Protein 9AYI (pdb70)

B-factor: mean 33.08, std 11.72, range [16.35, 88.53]

Radius of gyration: 44.89 Å; Cα contacts (8 Å, |Δi|>4): 4445; chains: 4; bounding box: 113×117×124 Å

GO terms:
  GO:0004470 malic enzyme activity (F, IMP)
  GO:1902031 regulation of NADP metabolic process (P, IMP)
  GO:0005759 mitochondrial matrix (C, EXP)
  GO:0008948 oxaloacetate decarboxylase activity (F, EXP)
  GO:0004471 malate dehydrogenase (decarboxylating) (NAD+) activity (F, EXP)
  GO:0004471 malate dehydrogenase (decarboxylating) (NAD+) activity (F, TAS)
  GO:0005739 mitochondrion (C, HTP)
  GO:0005759 mitochondrial matrix (C, TAS)
  GO:0005739 mitochondrion (C, IDA)
  GO:0009055 electron transfer activity (F, TAS)

Solvent-accessible surface area: 81371 Å² total

InterPro domains:
  IPR001891 Malic oxidoreductase [PIRSF000106] (18-565)
  IPR001891 Malic oxidoreductase [PR00072] (95-119)
  IPR001891 Malic oxidoreductase [PR00072] (155-184)
  IPR001891 Malic oxidoreductase [PR00072] (191-213)
  IPR001891 Malic oxidoreductase [PR00072] (251-269)
  IPR001891 Malic oxidoreductase [PR00072] (276-292)
  IPR001891 Malic oxidoreductase [PR00072] (307-323)
  IPR001891 Malic oxidoreductase [PR00072] (411-427)
  IPR012301 Malic enzyme, N-terminal domain [PF00390] (89-270)
  IPR012301 Malic enzyme, N-terminal domain [SM01274] (89-270)
  IPR012302 Malic enzyme, NAD-binding [PF03949] (280-534)
  IPR012302 Malic enzyme, NAD-binding [SM00919] (280-535)
  IPR015884 Malic enzyme, conserved site [PS00331] (276-292)
  IPR036291 NAD(P)-binding domain superfamily [SSF51735] (280-573)
  IPR037062 Malic enzyme, N-terminal domain superfamily [G3DSA:3.40.50.10380] (23-277)
  IPR046346 Aminoacid dehydrogenase-like, N-terminal domain superfamily [SSF53223] (9-279)

Secondary structure (DSSP, 8-state):
---S-HHHH-TTT--GGGS-HHHHHHTT-TTSS-S----HHHHHHHHHHHHTT--SHHHHHHHHHHHHTT-HHHHHHHHHHTHHHHHHHHSTTTGGG---S----SS--SEEEEGGGTT-HHHHHHT-S-S---EEEEE-STTBTTTB--GGGGTHHHHHHHHHHHHHH---GGGEEEEEEES----HHHHT-TT--S-SSPPP-SHHHHHHHHHHHHHHHHHH-TT-EEEE-S--HHHHHHHHHHHTTTSEEEEIIIIIHHHHHHHHHHHHHHHS---GGG--EEEE--SHHHHHHHHHHHHHHHHTT--HHHHHTTEEEEETTEE-BTT-SS---TTTGGG-B---SS--SSHHHHHHHH--SEEEE---SS--S-HHHHHHHHHH-SS-EEEE--SSGGG-S--HHHHHHHTTT--EEEESS----EE-TTS-EE--EE--GGGTHHHHHHHHHHTT-----HHHHHHHHHHHHTT--HHHHHTT--S--GGGHHHHHHHHHHHHHHHHHHTT---BSSPPS-HHHHHHTTS---SPPP------PPP----/--S-HHHHSTTT--GGGS-HHHHHHHT-TTSS-S----HHHHHHHHHHHHHH---HHHHHHHHHHHHTT-HHHHHHHHHHTHHHHHHHHSTTTGGG---S----SS--SEEEEGGGTT-HHHHHTTSS-S---EEEEE-SSSBTTTB--GGGGTHHHHHHHHHHHHHH---GGGEEEEEEES----HHHHT-TT--S-SSPPP-SHHHHHHHHHHHHHHHHHH-TT-EEEE-S--HHHHHHHHHHHTTTSEEEEIIIIIHHHHHHHHHHHHHHHH---GGG--EEEE--SHHHHHHHHHHHHHHHHTT--HHHHHTTEEEEETTEE-BTT-SS---TTTGGG-B---SS--SSHHHHHHHH--SEEEE--SSS--S-HHHHHHHHHH-SS-EEEE--SSGGG-S--HHHHHHHTTT--EEEESS-PPPEE-TTS-EE--EE--GGGTHHHHHHHHHHTT-----HHHHHHHHHHHHTT--HHHHHTT-SS--GGGHHHHHHHHHHHHHHHHHHTT---BSSPPS-HHHHHHTTS---SPPP------PPP-/---S-HHHHSTTT--GGGS-HHHHHHTT-TTSS-S----HHHHHHHHHHHHTT--SHHHHHHHHHHHHTT-HHHHHHHHHHTHHHHHHHHSTTTGGG---S----SS--SEEEEGGGTT-HHHHHTT-S-S---EEEEE-STTBTTTB--GGGGTHHHHHHHHHHHHHH---GGGEEEEEEES----HHHHT-TT--S-SSPPP-SHHHHHHHHHHHHHHHHHH-TT-EEEE-S--HHHHHHHHHHHTTTSEEEEIIIIIHHHHHHHHHHHHHTT--S-GGG--EEEE--SHHHHHHHHHHHHHHHHTT--HHHHHTTEEEEETTEE-BTT-SS---TTTGGG-BPPPSSPPSSHHHHHHHH--SEEEE---SS--S-HHHHHHHHHH-SS-EEEE--SSGGG-S--HHHHHHHTTT--EEEESS----EE-TTS-EE--EE--GGGTHHHHHHHHHHTT-----HHHHHHHHHHHHTT--HHHHHHT-SS--GGGHHHHHHHHHHHHHHHHHHTT---BSSPPS-HHHHHHHHS---SPPP---------------/--S-HHHH-TTT--GGGS-HHHHHHHT-TTSS-S----HHHHHHHHHHHHHT---HHHHHHHHHHHHTT-HHHHHHHHHHTHHHHHHHHSTTTTTT---S----SS--SEEEEGGGTT-HHHHHTTSS-S---EEEEE-SSSBTTTB--GGGGTHHHHHHHHHHHHHH---GGGEEEEEEES----HHHHT-TT--S-SSPPP-SHHHHHHHHHHHHHHHHHH-TT-EEEE-S--HHHHHHHHHHHTTTSEEEEIIIIIHHHHHHHHHHHHHHHH---GGG--EEEE--SHHHHHHHHHHHHHHHHTT--HHHHHTTEEEEETTEE--TT-SS---TTTGGG----SHHHHHHHH--SEEEE---SS--S-HHHHHHHHHH-SS-EEEE--SSGGGSSS-HHHHHHHTTT--EEEESS----------EE--GGGTHHHHHHHHHHTT-----HHHHHHHHHHHHTT--HHHHHTT--S--GGGHHHHHHHHHHHHHHHHHHTT---BSSPPS-HHHHHHTTS---SPPP------PPP---

Sequence (2205 aa):
KEKGKPLMLNPRTNKGMAFTLQERQMLGLQGLLPPKIETQDIQALRFHRNLKKMTSPLEKYIYIIMGIQERNEKLFYRILQDDIESLMPIVYTTPTVGLASSQYGHIFRRRPKGLFISISDRGHVRSIVDNWPENHVKAVVVTDGERILGLGDLGVYGGGGMMMMGIPVGKLCLYTACAGIRPDRCLPVCIDVGTDNIALLKDPFYMGLYQKRDRTQQYDDLIDEFMKAITDRYGRNTLIQFEDFGNHNAFRFLRKYREKYCTFNDDIQGTAAVALAGLLAAQQKVISKPISEHKILFLGAGEAALGIANLIVMSMVENGLSEQEAQKKIWMFDKYGLLVKGRKAKIDSYQEPFTHSAPESIPDTFEDAVNILKPSTIIGVAGAGRLFTPDVIRAMASINERPVIFALSNPTAQAECTAEEEAYTLTEGRCLFASGSPFGPVKLTDGRVFTPGQGNNVYIFPGVALAVILCNTRHISDSVFLEAAKALTSQLTDEEELAQGRLYPPLANIQEVSINIAIKVTEYLYANKMAFRYPEPEDKAKYVKERTWRSEYDSLLPDVYEWPESPPEKGKPLMLNPRTNKGMAFTLQERQMLGLQGLLPPKIETQDIQALRFHRNLKKMTSPLEKYIYIMGIQERNEKLFYRILQDDIESLMPIVYTTPTVGLASQYGHIFRRRPKGLFISISDRGHVRSSIVDNWPENHVKAVVVTDGERILGLGDLGVYGGMMGIPVGKLCLYTACAGIRPDRCLPVCIDVGTDNIALLKDPFYMGLYQKKRDRTQQYDDLIDEFMKAITDRYGRNTLIQFEDFGNHNAFFRFLRKYREKYCTFNDDIQGTAAVALAGLLAAQKVISKPISEHKILFLGAGEAALGIANLIVMSMVENGLSEQEAQKKIWMFDKYGLLVKGRKAKIDSYQEPFTHSAPESIPDTFEDAVNILKPSTIIGVAGAGRLFTPDVIRAMASINERPVIFALSNPTAQAECTAEEAYTLTEGRCLFASGSPFGPVKLTDGRVFTPGQGNNVYIFPGVALAVILCNTRHISDSVFLEEAAKALTSQQLTDEELAQGRLYPPLANIQEVSINIAIKVTEYLYANKMAFRYPEPEDKAKYVKERTWRSEYDSLLPDVYEWPEKEKGKPLMLNPRTNKGMAFTLQERQMLGLQGLLPPKIETQDIQALRFHRNLKKMTSPLEKYIYIIMGIQERNEKLFYRIILQDDIESLMPIVYTPTVGLASSQYGHIFRRPKKGLFISISDRGHVRSIVDNWPENHVKAVVVTDGERILGLGDLGVYGGGGMMMGIPVGKLCLYTACAGIRPDRCLPVCIDVGTDNIALLKDPFYMGLYQKRDRTQQYDDLIDEFMKAITDRYGRNTLIQFEDFGNHNAFRFLRKYREKYCTFNDDIQGTAAVALAGLLAAQQKVISKPISEHKILFLGAGEAALGIANLIVMSMVENGLSEQEAQKKIWMFDKYGLLVKGRKAKIDSYQEPFTHSAPESIPDTFEDAVNILKPSTIIGVAGAGRLFTPDVIRAMASINERPVIFALSNPTAQAECTAEEAYTLTEGRCLFASGSPFGPVKLTDGRVFTPGQGNNVYIFPGVALAVILCNTRHISDSVFLEAAKALTSQLTDEELAQGRLYPPLANIQEVSINIAIKVTEYLYANKMAFRYPEPEDKAKYVKERTTWRSEYDSLLPDVYEWPESSSPPEKGKPLMLNPRTNKGMAFTLQERQMLGLQGLLPPKIETQDIQALRFHRNLKKMTSPLEKYIYIMGIQERNEKLFYRILQDDIESLMPIVYTPTVGLASQYGHIFRRPKGLFISISDRRGHVRSSIVDNWPENHVKAVVVTDGERILGLGDLGVYGGMMGGIPVGKLCLYTACAGIRPDRCLPVCIDVGTDNIALLKDPFYMGLYQKRDRTQQYDDLIDEFMKAITDRYGRNTLIQFEDFGNHNAFRFLRKYREKYCTFNDDIQGTAAVALAGLLAAQKVISKPISEHKILFLGAGEAALGIANLIVMSMVENGLSEQEAQKKIWMFDKYGLLVKGRKAKIDSYQEPFTHPDTFEDAVNILKPSTIIGVAGAGRLFTPDVIRAMASINERPVIFALSNPTAQAECTAEEAYTLTEGRCLFASGSPFGPVRVFTPGQGNNVYIFPGVALAVILCNTRHISDSSVFLEAAKALTSQLTDEELAQGRLYPPLANIQEVSINIAIKVTEYLYANKMAFRYPEPEDKAKYVKERTWRSEYDSLLPDVYEWPEPP

Organism: Homo sapiens (NCBI:txid9606)

Foldseek 3Di:
DPDDQCLQQAQANRPALQQDPQNCVVSVNVPVHPPHHDFLVVVLVVLVVVLVVQDDLLRSLVSLVVSCNGHVLSSLVNCLVVVVVCLCSLAPPNQLVVVVPADDDDPDLAFEAELVCPVPVLVSVVPPPQQAAQEEEEEQQQARDFPGRPGVSCLSHLSSVVSLLCNQQQDDPSNYGYYYYGQATPPPVLLPDPSNPGDNDHGDPDVSVVSSVVVNLCSNCVRHNQLREYEYERYPLVCQVVVCVVPQVPGAYDYLVQQLLLLLVVLLVVLVCVLVVDDPLPAAEEEEAQDRSNLSNLVLQLVVVVVVPDDSLSSLQSYWYAYPQGTQEPPDDDDDDPSSVSNHYHAPPDGDPAVLRVCQRVVGLEYAYAHLAAQRCDLSVLLSNLVSDVEREYEQEHDDPRSTNHAPQSNCASSVNRYLYEYCYDDAWHADPVGQIAGHHHSHSSLADSLLSLLSSLLSFTGDDSVLSSQLSNQQSVPQDPVNSVRSHSGDDPSCSNVSSLSSNLSSNVVCVVVVRGDDPPDDPRSSCSSVVPRHHSGNDDPRDDDDDDPDDDD/DDDQVQQQAQARRPALQQDPLNCVVSVNVPVHPPHHDFLVVVLVVLVVVLVVDDDLLVSLVVLVVSCNGHVLSSLVNCLVVVVVCLCSLAPPNQLVVCVPADDDDPDLAFEAELVCPVPLLVSVVPPPFQAAQEEEEEQQQARAFPGRPGVSCLSHLSSVVSLLCNFQQDDSSNYGRYYYGQATPPVVLLPDPSRDGDNDHGDPDVSVVSSVVVNLCSNCVRNNQLREYEYERYDQVVQVVVCVVPQVPGNYDYLVQLLLLLLVVLLVVLVCVLVVDPPLPAAEEEEDQGRNLLSNLVLQLVVVVVVPDDSLSSLQSYWYAAPQGTQAPPDDDDDDPSSVSNHYHDFPDGDPAVLSVCQRVVGQEYAYAHLAAQRCDLSNLLSNLVSDQEGEYEFEHDDPRSTNDAPQSNCVSSVNRYQYEYCYDHQWYADPVGQIAGHHHSHSSLADSLLSLLSSLQSFTGDDSVLSSQLSVQQSVPQDPVNSVSSYSGPDVSCSNVSSLSSNLSSNVVCVVVVRGDDPPDDPRSSCSSVVPRHHSGNDDPRDDDDDDDD/DPDDQCQQQAQARRPALQQDPQNCVVSVNVPVHPPHHDFLVVVLVVLVVVLVPDDDLLVSLVSLVVSCNRHVLSSLVNCLVCVVVCLCSQAPPNQLVVCVPDDDDDPDLAFEAELVCPVPVLVRVVPPPFQAAQEEEEEQQQARDPPGRPGCSCLSHLSSVVSLLCSQQQDDSSNYGYYYYGQATPPVVLLPDPPRPGDNDHGDPDVSVVSSVVVNLCSNCVRHNQLREYEYERYDQVCQVVVCVVPQVPGRYDYLLQQLLLLLVVLLVVLVCVVVVPDPLPAAEEEEADGRSNLSNLVLQLVVVVVVPDDSLSSLQRYWYAYPQGTQEPPDPDDADPSRVSNHYHADPDGDDAVLSVCQVSVGLEYAYDHQAAQRCDLSVLLSNLVSDQEREYEQEHDDPRSTNDAPQSNCVSSVNRYLYEYQYDDAWDADPVGQIAGHYHSYSSLADSLLSLLSSLQSFTGDDSVLSSQLSNQQQVPQDPVNVVSSYSGPDPSCSNVSSLSSNLSSNVVCVVVVRGDDPPDDPRSSCSSVVPRRHSGNDDPRDDDDDDPPDDDDD/DDDQVLQQAQANHPALCQDPLNCVVSVNVPVHPPHHDFLVVVLVVLVVVLVVDDDLLVSLVVLVVSCNGHVLSSLVNCLVPVVVCLCSLAPPNQLVVVPVADDDDPDLAFEAELVCPVPLLVRVVPLPQQAAQEEEEEQQQADAPPGRLGCSCLSHLSSVVSLLCNQQQDPSSNYGYYYYGQDTPPVVLLPDPPRDGDNDHHDPDVSVVSSVVVNLCSNCVRHNQLREYEYERYPQVCQVVVCVVPQVPGRYDYLQQQLLLLLVVLLVVLVCVVVVDPLLPAAEEEEADGRSNLSNLVLQLVVVVVVPDDSLSSLQRYWYAYPQGTQEPPDDDDDDPSCVSNHHARAVLRVCQVVVGLEYAYDHLAFQSCDLSVLLSNLVSDQEGEYEQEHDDPRSTNDAPLSNCVSSVNRYLYEYQYDDQKRLTAGHEHSHSSLADSLLSLLSSLQSFTGDDSVLSSQLSNQQSVPDDPVCSVSSYSGPDPSCSNVSSLSSNLSSNVVCVVVVRGDDPPDDPRSSCSSVVPRHHSGNDDPNDDDDDDPDPD

Structure (mmCIF, N/CA/C/O backbone):
data_9AYI
#
_entry.id   9AYI
#
_cell.length_a   74.325
_cell.length_b   98.166
_cell.length_c   107.739
_cell.angle_alpha   65.32
_cell.angle_beta   70.75
_cell.angle_gamma   74.89
#
_symmetry.space_group_name_H-M   'P 1'
#
loop_
_entity.id
_entity.type
_entity.pdbx_description
1 polymer 'NAD-dependent malic enzyme, mitochondrial'
2 non-polymer NICOTINAMIDE-ADENINE-DINUCLEOTIDE
3 non-polymer 1,2-ETHANEDIOL
4 non-polymer 'CHLORIDE ION'
5 non-polymer 'MAGNESIUM ION'
6 non-polymer 'L(+)-TARTARIC ACID'
7 water water
#
loop_
_atom_site.group_PDB
_atom_site.id
_atom_site.type_symbol
_atom_site.label_atom_id
_atom_site.label_alt_id
_atom_site.label_comp_id
_atom_site.label_asym_id
_atom_site.label_entity_id
_atom_site.label_seq_id
_atom_site.pdbx_PDB_ins_code
_atom_site.Cartn_x
_atom_site.Cartn_y
_atom_site.Cartn_z
_atom_site.occupancy
_atom_site.B_iso_or_equiv
_atom_site.auth_seq_id
_atom_site.auth_comp_id
_atom_site.auth_asym_id
_atom_site.auth_atom_id
_atom_site.pdbx_PDB_model_num
ATO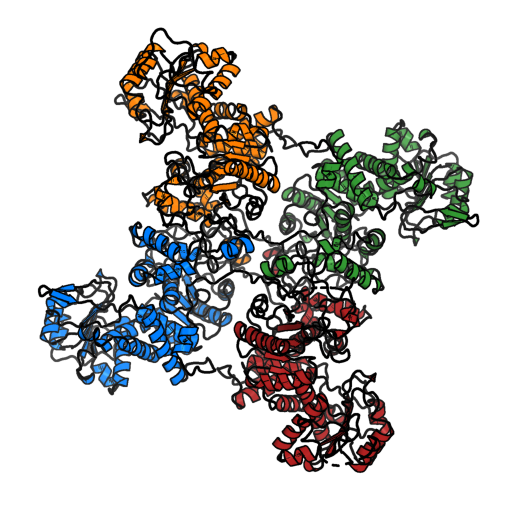M 1 N N . LYS A 1 5 ? 14.167 -4.080 19.580 1.00 59.92 22 LYS A N 1
ATOM 2 C CA . LYS A 1 5 ? 15.307 -3.964 18.628 1.00 59.69 22 LYS A CA 1
ATOM 3 C C . LYS A 1 5 ? 16.338 -2.986 19.192 1.00 58.22 22 LYS A C 1
ATOM 4 O O . LYS A 1 5 ? 16.108 -1.777 19.179 1.00 56.90 22 LYS A O 1
ATOM 6 N N . GLU A 1 6 ? 17.465 -3.524 19.690 1.00 57.85 23 GLU A N 1
ATOM 7 C CA . GLU A 1 6 ? 18.523 -2.709 20.273 1.00 55.85 23 GLU A CA 1
ATOM 8 C C . GLU A 1 6 ? 19.128 -1.838 19.173 1.00 57.03 23 GLU A C 1
ATOM 9 O O . GLU A 1 6 ? 19.767 -2.350 18.256 1.00 56.84 23 GLU A O 1
ATOM 15 N N . LYS A 1 7 ? 18.910 -0.521 19.280 1.00 58.03 24 LYS A N 1
ATOM 16 C CA . LYS A 1 7 ? 19.315 0.416 18.244 1.00 57.65 24 LYS A CA 1
ATOM 17 C C . LYS A 1 7 ? 20.829 0.596 18.304 1.00 54.01 24 LYS A C 1
ATOM 18 O O . LYS A 1 7 ? 21.392 0.756 19.387 1.00 52.58 24 LYS A O 1
ATOM 24 N N . GLY A 1 8 ? 21.467 0.576 17.127 1.00 49.87 25 GLY A N 1
ATOM 25 C CA . GLY A 1 8 ? 22.911 0.695 17.017 1.00 49.18 25 GLY A CA 1
ATOM 26 C C . GLY A 1 8 ? 23.465 -0.253 15.958 1.00 48.44 25 GLY A C 1
ATOM 27 O O . GLY A 1 8 ? 22.705 -0.866 15.210 1.00 49.66 25 GLY A O 1
ATOM 28 N N . LYS A 1 9 ? 24.798 -0.364 15.913 1.00 45.58 26 LYS A N 1
ATOM 29 C CA . LYS A 1 9 ? 25.479 -1.194 14.935 1.00 44.16 26 LYS A CA 1
ATOM 30 C C . LYS A 1 9 ? 25.667 -2.591 15.525 1.00 43.70 26 LYS A C 1
ATOM 31 O O . LYS A 1 9 ? 26.351 -2.744 16.536 1.00 40.89 26 LYS A O 1
ATOM 33 N N . PRO A 1 10 ? 25.047 -3.644 14.935 1.00 44.32 27 PRO A N 1
ATOM 34 C CA . PRO A 1 10 ? 25.132 -5.006 15.477 1.00 44.19 27 PRO A CA 1
ATOM 35 C C . PRO A 1 10 ? 26.530 -5.539 15.790 1.00 41.17 27 PRO A C 1
ATOM 36 O O . PRO A 1 10 ? 26.700 -6.271 16.760 1.00 41.71 27 PRO A O 1
ATOM 40 N N . LEU A 1 11 ? 27.522 -5.171 14.969 1.00 39.39 28 LEU A N 1
ATOM 41 C CA . LEU A 1 11 ? 28.883 -5.663 15.139 1.00 37.78 28 LEU A CA 1
ATOM 42 C C . LEU A 1 11 ? 29.462 -5.184 16.472 1.00 35.41 28 LEU A C 1
ATOM 43 O O . LEU A 1 11 ? 30.278 -5.875 17.078 1.00 34.67 28 LEU A O 1
ATOM 48 N N . MET A 1 12 ? 29.018 -4.007 16.926 1.00 31.55 29 MET A N 1
ATOM 49 C CA . MET A 1 12 ? 29.480 -3.409 18.168 1.00 30.52 29 MET A CA 1
ATOM 50 C C . MET A 1 12 ? 28.708 -3.986 19.357 1.00 28.76 29 MET A C 1
ATOM 51 O O . MET A 1 12 ? 29.265 -4.203 20.433 1.00 27.82 29 MET A O 1
ATOM 56 N N . LEU A 1 13 ? 27.404 -4.217 19.160 1.00 27.95 30 LEU A N 1
ATOM 57 C CA . LEU A 1 13 ? 26.506 -4.612 20.235 1.00 27.36 30 LEU A CA 1
ATOM 58 C C . LEU A 1 13 ? 26.622 -6.108 20.529 1.00 26.49 30 LEU A C 1
ATOM 59 O O . LEU A 1 13 ? 26.345 -6.543 21.641 1.00 26.98 30 LEU A O 1
ATOM 64 N N . ASN A 1 14 ? 26.999 -6.891 19.516 1.00 26.27 31 ASN A N 1
ATOM 65 C CA . ASN A 1 14 ? 27.098 -8.336 19.646 1.00 26.14 31 ASN A CA 1
ATOM 66 C C . ASN A 1 14 ? 28.456 -8.693 20.244 1.00 24.76 31 ASN A C 1
ATOM 67 O O . ASN A 1 14 ? 29.482 -8.482 19.600 1.00 23.37 31 ASN A O 1
ATOM 72 N N . PRO A 1 15 ? 28.519 -9.263 21.468 1.00 24.84 32 PRO A N 1
ATOM 73 C CA . PRO A 1 15 ? 29.807 -9.588 22.087 1.00 24.95 32 PRO A CA 1
ATOM 74 C C . PRO A 1 15 ? 30.664 -10.567 21.286 1.00 24.29 32 PRO A C 1
ATOM 75 O O . PRO A 1 15 ? 31.876 -10.621 21.470 1.00 23.37 32 PRO A O 1
ATOM 79 N N . ARG A 1 16 ? 30.034 -11.320 20.380 1.00 25.14 33 ARG A N 1
ATOM 80 C CA . ARG A 1 16 ? 30.739 -12.295 19.567 1.00 26.27 33 ARG A CA 1
ATOM 81 C C . ARG A 1 16 ? 31.626 -11.600 18.533 1.00 24.64 33 ARG A C 1
ATOM 82 O O . ARG A 1 16 ? 32.692 -12.116 18.203 1.00 24.89 33 ARG A O 1
ATOM 90 N N . THR A 1 17 ? 31.189 -10.440 18.024 1.00 23.87 34 THR A N 1
ATOM 91 C CA . THR A 1 17 ? 31.913 -9.739 16.971 1.00 24.15 34 THR A CA 1
ATOM 92 C C . THR A 1 17 ? 32.600 -8.478 17.506 1.00 23.13 34 THR A C 1
ATOM 93 O O . THR A 1 17 ? 33.564 -8.021 16.899 1.00 22.71 34 THR A O 1
ATOM 97 N N . ASN A 1 18 ? 32.130 -7.942 18.644 1.00 21.66 35 ASN A N 1
ATOM 98 C CA . ASN A 1 18 ? 32.599 -6.668 19.178 1.00 20.80 35 ASN A CA 1
ATOM 99 C C . ASN A 1 18 ? 34.088 -6.711 19.521 1.00 20.64 35 ASN A C 1
ATOM 100 O O . ASN A 1 18 ? 34.558 -7.631 20.186 1.00 21.04 35 ASN A O 1
ATOM 105 N N . LYS A 1 19 ? 34.813 -5.678 19.075 1.00 20.70 36 LYS A N 1
ATOM 106 C CA . LYS A 1 19 ? 36.240 -5.534 19.327 1.00 21.51 36 LYS A CA 1
ATOM 107 C C . LYS A 1 19 ? 36.510 -4.329 20.230 1.00 20.67 36 LYS A C 1
ATOM 108 O O . LYS A 1 19 ? 37.651 -4.108 20.630 1.00 20.70 36 LYS A O 1
ATOM 114 N N . GLY A 1 20 ? 35.471 -3.542 20.534 1.00 20.22 37 GLY A N 1
ATOM 115 C CA . GLY A 1 20 ? 35.628 -2.362 21.372 1.00 20.01 37 GLY A CA 1
ATOM 116 C C . GLY A 1 20 ? 36.665 -1.410 20.775 1.00 19.95 37 GLY A C 1
ATOM 117 O O . GLY A 1 20 ? 36.625 -1.122 19.584 1.00 19.75 37 GLY A O 1
ATOM 118 N N . MET A 1 21 ? 37.627 -0.973 21.591 1.00 20.77 38 MET A N 1
ATOM 119 C CA . MET A 1 21 ? 38.615 -0.004 21.135 1.00 23.24 38 MET A CA 1
ATOM 120 C C . MET A 1 21 ? 39.629 -0.612 20.160 1.00 22.24 38 MET A C 1
ATOM 121 O O . MET A 1 21 ? 40.465 0.119 19.637 1.00 22.04 38 MET A O 1
ATOM 126 N N . ALA A 1 22 ? 39.541 -1.924 19.883 1.00 20.89 39 ALA A N 1
ATOM 127 C CA . ALA A 1 22 ? 40.408 -2.553 18.896 1.00 20.22 39 ALA A CA 1
ATOM 128 C C . ALA A 1 22 ? 39.836 -2.462 17.480 1.00 19.40 39 ALA A C 1
ATOM 129 O O . ALA A 1 22 ? 40.522 -2.815 16.529 1.00 19.53 39 ALA A O 1
ATOM 131 N N . PHE A 1 23 ? 38.597 -1.986 17.316 1.00 18.43 40 PHE A N 1
ATOM 132 C CA . PHE A 1 23 ? 38.132 -1.607 15.993 1.00 18.69 40 PHE A CA 1
ATOM 133 C C . PHE A 1 23 ? 39.110 -0.581 15.423 1.00 18.59 40 PHE A C 1
ATOM 134 O O . PHE A 1 23 ? 39.424 0.400 16.089 1.00 18.51 40 PHE A O 1
ATOM 142 N N . THR A 1 24 ? 39.592 -0.809 14.192 1.00 18.44 41 THR A N 1
ATOM 143 C CA . THR A 1 24 ? 40.561 0.085 13.576 1.00 19.14 41 THR A CA 1
ATOM 144 C C . THR A 1 24 ? 39.827 1.347 13.130 1.00 19.72 41 THR A C 1
ATOM 145 O O . THR A 1 24 ? 38.602 1.356 13.056 1.00 19.37 41 THR A O 1
ATOM 149 N N . LEU A 1 25 ? 40.585 2.406 12.827 1.00 20.42 42 LEU A N 1
ATOM 150 C CA . LEU A 1 25 ? 40.000 3.650 12.354 1.00 21.74 42 LEU A CA 1
ATOM 151 C C . LEU A 1 25 ? 39.141 3.387 11.117 1.00 21.84 42 LEU A C 1
ATOM 152 O O . LEU A 1 25 ? 38.012 3.877 11.035 1.00 19.21 42 LEU A O 1
ATOM 157 N N . GLN A 1 26 ? 39.681 2.620 10.155 1.00 22.53 43 GLN A N 1
ATOM 158 C CA . GLN A 1 26 ? 38.961 2.347 8.919 1.00 24.37 43 GLN A CA 1
ATOM 159 C C . GLN A 1 26 ? 37.716 1.502 9.191 1.00 22.17 43 GLN A C 1
ATOM 160 O O . GLN A 1 26 ? 36.676 1.736 8.576 1.00 22.10 43 GLN A O 1
ATOM 166 N N . GLU A 1 27 ? 37.824 0.518 10.092 1.00 20.71 44 GLU A N 1
ATOM 167 C CA . GLU A 1 27 ? 36.676 -0.305 10.450 1.00 20.08 44 GLU A CA 1
ATOM 168 C C . GLU A 1 27 ? 35.572 0.576 11.028 1.00 19.82 44 GLU A C 1
ATOM 169 O O . GLU A 1 27 ? 34.408 0.440 10.652 1.00 20.99 44 GLU A O 1
ATOM 175 N N . ARG A 1 28 ? 35.947 1.470 11.951 1.00 19.48 45 ARG A N 1
ATOM 176 C CA . ARG A 1 28 ? 34.989 2.350 12.598 1.00 19.15 45 ARG A CA 1
ATOM 177 C C . ARG A 1 28 ? 34.271 3.218 11.570 1.00 19.24 45 ARG A C 1
ATOM 178 O O . ARG A 1 28 ? 33.052 3.372 11.636 1.00 18.55 45 ARG A O 1
ATOM 186 N N . GLN A 1 29 ? 35.022 3.791 10.625 1.00 19.65 46 GLN A N 1
ATOM 187 C CA . GLN A 1 29 ? 34.430 4.710 9.664 1.00 20.92 46 GLN A CA 1
ATOM 188 C C . GLN A 1 29 ? 33.491 3.957 8.719 1.00 22.00 46 GLN A C 1
ATOM 189 O O . GLN A 1 29 ? 32.366 4.393 8.474 1.00 21.19 46 GLN A O 1
ATOM 195 N N . MET A 1 30 ? 33.945 2.812 8.206 1.00 22.53 47 MET A N 1
ATOM 196 C CA . MET A 1 30 ? 33.201 2.107 7.173 1.00 23.38 47 MET A CA 1
ATOM 197 C C . MET A 1 30 ? 31.953 1.443 7.757 1.00 23.40 47 MET A C 1
ATOM 198 O O . MET A 1 30 ? 30.954 1.307 7.049 1.00 23.62 47 MET A O 1
ATOM 203 N N . LEU A 1 31 ? 32.006 1.056 9.040 1.00 22.40 48 LEU A N 1
ATOM 204 C CA . LEU A 1 31 ? 30.917 0.329 9.677 1.00 23.80 48 LEU A CA 1
ATOM 205 C C . LEU A 1 31 ? 30.001 1.259 10.474 1.00 23.72 48 LEU A C 1
ATOM 206 O O . LEU A 1 31 ? 29.068 0.782 11.116 1.00 24.37 48 LEU A O 1
ATOM 211 N N . GLY A 1 32 ? 30.263 2.572 10.443 1.00 22.84 49 GLY A N 1
ATOM 212 C CA . GLY A 1 32 ? 29.403 3.551 11.090 1.00 22.94 49 GLY A CA 1
ATOM 213 C C . GLY A 1 32 ? 29.560 3.581 12.612 1.00 22.73 49 GLY A C 1
ATOM 214 O O . GLY A 1 32 ? 28.595 3.863 13.324 1.00 23.21 49 GLY A O 1
ATOM 215 N N . LEU A 1 33 ? 30.781 3.317 13.105 1.00 20.87 50 LEU A N 1
ATOM 216 C CA . LEU A 1 33 ? 31.069 3.315 14.531 1.00 20.77 50 LEU A CA 1
ATOM 217 C C . LEU A 1 33 ? 31.836 4.571 14.942 1.00 20.35 50 LEU A C 1
ATOM 218 O O . LEU A 1 33 ? 32.079 4.773 16.129 1.00 19.50 50 LEU A O 1
ATOM 223 N N . GLN A 1 34 ? 32.257 5.389 13.970 1.00 20.86 51 GLN A N 1
ATOM 224 C CA . GLN A 1 34 ? 33.104 6.533 14.264 1.00 21.01 51 GLN A CA 1
ATOM 225 C C . GLN A 1 34 ? 32.362 7.467 15.214 1.00 21.04 51 GLN A C 1
ATOM 226 O O . GLN A 1 34 ? 31.230 7.861 14.945 1.00 20.24 51 GLN A O 1
ATOM 232 N N . GLY A 1 35 ? 33.003 7.781 16.342 1.00 22.06 52 GLY A N 1
ATOM 233 C CA . GLY A 1 35 ? 32.421 8.658 17.343 1.00 22.65 52 GLY A CA 1
ATOM 234 C C . GLY A 1 35 ? 31.710 7.898 18.464 1.00 22.15 52 GLY A C 1
ATOM 235 O O . GLY A 1 35 ? 31.378 8.494 19.483 1.00 22.84 52 GLY A O 1
ATOM 236 N N . LEU A 1 36 ? 31.475 6.591 18.277 1.00 21.63 53 LEU A N 1
ATOM 237 C CA . LEU A 1 36 ? 30.804 5.781 19.282 1.00 21.65 53 LEU A CA 1
ATOM 238 C C . LEU A 1 36 ? 31.831 5.151 20.215 1.00 21.94 53 LEU A C 1
ATOM 239 O O . LEU A 1 36 ? 31.455 4.517 21.201 1.00 23.33 53 LEU A O 1
ATOM 244 N N . LEU A 1 37 ? 33.122 5.340 19.892 1.00 21.11 54 LEU A N 1
ATOM 245 C CA . LEU A 1 37 ? 34.231 4.854 20.696 1.00 21.43 54 LEU A CA 1
ATOM 246 C C . LEU A 1 37 ? 35.194 6.010 20.950 1.00 21.41 54 LEU A C 1
ATOM 247 O O . LEU A 1 37 ? 35.261 6.938 20.147 1.00 20.72 54 LEU A O 1
ATOM 252 N N . PRO A 1 38 ? 35.962 5.987 22.060 1.00 22.17 55 PRO A N 1
ATOM 253 C CA . PRO A 1 38 ? 36.967 7.020 22.325 1.00 23.87 55 PRO A CA 1
ATOM 254 C C . PRO A 1 38 ? 37.988 7.086 21.190 1.00 24.28 55 PRO A C 1
ATOM 255 O O . PRO A 1 38 ? 38.233 6.084 20.522 1.00 23.36 55 PRO A O 1
ATOM 259 N N . PRO A 1 39 ? 38.629 8.253 20.955 1.00 26.43 56 PRO A N 1
ATOM 260 C CA . PRO A 1 39 ? 39.518 8.424 19.807 1.00 27.93 56 PRO A CA 1
ATOM 261 C C . PRO A 1 39 ? 40.915 7.841 19.999 1.00 29.56 56 PRO A C 1
ATOM 262 O O . PRO A 1 39 ? 41.915 8.530 19.822 1.00 34.33 56 PRO A O 1
ATOM 266 N N . LYS A 1 40 ? 40.955 6.559 20.361 1.00 28.77 57 LYS A N 1
ATOM 267 C CA . LYS A 1 40 ? 42.192 5.814 20.497 1.00 29.52 57 LYS A CA 1
ATOM 268 C C . LYS A 1 40 ? 41.952 4.393 19.995 1.00 27.93 57 LYS A C 1
ATOM 269 O O . LYS A 1 40 ? 40.941 3.777 20.332 1.00 24.57 57 LYS A O 1
ATOM 275 N N . ILE A 1 41 ? 42.888 3.913 19.166 1.00 27.20 58 ILE A N 1
ATOM 276 C CA . ILE A 1 41 ? 42.837 2.582 18.589 1.00 26.50 58 ILE A CA 1
ATOM 277 C C . ILE A 1 41 ? 43.808 1.718 19.384 1.00 27.03 58 ILE A C 1
ATOM 278 O O . ILE A 1 41 ? 44.987 2.050 19.451 1.00 27.24 58 ILE A O 1
ATOM 283 N N . GLU A 1 42 ? 43.310 0.629 19.982 1.00 25.92 59 GLU A N 1
ATOM 284 C CA . GLU A 1 42 ? 44.147 -0.259 20.770 1.00 27.01 59 GLU A CA 1
ATOM 285 C C . GLU A 1 42 ? 44.232 -1.622 20.091 1.00 26.10 59 GLU A C 1
ATOM 286 O O . GLU A 1 42 ? 43.424 -1.945 19.231 1.00 26.13 59 GLU A O 1
ATOM 292 N N . THR A 1 43 ? 45.249 -2.400 20.467 1.00 25.84 60 THR A N 1
ATOM 293 C CA . THR A 1 43 ? 45.328 -3.803 20.096 1.00 25.47 60 THR A CA 1
ATOM 294 C C . THR A 1 43 ? 44.709 -4.622 21.223 1.00 23.99 60 THR A C 1
ATOM 295 O O . THR A 1 43 ? 44.529 -4.124 22.327 1.00 24.63 60 THR A O 1
ATOM 299 N N . GLN A 1 44 ? 44.433 -5.897 20.949 1.00 24.25 61 GLN A N 1
ATOM 300 C CA . GLN A 1 44 ? 43.968 -6.813 21.978 1.00 24.63 61 GLN A CA 1
ATOM 301 C C . GLN A 1 44 ? 44.988 -6.901 23.116 1.00 25.64 61 GLN A C 1
ATOM 302 O O . GLN A 1 44 ? 44.604 -7.093 24.264 1.00 25.21 61 GLN A O 1
ATOM 308 N N . ASP A 1 45 ? 46.282 -6.792 22.783 1.00 27.84 62 ASP A N 1
ATOM 309 C CA . ASP A 1 45 ? 47.351 -6.771 23.774 1.00 30.57 62 ASP A CA 1
ATOM 310 C C . ASP A 1 45 ? 47.104 -5.692 24.833 1.00 29.35 62 ASP A C 1
ATOM 311 O O . ASP A 1 45 ? 47.208 -5.969 26.022 1.00 29.83 62 ASP A O 1
ATOM 316 N N . ILE A 1 46 ? 46.768 -4.468 24.408 1.00 28.49 63 ILE A N 1
ATOM 317 C CA . ILE A 1 46 ? 46.598 -3.360 25.340 1.00 27.19 63 ILE A CA 1
ATOM 318 C C . ILE A 1 46 ? 45.344 -3.570 26.192 1.00 26.29 63 ILE A C 1
ATOM 319 O O . ILE A 1 46 ? 45.347 -3.292 27.389 1.00 25.88 63 ILE A O 1
ATOM 324 N N . GLN A 1 47 ? 44.254 -4.026 25.563 1.00 24.83 64 GLN A N 1
ATOM 325 C CA . GLN A 1 47 ? 43.008 -4.274 26.278 1.00 23.96 64 GLN A CA 1
ATOM 326 C C . GLN A 1 47 ? 43.207 -5.300 27.390 1.00 23.96 64 GLN A C 1
ATOM 327 O O . GLN A 1 47 ? 42.607 -5.180 28.459 1.00 24.75 64 GLN A O 1
ATOM 333 N N . ALA A 1 48 ? 44.013 -6.332 27.108 1.00 24.08 65 ALA A N 1
ATOM 334 C CA . ALA A 1 48 ? 44.243 -7.407 28.060 1.00 25.38 65 ALA A CA 1
ATOM 335 C C . ALA A 1 48 ? 45.046 -6.896 29.255 1.00 25.36 65 ALA A C 1
ATOM 336 O O . ALA A 1 48 ? 44.745 -7.243 30.392 1.00 25.36 65 ALA A O 1
ATOM 338 N N . LEU A 1 49 ? 46.070 -6.078 28.986 1.00 28.07 66 LEU A N 1
ATOM 339 C CA . LEU A 1 49 ? 46.918 -5.523 30.031 1.00 28.32 66 LEU A CA 1
ATOM 340 C C . LEU A 1 49 ? 46.120 -4.604 30.956 1.00 29.04 66 LEU A C 1
ATOM 341 O O . LEU A 1 49 ? 46.372 -4.581 32.159 1.00 29.33 66 LEU A O 1
ATOM 346 N N . ARG A 1 50 ? 45.172 -3.839 30.400 1.00 27.16 67 ARG A N 1
ATOM 347 C CA . ARG A 1 50 ? 44.309 -2.996 31.215 1.00 27.36 67 ARG A CA 1
ATOM 348 C C . ARG A 1 50 ? 43.484 -3.874 32.155 1.00 28.68 67 ARG A C 1
ATOM 349 O O . ARG A 1 50 ? 43.334 -3.556 33.338 1.00 28.73 67 ARG A O 1
ATOM 357 N N . PHE A 1 51 ? 42.940 -4.975 31.619 1.00 28.51 68 PHE A N 1
ATOM 358 C CA . PHE A 1 51 ? 42.134 -5.886 32.414 1.00 29.60 68 PHE A CA 1
ATOM 359 C C . PHE A 1 51 ? 42.962 -6.457 33.564 1.00 29.79 68 PHE A C 1
ATOM 360 O O . PHE A 1 51 ? 42.498 -6.469 34.703 1.00 30.39 68 PHE A O 1
ATOM 368 N N . HIS A 1 52 ? 44.166 -6.953 33.247 1.00 31.31 69 HIS A N 1
ATOM 369 C CA . HIS A 1 52 ? 45.016 -7.622 34.219 1.00 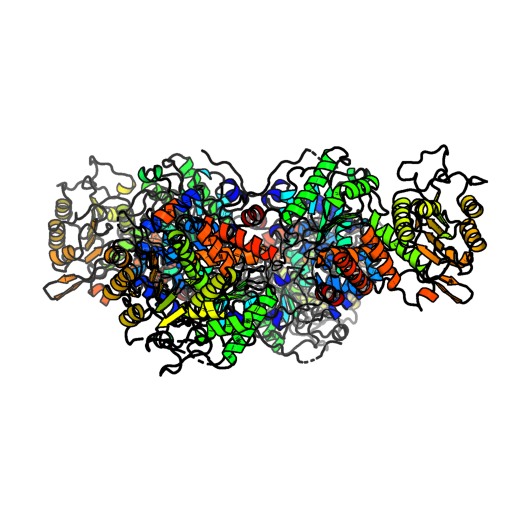33.87 69 HIS A CA 1
ATOM 370 C C . HIS A 1 52 ? 45.350 -6.653 35.352 1.00 36.55 69 HIS A C 1
ATOM 371 O O . HIS A 1 52 ? 45.319 -7.032 36.522 1.00 38.64 69 HIS A O 1
ATOM 378 N N . ARG A 1 53 ? 45.642 -5.398 34.989 1.00 35.49 70 ARG A N 1
ATOM 379 C CA . ARG A 1 53 ? 45.932 -4.362 35.967 1.00 36.95 70 ARG A CA 1
ATOM 380 C C . ARG A 1 53 ? 44.740 -4.155 36.902 1.00 36.41 70 ARG A C 1
ATOM 381 O O . ARG A 1 53 ? 44.918 -4.078 38.116 1.00 39.71 70 ARG A O 1
ATOM 389 N N . ASN A 1 54 ? 43.537 -4.047 36.330 1.00 35.63 71 ASN A N 1
ATOM 390 C CA . ASN A 1 54 ? 42.322 -3.823 37.098 1.00 37.53 71 ASN A CA 1
ATOM 391 C C . ASN A 1 54 ? 42.036 -4.998 38.034 1.00 43.09 71 ASN A C 1
ATOM 392 O O . ASN A 1 54 ? 41.489 -4.802 39.120 1.00 45.20 71 ASN A O 1
ATOM 397 N N . LEU A 1 55 ? 42.385 -6.217 37.601 1.00 46.20 72 LEU A N 1
ATOM 398 C CA . LEU A 1 55 ? 42.033 -7.419 38.341 1.00 50.20 72 LEU A CA 1
ATOM 399 C C . LEU A 1 55 ? 42.772 -7.450 39.679 1.00 53.48 72 LEU A C 1
ATOM 400 O O . LEU A 1 55 ? 42.190 -7.830 40.694 1.00 54.27 72 LEU A O 1
ATOM 405 N N . LYS A 1 56 ? 44.045 -7.035 39.670 1.00 59.34 73 LYS A N 1
ATOM 406 C CA . LYS A 1 56 ? 44.883 -7.035 40.862 1.00 62.92 73 LYS A CA 1
ATOM 407 C C . LYS A 1 56 ? 44.305 -6.143 41.963 1.00 64.96 73 LYS A C 1
ATOM 408 O O . LYS A 1 56 ? 44.639 -6.326 43.132 1.00 66.82 73 LYS A O 1
ATOM 414 N N . LYS A 1 57 ? 43.453 -5.180 41.592 1.00 67.29 74 LYS A N 1
ATOM 415 C CA . LYS A 1 57 ? 42.865 -4.252 42.547 1.00 70.31 74 LYS A CA 1
ATOM 416 C C . LYS A 1 57 ? 41.514 -4.762 43.049 1.00 71.01 74 LYS A C 1
ATOM 417 O O . LYS A 1 57 ? 40.877 -4.111 43.876 1.00 71.63 74 LYS A O 1
ATOM 423 N N . MET A 1 58 ? 41.064 -5.910 42.528 1.00 70.68 75 MET A N 1
ATOM 424 C CA . MET A 1 58 ? 39.916 -6.611 43.081 1.00 69.81 75 MET A CA 1
ATOM 425 C C . MET A 1 58 ? 40.421 -7.445 44.258 1.00 67.16 75 MET A C 1
ATOM 426 O O . MET A 1 58 ? 41.542 -7.949 44.213 1.00 68.70 75 MET A O 1
ATOM 431 N N . THR A 1 59 ? 39.612 -7.580 45.317 1.00 59.75 76 THR A N 1
ATOM 432 C CA . THR A 1 59 ? 40.080 -8.258 46.517 1.00 55.95 76 THR A CA 1
ATOM 433 C C . THR A 1 59 ? 39.622 -9.717 46.501 1.00 48.64 76 THR A C 1
ATOM 434 O O . THR A 1 59 ? 40.445 -10.617 46.352 1.00 45.03 76 THR A O 1
ATOM 438 N N . SER A 1 60 ? 38.311 -9.936 46.649 1.00 45.41 77 SER A N 1
ATOM 439 C CA . SER A 1 60 ? 37.756 -11.268 46.835 1.00 46.39 77 SER A CA 1
ATOM 440 C C . SER A 1 60 ? 37.706 -12.028 45.510 1.00 45.21 77 SER A C 1
ATOM 441 O O . SER A 1 60 ? 37.610 -11.422 44.441 1.00 42.22 77 SER A O 1
ATOM 444 N N . PRO A 1 61 ? 37.749 -13.382 45.536 1.00 44.01 78 PRO A N 1
ATOM 445 C CA . PRO A 1 61 ? 37.510 -14.179 44.330 1.00 41.51 78 PRO A CA 1
ATOM 446 C C . PRO A 1 61 ? 36.142 -13.896 43.710 1.00 40.59 78 PRO A C 1
ATOM 447 O O . PRO A 1 61 ? 36.000 -13.939 42.491 1.00 41.06 78 PRO A O 1
ATOM 451 N N . LEU A 1 62 ? 35.148 -13.596 44.560 1.00 39.18 79 LEU A N 1
ATOM 452 C CA . LEU A 1 62 ? 33.800 -13.279 44.112 1.00 42.01 79 LEU A CA 1
ATOM 453 C C . LEU A 1 62 ? 33.800 -12.000 43.277 1.00 41.46 79 LEU A C 1
ATOM 454 O O . LEU A 1 62 ? 33.090 -11.922 42.276 1.00 39.15 79 LEU A O 1
ATOM 459 N N . GLU A 1 63 ? 34.577 -10.997 43.706 1.00 39.78 80 GLU A N 1
ATOM 460 C CA . GLU A 1 63 ? 34.638 -9.719 43.010 1.00 39.55 80 GLU A CA 1
ATOM 461 C C . GLU A 1 63 ? 35.309 -9.890 41.646 1.00 37.02 80 GLU A C 1
ATOM 462 O O . GLU A 1 63 ? 34.883 -9.279 40.669 1.00 35.19 80 GLU A O 1
ATOM 464 N N . LYS A 1 64 ? 36.357 -10.725 41.590 1.00 35.72 81 LYS A N 1
ATOM 465 C CA . LYS A 1 64 ? 37.065 -11.012 40.353 1.00 36.21 81 LYS A CA 1
ATOM 466 C C . LYS A 1 64 ? 36.141 -11.738 39.372 1.00 36.26 81 LYS A C 1
ATOM 467 O O . LYS A 1 64 ? 36.179 -11.465 38.172 1.00 35.05 81 LYS A O 1
ATOM 473 N N . TYR A 1 65 ? 35.314 -12.657 39.896 1.00 34.59 82 TYR A N 1
ATOM 474 C CA . TYR A 1 65 ? 34.403 -13.457 39.090 1.00 34.42 82 TYR A CA 1
ATOM 475 C C . TYR A 1 65 ? 33.399 -12.549 38.386 1.00 34.84 82 TYR A C 1
ATOM 476 O O . TYR A 1 65 ? 33.204 -12.666 37.180 1.00 33.15 82 TYR A O 1
ATOM 485 N N . ILE A 1 66 ? 32.765 -11.658 39.158 1.00 35.42 83 ILE A N 1
ATOM 486 C CA . ILE A 1 66 ? 31.756 -10.744 38.645 1.00 35.88 83 ILE A CA 1
ATOM 487 C C . ILE A 1 66 ? 32.350 -9.890 37.525 1.00 34.97 83 ILE A C 1
ATOM 488 O O . ILE A 1 66 ? 31.677 -9.626 36.528 1.00 33.61 83 ILE A O 1
ATOM 493 N N . TYR A 1 67 ? 33.612 -9.480 37.697 1.00 33.13 84 TYR A N 1
ATOM 494 C CA . TYR A 1 67 ? 34.275 -8.583 36.766 1.00 34.47 84 TYR A CA 1
ATOM 495 C C . TYR A 1 67 ? 34.633 -9.303 35.461 1.00 31.86 84 TYR A C 1
ATOM 496 O O . TYR A 1 67 ? 34.356 -8.789 34.379 1.00 29.61 84 TYR A O 1
ATOM 505 N N A ILE A 1 68 ? 35.249 -10.487 35.561 0.50 29.82 85 ILE A N 1
ATOM 506 N N B ILE A 1 68 ? 35.273 -10.472 35.588 0.50 30.50 85 ILE A N 1
ATOM 507 C CA A ILE A 1 68 ? 35.709 -11.196 34.376 0.50 28.79 85 ILE A CA 1
ATOM 508 C CA B ILE A 1 68 ? 35.709 -11.268 34.452 0.50 29.94 85 ILE A CA 1
ATOM 509 C C A ILE A 1 68 ? 34.509 -11.716 33.583 0.50 27.99 85 ILE A C 1
ATOM 510 C C B ILE A 1 68 ? 34.504 -11.683 33.608 0.50 28.57 85 ILE A C 1
ATOM 511 O O A ILE A 1 68 ? 34.528 -11.669 32.356 0.50 27.18 85 ILE A O 1
ATOM 512 O O B ILE A 1 68 ? 34.518 -11.534 32.390 0.50 27.62 85 ILE A O 1
ATOM 521 N N . MET A 1 69 ? 33.461 -12.195 34.271 1.00 27.56 86 MET A N 1
ATOM 522 C CA . MET A 1 69 ? 32.293 -12.730 33.584 1.00 28.27 86 MET A CA 1
ATOM 523 C C . MET A 1 69 ? 31.527 -11.617 32.864 1.00 28.03 86 MET A C 1
ATOM 524 O O . MET A 1 69 ? 30.901 -11.872 31.837 1.00 27.60 86 MET A O 1
ATOM 529 N N . GLY A 1 70 ? 31.591 -10.386 33.390 1.00 27.05 87 GLY A N 1
ATOM 530 C CA . GLY A 1 70 ? 31.009 -9.232 32.721 1.00 28.46 87 GLY A CA 1
ATOM 531 C C . GLY A 1 70 ? 31.572 -9.046 31.310 1.00 29.81 87 GLY A C 1
ATOM 532 O O . GLY A 1 70 ? 30.851 -8.642 30.399 1.00 29.65 87 GLY A O 1
ATOM 533 N N . ILE A 1 71 ? 32.861 -9.363 31.135 1.00 29.19 88 ILE A N 1
ATOM 534 C CA . ILE A 1 71 ? 33.529 -9.211 29.853 1.00 29.70 88 ILE A CA 1
ATOM 535 C C . ILE A 1 71 ? 32.958 -10.212 28.849 1.00 29.85 88 ILE A C 1
ATOM 536 O O . ILE A 1 71 ? 32.851 -9.893 27.668 1.00 25.76 88 ILE A O 1
ATOM 541 N N . GLN A 1 72 ? 32.567 -11.407 29.314 1.00 30.26 89 GLN A N 1
ATOM 542 C CA . GLN A 1 72 ? 31.984 -12.401 28.425 1.00 30.79 89 GLN A CA 1
ATOM 543 C C . GLN A 1 72 ? 30.765 -11.815 27.712 1.00 30.21 89 GLN A C 1
ATOM 544 O O . GLN A 1 72 ? 30.533 -12.120 26.544 1.00 31.36 89 GLN A O 1
ATOM 550 N N . GLU A 1 73 ? 29.995 -10.977 28.419 1.00 30.38 90 GLU A N 1
ATOM 551 C CA . GLU A 1 73 ? 28.780 -10.391 27.872 1.00 32.06 90 GLU A CA 1
ATOM 552 C C . GLU A 1 73 ? 29.066 -9.126 27.058 1.00 28.99 90 GLU A C 1
ATOM 553 O O . GLU A 1 73 ? 28.125 -8.512 26.562 1.00 29.17 90 GLU A O 1
ATOM 559 N N . ARG A 1 74 ? 30.340 -8.727 26.920 1.00 25.73 91 ARG A N 1
ATOM 560 C CA . ARG A 1 74 ? 30.687 -7.510 26.198 1.00 25.37 91 ARG A CA 1
ATOM 561 C C . ARG A 1 74 ? 31.577 -7.786 24.986 1.00 23.02 91 ARG A C 1
ATOM 562 O O . ARG A 1 74 ? 31.332 -7.242 23.912 1.00 22.28 91 ARG A O 1
ATOM 570 N N . ASN A 1 75 ? 32.637 -8.578 25.190 1.00 21.73 92 ASN A N 1
ATOM 571 C CA . ASN A 1 75 ? 33.656 -8.828 24.180 1.00 21.72 92 ASN A CA 1
ATOM 572 C C . ASN A 1 75 ? 34.191 -10.246 24.373 1.00 22.30 92 ASN A C 1
ATOM 573 O O . ASN A 1 75 ? 35.062 -10.483 25.204 1.00 22.10 92 ASN A O 1
ATOM 578 N N . GLU A 1 76 ? 33.677 -11.178 23.568 1.00 22.67 93 GLU A N 1
ATOM 579 C CA . GLU A 1 76 ? 33.925 -12.597 23.768 1.00 24.13 93 GLU A CA 1
ATOM 580 C C . GLU A 1 76 ? 35.400 -12.927 23.550 1.00 22.52 93 GLU A C 1
ATOM 581 O O . GLU A 1 76 ? 35.993 -13.673 24.323 1.00 22.51 93 GLU A O 1
ATOM 587 N N . LYS A 1 77 ? 36.000 -12.377 22.493 1.00 21.59 94 LYS A N 1
ATOM 588 C CA . LYS A 1 77 ? 37.383 -12.708 22.176 1.00 22.06 94 LYS A CA 1
ATOM 589 C C . LYS A 1 77 ? 38.331 -12.164 23.246 1.00 21.47 94 LYS A C 1
ATOM 590 O O . LYS A 1 77 ? 39.274 -12.851 23.641 1.00 21.59 94 LYS A O 1
ATOM 596 N N . LEU A 1 78 ? 38.077 -10.944 23.728 1.00 20.37 95 LEU A N 1
ATOM 597 C CA . LEU A 1 78 ? 38.859 -10.384 24.824 1.00 21.23 95 LEU A CA 1
ATOM 598 C C . LEU A 1 78 ? 38.740 -11.268 26.069 1.00 21.60 95 LEU A C 1
ATOM 599 O O . LEU A 1 78 ? 39.733 -11.529 26.741 1.00 22.40 95 LEU A O 1
ATOM 604 N N . PHE A 1 79 ? 37.516 -11.711 26.377 1.00 21.91 96 PHE A N 1
ATOM 605 C CA . PHE A 1 79 ? 37.266 -12.565 27.529 1.00 21.89 96 PHE A CA 1
ATOM 606 C C . PHE A 1 79 ? 38.145 -13.812 27.460 1.00 21.26 96 PHE A C 1
ATOM 607 O O . PHE A 1 79 ? 38.793 -14.158 28.447 1.00 21.01 96 PHE A O 1
ATOM 615 N N . TYR A 1 80 ? 38.165 -14.490 26.304 1.00 21.33 97 TYR A N 1
ATOM 616 C CA . TYR A 1 80 ? 38.906 -15.736 26.170 1.00 22.08 97 TYR A CA 1
ATOM 617 C C . TYR A 1 80 ? 40.412 -15.469 26.153 1.00 22.30 97 TYR A C 1
ATOM 618 O O . TYR A 1 80 ? 41.171 -16.270 26.696 1.00 22.31 97 TYR A O 1
ATOM 627 N N . ARG A 1 81 ? 40.843 -14.343 25.568 1.00 22.67 98 ARG A N 1
ATOM 628 C CA . ARG A 1 81 ? 42.249 -13.956 25.581 1.00 23.76 98 ARG A CA 1
ATOM 629 C C . ARG A 1 81 ? 42.755 -13.829 27.018 1.00 25.20 98 ARG A C 1
ATOM 630 O O . ARG A 1 81 ? 43.846 -14.294 27.346 1.00 24.52 98 ARG A O 1
ATOM 638 N N . ILE A 1 82 ? 41.944 -13.171 27.853 1.00 26.39 99 ILE A N 1
ATOM 639 C CA . ILE A 1 82 ? 42.263 -12.890 29.243 1.00 28.87 99 ILE A CA 1
ATOM 640 C C . ILE A 1 82 ? 42.378 -14.193 30.033 1.00 29.70 99 ILE A C 1
ATOM 641 O O . ILE A 1 82 ? 43.316 -14.383 30.811 1.00 27.97 99 ILE A O 1
ATOM 646 N N . LEU A 1 83 ? 41.397 -15.077 29.834 1.00 29.06 100 LEU A N 1
ATOM 647 C CA . LEU A 1 83 ? 41.371 -16.363 30.507 1.00 29.52 100 LEU A CA 1
ATOM 648 C C . LEU A 1 83 ? 42.605 -17.169 30.107 1.00 28.44 100 LEU A C 1
ATOM 649 O O . LEU A 1 83 ? 43.264 -17.750 30.960 1.00 28.31 100 LEU A O 1
ATOM 654 N N . GLN A 1 84 ? 42.948 -17.155 28.814 1.00 29.14 101 GLN A N 1
ATOM 655 C CA . GLN A 1 84 ? 44.095 -17.898 28.307 1.00 28.59 101 GLN A CA 1
ATOM 656 C C . GLN A 1 84 ? 45.413 -17.315 28.827 1.00 30.45 101 GLN A C 1
ATOM 657 O O . GLN A 1 84 ? 46.351 -18.064 29.095 1.00 31.73 101 GLN A O 1
ATOM 663 N N . ASP A 1 85 ? 45.491 -15.984 28.956 1.00 30.33 102 ASP A N 1
ATOM 664 C CA . ASP A 1 85 ? 46.694 -15.317 29.441 1.00 31.62 102 ASP A CA 1
ATOM 665 C C . ASP A 1 85 ? 47.083 -15.818 30.832 1.00 32.43 102 ASP A C 1
ATOM 666 O O . ASP A 1 85 ? 48.263 -16.028 31.099 1.00 31.89 102 ASP A O 1
ATOM 671 N N . ASP A 1 86 ? 46.087 -15.982 31.712 1.00 32.62 103 ASP A N 1
ATOM 672 C CA . ASP A 1 86 ? 46.328 -16.190 33.133 1.00 33.74 103 ASP A CA 1
ATOM 673 C C . ASP A 1 86 ? 45.542 -17.416 33.593 1.00 31.92 103 ASP A C 1
ATOM 674 O O . ASP A 1 86 ? 44.858 -17.387 34.616 1.00 33.96 103 ASP A O 1
ATOM 679 N N . ILE A 1 87 ? 45.681 -18.506 32.834 1.00 31.02 104 ILE A N 1
ATOM 680 C CA . ILE A 1 87 ? 44.740 -19.613 32.893 1.00 30.72 104 ILE A CA 1
ATOM 681 C C . ILE A 1 87 ? 44.826 -20.315 34.250 1.00 29.46 104 ILE A C 1
ATOM 682 O O . ILE A 1 87 ? 43.799 -20.618 34.848 1.00 27.61 104 ILE A O 1
ATOM 687 N N . GLU A 1 88 ? 46.040 -20.544 34.756 1.00 30.13 105 GLU A N 1
ATOM 688 C CA . GLU A 1 88 ? 46.197 -21.305 35.987 1.00 31.45 105 GLU A CA 1
ATOM 689 C C . GLU A 1 88 ? 45.514 -20.577 37.145 1.00 29.75 105 GLU A C 1
ATOM 690 O O . GLU A 1 88 ? 44.869 -21.211 37.977 1.00 28.09 105 GLU A O 1
ATOM 696 N N . SER A 1 89 ? 45.645 -19.245 37.183 1.00 30.61 106 SER A N 1
ATOM 697 C CA . SER A 1 89 ? 45.111 -18.447 38.275 1.00 31.60 106 SER A CA 1
ATOM 698 C C . SER A 1 89 ? 43.612 -18.213 38.121 1.00 31.37 106 SER A C 1
ATOM 699 O O . SER A 1 89 ? 42.940 -17.956 39.114 1.00 31.17 106 SER A O 1
ATOM 702 N N . LEU A 1 90 ? 43.094 -18.259 36.885 1.00 31.33 107 LEU A N 1
ATOM 703 C CA . LEU A 1 90 ? 41.729 -17.816 36.633 1.00 31.80 107 LEU A CA 1
ATOM 704 C C . LEU A 1 90 ? 40.748 -18.987 36.547 1.00 31.73 107 LEU A C 1
ATOM 705 O O . LEU A 1 90 ? 39.551 -18.775 36.714 1.00 31.19 107 LEU A O 1
ATOM 710 N N . MET A 1 91 ? 41.237 -20.216 36.327 1.00 34.10 108 MET A N 1
ATOM 711 C CA . MET A 1 91 ? 40.360 -21.380 36.271 1.00 35.16 108 MET A CA 1
ATOM 712 C C . MET A 1 91 ? 39.616 -21.545 37.597 1.00 35.58 108 MET A C 1
ATOM 713 O O . MET A 1 91 ? 38.424 -21.832 37.584 1.00 35.92 108 MET A O 1
ATOM 718 N N . PRO A 1 92 ? 40.264 -21.355 38.775 1.00 35.66 109 PRO A N 1
ATOM 719 C CA . PRO A 1 92 ? 39.562 -21.391 40.063 1.00 35.17 109 PRO A CA 1
ATOM 720 C C . PRO A 1 92 ? 38.590 -20.245 40.334 1.00 34.59 109 PRO A C 1
ATOM 721 O O . PRO A 1 92 ? 37.846 -20.298 41.311 1.00 33.52 109 PRO A O 1
ATOM 725 N N . ILE A 1 93 ? 38.629 -19.204 39.491 1.00 35.22 110 ILE A N 1
ATOM 726 C CA . ILE A 1 93 ? 37.741 -18.059 39.613 1.00 34.18 110 ILE A CA 1
ATOM 727 C C . ILE A 1 93 ? 36.487 -18.302 38.775 1.00 32.41 110 ILE A C 1
ATOM 728 O O . ILE A 1 93 ? 35.374 -18.141 39.271 1.00 31.84 110 ILE A O 1
ATOM 733 N N . VAL A 1 94 ? 36.682 -18.675 37.505 1.00 30.72 111 VAL A N 1
ATOM 734 C CA . VAL A 1 94 ? 35.575 -18.855 36.576 1.00 31.32 111 VAL A CA 1
ATOM 735 C C . VAL A 1 94 ? 34.865 -20.176 36.865 1.00 30.28 111 VAL A C 1
ATOM 736 O O . VAL A 1 94 ? 33.693 -20.320 36.525 1.00 28.08 111 VAL A O 1
ATOM 740 N N . TYR A 1 95 ? 35.578 -21.139 37.466 1.00 30.95 112 TYR A N 1
ATOM 741 C CA . TYR A 1 95 ? 34.980 -22.428 37.780 1.00 32.39 112 TYR A CA 1
ATOM 742 C C . TYR A 1 95 ? 35.115 -22.702 39.283 1.00 34.25 112 TYR A C 1
ATOM 743 O O . TYR A 1 95 ? 35.138 -21.770 40.084 1.00 34.93 112 TYR A O 1
ATOM 752 N N A THR A 1 96 ? 35.171 -23.988 39.655 0.50 35.15 113 THR A N 1
ATOM 753 N N B THR A 1 96 ? 35.184 -23.987 39.651 0.50 35.22 113 THR A N 1
ATOM 754 C CA A THR A 1 96 ? 35.233 -24.414 41.046 0.50 34.60 113 THR A CA 1
ATOM 755 C CA B THR A 1 96 ? 35.231 -24.412 41.042 0.50 34.76 113 THR A CA 1
ATOM 756 C C A THR A 1 96 ? 36.556 -23.953 41.653 0.50 34.79 113 THR A C 1
ATOM 757 C C B THR A 1 96 ? 36.556 -23.964 41.657 0.50 34.86 113 THR A C 1
ATOM 758 O O A THR A 1 96 ? 37.589 -24.074 40.998 0.50 34.72 113 THR A O 1
ATOM 759 O O B THR A 1 96 ? 37.592 -24.103 41.009 0.50 34.80 113 THR A O 1
ATOM 766 N N . PRO A 1 97 ? 36.594 -23.443 42.910 1.00 35.09 114 PRO A N 1
ATOM 767 C CA . PRO A 1 97 ? 35.411 -23.318 43.777 1.00 36.31 114 PRO A CA 1
ATOM 768 C C . PRO A 1 97 ? 34.632 -22.005 43.886 1.00 35.86 114 PRO A C 1
ATOM 769 O O . PRO A 1 97 ? 33.682 -21.925 44.663 1.00 36.58 114 PRO A O 1
ATOM 773 N N . THR A 1 98 ? 35.013 -20.978 43.119 1.00 34.25 115 THR A N 1
ATOM 774 C CA . THR A 1 98 ? 34.388 -19.671 43.260 1.00 33.39 115 THR A CA 1
ATOM 775 C C . THR A 1 98 ? 32.963 -19.675 42.704 1.00 33.82 115 THR A C 1
ATOM 776 O O . THR A 1 98 ? 32.073 -19.050 43.280 1.00 33.31 115 THR A O 1
ATOM 780 N N . VAL A 1 99 ? 32.756 -20.357 41.570 1.00 33.18 116 VAL A N 1
ATOM 781 C CA . VAL A 1 99 ? 31.591 -20.113 40.733 1.00 32.73 116 VAL A CA 1
ATOM 782 C C . VAL A 1 99 ? 30.300 -20.370 41.514 1.00 32.66 116 VAL A C 1
ATOM 783 O O . VAL A 1 99 ? 29.329 -19.636 41.355 1.00 33.08 116 VAL A O 1
ATOM 787 N N . GLY A 1 100 ? 30.290 -21.402 42.362 1.00 33.04 117 GLY A N 1
ATOM 788 C CA . GLY A 1 100 ? 29.083 -21.790 43.076 1.00 34.31 117 GLY A CA 1
ATOM 789 C C . GLY A 1 100 ? 28.631 -20.758 44.110 1.00 35.74 117 GLY A C 1
ATOM 790 O O . GLY A 1 100 ? 27.460 -20.731 44.479 1.00 39.05 117 GLY A O 1
ATOM 791 N N . LEU A 1 101 ? 29.557 -19.910 44.575 1.00 36.09 118 LEU A N 1
ATOM 792 C CA . LEU A 1 101 ? 29.257 -18.913 45.594 1.00 37.60 118 LEU A CA 1
ATOM 793 C C . LEU A 1 101 ? 28.511 -17.710 45.009 1.00 38.45 118 LEU A C 1
ATOM 794 O O . LEU A 1 101 ? 27.804 -17.020 45.740 1.00 35.92 118 LEU A O 1
ATOM 799 N N . ALA A 1 102 ? 28.649 -17.478 43.695 1.00 39.80 119 ALA A N 1
ATOM 800 C CA . ALA A 1 102 ? 28.281 -16.214 43.071 1.00 40.42 119 ALA A CA 1
ATOM 801 C C . ALA A 1 102 ? 26.775 -15.943 43.119 1.00 40.48 119 ALA A C 1
ATOM 802 O O . ALA A 1 102 ? 26.369 -14.857 43.525 1.00 37.72 119 ALA A O 1
ATOM 811 N N A SER A 1 104 ? 24.390 -17.343 45.000 0.50 44.58 121 SER A N 1
ATOM 812 N N B SER A 1 104 ? 24.389 -17.336 45.004 0.50 44.79 121 SER A N 1
ATOM 813 C CA A SER A 1 104 ? 23.947 -17.274 46.382 0.50 44.91 121 SER A CA 1
ATOM 814 C CA B SER A 1 104 ? 23.922 -17.265 46.379 0.50 45.28 121 SER A CA 1
ATOM 815 C C A SER A 1 104 ? 24.192 -15.878 46.950 0.50 45.15 121 SER A C 1
ATOM 816 C C B SER A 1 104 ? 24.199 -15.884 46.970 0.50 45.33 121 SER A C 1
ATOM 817 O O A SER A 1 104 ? 23.337 -15.325 47.637 0.50 46.16 121 SER A O 1
ATOM 818 O O B SER A 1 104 ? 23.370 -15.343 47.698 0.50 46.21 121 SER A O 1
ATOM 823 N N . GLN A 1 105 ? 25.368 -15.317 46.647 1.00 45.24 122 GLN A N 1
ATOM 824 C CA . GLN A 1 105 ? 25.760 -14.018 47.169 1.00 46.78 122 GLN A CA 1
ATOM 825 C C . GLN A 1 105 ? 25.049 -12.882 46.425 1.00 45.51 122 GLN A C 1
ATOM 826 O O . GLN A 1 105 ? 24.551 -11.959 47.069 1.00 44.81 122 GLN A O 1
ATOM 832 N N . TYR A 1 106 ? 24.994 -12.947 45.085 1.00 42.00 123 TYR A N 1
ATOM 833 C CA . TYR A 1 106 ? 24.643 -11.778 44.283 1.00 42.47 123 TYR A CA 1
ATOM 834 C C . TYR A 1 106 ? 23.336 -11.956 43.509 1.00 39.19 123 TYR A C 1
ATOM 835 O O . TYR A 1 106 ? 22.639 -10.974 43.261 1.00 37.44 123 TYR A O 1
ATOM 844 N N . GLY A 1 107 ? 23.020 -13.186 43.095 1.00 37.54 124 GLY A N 1
ATOM 845 C CA . GLY A 1 107 ? 22.022 -13.400 42.060 1.00 37.38 124 GLY A CA 1
ATOM 846 C C . GLY A 1 107 ? 22.561 -12.954 40.701 1.00 37.03 124 GLY A C 1
ATOM 847 O O . GLY A 1 107 ? 23.763 -13.022 40.459 1.00 37.09 124 GLY A O 1
ATOM 848 N N . HIS A 1 108 ? 21.668 -12.492 39.820 1.00 35.37 125 HIS A N 1
ATOM 849 C CA . HIS A 1 108 ? 22.060 -12.016 38.502 1.00 33.94 125 HIS A CA 1
ATOM 850 C C . HIS A 1 108 ? 21.017 -11.019 37.997 1.00 32.14 125 HIS A C 1
ATOM 851 O O . HIS A 1 108 ? 19.836 -11.126 38.335 1.00 32.02 125 HIS A O 1
ATOM 858 N N . ILE A 1 109 ? 21.483 -10.029 37.225 1.00 29.38 126 ILE A N 1
ATOM 859 C CA . ILE A 1 109 ? 20.609 -9.164 36.448 1.00 28.10 126 ILE A CA 1
ATOM 860 C C . ILE A 1 109 ? 20.768 -9.551 34.981 1.00 27.00 126 ILE A C 1
ATOM 861 O O . ILE A 1 109 ? 21.859 -9.437 34.421 1.00 27.42 126 ILE A O 1
ATOM 866 N N . PHE A 1 110 ? 19.660 -9.981 34.371 1.00 25.34 127 PHE A N 1
ATOM 867 C CA . PHE A 1 110 ? 19.670 -10.585 33.050 1.00 26.06 127 PHE A CA 1
ATOM 868 C C . PHE A 1 110 ? 19.574 -9.526 31.958 1.00 27.89 127 PHE A C 1
ATOM 869 O O . PHE A 1 110 ? 18.810 -8.565 32.077 1.00 26.91 127 PHE A O 1
ATOM 877 N N . ARG A 1 111 ? 20.392 -9.720 30.913 1.00 28.50 128 ARG A N 1
ATOM 878 C CA . ARG A 1 111 ? 20.139 -9.163 29.595 1.00 28.67 128 ARG A CA 1
ATOM 879 C C . ARG A 1 111 ? 20.244 -10.319 28.601 1.00 28.91 128 ARG A C 1
ATOM 880 O O . ARG A 1 111 ? 19.221 -10.851 28.173 1.00 27.10 128 ARG A O 1
ATOM 888 N N A ARG A 1 112 ? 21.482 -10.704 28.256 0.50 28.85 129 ARG A N 1
ATOM 889 N N B ARG A 1 112 ? 21.477 -10.722 28.268 0.50 29.14 129 ARG A N 1
ATOM 890 C CA A ARG A 1 112 ? 21.723 -11.844 27.387 0.50 30.49 129 ARG A CA 1
ATOM 891 C CA B ARG A 1 112 ? 21.704 -11.824 27.347 0.50 31.00 129 ARG A CA 1
ATOM 892 C C A ARG A 1 112 ? 21.366 -13.124 28.133 0.50 30.68 129 ARG A C 1
ATOM 893 C C B ARG A 1 112 ? 21.460 -13.141 28.084 0.50 30.97 129 ARG A C 1
ATOM 894 O O A ARG A 1 112 ? 21.556 -13.208 29.346 0.50 29.95 129 ARG A O 1
ATOM 895 O O B ARG A 1 112 ? 21.829 -13.269 29.251 0.50 30.47 129 ARG A O 1
ATOM 910 N N . PRO A 1 113 ? 20.828 -14.154 27.441 1.00 31.36 130 PRO A N 1
ATOM 911 C CA . PRO A 1 113 ? 20.668 -15.471 28.058 1.00 32.30 130 PRO A CA 1
ATOM 912 C C . PRO A 1 113 ? 22.039 -16.051 28.411 1.00 34.03 130 PRO A C 1
ATOM 913 O O . PRO A 1 113 ? 22.978 -15.928 27.631 1.00 33.22 130 PRO A O 1
ATOM 917 N N . LYS A 1 114 ? 22.135 -16.663 29.595 1.00 37.23 131 LYS A N 1
ATOM 918 C CA . LYS A 1 114 ? 23.345 -17.336 30.047 1.00 39.34 131 LYS A CA 1
ATOM 919 C C . LYS A 1 114 ? 23.357 -18.775 29.530 1.00 38.43 131 LYS A C 1
ATOM 920 O O . LYS A 1 114 ? 24.413 -19.371 29.315 1.00 40.62 131 LYS A O 1
ATOM 922 N N . GLY A 1 115 ? 22.153 -19.318 29.340 1.00 33.83 132 GLY A N 1
ATOM 923 C CA . GLY A 1 115 ? 21.941 -20.679 28.886 1.00 30.59 132 GLY A CA 1
ATOM 924 C C . GLY A 1 115 ? 20.450 -20.988 28.963 1.00 28.42 132 GLY A C 1
ATOM 925 O O . GLY A 1 115 ? 19.650 -20.064 29.111 1.00 26.79 132 GLY A O 1
ATOM 926 N N . LEU A 1 116 ? 20.094 -22.274 28.867 1.00 24.83 133 LEU A N 1
ATOM 927 C CA . LEU A 1 116 ? 18.703 -22.691 28.923 1.00 23.31 133 LEU A CA 1
ATOM 928 C C . LEU A 1 116 ? 18.355 -23.111 30.343 1.00 22.45 133 LEU A C 1
ATOM 929 O O . LEU A 1 116 ? 19.117 -23.839 30.978 1.00 22.26 133 LEU A O 1
ATOM 934 N N . PHE A 1 117 ? 17.177 -22.673 30.797 1.00 20.89 134 PHE A N 1
ATOM 935 C CA . PHE A 1 117 ? 16.553 -23.172 32.009 1.00 21.77 134 PHE A CA 1
ATOM 936 C C . PHE A 1 117 ? 15.341 -24.010 31.615 1.00 22.05 134 PHE A C 1
ATOM 937 O O . PHE A 1 117 ? 14.438 -23.517 30.943 1.00 21.94 134 PHE A O 1
ATOM 945 N N . ILE A 1 118 ? 15.349 -25.284 32.018 1.00 21.72 135 ILE A N 1
ATOM 946 C CA . ILE A 1 118 ? 14.244 -26.192 31.764 1.00 22.98 135 ILE A CA 1
ATOM 947 C C . ILE A 1 118 ? 13.699 -26.623 33.119 1.00 22.78 135 ILE A C 1
ATOM 948 O O . ILE A 1 118 ? 14.417 -27.269 33.879 1.00 22.86 135 ILE A O 1
ATOM 953 N N . SER A 1 119 ? 12.445 -26.258 33.416 1.00 22.29 136 SER A N 1
ATOM 954 C CA . SER A 1 119 ? 11.862 -26.569 34.711 1.00 22.27 136 SER A CA 1
ATOM 955 C C . SER A 1 119 ? 10.887 -27.738 34.592 1.00 22.50 136 SER A C 1
ATOM 956 O O . SER A 1 119 ? 10.409 -28.056 33.504 1.00 22.83 136 SER A O 1
ATOM 959 N N . ILE A 1 120 ? 10.595 -28.364 35.738 1.00 23.16 137 ILE A N 1
ATOM 960 C CA . ILE A 1 120 ? 9.635 -29.454 35.805 1.00 24.89 137 ILE A CA 1
ATOM 961 C C . ILE A 1 120 ? 8.253 -28.939 35.390 1.00 24.50 137 ILE A C 1
ATOM 962 O O . ILE A 1 120 ? 7.442 -29.703 34.871 1.00 24.57 137 ILE A O 1
ATOM 967 N N . SER A 1 121 ? 8.009 -27.632 35.560 1.00 24.19 138 SER A N 1
ATOM 968 C CA . SER A 1 121 ? 6.749 -27.027 35.143 1.00 24.76 138 SER A CA 1
ATOM 969 C C . SER A 1 121 ? 6.634 -26.948 33.619 1.00 24.73 138 SER A C 1
ATOM 970 O O . SER A 1 121 ? 5.551 -26.664 33.103 1.00 23.84 138 SER A O 1
ATOM 973 N N . ASP A 1 122 ? 7.746 -27.191 32.906 1.00 22.58 139 ASP A N 1
ATOM 974 C CA . ASP A 1 122 ? 7.778 -27.112 31.453 1.00 22.89 139 ASP A CA 1
ATOM 975 C C . ASP A 1 122 ? 7.672 -28.497 30.810 1.00 23.04 139 ASP A C 1
ATOM 976 O O . ASP A 1 122 ? 7.837 -28.630 29.594 1.00 22.79 139 ASP A O 1
ATOM 981 N N . ARG A 1 123 ? 7.391 -29.532 31.611 1.00 24.34 140 ARG A N 1
ATOM 982 C CA . ARG A 1 123 ? 7.246 -30.885 31.091 1.00 25.83 140 ARG A CA 1
ATOM 983 C C . ARG A 1 123 ? 6.230 -30.899 29.947 1.00 26.10 140 ARG A C 1
ATOM 984 O O . ARG A 1 123 ? 5.183 -30.266 30.040 1.00 26.16 140 ARG A O 1
ATOM 992 N N . GLY A 1 124 ? 6.569 -31.605 28.863 1.00 25.60 141 GLY A N 1
ATOM 993 C CA . GLY A 1 124 ? 5.746 -31.660 27.663 1.00 26.49 141 GLY A CA 1
ATOM 994 C C . GLY A 1 124 ? 6.042 -30.532 26.669 1.00 25.33 141 GLY A C 1
ATOM 995 O O . GLY A 1 124 ? 5.587 -30.585 25.528 1.00 26.19 141 GLY A O 1
ATOM 996 N N . HIS A 1 125 ? 6.818 -29.524 27.086 1.00 23.58 142 HIS A N 1
ATOM 997 C CA . HIS A 1 125 ? 7.085 -28.361 26.255 1.00 23.44 142 HIS A CA 1
ATOM 998 C C . HIS A 1 125 ? 8.583 -28.066 26.191 1.00 22.17 142 HIS A C 1
ATOM 999 O O . HIS A 1 125 ? 8.969 -26.928 25.968 1.00 22.88 142 HIS A O 1
ATOM 1006 N N . VAL A 1 126 ? 9.428 -29.088 26.363 1.00 22.34 143 VAL A N 1
ATOM 1007 C CA . VAL A 1 126 ? 10.868 -28.874 26.416 1.00 21.52 143 VAL A CA 1
ATOM 1008 C C . VAL A 1 126 ? 11.402 -28.479 25.039 1.00 21.77 143 VAL A C 1
ATOM 1009 O O . VAL A 1 126 ? 12.280 -27.623 24.947 1.00 22.84 143 VAL A O 1
ATOM 1013 N N . ARG A 1 127 ? 10.880 -29.086 23.969 1.00 22.46 144 ARG A N 1
ATOM 1014 C CA . ARG A 1 127 ? 11.364 -28.792 22.628 1.00 24.51 144 ARG A CA 1
ATOM 1015 C C . ARG A 1 127 ? 11.204 -27.304 22.301 1.00 23.75 144 ARG A C 1
ATOM 1016 O O . ARG A 1 127 ? 12.078 -26.726 21.662 1.00 22.05 144 ARG A O 1
ATOM 1024 N N . SER A 1 128 ? 10.089 -26.686 22.712 1.00 24.03 145 SER A N 1
ATOM 1025 C CA . SER A 1 128 ? 9.870 -25.279 22.403 1.00 25.94 145 SER A CA 1
ATOM 1026 C C . SER A 1 128 ? 10.894 -24.402 23.129 1.00 25.44 145 SER A C 1
ATOM 1027 O O . SER A 1 128 ? 11.283 -23.357 22.609 1.00 24.38 145 SER A O 1
ATOM 1030 N N . ILE A 1 129 ? 11.358 -24.839 24.313 1.00 24.45 146 ILE A N 1
ATOM 1031 C CA . ILE A 1 129 ? 12.423 -24.146 25.027 1.00 23.74 146 ILE A CA 1
ATOM 1032 C C . ILE A 1 129 ? 13.741 -24.302 24.267 1.00 22.90 146 ILE A C 1
ATOM 1033 O O . ILE A 1 129 ? 14.444 -23.319 24.047 1.00 23.06 146 ILE A O 1
ATOM 1038 N N . VAL A 1 130 ? 14.065 -25.529 23.843 1.00 22.81 147 VAL A N 1
ATOM 1039 C CA . VAL A 1 130 ? 15.288 -25.768 23.093 1.00 22.55 147 VAL A CA 1
ATOM 1040 C C . VAL A 1 130 ? 15.261 -24.947 21.803 1.00 22.53 147 VAL A C 1
ATOM 1041 O O . VAL A 1 130 ? 16.300 -24.462 21.361 1.00 21.75 147 VAL A O 1
ATOM 1045 N N . ASP A 1 131 ? 14.067 -24.757 21.223 1.00 23.16 148 ASP A N 1
ATOM 1046 C CA . ASP A 1 131 ? 13.937 -24.018 19.972 1.00 24.51 148 ASP A CA 1
ATOM 1047 C C . ASP A 1 131 ? 14.151 -22.517 20.179 1.00 23.72 148 ASP A C 1
ATOM 1048 O O . ASP A 1 131 ? 14.404 -21.803 19.211 1.00 24.21 148 ASP A O 1
ATOM 1053 N N . ASN A 1 132 ? 14.064 -22.037 21.425 1.00 22.90 149 ASN A N 1
ATOM 1054 C CA . ASN A 1 132 ? 14.281 -20.630 21.724 1.00 23.12 149 ASN A CA 1
ATOM 1055 C C . ASN A 1 132 ? 15.768 -20.298 21.851 1.00 22.87 149 ASN A C 1
ATOM 1056 O O . ASN A 1 132 ? 16.115 -19.123 21.910 1.00 23.50 149 ASN A O 1
ATOM 1061 N N . TRP A 1 133 ? 16.651 -21.297 21.940 1.00 22.38 150 TRP A N 1
ATOM 1062 C CA . TRP A 1 133 ? 18.075 -20.994 21.952 1.00 22.55 150 TRP A CA 1
ATOM 1063 C C . TRP A 1 133 ? 18.472 -20.427 20.593 1.00 23.03 150 TRP A C 1
ATOM 1064 O O . TRP A 1 133 ? 18.184 -21.044 19.576 1.00 22.74 150 TRP A O 1
ATOM 1075 N N . PRO A 1 134 ? 19.127 -19.244 20.522 1.00 25.10 151 PRO A N 1
ATOM 1076 C CA . PRO A 1 134 ? 19.382 -18.597 19.233 1.00 27.94 151 PRO A CA 1
ATOM 1077 C C . PRO A 1 134 ? 20.469 -19.183 18.327 1.00 29.96 151 PRO A C 1
ATOM 1078 O O . PRO A 1 134 ? 20.534 -18.815 17.161 1.00 32.99 151 PRO A O 1
ATOM 1082 N N . GLU A 1 135 ? 21.307 -20.092 18.843 1.00 29.96 152 GLU A N 1
ATOM 1083 C CA . GLU A 1 135 ? 22.382 -20.688 18.055 1.00 29.91 152 GLU A CA 1
ATOM 1084 C C . GLU A 1 135 ? 21.902 -22.002 17.437 1.00 29.25 152 GLU A C 1
ATOM 1085 O O . GLU A 1 135 ? 21.242 -22.795 18.109 1.00 26.62 152 GLU A O 1
ATOM 1091 N N . ASN A 1 136 ? 22.276 -22.245 16.168 1.00 28.47 153 ASN A N 1
ATOM 1092 C CA . ASN A 1 136 ? 21.720 -23.352 15.400 1.00 29.46 153 ASN A CA 1
ATOM 1093 C C . ASN A 1 136 ? 22.659 -24.554 15.290 1.00 27.47 153 ASN A C 1
ATOM 1094 O O . ASN A 1 136 ? 22.224 -25.596 14.793 1.00 26.50 153 ASN A O 1
ATOM 1099 N N . HIS A 1 137 ? 23.923 -24.428 15.724 1.00 26.46 154 HIS A N 1
ATOM 1100 C CA . HIS A 1 137 ? 24.915 -25.472 15.483 1.00 27.33 154 HIS A CA 1
ATOM 1101 C C . HIS A 1 137 ? 25.634 -25.902 16.760 1.00 25.54 154 HIS A C 1
ATOM 1102 O O . HIS A 1 137 ? 26.853 -26.071 16.757 1.00 26.17 154 HIS A O 1
ATOM 1109 N N . VAL A 1 138 ? 24.866 -26.152 17.820 1.00 23.39 155 VAL A N 1
ATOM 1110 C CA . VAL A 1 138 ? 25.410 -26.573 19.101 1.00 21.18 155 VAL A CA 1
ATOM 1111 C C . VAL A 1 138 ? 26.104 -27.926 18.956 1.00 20.88 155 VAL A C 1
ATOM 1112 O O . VAL A 1 138 ? 25.530 -28.860 18.395 1.00 20.87 155 VAL A O 1
ATOM 1116 N N . LYS A 1 139 ? 27.336 -28.013 19.486 1.00 20.66 156 LYS A N 1
ATOM 1117 C CA . LYS A 1 139 ? 28.123 -29.238 19.482 1.00 20.76 156 LYS A CA 1
ATOM 1118 C C . LYS A 1 139 ? 28.374 -29.767 20.896 1.00 20.78 156 LYS A C 1
ATOM 1119 O O . LYS A 1 139 ? 28.675 -30.951 21.043 1.00 21.19 156 LYS A O 1
ATOM 1125 N N . ALA A 1 140 ? 28.279 -28.898 21.920 1.00 20.55 157 ALA A N 1
ATOM 1126 C CA . ALA A 1 140 ? 28.652 -29.244 23.286 1.00 20.25 157 ALA A CA 1
ATOM 1127 C C . ALA A 1 140 ? 27.648 -28.669 24.283 1.00 19.78 157 ALA A C 1
ATOM 1128 O O . ALA A 1 140 ? 27.498 -27.453 24.399 1.00 19.54 157 ALA A O 1
ATOM 1130 N N . VAL A 1 141 ? 26.980 -29.573 25.006 1.00 19.10 158 VAL A N 1
ATOM 1131 C CA . VAL A 1 141 ? 26.029 -29.228 26.049 1.00 19.11 158 VAL A CA 1
ATOM 1132 C C . VAL A 1 141 ? 26.584 -29.694 27.390 1.00 18.79 158 VAL A C 1
ATOM 1133 O O . VAL A 1 141 ? 27.012 -30.842 27.507 1.00 18.98 158 VAL A O 1
ATOM 1137 N N . VAL A 1 142 ? 26.571 -28.807 28.391 1.00 18.48 159 VAL A N 1
ATOM 1138 C CA . VAL A 1 142 ? 26.817 -29.201 29.776 1.00 18.14 159 VAL A CA 1
ATOM 1139 C C . VAL A 1 142 ? 25.551 -28.907 30.579 1.00 18.25 159 VAL A C 1
ATOM 1140 O O . VAL A 1 142 ? 25.038 -27.788 30.528 1.00 18.06 159 VAL A O 1
ATOM 1144 N N . VAL A 1 143 ? 25.053 -29.924 31.301 1.00 17.57 160 VAL A N 1
ATOM 1145 C CA . VAL A 1 143 ? 23.785 -29.840 32.012 1.00 18.64 160 VAL A CA 1
ATOM 1146 C C . VAL A 1 143 ? 23.975 -30.222 33.481 1.00 19.77 160 VAL A C 1
ATOM 1147 O O . VAL A 1 143 ? 24.728 -31.146 33.795 1.00 20.13 160 VAL A O 1
ATOM 1151 N N . THR A 1 144 ? 23.278 -29.487 34.368 1.00 20.09 161 THR A N 1
ATOM 1152 C CA . THR A 1 144 ? 23.197 -29.796 35.789 1.00 20.95 161 THR A CA 1
ATOM 1153 C C . THR A 1 144 ? 21.747 -29.640 36.254 1.00 21.07 161 THR A C 1
ATOM 1154 O O . THR A 1 144 ? 20.956 -28.933 35.624 1.00 20.53 161 THR A O 1
ATOM 1158 N N . ASP A 1 145 ? 21.422 -30.287 37.379 1.00 20.86 162 ASP A N 1
ATOM 1159 C CA . ASP A 1 145 ? 20.186 -30.023 38.106 1.00 20.81 162 ASP A CA 1
ATOM 1160 C C . ASP A 1 145 ? 20.482 -29.325 39.435 1.00 20.67 162 ASP A C 1
ATOM 1161 O O . ASP A 1 145 ? 19.569 -29.072 40.215 1.00 20.87 162 ASP A O 1
ATOM 1166 N N . GLY A 1 146 ? 21.760 -29.036 39.702 1.00 20.90 163 GLY A N 1
ATOM 1167 C CA . GLY A 1 146 ? 22.151 -28.214 40.837 1.00 21.25 163 GLY A CA 1
ATOM 1168 C C . GLY A 1 146 ? 22.095 -28.953 42.176 1.00 22.12 163 GLY A C 1
ATOM 1169 O O . GLY A 1 146 ? 22.267 -28.327 43.219 1.00 21.32 163 GLY A O 1
ATOM 1170 N N . GLU A 1 147 ? 21.902 -30.281 42.157 1.00 22.70 164 GLU A N 1
ATOM 1171 C CA . GLU A 1 147 ? 21.673 -31.017 43.393 1.00 23.77 164 GLU A CA 1
ATOM 1172 C C . GLU A 1 147 ? 22.974 -31.215 44.175 1.00 23.20 164 GLU A C 1
ATOM 1173 O O . GLU A 1 147 ? 22.947 -31.233 45.402 1.00 22.20 164 GLU A O 1
ATOM 1179 N N . ARG A 1 148 ? 24.102 -31.393 43.481 1.00 23.47 165 ARG A N 1
ATOM 1180 C CA . ARG A 1 148 ? 25.357 -31.705 44.146 1.00 24.41 165 ARG A CA 1
ATOM 1181 C C . ARG A 1 148 ? 26.489 -30.880 43.538 1.00 24.48 165 ARG A C 1
ATOM 1182 O O . ARG A 1 148 ? 27.377 -31.409 42.872 1.00 22.33 165 ARG A O 1
ATOM 1190 N N . ILE A 1 149 ? 26.450 -29.568 43.790 1.00 26.32 166 ILE A N 1
ATOM 1191 C CA . ILE A 1 149 ? 27.516 -28.677 43.367 1.00 27.15 166 ILE A CA 1
ATOM 1192 C C . ILE A 1 149 ? 28.762 -29.033 44.172 1.00 29.25 166 ILE A C 1
ATOM 1193 O O . ILE A 1 149 ? 28.737 -29.012 45.401 1.00 28.56 166 ILE A O 1
ATOM 1198 N N . LEU A 1 150 ? 29.849 -29.363 43.466 1.00 30.58 167 LEU A N 1
ATOM 1199 C CA . LEU A 1 150 ? 31.030 -29.895 44.120 1.00 33.88 167 LEU A CA 1
ATOM 1200 C C . LEU A 1 150 ? 31.416 -28.949 45.256 1.00 34.61 167 LEU A C 1
ATOM 1201 O O . LEU A 1 150 ? 31.674 -27.770 45.027 1.00 33.94 167 LEU A O 1
ATOM 1206 N N . GLY A 1 151 ? 31.358 -29.467 46.489 1.00 35.85 168 GLY A N 1
ATOM 1207 C CA . GLY A 1 151 ? 31.843 -28.758 47.660 1.00 35.70 168 GLY A CA 1
ATOM 1208 C C . GLY A 1 151 ? 30.781 -27.885 48.327 1.00 35.13 168 GLY A C 1
ATOM 1209 O O . GLY A 1 151 ? 31.054 -27.304 49.375 1.00 35.85 168 GLY A O 1
ATOM 1210 N N . LEU A 1 152 ? 29.577 -27.786 47.743 1.00 34.07 169 LEU A N 1
ATOM 1211 C CA . LEU A 1 152 ? 28.591 -26.828 48.227 1.00 34.16 169 LEU A CA 1
ATOM 1212 C C . LEU A 1 152 ? 27.217 -27.459 48.470 1.00 33.31 169 LEU A C 1
ATOM 1213 O O . LEU A 1 152 ? 26.435 -26.914 49.243 1.00 34.89 169 LEU A O 1
ATOM 1218 N N . GLY A 1 153 ? 26.895 -28.573 47.801 1.00 31.78 170 GLY A N 1
ATOM 1219 C CA . GLY A 1 153 ? 25.612 -29.233 48.000 1.00 30.19 170 GLY A CA 1
ATOM 1220 C C . GLY A 1 153 ? 24.534 -28.693 47.059 1.00 28.33 170 GLY A C 1
ATOM 1221 O O . GLY A 1 153 ? 24.825 -28.278 45.940 1.00 26.87 170 GLY A O 1
ATOM 1222 N N . ASP A 1 154 ? 23.282 -28.708 47.533 1.00 27.50 171 ASP A N 1
ATOM 1223 C CA . ASP A 1 154 ? 22.117 -28.429 46.706 1.00 26.91 171 ASP A CA 1
ATOM 1224 C C . ASP A 1 154 ? 21.897 -26.920 46.641 1.00 27.10 171 ASP A C 1
ATOM 1225 O O . ASP A 1 154 ? 21.502 -26.316 47.634 1.00 28.08 171 ASP A O 1
ATOM 1230 N N . LEU A 1 155 ? 22.150 -26.324 45.468 1.00 26.03 172 LEU A N 1
ATOM 1231 C CA . LEU A 1 155 ? 21.998 -24.888 45.282 1.00 26.02 172 LEU A CA 1
ATOM 1232 C C . LEU A 1 155 ? 20.850 -24.579 44.324 1.00 25.80 172 LEU A C 1
ATOM 1233 O O . LEU A 1 155 ? 20.643 -23.419 43.988 1.00 26.63 172 LEU A O 1
ATOM 1238 N N . GLY A 1 156 ? 20.124 -25.604 43.869 1.00 25.63 173 GLY A N 1
ATOM 1239 C CA . GLY A 1 156 ? 19.025 -25.402 42.939 1.00 26.01 173 GLY A CA 1
ATOM 1240 C C . GLY A 1 156 ? 19.487 -24.657 41.686 1.00 25.07 173 GLY A C 1
ATOM 1241 O O . GLY A 1 156 ? 20.531 -24.973 41.122 1.00 22.57 173 GLY A O 1
ATOM 1242 N N . VAL A 1 157 ? 18.719 -23.638 41.284 1.00 25.43 174 VAL A N 1
ATOM 1243 C CA . VAL A 1 157 ? 19.016 -22.883 40.074 1.00 27.38 174 VAL A CA 1
ATOM 1244 C C . VAL A 1 157 ? 20.213 -21.962 40.303 1.00 27.53 174 VAL A C 1
ATOM 1245 O O . VAL A 1 157 ? 20.783 -21.462 39.341 1.00 28.66 174 VAL A O 1
ATOM 1249 N N . TYR A 1 158 ? 20.640 -21.782 41.559 1.00 29.69 175 TYR A N 1
ATOM 1250 C CA . TYR A 1 158 ? 21.860 -21.040 41.845 1.00 31.95 175 TYR A CA 1
ATOM 1251 C C . TYR A 1 158 ? 23.128 -21.790 41.406 1.00 33.29 175 TYR A C 1
ATOM 1252 O O . TYR A 1 158 ? 24.230 -21.313 41.684 1.00 36.52 175 TYR A O 1
ATOM 1261 N N A GLY A 1 159 ? 22.961 -22.954 40.757 0.25 32.77 176 GLY A N 1
ATOM 1262 N N B GLY A 1 159 ? 22.962 -22.942 40.739 0.11 33.07 176 GLY A N 1
ATOM 1263 N N C GLY A 1 159 ? 22.959 -22.952 40.757 0.23 32.39 176 GLY A N 1
ATOM 1264 N N D GLY A 1 159 ? 22.965 -22.928 40.713 0.41 31.96 176 GLY A N 1
ATOM 1265 C CA A GLY A 1 159 ? 24.063 -23.686 40.153 0.25 32.50 176 GLY A CA 1
ATOM 1266 C CA B GLY A 1 159 ? 24.072 -23.691 40.172 0.11 32.86 176 GLY A CA 1
ATOM 1267 C CA C GLY A 1 159 ? 24.056 -23.669 40.127 0.23 31.84 176 GLY A CA 1
ATOM 1268 C CA D GLY A 1 159 ? 24.085 -23.709 40.213 0.41 31.27 176 GLY A CA 1
ATOM 1269 C C A GLY A 1 159 ? 24.125 -23.464 38.643 0.25 31.98 176 GLY A C 1
ATOM 1270 C C B GLY A 1 159 ? 24.096 -23.604 38.647 0.11 32.52 176 GLY A C 1
ATOM 1271 C C C GLY A 1 159 ? 24.077 -23.448 38.616 0.23 31.05 176 GLY A C 1
ATOM 1272 C C D GLY A 1 159 ? 24.246 -23.598 38.697 0.41 30.04 176 GLY A C 1
ATOM 1273 O O A GLY A 1 159 ? 24.914 -24.104 37.951 0.25 30.92 176 GLY A O 1
ATOM 1274 O O B GLY A 1 159 ? 24.777 -24.391 37.994 0.11 32.03 176 GLY A O 1
ATOM 1275 O O C GLY A 1 159 ? 24.795 -24.141 37.899 0.23 30.16 176 GLY A O 1
ATOM 1276 O O D GLY A 1 159 ? 25.122 -24.241 38.124 0.41 28.66 176 GLY A O 1
ATOM 1277 N N A MET A 1 160 ? 23.287 -22.544 38.145 0.25 31.44 177 MET A N 1
ATOM 1278 N N B MET A 1 160 ? 23.353 -22.641 38.085 0.25 32.40 177 MET A N 1
ATOM 1279 N N C MET A 1 160 ? 23.289 -22.471 38.145 0.25 30.04 177 MET A N 1
ATOM 1280 N N D MET A 1 160 ? 23.416 -22.773 38.045 0.25 29.13 177 MET A N 1
ATOM 1281 C CA A MET A 1 160 ? 23.294 -22.149 36.744 0.25 30.49 177 MET A CA 1
ATOM 1282 C CA B MET A 1 160 ? 23.397 -22.385 36.653 0.25 31.42 177 MET A CA 1
ATOM 1283 C CA C MET A 1 160 ? 23.275 -22.096 36.738 0.25 28.81 177 MET A CA 1
ATOM 1284 C CA D MET A 1 160 ? 23.517 -22.604 36.602 0.25 27.48 177 MET A CA 1
ATOM 1285 C C A MET A 1 160 ? 24.723 -21.866 36.280 0.25 29.11 177 MET A C 1
ATOM 1286 C C B MET A 1 160 ? 24.794 -21.917 36.250 0.25 29.60 177 MET A C 1
ATOM 1287 C C C MET A 1 160 ? 24.703 -21.818 36.267 0.25 28.26 177 MET A C 1
ATOM 1288 C C D MET A 1 160 ? 24.841 -21.941 36.229 0.25 27.55 177 MET A C 1
ATOM 1289 O O A MET A 1 160 ? 25.086 -22.172 35.146 0.25 29.23 177 MET A O 1
ATOM 1290 O O B MET A 1 160 ? 25.205 -22.133 35.112 0.25 29.59 177 MET A O 1
ATOM 1291 O O C MET A 1 160 ? 25.049 -22.089 35.119 0.25 28.58 177 MET A O 1
ATOM 1292 O O D MET A 1 160 ? 25.252 -22.041 35.075 0.25 27.73 177 MET A O 1
ATOM 1309 N N . GLY A 1 161 ? 25.519 -21.276 37.178 1.00 27.59 178 GLY A N 1
ATOM 1310 C CA . GLY A 1 161 ? 26.879 -20.833 36.902 1.00 26.61 178 GLY A CA 1
ATOM 1311 C C . GLY A 1 161 ? 27.850 -21.968 36.566 1.00 24.55 178 GLY A C 1
ATOM 1312 O O . GLY A 1 161 ? 28.836 -21.729 35.872 1.00 24.19 178 GLY A O 1
ATOM 1313 N N . ILE A 1 162 ? 27.577 -23.194 37.042 1.00 23.50 179 ILE A N 1
ATOM 1314 C CA . ILE A 1 162 ? 28.514 -24.299 36.883 1.00 23.64 179 ILE A CA 1
ATOM 1315 C C . ILE A 1 162 ? 28.639 -24.703 35.408 1.00 23.04 179 ILE A C 1
ATOM 1316 O O . ILE A 1 162 ? 29.758 -24.794 34.909 1.00 21.67 179 ILE A O 1
ATOM 1321 N N . PRO A 1 163 ? 27.549 -25.024 34.669 1.00 23.88 180 PRO A N 1
ATOM 1322 C CA . PRO A 1 163 ? 27.663 -25.295 33.229 1.00 23.86 180 PRO A CA 1
ATOM 1323 C C . PRO A 1 163 ? 28.304 -24.173 32.407 1.00 22.37 180 PRO A C 1
ATOM 1324 O O . PRO A 1 163 ? 29.051 -24.449 31.473 1.00 21.11 180 PRO A O 1
ATOM 1328 N N . VAL A 1 164 ? 27.990 -22.919 32.757 1.00 22.27 181 VAL A N 1
ATOM 1329 C CA . VAL A 1 164 ? 28.575 -21.747 32.122 1.00 21.74 181 VAL A CA 1
ATOM 1330 C C . VAL A 1 164 ? 30.095 -21.796 32.278 1.00 20.60 181 VAL A C 1
ATOM 1331 O O . VAL A 1 164 ? 30.822 -21.688 31.295 1.00 20.60 181 VAL A O 1
ATOM 1335 N N . GLY A 1 165 ? 30.565 -21.961 33.520 1.00 20.42 182 GLY A N 1
ATOM 1336 C CA . GLY A 1 165 ? 31.987 -21.980 33.826 1.00 20.33 182 GLY A CA 1
ATOM 1337 C C . GLY A 1 165 ? 32.712 -23.156 33.172 1.00 20.82 182 GLY A C 1
ATOM 1338 O O . GLY A 1 165 ? 33.828 -22.997 32.681 1.00 22.08 182 GLY A O 1
ATOM 1339 N N . LYS A 1 166 ? 32.078 -24.333 33.168 1.00 20.32 183 LYS A N 1
ATOM 1340 C CA . LYS A 1 166 ? 32.670 -25.514 32.561 1.00 21.12 183 LYS A CA 1
ATOM 1341 C C . LYS A 1 166 ? 32.900 -25.275 31.067 1.00 20.44 183 LYS A C 1
ATOM 1342 O O . LYS A 1 166 ? 33.970 -25.569 30.534 1.00 19.31 183 LYS A O 1
ATOM 1348 N N . LEU A 1 167 ? 31.895 -24.719 30.386 1.00 20.07 184 LEU A N 1
ATOM 1349 C CA . LEU A 1 167 ? 31.996 -24.516 28.950 1.00 20.44 184 LEU A CA 1
ATOM 1350 C C . LEU A 1 167 ? 33.024 -23.430 28.628 1.00 20.60 184 LEU A C 1
ATOM 1351 O O . LEU A 1 167 ? 33.678 -23.516 27.591 1.00 21.45 184 LEU A O 1
ATOM 1356 N N . CYS A 1 168 ? 33.207 -22.447 29.522 1.00 21.04 185 CYS A N 1
ATOM 1357 C CA . CYS A 1 168 ? 34.291 -21.482 29.380 1.00 21.93 185 CYS A CA 1
ATOM 1358 C C . CYS A 1 168 ? 35.634 -22.207 29.267 1.00 21.77 185 CYS A C 1
ATOM 1359 O O . CYS A 1 168 ? 36.506 -21.790 28.513 1.00 21.27 185 CYS A O 1
ATOM 1362 N N . LEU A 1 169 ? 35.795 -23.308 30.008 1.00 22.35 186 LEU A N 1
ATOM 1363 C CA . LEU A 1 169 ? 37.033 -24.073 29.993 1.00 22.54 186 LEU A CA 1
ATOM 1364 C C . LEU A 1 169 ? 37.124 -24.970 28.758 1.00 21.86 186 LEU A C 1
ATOM 1365 O O . LEU A 1 169 ? 38.226 -25.235 28.283 1.00 21.40 186 LEU A O 1
ATOM 1370 N N . TYR A 1 170 ? 35.983 -25.452 28.246 1.00 20.85 187 TYR A N 1
ATOM 1371 C CA . TYR A 1 170 ? 35.962 -26.131 26.955 1.00 20.75 187 TYR A CA 1
ATOM 1372 C C . TYR A 1 170 ? 36.610 -25.231 25.899 1.00 20.29 187 TYR A C 1
ATOM 1373 O O . TYR A 1 170 ? 37.467 -25.679 25.135 1.00 20.20 187 TYR A O 1
ATOM 1382 N N . THR A 1 171 ? 36.195 -23.958 25.861 1.00 19.84 188 THR A N 1
ATOM 1383 C CA . THR A 1 171 ? 36.679 -23.027 24.853 1.00 20.84 188 THR A CA 1
ATOM 1384 C C . THR A 1 171 ? 38.132 -22.647 25.128 1.00 20.72 188 THR A C 1
ATOM 1385 O O . THR A 1 171 ? 38.969 -22.732 24.235 1.00 20.65 188 THR A O 1
ATOM 1389 N N . ALA A 1 172 ? 38.420 -22.193 26.353 1.00 21.00 189 ALA A N 1
ATOM 1390 C CA . ALA A 1 172 ? 39.721 -21.615 26.660 1.00 21.65 189 ALA A CA 1
ATOM 1391 C C . ALA A 1 172 ? 40.828 -22.659 26.525 1.00 22.17 189 ALA A C 1
ATOM 1392 O O . ALA A 1 172 ? 41.912 -22.336 26.042 1.00 22.87 189 ALA A O 1
ATOM 1394 N N . CYS A 1 173 ? 40.547 -23.908 26.923 1.00 21.58 190 CYS A N 1
ATOM 1395 C CA . CYS A 1 173 ? 41.569 -24.944 26.998 1.00 22.48 190 CYS A CA 1
ATOM 1396 C C . CYS A 1 173 ? 41.702 -25.722 25.687 1.00 22.81 190 CYS A C 1
ATOM 1397 O O . CYS A 1 173 ? 42.809 -26.118 25.340 1.00 23.52 190 CYS A O 1
ATOM 1400 N N . ALA A 1 174 ? 40.594 -25.981 24.973 1.00 22.24 191 ALA A N 1
ATOM 1401 C CA . ALA A 1 174 ? 40.635 -26.884 23.826 1.00 21.72 191 ALA A CA 1
ATOM 1402 C C . ALA A 1 174 ? 40.195 -26.220 22.521 1.00 22.25 191 ALA A C 1
ATOM 1403 O O . ALA A 1 174 ? 40.226 -26.858 21.474 1.00 22.50 191 ALA A O 1
ATOM 1405 N N . GLY A 1 175 ? 39.766 -24.956 22.570 1.00 22.67 192 GLY A N 1
ATOM 1406 C CA . GLY A 1 175 ? 39.396 -24.237 21.360 1.00 22.46 192 GLY A CA 1
ATOM 1407 C C . GLY A 1 175 ? 38.087 -24.745 20.757 1.00 22.66 192 GLY A C 1
ATOM 1408 O O . GLY A 1 175 ? 37.892 -24.673 19.545 1.00 22.18 192 GLY A O 1
ATOM 1409 N N . ILE A 1 176 ? 37.175 -25.235 21.607 1.00 21.84 193 ILE A N 1
ATOM 1410 C CA . ILE A 1 176 ? 35.823 -25.525 21.169 1.00 21.65 193 ILE A CA 1
ATOM 1411 C C . ILE A 1 176 ? 35.107 -24.191 20.989 1.00 21.27 193 ILE A C 1
ATOM 1412 O O . ILE A 1 176 ? 35.150 -23.339 21.875 1.00 20.89 193 ILE A O 1
ATOM 1417 N N . ARG A 1 177 ? 34.491 -24.009 19.816 1.00 21.37 194 ARG A N 1
ATOM 1418 C CA . ARG A 1 177 ? 33.886 -22.739 19.451 1.00 22.16 194 ARG A CA 1
ATOM 1419 C C . ARG A 1 177 ? 32.797 -22.374 20.453 1.00 22.04 194 ARG A C 1
ATOM 1420 O O . ARG A 1 177 ? 31.885 -23.167 20.682 1.00 20.15 194 ARG A O 1
ATOM 1428 N N . PRO A 1 178 ? 32.849 -21.156 21.052 1.00 22.96 195 PRO A N 1
ATOM 1429 C CA . PRO A 1 178 ? 31.857 -20.739 22.044 1.00 22.70 195 PRO A CA 1
ATOM 1430 C C . PRO A 1 178 ? 30.417 -20.679 21.540 1.00 22.63 195 PRO A C 1
ATOM 1431 O O . PRO A 1 178 ? 29.502 -20.954 22.308 1.00 22.17 195 PRO A O 1
ATOM 1435 N N . ASP A 1 179 ? 30.208 -20.355 20.255 1.00 22.94 196 ASP A N 1
ATOM 1436 C CA . ASP A 1 179 ? 28.851 -20.287 19.725 1.00 24.53 196 ASP A CA 1
ATOM 1437 C C . ASP A 1 179 ? 28.237 -21.681 19.580 1.00 23.59 196 ASP A C 1
ATOM 1438 O O . ASP A 1 179 ? 27.042 -21.789 19.310 1.00 23.56 196 ASP A O 1
ATOM 1443 N N . ARG A 1 180 ? 29.044 -22.738 19.755 1.00 22.68 197 ARG A N 1
ATOM 1444 C CA . ARG A 1 180 ? 28.548 -24.106 19.669 1.00 23.56 197 ARG A CA 1
ATOM 1445 C C . ARG A 1 180 ? 28.437 -24.751 21.054 1.00 21.80 197 ARG A C 1
ATOM 1446 O O . ARG A 1 180 ? 28.230 -25.960 21.152 1.00 20.08 197 ARG A O 1
ATOM 1454 N N . CYS A 1 181 ? 28.528 -23.933 22.112 1.00 21.43 198 CYS A N 1
ATOM 1455 C CA . CYS A 1 181 ? 28.424 -24.401 23.486 1.00 20.99 198 CYS A CA 1
ATOM 1456 C C . CYS A 1 181 ? 27.078 -23.982 24.074 1.00 20.33 198 CYS A C 1
ATOM 1457 O O . CYS A 1 181 ? 26.669 -22.841 23.890 1.00 20.17 198 CYS A O 1
ATOM 1460 N N . LEU A 1 182 ? 26.422 -24.898 24.806 1.00 18.66 199 LEU A N 1
ATOM 1461 C CA . LEU A 1 182 ? 25.095 -24.648 25.357 1.00 18.96 199 LEU A CA 1
ATOM 1462 C C . LEU A 1 182 ? 25.025 -25.096 26.819 1.00 18.66 199 LEU A C 1
ATOM 1463 O O . LEU A 1 182 ? 24.907 -26.285 27.110 1.00 18.28 199 LEU A O 1
ATOM 1468 N N . PRO A 1 183 ? 25.074 -24.158 27.793 1.00 18.13 200 PRO A N 1
ATOM 1469 C CA . PRO A 1 183 ? 24.869 -24.493 29.203 1.00 18.45 200 PRO A CA 1
ATOM 1470 C C . PRO A 1 183 ? 23.383 -24.667 29.508 1.00 18.74 200 PRO A C 1
ATOM 1471 O O . PRO A 1 183 ? 22.552 -23.912 29.006 1.00 19.01 200 PRO A O 1
ATOM 1475 N N . VAL A 1 184 ? 23.058 -25.673 30.328 1.00 18.64 201 VAL A N 1
ATOM 1476 C CA . VAL A 1 184 ? 21.673 -26.002 30.628 1.00 18.88 201 VAL A CA 1
ATOM 1477 C C . VAL A 1 184 ? 21.530 -26.266 32.122 1.00 19.46 201 VAL A C 1
ATOM 1478 O O . VAL A 1 184 ? 22.319 -27.011 32.707 1.00 18.54 201 VAL A O 1
ATOM 1482 N N . CYS A 1 185 ? 20.495 -25.662 32.717 1.00 20.68 202 CYS A N 1
ATOM 1483 C CA . CYS A 1 185 ? 20.130 -25.907 34.101 1.00 22.86 202 CYS A CA 1
ATOM 1484 C C . CYS A 1 185 ? 18.720 -26.497 34.157 1.00 23.72 202 CYS A C 1
ATOM 1485 O O . CYS A 1 185 ? 17.774 -25.895 33.648 1.00 23.97 202 CYS A O 1
ATOM 1488 N N . ILE A 1 186 ? 18.605 -27.684 34.766 1.00 23.49 203 ILE A N 1
ATOM 1489 C CA . ILE A 1 186 ? 17.335 -28.363 34.988 1.00 25.30 203 ILE A CA 1
ATOM 1490 C C . ILE A 1 186 ? 16.825 -27.981 36.375 1.00 25.10 203 ILE A C 1
ATOM 1491 O O . ILE A 1 186 ? 17.498 -28.272 37.356 1.00 25.08 203 ILE A O 1
ATOM 1496 N N . ASP A 1 187 ? 15.643 -27.354 36.459 1.00 24.88 204 ASP A N 1
ATOM 1497 C CA . ASP A 1 187 ? 15.076 -26.950 37.737 1.00 25.67 204 ASP A CA 1
ATOM 1498 C C . ASP A 1 187 ? 13.860 -27.808 38.077 1.00 25.02 204 ASP A C 1
ATOM 1499 O O . ASP A 1 187 ? 12.774 -27.596 37.543 1.00 24.53 204 ASP A O 1
ATOM 1504 N N . VAL A 1 188 ? 14.034 -28.732 39.026 1.00 25.54 205 VAL A N 1
ATOM 1505 C CA . VAL A 1 188 ? 12.936 -29.573 39.473 1.00 25.93 205 VAL A CA 1
ATOM 1506 C C . VAL A 1 188 ? 12.622 -29.292 40.942 1.00 25.76 205 VAL A C 1
ATOM 1507 O O . VAL A 1 188 ? 11.913 -30.068 41.581 1.00 27.38 205 VAL A O 1
ATOM 1511 N N . GLY A 1 189 ? 13.129 -28.164 41.455 1.00 25.62 206 GLY A N 1
ATOM 1512 C CA . GLY A 1 189 ? 13.008 -27.808 42.859 1.00 25.44 206 GLY A CA 1
ATOM 1513 C C . GLY A 1 189 ? 14.357 -27.881 43.569 1.00 26.02 206 GLY A C 1
ATOM 1514 O O . GLY A 1 189 ? 15.378 -28.162 42.943 1.00 26.22 206 GLY A O 1
ATOM 1515 N N . THR A 1 190 ? 14.339 -27.634 44.884 1.00 26.31 207 THR A N 1
ATOM 1516 C CA . THR A 1 190 ? 15.528 -27.715 45.715 1.00 26.95 207 THR A CA 1
ATOM 1517 C C . THR A 1 190 ? 15.134 -28.171 47.120 1.00 27.89 207 THR A C 1
ATOM 1518 O O . THR A 1 190 ? 14.079 -27.791 47.625 1.00 27.23 207 THR A O 1
ATOM 1522 N N . ASP A 1 191 ? 16.002 -28.974 47.745 1.00 27.97 208 ASP A N 1
ATOM 1523 C CA . ASP A 1 191 ? 15.785 -29.421 49.114 1.00 30.33 208 ASP A CA 1
ATOM 1524 C C . ASP A 1 191 ? 16.469 -28.471 50.098 1.00 29.84 208 ASP A C 1
ATOM 1525 O O . ASP A 1 191 ? 16.371 -28.662 51.306 1.00 29.55 208 ASP A O 1
ATOM 1530 N N . ASN A 1 192 ? 17.157 -27.450 49.576 1.00 29.67 209 ASN A N 1
ATOM 1531 C CA . ASN A 1 192 ? 17.821 -26.452 50.396 1.00 30.50 209 ASN A CA 1
ATOM 1532 C C . ASN A 1 192 ? 16.757 -25.567 51.047 1.00 32.01 209 ASN A C 1
ATOM 1533 O O . ASN A 1 192 ? 16.100 -24.782 50.366 1.00 31.61 209 ASN A O 1
ATOM 1538 N N . ILE A 1 193 ? 16.605 -25.704 52.370 1.00 33.50 210 ILE A N 1
ATOM 1539 C CA . ILE A 1 193 ? 15.564 -25.026 53.133 1.00 35.36 210 ILE A CA 1
ATOM 1540 C C . ILE A 1 193 ? 15.802 -23.516 53.115 1.00 33.01 210 ILE A C 1
ATOM 1541 O O . ILE A 1 193 ? 14.847 -22.742 53.078 1.00 33.35 210 ILE A O 1
ATOM 1546 N N . ALA A 1 194 ? 17.074 -23.110 53.161 1.00 31.06 211 ALA A N 1
ATOM 1547 C CA . ALA A 1 194 ? 17.435 -21.702 53.114 1.00 31.52 211 ALA A CA 1
ATOM 1548 C C . ALA A 1 194 ? 16.919 -21.053 51.827 1.00 30.56 211 ALA A C 1
ATOM 1549 O O . ALA A 1 194 ? 16.406 -19.938 51.868 1.00 30.21 211 ALA A O 1
ATOM 1551 N N . LEU A 1 195 ? 17.021 -21.763 50.693 1.00 29.20 212 LEU A N 1
ATOM 1552 C CA . LEU A 1 195 ? 16.621 -21.214 49.406 1.00 28.81 212 LEU A CA 1
ATOM 1553 C C . LEU A 1 195 ? 15.099 -21.132 49.323 1.00 29.46 212 LEU A C 1
ATOM 1554 O O . LEU A 1 195 ? 14.554 -20.189 48.752 1.00 28.42 212 LEU A O 1
ATOM 1559 N N . LEU A 1 196 ? 14.414 -22.114 49.916 1.00 29.21 213 LEU A N 1
ATOM 1560 C CA . LEU A 1 196 ? 12.963 -22.164 49.858 1.00 30.54 213 LEU A CA 1
ATOM 1561 C C . LEU A 1 196 ? 12.338 -20.982 50.602 1.00 31.50 213 LEU A C 1
ATOM 1562 O O . LEU A 1 196 ? 11.206 -20.612 50.299 1.00 32.25 213 LEU A O 1
ATOM 1567 N N . LYS A 1 197 ? 13.080 -20.395 51.552 1.00 32.55 214 LYS A N 1
ATOM 1568 C CA . LYS A 1 197 ? 12.601 -19.277 52.350 1.00 35.42 214 LYS A CA 1
ATOM 1569 C C . LYS A 1 197 ? 13.175 -17.949 51.853 1.00 34.08 214 LYS A C 1
ATOM 1570 O O . LYS A 1 197 ? 12.948 -16.914 52.481 1.00 33.95 214 LYS A O 1
ATOM 1576 N N . ASP A 1 198 ? 13.926 -17.982 50.741 1.00 31.01 215 ASP A N 1
ATOM 1577 C CA . ASP A 1 198 ? 14.641 -16.815 50.248 1.00 30.23 215 ASP A CA 1
ATOM 1578 C C . ASP A 1 198 ? 13.772 -16.092 49.220 1.00 29.25 215 ASP A C 1
ATOM 1579 O O . ASP A 1 198 ? 13.514 -16.624 48.144 1.00 27.83 215 ASP A O 1
ATOM 1584 N N . PRO A 1 199 ? 13.338 -14.838 49.480 1.00 29.59 216 PRO A N 1
ATOM 1585 C CA . PRO A 1 199 ? 12.524 -14.104 48.511 1.00 29.61 216 PRO A CA 1
ATOM 1586 C C . PRO A 1 199 ? 13.276 -13.767 47.221 1.00 28.98 216 PRO A C 1
ATOM 1587 O O . PRO A 1 199 ? 12.656 -13.413 46.217 1.00 28.92 216 PRO A O 1
ATOM 1591 N N . PHE A 1 200 ? 14.607 -13.915 47.246 1.00 28.72 217 PHE A N 1
ATOM 1592 C CA . PHE A 1 200 ? 15.444 -13.595 46.100 1.00 28.85 217 PHE A CA 1
ATOM 1593 C C . PHE A 1 200 ? 15.885 -14.853 45.353 1.00 28.46 217 PHE A C 1
ATOM 1594 O O . PHE A 1 200 ? 16.616 -14.739 44.371 1.00 28.74 217 PHE A O 1
ATOM 1602 N N . TYR A 1 201 ? 15.447 -16.040 45.803 1.00 28.22 218 TYR A N 1
ATOM 1603 C CA . TYR A 1 201 ? 15.762 -17.274 45.097 1.00 27.83 218 TYR A CA 1
ATOM 1604 C C . TYR A 1 201 ? 15.115 -17.208 43.713 1.00 27.42 218 TYR A C 1
ATOM 1605 O O . TYR A 1 201 ? 13.984 -16.748 43.576 1.00 29.32 218 TYR A O 1
ATOM 1614 N N . MET A 1 202 ? 15.841 -17.677 42.693 1.00 28.24 219 MET A N 1
ATOM 1615 C CA . MET A 1 202 ? 15.472 -17.459 41.302 1.00 27.91 219 MET A CA 1
ATOM 1616 C C . MET A 1 202 ? 14.903 -18.726 40.657 1.00 27.65 219 MET A C 1
ATOM 1617 O O . MET A 1 202 ? 14.760 -18.779 39.434 1.00 26.27 219 MET A O 1
ATOM 1622 N N . GLY A 1 203 ? 14.563 -19.739 41.469 1.00 25.20 220 GLY A N 1
ATOM 1623 C CA . GLY A 1 203 ? 14.050 -21.002 40.961 1.00 24.76 220 GLY A CA 1
ATOM 1624 C C . GLY A 1 203 ? 12.643 -21.295 41.479 1.00 25.68 220 GLY A C 1
ATOM 1625 O O . GLY A 1 203 ? 12.023 -20.439 42.102 1.00 26.11 220 GLY A O 1
ATOM 1626 N N . LEU A 1 204 ? 12.147 -22.511 41.202 1.00 26.57 221 LEU A N 1
ATOM 1627 C CA . LEU A 1 204 ? 10.835 -22.942 41.656 1.00 27.50 221 LEU A CA 1
ATOM 1628 C C . LEU A 1 204 ? 10.880 -23.149 43.168 1.00 27.68 221 LEU A C 1
ATOM 1629 O O . LEU A 1 204 ? 11.833 -23.729 43.691 1.00 25.88 221 LEU A O 1
ATOM 1634 N N . TYR A 1 205 ? 9.836 -22.669 43.859 1.00 27.23 222 TYR A N 1
ATOM 1635 C CA . TYR A 1 205 ? 9.714 -22.841 45.297 1.00 27.84 222 TYR A CA 1
ATOM 1636 C C . TYR A 1 205 ? 8.998 -24.159 45.574 1.00 28.79 222 TYR A C 1
ATOM 1637 O O . TYR A 1 205 ? 7.802 -24.182 45.854 1.00 28.69 222 TYR A O 1
ATOM 1646 N N . GLN A 1 206 ? 9.744 -25.259 45.455 1.00 28.87 223 GLN A N 1
ATOM 1647 C CA . GLN A 1 206 ? 9.253 -26.576 45.815 1.00 28.80 223 GLN A CA 1
ATOM 1648 C C . GLN A 1 206 ? 10.454 -27.455 46.141 1.00 28.51 223 GLN A C 1
ATOM 1649 O O . GLN A 1 206 ? 11.560 -27.190 45.673 1.00 25.53 223 GLN A O 1
ATOM 1655 N N . LYS A 1 207 ? 10.211 -28.504 46.934 1.00 28.90 224 LYS A N 1
ATOM 1656 C CA . LYS A 1 207 ? 11.175 -29.573 47.126 1.00 30.74 224 LYS A CA 1
ATOM 1657 C C . LYS A 1 207 ? 11.433 -30.250 45.783 1.00 27.98 224 LYS A C 1
ATOM 1658 O O . LYS A 1 207 ? 10.603 -30.175 44.882 1.00 28.06 224 LYS A O 1
ATOM 1664 N N . ARG A 1 208 ? 12.568 -30.945 45.677 1.00 27.40 225 ARG A N 1
ATOM 1665 C CA . ARG A 1 208 ? 12.931 -31.640 44.454 1.00 27.43 225 ARG A CA 1
ATOM 1666 C C . ARG A 1 208 ? 11.887 -32.698 44.116 1.00 28.56 225 ARG A C 1
ATOM 1667 O O . ARG A 1 208 ? 11.453 -33.452 44.985 1.00 29.91 225 ARG A O 1
ATOM 1675 N N . ASP A 1 209 ? 11.501 -32.738 42.840 1.00 28.46 226 ASP A N 1
ATOM 1676 C CA . ASP A 1 209 ? 10.647 -33.792 42.325 1.00 30.38 226 ASP A CA 1
ATOM 1677 C C . ASP A 1 209 ? 11.481 -35.063 42.175 1.00 30.61 226 ASP A C 1
ATOM 1678 O O . ASP A 1 209 ? 12.474 -35.075 41.448 1.00 28.38 226 ASP A O 1
ATOM 1683 N N . ARG A 1 210 ? 11.068 -36.123 42.883 1.00 31.13 227 ARG A N 1
ATOM 1684 C CA . ARG A 1 210 ? 11.750 -37.406 42.833 1.00 32.22 227 ARG A CA 1
ATOM 1685 C C . ARG A 1 210 ? 10.778 -38.489 42.371 1.00 32.44 227 ARG A C 1
ATOM 1686 O O . ARG A 1 210 ? 10.887 -39.641 42.780 1.00 35.26 227 ARG A O 1
ATOM 1694 N N . THR A 1 211 ? 9.830 -38.101 41.509 1.00 30.96 228 THR A N 1
ATOM 1695 C CA . THR A 1 211 ? 8.873 -39.027 40.928 1.00 29.74 228 THR A CA 1
ATOM 1696 C C . THR A 1 211 ? 9.333 -39.374 39.517 1.00 28.30 228 THR A C 1
ATOM 1697 O O . THR A 1 211 ? 10.406 -38.948 39.082 1.00 26.89 228 THR A O 1
ATOM 1701 N N . GLN A 1 212 ? 8.481 -40.126 38.810 1.00 27.81 229 GLN A N 1
ATOM 1702 C CA . GLN A 1 212 ? 8.682 -40.470 37.412 1.00 28.75 229 GLN A CA 1
ATOM 1703 C C . GLN A 1 212 ? 8.762 -39.208 36.548 1.00 29.34 229 GLN A C 1
ATOM 1704 O O . GLN A 1 212 ? 9.372 -39.237 35.479 1.00 27.57 229 GLN A O 1
ATOM 1710 N N . GLN A 1 213 ? 8.144 -38.108 37.003 1.00 27.81 230 GLN A N 1
ATOM 1711 C CA . GLN A 1 213 ? 8.181 -36.855 36.260 1.00 28.67 230 GLN A CA 1
ATOM 1712 C C . GLN A 1 213 ? 9.625 -36.384 36.074 1.00 26.19 230 GLN A C 1
ATOM 1713 O O . GLN A 1 213 ? 9.961 -35.859 35.017 1.00 26.16 230 GLN A O 1
ATOM 1719 N N . TYR A 1 214 ? 10.464 -36.579 37.098 1.00 25.31 231 TYR A N 1
ATOM 1720 C CA . TYR A 1 214 ? 11.866 -36.194 37.043 1.00 25.20 231 TYR A CA 1
ATOM 1721 C C . TYR A 1 214 ? 12.570 -36.955 35.919 1.00 25.39 231 TYR A C 1
ATOM 1722 O O . TYR A 1 214 ? 13.198 -36.343 35.065 1.00 25.30 231 TYR A O 1
ATOM 1731 N N . ASP A 1 215 ? 12.459 -38.287 35.930 1.00 24.93 232 ASP A N 1
ATOM 1732 C CA . ASP A 1 215 ? 13.068 -39.133 34.913 1.00 25.93 232 ASP A CA 1
ATOM 1733 C C . ASP A 1 215 ? 12.549 -38.787 33.521 1.00 25.17 232 ASP A C 1
ATOM 1734 O O . ASP A 1 215 ? 13.315 -38.771 32.559 1.00 24.31 232 ASP A O 1
ATOM 1739 N N . ASP A 1 216 ? 11.239 -38.529 33.419 1.00 24.05 233 ASP A N 1
ATOM 1740 C CA . ASP A 1 216 ? 10.608 -38.224 32.143 1.00 24.92 233 ASP A CA 1
ATOM 1741 C C . ASP A 1 216 ? 11.127 -36.893 31.593 1.00 22.76 233 ASP A C 1
ATOM 1742 O O . ASP A 1 216 ? 11.277 -36.736 30.386 1.00 22.97 233 ASP A O 1
ATOM 1747 N N . LEU A 1 217 ? 11.390 -35.932 32.481 1.00 23.19 234 LEU A N 1
ATOM 1748 C CA . LEU A 1 217 ? 11.896 -34.630 32.068 1.00 23.25 234 LEU A CA 1
ATOM 1749 C C . LEU A 1 217 ? 13.301 -34.773 31.487 1.00 22.17 234 LEU A C 1
ATOM 1750 O O . LEU A 1 217 ? 13.604 -34.175 30.460 1.00 21.91 234 LEU A O 1
ATOM 1755 N N . ILE A 1 218 ? 14.155 -35.568 32.142 1.00 22.20 235 ILE A N 1
ATOM 1756 C CA . ILE A 1 218 ? 15.519 -35.755 31.662 1.00 22.20 235 ILE A CA 1
ATOM 1757 C C . ILE A 1 218 ? 15.474 -36.413 30.281 1.00 21.95 235 ILE A C 1
ATOM 1758 O O . ILE A 1 218 ? 16.218 -36.015 29.388 1.00 22.07 235 ILE A O 1
ATOM 1763 N N . ASP A 1 219 ? 14.604 -37.418 30.102 1.00 22.15 236 ASP A N 1
ATOM 1764 C CA . ASP A 1 219 ? 14.439 -38.078 28.812 1.00 23.38 236 ASP A CA 1
ATOM 1765 C C . ASP A 1 219 ? 13.998 -37.078 27.745 1.00 22.65 236 ASP A C 1
ATOM 1766 O O . ASP A 1 219 ? 14.472 -37.128 26.617 1.00 22.23 236 ASP A O 1
ATOM 1771 N N . GLU A 1 220 ? 13.050 -36.205 28.098 1.00 22.55 237 GLU A N 1
ATOM 1772 C CA . GLU A 1 220 ? 12.500 -35.241 27.159 1.00 22.26 237 GLU A CA 1
ATOM 1773 C C . GLU A 1 220 ? 13.594 -34.273 26.708 1.00 21.35 237 GLU A C 1
ATOM 1774 O O . GLU A 1 220 ? 13.654 -33.902 25.541 1.00 20.12 237 GLU A O 1
ATOM 1780 N N . PHE A 1 221 ? 14.451 -33.874 27.653 1.00 21.86 238 PHE A N 1
ATOM 1781 C CA . PHE A 1 221 ? 15.587 -33.009 27.376 1.00 21.86 238 PHE A CA 1
ATOM 1782 C C . PHE A 1 221 ? 16.550 -33.665 26.382 1.00 21.92 238 PHE A C 1
ATOM 1783 O O . PHE A 1 221 ? 16.946 -33.040 25.398 1.00 21.88 238 PHE A O 1
ATOM 1791 N N . MET A 1 222 ? 16.952 -34.914 26.645 1.00 21.62 239 MET A N 1
ATOM 1792 C CA . MET A 1 222 ? 17.912 -35.591 25.788 1.00 21.85 239 MET A CA 1
ATOM 1793 C C . MET A 1 222 ? 17.366 -35.660 24.360 1.00 22.39 239 MET A C 1
ATOM 1794 O O . MET A 1 222 ? 18.075 -35.362 23.398 1.00 22.99 239 MET A O 1
ATOM 1799 N N . LYS A 1 223 ? 16.083 -36.010 24.232 1.00 22.76 240 LYS A N 1
ATOM 1800 C CA . LYS A 1 223 ? 15.451 -36.150 22.930 1.00 24.22 240 LYS A CA 1
ATOM 1801 C C . LYS A 1 223 ? 15.364 -34.795 22.226 1.00 22.26 240 LYS A C 1
ATOM 1802 O O . LYS A 1 223 ? 15.637 -34.717 21.035 1.00 21.41 240 LYS A O 1
ATOM 1808 N N . ALA A 1 224 ? 15.020 -33.734 22.971 1.00 22.46 241 ALA A N 1
ATOM 1809 C CA . ALA A 1 224 ? 14.815 -32.414 22.392 1.00 22.04 241 ALA A CA 1
ATOM 1810 C C . ALA A 1 224 ? 16.129 -31.856 21.844 1.00 22.47 241 ALA A C 1
ATOM 1811 O O . ALA A 1 224 ? 16.159 -31.347 20.728 1.00 22.07 241 ALA A O 1
ATOM 1813 N N . ILE A 1 225 ? 17.210 -31.983 22.628 1.00 21.96 242 ILE A N 1
ATOM 1814 C CA . ILE A 1 225 ? 18.530 -31.525 22.218 1.00 22.04 242 ILE A CA 1
ATOM 1815 C C . ILE A 1 225 ? 18.956 -32.220 20.927 1.00 21.94 242 ILE A C 1
ATOM 1816 O O . ILE A 1 225 ? 19.417 -31.562 19.992 1.00 21.01 242 ILE A O 1
ATOM 1821 N N . THR A 1 226 ? 18.849 -33.554 20.893 1.00 21.96 243 THR A N 1
ATOM 1822 C CA . THR A 1 226 ? 19.365 -34.321 19.768 1.00 22.26 243 THR A CA 1
ATOM 1823 C C . THR A 1 226 ? 18.430 -34.179 18.564 1.00 22.73 243 THR A C 1
ATOM 1824 O O . THR A 1 226 ? 18.883 -34.265 17.430 1.00 22.91 243 THR A O 1
ATOM 1828 N N . ASP A 1 227 ? 17.133 -33.964 18.806 1.00 23.57 244 ASP A N 1
ATOM 1829 C CA . ASP A 1 227 ? 16.189 -33.694 17.731 1.00 24.63 244 ASP A CA 1
ATOM 1830 C C . ASP A 1 227 ? 16.566 -32.407 16.994 1.00 23.92 244 ASP A C 1
ATOM 1831 O O . ASP A 1 227 ? 16.497 -32.358 15.769 1.00 23.17 244 ASP A O 1
ATOM 1836 N N . ARG A 1 228 ? 16.964 -31.368 17.738 1.00 22.35 245 ARG A N 1
ATOM 1837 C CA . ARG A 1 228 ? 17.320 -30.100 17.128 1.00 22.29 245 ARG A CA 1
ATOM 1838 C C . ARG A 1 228 ? 18.715 -30.157 16.500 1.00 21.87 245 ARG A C 1
ATOM 1839 O O . ARG A 1 228 ? 18.894 -29.697 15.376 1.00 22.32 245 ARG A O 1
ATOM 1847 N N . TYR A 1 229 ? 19.700 -30.705 17.220 1.00 20.81 246 TYR A N 1
ATOM 1848 C CA . TYR A 1 229 ? 21.102 -30.474 16.897 1.00 21.22 246 TYR A CA 1
ATOM 1849 C C . TYR A 1 229 ? 21.788 -31.718 16.333 1.00 22.13 246 TYR A C 1
ATOM 1850 O O . TYR A 1 229 ? 22.881 -31.615 15.773 1.00 22.63 246 TYR A O 1
ATOM 1859 N N . GLY A 1 230 ? 21.162 -32.889 16.488 1.00 21.78 247 GLY A N 1
ATOM 1860 C CA . GLY A 1 230 ? 21.710 -34.124 15.950 1.00 23.14 247 GLY A CA 1
ATOM 1861 C C . GLY A 1 230 ? 22.075 -35.109 17.059 1.00 23.60 247 GLY A C 1
ATOM 1862 O O . GLY A 1 230 ? 22.393 -34.713 18.177 1.00 22.04 247 GLY A O 1
ATOM 1863 N N . ARG A 1 231 ? 22.049 -36.399 16.713 1.00 25.27 248 ARG A N 1
ATOM 1864 C CA . ARG A 1 231 ? 22.296 -37.469 17.668 1.00 28.52 248 ARG A CA 1
ATOM 1865 C C . ARG A 1 231 ? 23.747 -37.488 18.145 1.00 25.76 248 ARG A C 1
ATOM 1866 O O . ARG A 1 231 ? 24.032 -38.095 19.171 1.00 27.44 248 ARG A O 1
ATOM 1874 N N . ASN A 1 232 ? 24.670 -36.849 17.418 1.00 24.10 249 ASN A N 1
ATOM 1875 C CA . ASN A 1 232 ? 26.068 -36.883 17.820 1.00 25.05 249 ASN A CA 1
ATOM 1876 C C . ASN A 1 232 ? 26.413 -35.719 18.756 1.00 23.43 249 ASN A C 1
ATOM 1877 O O . ASN A 1 232 ? 27.571 -35.595 19.150 1.00 21.75 249 ASN A O 1
ATOM 1882 N N . THR A 1 233 ? 25.416 -34.894 19.126 1.00 22.15 250 THR A N 1
ATOM 1883 C CA . THR A 1 233 ? 25.637 -33.744 19.994 1.00 21.23 250 THR A CA 1
ATOM 1884 C C . THR A 1 233 ? 26.156 -34.230 21.349 1.00 20.27 250 THR A C 1
ATOM 1885 O O . THR A 1 233 ? 25.519 -35.048 22.009 1.00 19.78 250 THR A O 1
ATOM 1889 N N . LEU A 1 234 ? 27.308 -33.699 21.766 1.00 19.77 251 LEU A N 1
ATOM 1890 C CA . LEU A 1 234 ? 27.941 -34.092 23.015 1.00 20.55 251 LEU A CA 1
ATOM 1891 C C . LEU A 1 234 ? 27.163 -33.485 24.180 1.00 19.97 251 LEU A C 1
ATOM 1892 O O . LEU A 1 234 ? 26.982 -32.269 24.225 1.00 19.43 251 LEU A O 1
ATOM 1897 N N . ILE A 1 235 ? 26.696 -34.348 25.096 1.00 19.05 252 ILE A N 1
ATOM 1898 C CA . ILE A 1 235 ? 25.948 -33.924 26.272 1.00 19.09 252 ILE A CA 1
ATOM 1899 C C . ILE A 1 235 ? 26.664 -34.430 27.522 1.00 18.84 252 ILE A C 1
ATOM 1900 O O . ILE A 1 235 ? 26.705 -35.634 27.775 1.00 18.06 252 ILE A O 1
ATOM 1905 N N . GLN A 1 236 ? 27.205 -33.492 28.307 1.00 19.22 253 GLN A N 1
ATOM 1906 C CA . GLN A 1 236 ? 27.972 -33.828 29.495 1.00 20.11 253 GLN A CA 1
ATOM 1907 C C . GLN A 1 236 ? 27.191 -33.443 30.746 1.00 20.42 253 GLN A C 1
ATOM 1908 O O . GLN A 1 236 ? 26.793 -32.288 30.899 1.00 19.37 253 GLN A O 1
ATOM 1914 N N . PHE A 1 237 ? 27.002 -34.425 31.640 1.00 20.13 254 PHE A N 1
ATOM 1915 C CA . PHE A 1 237 ? 26.294 -34.232 32.894 1.00 20.61 254 PHE A CA 1
ATOM 1916 C C . PHE A 1 237 ? 27.292 -33.797 33.965 1.00 20.67 254 PHE A C 1
ATOM 1917 O O . PHE A 1 237 ? 28.391 -34.339 34.047 1.00 20.95 254 PHE A O 1
ATOM 1925 N N . GLU A 1 238 ? 26.842 -32.826 34.761 1.00 21.91 255 GLU A N 1
ATOM 1926 C CA . GLU A 1 238 ? 27.726 -32.240 35.789 1.00 23.27 255 GLU A CA 1
ATOM 1927 C C . GLU A 1 238 ? 26.976 -31.914 37.081 1.00 22.72 255 GLU A C 1
ATOM 1928 O O . GLU A 1 238 ? 25.898 -31.315 37.004 1.00 21.18 255 GLU A O 1
ATOM 1934 N N . ASP A 1 239 ? 27.500 -32.366 38.207 1.00 22.18 256 ASP A N 1
ATOM 1935 C CA . ASP A 1 239 ? 27.022 -31.994 39.537 1.00 22.67 256 ASP A CA 1
ATOM 1936 C C . ASP A 1 239 ? 25.590 -32.471 39.798 1.00 21.54 256 ASP A C 1
ATOM 1937 O O . ASP A 1 239 ? 24.859 -31.858 40.574 1.00 22.38 256 ASP A O 1
ATOM 1942 N N . PHE A 1 240 ? 25.211 -33.599 39.193 1.00 21.30 257 PHE A N 1
ATOM 1943 C CA . PHE A 1 240 ? 24.038 -34.347 39.622 1.00 20.97 257 PHE A CA 1
ATOM 1944 C C . PHE A 1 240 ? 24.363 -35.030 40.949 1.00 21.43 257 PHE A C 1
ATOM 1945 O O . PHE A 1 240 ? 25.529 -35.172 41.315 1.00 20.42 257 PHE A O 1
ATOM 1953 N N . GLY A 1 241 ? 23.324 -35.443 41.681 1.00 20.56 258 GLY A N 1
ATOM 1954 C CA . GLY A 1 241 ? 23.515 -36.357 42.792 1.00 21.01 258 GLY A CA 1
ATOM 1955 C C . GLY A 1 241 ? 24.185 -37.642 42.315 1.00 20.71 258 GLY A C 1
ATOM 1956 O O . GLY A 1 241 ? 23.992 -38.051 41.173 1.00 20.29 258 GLY A O 1
ATOM 1957 N N . ASN A 1 242 ? 24.959 -38.270 43.208 1.00 22.29 259 ASN A N 1
ATOM 1958 C CA . ASN A 1 242 ? 25.829 -39.384 42.849 1.00 23.75 259 ASN A CA 1
ATOM 1959 C C . ASN A 1 242 ? 25.066 -40.495 42.133 1.00 23.59 259 ASN A C 1
ATOM 1960 O O . ASN A 1 242 ? 25.513 -40.992 41.102 1.00 22.30 259 ASN A O 1
ATOM 1965 N N . HIS A 1 243 ? 23.932 -40.907 42.702 1.00 23.96 260 HIS A N 1
ATOM 1966 C CA . HIS A 1 243 ? 23.213 -42.055 42.177 1.00 24.51 260 HIS A CA 1
ATOM 1967 C C . HIS A 1 243 ? 22.530 -41.700 40.860 1.00 22.58 260 HIS A C 1
ATOM 1968 O O . HIS A 1 243 ? 22.521 -42.510 39.940 1.00 21.97 260 HIS A O 1
ATOM 1975 N N . ASN A 1 244 ? 21.970 -40.490 40.768 1.00 22.70 261 ASN A N 1
ATOM 1976 C CA . ASN A 1 244 ? 21.385 -40.012 39.526 1.00 22.07 261 ASN A CA 1
ATOM 1977 C C . ASN A 1 244 ? 22.457 -39.978 38.434 1.00 20.87 261 ASN A C 1
ATOM 1978 O O . ASN A 1 244 ? 22.220 -40.423 37.312 1.00 21.27 261 ASN A O 1
ATOM 1983 N N . ALA A 1 245 ? 23.633 -39.432 38.760 1.00 20.14 262 ALA A N 1
ATOM 1984 C CA . ALA A 1 245 ? 24.731 -39.348 37.803 1.00 20.12 262 ALA A CA 1
ATOM 1985 C C . ALA A 1 245 ? 25.060 -40.733 37.242 1.00 19.95 262 ALA A C 1
ATOM 1986 O O . ALA A 1 245 ? 25.162 -40.909 36.026 1.00 18.91 262 ALA A O 1
ATOM 1988 N N . PHE A 1 246 ? 25.206 -41.716 38.138 1.00 19.88 263 PHE A N 1
ATOM 1989 C CA . PHE A 1 246 ? 25.600 -43.059 37.738 1.00 20.26 263 PHE A CA 1
ATOM 1990 C C . PHE A 1 246 ? 24.531 -43.688 36.847 1.00 19.55 263 PHE A C 1
ATOM 1991 O O . PHE A 1 246 ? 24.852 -44.241 35.798 1.00 19.22 263 PHE A O 1
ATOM 1999 N N . ARG A 1 247 ? 23.260 -43.605 37.260 1.00 19.99 264 ARG A N 1
ATOM 2000 C CA . ARG A 1 247 ? 22.205 -44.319 36.556 1.00 20.81 264 ARG A CA 1
ATOM 2001 C C . ARG A 1 247 ? 21.927 -43.673 35.197 1.00 20.47 264 ARG A C 1
ATOM 2002 O O . ARG A 1 247 ? 21.597 -44.376 34.248 1.00 19.67 264 ARG A O 1
ATOM 2010 N N . PHE A 1 248 ? 22.060 -42.343 35.098 1.00 19.94 265 PHE A N 1
ATOM 2011 C CA . PHE A 1 248 ? 21.837 -41.667 33.826 1.00 19.93 265 PHE A CA 1
ATOM 2012 C C . PHE A 1 248 ? 22.963 -41.986 32.841 1.00 19.48 265 PHE A C 1
ATOM 2013 O O . PHE A 1 248 ? 22.710 -42.157 31.647 1.00 19.48 265 PHE A O 1
ATOM 2021 N N . LEU A 1 249 ? 24.202 -42.075 33.334 1.00 19.46 266 LEU A N 1
ATOM 2022 C CA . LEU A 1 249 ? 25.316 -42.454 32.475 1.00 19.64 266 LEU A CA 1
ATOM 2023 C C . LEU A 1 249 ? 25.042 -43.838 31.886 1.00 19.38 266 LEU A C 1
ATOM 2024 O O . LEU A 1 249 ? 25.189 -44.050 30.685 1.00 19.03 266 LEU A O 1
ATOM 2029 N N . ARG A 1 250 ? 24.596 -44.769 32.736 1.00 20.06 267 ARG A N 1
ATOM 2030 C CA . ARG A 1 250 ? 24.280 -46.121 32.301 1.00 20.90 267 ARG A CA 1
ATOM 2031 C C . ARG A 1 250 ? 23.145 -46.094 31.278 1.00 20.76 267 ARG A C 1
ATOM 2032 O O . ARG A 1 250 ? 23.195 -46.786 30.266 1.00 20.85 267 ARG A O 1
ATOM 2040 N N . LYS A 1 251 ? 22.112 -45.294 31.551 1.00 21.60 268 LYS A N 1
ATOM 2041 C CA . LYS A 1 251 ? 20.919 -45.282 30.721 1.00 22.73 268 LYS A CA 1
ATOM 2042 C C . LYS A 1 251 ? 21.216 -44.718 29.327 1.00 21.92 268 LYS A C 1
ATOM 2043 O O . LYS A 1 251 ? 20.716 -45.260 28.343 1.00 21.51 268 LYS A O 1
ATOM 2049 N N . TYR A 1 252 ? 22.040 -43.661 29.233 1.00 21.19 269 TYR A N 1
ATOM 2050 C CA . TYR A 1 252 ? 22.137 -42.883 28.005 1.00 21.24 269 TYR A CA 1
ATOM 2051 C C . TYR A 1 252 ? 23.420 -43.121 27.200 1.00 22.36 269 TYR A C 1
ATOM 2052 O O . TYR A 1 252 ? 23.479 -42.720 26.038 1.00 22.14 269 TYR A O 1
ATOM 2061 N N . ARG A 1 253 ? 24.452 -43.759 27.767 1.00 22.28 270 ARG A N 1
ATOM 2062 C CA . ARG A 1 253 ? 25.758 -43.756 27.113 1.00 22.85 270 ARG A CA 1
ATOM 2063 C C . ARG A 1 253 ? 25.773 -44.513 25.780 1.00 23.41 270 ARG A C 1
ATOM 2064 O O . ARG A 1 253 ? 26.614 -44.216 24.936 1.00 22.81 270 ARG A O 1
ATOM 2072 N N . GLU A 1 254 ? 24.876 -45.494 25.585 1.00 24.23 271 GLU A N 1
ATOM 2073 C CA . GLU A 1 254 ? 24.842 -46.248 24.339 1.00 26.12 271 GLU A CA 1
ATOM 2074 C C . GLU A 1 254 ? 23.755 -45.715 23.406 1.00 25.04 271 GLU A C 1
ATOM 2075 O O . GLU A 1 254 ? 23.647 -46.171 22.271 1.00 24.28 271 GLU A O 1
ATOM 2081 N N . LYS A 1 255 ? 22.956 -44.753 23.884 1.00 24.69 272 LYS A N 1
ATOM 2082 C CA . LYS A 1 255 ? 21.879 -44.183 23.091 1.00 26.19 272 LYS A CA 1
ATOM 2083 C C . LYS A 1 255 ? 22.264 -42.791 22.589 1.00 24.00 272 LYS A C 1
ATOM 2084 O O . LYS A 1 255 ? 21.838 -42.385 21.516 1.00 23.46 272 LYS A O 1
ATOM 2090 N N . TYR A 1 256 ? 23.032 -42.044 23.389 1.00 21.43 273 TYR A N 1
ATOM 2091 C CA . TYR A 1 256 ? 23.428 -40.695 23.030 1.00 20.90 273 TYR A CA 1
ATOM 2092 C C . TYR A 1 256 ? 24.940 -40.558 23.164 1.00 19.54 273 TYR A C 1
ATOM 2093 O O . TYR A 1 256 ? 25.610 -41.482 23.615 1.00 20.75 273 TYR A O 1
ATOM 2102 N N . CYS A 1 257 ? 25.458 -39.390 22.771 1.00 18.89 274 CYS A N 1
ATOM 2103 C CA . CYS A 1 257 ? 26.868 -39.072 22.925 1.00 19.31 274 CYS A CA 1
ATOM 2104 C C . CYS A 1 257 ? 27.053 -38.342 24.252 1.00 18.76 274 CYS A C 1
ATOM 2105 O O . CYS A 1 257 ? 26.910 -37.125 24.311 1.00 19.10 274 CYS A O 1
ATOM 2108 N N . THR A 1 258 ? 27.339 -39.094 25.322 1.00 18.37 275 THR A N 1
ATOM 2109 C CA . THR A 1 258 ? 27.279 -38.537 26.660 1.00 18.47 275 THR A CA 1
ATOM 2110 C C . THR A 1 258 ? 28.380 -39.117 27.540 1.00 19.13 275 THR A C 1
ATOM 2111 O O . THR A 1 258 ? 28.809 -40.260 27.381 1.00 18.07 275 THR A O 1
ATOM 2115 N N . PHE A 1 259 ? 28.834 -38.283 28.475 1.00 19.24 276 PHE A N 1
ATOM 2116 C CA . PHE A 1 259 ? 29.758 -38.709 29.506 1.00 19.92 276 PHE A CA 1
ATOM 2117 C C . PHE A 1 259 ? 29.444 -37.889 30.746 1.00 19.85 276 PHE A C 1
ATOM 2118 O O . PHE A 1 259 ? 28.703 -36.906 30.676 1.00 19.27 276 PHE A O 1
ATOM 2126 N N . ASN A 1 260 ? 29.989 -38.339 31.873 1.00 19.69 277 ASN A N 1
ATOM 2127 C CA . ASN A 1 260 ? 29.871 -37.626 33.129 1.00 20.92 277 ASN A CA 1
ATOM 2128 C C . ASN A 1 260 ? 31.282 -37.352 33.638 1.00 21.53 277 ASN A C 1
ATOM 2129 O O . ASN A 1 260 ? 32.024 -38.285 33.935 1.00 21.13 277 ASN A O 1
ATOM 2134 N N . ASP A 1 261 ? 31.639 -36.067 33.737 1.00 21.88 278 ASP A N 1
ATOM 2135 C CA . ASP A 1 261 ? 32.999 -35.693 34.089 1.00 23.08 278 ASP A CA 1
ATOM 2136 C C . ASP A 1 261 ? 33.319 -36.075 35.536 1.00 21.68 278 ASP A C 1
ATOM 2137 O O . ASP A 1 261 ? 34.440 -36.481 35.832 1.00 21.52 278 ASP A O 1
ATOM 2142 N N . ASP A 1 262 ? 32.327 -35.963 36.423 1.00 21.44 279 ASP A N 1
ATOM 2143 C CA . ASP A 1 262 ? 32.500 -36.274 37.837 1.00 22.22 279 ASP A CA 1
ATOM 2144 C C . ASP A 1 262 ? 32.879 -37.744 38.032 1.00 22.00 279 ASP A C 1
ATOM 2145 O O . ASP A 1 262 ? 33.640 -38.068 38.947 1.00 23.79 279 ASP A O 1
ATOM 2150 N N . ILE A 1 263 ? 32.344 -38.631 37.184 1.00 21.86 280 ILE A N 1
ATOM 2151 C CA . ILE A 1 263 ? 32.655 -40.050 37.261 1.00 22.21 280 ILE A CA 1
ATOM 2152 C C . ILE A 1 263 ? 33.908 -40.333 36.428 1.00 21.52 280 ILE A C 1
ATOM 2153 O O . ILE A 1 263 ? 34.909 -40.822 36.951 1.00 20.77 280 ILE A O 1
ATOM 2158 N N . GLN A 1 264 ? 33.855 -40.002 35.134 1.00 20.75 281 GLN A N 1
ATOM 2159 C CA . GLN A 1 264 ? 34.812 -40.532 34.171 1.00 20.95 281 GLN A CA 1
ATOM 2160 C C . GLN A 1 264 ? 36.069 -39.672 34.080 1.00 20.24 281 GLN A C 1
ATOM 2161 O O . GLN A 1 264 ? 37.174 -40.202 33.948 1.00 20.36 281 GLN A O 1
ATOM 2167 N N . GLY A 1 265 ? 35.893 -38.348 34.101 1.00 20.32 282 GLY A N 1
ATOM 2168 C CA . GLY A 1 265 ? 37.022 -37.433 34.122 1.00 20.37 282 GLY A CA 1
ATOM 2169 C C . GLY A 1 265 ? 37.899 -37.679 35.348 1.00 20.13 282 GLY A C 1
ATOM 2170 O O . GLY A 1 265 ? 39.122 -37.746 35.237 1.00 18.79 282 GLY A O 1
ATOM 2171 N N . THR A 1 266 ? 37.239 -37.813 36.506 1.00 20.15 283 THR A N 1
ATOM 2172 C CA . THR A 1 266 ? 37.894 -38.066 37.783 1.00 20.81 283 THR A CA 1
ATOM 2173 C C . THR A 1 266 ? 38.748 -39.328 37.682 1.00 20.86 283 THR A C 1
ATOM 2174 O O . THR A 1 266 ? 39.916 -39.319 38.070 1.00 21.24 283 THR A O 1
ATOM 2178 N N . ALA A 1 267 ? 38.155 -40.410 37.165 1.00 20.00 284 ALA A N 1
ATOM 2179 C CA . ALA A 1 267 ? 38.860 -41.680 37.075 1.00 21.12 284 ALA A CA 1
ATOM 2180 C C . ALA A 1 267 ? 40.092 -41.546 36.180 1.00 20.86 284 ALA A C 1
ATOM 2181 O O . ALA A 1 267 ? 41.155 -42.080 36.491 1.00 19.93 284 ALA A O 1
ATOM 2183 N N . ALA A 1 268 ? 39.945 -40.823 35.068 1.00 20.80 285 ALA A N 1
ATOM 2184 C CA . ALA A 1 268 ? 41.024 -40.692 34.104 1.00 20.97 285 ALA A CA 1
ATOM 2185 C C . ALA A 1 268 ? 42.191 -39.890 34.687 1.00 20.43 285 ALA A C 1
ATOM 2186 O O . ALA A 1 268 ? 43.345 -40.263 34.487 1.00 20.47 285 ALA A O 1
ATOM 2188 N N . VAL A 1 269 ? 41.902 -38.793 35.399 1.00 19.74 286 VAL A N 1
ATOM 2189 C CA . VAL A 1 269 ? 42.960 -37.930 35.908 1.00 20.58 286 VAL A CA 1
ATOM 2190 C C . VAL A 1 269 ? 43.691 -38.643 37.051 1.00 20.75 286 VAL A C 1
ATOM 2191 O O . VAL A 1 269 ? 44.913 -38.548 37.152 1.00 19.39 286 VAL A O 1
ATOM 2195 N N . ALA A 1 270 ? 42.950 -39.379 37.890 1.00 21.35 287 ALA A N 1
ATOM 2196 C CA . ALA A 1 270 ? 43.556 -40.154 38.961 1.00 21.17 287 ALA A CA 1
ATOM 2197 C C . ALA A 1 270 ? 44.492 -41.209 38.374 1.00 20.99 287 ALA A C 1
ATOM 2198 O O . ALA A 1 270 ? 45.629 -41.348 38.823 1.00 21.52 287 ALA A O 1
ATOM 2200 N N . LEU A 1 271 ? 44.017 -41.929 37.350 1.00 20.60 288 LEU A N 1
ATOM 2201 C CA . LEU A 1 271 ? 44.787 -42.993 36.729 1.00 20.53 288 LEU A CA 1
ATOM 2202 C C . LEU A 1 271 ? 46.062 -42.416 36.120 1.00 20.77 288 LEU A C 1
ATOM 2203 O O . LEU A 1 271 ? 47.127 -43.014 36.253 1.00 21.25 288 LEU A O 1
ATOM 2208 N N . ALA A 1 272 ? 45.949 -41.256 35.456 1.00 20.85 289 ALA A N 1
ATOM 2209 C CA . ALA A 1 272 ? 47.099 -40.628 34.828 1.00 20.58 289 ALA A CA 1
ATOM 2210 C C . ALA A 1 272 ? 48.204 -40.418 35.861 1.00 20.85 289 ALA A C 1
ATOM 2211 O O . ALA A 1 272 ? 49.366 -40.705 35.593 1.00 21.16 289 ALA A O 1
ATOM 2213 N N . GLY A 1 273 ? 47.824 -39.919 37.042 1.00 21.68 290 GLY A N 1
ATOM 2214 C CA . GLY A 1 273 ? 48.770 -39.671 38.121 1.00 21.54 290 GLY A CA 1
ATOM 2215 C C . GLY A 1 273 ? 49.470 -40.948 38.578 1.00 21.09 290 GLY A C 1
ATOM 2216 O O . GLY A 1 273 ? 50.672 -40.939 38.841 1.00 20.74 290 GLY A O 1
ATOM 2217 N N . LEU A 1 274 ? 48.699 -42.035 38.678 1.00 21.62 291 LEU A N 1
ATOM 2218 C CA . LEU A 1 274 ? 49.218 -43.335 39.073 1.00 22.28 291 LEU A CA 1
ATOM 2219 C C . LEU A 1 274 ? 50.150 -43.896 37.999 1.00 22.97 291 LEU A C 1
ATOM 2220 O O . LEU A 1 274 ? 51.149 -44.532 38.325 1.00 22.07 291 LEU A O 1
ATOM 2225 N N . LEU A 1 275 ? 49.813 -43.679 36.721 1.00 23.34 292 LEU A N 1
ATOM 2226 C CA . LEU A 1 275 ? 50.667 -44.128 35.631 1.00 24.55 292 LEU A CA 1
ATOM 2227 C C . LEU A 1 275 ? 51.992 -43.368 35.680 1.00 24.13 292 LEU A C 1
ATOM 2228 O O . LEU A 1 275 ? 53.041 -43.940 35.406 1.00 25.48 292 LEU A O 1
ATOM 2233 N N . ALA A 1 276 ? 51.944 -42.080 36.034 1.00 23.56 293 ALA A N 1
ATOM 2234 C CA . ALA A 1 276 ? 53.158 -41.293 36.171 1.00 23.67 293 ALA A CA 1
ATOM 2235 C C . ALA A 1 276 ? 54.009 -41.838 37.316 1.00 25.44 293 ALA A C 1
ATOM 2236 O O . ALA A 1 276 ? 55.229 -41.941 37.190 1.00 25.90 293 ALA A O 1
ATOM 2238 N N . ALA A 1 277 ? 53.356 -42.201 38.426 1.00 26.62 294 ALA A N 1
ATOM 2239 C CA . ALA A 1 277 ? 54.050 -42.729 39.593 1.00 28.65 294 ALA A CA 1
ATOM 2240 C C . ALA A 1 277 ? 54.759 -44.037 39.249 1.00 31.31 294 ALA A C 1
ATOM 2241 O O . ALA A 1 277 ? 55.864 -44.284 39.735 1.00 31.35 294 ALA A O 1
ATOM 2243 N N A GLN A 1 278 ? 54.113 -44.853 38.409 0.50 32.69 295 GLN A N 1
ATOM 2244 N N B GLN A 1 278 ? 54.114 -44.858 38.409 0.50 32.88 295 GLN A N 1
ATOM 2245 C CA A GLN A 1 278 ? 54.640 -46.143 37.997 0.50 35.39 295 GLN A CA 1
ATOM 2246 C CA B GLN A 1 278 ? 54.643 -46.150 37.995 0.50 35.74 295 GLN A CA 1
ATOM 2247 C C A GLN A 1 278 ? 55.893 -45.986 37.136 0.50 36.89 295 GLN A C 1
ATOM 2248 C C B GLN A 1 278 ? 55.896 -45.987 37.134 0.50 37.08 295 GLN A C 1
ATOM 2249 O O A GLN A 1 278 ? 56.738 -46.879 37.114 0.50 36.63 295 GLN A O 1
ATOM 2250 O O B GLN A 1 278 ? 56.742 -46.879 37.109 0.50 36.80 295 GLN A O 1
ATOM 2261 N N . LYS A 1 279 ? 56.006 -44.864 36.413 1.00 38.12 296 LYS A N 1
ATOM 2262 C CA . LYS A 1 279 ? 57.196 -44.586 35.619 1.00 43.67 296 LYS A CA 1
ATOM 2263 C C . LYS A 1 279 ? 58.385 -44.336 36.546 1.00 47.12 296 LYS A C 1
ATOM 2264 O O . LYS A 1 279 ? 59.515 -44.681 36.209 1.00 47.95 296 LYS A O 1
ATOM 2270 N N . VAL A 1 280 ? 58.118 -43.765 37.725 1.00 48.93 297 VAL A N 1
ATOM 2271 C CA . VAL A 1 280 ? 59.156 -43.526 38.715 1.00 50.18 297 VAL A CA 1
ATOM 2272 C C . VAL A 1 280 ? 59.435 -44.827 39.468 1.00 49.72 297 VAL A C 1
ATOM 2273 O O . VAL A 1 280 ? 60.594 -45.173 39.676 1.00 53.38 297 VAL A O 1
ATOM 2277 N N . ILE A 1 281 ? 58.374 -45.546 39.862 1.00 53.01 298 ILE A N 1
ATOM 2278 C CA . ILE A 1 281 ? 58.496 -46.808 40.582 1.00 54.25 298 ILE A CA 1
ATOM 2279 C C . ILE A 1 281 ? 58.299 -47.975 39.612 1.00 55.67 298 ILE A C 1
ATOM 2280 O O . ILE A 1 281 ? 57.199 -48.514 39.491 1.00 55.72 298 ILE A O 1
ATOM 2285 N N . SER A 1 282 ? 59.404 -48.414 39.005 1.00 54.89 299 SER A N 1
ATOM 2286 C CA . SER A 1 282 ? 59.412 -49.369 37.908 1.00 52.97 299 SER A CA 1
ATOM 2287 C C . SER A 1 282 ? 58.740 -50.701 38.257 1.00 53.50 299 SER A C 1
ATOM 2288 O O . SER A 1 282 ? 58.522 -51.526 37.371 1.00 53.09 299 SER A O 1
ATOM 2291 N N . LYS A 1 283 ? 58.434 -50.919 39.543 1.00 53.33 300 LYS A N 1
ATOM 2292 C CA . LYS A 1 283 ? 57.793 -52.136 40.024 1.00 51.97 300 LYS A CA 1
ATOM 2293 C C . LYS A 1 283 ? 56.742 -52.645 39.033 1.00 48.66 300 LYS A C 1
ATOM 2294 O O . LYS A 1 283 ? 55.882 -51.879 38.602 1.00 46.96 300 LYS A O 1
ATOM 2300 N N . PRO A 1 284 ? 56.771 -53.945 38.648 1.00 45.69 301 PRO A N 1
ATOM 2301 C CA . PRO A 1 284 ? 55.702 -54.545 37.843 1.00 47.19 301 PRO A CA 1
ATOM 2302 C C . PRO A 1 284 ? 54.319 -54.469 38.490 1.00 45.64 301 PRO A C 1
ATOM 2303 O O . PRO A 1 284 ? 54.176 -54.654 39.697 1.00 42.92 301 PRO A O 1
ATOM 2307 N N . ILE A 1 285 ? 53.302 -54.254 37.651 1.00 43.32 302 ILE A N 1
ATOM 2308 C CA . ILE A 1 285 ? 51.941 -53.985 38.088 1.00 43.17 302 ILE A CA 1
ATOM 2309 C C . ILE A 1 285 ? 51.458 -55.063 39.056 1.00 41.79 302 ILE A C 1
ATOM 2310 O O . ILE A 1 285 ? 50.734 -54.759 40.000 1.00 40.78 302 ILE A O 1
ATOM 2315 N N . SER A 1 286 ? 51.872 -56.316 38.827 1.00 41.08 303 SER A N 1
ATOM 2316 C CA . SER A 1 286 ? 51.415 -57.445 39.623 1.00 41.51 303 SER A CA 1
ATOM 2317 C C . SER A 1 286 ? 51.855 -57.335 41.087 1.00 39.72 303 SER A C 1
ATOM 2318 O O . SER A 1 286 ? 51.319 -58.044 41.937 1.00 40.55 303 SER A O 1
ATOM 2321 N N . GLU A 1 287 ? 52.811 -56.447 41.383 1.00 36.86 304 GLU A N 1
ATOM 2322 C CA . GLU A 1 287 ? 53.321 -56.283 42.737 1.00 37.87 304 GLU A CA 1
ATOM 2323 C C . GLU A 1 287 ? 52.761 -55.032 43.423 1.00 36.45 304 GLU A C 1
ATOM 2324 O O . GLU A 1 287 ? 53.056 -54.787 44.592 1.00 34.83 304 GLU A O 1
ATOM 2330 N N . HIS A 1 288 ? 51.967 -54.230 42.705 1.00 34.63 305 HIS A N 1
ATOM 2331 C CA . HIS A 1 288 ? 51.322 -53.074 43.307 1.00 33.99 305 HIS A CA 1
ATOM 2332 C C . HIS A 1 288 ? 50.142 -53.533 44.161 1.00 29.34 305 HIS A C 1
ATOM 2333 O O . HIS A 1 288 ? 49.500 -54.535 43.857 1.00 27.99 305 HIS A O 1
ATOM 2340 N N . LYS A 1 289 ? 49.890 -52.797 45.248 1.00 27.59 306 LYS A N 1
ATOM 2341 C CA . LYS A 1 289 ? 48.709 -52.995 46.072 1.00 26.23 306 LYS A CA 1
ATOM 2342 C C . LYS A 1 289 ? 48.170 -51.622 46.461 1.00 24.39 306 LYS A C 1
ATOM 2343 O O . LYS A 1 289 ? 48.899 -50.801 47.019 1.00 24.47 306 LYS A O 1
ATOM 2349 N N . ILE A 1 290 ? 46.888 -51.394 46.151 1.00 22.67 307 ILE A N 1
ATOM 2350 C CA . ILE A 1 290 ? 46.258 -50.089 46.269 1.00 22.13 307 ILE A CA 1
ATOM 2351 C C . ILE A 1 290 ? 45.178 -50.164 47.349 1.00 21.43 307 ILE A C 1
ATOM 2352 O O . ILE A 1 290 ? 44.331 -51.051 47.310 1.00 22.94 307 ILE A O 1
ATOM 2357 N N . LEU A 1 291 ? 45.209 -49.224 48.303 1.00 20.24 308 LEU A N 1
ATOM 2358 C CA . LEU A 1 291 ? 44.225 -49.179 49.376 1.00 19.80 308 LEU A CA 1
ATOM 2359 C C . LEU A 1 291 ? 43.494 -47.840 49.326 1.00 19.05 308 LEU A C 1
ATOM 2360 O O . LEU A 1 291 ? 44.109 -46.778 49.429 1.00 18.76 308 LEU A O 1
ATOM 2365 N N . PHE A 1 292 ? 42.172 -47.907 49.160 1.00 18.95 309 PHE A N 1
ATOM 2366 C CA . PHE A 1 292 ? 41.334 -46.719 49.145 1.00 19.20 309 PHE A CA 1
ATOM 2367 C C . PHE A 1 292 ? 40.842 -46.426 50.560 1.00 20.05 309 PHE A C 1
ATOM 2368 O O . PHE A 1 292 ? 40.468 -47.344 51.295 1.00 19.63 309 PHE A O 1
ATOM 2376 N N . LEU A 1 293 ? 40.860 -45.137 50.921 1.00 19.76 310 LEU A N 1
ATOM 2377 C CA . LEU A 1 293 ? 40.068 -44.625 52.024 1.00 20.53 310 LEU A CA 1
ATOM 2378 C C . LEU A 1 293 ? 38.767 -44.094 51.431 1.00 20.83 310 LEU A C 1
ATOM 2379 O O . LEU A 1 293 ? 38.770 -43.080 50.736 1.00 20.81 310 LEU A O 1
ATOM 2384 N N . GLY A 1 294 ? 37.670 -44.812 51.699 1.00 21.17 311 GLY A N 1
ATOM 2385 C CA . GLY A 1 294 ? 36.407 -44.589 51.019 1.00 22.19 311 GLY A CA 1
ATOM 2386 C C . GLY A 1 294 ? 36.104 -45.728 50.048 1.00 21.71 311 GLY A C 1
ATOM 2387 O O . GLY A 1 294 ? 37.012 -46.367 49.524 1.00 21.51 311 GLY A O 1
ATOM 2388 N N . ALA A 1 295 ? 34.809 -45.974 49.828 1.00 22.06 312 ALA A N 1
ATOM 2389 C CA . ALA A 1 295 ? 34.361 -47.005 48.910 1.00 21.99 312 ALA A CA 1
ATOM 2390 C C . ALA A 1 295 ? 33.099 -46.539 48.189 1.00 22.34 312 ALA A C 1
ATOM 2391 O O . ALA A 1 295 ? 32.215 -47.338 47.889 1.00 22.67 312 ALA A O 1
ATOM 2393 N N . GLY A 1 296 ? 33.039 -45.235 47.905 1.00 22.08 313 GLY A N 1
ATOM 2394 C CA . GLY A 1 296 ? 31.891 -44.622 47.259 1.00 21.54 313 GLY A CA 1
ATOM 2395 C C . GLY A 1 296 ? 32.122 -44.441 45.760 1.00 21.08 313 GLY A C 1
ATOM 2396 O O . GLY A 1 296 ? 32.851 -45.206 45.135 1.00 19.36 313 GLY A O 1
ATOM 2397 N N . GLU A 1 297 ? 31.479 -43.421 45.184 1.00 21.98 314 GLU A N 1
ATOM 2398 C CA . GLU A 1 297 ? 31.454 -43.261 43.737 1.00 23.44 314 GLU A CA 1
ATOM 2399 C C . GLU A 1 297 ? 32.855 -42.998 43.188 1.00 21.91 314 GLU A C 1
ATOM 2400 O O . GLU A 1 297 ? 33.214 -43.564 42.160 1.00 21.54 314 GLU A O 1
ATOM 2406 N N . ALA A 1 298 ? 33.624 -42.124 43.849 1.00 21.19 315 ALA A N 1
ATOM 2407 C CA . ALA A 1 298 ? 34.965 -41.798 43.384 1.00 20.93 315 ALA A CA 1
ATOM 2408 C C . ALA A 1 298 ? 35.874 -43.022 43.491 1.00 20.84 315 ALA A C 1
ATOM 2409 O O . ALA A 1 298 ? 36.606 -43.323 42.552 1.00 22.52 315 ALA A O 1
ATOM 2411 N N . ALA A 1 299 ? 35.832 -43.727 44.630 1.00 19.99 316 ALA A N 1
ATOM 2412 C CA . ALA A 1 299 ? 36.657 -44.918 44.806 1.00 19.76 316 ALA A CA 1
ATOM 2413 C C . ALA A 1 299 ? 36.375 -45.933 43.700 1.00 19.46 316 ALA A C 1
ATOM 2414 O O . ALA A 1 299 ? 37.299 -46.485 43.105 1.00 19.02 316 ALA A O 1
ATOM 2416 N N . LEU A 1 300 ? 35.086 -46.179 43.429 1.00 19.43 317 LEU A N 1
ATOM 2417 C CA . LEU A 1 300 ? 34.686 -47.230 42.510 1.00 19.60 317 LEU A CA 1
ATOM 2418 C C . LEU A 1 300 ? 35.022 -46.844 41.069 1.00 19.57 317 LEU A C 1
ATOM 2419 O O . LEU A 1 300 ? 35.452 -47.688 40.291 1.00 21.03 317 LEU A O 1
ATOM 2424 N N . GLY A 1 301 ? 34.825 -45.571 40.711 1.00 20.40 318 GLY A N 1
ATOM 2425 C CA . GLY A 1 301 ? 35.166 -45.091 39.381 1.00 20.09 318 GLY A CA 1
ATOM 2426 C C . GLY A 1 301 ? 36.658 -45.254 39.082 1.00 19.24 318 GLY A C 1
ATOM 2427 O O . GLY A 1 301 ? 37.030 -45.794 38.044 1.00 19.59 318 GLY A O 1
ATOM 2428 N N . ILE A 1 302 ? 37.499 -44.779 40.006 1.00 18.96 319 ILE A N 1
ATOM 2429 C CA . ILE A 1 302 ? 38.945 -44.849 39.858 1.00 19.10 319 ILE A CA 1
ATOM 2430 C C . ILE A 1 302 ? 39.384 -46.313 39.808 1.00 19.33 319 ILE A C 1
ATOM 2431 O O . ILE A 1 302 ? 40.166 -46.691 38.939 1.00 19.73 319 ILE A O 1
ATOM 2436 N N . ALA A 1 303 ? 38.889 -47.128 40.747 1.00 19.62 320 ALA A N 1
ATOM 2437 C CA . ALA A 1 303 ? 39.285 -48.526 40.832 1.00 19.61 320 ALA A CA 1
ATOM 2438 C C . ALA A 1 303 ? 38.956 -49.255 39.529 1.00 20.71 320 ALA A C 1
ATOM 2439 O O . ALA A 1 303 ? 39.771 -50.029 39.030 1.00 20.01 320 ALA A O 1
ATOM 2441 N N . ASN A 1 304 ? 37.762 -49.005 38.971 1.00 21.38 321 ASN A N 1
ATOM 2442 C CA . ASN A 1 304 ? 37.339 -49.702 37.764 1.00 22.51 321 ASN A CA 1
ATOM 2443 C C . ASN A 1 304 ? 38.247 -49.325 36.594 1.00 21.97 321 ASN A C 1
ATOM 2444 O O . ASN A 1 304 ? 38.524 -50.173 35.743 1.00 21.81 321 ASN A O 1
ATOM 2449 N N . LEU A 1 305 ? 38.753 -48.085 36.564 1.00 21.18 322 LEU A N 1
ATOM 2450 C CA . LEU A 1 305 ? 39.625 -47.675 35.469 1.00 22.30 322 LEU A CA 1
ATOM 2451 C C . LEU A 1 305 ? 41.038 -48.225 35.681 1.00 21.68 322 LEU A C 1
ATOM 2452 O O . LEU A 1 305 ? 41.713 -48.579 34.718 1.00 22.20 322 LEU A O 1
ATOM 2457 N N . ILE A 1 306 ? 41.485 -48.316 36.936 1.00 21.37 323 ILE A N 1
ATOM 2458 C CA . ILE A 1 306 ? 42.764 -48.952 37.237 1.00 21.48 323 ILE A CA 1
ATOM 2459 C C . ILE A 1 306 ? 42.750 -50.383 36.697 1.00 20.95 323 ILE A C 1
ATOM 2460 O O . ILE A 1 306 ? 43.723 -50.830 36.095 1.00 21.83 323 ILE A O 1
ATOM 2465 N N . VAL A 1 307 ? 41.649 -51.099 36.937 1.00 20.92 324 VAL A N 1
ATOM 2466 C CA . VAL A 1 307 ? 41.520 -52.490 36.534 1.00 21.80 324 VAL A CA 1
ATOM 2467 C C . VAL A 1 307 ? 41.610 -52.606 35.013 1.00 22.49 324 VAL A C 1
ATOM 2468 O O . VAL A 1 307 ? 42.269 -53.510 34.506 1.00 22.19 324 VAL A O 1
ATOM 2472 N N . MET A 1 308 ? 40.965 -51.689 34.284 1.00 22.41 325 MET A N 1
ATOM 2473 C CA . MET A 1 308 ? 41.036 -51.718 32.832 1.00 24.14 325 MET A CA 1
ATOM 2474 C C . MET A 1 308 ? 42.482 -51.553 32.373 1.00 24.06 325 MET A C 1
ATOM 2475 O O . MET A 1 308 ? 42.910 -52.229 31.444 1.00 24.92 325 MET A O 1
ATOM 2480 N N . SER A 1 309 ? 43.228 -50.668 33.043 1.00 24.22 326 SER A N 1
ATOM 2481 C CA . SER A 1 309 ? 44.631 -50.446 32.731 1.00 24.36 326 SER A CA 1
ATOM 2482 C C . SER A 1 309 ? 45.451 -51.713 32.991 1.00 25.48 326 SER A C 1
ATOM 2483 O O . SER A 1 309 ? 46.336 -52.045 32.205 1.00 25.82 326 SER A O 1
ATOM 2486 N N . MET A 1 310 ? 45.167 -52.395 34.109 1.00 25.16 327 MET A N 1
ATOM 2487 C CA . MET A 1 310 ? 45.932 -53.560 34.534 1.00 26.39 327 MET A CA 1
ATOM 2488 C C . MET A 1 310 ? 45.682 -54.735 33.589 1.00 27.79 327 MET A C 1
ATOM 2489 O O . MET A 1 310 ? 46.590 -55.525 33.323 1.00 28.87 327 MET A O 1
ATOM 2494 N N . VAL A 1 311 ? 44.436 -54.857 33.117 1.00 26.86 328 VAL A N 1
ATOM 2495 C CA . VAL A 1 311 ? 44.040 -55.917 32.202 1.00 29.04 328 VAL A CA 1
ATOM 2496 C C . VAL A 1 311 ? 44.760 -55.735 30.867 1.00 30.61 328 VAL A C 1
ATOM 2497 O O . VAL A 1 311 ? 45.168 -56.710 30.241 1.00 32.54 328 VAL A O 1
ATOM 2501 N N . GLU A 1 312 ? 44.936 -54.478 30.457 1.00 31.47 329 GLU A N 1
ATOM 2502 C CA . GLU A 1 312 ? 45.639 -54.148 29.228 1.00 34.84 329 GLU A CA 1
ATOM 2503 C C . GLU A 1 312 ? 47.128 -54.495 29.329 1.00 35.29 329 GLU A C 1
ATOM 2504 O O . GLU A 1 312 ? 47.804 -54.598 28.307 1.00 32.99 329 GLU A O 1
ATOM 2510 N N . ASN A 1 313 ? 47.638 -54.652 30.560 1.00 35.67 330 ASN A N 1
ATOM 2511 C CA . ASN A 1 313 ? 49.052 -54.900 30.804 1.00 36.42 330 ASN A CA 1
ATOM 2512 C C . ASN A 1 313 ? 49.289 -56.316 31.329 1.00 37.06 330 ASN A C 1
ATOM 2513 O O . ASN A 1 313 ? 50.327 -56.581 31.934 1.00 39.28 330 ASN A O 1
ATOM 2518 N N . GLY A 1 314 ? 48.330 -57.225 31.107 1.00 37.73 331 GLY A N 1
ATOM 2519 C CA . GLY A 1 314 ? 48.601 -58.652 31.202 1.00 37.89 331 GLY A CA 1
ATOM 2520 C C . GLY A 1 314 ? 47.851 -59.356 32.330 1.00 37.93 331 GLY A C 1
ATOM 2521 O O . GLY A 1 314 ? 47.826 -60.584 32.365 1.00 38.73 331 GLY A O 1
ATOM 2522 N N . LEU A 1 315 ? 47.254 -58.603 33.260 1.00 35.98 332 LEU A N 1
ATOM 2523 C CA . LEU A 1 315 ? 46.536 -59.226 34.360 1.00 34.87 332 LEU A CA 1
ATOM 2524 C C . LEU A 1 315 ? 45.143 -59.627 33.886 1.00 34.77 332 LEU A C 1
ATOM 2525 O O . LEU A 1 315 ? 44.593 -59.002 32.985 1.00 37.25 332 LEU A O 1
ATOM 2530 N N . SER A 1 316 ? 44.598 -60.693 34.482 1.00 33.85 333 SER A N 1
ATOM 2531 C CA . SER A 1 316 ? 43.179 -60.988 34.371 1.00 34.09 333 SER A CA 1
ATOM 2532 C C . SER A 1 316 ? 42.398 -59.963 35.191 1.00 32.59 333 SER A C 1
ATOM 2533 O O . SER A 1 316 ? 42.950 -59.334 36.091 1.00 32.37 333 SER A O 1
ATOM 2536 N N . GLU A 1 317 ? 41.110 -59.805 34.877 1.00 32.35 334 GLU A N 1
ATOM 2537 C CA . GLU A 1 317 ? 40.258 -58.877 35.600 1.00 33.90 334 GLU A CA 1
ATOM 2538 C C . GLU A 1 317 ? 40.227 -59.252 37.084 1.00 32.19 334 GLU A C 1
ATOM 2539 O O . GLU A 1 317 ? 40.400 -58.390 37.944 1.00 28.02 334 GLU A O 1
ATOM 2545 N N . GLN A 1 318 ? 40.036 -60.547 37.371 1.00 31.32 335 GLN A N 1
ATOM 2546 C CA . GLN A 1 318 ? 39.928 -61.034 38.737 1.00 31.73 335 GLN A CA 1
ATOM 2547 C C . GLN A 1 318 ? 41.214 -60.750 39.513 1.00 32.08 335 GLN A C 1
ATOM 2548 O O . GLN A 1 318 ? 41.153 -60.382 40.687 1.00 29.84 335 GLN A O 1
ATOM 2550 N N . GLU A 1 319 ? 42.371 -60.919 38.859 1.00 32.16 336 GLU A N 1
ATOM 2551 C CA . GLU A 1 319 ? 43.647 -60.713 39.525 1.00 34.82 336 GLU A CA 1
ATOM 2552 C C . GLU A 1 319 ? 43.898 -59.221 39.737 1.00 31.75 336 GLU A C 1
ATOM 2553 O O . GLU A 1 319 ? 44.476 -58.842 40.753 1.00 30.34 336 GLU A O 1
ATOM 2559 N N . ALA A 1 320 ? 43.477 -58.386 38.776 1.00 28.19 337 ALA A N 1
ATOM 2560 C CA . ALA A 1 320 ? 43.583 -56.940 38.912 1.00 25.93 337 ALA A CA 1
ATOM 2561 C C . ALA A 1 320 ? 42.760 -56.458 40.108 1.00 23.60 337 ALA A C 1
ATOM 2562 O O . ALA A 1 320 ? 43.245 -55.678 40.923 1.00 22.62 337 ALA A O 1
ATOM 2564 N N . GLN A 1 321 ? 41.516 -56.939 40.207 1.00 24.71 338 GLN A N 1
ATOM 2565 C CA . GLN A 1 321 ? 40.619 -56.571 41.293 1.00 25.65 338 GLN A CA 1
ATOM 2566 C C . GLN A 1 321 ? 41.208 -56.960 42.650 1.00 26.01 338 GLN A C 1
ATOM 2567 O O . GLN A 1 321 ? 41.057 -56.214 43.615 1.00 24.26 338 GLN A O 1
ATOM 2573 N N . LYS A 1 322 ? 41.923 -58.093 42.708 1.00 27.99 339 LYS A N 1
ATOM 2574 C CA . LYS A 1 322 ? 42.536 -58.563 43.945 1.00 30.30 339 LYS A CA 1
ATOM 2575 C C . LYS A 1 322 ? 43.645 -57.633 44.442 1.00 28.28 339 LYS A C 1
ATOM 2576 O O . LYS A 1 322 ? 44.046 -57.743 45.596 1.00 27.53 339 LYS A O 1
ATOM 2582 N N . LYS A 1 323 ? 44.152 -56.734 43.589 1.00 26.96 340 LYS A N 1
ATOM 2583 C CA . LYS A 1 323 ? 45.212 -55.817 43.988 1.00 26.22 340 LYS A CA 1
ATOM 2584 C C . LYS A 1 323 ? 44.652 -54.583 44.699 1.00 24.18 340 LYS A C 1
ATOM 2585 O O . LYS A 1 323 ? 45.425 -53.751 45.167 1.00 23.65 340 LYS A O 1
ATOM 2591 N N . ILE A 1 324 ? 43.317 -54.458 44.771 1.00 22.93 341 ILE A N 1
ATOM 2592 C CA . ILE A 1 324 ? 42.666 -53.252 45.264 1.00 21.71 341 ILE A CA 1
ATOM 2593 C C . ILE A 1 324 ? 41.824 -53.577 46.498 1.00 20.43 341 ILE A C 1
ATOM 2594 O O . ILE A 1 324 ? 40.964 -54.451 46.452 1.00 20.35 341 ILE A O 1
ATOM 2599 N N . TRP A 1 325 ? 42.065 -52.825 47.580 1.00 20.68 342 TRP A N 1
ATOM 2600 C CA . TRP A 1 325 ? 41.314 -52.922 48.822 1.00 20.97 342 TRP A CA 1
ATOM 2601 C C . TRP A 1 325 ? 40.645 -51.585 49.129 1.00 21.47 342 TRP A C 1
ATOM 2602 O O . TRP A 1 325 ? 41.112 -50.538 48.681 1.00 21.38 342 TRP A O 1
ATOM 2613 N N . MET A 1 326 ? 39.574 -51.628 49.933 1.00 20.33 343 MET A N 1
ATOM 2614 C CA . MET A 1 326 ? 38.842 -50.422 50.280 1.00 20.64 343 MET A CA 1
ATOM 2615 C C . MET A 1 326 ? 38.460 -50.442 51.758 1.00 21.39 343 MET A C 1
ATOM 2616 O O . MET A 1 326 ? 38.119 -51.489 52.303 1.00 21.90 343 MET A O 1
ATOM 2621 N N . PHE A 1 327 ? 38.516 -49.257 52.377 1.00 21.99 344 PHE A N 1
ATOM 2622 C CA . PHE A 1 327 ? 38.222 -49.063 53.788 1.00 22.44 344 PHE A CA 1
ATOM 2623 C C . PHE A 1 327 ? 37.250 -47.892 53.918 1.00 22.70 344 PHE A C 1
ATOM 2624 O O . PHE A 1 327 ? 37.637 -46.755 53.668 1.00 22.33 344 PHE A O 1
ATOM 2632 N N . ASP A 1 328 ? 35.997 -48.179 54.305 1.00 22.03 345 ASP A N 1
ATOM 2633 C CA . ASP A 1 328 ? 34.950 -47.168 54.352 1.00 22.91 345 ASP A CA 1
ATOM 2634 C C . ASP A 1 328 ? 34.703 -46.765 55.807 1.00 24.32 345 ASP A C 1
ATOM 2635 O O . ASP A 1 328 ? 35.502 -47.087 56.681 1.00 22.53 345 ASP A O 1
ATOM 2640 N N . LYS A 1 329 ? 33.594 -46.058 56.074 1.00 25.87 346 LYS A N 1
ATOM 2641 C CA . LYS A 1 329 ? 33.365 -45.502 57.400 1.00 28.37 346 LYS A CA 1
ATOM 2642 C C . LYS A 1 329 ? 33.157 -46.607 58.440 1.00 27.18 346 LYS A C 1
ATOM 2643 O O . LYS A 1 329 ? 33.280 -46.338 59.628 1.00 27.49 346 LYS A O 1
ATOM 2649 N N . TYR A 1 330 ? 32.867 -47.840 57.999 1.00 28.53 347 TYR A N 1
ATOM 2650 C CA . TYR A 1 330 ? 32.673 -48.965 58.907 1.00 30.50 347 TYR A CA 1
ATOM 2651 C C . TYR A 1 330 ? 33.932 -49.822 59.036 1.00 29.32 347 TYR A C 1
ATOM 2652 O O . TYR A 1 330 ? 33.995 -50.676 59.915 1.00 30.63 347 TYR A O 1
ATOM 2661 N N . GLY A 1 331 ? 34.933 -49.594 58.178 1.00 27.22 348 GLY A N 1
ATOM 2662 C CA . GLY A 1 331 ? 36.174 -50.349 58.227 1.00 25.94 348 GLY A CA 1
ATOM 2663 C C . GLY A 1 331 ? 36.473 -51.030 56.894 1.00 25.60 348 GLY A C 1
ATOM 2664 O O . GLY A 1 331 ? 35.901 -50.678 55.865 1.00 25.54 348 GLY A O 1
ATOM 2665 N N . LEU A 1 332 ? 37.377 -52.016 56.934 1.00 25.71 349 LEU A N 1
ATOM 2666 C CA . LEU A 1 332 ? 37.865 -52.682 55.739 1.00 25.27 349 LEU A CA 1
ATOM 2667 C C . LEU A 1 332 ? 36.738 -53.493 55.103 1.00 25.76 349 LEU A C 1
ATOM 2668 O O . LEU A 1 332 ? 35.940 -54.108 55.809 1.00 26.85 349 LEU A O 1
ATOM 2673 N N . LEU A 1 333 ? 36.663 -53.459 53.765 1.00 24.78 350 LEU A N 1
ATOM 2674 C CA . LEU A 1 333 ? 35.670 -54.225 53.031 1.00 24.91 350 LEU A CA 1
ATOM 2675 C C . LEU A 1 333 ? 36.162 -55.666 52.901 1.00 26.35 350 LEU A C 1
ATOM 2676 O O . LEU A 1 333 ? 36.991 -55.968 52.044 1.00 26.19 350 LEU A O 1
ATOM 2681 N N . VAL A 1 334 ? 35.645 -56.535 53.781 1.00 26.89 351 VAL A N 1
ATOM 2682 C CA . VAL A 1 334 ? 35.999 -57.944 53.792 1.00 28.10 351 VAL A CA 1
ATOM 2683 C C . VAL A 1 334 ? 34.721 -58.777 53.729 1.00 28.61 351 VAL A C 1
ATOM 2684 O O . VAL A 1 334 ? 33.670 -58.368 54.219 1.00 27.47 351 VAL A O 1
ATOM 2688 N N . LYS A 1 335 ? 34.834 -59.960 53.124 1.00 30.97 352 LYS A N 1
ATOM 2689 C CA . LYS A 1 335 ? 33.714 -60.877 53.000 1.00 32.88 352 LYS A CA 1
ATOM 2690 C C . LYS A 1 335 ? 33.206 -61.260 54.387 1.00 32.22 352 LYS A C 1
ATOM 2691 O O . LYS A 1 335 ? 33.979 -61.709 55.226 1.00 30.62 352 LYS A O 1
ATOM 2697 N N . GLY A 1 336 ? 31.904 -61.059 54.616 1.00 33.58 353 GLY A N 1
ATOM 2698 C CA . GLY A 1 336 ? 31.248 -61.539 55.821 1.00 34.96 353 GLY A CA 1
ATOM 2699 C C . GLY A 1 336 ? 31.249 -60.509 56.949 1.00 36.32 353 GLY A C 1
ATOM 2700 O O . GLY A 1 336 ? 30.889 -60.841 58.076 1.00 38.32 353 GLY A O 1
ATOM 2701 N N . ARG A 1 337 ? 31.642 -59.263 56.653 1.00 35.22 354 ARG A N 1
ATOM 2702 C CA . ARG A 1 337 ? 31.602 -58.209 57.655 1.00 34.44 354 ARG A CA 1
ATOM 2703 C C . ARG A 1 337 ? 30.145 -57.827 57.917 1.00 35.42 354 ARG A C 1
ATOM 2704 O O . ARG A 1 337 ? 29.273 -58.089 57.092 1.00 36.47 354 ARG A O 1
ATOM 2712 N N . LYS A 1 338 ? 29.905 -57.185 59.063 1.00 37.06 355 LYS A N 1
ATOM 2713 C CA . LYS A 1 338 ? 28.566 -56.840 59.515 1.00 40.47 355 LYS A CA 1
ATOM 2714 C C . LYS A 1 338 ? 27.937 -55.780 58.610 1.00 39.06 355 LYS A C 1
ATOM 2715 O O . LYS A 1 338 ? 26.786 -55.918 58.202 1.00 39.20 355 LYS A O 1
ATOM 2721 N N . ALA A 1 339 ? 28.684 -54.704 58.333 1.00 37.91 356 ALA A N 1
ATOM 2722 C CA . ALA A 1 339 ? 28.157 -53.574 57.583 1.00 35.85 356 ALA A CA 1
ATOM 2723 C C . ALA A 1 339 ? 27.942 -53.967 56.125 1.00 34.22 356 ALA A C 1
ATOM 2724 O O . ALA A 1 339 ? 28.758 -54.671 55.539 1.00 34.15 356 ALA A O 1
ATOM 2726 N N . LYS A 1 340 ? 26.842 -53.481 55.544 1.00 34.51 357 LYS A N 1
ATOM 2727 C CA . LYS A 1 340 ? 26.457 -53.829 54.188 1.00 34.90 357 LYS A CA 1
ATOM 2728 C C . LYS A 1 340 ? 27.602 -53.554 53.211 1.00 32.50 357 LYS A C 1
ATOM 2729 O O . LYS A 1 340 ? 28.303 -52.552 53.326 1.00 30.80 357 LYS A O 1
ATOM 2735 N N . ILE A 1 341 ? 27.767 -54.474 52.257 1.00 30.30 358 ILE A N 1
ATOM 2736 C CA . ILE A 1 341 ? 28.575 -54.265 51.068 1.00 31.07 358 ILE A CA 1
ATOM 2737 C C . ILE A 1 341 ? 27.652 -54.443 49.865 1.00 30.35 358 ILE A C 1
ATOM 2738 O O . ILE A 1 341 ? 27.021 -55.486 49.720 1.00 28.68 358 ILE A O 1
ATOM 2743 N N . ASP A 1 342 ? 27.561 -53.415 49.015 1.00 30.30 359 ASP A N 1
ATOM 2744 C CA . ASP A 1 342 ? 26.641 -53.447 47.890 1.00 31.21 359 ASP A CA 1
ATOM 2745 C C . ASP A 1 342 ? 27.312 -54.151 46.716 1.00 31.39 359 ASP A C 1
ATOM 2746 O O . ASP A 1 342 ? 28.514 -54.425 46.750 1.00 32.17 359 ASP A O 1
ATOM 2751 N N . SER A 1 343 ? 26.517 -54.414 45.673 1.00 31.03 360 SER A N 1
ATOM 2752 C CA . SER A 1 343 ? 26.932 -55.258 44.564 1.00 30.77 360 SER A CA 1
ATOM 2753 C C . SER A 1 343 ? 28.094 -54.634 43.789 1.00 29.54 360 SER A C 1
ATOM 2754 O O . SER A 1 343 ? 28.879 -55.360 43.183 1.00 29.35 360 SER A O 1
ATOM 2757 N N . TYR A 1 344 ? 28.192 -53.295 43.800 1.00 26.65 361 TYR A N 1
ATOM 2758 C CA . TYR A 1 344 ? 29.250 -52.600 43.079 1.00 26.05 361 TYR A CA 1
ATOM 2759 C C . TYR A 1 344 ? 30.567 -52.660 43.847 1.00 23.95 361 TYR A C 1
ATOM 2760 O O . TYR A 1 344 ? 31.628 -52.550 43.240 1.00 23.95 361 TYR A O 1
ATOM 2769 N N . GLN A 1 345 ? 30.495 -52.834 45.173 1.00 23.35 362 GLN A N 1
ATOM 2770 C CA . GLN A 1 345 ? 31.680 -52.874 46.016 1.00 24.67 362 GLN A CA 1
ATOM 2771 C C . GLN A 1 345 ? 32.242 -54.295 46.093 1.00 25.89 362 GLN A C 1
ATOM 2772 O O . GLN A 1 345 ? 33.397 -54.474 46.476 1.00 25.46 362 GLN A O 1
ATOM 2778 N N . GLU A 1 346 ? 31.425 -55.290 45.721 1.00 26.36 363 GLU A N 1
ATOM 2779 C CA . GLU A 1 346 ? 31.748 -56.701 45.897 1.00 28.98 363 GLU A CA 1
ATOM 2780 C C . GLU A 1 346 ? 33.038 -57.098 45.175 1.00 26.89 363 GLU A C 1
ATOM 2781 O O . GLU A 1 346 ? 33.800 -57.906 45.703 1.00 27.35 363 GLU A O 1
ATOM 2787 N N . PRO A 1 347 ? 33.341 -56.582 43.961 1.00 25.19 364 PRO A N 1
ATOM 2788 C CA . PRO A 1 347 ? 34.591 -56.930 43.279 1.00 25.36 364 PRO A CA 1
ATOM 2789 C C . PRO A 1 347 ? 35.869 -56.561 44.030 1.00 25.78 364 PRO A C 1
ATOM 2790 O O . PRO A 1 347 ? 36.921 -57.128 43.749 1.00 25.73 364 PRO A O 1
ATOM 2794 N N . PHE A 1 348 ? 35.776 -55.597 44.960 1.00 25.01 365 PHE A N 1
ATOM 2795 C CA . PHE A 1 348 ? 36.936 -55.128 45.700 1.00 25.71 365 PHE A CA 1
ATOM 2796 C C . PHE A 1 348 ? 36.841 -55.547 47.164 1.00 27.03 365 PHE A C 1
ATOM 2797 O O . PHE A 1 348 ? 37.571 -55.007 47.993 1.00 27.95 365 PHE A O 1
ATOM 2805 N N . THR A 1 349 ? 35.946 -56.506 47.457 1.00 26.52 366 THR A N 1
ATOM 2806 C CA . THR A 1 349 ? 35.767 -57.062 48.789 1.00 27.26 366 THR A CA 1
ATOM 2807 C C . THR A 1 349 ? 36.451 -58.427 48.838 1.00 29.56 366 THR A C 1
ATOM 2808 O O . THR A 1 349 ? 36.147 -59.297 48.025 1.00 31.12 366 THR A O 1
ATOM 2812 N N . HIS A 1 350 ? 37.348 -58.625 49.810 1.00 29.61 367 HIS A N 1
ATOM 2813 C CA . HIS A 1 350 ? 38.220 -59.790 49.797 1.00 30.44 367 HIS A CA 1
ATOM 2814 C C . HIS A 1 350 ? 38.052 -60.591 51.084 1.00 30.94 367 HIS A C 1
ATOM 2815 O O . HIS A 1 350 ? 37.480 -60.115 52.063 1.00 29.75 367 HIS A O 1
ATOM 2822 N N . SER A 1 351 ? 38.552 -61.830 51.053 1.00 33.69 368 SER A N 1
ATOM 2823 C CA . SER A 1 351 ? 38.668 -62.629 52.258 1.00 35.29 368 SER A CA 1
ATOM 2824 C C . SER A 1 351 ? 39.514 -61.858 53.263 1.00 35.67 368 SER A C 1
ATOM 2825 O O . SER A 1 351 ? 40.541 -61.285 52.897 1.00 36.40 368 SER A O 1
ATOM 2828 N N . ALA A 1 352 ? 39.057 -61.840 54.521 1.00 35.82 369 ALA A N 1
ATOM 2829 C CA . ALA A 1 352 ? 39.725 -61.103 55.580 1.00 36.81 369 ALA A CA 1
ATOM 2830 C C . ALA A 1 352 ? 41.175 -61.564 55.694 1.00 36.73 369 ALA A C 1
ATOM 2831 O O . ALA A 1 352 ? 41.453 -62.750 55.547 1.00 36.45 369 ALA A O 1
ATOM 2833 N N . PRO A 1 353 ? 42.140 -60.646 55.936 1.00 38.08 370 PRO A N 1
ATOM 2834 C CA . PRO A 1 353 ? 43.519 -61.039 56.224 1.00 40.00 370 PRO A CA 1
ATOM 2835 C C . PRO A 1 353 ? 43.658 -61.581 57.647 1.00 42.62 370 PRO A C 1
ATOM 2836 O O . PRO A 1 353 ? 42.677 -61.647 58.384 1.00 40.25 370 PRO A O 1
ATOM 2840 N N . GLU A 1 354 ? 44.891 -61.961 58.009 1.00 47.51 371 GLU A N 1
ATOM 2841 C CA . GLU A 1 354 ? 45.209 -62.557 59.300 1.00 50.86 371 GLU A CA 1
ATOM 2842 C C . GLU A 1 354 ? 44.581 -61.749 60.433 1.00 50.74 371 GLU A C 1
ATOM 2843 O O . GLU A 1 354 ? 43.975 -62.318 61.339 1.00 50.02 371 GLU A O 1
ATOM 2849 N N . SER A 1 355 ? 44.758 -60.423 60.376 1.00 50.16 372 SER A N 1
ATOM 2850 C CA . SER A 1 355 ? 44.172 -59.504 61.337 1.00 50.46 372 SER A CA 1
ATOM 2851 C C . SER A 1 355 ? 43.282 -58.498 60.612 1.00 50.03 372 SER A C 1
ATOM 2852 O O . SER A 1 355 ? 43.661 -57.995 59.558 1.00 50.35 372 SER A O 1
ATOM 2855 N N . ILE A 1 356 ? 42.104 -58.213 61.187 1.00 47.78 373 ILE A N 1
ATOM 2856 C CA . ILE A 1 356 ? 41.197 -57.215 60.641 1.00 47.37 373 ILE A CA 1
ATOM 2857 C C . ILE A 1 356 ? 41.472 -55.884 61.338 1.00 45.57 373 ILE A C 1
ATOM 2858 O O . ILE A 1 356 ? 41.352 -55.791 62.558 1.00 45.36 373 ILE A O 1
ATOM 2863 N N . PRO A 1 357 ? 41.838 -54.814 60.590 1.00 43.29 374 PRO A N 1
ATOM 2864 C CA . PRO A 1 357 ? 42.149 -53.513 61.192 1.00 42.46 374 PRO A CA 1
ATOM 2865 C C . PRO A 1 357 ? 40.934 -52.724 61.678 1.00 42.69 374 PRO A C 1
ATOM 2866 O O . PRO A 1 357 ? 39.855 -52.821 61.097 1.00 46.18 374 PRO A O 1
ATOM 2870 N N . ASP A 1 358 ? 41.136 -51.932 62.740 1.00 41.99 375 ASP A N 1
ATOM 2871 C CA . ASP A 1 358 ? 40.111 -51.046 63.271 1.00 43.09 375 ASP A CA 1
ATOM 2872 C C . ASP A 1 358 ? 40.240 -49.644 62.677 1.00 39.25 375 ASP A C 1
ATOM 2873 O O . ASP A 1 358 ? 39.240 -48.940 62.549 1.00 40.28 375 ASP A O 1
ATOM 2878 N N . THR A 1 359 ? 41.478 -49.239 62.360 1.00 33.98 376 THR A N 1
ATOM 2879 C CA . THR A 1 359 ? 41.771 -47.905 61.856 1.00 31.06 376 THR A CA 1
ATOM 2880 C C . THR A 1 359 ? 42.481 -48.034 60.510 1.00 27.69 376 THR A C 1
ATOM 2881 O O . THR A 1 359 ? 42.976 -49.103 60.159 1.00 26.17 376 THR A O 1
ATOM 2885 N N . PHE A 1 360 ? 42.550 -46.925 59.770 1.00 26.42 377 PHE A N 1
ATOM 2886 C CA . PHE A 1 360 ? 43.192 -46.931 58.465 1.00 25.14 377 PHE A CA 1
ATOM 2887 C C . PHE A 1 360 ? 44.689 -47.208 58.634 1.00 25.53 377 PHE A C 1
ATOM 2888 O O . PHE A 1 360 ? 45.277 -47.930 57.833 1.00 24.26 377 PHE A O 1
ATOM 2896 N N . GLU A 1 361 ? 45.293 -46.651 59.695 1.00 27.25 378 GLU A N 1
ATOM 2897 C CA . GLU A 1 361 ? 46.695 -46.892 60.009 1.00 28.04 378 GLU A CA 1
ATOM 2898 C C . GLU A 1 361 ? 46.963 -48.390 60.145 1.00 27.82 378 GLU A C 1
ATOM 2899 O O . GLU A 1 361 ? 47.970 -48.882 59.642 1.00 27.09 378 GLU A O 1
ATOM 2905 N N . ASP A 1 362 ? 46.077 -49.097 60.858 1.00 28.33 379 ASP A N 1
ATOM 2906 C CA . ASP A 1 362 ? 46.204 -50.535 61.042 1.00 29.66 379 ASP A CA 1
ATOM 2907 C C . ASP A 1 362 ? 46.086 -51.247 59.695 1.00 27.75 379 ASP A C 1
ATOM 2908 O O . ASP A 1 362 ? 46.808 -52.205 59.432 1.00 27.81 379 ASP A O 1
ATOM 2913 N N . ALA A 1 363 ? 45.174 -50.768 58.838 1.00 25.50 380 ALA A N 1
ATOM 2914 C CA . ALA A 1 363 ? 44.986 -51.360 57.524 1.00 24.29 380 ALA A CA 1
ATOM 2915 C C . ALA A 1 363 ? 46.258 -51.212 56.689 1.00 23.88 380 ALA A C 1
ATOM 2916 O O . ALA A 1 363 ? 46.634 -52.150 55.995 1.00 23.99 380 ALA A O 1
ATOM 2918 N N . VAL A 1 364 ? 46.924 -50.052 56.782 1.00 24.37 381 VAL A N 1
ATOM 2919 C CA . VAL A 1 364 ? 48.180 -49.813 56.079 1.00 24.55 381 VAL A CA 1
ATOM 2920 C C . VAL A 1 364 ? 49.238 -50.805 56.564 1.00 26.05 381 VAL A C 1
ATOM 2921 O O . VAL A 1 364 ? 49.933 -51.413 55.756 1.00 26.50 381 VAL A O 1
ATOM 2925 N N . ASN A 1 365 ? 49.366 -50.967 57.888 1.00 28.25 382 ASN A N 1
ATOM 2926 C CA . ASN A 1 365 ? 50.409 -51.815 58.450 1.00 28.84 382 ASN A CA 1
ATOM 2927 C C . ASN A 1 365 ? 50.145 -53.286 58.134 1.00 28.83 382 ASN A C 1
ATOM 2928 O O . ASN A 1 365 ? 51.092 -54.043 57.935 1.00 30.99 382 ASN A O 1
ATOM 2933 N N . ILE A 1 366 ? 48.869 -53.687 58.081 1.00 28.02 383 ILE A N 1
ATOM 2934 C CA . ILE A 1 366 ? 48.510 -55.079 57.850 1.00 28.04 383 ILE A CA 1
ATOM 2935 C C . ILE A 1 366 ? 48.598 -55.425 56.360 1.00 26.77 383 ILE A C 1
ATOM 2936 O O . ILE A 1 366 ? 49.098 -56.489 56.009 1.00 26.07 383 ILE A O 1
ATOM 2941 N N . LEU A 1 367 ? 48.107 -54.542 55.481 1.00 25.27 384 LEU A N 1
ATOM 2942 C CA . LEU A 1 367 ? 48.032 -54.844 54.055 1.00 24.61 384 LEU A CA 1
ATOM 2943 C C . LEU A 1 367 ? 49.324 -54.451 53.338 1.00 24.60 384 LEU A C 1
ATOM 2944 O O . LEU A 1 367 ? 49.630 -55.003 52.283 1.00 25.14 384 LEU A O 1
ATOM 2949 N N . LYS A 1 368 ? 50.034 -53.456 53.881 1.00 26.38 385 LYS A N 1
ATOM 2950 C CA . LYS A 1 368 ? 51.268 -52.943 53.301 1.00 27.42 385 LYS A CA 1
ATOM 2951 C C . LYS A 1 368 ? 51.042 -52.546 51.844 1.00 25.57 385 LYS A C 1
ATOM 2952 O O . LYS A 1 368 ? 51.682 -53.086 50.944 1.00 24.99 385 LYS A O 1
ATOM 2958 N N . PRO A 1 369 ? 50.155 -51.564 51.564 1.00 22.14 386 PRO A N 1
ATOM 2959 C CA . PRO A 1 369 ? 49.940 -51.101 50.193 1.00 21.92 386 PRO A CA 1
ATOM 2960 C C . PRO A 1 369 ? 51.125 -50.271 49.713 1.00 21.12 386 PRO A C 1
ATOM 2961 O O . PRO A 1 369 ? 51.835 -49.674 50.518 1.00 21.53 386 PRO A O 1
ATOM 2965 N N . SER A 1 370 ? 51.312 -50.233 48.394 1.00 22.04 387 SER A N 1
ATOM 2966 C CA . SER A 1 370 ? 52.239 -49.310 47.763 1.00 21.93 387 SER A CA 1
ATOM 2967 C C . SER A 1 370 ? 51.594 -47.936 47.571 1.00 20.93 387 SER A C 1
ATOM 2968 O O . SER A 1 370 ? 52.297 -46.939 47.432 1.00 21.15 387 SER A O 1
ATOM 2971 N N . THR A 1 371 ? 50.254 -47.889 47.575 1.00 20.70 388 THR A N 1
ATOM 2972 C CA . THR A 1 371 ? 49.496 -46.706 47.184 1.00 20.59 388 THR A CA 1
ATOM 2973 C C . THR A 1 371 ? 48.277 -46.573 48.093 1.00 19.39 388 THR A C 1
ATOM 2974 O O . THR A 1 371 ? 47.569 -47.555 48.281 1.00 19.30 388 THR A O 1
ATOM 2978 N N . ILE A 1 372 ? 48.020 -45.360 48.608 1.00 18.59 389 ILE A N 1
ATOM 2979 C CA . ILE A 1 372 ? 46.760 -45.055 49.273 1.00 19.06 389 ILE A CA 1
ATOM 2980 C C . ILE A 1 372 ? 46.082 -43.890 48.556 1.00 18.78 389 ILE A C 1
ATOM 2981 O O . ILE A 1 372 ? 46.737 -42.932 48.157 1.00 19.78 389 ILE A O 1
ATOM 2986 N N . ILE A 1 373 ? 44.758 -43.995 48.406 1.00 18.41 390 ILE A N 1
ATOM 2987 C CA . ILE A 1 373 ? 43.964 -43.000 47.710 1.00 18.64 390 ILE A CA 1
ATOM 2988 C C . ILE A 1 373 ? 42.808 -42.590 48.619 1.00 19.73 390 ILE A C 1
ATOM 2989 O O . ILE A 1 373 ? 41.973 -43.424 48.980 1.00 19.19 390 ILE A O 1
ATOM 2994 N N . GLY A 1 374 ? 42.776 -41.295 48.965 1.00 19.53 391 GLY A N 1
ATOM 2995 C CA . GLY A 1 374 ? 41.781 -40.743 49.864 1.00 19.37 391 GLY A CA 1
ATOM 2996 C C . GLY A 1 374 ? 40.612 -40.117 49.104 1.00 19.55 391 GLY A C 1
ATOM 2997 O O . GLY A 1 374 ? 40.786 -39.101 48.430 1.00 19.31 391 GLY A O 1
ATOM 2998 N N . VAL A 1 375 ? 39.427 -40.724 49.263 1.00 19.80 392 VAL A N 1
ATOM 2999 C CA . VAL A 1 375 ? 38.196 -40.266 48.643 1.00 20.70 392 VAL A CA 1
ATOM 3000 C C . VAL A 1 375 ? 37.030 -40.493 49.608 1.00 21.59 392 VAL A C 1
ATOM 3001 O O . VAL A 1 375 ? 36.007 -41.060 49.235 1.00 21.61 392 VAL A O 1
ATOM 3005 N N . ALA A 1 376 ? 37.201 -40.051 50.860 1.00 22.79 393 ALA A N 1
ATOM 3006 C CA . ALA A 1 376 ? 36.214 -40.273 51.909 1.00 23.56 393 ALA A CA 1
ATOM 3007 C C . ALA A 1 376 ? 35.401 -39.009 52.185 1.00 25.52 393 ALA A C 1
ATOM 3008 O O . ALA A 1 376 ? 34.309 -39.101 52.741 1.00 25.85 393 ALA A O 1
ATOM 3010 N N . GLY A 1 377 ? 35.957 -37.840 51.837 1.00 26.84 394 GLY A N 1
ATOM 3011 C CA . GLY A 1 377 ? 35.308 -36.560 52.088 1.00 28.48 394 GLY A CA 1
ATOM 3012 C C . GLY A 1 377 ? 35.056 -36.313 53.576 1.00 30.47 394 GLY A C 1
ATOM 3013 O O . GLY A 1 377 ? 34.030 -35.740 53.939 1.00 32.87 394 GLY A O 1
ATOM 3014 N N . ALA A 1 378 ? 35.996 -36.736 54.429 1.00 30.91 395 ALA A N 1
ATOM 3015 C CA . ALA A 1 378 ? 35.764 -36.777 55.866 1.00 31.48 395 ALA A CA 1
ATOM 3016 C C . ALA A 1 378 ? 36.902 -36.132 56.655 1.00 30.27 395 ALA A C 1
ATOM 3017 O O . ALA A 1 378 ? 36.986 -36.341 57.862 1.00 30.81 395 ALA A O 1
ATOM 3019 N N . GLY A 1 379 ? 37.777 -35.363 55.990 1.00 28.51 396 GLY A N 1
ATOM 3020 C CA . GLY A 1 379 ? 38.824 -34.634 56.688 1.00 27.73 396 GLY A CA 1
ATOM 3021 C C . GLY A 1 379 ? 40.144 -35.400 56.732 1.00 27.65 396 GLY A C 1
ATOM 3022 O O . GLY A 1 379 ? 40.356 -36.323 55.948 1.00 26.63 396 GLY A O 1
ATOM 3023 N N . ARG A 1 380 ? 41.006 -35.008 57.680 1.00 27.39 397 ARG A N 1
ATOM 3024 C CA . ARG A 1 380 ? 42.435 -35.287 57.640 1.00 28.18 397 ARG A CA 1
ATOM 3025 C C . ARG A 1 380 ? 42.740 -36.679 58.193 1.00 27.34 397 ARG A C 1
ATOM 3026 O O . ARG A 1 380 ? 43.443 -36.812 59.190 1.00 27.77 397 ARG A O 1
ATOM 3034 N N . LEU A 1 381 ? 42.281 -37.714 57.486 1.00 26.30 398 LEU A N 1
ATOM 3035 C CA . LEU A 1 381 ? 42.368 -39.082 57.966 1.00 26.06 398 LEU A CA 1
ATOM 3036 C C . LEU A 1 381 ? 43.675 -39.752 57.537 1.00 24.73 398 LEU A C 1
ATOM 3037 O O . LEU A 1 381 ? 43.969 -40.851 57.995 1.00 25.62 398 LEU A O 1
ATOM 3042 N N . PHE A 1 382 ? 44.459 -39.114 56.661 1.00 24.27 399 PHE A N 1
ATOM 3043 C CA . PHE A 1 382 ? 45.837 -39.542 56.449 1.00 23.65 399 PHE A CA 1
ATOM 3044 C C . PHE A 1 382 ? 46.690 -38.844 57.508 1.00 23.98 399 PHE A C 1
ATOM 3045 O O . PHE A 1 382 ? 47.340 -37.836 57.237 1.00 23.42 399 PHE A O 1
ATOM 3053 N N . THR A 1 383 ? 46.647 -39.402 58.723 1.00 24.72 400 THR A N 1
ATOM 3054 C CA . THR A 1 383 ? 47.320 -38.845 59.886 1.00 26.32 400 THR A CA 1
ATOM 3055 C C . THR A 1 383 ? 48.829 -38.945 59.683 1.00 27.32 400 THR A C 1
ATOM 3056 O O . THR A 1 383 ? 49.289 -39.705 58.830 1.00 27.34 400 THR A O 1
ATOM 3060 N N . PRO A 1 384 ? 49.644 -38.191 60.459 1.00 29.50 401 PRO A N 1
ATOM 3061 C CA . PRO A 1 384 ? 51.097 -38.353 60.421 1.00 29.58 401 PRO A CA 1
ATOM 3062 C C . PRO A 1 384 ? 51.559 -39.793 60.636 1.00 29.26 401 PRO A C 1
ATOM 3063 O O . PRO A 1 384 ? 52.577 -40.194 60.071 1.00 29.63 401 PRO A O 1
ATOM 3067 N N . ASP A 1 385 ? 50.813 -40.561 61.450 1.00 28.00 402 ASP A N 1
ATOM 3068 C CA . ASP A 1 385 ? 51.120 -41.969 61.669 1.00 28.13 402 ASP A CA 1
ATOM 3069 C C . ASP A 1 385 ? 50.829 -42.788 60.405 1.00 26.61 402 ASP A C 1
ATOM 3070 O O . ASP A 1 385 ? 51.555 -43.732 60.099 1.00 25.57 402 ASP A O 1
ATOM 3075 N N . VAL A 1 386 ? 49.768 -42.439 59.669 1.00 25.27 403 VAL A N 1
ATOM 3076 C CA . VAL A 1 386 ? 49.476 -43.102 58.404 1.00 24.57 403 VAL A CA 1
ATOM 3077 C C . VAL A 1 386 ? 50.618 -42.832 57.422 1.00 23.90 403 VAL A C 1
ATOM 3078 O O . VAL A 1 386 ? 51.125 -43.757 56.798 1.00 24.85 403 VAL A O 1
ATOM 3082 N N . ILE A 1 387 ? 51.031 -41.565 57.319 1.00 24.76 404 ILE A N 1
ATOM 3083 C CA . ILE A 1 387 ? 52.043 -41.137 56.362 1.00 25.53 404 ILE A CA 1
ATOM 3084 C C . ILE A 1 387 ? 53.379 -41.818 56.672 1.00 26.20 404 ILE A C 1
ATOM 3085 O O . ILE A 1 387 ? 54.036 -42.333 55.770 1.00 24.35 404 ILE A O 1
ATOM 3090 N N . ARG A 1 388 ? 53.769 -41.834 57.953 1.00 27.01 405 ARG A N 1
ATOM 3091 C CA . ARG A 1 388 ? 55.040 -42.416 58.359 1.00 28.29 405 ARG A CA 1
ATOM 3092 C C . ARG A 1 388 ? 55.044 -43.920 58.100 1.00 26.77 405 ARG A C 1
ATOM 3093 O O . ARG A 1 388 ? 56.059 -44.472 57.689 1.00 28.87 405 ARG A O 1
ATOM 3101 N N . ALA A 1 389 ? 53.906 -44.581 58.333 1.00 26.43 406 ALA A N 1
ATOM 3102 C CA . ALA A 1 389 ? 53.787 -46.006 58.071 1.00 26.64 406 ALA A CA 1
ATOM 3103 C C . ALA A 1 389 ? 54.000 -46.285 56.584 1.00 26.03 406 ALA A C 1
ATOM 3104 O O . ALA A 1 389 ? 54.718 -47.217 56.226 1.00 25.94 406 ALA A O 1
ATOM 3106 N N . MET A 1 390 ? 53.387 -45.466 55.719 1.00 25.20 407 MET A N 1
ATOM 3107 C CA . MET A 1 390 ? 53.552 -45.628 54.281 1.00 24.53 407 MET A CA 1
ATOM 3108 C C . MET A 1 390 ? 55.028 -45.513 53.890 1.00 24.85 407 MET A C 1
ATOM 3109 O O . MET A 1 390 ? 55.494 -46.290 53.062 1.00 26.05 407 MET A O 1
ATOM 3114 N N . ALA A 1 391 ? 55.758 -44.570 54.499 1.00 26.14 408 ALA A N 1
ATOM 3115 C CA . ALA A 1 391 ? 57.151 -44.318 54.145 1.00 27.90 408 ALA A CA 1
ATOM 3116 C C . ALA A 1 391 ? 58.117 -45.328 54.773 1.00 30.96 408 ALA A C 1
ATOM 3117 O O . ALA A 1 391 ? 59.266 -45.416 54.340 1.00 31.96 408 ALA A O 1
ATOM 3119 N N . SER A 1 392 ? 57.679 -46.077 55.793 1.00 31.84 409 SER A N 1
ATOM 3120 C CA . SER A 1 392 ? 58.498 -47.147 56.348 1.00 33.86 409 SER A CA 1
ATOM 3121 C C . SER A 1 392 ? 58.275 -48.449 55.575 1.00 33.91 409 SER A C 1
ATOM 3122 O O . SER A 1 392 ? 59.183 -49.271 55.476 1.00 34.89 409 SER A O 1
ATOM 3125 N N . ILE A 1 393 ? 57.069 -48.626 55.015 1.00 31.03 410 ILE A N 1
ATOM 3126 C CA . ILE A 1 393 ? 56.743 -49.791 54.205 1.00 29.18 410 ILE A CA 1
ATOM 3127 C C . ILE A 1 393 ? 57.328 -49.639 52.798 1.00 28.53 410 ILE A C 1
ATOM 3128 O O . ILE A 1 393 ? 57.817 -50.609 52.227 1.00 28.96 410 ILE A O 1
ATOM 3133 N N . ASN A 1 394 ? 57.250 -48.430 52.230 1.00 28.06 411 ASN A N 1
ATOM 3134 C CA . ASN A 1 394 ? 57.650 -48.197 50.849 1.00 27.77 411 ASN A CA 1
ATOM 3135 C C . ASN A 1 394 ? 58.768 -47.161 50.794 1.00 28.26 411 ASN A C 1
ATOM 3136 O O . ASN A 1 394 ? 58.735 -46.162 51.509 1.00 29.07 411 ASN A O 1
ATOM 3141 N N . GLU A 1 395 ? 59.730 -47.391 49.899 1.00 30.36 412 GLU A N 1
ATOM 3142 C CA . GLU A 1 395 ? 60.780 -46.423 49.635 1.00 31.95 412 GLU A CA 1
ATOM 3143 C C . GLU A 1 395 ? 60.176 -45.160 49.023 1.00 29.83 412 GLU A C 1
ATOM 3144 O O . GLU A 1 395 ? 60.571 -44.058 49.390 1.00 29.33 412 GLU A O 1
ATOM 3150 N N . ARG A 1 396 ? 59.225 -45.326 48.093 1.00 28.93 413 ARG A N 1
ATOM 3151 C CA . ARG A 1 396 ? 58.575 -44.198 47.438 1.00 27.83 413 ARG A CA 1
ATOM 3152 C C . ARG A 1 396 ? 57.059 -44.371 47.531 1.00 27.26 413 ARG A C 1
ATOM 3153 O O . ARG A 1 396 ? 56.419 -44.811 46.579 1.00 26.10 413 ARG A O 1
ATOM 3161 N N . PRO A 1 397 ? 56.428 -44.031 48.677 1.00 26.74 414 PRO A N 1
ATOM 3162 C CA . PRO A 1 397 ? 54.997 -44.285 48.853 1.00 26.78 414 PRO A CA 1
ATOM 3163 C C . PRO A 1 397 ? 54.185 -43.333 47.980 1.00 24.36 414 PRO A C 1
ATOM 3164 O O . PRO A 1 397 ? 54.532 -42.160 47.837 1.00 24.46 414 PRO A O 1
ATOM 3168 N N . VAL A 1 398 ? 53.104 -43.855 47.397 1.00 23.22 415 VAL A N 1
ATOM 3169 C CA . VAL A 1 398 ? 52.203 -43.056 46.585 1.00 21.34 415 VAL A CA 1
ATOM 3170 C C . VAL A 1 398 ? 51.018 -42.664 47.463 1.00 20.37 415 VAL A C 1
ATOM 3171 O O . VAL A 1 398 ? 50.330 -43.525 47.999 1.00 20.14 415 VAL A O 1
ATOM 3175 N N . ILE A 1 399 ? 50.811 -41.358 47.627 1.00 20.09 416 ILE A N 1
ATOM 3176 C CA . ILE A 1 399 ? 49.786 -40.843 48.520 1.00 20.93 416 ILE A CA 1
ATOM 3177 C C . ILE A 1 399 ? 48.947 -39.829 47.748 1.00 20.65 416 ILE A C 1
ATOM 3178 O O . ILE A 1 399 ? 49.437 -38.754 47.415 1.00 20.81 416 ILE A O 1
ATOM 3183 N N . PHE A 1 400 ? 47.685 -40.187 47.476 1.00 20.59 417 PHE A N 1
ATOM 3184 C CA . PHE A 1 400 ? 46.748 -39.308 46.797 1.00 21.19 417 PHE A CA 1
ATOM 3185 C C . PHE A 1 400 ? 45.646 -38.889 47.771 1.00 21.50 417 PHE A C 1
ATOM 3186 O O . PHE A 1 400 ? 44.881 -39.729 48.241 1.00 21.24 417 PHE A O 1
ATOM 3194 N N . ALA A 1 401 ? 45.551 -37.579 48.034 1.00 21.97 418 ALA A N 1
ATOM 3195 C CA . ALA A 1 401 ? 44.542 -37.029 48.927 1.00 22.67 418 ALA A CA 1
ATOM 3196 C C . ALA A 1 401 ? 43.529 -36.226 48.112 1.00 23.07 418 ALA A C 1
ATOM 3197 O O . ALA A 1 401 ? 43.732 -35.039 47.876 1.00 23.75 418 ALA A O 1
ATOM 3199 N N . LEU A 1 402 ? 42.431 -36.877 47.695 1.00 23.68 419 LEU A N 1
ATOM 3200 C CA . LEU A 1 402 ? 41.610 -36.356 46.609 1.00 23.39 419 LEU A CA 1
ATOM 3201 C C . LEU A 1 402 ? 40.305 -35.739 47.115 1.00 24.87 419 LEU A C 1
ATOM 3202 O O . LEU A 1 402 ? 39.517 -35.242 46.313 1.00 26.43 419 LEU A O 1
ATOM 3207 N N . SER A 1 403 ? 40.062 -35.744 48.430 1.00 25.15 420 SER A N 1
ATOM 3208 C CA . SER A 1 403 ? 38.780 -35.280 48.931 1.00 24.96 420 SER A CA 1
ATOM 3209 C C . SER A 1 403 ? 38.671 -33.762 48.781 1.00 27.01 420 SER A C 1
ATOM 3210 O O . SER A 1 403 ? 39.681 -33.063 48.788 1.00 25.79 420 SER A O 1
ATOM 3213 N N . ASN A 1 404 ? 37.431 -33.285 48.606 1.00 29.80 421 ASN A N 1
ATOM 3214 C CA . ASN A 1 404 ? 37.112 -31.873 48.434 1.00 33.98 421 ASN A CA 1
ATOM 3215 C C . ASN A 1 404 ? 35.995 -31.483 49.397 1.00 35.06 421 ASN A C 1
ATOM 3216 O O . ASN A 1 404 ? 35.199 -32.336 49.785 1.00 32.24 421 ASN A O 1
ATOM 3221 N N . PRO A 1 405 ? 35.885 -30.200 49.824 1.00 38.82 422 PRO A N 1
ATOM 3222 C CA . PRO A 1 405 ? 36.914 -29.179 49.587 1.00 37.58 422 PRO A CA 1
ATOM 3223 C C . PRO A 1 405 ? 38.172 -29.380 50.436 1.00 37.99 422 PRO A C 1
ATOM 3224 O O . PRO A 1 405 ? 38.308 -30.401 51.105 1.00 36.88 422 PRO A O 1
ATOM 3228 N N . THR A 1 406 ? 39.081 -28.393 50.407 1.00 38.13 423 THR A N 1
ATOM 3229 C CA . THR A 1 406 ? 40.407 -28.506 51.004 1.00 40.14 423 THR A CA 1
ATOM 3230 C C . THR A 1 406 ? 40.336 -28.950 52.467 1.00 39.05 423 THR A C 1
ATOM 3231 O O . THR A 1 406 ? 41.186 -29.711 52.920 1.00 38.25 423 THR A O 1
ATOM 3235 N N . ALA A 1 407 ? 39.335 -28.464 53.207 1.00 39.20 424 ALA A N 1
ATOM 3236 C CA . ALA A 1 407 ? 39.181 -28.830 54.608 1.00 40.75 424 ALA A CA 1
ATOM 3237 C C . ALA A 1 407 ? 38.969 -30.337 54.761 1.00 38.74 424 ALA A C 1
ATOM 3238 O O . ALA A 1 407 ? 39.332 -30.903 55.792 1.00 38.80 424 ALA A O 1
ATOM 3240 N N . GLN A 1 408 ? 38.381 -30.979 53.739 1.00 36.05 425 GLN A N 1
ATOM 3241 C CA . GLN A 1 408 ? 38.038 -32.392 53.808 1.00 34.79 425 GLN A CA 1
ATOM 3242 C C . GLN A 1 408 ? 39.171 -33.281 53.287 1.00 30.71 425 GLN A C 1
ATOM 3243 O O . GLN A 1 408 ? 39.046 -34.500 53.340 1.00 29.70 425 GLN A O 1
ATOM 3249 N N . ALA A 1 409 ? 40.261 -32.684 52.786 1.00 28.23 426 ALA A N 1
ATOM 3250 C CA . ALA A 1 409 ? 41.376 -33.438 52.232 1.00 27.18 426 ALA A CA 1
ATOM 3251 C C . ALA A 1 409 ? 42.049 -34.282 53.315 1.00 26.41 426 ALA A C 1
ATOM 3252 O O . ALA A 1 409 ? 42.125 -33.871 54.471 1.00 28.22 426 ALA A O 1
ATOM 3254 N N . GLU A 1 410 ? 42.568 -35.449 52.909 1.00 24.85 427 GLU A N 1
ATOM 3255 C CA . GLU A 1 410 ? 43.072 -36.455 53.833 1.00 24.45 427 GLU A CA 1
ATOM 3256 C C . GLU A 1 410 ? 44.388 -36.015 54.476 1.00 25.19 427 GLU A C 1
ATOM 3257 O O . GLU A 1 410 ? 44.680 -36.439 55.590 1.00 24.25 427 GLU A O 1
ATOM 3263 N N . CYS A 1 411 ? 45.183 -35.202 53.763 1.00 26.41 428 CYS A N 1
ATOM 3264 C CA . CYS A 1 411 ? 46.367 -34.560 54.315 1.00 27.81 428 CYS A CA 1
ATOM 3265 C C . CYS A 1 411 ? 46.792 -33.419 53.394 1.00 29.12 428 CYS A C 1
ATOM 3266 O O . CYS A 1 411 ? 46.235 -33.273 52.306 1.00 29.14 428 CYS A O 1
ATOM 3269 N N . THR A 1 412 ? 47.771 -32.619 53.845 1.00 27.91 429 THR A N 1
ATOM 3270 C CA . THR A 1 412 ? 48.336 -31.545 53.040 1.00 28.82 429 THR A CA 1
ATOM 3271 C C . THR A 1 412 ? 49.607 -32.034 52.355 1.00 27.88 429 THR A C 1
ATOM 3272 O O . THR A 1 412 ? 50.180 -33.048 52.749 1.00 29.00 429 THR A O 1
ATOM 3276 N N . ALA A 1 413 ? 50.057 -31.272 51.351 1.00 28.13 430 ALA A N 1
ATOM 3277 C CA . ALA A 1 413 ? 51.329 -31.526 50.692 1.00 29.45 430 ALA A CA 1
ATOM 3278 C C . ALA A 1 413 ? 52.478 -31.374 51.686 1.00 30.00 430 ALA A C 1
ATOM 3279 O O . ALA A 1 413 ? 53.401 -32.184 51.694 1.00 28.62 430 ALA A O 1
ATOM 3281 N N . GLU A 1 414 ? 52.415 -30.333 52.523 1.00 33.63 431 GLU A N 1
ATOM 3282 C CA A GLU A 1 414 ? 53.433 -30.090 53.536 0.55 34.60 431 GLU A CA 1
ATOM 3283 C CA B GLU A 1 414 ? 53.454 -30.101 53.514 0.45 33.97 431 GLU A CA 1
ATOM 3284 C C . GLU A 1 414 ? 53.606 -31.349 54.384 1.00 33.26 431 GLU A C 1
ATOM 3285 O O . GLU A 1 414 ? 54.720 -31.826 54.583 1.00 31.73 431 GLU A O 1
ATOM 3296 N N . GLU A 1 415 ? 52.480 -31.885 54.879 1.00 32.60 432 GLU A N 1
ATOM 3297 C CA . GLU A 1 415 ? 52.496 -33.072 55.723 1.00 32.37 432 GLU A CA 1
ATOM 3298 C C . GLU A 1 415 ? 53.133 -34.248 54.985 1.00 30.02 432 GLU A C 1
ATOM 3299 O O . GLU A 1 415 ? 53.936 -34.971 55.564 1.00 30.68 432 GLU A O 1
ATOM 3305 N N . ALA A 1 416 ? 52.780 -34.429 53.706 1.00 29.86 433 ALA A N 1
ATOM 3306 C CA . ALA A 1 416 ? 53.190 -35.604 52.951 1.00 28.75 433 ALA A CA 1
ATOM 3307 C C . ALA A 1 416 ? 54.693 -35.599 52.684 1.00 28.58 433 ALA A C 1
ATOM 3308 O O . ALA A 1 416 ? 55.349 -36.621 52.859 1.00 28.75 433 ALA A O 1
ATOM 3310 N N . TYR A 1 417 ? 55.237 -34.458 52.244 1.00 29.46 434 TYR A N 1
ATOM 3311 C CA . TYR A 1 417 ? 56.644 -34.406 51.873 1.00 31.48 434 TYR A CA 1
ATOM 3312 C C . TYR A 1 417 ? 57.539 -34.406 53.116 1.00 32.00 434 TYR A C 1
ATOM 3313 O O . TYR A 1 417 ? 58.564 -35.088 53.122 1.00 31.34 434 TYR A O 1
ATOM 3322 N N . THR A 1 418 ? 57.159 -33.661 54.163 1.00 32.30 435 THR A N 1
ATOM 3323 C CA . THR A 1 418 ? 58.014 -33.533 55.339 1.00 34.89 435 THR A CA 1
ATOM 3324 C C . THR A 1 418 ? 58.107 -34.869 56.078 1.00 33.46 435 THR A C 1
ATOM 3325 O O . THR A 1 418 ? 59.202 -35.286 56.443 1.00 32.12 435 THR A O 1
ATOM 3329 N N . LEU A 1 419 ? 56.972 -35.558 56.261 1.00 32.43 436 LEU A N 1
ATOM 3330 C CA . LEU A 1 419 ? 56.931 -36.760 57.084 1.00 32.38 436 LEU A CA 1
ATOM 3331 C C . LEU A 1 419 ? 57.442 -37.986 56.333 1.00 33.14 436 LEU A C 1
ATOM 3332 O O . LEU A 1 419 ? 57.664 -39.019 56.961 1.00 33.84 436 LEU A O 1
ATOM 3337 N N . THR A 1 420 ? 57.609 -37.894 55.003 1.00 31.88 437 THR A N 1
ATOM 3338 C CA . THR A 1 420 ? 58.234 -38.972 54.247 1.00 32.69 437 THR A CA 1
ATOM 3339 C C . THR A 1 420 ? 59.663 -38.594 53.848 1.00 34.55 437 THR A C 1
ATOM 3340 O O . THR A 1 420 ? 60.293 -39.321 53.086 1.00 34.72 437 THR A O 1
ATOM 3344 N N . GLU A 1 421 ? 60.174 -37.469 54.367 1.00 38.55 438 GLU A N 1
ATOM 3345 C CA . GLU A 1 421 ? 61.524 -37.004 54.070 1.00 40.90 438 GLU A CA 1
ATOM 3346 C C . GLU A 1 421 ? 61.715 -36.866 52.558 1.00 39.84 438 GLU A C 1
ATOM 3347 O O . GLU A 1 421 ? 62.780 -37.184 52.029 1.00 38.27 438 GLU A O 1
ATOM 3353 N N . GLY A 1 422 ? 60.662 -36.394 51.877 1.00 39.14 439 GLY A N 1
ATOM 3354 C CA . GLY A 1 422 ? 60.712 -36.070 50.461 1.00 37.78 439 GLY A CA 1
ATOM 3355 C C . GLY A 1 422 ? 60.598 -37.292 49.551 1.00 35.94 439 GLY A C 1
ATOM 3356 O O . GLY A 1 422 ? 60.851 -37.178 48.357 1.00 36.96 439 GLY A O 1
ATOM 3357 N N . ARG A 1 423 ? 60.192 -38.445 50.095 1.00 33.77 440 ARG A N 1
ATOM 3358 C CA . ARG A 1 423 ? 60.202 -39.685 49.334 1.00 32.53 440 ARG A CA 1
ATOM 3359 C C . ARG A 1 423 ? 58.835 -39.985 48.709 1.00 31.19 440 ARG A C 1
ATOM 3360 O O . ARG A 1 423 ? 58.749 -40.816 47.809 1.00 29.67 440 ARG A O 1
ATOM 3368 N N . CYS A 1 424 ? 57.767 -39.322 49.165 1.00 30.46 441 CYS A N 1
ATOM 3369 C CA . CYS A 1 424 ? 56.432 -39.657 48.692 1.00 30.52 441 CYS A CA 1
ATOM 3370 C C . CYS A 1 424 ? 56.204 -39.100 47.285 1.00 29.82 441 CYS A C 1
ATOM 3371 O O . CYS A 1 424 ? 56.751 -38.064 46.919 1.00 29.90 441 CYS A O 1
ATOM 3374 N N . LEU A 1 425 ? 55.407 -39.828 46.497 1.00 28.35 442 LEU A N 1
ATOM 3375 C CA . LEU A 1 425 ? 54.833 -39.308 45.269 1.00 28.30 442 LEU A CA 1
ATOM 3376 C C . LEU A 1 425 ? 53.395 -38.913 45.584 1.00 26.20 442 LEU A C 1
ATOM 3377 O O . LEU A 1 425 ? 52.574 -39.781 45.868 1.00 26.60 442 LEU A O 1
ATOM 3382 N N . PHE A 1 426 ? 53.123 -37.604 45.574 1.00 24.89 443 PHE A N 1
ATOM 3383 C CA . PHE A 1 426 ? 51.913 -37.062 46.171 1.00 24.87 443 PHE A CA 1
ATOM 3384 C C . PHE A 1 426 ? 51.083 -36.332 45.121 1.00 25.90 443 PHE A C 1
ATOM 3385 O O . PHE A 1 426 ? 51.625 -35.681 44.227 1.00 25.92 443 PHE A O 1
ATOM 3393 N N . ALA A 1 427 ? 49.755 -36.433 45.272 1.00 24.69 444 ALA A N 1
ATOM 3394 C CA . ALA A 1 427 ? 48.821 -35.625 44.507 1.00 23.94 444 ALA A CA 1
ATOM 3395 C C . ALA A 1 427 ? 47.582 -35.349 45.357 1.00 24.72 444 ALA A C 1
ATOM 3396 O O . ALA A 1 427 ? 47.232 -36.133 46.241 1.00 24.37 444 ALA A O 1
ATOM 3398 N N . SER A 1 428 ? 46.920 -34.225 45.078 1.00 24.48 445 SER A N 1
ATOM 3399 C CA . SER A 1 428 ? 45.672 -33.895 45.741 1.00 26.07 445 SER A CA 1
ATOM 3400 C C . SER A 1 428 ? 44.703 -33.290 44.733 1.00 27.34 445 SER A C 1
ATOM 3401 O O . SER A 1 428 ? 45.077 -33.005 43.597 1.00 27.76 445 SER A O 1
ATOM 3404 N N . GLY A 1 429 ? 43.450 -33.112 45.165 1.00 27.82 446 GLY A N 1
ATOM 3405 C CA . GLY A 1 429 ? 42.459 -32.384 44.392 1.00 29.23 446 GLY A CA 1
ATOM 3406 C C . GLY A 1 429 ? 42.366 -30.923 44.828 1.00 31.51 446 GLY A C 1
ATOM 3407 O O . GLY A 1 429 ? 41.509 -30.195 44.339 1.00 34.50 446 GLY A O 1
ATOM 3408 N N . SER A 1 430 ? 43.248 -30.521 45.756 1.00 33.30 447 SER A N 1
ATOM 3409 C CA . SER A 1 430 ? 43.261 -29.191 46.343 1.00 36.34 447 SER A CA 1
ATOM 3410 C C . SER A 1 430 ? 44.473 -28.411 45.837 1.00 39.46 447 SER A C 1
ATOM 3411 O O . SER A 1 430 ? 45.499 -29.002 45.511 1.00 41.13 447 SER A O 1
ATOM 3414 N N . PRO A 1 431 ? 44.413 -27.060 45.799 1.00 43.69 448 PRO A N 1
ATOM 3415 C CA . PRO A 1 431 ? 45.551 -26.253 45.351 1.00 45.65 448 PRO A CA 1
ATOM 3416 C C . PRO A 1 431 ? 46.562 -25.956 46.460 1.00 46.60 448 PRO A C 1
ATOM 3417 O O . PRO A 1 431 ? 46.490 -24.914 47.109 1.00 50.25 448 PRO A O 1
ATOM 3421 N N . PHE A 1 432 ? 47.499 -26.889 46.673 1.00 44.96 449 PHE A N 1
ATOM 3422 C CA . PHE A 1 432 ? 48.613 -26.680 47.585 1.00 42.06 449 PHE A CA 1
ATOM 3423 C C . PHE A 1 432 ? 49.807 -26.173 46.783 1.00 41.51 449 PHE A C 1
ATOM 3424 O O . PHE A 1 432 ? 50.073 -26.667 45.689 1.00 43.14 449 PHE A O 1
ATOM 3432 N N . GLY A 1 433 ? 50.518 -25.190 47.348 1.00 41.62 450 GLY A N 1
ATOM 3433 C CA . GLY A 1 433 ? 51.677 -24.597 46.702 1.00 41.23 450 GLY A CA 1
ATOM 3434 C C . GLY A 1 433 ? 52.937 -25.424 46.940 1.00 40.71 450 GLY A C 1
ATOM 3435 O O . GLY A 1 433 ? 52.899 -26.428 47.649 1.00 41.32 450 GLY A O 1
ATOM 3436 N N . PRO A 1 434 ? 54.091 -25.019 46.359 1.00 40.78 451 PRO A N 1
ATOM 3437 C CA . PRO A 1 434 ? 55.348 -25.750 46.532 1.00 40.95 451 PRO A CA 1
ATOM 3438 C C . PRO A 1 434 ? 55.729 -25.926 48.001 1.00 39.06 451 PRO A C 1
ATOM 3439 O O . PRO A 1 434 ? 55.403 -25.090 48.838 1.00 37.94 451 PRO A O 1
ATOM 3443 N N . VAL A 1 435 ? 56.427 -27.027 48.294 1.00 39.28 452 VAL A N 1
ATOM 3444 C CA . VAL A 1 435 ? 56.872 -27.336 49.642 1.00 39.99 452 VAL A CA 1
ATOM 3445 C C . VAL A 1 435 ? 58.398 -27.386 49.643 1.00 41.20 452 VAL A C 1
ATOM 3446 O O . VAL A 1 435 ? 58.991 -28.203 48.940 1.00 40.27 452 VAL A O 1
ATOM 3450 N N . LYS A 1 436 ? 59.017 -26.509 50.444 1.00 44.95 453 LYS A N 1
ATOM 3451 C CA . LYS A 1 436 ? 60.463 -26.485 50.608 1.00 47.66 453 LYS A CA 1
ATOM 3452 C C . LYS A 1 436 ? 60.841 -27.218 51.895 1.00 44.85 453 LYS A C 1
ATOM 3453 O O . LYS A 1 436 ? 60.270 -26.946 52.946 1.00 45.24 453 LYS A O 1
ATOM 3459 N N . LEU A 1 437 ? 61.804 -28.145 51.804 1.00 44.45 454 LEU A N 1
ATOM 3460 C CA . LEU A 1 437 ? 62.310 -28.854 52.971 1.00 46.87 454 LEU A CA 1
ATOM 3461 C C . LEU A 1 437 ? 63.575 -28.159 53.474 1.00 50.82 454 LEU A C 1
ATOM 3462 O O . LEU A 1 437 ? 64.136 -27.307 52.786 1.00 50.20 454 LEU A O 1
ATOM 3467 N N . THR A 1 438 ? 64.018 -28.540 54.681 1.00 54.00 455 THR A N 1
ATOM 3468 C CA . THR A 1 438 ? 65.094 -27.845 55.375 1.00 56.08 455 THR A CA 1
ATOM 3469 C C . THR A 1 438 ? 66.409 -28.001 54.609 1.00 54.75 455 THR A C 1
ATOM 3470 O O . THR A 1 438 ? 67.252 -27.110 54.654 1.00 55.18 455 THR A O 1
ATOM 3474 N N . ASP A 1 439 ? 66.573 -29.125 53.900 1.00 52.59 456 ASP A N 1
ATOM 3475 C CA . ASP A 1 439 ? 67.774 -29.385 53.117 1.00 53.48 456 ASP A CA 1
ATOM 3476 C C . ASP A 1 439 ? 67.761 -28.621 51.788 1.00 52.48 456 ASP A C 1
ATOM 3477 O O . ASP A 1 439 ? 68.701 -28.739 51.004 1.00 49.77 456 ASP A O 1
ATOM 3482 N N . GLY A 1 440 ? 66.681 -27.877 51.512 1.00 52.79 457 GLY A N 1
ATOM 3483 C CA . GLY A 1 440 ? 66.645 -26.968 50.378 1.00 53.96 457 GLY A CA 1
ATOM 3484 C C . GLY A 1 440 ? 65.754 -27.468 49.241 1.00 52.72 457 GLY A C 1
ATOM 3485 O O . GLY A 1 440 ? 65.291 -26.662 48.437 1.00 54.11 457 GLY A O 1
ATOM 3486 N N . ARG A 1 441 ? 65.529 -28.789 49.177 1.00 51.24 458 ARG A N 1
ATOM 3487 C CA . ARG A 1 441 ? 64.766 -29.402 48.098 1.00 49.38 458 ARG A CA 1
ATOM 3488 C C . ARG A 1 441 ? 63.336 -28.864 48.094 1.00 47.49 458 ARG A C 1
ATOM 3489 O O . ARG A 1 441 ? 62.674 -28.851 49.129 1.00 47.22 458 ARG A O 1
ATOM 3497 N N . VAL A 1 442 ? 62.878 -28.421 46.915 1.00 46.27 459 VAL A N 1
ATOM 3498 C CA . VAL A 1 442 ? 61.522 -27.927 46.727 1.00 46.03 459 VAL A CA 1
ATOM 3499 C C . VAL A 1 442 ? 60.726 -28.980 45.955 1.00 44.83 459 VAL A C 1
ATOM 3500 O O . VAL A 1 442 ? 61.229 -29.548 44.988 1.00 45.71 459 VAL A O 1
ATOM 3504 N N . PHE A 1 443 ? 59.482 -29.221 46.392 1.00 42.96 460 PHE A N 1
ATOM 3505 C CA . PHE A 1 443 ? 58.608 -30.212 45.780 1.00 40.39 460 PHE A CA 1
ATOM 3506 C C . PHE A 1 443 ? 57.324 -29.533 45.314 1.00 38.69 460 PHE A C 1
ATOM 3507 O O . PHE A 1 443 ? 56.667 -28.847 46.094 1.00 39.29 460 PHE A O 1
ATOM 3515 N N . THR A 1 444 ? 56.968 -29.748 44.042 1.00 36.83 461 THR A N 1
ATOM 3516 C CA . THR A 1 444 ? 55.739 -29.207 43.484 1.00 37.17 461 THR A CA 1
ATOM 3517 C C . THR A 1 444 ? 54.692 -30.319 43.441 1.00 33.74 461 THR A C 1
ATOM 3518 O O . THR A 1 444 ? 54.814 -31.251 42.652 1.00 32.50 461 THR A O 1
ATOM 3522 N N . PRO A 1 445 ? 53.638 -30.270 44.286 1.00 33.18 462 PRO A N 1
ATOM 3523 C CA . PRO A 1 445 ? 52.651 -31.352 44.346 1.00 32.58 462 PRO A CA 1
ATOM 3524 C C . PRO A 1 445 ? 51.726 -31.350 43.133 1.00 32.26 462 PRO A C 1
ATOM 3525 O O . PRO A 1 445 ? 51.338 -30.289 42.654 1.00 31.95 462 PRO A O 1
ATOM 3529 N N . GLY A 1 446 ? 51.379 -32.547 42.649 1.00 31.37 463 GLY A N 1
ATOM 3530 C CA . GLY A 1 446 ? 50.451 -32.683 41.542 1.00 30.74 463 GLY A CA 1
ATOM 3531 C C . GLY A 1 446 ? 49.029 -32.348 41.982 1.00 28.00 463 GLY A C 1
ATOM 3532 O O . GLY A 1 446 ? 48.640 -32.642 43.107 1.00 27.23 463 GLY A O 1
ATOM 3533 N N . GLN A 1 447 ? 48.270 -31.707 41.090 1.00 28.36 464 GLN A N 1
ATOM 3534 C CA . GLN A 1 447 ? 46.844 -31.531 41.301 1.00 29.15 464 GLN A CA 1
ATOM 3535 C C . GLN A 1 447 ? 46.094 -32.379 40.279 1.00 27.52 464 GLN A C 1
ATOM 3536 O O . GLN A 1 447 ? 46.236 -32.169 39.077 1.00 26.19 464 GLN A O 1
ATOM 3542 N N . GLY A 1 448 ? 45.313 -33.352 40.766 1.00 25.64 465 GLY A N 1
ATOM 3543 C CA . GLY A 1 448 ? 44.462 -34.156 39.904 1.00 25.16 465 GLY A CA 1
ATOM 3544 C C . GLY A 1 448 ? 43.209 -33.380 39.506 1.00 25.20 465 GLY A C 1
ATOM 3545 O O . GLY A 1 448 ? 42.120 -33.670 39.991 1.00 27.26 465 GLY A O 1
ATOM 3546 N N . ASN A 1 449 ? 43.381 -32.396 38.617 1.00 23.57 466 ASN A N 1
ATOM 3547 C CA . ASN A 1 449 ? 42.311 -31.509 38.191 1.00 23.66 466 ASN A CA 1
ATOM 3548 C C . ASN A 1 449 ? 41.671 -32.078 36.923 1.00 23.25 466 ASN A C 1
ATOM 3549 O O . ASN A 1 449 ? 42.369 -32.384 35.959 1.00 21.50 466 ASN A O 1
ATOM 3554 N N . ASN A 1 450 ? 40.336 -32.192 36.911 1.00 22.88 467 ASN A N 1
ATOM 3555 C CA . ASN A 1 450 ? 39.628 -32.800 35.793 1.00 23.45 467 ASN A CA 1
ATOM 3556 C C . ASN A 1 450 ? 39.838 -32.018 34.494 1.00 21.64 467 ASN A C 1
ATOM 3557 O O . ASN A 1 450 ? 39.631 -32.570 33.420 1.00 20.75 467 ASN A O 1
ATOM 3562 N N . VAL A 1 451 ? 40.270 -30.753 34.580 1.00 22.07 468 VAL A N 1
ATOM 3563 C CA . VAL A 1 451 ? 40.483 -29.935 33.392 1.00 23.19 468 VAL A CA 1
ATOM 3564 C C . VAL A 1 451 ? 41.591 -30.524 32.511 1.00 22.59 468 VAL A C 1
ATOM 3565 O O . VAL A 1 451 ? 41.692 -30.174 31.338 1.00 22.65 468 VAL A O 1
ATOM 3569 N N . TYR A 1 452 ? 42.422 -31.422 33.059 1.00 21.98 469 TYR A N 1
ATOM 3570 C CA . TYR A 1 452 ? 43.441 -32.098 32.266 1.00 22.08 469 TYR A CA 1
ATOM 3571 C C . TYR A 1 452 ? 42.809 -33.002 31.205 1.00 20.87 469 TYR A C 1
ATOM 3572 O O . TYR A 1 452 ? 43.434 -33.257 30.186 1.00 22.75 469 TYR A O 1
ATOM 3581 N N . ILE A 1 453 ? 41.581 -33.488 31.439 1.00 20.21 470 ILE A N 1
ATOM 3582 C CA . ILE A 1 453 ? 40.999 -34.548 30.630 1.00 20.14 470 ILE A CA 1
ATOM 3583 C C . ILE A 1 453 ? 39.838 -34.034 29.772 1.00 20.82 470 ILE A C 1
ATOM 3584 O O . ILE A 1 453 ? 39.820 -34.299 28.573 1.00 21.60 470 ILE A O 1
ATOM 3589 N N . PHE A 1 454 ? 38.847 -33.357 30.371 1.00 20.29 471 PHE A N 1
ATOM 3590 C CA . PHE A 1 454 ? 37.566 -33.170 29.698 1.00 20.15 471 PHE A CA 1
ATOM 3591 C C . PHE A 1 454 ? 37.707 -32.319 28.430 1.00 19.87 471 PHE A C 1
ATOM 3592 O O . PHE A 1 454 ? 37.095 -32.657 27.422 1.00 19.57 471 PHE A O 1
ATOM 3600 N N . PRO A 1 455 ? 38.485 -31.210 28.387 1.00 19.93 472 PRO A N 1
ATOM 3601 C CA . PRO A 1 455 ? 38.570 -30.399 27.167 1.00 20.31 472 PRO A CA 1
ATOM 3602 C C . PRO A 1 455 ? 39.052 -31.181 25.943 1.00 20.53 472 PRO A C 1
ATOM 3603 O O . PRO A 1 455 ? 38.434 -31.132 24.878 1.00 20.36 472 PRO A O 1
ATOM 3607 N N . GLY A 1 456 ? 40.147 -31.928 26.118 1.00 20.45 473 GLY A N 1
ATOM 3608 C CA . GLY A 1 456 ? 40.754 -32.683 25.034 1.00 20.06 473 GLY A CA 1
ATOM 3609 C C . GLY A 1 456 ? 39.873 -33.837 24.568 1.00 19.60 473 GLY A C 1
ATOM 3610 O O . GLY A 1 456 ? 39.809 -34.109 23.372 1.00 20.81 473 GLY A O 1
ATOM 3611 N N . VAL A 1 457 ? 39.212 -34.528 25.506 1.00 18.49 474 VAL A N 1
ATOM 3612 C CA . VAL A 1 457 ? 38.298 -35.600 25.140 1.00 18.58 474 VAL A CA 1
ATOM 3613 C C . VAL A 1 457 ? 37.116 -35.010 24.370 1.00 18.00 474 VAL A C 1
ATOM 3614 O O . VAL A 1 457 ? 36.734 -35.537 23.331 1.00 17.90 474 VAL A O 1
ATOM 3618 N N . ALA A 1 458 ? 36.555 -33.905 24.869 1.00 18.00 475 ALA A N 1
ATOM 3619 C CA . ALA A 1 458 ? 35.421 -33.269 24.218 1.00 17.81 475 ALA A CA 1
ATOM 3620 C C . ALA A 1 458 ? 35.758 -32.887 22.775 1.00 18.53 475 ALA A C 1
ATOM 3621 O O . ALA A 1 458 ? 34.967 -33.153 21.866 1.00 19.38 475 ALA A O 1
ATOM 3623 N N . LEU A 1 459 ? 36.934 -32.280 22.560 1.00 19.34 476 LEU A N 1
ATOM 3624 C CA . LEU A 1 459 ? 37.294 -31.779 21.240 1.00 19.87 476 LEU A CA 1
ATOM 3625 C C . LEU A 1 459 ? 37.381 -32.944 20.256 1.00 19.58 476 LEU A C 1
ATOM 3626 O O . LEU A 1 459 ? 36.832 -32.873 19.161 1.00 20.05 476 LEU A O 1
ATOM 3631 N N . ALA A 1 460 ? 38.075 -34.018 20.652 1.00 19.30 477 ALA A N 1
ATOM 3632 C CA . ALA A 1 460 ? 38.286 -35.164 19.783 1.00 19.37 477 ALA A CA 1
ATOM 3633 C C . ALA A 1 460 ? 36.951 -35.789 19.379 1.00 19.28 477 ALA A C 1
ATOM 3634 O O . ALA A 1 460 ? 36.733 -36.113 18.213 1.00 19.38 477 ALA A O 1
ATOM 3636 N N . VAL A 1 461 ? 36.065 -35.976 20.359 1.00 19.01 478 VAL A N 1
ATOM 3637 C CA . VAL A 1 461 ? 34.763 -36.571 20.113 1.00 19.23 478 VAL A CA 1
ATOM 3638 C C . VAL A 1 461 ? 33.991 -35.743 19.080 1.00 19.18 478 VAL A C 1
ATOM 3639 O O . VAL A 1 461 ? 33.447 -36.302 18.125 1.00 17.97 478 VAL A O 1
ATOM 3643 N N . ILE A 1 462 ? 33.964 -34.420 19.271 1.00 18.63 479 ILE A N 1
ATOM 3644 C CA . ILE A 1 462 ? 33.241 -33.514 18.389 1.00 19.54 479 ILE A CA 1
ATOM 3645 C C . ILE A 1 462 ? 33.837 -33.548 16.980 1.00 19.58 479 ILE A C 1
ATOM 3646 O O . ILE A 1 462 ? 33.100 -33.714 16.008 1.00 19.77 479 ILE A O 1
ATOM 3651 N N . LEU A 1 463 ? 35.169 -33.409 16.874 1.00 20.84 480 LEU A N 1
ATOM 3652 C CA . LEU A 1 463 ? 35.847 -33.320 15.589 1.00 20.10 480 LEU A CA 1
ATOM 3653 C C . LEU A 1 463 ? 35.716 -34.623 14.802 1.00 20.29 480 LEU A C 1
ATOM 3654 O O . LEU A 1 463 ? 35.760 -34.598 13.573 1.00 21.13 480 LEU A O 1
ATOM 3659 N N . CYS A 1 464 ? 35.560 -35.756 15.500 1.00 19.45 481 CYS A N 1
ATOM 3660 C CA . CYS A 1 464 ? 35.468 -37.059 14.863 1.00 19.71 481 CYS A CA 1
ATOM 3661 C C . CYS A 1 464 ? 34.023 -37.447 14.553 1.00 20.44 481 CYS A C 1
ATOM 3662 O O . CYS A 1 464 ? 33.783 -38.513 13.976 1.00 20.53 481 CYS A O 1
ATOM 3665 N N . ASN A 1 465 ? 33.067 -36.589 14.927 1.00 20.52 482 ASN A N 1
ATOM 3666 C CA . ASN A 1 465 ? 31.653 -36.921 14.832 1.00 21.46 482 ASN A CA 1
ATOM 3667 C C . ASN A 1 465 ? 31.388 -38.264 15.515 1.00 20.89 482 ASN A C 1
ATOM 3668 O O . ASN A 1 465 ? 30.635 -39.086 14.995 1.00 20.68 482 ASN A O 1
ATOM 3673 N N . THR A 1 466 ? 32.016 -38.473 16.679 1.00 20.93 483 THR A N 1
ATOM 3674 C CA . THR A 1 466 ? 31.822 -39.671 17.483 1.00 20.73 483 THR A CA 1
ATOM 3675 C C . THR A 1 466 ? 30.417 -39.624 18.084 1.00 21.18 483 THR A C 1
ATOM 3676 O O . THR A 1 466 ? 29.899 -38.545 18.376 1.00 21.25 483 THR A O 1
ATOM 3680 N N . ARG A 1 467 ? 29.813 -40.806 18.251 1.00 21.15 484 ARG A N 1
ATOM 3681 C CA . ARG A 1 467 ? 28.413 -40.931 18.620 1.00 21.41 484 ARG A CA 1
ATOM 3682 C C . ARG A 1 467 ? 28.245 -41.500 20.030 1.00 21.13 484 ARG A C 1
ATOM 3683 O O . ARG A 1 467 ? 27.216 -41.256 20.653 1.00 19.93 484 ARG A O 1
ATOM 3691 N N . HIS A 1 468 ? 29.227 -42.280 20.508 1.00 21.09 485 HIS A N 1
ATOM 3692 C CA . HIS A 1 468 ? 29.207 -42.838 21.854 1.00 21.32 485 HIS A CA 1
ATOM 3693 C C . HIS A 1 468 ? 30.633 -42.908 22.396 1.00 20.74 485 HIS A C 1
ATOM 3694 O O . HIS A 1 468 ? 31.578 -43.096 21.633 1.00 20.50 485 HIS A O 1
ATOM 3701 N N . ILE A 1 469 ? 30.773 -42.769 23.721 1.00 21.11 486 ILE A N 1
ATOM 3702 C CA . ILE A 1 469 ? 32.077 -42.649 24.360 1.00 20.80 486 ILE A CA 1
ATOM 3703 C C . ILE A 1 469 ? 32.277 -43.825 25.312 1.00 20.88 486 ILE A C 1
ATOM 3704 O O . ILE A 1 469 ? 31.636 -43.902 26.356 1.00 21.59 486 ILE A O 1
ATOM 3709 N N . SER A 1 470 ? 33.180 -44.734 24.940 1.00 22.03 487 SER A N 1
ATOM 3710 C CA . SER A 1 470 ? 33.489 -45.899 25.750 1.00 22.26 487 SER A CA 1
ATOM 3711 C C . SER A 1 470 ? 34.413 -45.497 26.898 1.00 22.14 487 SER A C 1
ATOM 3712 O O . SER A 1 470 ? 35.102 -44.479 26.824 1.00 20.95 487 SER A O 1
ATOM 3715 N N . ASP A 1 471 ? 34.463 -46.326 27.945 1.00 22.63 488 ASP A N 1
ATOM 3716 C CA . ASP A 1 471 ? 35.402 -46.097 29.034 1.00 23.18 488 ASP A CA 1
ATOM 3717 C C . ASP A 1 471 ? 36.840 -46.170 28.516 1.00 22.38 488 ASP A C 1
ATOM 3718 O O . ASP A 1 471 ? 37.726 -45.527 29.081 1.00 22.41 488 ASP A O 1
ATOM 3723 N N . SER A 1 472 ? 37.064 -46.924 27.431 1.00 21.55 489 SER A N 1
ATOM 3724 C CA . SER A 1 472 ? 38.387 -47.060 26.835 1.00 22.10 489 SER A CA 1
ATOM 3725 C C . SER A 1 472 ? 38.913 -45.724 26.302 1.00 21.41 489 SER A C 1
ATOM 3726 O O . SER A 1 472 ? 40.126 -45.541 26.184 1.00 20.79 489 SER A O 1
ATOM 3729 N N . VAL A 1 473 ? 38.014 -44.780 25.992 1.00 19.97 490 VAL A N 1
ATOM 3730 C CA . VAL A 1 473 ? 38.425 -43.451 25.570 1.00 19.19 490 VAL A CA 1
ATOM 3731 C C . VAL A 1 473 ? 39.115 -42.739 26.738 1.00 19.46 490 VAL A C 1
ATOM 3732 O O . VAL A 1 473 ? 40.102 -42.039 26.533 1.00 19.60 490 VAL A O 1
ATOM 3736 N N . PHE A 1 474 ? 38.588 -42.912 27.958 1.00 18.75 491 PHE A N 1
ATOM 3737 C CA . PHE A 1 474 ? 39.152 -42.278 29.142 1.00 19.44 491 PHE A CA 1
ATOM 3738 C C . PHE A 1 474 ? 40.479 -42.939 29.515 1.00 19.34 491 PHE A C 1
ATOM 3739 O O . PHE A 1 474 ? 41.367 -42.276 30.029 1.00 19.31 491 PHE A O 1
ATOM 3747 N N . LEU A 1 475 ? 40.627 -44.235 29.237 1.00 20.87 492 LEU A N 1
ATOM 3748 C CA . LEU A 1 475 ? 41.901 -44.902 29.465 1.00 22.12 492 LEU A CA 1
ATOM 3749 C C . LEU A 1 475 ? 42.959 -44.308 28.533 1.00 21.72 492 LEU A C 1
ATOM 3750 O O . LEU A 1 475 ? 44.063 -43.996 28.969 1.00 22.48 492 LEU A O 1
ATOM 3755 N N . GLU A 1 476 ? 42.611 -44.148 27.252 1.00 22.19 493 GLU A N 1
ATOM 3756 C CA . GLU A 1 476 ? 43.503 -43.548 26.271 1.00 22.86 493 GLU A CA 1
ATOM 3757 C C . GLU A 1 476 ? 43.870 -42.124 26.684 1.00 21.11 493 GLU A C 1
ATOM 3758 O O . GLU A 1 476 ? 45.034 -41.750 26.599 1.00 21.11 493 GLU A O 1
ATOM 3764 N N . ALA A 1 477 ? 42.882 -41.333 27.125 1.00 19.61 494 ALA A N 1
ATOM 3765 C CA . ALA A 1 477 ? 43.130 -39.972 27.584 1.00 19.64 494 ALA A CA 1
ATOM 3766 C C . ALA A 1 477 ? 44.142 -39.952 28.734 1.00 19.60 494 ALA A C 1
ATOM 3767 O O . ALA A 1 477 ? 45.030 -39.098 28.768 1.00 19.63 494 ALA A O 1
ATOM 3769 N N . ALA A 1 478 ? 43.990 -40.875 29.688 1.00 19.97 495 ALA A N 1
ATOM 3770 C CA . ALA A 1 478 ? 44.884 -40.940 30.836 1.00 20.67 495 ALA A CA 1
ATOM 3771 C C . ALA A 1 478 ? 46.324 -41.205 30.382 1.00 21.06 495 ALA A C 1
ATOM 3772 O O . ALA A 1 478 ? 47.249 -40.541 30.844 1.00 21.38 495 ALA A O 1
ATOM 3774 N N . LYS A 1 479 ? 46.507 -42.157 29.462 1.00 22.45 496 LYS A N 1
ATOM 3775 C CA . LYS A 1 479 ? 47.833 -42.482 28.947 1.00 23.85 496 LYS A CA 1
ATOM 3776 C C . LYS A 1 479 ? 48.413 -41.302 28.164 1.00 23.67 496 LYS A C 1
ATOM 3777 O O . LYS A 1 479 ? 49.615 -41.046 28.230 1.00 23.63 496 LYS A O 1
ATOM 3783 N N . ALA A 1 480 ? 47.549 -40.588 27.427 1.00 22.74 497 ALA A N 1
ATOM 3784 C CA . ALA A 1 480 ? 47.972 -39.463 26.602 1.00 22.94 497 ALA A CA 1
ATOM 3785 C C . ALA A 1 480 ? 48.441 -38.306 27.480 1.00 23.02 497 ALA A C 1
ATOM 3786 O O . ALA A 1 480 ? 49.365 -37.588 27.104 1.00 23.04 497 ALA A O 1
ATOM 3788 N N . LEU A 1 481 ? 47.800 -38.132 28.645 1.00 21.75 498 LEU A N 1
ATOM 3789 C CA . LEU A 1 481 ? 48.198 -37.104 29.596 1.00 22.44 498 LEU A CA 1
ATOM 3790 C C . LEU A 1 481 ? 49.594 -37.415 30.143 1.00 23.15 498 LEU A C 1
ATOM 3791 O O . LEU A 1 481 ? 50.486 -36.569 30.083 1.00 23.94 498 LEU A O 1
ATOM 3796 N N . THR A 1 482 ? 49.769 -38.633 30.673 1.00 24.18 499 THR A N 1
ATOM 3797 C CA . THR A 1 482 ? 51.010 -39.045 31.311 1.00 24.98 499 THR A CA 1
ATOM 3798 C C . THR A 1 482 ? 52.162 -39.028 30.303 1.00 25.97 499 THR A C 1
ATOM 3799 O O . THR A 1 482 ? 53.297 -38.749 30.685 1.00 24.42 499 THR A O 1
ATOM 3803 N N . SER A 1 483 ? 51.860 -39.296 29.022 1.00 27.21 500 SER A N 1
ATOM 3804 C CA . SER A 1 483 ? 52.874 -39.363 27.980 1.00 27.89 500 SER A CA 1
ATOM 3805 C C . SER A 1 483 ? 53.528 -38.002 27.742 1.00 28.04 500 SER A C 1
ATOM 3806 O O . SER A 1 483 ? 54.564 -37.934 27.085 1.00 29.15 500 SER A O 1
ATOM 3809 N N . GLN A 1 484 ? 52.930 -36.923 28.256 1.00 27.44 501 GLN A N 1
ATOM 3810 C CA . GLN A 1 484 ? 53.452 -35.584 28.027 1.00 29.42 501 GLN A CA 1
ATOM 3811 C C . GLN A 1 484 ? 54.442 -35.145 29.106 1.00 31.23 501 GLN A C 1
ATOM 3812 O O . GLN A 1 484 ? 55.032 -34.072 28.986 1.00 32.73 501 GLN A O 1
ATOM 3818 N N . LEU A 1 485 ? 54.617 -35.958 30.155 1.00 31.82 502 LEU A N 1
ATOM 3819 C CA . LEU A 1 485 ? 55.590 -35.666 31.200 1.00 34.33 502 LEU A CA 1
ATOM 3820 C C . LEU A 1 485 ? 56.992 -35.899 30.648 1.00 36.44 502 LEU A C 1
ATOM 3821 O O . LEU A 1 485 ? 57.276 -36.987 30.153 1.00 36.60 502 LEU A O 1
ATOM 3826 N N . THR A 1 486 ? 57.851 -34.875 30.746 1.00 40.03 503 THR A N 1
ATOM 3827 C CA . THR A 1 486 ? 59.227 -34.964 30.279 1.00 43.76 503 THR A CA 1
ATOM 3828 C C . THR A 1 486 ? 60.066 -35.740 31.294 1.00 46.86 503 THR A C 1
ATOM 3829 O O . THR A 1 486 ? 59.704 -35.830 32.468 1.00 46.16 503 THR A O 1
ATOM 3833 N N . ASP A 1 487 ? 61.204 -36.276 30.830 1.00 51.99 504 ASP A N 1
ATOM 3834 C CA . ASP A 1 487 ? 62.134 -37.007 31.682 1.00 54.72 504 ASP A CA 1
ATOM 3835 C C . ASP A 1 487 ? 62.558 -36.146 32.872 1.00 54.19 504 ASP A C 1
ATOM 3836 O O . ASP A 1 487 ? 62.673 -36.652 33.984 1.00 55.88 504 ASP A O 1
ATOM 3841 N N A GLU A 1 488 ? 62.775 -34.849 32.620 0.50 55.19 505 GLU A N 1
ATOM 3842 N N B GLU A 1 488 ? 62.801 -34.852 32.617 0.50 55.83 505 GLU A N 1
ATOM 3843 C CA A GLU A 1 488 ? 63.169 -33.907 33.655 0.50 56.27 505 GLU A CA 1
ATOM 3844 C CA B GLU A 1 488 ? 63.164 -33.899 33.656 0.50 57.44 505 GLU A CA 1
ATOM 3845 C C A GLU A 1 488 ? 62.071 -33.799 34.713 0.50 56.12 505 GLU A C 1
ATOM 3846 C C B GLU A 1 488 ? 62.066 -33.837 34.715 0.50 56.77 505 GLU A C 1
ATOM 3847 O O A GLU A 1 488 ? 62.362 -33.821 35.908 0.50 56.74 505 GLU A O 1
ATOM 3848 O O B GLU A 1 488 ? 62.350 -33.925 35.908 0.50 57.43 505 GLU A O 1
ATOM 3859 N N . GLU A 1 489 ? 60.815 -33.681 34.262 1.00 56.12 506 GLU A N 1
ATOM 3860 C CA . GLU A 1 489 ? 59.663 -33.596 35.152 1.00 54.13 506 GLU A CA 1
ATOM 3861 C C . GLU A 1 489 ? 59.479 -34.901 35.929 1.00 52.40 506 GLU A C 1
ATOM 3862 O O . GLU A 1 489 ? 59.127 -34.873 37.105 1.00 51.82 506 GLU A O 1
ATOM 3868 N N . LEU A 1 490 ? 59.718 -36.043 35.269 1.00 55.84 507 LEU A N 1
ATOM 3869 C CA . LEU A 1 490 ? 59.556 -37.352 35.888 1.00 57.17 507 LEU A CA 1
ATOM 3870 C C . LEU A 1 490 ? 60.591 -37.557 36.995 1.00 61.51 507 LEU A C 1
ATOM 3871 O O . LEU A 1 490 ? 60.297 -38.205 37.997 1.00 62.46 507 LEU A O 1
ATOM 3876 N N . ALA A 1 491 ? 61.802 -37.019 36.792 1.00 65.53 508 ALA A N 1
ATOM 3877 C CA . ALA A 1 491 ? 62.876 -37.105 37.772 1.00 68.11 508 ALA A CA 1
ATOM 3878 C C . ALA A 1 491 ? 62.543 -36.276 39.014 1.00 68.06 508 ALA A C 1
ATOM 3879 O O . ALA A 1 491 ? 62.883 -36.675 40.127 1.00 70.94 508 ALA A O 1
ATOM 3881 N N . GLN A 1 492 ? 61.867 -35.135 38.811 1.00 66.27 509 GLN A N 1
ATOM 3882 C CA . GLN A 1 492 ? 61.505 -34.224 39.889 1.00 63.94 509 GLN A CA 1
ATOM 3883 C C . GLN A 1 492 ? 60.221 -34.662 40.594 1.00 62.47 509 GLN A C 1
ATOM 3884 O O . GLN A 1 492 ? 59.763 -33.982 41.511 1.00 61.63 509 GLN A O 1
ATOM 3890 N N . GLY A 1 493 ? 59.623 -35.775 40.149 1.00 58.11 510 GLY A N 1
ATOM 3891 C CA . GLY A 1 493 ? 58.470 -36.348 40.828 1.00 58.86 510 GLY A CA 1
ATOM 3892 C C . GLY A 1 493 ? 57.190 -35.545 40.592 1.00 54.20 510 GLY A C 1
ATOM 3893 O O . GLY A 1 493 ? 56.288 -35.550 41.430 1.00 54.73 510 GLY A O 1
ATOM 3894 N N . ARG A 1 494 ? 57.129 -34.842 39.456 1.00 48.96 511 ARG A N 1
ATOM 3895 C CA . ARG A 1 494 ? 55.886 -34.280 38.958 1.00 44.23 511 ARG A CA 1
ATOM 3896 C C . ARG A 1 494 ? 55.050 -35.424 38.395 1.00 36.23 511 ARG A C 1
ATOM 3897 O O . ARG A 1 494 ? 55.568 -36.242 37.635 1.00 35.14 511 ARG A O 1
ATOM 3905 N N . LEU A 1 495 ? 53.768 -35.489 38.783 1.00 31.96 512 LEU A N 1
ATOM 3906 C CA . LEU A 1 495 ? 52.890 -36.562 38.334 1.00 28.02 512 LEU A CA 1
ATOM 3907 C C . LEU A 1 495 ? 51.920 -36.069 37.261 1.00 25.58 512 LEU A C 1
ATOM 3908 O O . LEU A 1 495 ? 51.203 -36.880 36.679 1.00 23.72 512 LEU A O 1
ATOM 3913 N N . TYR A 1 496 ? 51.897 -34.752 37.023 1.00 23.93 513 TYR A N 1
ATOM 3914 C CA . TYR A 1 496 ? 51.073 -34.157 35.984 1.00 24.72 513 TYR A CA 1
ATOM 3915 C C . TYR A 1 496 ? 51.848 -33.044 35.284 1.00 25.10 513 TYR A C 1
ATOM 3916 O O . TYR A 1 496 ? 52.623 -32.340 35.919 1.00 23.93 513 TYR A O 1
ATOM 3925 N N . PRO A 1 497 ? 51.609 -32.802 33.976 1.00 26.50 514 PRO A N 1
ATOM 3926 C CA . PRO A 1 497 ? 52.180 -31.633 33.304 1.00 26.74 514 PRO A CA 1
ATOM 3927 C C . PRO A 1 497 ? 51.717 -30.345 33.983 1.00 28.24 514 PRO A C 1
ATOM 3928 O O . PRO A 1 497 ? 50.683 -30.330 34.650 1.00 29.96 514 PRO A O 1
ATOM 3932 N N . PRO A 1 498 ? 52.469 -29.229 33.856 1.00 28.81 515 PRO A N 1
ATOM 3933 C CA . PRO A 1 498 ? 52.057 -27.952 34.445 1.00 29.51 515 PRO A CA 1
ATOM 3934 C C . PRO A 1 498 ? 50.693 -27.472 33.953 1.00 28.87 515 PRO A C 1
ATOM 3935 O O . PRO A 1 498 ? 50.403 -27.563 32.764 1.00 25.93 515 PRO A O 1
ATOM 3939 N N . LEU A 1 499 ? 49.875 -26.955 34.882 1.00 29.58 516 LEU A N 1
ATOM 3940 C CA . LEU A 1 499 ? 48.561 -26.410 34.563 1.00 29.97 516 LEU A CA 1
ATOM 3941 C C . LEU A 1 499 ? 48.696 -25.195 33.651 1.00 28.71 516 LEU A C 1
ATOM 3942 O O . LEU A 1 499 ? 47.799 -24.916 32.865 1.00 30.06 516 LEU A O 1
ATOM 3947 N N . ALA A 1 500 ? 49.804 -24.456 33.782 1.00 29.24 517 ALA A N 1
ATOM 3948 C CA . ALA A 1 500 ? 50.069 -23.318 32.915 1.00 28.91 517 ALA A CA 1
ATOM 3949 C C . ALA A 1 500 ? 50.043 -23.732 31.442 1.00 28.39 517 ALA A C 1
ATOM 3950 O O . ALA A 1 500 ? 49.756 -22.902 30.587 1.00 29.46 517 ALA A O 1
ATOM 3952 N N . ASN A 1 501 ? 50.336 -25.009 31.154 1.00 27.89 518 ASN A N 1
ATOM 3953 C CA . ASN A 1 501 ? 50.445 -25.505 29.791 1.00 28.60 518 ASN A CA 1
ATOM 3954 C C . ASN A 1 501 ? 49.168 -26.216 29.331 1.00 26.50 518 ASN A C 1
ATOM 3955 O O . ASN A 1 501 ? 49.220 -27.022 28.402 1.00 25.79 518 ASN A O 1
ATOM 3960 N N . ILE A 1 502 ? 48.014 -25.884 29.929 1.00 25.77 519 ILE A N 1
ATOM 3961 C CA . ILE A 1 502 ? 46.806 -26.682 29.761 1.00 24.24 519 ILE A CA 1
ATOM 3962 C C . ILE A 1 502 ? 46.323 -26.651 28.307 1.00 23.65 519 ILE A C 1
ATOM 3963 O O . ILE A 1 502 ? 45.754 -27.635 27.837 1.00 22.90 519 ILE A O 1
ATOM 3968 N N . GLN A 1 503 ? 46.533 -25.536 27.596 1.00 25.15 520 GLN A N 1
ATOM 3969 C CA . GLN A 1 503 ? 46.110 -25.448 26.207 1.00 26.82 520 GLN A CA 1
ATOM 3970 C C . GLN A 1 503 ? 46.829 -26.507 25.372 1.00 26.58 520 GLN A C 1
ATOM 3971 O O . GLN A 1 503 ? 46.186 -27.304 24.691 1.00 26.18 520 GLN A O 1
ATOM 3977 N N . GLU A 1 504 ? 48.167 -26.497 25.425 1.00 26.90 521 GLU A N 1
ATOM 3978 C CA . GLU A 1 504 ? 48.990 -27.431 24.672 1.00 27.80 521 GLU A CA 1
ATOM 3979 C C . GLU A 1 504 ? 48.670 -28.867 25.086 1.00 25.73 521 GLU A C 1
ATOM 3980 O O . GLU A 1 504 ? 48.588 -29.750 24.237 1.00 23.97 521 GLU A O 1
ATOM 3986 N N . VAL A 1 505 ? 48.516 -29.089 26.398 1.00 25.01 522 VAL A N 1
ATOM 3987 C CA . VAL A 1 505 ? 48.225 -30.410 26.936 1.00 23.79 522 VAL A CA 1
ATOM 3988 C C . VAL A 1 505 ? 46.893 -30.910 26.373 1.00 22.74 522 VAL A C 1
ATOM 3989 O O . VAL A 1 505 ? 46.812 -32.052 25.929 1.00 21.66 522 VAL A O 1
ATOM 3993 N N . SER A 1 506 ? 45.870 -30.042 26.355 1.00 21.95 523 SER A N 1
ATOM 3994 C CA . SER A 1 506 ? 44.544 -30.440 25.900 1.00 21.83 523 SER A CA 1
ATOM 3995 C C . SER A 1 506 ? 44.560 -30.822 24.420 1.00 22.58 523 SER A C 1
ATOM 3996 O O . SER A 1 506 ? 43.919 -31.795 24.031 1.00 21.63 523 SER A O 1
ATOM 3999 N N . ILE A 1 507 ? 45.268 -30.042 23.593 1.00 23.02 524 ILE A N 1
ATOM 4000 C CA . ILE A 1 507 ? 45.301 -30.298 22.162 1.00 24.00 524 ILE A CA 1
ATOM 4001 C C . ILE A 1 507 ? 46.005 -31.627 21.909 1.00 23.11 524 ILE A C 1
ATOM 4002 O O . ILE A 1 507 ? 45.553 -32.413 21.082 1.00 22.31 524 ILE A O 1
ATOM 4007 N N . ASN A 1 508 ? 47.096 -31.884 22.640 1.00 24.15 525 ASN A N 1
ATOM 4008 C CA . ASN A 1 508 ? 47.853 -33.116 22.480 1.00 24.09 525 ASN A CA 1
ATOM 4009 C C . ASN A 1 508 ? 47.007 -34.328 22.867 1.00 22.57 525 ASN A C 1
ATOM 4010 O O . ASN A 1 508 ? 47.122 -35.383 22.245 1.00 21.66 525 ASN A O 1
ATOM 4015 N N . ILE A 1 509 ? 46.170 -34.181 23.901 1.00 21.98 526 ILE A N 1
ATOM 4016 C CA . ILE A 1 509 ? 45.241 -35.239 24.272 1.00 22.64 526 ILE A CA 1
ATOM 4017 C C . ILE A 1 509 ? 44.233 -35.446 23.143 1.00 21.40 526 ILE A C 1
ATOM 4018 O O . ILE A 1 509 ? 43.970 -36.583 22.771 1.00 21.06 526 ILE A O 1
ATOM 4023 N N . ALA A 1 510 ? 43.693 -34.350 22.591 1.00 21.42 527 ALA A N 1
ATOM 4024 C CA . ALA A 1 510 ? 42.695 -34.434 21.533 1.00 21.71 527 ALA A CA 1
ATOM 4025 C C . ALA A 1 510 ? 43.255 -35.154 20.306 1.00 21.42 527 ALA A C 1
ATOM 4026 O O . ALA A 1 510 ? 42.552 -35.940 19.675 1.00 21.51 527 ALA A O 1
ATOM 4028 N N . ILE A 1 511 ? 44.532 -34.909 19.986 1.00 21.75 528 ILE A N 1
ATOM 4029 C CA . ILE A 1 511 ? 45.162 -35.552 18.841 1.00 21.83 528 ILE A CA 1
ATOM 4030 C C . ILE A 1 511 ? 45.275 -37.055 19.082 1.00 22.99 528 ILE A C 1
ATOM 4031 O O . ILE A 1 511 ? 44.994 -37.849 18.185 1.00 23.66 528 ILE A O 1
ATOM 4036 N N . LYS A 1 512 ? 45.690 -37.449 20.292 1.00 23.82 529 LYS A N 1
ATOM 4037 C CA . LYS A 1 512 ? 45.842 -38.856 20.625 1.00 24.19 529 LYS A CA 1
ATOM 4038 C C . LYS A 1 512 ? 44.489 -39.560 20.637 1.00 22.64 529 LYS A C 1
ATOM 4039 O O . LYS A 1 512 ? 44.377 -40.694 20.172 1.00 23.11 529 LYS A O 1
ATOM 4045 N N . VAL A 1 513 ? 43.469 -38.896 21.191 1.00 21.28 530 VAL A N 1
ATOM 4046 C CA . VAL A 1 513 ? 42.144 -39.488 21.284 1.00 20.69 530 VAL A CA 1
ATOM 4047 C C . VAL A 1 513 ? 41.540 -39.603 19.883 1.00 20.81 530 VAL A C 1
ATOM 4048 O O . VAL A 1 513 ? 40.890 -40.599 19.583 1.00 21.09 530 VAL A O 1
ATOM 4052 N N . THR A 1 514 ? 41.776 -38.599 19.026 1.00 20.88 531 THR A N 1
ATOM 4053 C CA . THR A 1 514 ? 41.313 -38.629 17.643 1.00 20.95 531 THR A CA 1
ATOM 4054 C C . THR A 1 514 ? 41.907 -39.841 16.921 1.00 21.12 531 THR A C 1
ATOM 4055 O O . THR A 1 514 ? 41.187 -40.579 16.251 1.00 20.27 531 THR A O 1
ATOM 4059 N N . GLU A 1 515 ? 43.222 -40.049 17.073 1.00 21.99 532 GLU A N 1
ATOM 4060 C CA . GLU A 1 515 ? 43.889 -41.220 16.522 1.00 23.76 532 GLU A CA 1
ATOM 4061 C C . GLU A 1 515 ? 43.206 -42.497 17.010 1.00 23.13 532 GLU A C 1
ATOM 4062 O O . GLU A 1 515 ? 42.944 -43.406 16.219 1.00 22.27 532 GLU A O 1
ATOM 4068 N N . TYR A 1 516 ? 42.915 -42.557 18.313 1.00 22.12 533 TYR A N 1
ATOM 4069 C CA . TYR A 1 516 ? 42.288 -43.732 18.898 1.00 21.59 533 TYR A CA 1
ATOM 4070 C C . TYR A 1 516 ? 40.904 -43.962 18.289 1.00 20.49 533 TYR A C 1
ATOM 4071 O O . TYR A 1 516 ? 40.566 -45.089 17.936 1.00 20.60 533 TYR A O 1
ATOM 4080 N N . LEU A 1 517 ? 40.100 -42.897 18.183 1.00 21.06 534 LEU A N 1
ATOM 4081 C CA . LEU A 1 517 ? 38.726 -43.015 17.713 1.00 21.30 534 LEU A CA 1
ATOM 4082 C C . LEU A 1 517 ? 38.706 -43.528 16.270 1.00 21.24 534 LEU A C 1
ATOM 4083 O O . LEU A 1 517 ? 37.888 -44.374 15.923 1.00 20.73 534 LEU A O 1
ATOM 4088 N N . TYR A 1 518 ? 39.632 -43.046 15.432 1.00 22.43 535 TYR A N 1
ATOM 4089 C CA . TYR A 1 518 ? 39.698 -43.486 14.044 1.00 22.73 535 TYR A CA 1
ATOM 4090 C C . TYR A 1 518 ? 40.143 -44.948 13.971 1.00 24.24 535 TYR A C 1
ATOM 4091 O O . TYR A 1 518 ? 39.613 -45.713 13.167 1.00 25.17 535 TYR A O 1
ATOM 4100 N N . ALA A 1 519 ? 41.105 -45.336 14.818 1.00 25.58 536 ALA A N 1
ATOM 4101 C CA . ALA A 1 519 ? 41.683 -46.671 14.762 1.00 25.57 536 ALA A CA 1
ATOM 4102 C C . ALA A 1 519 ? 40.703 -47.728 15.279 1.00 26.83 536 ALA A C 1
ATOM 4103 O O . ALA A 1 519 ? 40.848 -48.899 14.946 1.00 26.67 536 ALA A O 1
ATOM 4105 N N . ASN A 1 520 ? 39.704 -47.324 16.074 1.00 26.36 537 ASN A N 1
ATOM 4106 C CA . ASN A 1 520 ? 38.795 -48.274 16.699 1.00 27.65 537 ASN A CA 1
ATOM 4107 C C . ASN A 1 520 ? 37.373 -48.134 16.148 1.00 28.90 537 ASN A C 1
ATOM 4108 O O . ASN A 1 520 ? 36.424 -48.633 16.750 1.00 29.45 537 ASN A O 1
ATOM 4113 N N . LYS A 1 521 ? 37.243 -47.485 14.986 1.00 29.94 538 LYS A N 1
ATOM 4114 C CA . LYS A 1 521 ? 36.000 -47.407 14.233 1.00 32.27 538 LYS A CA 1
ATOM 4115 C C . LYS A 1 521 ? 34.937 -46.666 15.042 1.00 28.64 538 LYS A C 1
ATOM 4116 O O . LYS A 1 521 ? 33.767 -47.021 14.981 1.00 28.93 538 LYS A O 1
ATOM 4122 N N . MET A 1 522 ? 35.345 -45.632 15.786 1.00 26.29 539 MET A N 1
ATOM 4123 C CA . MET A 1 522 ? 34.422 -44.869 16.612 1.00 25.00 539 MET A CA 1
ATOM 4124 C C . MET A 1 522 ? 34.182 -43.480 16.020 1.00 23.84 539 MET A C 1
ATOM 4125 O O . MET A 1 522 ? 33.353 -42.733 16.539 1.00 23.43 539 MET A O 1
ATOM 4130 N N . ALA A 1 523 ? 34.910 -43.138 14.949 1.00 22.32 540 ALA A N 1
ATOM 4131 C CA . ALA A 1 523 ? 34.756 -41.862 14.266 1.00 21.62 540 ALA A CA 1
ATOM 4132 C C . ALA A 1 523 ? 33.851 -42.030 13.047 1.00 22.30 540 ALA A C 1
ATOM 4133 O O . ALA A 1 523 ? 33.830 -43.103 12.444 1.00 21.31 540 ALA A O 1
ATOM 4135 N N . PHE A 1 524 ? 33.115 -40.961 12.695 1.00 22.89 541 PHE A N 1
ATOM 4136 C CA . PHE A 1 524 ? 32.221 -40.968 11.545 1.00 23.25 541 PHE A CA 1
ATOM 4137 C C . PHE A 1 524 ? 32.515 -39.814 10.586 1.00 24.20 541 PHE A C 1
ATOM 4138 O O . PHE A 1 524 ? 31.839 -39.693 9.568 1.00 25.93 541 PHE A O 1
ATOM 4146 N N . ARG A 1 525 ? 33.535 -38.997 10.883 1.00 24.14 542 ARG A N 1
ATOM 4147 C CA . ARG A 1 525 ? 33.944 -37.921 9.993 1.00 23.97 542 ARG A CA 1
ATOM 4148 C C . ARG A 1 525 ? 34.897 -38.480 8.943 1.00 23.31 542 ARG A C 1
ATOM 4149 O O . ARG A 1 525 ? 36.020 -38.873 9.259 1.00 22.83 542 ARG A O 1
ATOM 4157 N N . TYR A 1 526 ? 34.426 -38.513 7.689 1.00 24.04 543 TYR A N 1
ATOM 4158 C CA . TYR A 1 526 ? 35.212 -38.969 6.552 1.00 25.24 543 TYR A CA 1
ATOM 4159 C C . TYR A 1 526 ? 35.109 -37.922 5.443 1.00 25.27 543 TYR A C 1
ATOM 4160 O O . TYR A 1 526 ? 34.080 -37.269 5.319 1.00 23.63 543 TYR A O 1
ATOM 4169 N N . PRO A 1 527 ? 36.146 -37.706 4.601 1.00 26.40 544 PRO A N 1
ATOM 4170 C CA . PRO A 1 527 ? 37.394 -38.477 4.630 1.00 26.58 544 PRO A CA 1
ATOM 4171 C C . PRO A 1 527 ? 38.198 -38.380 5.926 1.00 26.72 544 PRO A C 1
ATOM 4172 O O . PRO A 1 527 ? 38.213 -37.339 6.579 1.00 26.36 544 PRO A O 1
ATOM 4176 N N . GLU A 1 528 ? 38.875 -39.484 6.267 1.00 26.31 545 GLU A N 1
ATOM 4177 C CA . GLU A 1 528 ? 39.753 -39.553 7.424 1.00 26.88 545 GLU A CA 1
ATOM 4178 C C . GLU A 1 528 ? 41.046 -38.802 7.125 1.00 27.19 545 GLU A C 1
ATOM 4179 O O . GLU A 1 528 ? 41.699 -39.086 6.127 1.00 28.01 545 GLU A O 1
ATOM 4185 N N . PRO A 1 529 ? 41.479 -37.860 7.994 1.00 27.01 546 PRO A N 1
ATOM 4186 C CA . PRO A 1 529 ? 42.722 -37.126 7.766 1.00 27.80 546 PRO A CA 1
ATOM 4187 C C . PRO A 1 529 ? 43.924 -38.051 7.916 1.00 29.09 546 PRO A C 1
ATOM 4188 O O . PRO A 1 529 ? 43.954 -38.892 8.813 1.00 29.04 546 PRO A O 1
ATOM 4192 N N . GLU A 1 530 ? 44.905 -37.889 7.024 1.00 30.21 547 GLU A N 1
ATOM 4193 C CA . GLU A 1 530 ? 46.156 -38.618 7.124 1.00 31.17 547 GLU A CA 1
ATOM 4194 C C . GLU A 1 530 ? 46.936 -38.129 8.342 1.00 31.70 547 GLU A C 1
ATOM 4195 O O . GLU A 1 530 ? 47.579 -38.931 9.011 1.00 32.79 547 GLU A O 1
ATOM 4197 N N . ASP A 1 531 ? 46.881 -36.815 8.612 1.00 31.34 548 ASP A N 1
ATOM 4198 C CA . ASP A 1 531 ? 47.657 -36.196 9.676 1.00 31.88 548 ASP A CA 1
ATOM 4199 C C . ASP A 1 531 ? 46.706 -35.631 10.733 1.00 30.28 548 ASP A C 1
ATOM 4200 O O . ASP A 1 531 ? 46.115 -34.569 10.542 1.00 28.26 548 ASP A O 1
ATOM 4205 N N . LYS A 1 532 ? 46.589 -36.344 11.862 1.00 28.88 549 LYS A N 1
ATOM 4206 C CA . LYS A 1 532 ? 45.598 -36.026 12.881 1.00 28.51 549 LYS A CA 1
ATOM 4207 C C . LYS A 1 532 ? 45.992 -34.764 13.646 1.00 26.80 549 LYS A C 1
ATOM 4208 O O . LYS A 1 532 ? 45.124 -34.020 14.098 1.00 26.83 549 LYS A O 1
ATOM 4214 N N . ALA A 1 533 ? 47.297 -34.530 13.808 1.00 26.69 550 ALA A N 1
ATOM 4215 C CA . ALA A 1 533 ? 47.772 -33.347 14.506 1.00 27.12 550 ALA A CA 1
ATOM 4216 C C . ALA A 1 533 ? 47.351 -32.093 13.743 1.00 26.98 550 ALA A C 1
ATOM 4217 O O . ALA A 1 533 ? 46.839 -31.145 14.332 1.00 25.68 550 ALA A O 1
ATOM 4219 N N . LYS A 1 534 ? 47.563 -32.109 12.424 1.00 28.51 551 LYS A N 1
ATOM 4220 C CA . LYS A 1 534 ? 47.191 -31.004 11.555 1.00 29.11 551 LYS A CA 1
ATOM 4221 C C . LYS A 1 534 ? 45.676 -30.828 11.555 1.00 27.09 551 LYS A C 1
ATOM 4222 O O . LYS A 1 534 ? 45.183 -29.706 11.623 1.00 28.42 551 LYS A O 1
ATOM 4228 N N . TYR A 1 535 ? 44.955 -31.950 11.462 1.00 25.34 552 TYR A N 1
ATOM 4229 C CA . TYR A 1 535 ? 43.501 -31.960 11.461 1.00 24.77 552 TYR A CA 1
ATOM 4230 C C . TYR A 1 535 ? 42.956 -31.204 12.672 1.00 24.09 552 TYR A C 1
ATOM 4231 O O . TYR A 1 535 ? 42.093 -30.347 12.522 1.00 23.64 552 TYR A O 1
ATOM 4240 N N . VAL A 1 536 ? 43.451 -31.542 13.869 1.00 23.90 553 VAL A N 1
ATOM 4241 C CA . VAL A 1 536 ? 42.941 -30.968 15.105 1.00 23.54 553 VAL A CA 1
ATOM 4242 C C . VAL A 1 536 ? 43.369 -29.503 15.214 1.00 24.26 553 VAL A C 1
ATOM 4243 O O . VAL A 1 536 ? 42.542 -28.639 15.494 1.00 22.99 553 VAL A O 1
ATOM 4247 N N . LYS A 1 537 ? 44.651 -29.213 14.961 1.00 25.37 554 LYS A N 1
ATOM 4248 C CA . LYS A 1 537 ? 45.187 -27.874 15.175 1.00 27.67 554 LYS A CA 1
ATOM 4249 C C . LYS A 1 537 ? 44.560 -26.845 14.232 1.00 28.19 554 LYS A C 1
ATOM 4250 O O . LYS A 1 537 ? 44.473 -25.672 14.588 1.00 29.23 554 LYS A O 1
ATOM 4256 N N . GLU A 1 538 ? 44.120 -27.272 13.041 1.00 28.99 555 GLU A N 1
ATOM 4257 C CA . GLU A 1 538 ? 43.511 -26.365 12.076 1.00 29.68 555 GLU A CA 1
ATOM 4258 C C . GLU A 1 538 ? 42.060 -26.053 12.441 1.00 28.03 555 GLU A C 1
ATOM 4259 O O . GLU A 1 538 ? 41.470 -25.138 11.872 1.00 27.03 555 GLU A O 1
ATOM 4265 N N . ARG A 1 539 ? 41.483 -26.788 13.398 1.00 25.92 556 ARG A N 1
ATOM 4266 C CA . ARG A 1 539 ? 40.068 -26.641 13.705 1.00 25.34 556 ARG A CA 1
ATOM 4267 C C . ARG A 1 539 ? 39.828 -25.983 15.066 1.00 25.84 556 ARG A C 1
ATOM 4268 O O . ARG A 1 539 ? 38.680 -25.680 15.389 1.00 26.76 556 ARG A O 1
ATOM 4276 N N . THR A 1 540 ? 40.882 -25.737 15.857 1.00 25.55 557 THR A N 1
ATOM 4277 C CA . THR A 1 540 ? 40.703 -25.114 17.162 1.00 25.52 557 THR A CA 1
ATOM 4278 C C . THR A 1 540 ? 40.348 -23.643 16.968 1.00 25.15 557 THR A C 1
ATOM 4279 O O . THR A 1 540 ? 40.939 -22.963 16.135 1.00 24.32 557 THR A O 1
ATOM 4283 N N . TRP A 1 541 ? 39.382 -23.168 17.759 1.00 24.51 558 TRP A N 1
ATOM 4284 C CA . TRP A 1 541 ? 38.943 -21.782 17.722 1.00 25.66 558 TRP A CA 1
ATOM 4285 C C . TRP A 1 541 ? 40.014 -20.876 18.324 1.00 26.72 558 TRP A C 1
ATOM 4286 O O . TRP A 1 541 ? 40.621 -21.222 19.330 1.00 27.45 558 TRP A O 1
ATOM 4297 N N . ARG A 1 542 ? 40.208 -19.709 17.703 1.00 27.73 559 ARG A N 1
ATOM 4298 C CA . ARG A 1 542 ? 41.272 -18.783 18.055 1.00 30.51 559 ARG A CA 1
ATOM 4299 C C . ARG A 1 542 ? 40.667 -17.488 18.593 1.00 28.61 559 ARG A C 1
ATOM 4300 O O . ARG A 1 542 ? 39.657 -17.010 18.085 1.00 27.44 559 ARG A O 1
ATOM 4308 N N . SER A 1 543 ? 41.319 -16.905 19.602 1.00 28.54 560 SER A N 1
ATOM 4309 C CA . SER A 1 543 ? 40.807 -15.721 20.277 1.00 28.42 560 SER A CA 1
ATOM 4310 C C . SER A 1 543 ? 41.326 -14.437 19.626 1.00 27.06 560 SER A C 1
ATOM 4311 O O . SER A 1 543 ? 40.903 -13.349 20.013 1.00 26.17 560 SER A O 1
ATOM 4314 N N . GLU A 1 544 ? 42.242 -14.553 18.653 1.00 26.00 561 GLU A N 1
ATOM 4315 C CA . GLU A 1 544 ? 42.695 -13.392 17.901 1.00 26.93 561 GLU A CA 1
ATOM 4316 C C . GLU A 1 544 ? 41.510 -12.756 17.173 1.00 25.52 561 GLU A C 1
ATOM 4317 O O . GLU A 1 544 ? 40.702 -13.458 16.568 1.00 23.98 561 GLU A O 1
ATOM 4323 N N . TYR A 1 545 ? 41.435 -11.420 17.222 1.00 23.90 562 TYR A N 1
ATOM 4324 C CA . TYR A 1 545 ? 40.460 -10.672 16.447 1.00 24.23 562 TYR A CA 1
ATOM 4325 C C . TYR A 1 545 ? 40.682 -10.912 14.953 1.00 26.31 562 TYR A C 1
ATOM 4326 O O . TYR A 1 545 ? 41.819 -11.041 14.501 1.00 27.36 562 TYR A O 1
ATOM 4335 N N . ASP A 1 546 ? 39.580 -10.948 14.196 1.00 27.27 563 ASP A N 1
ATOM 4336 C CA . ASP A 1 546 ? 39.628 -10.951 12.742 1.00 30.09 563 ASP A CA 1
ATOM 4337 C C . ASP A 1 546 ? 39.442 -9.533 12.216 1.00 28.58 563 ASP A C 1
ATOM 4338 O O . ASP A 1 546 ? 38.979 -8.647 12.934 1.00 26.72 563 ASP A O 1
ATOM 4343 N N . SER A 1 547 ? 39.812 -9.335 10.949 1.00 27.07 564 SER A N 1
ATOM 4344 C CA . SER A 1 547 ? 39.521 -8.090 10.262 1.00 28.10 564 SER A CA 1
ATOM 4345 C C . SER A 1 547 ? 38.035 -8.052 9.916 1.00 28.31 564 SER A C 1
ATOM 4346 O O . SER A 1 547 ? 37.488 -9.046 9.445 1.00 28.36 564 SER A O 1
ATOM 4349 N N . LEU A 1 548 ? 37.395 -6.903 10.157 1.00 27.48 565 LEU A N 1
ATOM 4350 C CA . LEU A 1 548 ? 36.009 -6.698 9.766 1.00 28.85 565 LEU A CA 1
ATOM 4351 C C . LEU A 1 548 ? 35.938 -5.593 8.715 1.00 28.87 565 LEU A C 1
ATOM 4352 O O . LEU A 1 548 ? 34.881 -5.003 8.501 1.00 29.98 565 LEU A O 1
ATOM 4357 N N . LEU A 1 549 ? 37.069 -5.350 8.039 1.00 28.26 566 LEU A N 1
ATOM 4358 C CA . LEU A 1 549 ? 37.179 -4.283 7.063 1.00 27.46 566 LEU A CA 1
ATOM 4359 C C . LEU A 1 549 ? 36.575 -4.740 5.740 1.00 27.27 566 LEU A C 1
ATOM 4360 O O . LEU A 1 549 ? 37.011 -5.741 5.181 1.00 26.50 566 LEU A O 1
ATOM 4365 N N . PRO A 1 550 ? 35.582 -4.011 5.180 1.00 27.25 567 PRO A N 1
ATOM 4366 C CA . PRO A 1 550 ? 35.117 -4.275 3.817 1.00 28.24 567 PRO A CA 1
ATOM 4367 C C . PRO A 1 550 ? 36.267 -4.225 2.813 1.00 28.60 567 PRO A C 1
ATOM 4368 O O . PRO A 1 550 ? 37.231 -3.490 3.014 1.00 27.62 567 PRO A O 1
ATOM 4372 N N . ASP A 1 551 ? 36.130 -4.985 1.719 1.00 28.18 568 ASP A N 1
ATOM 4373 C CA . ASP A 1 551 ? 37.153 -5.068 0.690 1.00 27.84 568 ASP A CA 1
ATOM 4374 C C . ASP A 1 551 ? 36.900 -4.012 -0.387 1.00 27.78 568 ASP A C 1
ATOM 4375 O O . ASP A 1 551 ? 36.029 -4.186 -1.242 1.00 27.11 568 ASP A O 1
ATOM 4380 N N . VAL A 1 552 ? 37.708 -2.942 -0.360 1.00 27.49 569 VAL A N 1
ATOM 4381 C CA . VAL A 1 552 ? 37.553 -1.814 -1.265 1.00 27.17 569 VAL A CA 1
ATOM 4382 C C . VAL A 1 552 ? 38.736 -1.785 -2.233 1.00 27.75 569 VAL A C 1
ATOM 4383 O O . VAL A 1 552 ? 39.886 -1.858 -1.811 1.00 28.29 569 VAL A O 1
ATOM 4387 N N . TYR A 1 553 ? 38.442 -1.657 -3.535 1.00 27.86 570 TYR A N 1
ATOM 4388 C CA . TYR A 1 553 ? 39.458 -1.734 -4.575 1.00 27.98 570 TYR A CA 1
ATOM 4389 C C . TYR A 1 553 ? 38.925 -1.115 -5.865 1.00 29.38 570 TYR A C 1
ATOM 4390 O O . TYR A 1 553 ? 37.718 -1.039 -6.079 1.00 28.68 570 TYR A O 1
ATOM 4399 N N . GLU A 1 554 ? 39.845 -0.680 -6.733 1.00 32.73 571 GLU A N 1
ATOM 4400 C CA . GLU A 1 554 ? 39.478 -0.007 -7.968 1.00 35.38 571 GLU A CA 1
ATOM 4401 C C . GLU A 1 554 ? 39.220 -1.035 -9.068 1.00 34.08 571 GLU A C 1
ATOM 4402 O O . GLU A 1 554 ? 39.853 -2.086 -9.099 1.00 33.83 571 GLU A O 1
ATOM 4408 N N . TRP A 1 555 ? 38.273 -0.717 -9.957 1.00 33.62 572 TRP A N 1
ATOM 4409 C CA . TRP A 1 555 ? 38.037 -1.490 -11.166 1.00 35.19 572 TRP A CA 1
ATOM 4410 C C . TRP A 1 555 ? 38.896 -0.937 -12.301 1.00 38.80 572 TRP A C 1
ATOM 4411 O O . TRP A 1 555 ? 39.178 0.258 -12.335 1.00 38.38 572 TRP A O 1
ATOM 4422 N N . PRO A 1 556 ? 39.331 -1.771 -13.274 1.00 43.01 573 PRO A N 1
ATOM 4423 C CA . PRO A 1 556 ? 39.987 -1.260 -14.479 1.00 45.83 573 PRO A CA 1
ATOM 4424 C C . PRO A 1 556 ? 39.042 -0.367 -15.283 1.00 49.75 573 PRO A C 1
ATOM 4425 O O . PRO A 1 556 ? 37.857 -0.669 -15.409 1.00 49.27 573 PRO A O 1
ATOM 4429 N N . GLU A 1 557 ? 39.581 0.738 -15.815 1.00 54.86 574 GLU A N 1
ATOM 4430 C CA . GLU A 1 557 ? 38.829 1.649 -16.665 1.00 57.84 574 GLU A CA 1
ATOM 4431 C C . GLU A 1 557 ? 39.267 1.450 -18.126 1.00 60.49 574 GLU A C 1
ATOM 4432 O O . GLU A 1 557 ? 40.480 1.210 -18.327 1.00 62.89 574 GLU A O 1
ATOM 4434 N N . SER A 1 561 ? 31.184 3.401 -22.624 1.00 68.41 578 SER A N 1
ATOM 4435 C CA . SER A 1 561 ? 29.790 3.228 -22.133 1.00 66.91 578 SER A CA 1
ATOM 4436 C C . SER A 1 561 ? 28.805 3.856 -23.120 1.00 65.31 578 SER A C 1
ATOM 4437 O O . SER A 1 561 ? 28.788 5.073 -23.284 1.00 65.02 578 SER A O 1
ATOM 4440 N N . PRO A 1 562 ? 27.962 3.051 -23.812 1.00 63.08 579 PRO A N 1
ATOM 4441 C CA . PRO A 1 562 ? 27.018 3.583 -24.800 1.00 63.53 579 PRO A CA 1
ATOM 4442 C C . PRO A 1 562 ? 25.986 4.533 -24.195 1.00 65.28 579 PRO A C 1
ATOM 4443 O O . PRO A 1 562 ? 25.453 4.260 -23.122 1.00 65.15 579 PRO A O 1
ATOM 4447 N N . PRO A 1 563 ? 25.683 5.680 -24.851 1.00 67.94 580 PRO A N 1
ATOM 4448 C CA . PRO A 1 563 ? 24.638 6.592 -24.385 1.00 68.19 580 PRO A CA 1
ATOM 4449 C C . PRO A 1 563 ? 23.305 6.394 -25.101 1.00 64.56 580 PRO A C 1
ATOM 4450 O O . PRO A 1 563 ? 22.295 6.942 -24.613 1.00 63.65 580 PRO A O 1
ATOM 4454 N N . GLU B 1 6 ? 23.307 -9.184 16.929 1.00 51.23 23 GLU B N 1
ATOM 4455 C CA . GLU B 1 6 ? 23.337 -10.029 18.154 1.00 50.22 23 GLU B CA 1
ATOM 4456 C C . GLU B 1 6 ? 22.178 -11.024 18.109 1.00 53.60 23 GLU B C 1
ATOM 4457 O O . GLU B 1 6 ? 21.016 -10.624 18.122 1.00 54.35 23 GLU B O 1
ATOM 4463 N N . LYS B 1 7 ? 22.505 -12.321 18.065 1.00 55.80 24 LYS B N 1
ATOM 4464 C CA . LYS B 1 7 ? 21.495 -13.360 17.939 1.00 55.69 24 LYS B CA 1
ATOM 4465 C C . LYS B 1 7 ? 20.736 -13.489 19.258 1.00 54.25 24 LYS B C 1
ATOM 4466 O O . LYS B 1 7 ? 21.346 -13.545 20.326 1.00 51.05 24 LYS B O 1
ATOM 4472 N N . GLY B 1 8 ? 19.400 -13.540 19.156 1.00 50.91 25 GLY B N 1
ATOM 4473 C CA . GLY B 1 8 ? 18.517 -13.609 20.309 1.00 49.88 25 GLY B CA 1
ATOM 4474 C C . GLY B 1 8 ? 17.213 -12.858 20.045 1.00 50.58 25 GLY B C 1
ATOM 4475 O O . GLY B 1 8 ? 16.934 -12.487 18.906 1.00 52.06 25 GLY B O 1
ATOM 4476 N N . LYS B 1 9 ? 16.422 -12.641 21.106 1.00 48.13 26 LYS B N 1
ATOM 4477 C CA . LYS B 1 9 ? 15.177 -11.894 20.996 1.00 47.26 26 LYS B CA 1
ATOM 4478 C C . LYS B 1 9 ? 15.442 -10.429 21.326 1.00 44.31 26 LYS B C 1
ATOM 4479 O O . LYS B 1 9 ? 15.845 -10.108 22.441 1.00 41.00 26 LYS B O 1
ATOM 4485 N N . PRO B 1 10 ? 15.232 -9.502 20.361 1.00 43.53 27 PRO B N 1
ATOM 4486 C CA . PRO B 1 10 ? 15.501 -8.077 20.581 1.00 43.04 27 PRO B CA 1
ATOM 4487 C C . PRO B 1 10 ? 14.977 -7.475 21.886 1.00 40.02 27 PRO B C 1
ATOM 4488 O O . PRO B 1 10 ? 15.630 -6.621 22.474 1.00 38.48 27 PRO B O 1
ATOM 4492 N N . LEU B 1 11 ? 13.799 -7.925 22.338 1.00 40.14 28 LEU B N 1
ATOM 4493 C CA . LEU B 1 11 ? 13.139 -7.306 23.478 1.00 37.63 28 LEU B CA 1
ATOM 4494 C C . LEU B 1 11 ? 13.917 -7.552 24.772 1.00 34.52 28 LEU B C 1
ATOM 4495 O O . LEU B 1 11 ? 13.883 -6.689 25.644 1.00 34.40 28 LEU B O 1
ATOM 4500 N N . MET B 1 12 ? 14.627 -8.686 24.909 1.00 32.09 29 MET B N 1
ATOM 4501 C CA . MET B 1 12 ? 15.414 -8.910 26.119 1.00 30.88 29 MET B CA 1
ATOM 4502 C C . MET B 1 12 ? 16.844 -8.388 25.946 1.00 28.37 29 MET B C 1
ATOM 4503 O O . MET B 1 12 ? 17.495 -8.062 26.935 1.00 27.74 29 MET B O 1
ATOM 4508 N N . LEU B 1 13 ? 17.319 -8.259 24.699 1.00 29.11 30 LEU B N 1
ATOM 4509 C CA . LEU B 1 13 ? 18.681 -7.808 24.436 1.00 29.44 30 LEU B CA 1
ATOM 4510 C C . LEU B 1 13 ? 18.785 -6.287 24.562 1.00 28.83 30 LEU B C 1
ATOM 4511 O O . LEU B 1 13 ? 19.854 -5.756 24.860 1.00 28.83 30 LEU B O 1
ATOM 4516 N N . ASN B 1 14 ? 17.674 -5.594 24.301 1.00 27.56 31 ASN B N 1
ATOM 4517 C CA . ASN B 1 14 ? 17.644 -4.141 24.314 1.00 27.56 31 ASN B CA 1
ATOM 4518 C C . ASN B 1 14 ? 17.383 -3.670 25.742 1.00 25.99 31 ASN B C 1
ATOM 4519 O O . ASN B 1 14 ? 16.295 -3.881 26.273 1.00 24.26 31 ASN B O 1
ATOM 4524 N N . PRO B 1 15 ? 18.344 -2.983 26.400 1.00 25.92 32 PRO B N 1
ATOM 4525 C CA . PRO B 1 15 ? 18.139 -2.515 27.773 1.00 25.14 32 PRO B CA 1
ATOM 4526 C C . PRO B 1 15 ? 16.941 -1.580 27.938 1.00 26.11 32 PRO B C 1
ATOM 4527 O O . PRO B 1 15 ? 16.419 -1.426 29.044 1.00 24.88 32 PRO B O 1
ATOM 4531 N N . ARG B 1 16 ? 16.507 -0.969 26.829 1.00 26.80 33 ARG B N 1
ATOM 4532 C CA . ARG B 1 16 ? 15.388 -0.043 26.843 1.00 28.40 33 ARG B CA 1
ATOM 4533 C C . ARG B 1 16 ? 14.074 -0.781 27.091 1.00 26.95 33 ARG B C 1
ATOM 4534 O O . ARG B 1 16 ? 13.187 -0.233 27.739 1.00 27.89 33 ARG B O 1
ATOM 4542 N N . THR B 1 17 ? 13.948 -2.008 26.563 1.00 25.55 34 THR B N 1
ATOM 4543 C CA . THR B 1 17 ? 12.722 -2.784 26.691 1.00 25.26 34 THR B CA 1
ATOM 4544 C C . THR B 1 17 ? 12.885 -3.917 27.708 1.00 24.38 34 THR B C 1
ATOM 4545 O O . THR B 1 17 ? 11.890 -4.384 28.257 1.00 23.83 34 THR B O 1
ATOM 4549 N N . ASN B 1 18 ? 14.123 -4.357 27.963 1.00 22.41 35 ASN B N 1
ATOM 4550 C CA . ASN B 1 18 ? 14.379 -5.540 28.772 1.00 22.65 35 ASN B CA 1
ATOM 4551 C C . ASN B 1 18 ? 13.801 -5.395 30.184 1.00 23.62 35 ASN B C 1
ATOM 4552 O O . ASN B 1 18 ? 14.075 -4.419 30.887 1.00 23.78 35 ASN B O 1
ATOM 4557 N N . LYS B 1 19 ? 13.024 -6.407 30.600 1.00 22.76 36 LYS B N 1
ATOM 4558 C CA . LYS B 1 19 ? 12.450 -6.483 31.937 1.00 22.14 36 LYS B CA 1
ATOM 4559 C C . LYS B 1 19 ? 13.118 -7.571 32.783 1.00 21.36 36 LYS B C 1
ATOM 4560 O O . LYS B 1 19 ? 12.843 -7.679 33.981 1.00 21.62 36 LYS B O 1
ATOM 4566 N N . GLY B 1 20 ? 13.991 -8.379 32.170 1.00 21.25 37 GLY B N 1
ATOM 4567 C CA . GLY B 1 20 ? 14.656 -9.468 32.873 1.00 20.88 37 GLY B CA 1
ATOM 4568 C C . GLY B 1 20 ? 13.646 -10.442 33.481 1.00 20.50 37 GLY B C 1
ATOM 4569 O O . GLY B 1 20 ? 12.697 -10.850 32.819 1.00 18.96 37 GLY B O 1
ATOM 4570 N N . MET B 1 21 ? 13.830 -10.774 34.764 1.00 21.98 38 MET B N 1
ATOM 4571 C CA . MET B 1 21 ? 12.975 -11.741 35.434 1.00 24.00 38 MET B CA 1
ATOM 4572 C C . MET B 1 21 ? 11.581 -11.176 35.721 1.00 24.04 38 MET B C 1
ATOM 4573 O O . MET B 1 21 ? 10.729 -11.905 36.217 1.00 23.86 38 MET B O 1
ATOM 4578 N N . ALA B 1 22 ? 11.335 -9.903 35.380 1.00 23.26 39 ALA B N 1
ATOM 4579 C CA . ALA B 1 22 ? 10.004 -9.324 35.493 1.00 22.46 39 ALA B CA 1
ATOM 4580 C C . ALA B 1 22 ? 9.149 -9.567 34.245 1.00 21.75 39 ALA B C 1
ATOM 4581 O O . ALA B 1 22 ? 7.963 -9.231 34.246 1.00 20.77 39 ALA B O 1
ATOM 4583 N N . PHE B 1 23 ? 9.721 -10.138 33.178 1.00 20.52 40 PHE B N 1
ATOM 4584 C CA . PHE B 1 23 ? 8.902 -10.652 32.086 1.00 21.15 40 PHE B CA 1
ATOM 4585 C C . PHE B 1 23 ? 7.943 -11.698 32.654 1.00 20.92 40 PHE B C 1
ATOM 4586 O O . PHE B 1 23 ? 8.375 -12.616 33.351 1.00 19.61 40 PHE B O 1
ATOM 4594 N N . THR B 1 24 ? 6.642 -11.543 32.373 1.00 20.67 41 THR B N 1
ATOM 4595 C CA . THR B 1 24 ? 5.638 -12.449 32.911 1.00 21.84 41 THR B CA 1
ATOM 4596 C C . THR B 1 24 ? 5.719 -13.774 32.162 1.00 21.50 41 THR B C 1
ATOM 4597 O O . THR B 1 24 ? 6.292 -13.849 31.073 1.00 20.29 41 THR B O 1
ATOM 4601 N N . LEU B 1 25 ? 5.104 -14.812 32.739 1.00 22.12 42 LEU B N 1
ATOM 4602 C CA . LEU B 1 25 ? 5.093 -16.123 32.108 1.00 22.90 42 LEU B CA 1
ATOM 4603 C C . LEU B 1 25 ? 4.556 -16.010 30.683 1.00 22.75 42 LEU B C 1
ATOM 4604 O O . LEU B 1 25 ? 5.164 -16.536 29.754 1.00 21.86 42 LEU B O 1
ATOM 4609 N N . GLN B 1 26 ? 3.409 -15.337 30.517 1.00 23.88 43 GLN B N 1
ATOM 4610 C CA . GLN B 1 26 ? 2.766 -15.250 29.214 1.00 24.58 43 GLN B CA 1
ATOM 4611 C C . GLN B 1 26 ? 3.628 -14.448 28.241 1.00 22.40 43 GLN B C 1
ATOM 4612 O O . GLN B 1 26 ? 3.705 -14.791 27.061 1.00 22.68 43 GLN B O 1
ATOM 4618 N N . GLU B 1 27 ? 4.255 -13.372 28.729 1.00 21.60 44 GLU B N 1
ATOM 4619 C CA . GLU B 1 27 ? 5.163 -12.586 27.908 1.00 22.27 44 GLU B CA 1
ATOM 4620 C C . GLU B 1 27 ? 6.288 -13.477 27.379 1.00 21.11 44 GLU B C 1
ATOM 4621 O O . GLU B 1 27 ? 6.586 -13.466 26.188 1.00 21.74 44 GLU B O 1
ATOM 4627 N N . ARG B 1 28 ? 6.902 -14.260 28.270 1.00 20.96 45 ARG B N 1
ATOM 4628 C CA . ARG B 1 28 ? 8.064 -15.053 27.902 1.00 20.90 45 ARG B CA 1
ATOM 4629 C C . ARG B 1 28 ? 7.697 -16.044 26.800 1.00 21.81 45 ARG B C 1
ATOM 4630 O O . ARG B 1 28 ? 8.452 -16.225 25.848 1.00 22.78 45 ARG B O 1
ATOM 4638 N N . GLN B 1 29 ? 6.524 -16.673 26.941 1.00 22.44 46 GLN B N 1
ATOM 4639 C CA . GLN B 1 29 ? 6.091 -17.727 26.039 1.00 23.07 46 GLN B CA 1
ATOM 4640 C C . GLN B 1 29 ? 5.784 -17.139 24.665 1.00 22.93 46 GLN B C 1
ATOM 4641 O O . GLN B 1 29 ? 6.262 -17.648 23.654 1.00 22.17 46 GLN B O 1
ATOM 4647 N N . MET B 1 30 ? 5.010 -16.046 24.633 1.00 24.07 47 MET B N 1
ATOM 4648 C CA . MET B 1 30 ? 4.570 -15.473 23.371 1.00 24.25 47 MET B CA 1
ATOM 4649 C C . MET B 1 30 ? 5.727 -14.803 22.633 1.00 24.16 47 MET B C 1
ATOM 4650 O O . MET B 1 30 ? 5.710 -14.752 21.408 1.00 26.54 47 MET B O 1
ATOM 4655 N N . LEU B 1 31 ? 6.719 -14.292 23.371 1.00 24.51 48 LEU B N 1
ATOM 4656 C CA . LEU B 1 31 ? 7.820 -13.543 22.782 1.00 25.04 48 LEU B CA 1
ATOM 4657 C C . LEU B 1 31 ? 9.022 -14.445 22.488 1.00 26.22 48 LEU B C 1
ATOM 4658 O O . LEU B 1 31 ? 10.017 -13.977 21.934 1.00 25.03 48 LEU B O 1
ATOM 4663 N N . GLY B 1 32 ? 8.948 -15.721 22.883 1.00 25.23 49 GLY B N 1
ATOM 4664 C CA . GLY B 1 32 ? 10.021 -16.668 22.618 1.00 25.33 49 GLY B CA 1
ATOM 4665 C C . GLY B 1 32 ? 11.196 -16.505 23.581 1.00 24.28 49 GLY B C 1
ATOM 4666 O O . GLY B 1 32 ? 12.346 -16.716 23.192 1.00 25.75 49 GLY B O 1
ATOM 4667 N N . LEU B 1 33 ? 10.898 -16.139 24.836 1.00 22.75 50 LEU B N 1
ATOM 4668 C CA . LEU B 1 33 ? 11.912 -15.995 25.872 1.00 23.37 50 LEU B CA 1
ATOM 4669 C C . LEU B 1 33 ? 11.872 -17.172 26.845 1.00 22.39 50 LEU B C 1
ATOM 4670 O O . LEU B 1 33 ? 12.728 -17.245 27.726 1.00 21.33 50 LEU B O 1
ATOM 4675 N N . GLN B 1 34 ? 10.856 -18.046 26.737 1.00 22.69 51 GLN B N 1
ATOM 4676 C CA . GLN B 1 34 ? 10.699 -19.144 27.682 1.00 22.97 51 GLN B CA 1
ATOM 4677 C C . GLN B 1 34 ? 11.948 -20.024 27.623 1.00 22.61 51 GLN B C 1
ATOM 4678 O O . GLN B 1 34 ? 12.340 -20.486 26.555 1.00 21.92 51 GLN B O 1
ATOM 4684 N N . GLY B 1 35 ? 12.595 -20.203 28.778 1.00 24.09 52 GLY B N 1
ATOM 4685 C CA . GLY B 1 35 ? 13.808 -21.000 28.876 1.00 24.46 52 GLY B CA 1
ATOM 4686 C C . GLY B 1 35 ? 15.087 -20.161 28.850 1.00 24.31 52 GLY B C 1
ATOM 4687 O O . GLY B 1 35 ? 16.155 -20.678 29.174 1.00 24.70 52 GLY B O 1
ATOM 4688 N N . LEU B 1 36 ? 14.984 -18.880 28.462 1.00 23.03 53 LEU B N 1
ATOM 4689 C CA . LEU B 1 36 ? 16.142 -17.997 28.386 1.00 22.89 53 LEU B CA 1
ATOM 4690 C C . LEU B 1 36 ? 16.303 -17.218 29.691 1.00 22.20 53 LEU B C 1
ATOM 4691 O O . LEU B 1 36 ? 17.249 -16.443 29.838 1.00 21.72 53 LEU B O 1
ATOM 4696 N N . LEU B 1 37 ? 15.343 -17.407 30.607 1.00 21.52 54 LEU B N 1
ATOM 4697 C CA . LEU B 1 37 ? 15.349 -16.801 31.927 1.00 22.59 54 LEU B CA 1
ATOM 4698 C C . LEU B 1 37 ? 15.077 -17.904 32.945 1.00 22.30 54 LEU B C 1
ATOM 4699 O O . LEU B 1 37 ? 14.473 -18.920 32.605 1.00 22.69 54 LEU B O 1
ATOM 4704 N N . PRO B 1 38 ? 15.510 -17.748 34.213 1.00 22.92 55 PRO B N 1
ATOM 4705 C CA . PRO B 1 38 ? 15.225 -18.747 35.241 1.00 23.68 55 PRO B CA 1
ATOM 4706 C C . PRO B 1 38 ? 13.734 -18.815 35.556 1.00 24.74 55 PRO B C 1
ATOM 4707 O O . PRO B 1 38 ? 13.008 -17.847 35.326 1.00 22.25 55 PRO B O 1
ATOM 4711 N N . PRO B 1 39 ? 13.244 -19.959 36.090 1.00 26.30 56 PRO B N 1
ATOM 4712 C CA . PRO B 1 39 ? 11.812 -20.237 36.181 1.00 29.09 56 PRO B CA 1
ATOM 4713 C C . PRO B 1 39 ? 11.141 -19.542 37.361 1.00 31.47 56 PRO B C 1
ATOM 4714 O O . PRO B 1 39 ? 10.471 -20.186 38.168 1.00 36.36 56 PRO B O 1
ATOM 4718 N N . LYS B 1 40 ? 11.350 -18.229 37.456 1.00 30.57 57 LYS B N 1
ATOM 4719 C CA . LYS B 1 40 ? 10.756 -17.421 38.502 1.00 30.16 57 LYS B CA 1
ATOM 4720 C C . LYS B 1 40 ? 10.353 -16.078 37.907 1.00 28.62 57 LYS B C 1
ATOM 4721 O O . LYS B 1 40 ? 11.154 -15.445 37.221 1.00 27.63 57 LYS B O 1
ATOM 4727 N N . ILE B 1 41 ? 9.112 -15.671 38.194 1.00 28.60 58 ILE B N 1
ATOM 4728 C CA . ILE B 1 41 ? 8.564 -14.405 37.741 1.00 27.64 58 ILE B CA 1
ATOM 4729 C C . ILE B 1 41 ? 8.655 -13.416 38.899 1.00 27.24 58 ILE B C 1
ATOM 4730 O O . ILE B 1 41 ? 8.053 -13.632 39.948 1.00 26.10 58 ILE B O 1
ATOM 4735 N N . GLU B 1 42 ? 9.411 -12.329 38.709 1.00 26.77 59 GLU B N 1
ATOM 4736 C CA . GLU B 1 42 ? 9.545 -11.315 39.743 1.00 26.75 59 GLU B CA 1
ATOM 4737 C C . GLU B 1 42 ? 8.819 -10.040 39.324 1.00 26.96 59 GLU B C 1
ATOM 4738 O O . GLU B 1 42 ? 8.282 -9.962 38.226 1.00 27.57 59 GLU B O 1
ATOM 4744 N N . THR B 1 43 ? 8.765 -9.076 40.246 1.00 25.93 60 THR B N 1
ATOM 4745 C CA . THR B 1 43 ? 8.309 -7.726 39.957 1.00 26.90 60 THR B CA 1
ATOM 4746 C C . THR B 1 43 ? 9.514 -6.796 40.027 1.00 25.23 60 THR B C 1
ATOM 4747 O O . THR B 1 43 ? 10.573 -7.187 40.505 1.00 23.95 60 THR B O 1
ATOM 4751 N N . GLN B 1 44 ? 9.337 -5.553 39.576 1.00 25.47 61 GLN B N 1
ATOM 4752 C CA . GLN B 1 44 ? 10.390 -4.550 39.673 1.00 25.09 61 GLN B CA 1
ATOM 4753 C C . GLN B 1 44 ? 10.762 -4.320 41.139 1.00 25.99 61 GLN B C 1
ATOM 4754 O O . GLN B 1 44 ? 11.930 -4.097 41.449 1.00 25.31 61 GLN B O 1
ATOM 4760 N N . ASP B 1 45 ? 9.763 -4.383 42.032 1.00 27.57 62 ASP B N 1
ATOM 4761 C CA . ASP B 1 45 ? 9.968 -4.237 43.465 1.00 28.68 62 ASP B CA 1
ATOM 4762 C C . ASP B 1 45 ? 11.035 -5.216 43.966 1.00 28.58 62 ASP B C 1
ATOM 4763 O O . ASP B 1 45 ? 11.925 -4.827 44.725 1.00 27.78 62 ASP B O 1
ATOM 4768 N N . ILE B 1 46 ? 10.962 -6.480 43.529 1.00 27.74 63 ILE B N 1
ATOM 4769 C CA . ILE B 1 46 ? 11.871 -7.512 44.011 1.00 28.52 63 ILE B CA 1
ATOM 4770 C C . ILE B 1 46 ? 13.268 -7.319 43.422 1.00 26.78 63 ILE B C 1
ATOM 4771 O O . ILE B 1 46 ? 14.262 -7.486 44.126 1.00 27.23 63 ILE B O 1
ATOM 4776 N N . GLN B 1 47 ? 13.349 -7.025 42.120 1.00 25.15 64 GLN B N 1
ATOM 4777 C CA . GLN B 1 47 ? 14.629 -6.784 41.471 1.00 24.17 64 GLN B CA 1
ATOM 4778 C C . GLN B 1 47 ? 15.363 -5.631 42.153 1.00 24.14 64 GLN B C 1
ATOM 4779 O O . GLN B 1 47 ? 16.585 -5.673 42.298 1.00 24.69 64 GLN B O 1
ATOM 4785 N N . ALA B 1 48 ? 14.610 -4.591 42.530 1.00 24.57 65 ALA B N 1
ATOM 4786 C CA . ALA B 1 48 ? 15.185 -3.419 43.174 1.00 26.82 65 ALA B CA 1
ATOM 4787 C C . ALA B 1 48 ? 15.756 -3.803 44.536 1.00 27.93 65 ALA B C 1
ATOM 4788 O O . ALA B 1 48 ? 16.870 -3.408 44.873 1.00 29.43 65 ALA B O 1
ATOM 4790 N N . LEU B 1 49 ? 14.983 -4.579 45.305 1.00 27.86 66 LEU B N 1
ATOM 4791 C CA . LEU B 1 49 ? 15.393 -4.995 46.637 1.00 28.81 66 LEU B CA 1
ATOM 4792 C C . LEU B 1 49 ? 16.660 -5.846 46.563 1.00 28.69 66 LEU B C 1
ATOM 4793 O O . LEU B 1 49 ? 17.547 -5.686 47.400 1.00 29.51 66 LEU B O 1
ATOM 4798 N N . ARG B 1 50 ? 16.752 -6.734 45.562 1.00 27.99 67 ARG B N 1
ATOM 4799 C CA . ARG B 1 50 ? 17.952 -7.540 45.372 1.00 27.83 67 ARG B CA 1
ATOM 4800 C C . ARG B 1 50 ? 19.163 -6.624 45.183 1.00 28.19 67 ARG B C 1
ATOM 4801 O O . ARG B 1 50 ? 20.222 -6.842 45.777 1.00 26.99 67 ARG B O 1
ATOM 4809 N N . PHE B 1 51 ? 18.995 -5.593 44.349 1.00 29.28 68 PHE B N 1
ATOM 4810 C CA . PHE B 1 51 ? 20.060 -4.642 44.081 1.00 30.92 68 PHE B CA 1
ATOM 4811 C C . PHE B 1 51 ? 20.486 -3.949 45.374 1.00 31.02 68 PHE B C 1
ATOM 4812 O O . PHE B 1 51 ? 21.677 -3.878 45.669 1.00 33.10 68 PHE B O 1
ATOM 4820 N N . HIS B 1 52 ? 19.514 -3.418 46.123 1.00 31.28 69 HIS B N 1
ATOM 4821 C CA . HIS B 1 52 ? 19.800 -2.647 47.323 1.00 33.70 69 HIS B CA 1
ATOM 4822 C C . HIS B 1 52 ? 20.563 -3.504 48.334 1.00 35.93 69 HIS B C 1
ATOM 4823 O O . HIS B 1 52 ? 21.436 -2.998 49.040 1.00 34.98 69 HIS B O 1
ATOM 4830 N N . ARG B 1 53 ? 20.220 -4.798 48.397 1.00 37.24 70 ARG B N 1
ATOM 4831 C CA . ARG B 1 53 ? 20.884 -5.747 49.278 1.00 39.08 70 ARG B CA 1
ATOM 4832 C C . ARG B 1 53 ? 22.333 -5.950 48.840 1.00 38.14 70 ARG B C 1
ATOM 4833 O O . ARG B 1 53 ? 23.235 -5.996 49.672 1.00 38.82 70 ARG B O 1
ATOM 4841 N N . ASN B 1 54 ? 22.541 -6.100 47.530 1.00 37.87 71 ASN B N 1
ATOM 4842 C CA . ASN B 1 54 ? 23.869 -6.316 46.979 1.00 39.73 71 ASN B CA 1
ATOM 4843 C C . ASN B 1 54 ? 24.752 -5.087 47.182 1.00 44.65 71 ASN B C 1
ATOM 4844 O O . ASN B 1 54 ? 25.960 -5.226 47.381 1.00 45.77 71 ASN B O 1
ATOM 4849 N N . LEU B 1 55 ? 24.148 -3.893 47.112 1.00 45.35 72 LEU B N 1
ATOM 4850 C CA . LEU B 1 55 ? 24.895 -2.650 47.229 1.00 49.02 72 LEU B CA 1
ATOM 4851 C C . LEU B 1 55 ? 25.274 -2.403 48.690 1.00 53.00 72 LEU B C 1
ATOM 4852 O O . LEU B 1 55 ? 26.388 -1.964 48.971 1.00 55.19 72 LEU B O 1
ATOM 4857 N N . LYS B 1 56 ? 24.344 -2.691 49.610 1.00 56.31 73 LYS B N 1
ATOM 4858 C CA . LYS B 1 56 ? 24.553 -2.450 51.030 1.00 60.88 73 LYS B CA 1
ATOM 4859 C C . LYS B 1 56 ? 25.727 -3.278 51.557 1.00 63.69 73 LYS B C 1
ATOM 4860 O O . LYS B 1 56 ? 26.336 -2.905 52.557 1.00 65.57 73 LYS B O 1
ATOM 4866 N N . LYS B 1 57 ? 26.032 -4.399 50.888 1.00 65.50 74 LYS B N 1
ATOM 4867 C CA . LYS B 1 57 ? 27.172 -5.232 51.241 1.00 68.60 74 LYS B CA 1
ATOM 4868 C C . LYS B 1 57 ? 28.480 -4.492 50.961 1.00 72.20 74 LYS B C 1
ATOM 4869 O O . LYS B 1 57 ? 29.433 -4.615 51.728 1.00 75.64 74 LYS B O 1
ATOM 4871 N N . MET B 1 58 ? 28.514 -3.729 49.860 1.00 73.37 75 MET B N 1
ATOM 4872 C CA . MET B 1 58 ? 29.719 -3.050 49.401 1.00 75.30 75 MET B CA 1
ATOM 4873 C C . MET B 1 58 ? 30.018 -1.823 50.266 1.00 70.96 75 MET B C 1
ATOM 4874 O O . MET B 1 58 ? 29.162 -1.363 51.023 1.00 67.80 75 MET B O 1
ATOM 4879 N N . THR B 1 59 ? 31.249 -1.304 50.136 1.00 66.57 76 THR B N 1
ATOM 4880 C CA . THR B 1 59 ? 31.708 -0.154 50.906 1.00 63.22 76 THR B CA 1
ATOM 4881 C C . THR B 1 59 ? 32.373 0.892 50.005 1.00 57.63 76 THR B C 1
ATOM 4882 O O . THR B 1 59 ? 32.229 2.087 50.261 1.00 55.97 76 THR B O 1
ATOM 4886 N N . SER B 1 60 ? 33.111 0.447 48.976 1.00 52.81 77 SER B N 1
ATOM 4887 C CA . SER B 1 60 ? 33.843 1.343 48.091 1.00 49.88 77 SER B CA 1
ATOM 4888 C C . SER B 1 60 ? 32.893 2.063 47.131 1.00 47.37 77 SER B C 1
ATOM 4889 O O . SER B 1 60 ? 32.186 1.412 46.367 1.00 41.13 77 SER B O 1
ATOM 4892 N N . PRO B 1 61 ? 32.857 3.419 47.120 1.00 46.11 78 PRO B N 1
ATOM 4893 C CA . PRO B 1 61 ? 32.081 4.165 46.123 1.00 45.58 78 PRO B CA 1
ATOM 4894 C C . PRO B 1 61 ? 32.347 3.761 44.674 1.00 44.38 78 PRO B C 1
ATOM 4895 O O . PRO B 1 61 ? 31.420 3.744 43.869 1.00 41.62 78 PRO B O 1
ATOM 4899 N N . LEU B 1 62 ? 33.610 3.447 44.352 1.00 43.45 79 LEU B N 1
ATOM 4900 C CA . LEU B 1 62 ? 33.997 3.091 42.994 1.00 44.84 79 LEU B CA 1
ATOM 4901 C C . LEU B 1 62 ? 33.393 1.746 42.597 1.00 44.24 79 LEU B C 1
ATOM 4902 O O . LEU B 1 62 ? 32.929 1.597 41.471 1.00 41.35 79 LEU B O 1
ATOM 4907 N N . GLU B 1 63 ? 33.415 0.766 43.508 1.00 43.85 80 GLU B N 1
ATOM 4908 C CA . GLU B 1 63 ? 32.831 -0.538 43.229 1.00 45.08 80 GLU B CA 1
ATOM 4909 C C . GLU B 1 63 ? 31.314 -0.418 43.058 1.00 39.82 80 GLU B C 1
ATOM 4910 O O . GLU B 1 63 ? 30.736 -1.095 42.213 1.00 39.43 80 GLU B O 1
ATOM 4916 N N . LYS B 1 64 ? 30.684 0.447 43.860 1.00 36.94 81 LYS B N 1
ATOM 4917 C CA . LYS B 1 64 ? 29.259 0.722 43.749 1.00 36.77 81 LYS B CA 1
ATOM 4918 C C . LYS B 1 64 ? 28.955 1.388 42.408 1.00 35.07 81 LYS B C 1
ATOM 4919 O O . LYS B 1 64 ? 27.924 1.109 41.799 1.00 33.42 81 LYS B O 1
ATOM 4925 N N . TYR B 1 65 ? 29.853 2.278 41.966 1.00 32.15 82 TYR B N 1
ATOM 4926 C CA . TYR B 1 65 ? 29.693 2.975 40.700 1.00 31.47 82 TYR B CA 1
ATOM 4927 C C . TYR B 1 65 ? 29.654 1.959 39.561 1.00 32.30 82 TYR B C 1
ATOM 4928 O O . TYR B 1 65 ? 28.744 1.993 38.736 1.00 31.30 82 TYR B O 1
ATOM 4937 N N . ILE B 1 66 ? 30.647 1.060 39.530 1.00 31.62 83 ILE B N 1
ATOM 4938 C CA . ILE B 1 66 ? 30.796 0.088 38.456 1.00 33.85 83 ILE B CA 1
ATOM 4939 C C . ILE B 1 66 ? 29.565 -0.817 38.411 1.00 32.66 83 ILE B C 1
ATOM 4940 O O . ILE B 1 66 ? 29.095 -1.174 37.331 1.00 32.05 83 ILE B O 1
ATOM 4945 N N . TYR B 1 67 ? 29.060 -1.181 39.594 1.00 32.08 84 TYR B N 1
ATOM 4946 C CA . TYR B 1 67 ? 27.926 -2.082 39.716 1.00 33.25 84 TYR B CA 1
ATOM 4947 C C . TYR B 1 67 ? 26.660 -1.411 39.180 1.00 31.94 84 TYR B C 1
ATOM 4948 O O . TYR B 1 67 ? 25.980 -1.980 38.329 1.00 32.43 84 TYR B O 1
ATOM 4957 N N . ILE B 1 68 ? 26.347 -0.207 39.677 1.00 30.51 85 ILE B N 1
ATOM 4958 C CA . ILE B 1 68 ? 25.095 0.450 39.326 1.00 30.34 85 ILE B CA 1
ATOM 4959 C C . ILE B 1 68 ? 25.094 0.811 37.841 1.00 28.11 85 ILE B C 1
ATOM 4960 O O . ILE B 1 68 ? 24.068 0.663 37.185 1.00 27.23 85 ILE B O 1
ATOM 4965 N N . MET B 1 69 ? 26.231 1.271 37.299 1.00 26.93 86 MET B N 1
ATOM 4966 C CA . MET B 1 69 ? 26.260 1.719 35.912 1.00 26.86 86 MET B CA 1
ATOM 4967 C C . MET B 1 69 ? 26.134 0.527 34.961 1.00 27.14 86 MET B C 1
ATOM 4968 O O . MET B 1 69 ? 25.645 0.678 33.845 1.00 27.34 86 MET B O 1
ATOM 4973 N N . GLY B 1 70 ? 26.563 -0.660 35.411 1.00 27.80 87 GLY B N 1
ATOM 4974 C CA . GLY B 1 70 ? 26.373 -1.889 34.658 1.00 28.77 87 GLY B CA 1
ATOM 4975 C C . GLY B 1 70 ? 24.896 -2.187 34.397 1.00 29.55 87 GLY B C 1
ATOM 4976 O O . GLY B 1 70 ? 24.549 -2.745 33.358 1.00 32.08 87 GLY B O 1
ATOM 4977 N N . ILE B 1 71 ? 24.030 -1.801 35.340 1.00 29.62 88 ILE B N 1
ATOM 4978 C CA . ILE B 1 71 ? 22.600 -2.045 35.223 1.00 28.70 88 ILE B CA 1
ATOM 4979 C C . ILE B 1 71 ? 22.022 -1.182 34.102 1.00 28.40 88 ILE B C 1
ATOM 4980 O O . ILE B 1 71 ? 21.118 -1.626 33.396 1.00 28.64 88 ILE B O 1
ATOM 4985 N N . GLN B 1 72 ? 22.563 0.029 33.905 1.00 28.63 89 GLN B N 1
ATOM 4986 C CA . GLN B 1 72 ? 22.089 0.906 32.840 1.00 28.90 89 GLN B CA 1
ATOM 4987 C C . GLN B 1 72 ? 22.219 0.209 31.484 1.00 29.14 89 GLN B C 1
ATOM 4988 O O . GLN B 1 72 ? 21.368 0.397 30.612 1.00 29.04 89 GLN B O 1
ATOM 4994 N N . GLU B 1 73 ? 23.275 -0.599 31.313 1.00 28.83 90 GLU B N 1
ATOM 4995 C CA . GLU B 1 73 ? 23.529 -1.286 30.051 1.00 31.19 90 GLU B CA 1
ATOM 4996 C C . GLU B 1 73 ? 22.706 -2.572 29.919 1.00 29.47 90 GLU B C 1
ATOM 4997 O O . GLU B 1 73 ? 22.775 -3.229 28.880 1.00 30.17 90 GLU B O 1
ATOM 5003 N N . ARG B 1 74 ? 21.938 -2.940 30.956 1.00 27.17 91 ARG B N 1
ATOM 5004 C CA . ARG B 1 74 ? 21.203 -4.199 30.956 1.00 26.52 91 ARG B CA 1
ATOM 5005 C C . ARG B 1 74 ? 19.691 -3.982 31.009 1.00 23.76 91 ARG B C 1
ATOM 5006 O O . ARG B 1 74 ? 18.957 -4.635 30.271 1.00 24.07 91 ARG B O 1
ATOM 5014 N N . ASN B 1 75 ? 19.240 -3.101 31.908 1.00 22.69 92 ASN B N 1
ATOM 5015 C CA . ASN B 1 75 ? 17.823 -2.904 32.179 1.00 21.78 92 ASN B CA 1
ATOM 5016 C C . ASN B 1 75 ? 17.608 -1.456 32.615 1.00 21.26 92 ASN B C 1
ATOM 5017 O O . ASN B 1 75 ? 17.793 -1.116 33.780 1.00 20.69 92 ASN B O 1
ATOM 5022 N N . GLU B 1 76 ? 17.195 -0.619 31.657 1.00 23.35 93 GLU B N 1
ATOM 5023 C CA . GLU B 1 76 ? 17.138 0.823 31.839 1.00 24.71 93 GLU B CA 1
ATOM 5024 C C . GLU B 1 76 ? 16.137 1.204 32.925 1.00 22.94 93 GLU B C 1
ATOM 5025 O O . GLU B 1 76 ? 16.423 2.058 33.760 1.00 21.36 93 GLU B O 1
ATOM 5031 N N . LYS B 1 77 ? 14.955 0.577 32.909 1.00 22.25 94 LYS B N 1
ATOM 5032 C CA . LYS B 1 77 ? 13.907 0.940 33.850 1.00 21.96 94 LYS B CA 1
ATOM 5033 C C . LYS B 1 77 ? 14.303 0.549 35.271 1.00 22.02 94 LYS B C 1
ATOM 5034 O O . LYS B 1 77 ? 14.065 1.315 36.202 1.00 21.73 94 LYS B O 1
ATOM 5040 N N . LEU B 1 78 ? 14.932 -0.622 35.434 1.00 21.93 95 LEU B N 1
ATOM 5041 C CA . LEU B 1 78 ? 15.436 -1.029 36.737 1.00 22.08 95 LEU B CA 1
ATOM 5042 C C . LEU B 1 78 ? 16.473 -0.024 37.243 1.00 21.98 95 LEU B C 1
ATOM 5043 O O . LEU B 1 78 ? 16.446 0.351 38.412 1.00 22.22 95 LEU B O 1
ATOM 5048 N N . PHE B 1 79 ? 17.388 0.391 36.356 1.00 22.40 96 PHE B N 1
ATOM 5049 C CA . PHE B 1 79 ? 18.447 1.330 36.696 1.00 22.44 96 PHE B CA 1
ATOM 5050 C C . PHE B 1 79 ? 17.847 2.603 37.296 1.00 22.36 96 PHE B C 1
ATOM 5051 O O . PHE B 1 79 ? 18.262 3.029 38.370 1.00 22.56 96 PHE B O 1
ATOM 5059 N N . TYR B 1 80 ? 16.845 3.187 36.626 1.00 22.72 97 TYR B N 1
ATOM 5060 C CA . TYR B 1 80 ? 16.257 4.443 37.078 1.00 22.32 97 TYR B CA 1
ATOM 5061 C C . TYR B 1 80 ? 15.414 4.220 38.334 1.00 23.10 97 TYR B C 1
ATOM 5062 O O . TYR B 1 80 ? 15.389 5.085 39.212 1.00 21.93 97 TYR B O 1
ATOM 5071 N N . ARG B 1 81 ? 14.758 3.056 38.440 1.00 23.18 98 ARG B N 1
ATOM 5072 C CA . ARG B 1 81 ? 14.021 2.704 39.648 1.00 24.15 98 ARG B CA 1
ATOM 5073 C C . ARG B 1 81 ? 14.947 2.734 40.865 1.00 24.61 98 ARG B C 1
ATOM 5074 O O . ARG B 1 81 ? 14.593 3.291 41.901 1.00 25.21 98 ARG B O 1
ATOM 5082 N N . ILE B 1 82 ? 16.123 2.110 40.722 1.00 25.67 99 ILE B N 1
ATOM 5083 C CA . ILE B 1 82 ? 17.098 1.957 41.792 1.00 27.71 99 ILE B CA 1
ATOM 5084 C C . ILE B 1 82 ? 17.613 3.324 42.242 1.00 27.14 99 ILE B C 1
ATOM 5085 O O . ILE B 1 82 ? 17.770 3.582 43.436 1.00 26.35 99 ILE B O 1
ATOM 5090 N N . LEU B 1 83 ? 17.878 4.192 41.266 1.00 27.73 100 LEU B N 1
ATOM 5091 C CA . LEU B 1 83 ? 18.397 5.522 41.527 1.00 28.14 100 LEU B CA 1
ATOM 5092 C C . LEU B 1 83 ? 17.337 6.354 42.248 1.00 28.29 100 LEU B C 1
ATOM 5093 O O . LEU B 1 83 ? 17.629 6.998 43.252 1.00 26.11 100 LEU B O 1
ATOM 5098 N N . GLN B 1 84 ? 16.093 6.293 41.763 1.00 28.28 101 GLN B N 1
ATOM 5099 C CA . GLN B 1 84 ? 14.991 7.038 42.354 1.00 29.53 101 GLN B CA 1
ATOM 5100 C C . GLN B 1 84 ? 14.722 6.569 43.784 1.00 29.62 101 GLN B C 1
ATOM 5101 O O . GLN B 1 84 ? 14.447 7.392 44.654 1.00 29.08 101 GLN B O 1
ATOM 5107 N N . ASP B 1 85 ? 14.810 5.252 44.021 1.00 30.31 102 ASP B N 1
ATOM 5108 C CA . ASP B 1 85 ? 14.553 4.677 45.333 1.00 31.36 102 ASP B CA 1
ATOM 5109 C C . ASP B 1 85 ? 15.465 5.302 46.387 1.00 32.42 102 ASP B C 1
ATOM 5110 O O . ASP B 1 85 ? 15.011 5.598 47.486 1.00 33.60 102 ASP B O 1
ATOM 5115 N N . ASP B 1 86 ? 16.752 5.461 46.045 1.00 32.11 103 ASP B N 1
ATOM 5116 C CA . ASP B 1 86 ? 17.788 5.797 47.007 1.00 33.04 103 ASP B CA 1
ATOM 5117 C C . ASP B 1 86 ? 18.572 7.001 46.490 1.00 32.32 103 ASP B C 1
ATOM 5118 O O . ASP B 1 86 ? 19.800 6.997 46.483 1.00 32.29 103 ASP B O 1
ATOM 5123 N N . ILE B 1 87 ? 17.839 8.042 46.085 1.00 32.30 104 ILE B N 1
ATOM 5124 C CA . ILE B 1 87 ? 18.389 9.103 45.256 1.00 32.13 104 ILE B CA 1
ATOM 5125 C C . ILE B 1 87 ? 19.424 9.923 46.032 1.00 30.48 104 ILE B C 1
ATOM 5126 O O . ILE B 1 87 ? 20.467 10.266 45.482 1.00 29.30 104 ILE B O 1
ATOM 5131 N N . GLU B 1 88 ? 19.157 10.221 47.308 1.00 30.98 105 GLU B N 1
ATOM 5132 C CA . GLU B 1 88 ? 20.058 11.066 48.077 1.00 32.29 105 GLU B CA 1
ATOM 5133 C C . GLU B 1 88 ? 21.420 10.388 48.219 1.00 30.30 105 GLU B C 1
ATOM 5134 O O . GLU B 1 88 ? 22.446 11.047 48.075 1.00 29.07 105 GLU B O 1
ATOM 5140 N N . SER B 1 89 ? 21.424 9.071 48.456 1.00 30.50 106 SER B N 1
ATOM 5141 C CA . SER B 1 89 ? 22.654 8.319 48.664 1.00 30.80 106 SER B CA 1
ATOM 5142 C C . SER B 1 89 ? 23.370 7.982 47.359 1.00 29.85 106 SER B C 1
ATOM 5143 O O . SER B 1 89 ? 24.576 7.758 47.385 1.00 28.64 106 SER B O 1
ATOM 5146 N N . LEU B 1 90 ? 22.648 7.921 46.229 1.00 30.35 107 LEU B N 1
ATOM 5147 C CA . LEU B 1 90 ? 23.226 7.400 44.996 1.00 31.13 107 LEU B CA 1
ATOM 5148 C C . LEU B 1 90 ? 23.652 8.514 44.036 1.00 31.33 107 LEU B C 1
ATOM 5149 O O . LEU B 1 90 ? 24.477 8.265 43.156 1.00 29.87 107 LEU B O 1
ATOM 5154 N N . MET B 1 91 ? 23.115 9.732 44.204 1.00 33.45 108 MET B N 1
ATOM 5155 C CA . MET B 1 91 ? 23.511 10.865 43.374 1.00 34.17 108 MET B CA 1
ATOM 5156 C C . MET B 1 91 ? 25.027 11.067 43.460 1.00 34.16 108 MET B C 1
ATOM 5157 O O . MET B 1 91 ? 25.665 11.237 42.424 1.00 34.13 108 MET B O 1
ATOM 5162 N N . PRO B 1 92 ? 25.665 11.010 44.660 1.00 34.24 109 PRO B N 1
ATOM 5163 C CA . PRO B 1 92 ? 27.122 11.143 44.772 1.00 34.47 109 PRO B CA 1
ATOM 5164 C C . PRO B 1 92 ? 27.949 9.972 44.239 1.00 34.46 109 PRO B C 1
ATOM 5165 O O . PRO B 1 92 ? 29.172 10.075 44.158 1.00 33.23 109 PRO B O 1
ATOM 5169 N N . ILE B 1 93 ? 27.283 8.856 43.911 1.00 33.93 110 ILE B N 1
ATOM 5170 C CA . ILE B 1 93 ? 27.938 7.700 43.317 1.00 33.15 110 ILE B CA 1
ATOM 5171 C C . ILE B 1 93 ? 27.918 7.828 41.794 1.00 30.71 110 ILE B C 1
ATOM 5172 O O . ILE B 1 93 ? 28.944 7.641 41.145 1.00 29.81 110 ILE B O 1
ATOM 5177 N N . VAL B 1 94 ? 26.743 8.115 41.222 1.00 29.10 111 VAL B N 1
ATOM 5178 C CA . VAL B 1 94 ? 26.606 8.145 39.772 1.00 29.53 111 VAL B CA 1
ATOM 5179 C C . VAL B 1 94 ? 27.163 9.463 39.234 1.00 28.63 111 VAL B C 1
ATOM 5180 O O . VAL B 1 94 ? 27.540 9.531 38.067 1.00 27.17 111 VAL B O 1
ATOM 5184 N N . TYR B 1 95 ? 27.207 10.506 40.073 1.00 30.49 112 TYR B N 1
ATOM 5185 C CA . TYR B 1 95 ? 27.746 11.789 39.646 1.00 32.41 112 TYR B CA 1
ATOM 5186 C C . TYR B 1 95 ? 28.882 12.196 40.585 1.00 34.53 112 TYR B C 1
ATOM 5187 O O . TYR B 1 95 ? 29.564 11.335 41.144 1.00 34.10 112 TYR B O 1
ATOM 5196 N N A THR B 1 96 ? 29.086 13.514 40.726 0.50 34.18 113 THR B N 1
ATOM 5197 N N B THR B 1 96 ? 29.087 13.511 40.733 0.50 34.13 113 THR B N 1
ATOM 5198 C CA A THR B 1 96 ? 30.155 14.082 41.532 0.50 34.65 113 THR B CA 1
ATOM 5199 C CA B THR B 1 96 ? 30.191 14.044 41.514 0.50 34.60 113 THR B CA 1
ATOM 5200 C C A THR B 1 96 ? 29.899 13.756 43.002 0.50 34.92 113 THR B C 1
ATOM 5201 C C B THR B 1 96 ? 29.915 13.783 42.994 0.50 34.88 113 THR B C 1
ATOM 5202 O O A THR B 1 96 ? 28.756 13.829 43.445 0.50 35.72 113 THR B O 1
ATOM 5203 O O B THR B 1 96 ? 28.776 13.925 43.433 0.50 35.79 113 THR B O 1
ATOM 5210 N N . PRO B 1 97 ? 30.922 13.405 43.821 1.00 35.44 114 PRO B N 1
ATOM 5211 C CA . PRO B 1 97 ? 32.317 13.251 43.369 1.00 35.15 114 PRO B CA 1
ATOM 5212 C C . PRO B 1 97 ? 32.897 11.943 42.817 1.00 35.00 114 PRO B C 1
ATOM 5213 O O . PRO B 1 97 ? 34.070 11.922 42.448 1.00 36.51 114 PRO B O 1
ATOM 5217 N N . THR B 1 98 ? 32.110 10.860 42.753 1.00 33.99 115 THR B N 1
ATOM 5218 C CA . THR B 1 98 ? 32.664 9.543 42.451 1.00 33.81 115 THR B CA 1
ATOM 5219 C C . THR B 1 98 ? 33.003 9.413 40.963 1.00 34.03 115 THR B C 1
ATOM 5220 O O . THR B 1 98 ? 34.054 8.875 40.609 1.00 33.97 115 THR B O 1
ATOM 5224 N N . VAL B 1 99 ? 32.098 9.889 40.097 1.00 32.81 116 VAL B N 1
ATOM 5225 C CA . VAL B 1 99 ? 32.131 9.585 38.674 1.00 32.65 116 VAL B CA 1
ATOM 5226 C C . VAL B 1 99 ? 33.521 9.832 38.086 1.00 33.01 116 VAL B C 1
ATOM 5227 O O . VAL B 1 99 ? 33.997 9.023 37.293 1.00 33.30 116 VAL B O 1
ATOM 5231 N N . GLY B 1 100 ? 34.161 10.947 38.463 1.00 33.62 117 GLY B N 1
ATOM 5232 C CA . GLY B 1 100 ? 35.423 11.358 37.861 1.00 35.64 117 GLY B CA 1
ATOM 5233 C C . GLY B 1 100 ? 36.579 10.407 38.179 1.00 36.60 117 GLY B C 1
ATOM 5234 O O . GLY B 1 100 ? 37.550 10.344 37.430 1.00 38.70 117 GLY B O 1
ATOM 5235 N N . LEU B 1 101 ? 36.470 9.666 39.288 1.00 37.76 118 LEU B N 1
ATOM 5236 C CA . LEU B 1 101 ? 37.513 8.746 39.718 1.00 37.70 118 LEU B CA 1
ATOM 5237 C C . LEU B 1 101 ? 37.505 7.458 38.886 1.00 38.80 118 LEU B C 1
ATOM 5238 O O . LEU B 1 101 ? 38.526 6.775 38.814 1.00 34.42 118 LEU B O 1
ATOM 5243 N N . ALA B 1 102 ? 36.368 7.140 38.245 1.00 40.56 119 ALA B N 1
ATOM 5244 C CA . ALA B 1 102 ? 36.140 5.833 37.636 1.00 43.25 119 ALA B CA 1
ATOM 5245 C C . ALA B 1 102 ? 37.087 5.551 36.468 1.00 43.71 119 ALA B C 1
ATOM 5246 O O . ALA B 1 102 ? 37.780 4.537 36.478 1.00 44.13 119 ALA B O 1
ATOM 5255 N N . SER B 1 104 ? 39.854 6.966 35.466 1.00 42.60 121 SER B N 1
ATOM 5256 C CA . SER B 1 104 ? 41.251 6.979 35.867 1.00 42.73 121 SER B CA 1
ATOM 5257 C C . SER B 1 104 ? 41.632 5.659 36.532 1.00 42.89 121 SER B C 1
ATOM 5258 O O . SER B 1 104 ? 42.739 5.160 36.331 1.00 43.76 121 SER B O 1
ATOM 5261 N N . GLN B 1 105 ? 40.714 5.108 37.334 1.00 40.44 122 GLN B N 1
ATOM 5262 C CA . GLN B 1 105 ? 40.998 3.913 38.113 1.00 41.19 122 GLN B CA 1
ATOM 5263 C C . GLN B 1 105 ? 40.877 2.668 37.232 1.00 40.98 122 GLN B C 1
ATOM 5264 O O . GLN B 1 105 ? 41.719 1.777 37.315 1.00 39.42 122 GLN B O 1
ATOM 5266 N N . TYR B 1 106 ? 39.834 2.610 36.390 1.00 39.83 123 TYR B N 1
ATOM 5267 C CA . TYR B 1 106 ? 39.454 1.366 35.732 1.00 39.93 123 TYR B CA 1
ATOM 5268 C C . TYR B 1 106 ? 39.499 1.475 34.209 1.00 38.15 123 TYR B C 1
ATOM 5269 O O . TYR B 1 106 ? 39.786 0.490 33.536 1.00 37.03 123 TYR B O 1
ATOM 5278 N N . GLY B 1 107 ? 39.179 2.651 33.666 1.00 37.84 124 GLY B N 1
ATOM 5279 C CA . GLY B 1 107 ? 38.891 2.767 32.247 1.00 38.46 124 GLY B CA 1
ATOM 5280 C C . GLY B 1 107 ? 37.527 2.150 31.948 1.00 37.16 124 GLY B C 1
ATOM 5281 O O . GLY B 1 107 ? 36.643 2.170 32.800 1.00 36.48 124 GLY B O 1
ATOM 5282 N N . HIS B 1 108 ? 37.367 1.590 30.743 1.00 35.28 125 HIS B N 1
ATOM 5283 C CA . HIS B 1 108 ? 36.085 1.038 30.333 1.00 34.60 125 HIS B CA 1
ATOM 5284 C C . HIS B 1 108 ? 36.310 -0.063 29.298 1.00 33.64 125 HIS B C 1
ATOM 5285 O O . HIS B 1 108 ? 37.261 -0.002 28.519 1.00 33.86 125 HIS B O 1
ATOM 5292 N N . ILE B 1 109 ? 35.447 -1.089 29.341 1.00 31.26 126 ILE B N 1
ATOM 5293 C CA . ILE B 1 109 ? 35.354 -2.084 28.285 1.00 30.30 126 ILE B CA 1
ATOM 5294 C C . ILE B 1 109 ? 34.041 -1.835 27.549 1.00 29.86 126 ILE B C 1
ATOM 5295 O O . ILE B 1 109 ? 32.974 -1.939 28.153 1.00 29.51 126 ILE B O 1
ATOM 5300 N N . PHE B 1 110 ? 34.142 -1.519 26.253 1.00 28.05 127 PHE B N 1
ATOM 5301 C CA . PHE B 1 110 ? 33.009 -1.038 25.476 1.00 27.61 127 PHE B CA 1
ATOM 5302 C C . PHE B 1 110 ? 32.198 -2.199 24.904 1.00 27.95 127 PHE B C 1
ATOM 5303 O O . PHE B 1 110 ? 32.757 -3.173 24.393 1.00 26.15 127 PHE B O 1
ATOM 5311 N N . ARG B 1 111 ? 30.868 -2.065 25.013 1.00 27.98 128 ARG B N 1
ATOM 5312 C CA . ARG B 1 111 ? 29.930 -2.785 24.166 1.00 28.43 128 ARG B CA 1
ATOM 5313 C C . ARG B 1 111 ? 29.025 -1.740 23.520 1.00 28.88 128 ARG B C 1
ATOM 5314 O O . ARG B 1 111 ? 29.291 -1.319 22.399 1.00 29.97 128 ARG B O 1
ATOM 5322 N N . ARG B 1 112 ? 27.990 -1.291 24.245 1.00 29.54 129 ARG B N 1
ATOM 5323 C CA A ARG B 1 112 ? 27.085 -0.285 23.714 0.50 31.14 129 ARG B CA 1
ATOM 5324 C CA B ARG B 1 112 ? 27.073 -0.283 23.740 0.50 31.36 129 ARG B CA 1
ATOM 5325 C C . ARG B 1 112 ? 27.702 1.098 23.922 1.00 31.06 129 ARG B C 1
ATOM 5326 O O . ARG B 1 112 ? 28.408 1.328 24.903 1.00 31.84 129 ARG B O 1
ATOM 5341 N N . PRO B 1 113 ? 27.470 2.067 23.000 1.00 30.59 130 PRO B N 1
ATOM 5342 C CA . PRO B 1 113 ? 28.000 3.424 23.168 1.00 31.51 130 PRO B CA 1
ATOM 5343 C C . PRO B 1 113 ? 27.559 4.108 24.464 1.00 33.33 130 PRO B C 1
ATOM 5344 O O . PRO B 1 113 ? 26.400 4.013 24.851 1.00 33.57 130 PRO B O 1
ATOM 5348 N N . LYS B 1 114 ? 28.500 4.803 25.113 1.00 37.78 131 LYS B N 1
ATOM 5349 C CA . LYS B 1 114 ? 28.223 5.644 26.271 1.00 41.24 131 LYS B CA 1
ATOM 5350 C C . LYS B 1 114 ? 27.677 6.999 25.814 1.00 38.19 131 LYS B C 1
ATOM 5351 O O . LYS B 1 114 ? 26.858 7.614 26.492 1.00 39.52 131 LYS B O 1
ATOM 5357 N N . GLY B 1 115 ? 28.170 7.461 24.662 1.00 32.75 132 GLY B N 1
ATOM 5358 C CA . GLY B 1 115 ? 27.831 8.755 24.096 1.00 29.51 132 GLY B CA 1
ATOM 5359 C C . GLY B 1 115 ? 28.717 9.004 22.879 1.00 27.00 132 GLY B C 1
ATOM 5360 O O . GLY B 1 115 ? 29.336 8.064 22.390 1.00 26.73 132 GLY B O 1
ATOM 5361 N N . LEU B 1 116 ? 28.788 10.258 22.420 1.00 23.34 133 LEU B N 1
ATOM 5362 C CA . LEU B 1 116 ? 29.587 10.615 21.259 1.00 23.94 133 LEU B CA 1
ATOM 5363 C C . LEU B 1 116 ? 30.938 11.146 21.720 1.00 22.34 133 LEU B C 1
ATOM 5364 O O . LEU B 1 116 ? 31.003 11.946 22.651 1.00 22.06 133 LEU B O 1
ATOM 5369 N N . PHE B 1 117 ? 31.993 10.694 21.036 1.00 21.84 134 PHE B N 1
ATOM 5370 C CA . PHE B 1 117 ? 33.324 11.262 21.159 1.00 20.79 134 PHE B CA 1
ATOM 5371 C C . PHE B 1 117 ? 33.647 12.005 19.869 1.00 20.31 134 PHE B C 1
ATOM 5372 O O . PHE B 1 117 ? 33.531 11.439 18.781 1.00 20.18 134 PHE B O 1
ATOM 5380 N N . ILE B 1 118 ? 34.024 13.281 20.003 1.00 20.39 135 ILE B N 1
ATOM 5381 C CA . ILE B 1 118 ? 34.354 14.128 18.866 1.00 21.29 135 ILE B CA 1
ATOM 5382 C C . ILE B 1 118 ? 35.759 14.668 19.107 1.00 22.64 135 ILE B C 1
ATOM 5383 O O . ILE B 1 118 ? 35.963 15.456 20.032 1.00 23.67 135 ILE B O 1
ATOM 5388 N N . SER B 1 119 ? 36.730 14.219 18.308 1.00 22.36 136 SER B N 1
ATOM 5389 C CA . SER B 1 119 ? 38.103 14.656 18.505 1.00 23.34 136 SER B CA 1
ATOM 5390 C C . SER B 1 119 ? 38.461 15.766 17.520 1.00 23.92 136 SER B C 1
ATOM 5391 O O . SER B 1 119 ? 37.816 15.934 16.490 1.00 25.21 136 SER B O 1
ATOM 5394 N N . ILE B 1 120 ? 39.524 16.508 17.841 1.00 24.64 137 ILE B N 1
ATOM 5395 C CA . ILE B 1 120 ? 40.052 17.527 16.945 1.00 25.03 137 ILE B CA 1
ATOM 5396 C C . ILE B 1 120 ? 40.471 16.895 15.613 1.00 23.75 137 ILE B C 1
ATOM 5397 O O . ILE B 1 120 ? 40.415 17.550 14.574 1.00 24.26 137 ILE B O 1
ATOM 5402 N N . SER B 1 121 ? 40.853 15.611 15.640 1.00 24.86 138 SER B N 1
ATOM 5403 C CA . SER B 1 121 ? 41.217 14.860 14.442 1.00 25.22 138 SER B CA 1
ATOM 5404 C C . SER B 1 121 ? 40.034 14.650 13.497 1.00 25.51 138 SER B C 1
ATOM 5405 O O . SER B 1 121 ? 40.234 14.299 12.332 1.00 25.02 138 SER B O 1
ATOM 5408 N N . ASP B 1 122 ? 38.806 14.847 13.999 1.00 25.22 139 ASP B N 1
ATOM 5409 C CA . ASP B 1 122 ? 37.597 14.673 13.210 1.00 24.84 139 ASP B CA 1
ATOM 5410 C C . ASP B 1 122 ? 37.082 15.997 12.648 1.00 24.79 139 ASP B C 1
ATOM 5411 O O . ASP B 1 122 ? 35.960 16.054 12.148 1.00 23.61 139 ASP B O 1
ATOM 5416 N N . ARG B 1 123 ? 37.885 17.065 12.716 1.00 25.13 140 ARG B N 1
ATOM 5417 C CA . ARG B 1 123 ? 37.443 18.364 12.231 1.00 26.25 140 ARG B CA 1
ATOM 5418 C C . ARG B 1 123 ? 37.058 18.256 10.755 1.00 25.56 140 ARG B C 1
ATOM 5419 O O . ARG B 1 123 ? 37.737 17.592 9.975 1.00 25.33 140 ARG B O 1
ATOM 5427 N N . GLY B 1 124 ? 35.937 18.898 10.398 1.00 24.61 141 GLY B N 1
ATOM 5428 C CA . GLY B 1 124 ? 35.369 18.824 9.061 1.00 23.94 141 GLY B CA 1
ATOM 5429 C C . GLY B 1 124 ? 34.463 17.606 8.861 1.00 23.86 141 GLY B C 1
ATOM 5430 O O . GLY B 1 124 ? 33.820 17.499 7.822 1.00 24.33 141 GLY B O 1
ATOM 5431 N N . HIS B 1 125 ? 34.387 16.704 9.851 1.00 23.21 142 HIS B N 1
ATOM 5432 C CA . HIS B 1 125 ? 33.610 15.478 9.716 1.00 23.53 142 HIS B CA 1
ATOM 5433 C C . HIS B 1 125 ? 32.699 15.262 10.928 1.00 23.45 142 HIS B C 1
ATOM 5434 O O . HIS B 1 125 ? 32.286 14.132 11.206 1.00 23.10 142 HIS B O 1
ATOM 5441 N N . VAL B 1 126 ? 32.338 16.347 11.622 1.00 22.21 143 VAL B N 1
ATOM 5442 C CA . VAL B 1 126 ? 31.610 16.221 12.875 1.00 22.85 143 VAL B CA 1
ATOM 5443 C C . VAL B 1 126 ? 30.182 15.763 12.592 1.00 22.45 143 VAL B C 1
ATOM 5444 O O . VAL B 1 126 ? 29.619 14.995 13.369 1.00 21.95 143 VAL B O 1
ATOM 5448 N N . ARG B 1 127 ? 29.611 16.203 11.466 1.00 23.24 144 ARG B N 1
ATOM 5449 C CA . ARG B 1 127 ? 28.247 15.829 11.125 1.00 24.42 144 ARG B CA 1
ATOM 5450 C C . ARG B 1 127 ? 28.125 14.310 10.969 1.00 23.95 144 ARG B C 1
ATOM 5451 O O . ARG B 1 127 ? 27.121 13.733 11.382 1.00 22.53 144 ARG B O 1
ATOM 5459 N N A SER B 1 128 ? 29.146 13.689 10.363 0.51 23.46 145 SER B N 1
ATOM 5460 N N B SER B 1 128 ? 29.142 13.665 10.382 0.49 23.19 145 SER B N 1
ATOM 5461 C CA A SER B 1 128 ? 29.173 12.250 10.143 0.51 24.07 145 SER B CA 1
ATOM 5462 C CA B SER B 1 128 ? 29.090 12.228 10.151 0.49 23.53 145 SER B CA 1
ATOM 5463 C C A SER B 1 128 ? 29.153 11.501 11.474 0.51 23.09 145 SER B C 1
ATOM 5464 C C B SER B 1 128 ? 29.192 11.460 11.469 0.49 22.82 145 SER B C 1
ATOM 5465 O O A SER B 1 128 ? 28.534 10.442 11.575 0.51 23.21 145 SER B O 1
ATOM 5466 O O B SER B 1 128 ? 28.687 10.341 11.559 0.49 22.91 145 SER B O 1
ATOM 5471 N N . ILE B 1 129 ? 29.837 12.052 12.485 1.00 21.94 146 ILE B N 1
ATOM 5472 C CA . ILE B 1 129 ? 29.844 11.462 13.820 1.00 21.68 146 ILE B CA 1
ATOM 5473 C C . ILE B 1 129 ? 28.459 11.601 14.453 1.00 21.16 146 ILE B C 1
ATOM 5474 O O . ILE B 1 129 ? 27.926 10.636 14.996 1.00 20.53 146 ILE B O 1
ATOM 5479 N N . VAL B 1 130 ? 27.867 12.797 14.369 1.00 21.02 147 VAL B N 1
ATOM 5480 C CA . VAL B 1 130 ? 26.548 13.025 14.938 1.00 21.27 147 VAL B CA 1
ATOM 5481 C C . VAL B 1 130 ? 25.547 12.050 14.321 1.00 21.58 147 VAL B C 1
ATOM 5482 O O . VAL B 1 130 ? 24.690 11.521 15.033 1.00 21.66 147 VAL B O 1
ATOM 5486 N N . ASP B 1 131 ? 25.688 11.788 13.011 1.00 22.24 148 ASP B N 1
ATOM 5487 C CA . ASP B 1 131 ? 24.768 10.932 12.273 1.00 22.72 148 ASP B CA 1
ATOM 5488 C C . ASP B 1 131 ? 24.911 9.457 12.651 1.00 22.53 148 ASP B C 1
ATOM 5489 O O . ASP B 1 131 ? 24.034 8.661 12.319 1.00 22.49 148 ASP B O 1
ATOM 5494 N N . ASN B 1 132 ? 26.001 9.087 13.334 1.00 22.06 149 ASN B N 1
ATOM 5495 C CA . ASN B 1 132 ? 26.175 7.721 13.806 1.00 21.65 149 ASN B CA 1
ATOM 5496 C C . ASN B 1 132 ? 25.453 7.473 15.131 1.00 21.30 149 ASN B C 1
ATOM 5497 O O . ASN B 1 132 ? 25.326 6.321 15.536 1.00 20.44 149 ASN B O 1
ATOM 5502 N N . TRP B 1 133 ? 25.014 8.524 15.840 1.00 21.68 150 TRP B N 1
ATOM 5503 C CA . TRP B 1 133 ? 24.254 8.300 17.061 1.00 21.60 150 TRP B CA 1
ATOM 5504 C C . TRP B 1 133 ? 22.951 7.594 16.701 1.00 21.94 150 TRP B C 1
ATOM 5505 O O . TRP B 1 133 ? 22.234 8.052 15.813 1.00 21.68 150 TRP B O 1
ATOM 5516 N N . PRO B 1 134 ? 22.619 6.448 17.342 1.00 23.85 151 PRO B N 1
ATOM 5517 C CA . PRO B 1 134 ? 21.431 5.675 16.963 1.00 25.29 151 PRO B CA 1
ATOM 5518 C C . PRO B 1 134 ? 20.053 6.314 17.171 1.00 26.50 151 PRO B C 1
ATOM 5519 O O . PRO B 1 134 ? 19.118 5.945 16.470 1.00 30.70 151 PRO B O 1
ATOM 5523 N N . GLU B 1 135 ? 19.921 7.265 18.107 1.00 25.93 152 GLU B N 1
ATOM 5524 C CA . GLU B 1 135 ? 18.624 7.846 18.455 1.00 26.57 152 GLU B CA 1
ATOM 5525 C C . GLU B 1 135 ? 18.352 9.100 17.620 1.00 27.10 152 GLU B C 1
ATOM 5526 O O . GLU B 1 135 ? 19.240 9.932 17.436 1.00 26.61 152 GLU B O 1
ATOM 5532 N N . ASN B 1 136 ? 17.107 9.263 17.150 1.00 27.05 153 ASN B N 1
ATOM 5533 C CA . ASN B 1 136 ? 16.806 10.297 16.168 1.00 29.40 153 ASN B CA 1
ATOM 5534 C C . ASN B 1 136 ? 16.075 11.501 16.771 1.00 27.40 153 ASN B C 1
ATOM 5535 O O . ASN B 1 136 ? 15.813 12.453 16.038 1.00 26.98 153 ASN B O 1
ATOM 5540 N N . HIS B 1 137 ? 15.731 11.469 18.069 1.00 26.16 154 HIS B N 1
ATOM 5541 C CA . HIS B 1 137 ? 14.931 12.531 18.675 1.00 27.24 154 HIS B CA 1
ATOM 5542 C C . HIS B 1 137 ? 15.584 13.070 19.951 1.00 25.06 154 HIS B C 1
ATOM 5543 O O . HIS B 1 137 ? 14.920 13.257 20.972 1.00 25.73 154 HIS B O 1
ATOM 5550 N N . VAL B 1 138 ? 16.867 13.429 19.858 1.00 21.22 155 VAL B N 1
ATOM 5551 C CA . VAL B 1 138 ? 17.582 13.989 20.991 1.00 19.27 155 VAL B CA 1
ATOM 5552 C C . VAL B 1 138 ? 17.040 15.376 21.340 1.00 19.38 155 VAL B C 1
ATOM 5553 O O . VAL B 1 138 ? 16.818 16.208 20.458 1.00 18.39 155 VAL B O 1
ATOM 5557 N N . LYS B 1 139 ? 16.853 15.601 22.653 1.00 20.11 156 LYS B N 1
ATOM 5558 C CA . LYS B 1 139 ? 16.326 16.845 23.194 1.00 20.04 156 LYS B CA 1
ATOM 5559 C C . LYS B 1 139 ? 17.296 17.471 24.195 1.00 20.07 156 LYS B C 1
ATOM 5560 O O . LYS B 1 139 ? 17.226 18.679 24.418 1.00 21.24 156 LYS B O 1
ATOM 5566 N N . ALA B 1 140 ? 18.171 16.663 24.815 1.00 18.07 157 ALA B N 1
ATOM 5567 C CA . ALA B 1 140 ? 19.073 17.145 25.849 1.00 17.70 157 ALA B CA 1
ATOM 5568 C C . ALA B 1 140 ? 20.485 16.619 25.601 1.00 17.72 157 ALA B C 1
ATOM 5569 O O . ALA B 1 140 ? 20.708 15.407 25.634 1.00 17.40 157 ALA B O 1
ATOM 5571 N N . VAL B 1 141 ? 21.412 17.556 25.358 1.00 17.26 158 VAL B N 1
ATOM 5572 C CA . VAL B 1 141 ? 22.823 17.269 25.150 1.00 17.65 158 VAL B CA 1
ATOM 5573 C C . VAL B 1 141 ? 23.616 17.863 26.311 1.00 17.95 158 VAL B C 1
ATOM 5574 O O . VAL B 1 141 ? 23.432 19.029 26.659 1.00 18.66 158 VAL B O 1
ATOM 5578 N N . VAL B 1 142 ? 24.521 17.066 26.890 1.00 18.02 159 VAL B N 1
ATOM 5579 C CA . VAL B 1 142 ? 25.484 17.572 27.851 1.00 18.01 159 VAL B CA 1
ATOM 5580 C C . VAL B 1 142 ? 26.873 17.270 27.293 1.00 18.83 159 VAL B C 1
ATOM 5581 O O . VAL B 1 142 ? 27.167 16.121 26.970 1.00 18.64 159 VAL B O 1
ATOM 5585 N N . VAL B 1 143 ? 27.703 18.314 27.181 1.00 18.92 160 VAL B N 1
ATOM 5586 C CA . VAL B 1 143 ? 28.997 18.226 26.516 1.00 19.77 160 VAL B CA 1
ATOM 5587 C C . VAL B 1 143 ? 30.093 18.749 27.449 1.00 19.73 160 VAL B C 1
ATOM 5588 O O . VAL B 1 143 ? 29.903 19.759 28.124 1.00 20.24 160 VAL B O 1
ATOM 5592 N N . THR B 1 144 ? 31.240 18.048 27.474 1.00 19.44 161 THR B N 1
ATOM 5593 C CA . THR B 1 144 ? 32.429 18.488 28.192 1.00 20.23 161 THR B CA 1
ATOM 5594 C C . THR B 1 144 ? 33.646 18.312 27.285 1.00 20.50 161 THR B C 1
ATOM 5595 O O . THR B 1 144 ? 33.620 17.493 26.367 1.00 20.61 161 THR B O 1
ATOM 5599 N N . ASP B 1 145 ? 34.706 19.094 27.541 1.00 21.17 162 ASP B N 1
ATOM 5600 C CA . ASP B 1 145 ? 36.014 18.831 26.953 1.00 20.69 162 ASP B CA 1
ATOM 5601 C C . ASP B 1 145 ? 36.962 18.257 28.008 1.00 21.19 162 ASP B C 1
ATOM 5602 O O . ASP B 1 145 ? 38.128 17.978 27.712 1.00 20.05 162 ASP B O 1
ATOM 5607 N N . GLY B 1 146 ? 36.460 18.080 29.236 1.00 20.99 163 GLY B N 1
ATOM 5608 C CA . GLY B 1 146 ? 37.201 17.409 30.291 1.00 22.00 163 GLY B CA 1
ATOM 5609 C C . GLY B 1 146 ? 38.332 18.257 30.881 1.00 22.76 163 GLY B C 1
ATOM 5610 O O . GLY B 1 146 ? 39.180 17.725 31.596 1.00 23.55 163 GLY B O 1
ATOM 5611 N N . GLU B 1 147 ? 38.329 19.570 30.624 1.00 23.62 164 GLU B N 1
ATOM 5612 C CA . GLU B 1 147 ? 39.434 20.417 31.054 1.00 25.58 164 GLU B CA 1
ATOM 5613 C C . GLU B 1 147 ? 39.329 20.719 32.549 1.00 26.47 164 GLU B C 1
ATOM 5614 O O . GLU B 1 147 ? 40.346 20.755 33.241 1.00 24.68 164 GLU B O 1
ATOM 5620 N N . ARG B 1 148 ? 38.107 20.931 33.056 1.00 27.21 165 ARG B N 1
ATOM 5621 C CA . ARG B 1 148 ? 37.939 21.287 34.456 1.00 28.38 165 ARG B CA 1
ATOM 5622 C C . ARG B 1 148 ? 36.856 20.423 35.094 1.00 28.55 165 ARG B C 1
ATOM 5623 O O . ARG B 1 148 ? 35.744 20.888 35.343 1.00 27.33 165 ARG B O 1
ATOM 5631 N N . ILE B 1 149 ? 37.208 19.166 35.379 1.00 29.44 166 ILE B N 1
ATOM 5632 C CA . ILE B 1 149 ? 36.318 18.262 36.087 1.00 31.12 166 ILE B CA 1
ATOM 5633 C C . ILE B 1 149 ? 36.243 18.725 37.539 1.00 33.07 166 ILE B C 1
ATOM 5634 O O . ILE B 1 149 ? 37.268 18.851 38.206 1.00 33.58 166 ILE B O 1
ATOM 5639 N N . LEU B 1 150 ? 35.017 18.968 38.015 1.00 33.71 167 LEU B N 1
ATOM 5640 C CA . LEU B 1 150 ? 34.807 19.527 39.339 1.00 36.68 167 LEU B CA 1
ATOM 5641 C C . LEU B 1 150 ? 35.577 18.694 40.362 1.00 36.94 167 LEU B C 1
ATOM 5642 O O . LEU B 1 150 ? 35.286 17.514 40.556 1.00 35.66 167 LEU B O 1
ATOM 5647 N N . GLY B 1 151 ? 36.604 19.312 40.959 1.00 36.61 168 GLY B N 1
ATOM 5648 C CA . GLY B 1 151 ? 37.339 18.719 42.065 1.00 36.67 168 GLY B CA 1
ATOM 5649 C C . GLY B 1 151 ? 38.542 17.886 41.623 1.00 37.50 168 GLY B C 1
ATOM 5650 O O . GLY B 1 151 ? 39.269 17.386 42.478 1.00 38.78 168 GLY B O 1
ATOM 5651 N N . LEU B 1 152 ? 38.758 17.729 40.308 1.00 36.75 169 LEU B N 1
ATOM 5652 C CA . LEU B 1 152 ? 39.791 16.822 39.818 1.00 35.95 169 LEU B CA 1
ATOM 5653 C C . LEU B 1 152 ? 40.684 17.457 38.750 1.00 35.11 169 LEU B C 1
ATOM 5654 O O . LEU B 1 152 ? 41.800 16.983 38.545 1.00 36.39 169 LEU B O 1
ATOM 5659 N N . GLY B 1 153 ? 40.203 18.491 38.046 1.00 32.65 170 GLY B N 1
ATOM 5660 C CA . GLY B 1 153 ? 41.018 19.187 37.059 1.00 31.81 170 GLY B CA 1
ATOM 5661 C C . GLY B 1 153 ? 40.901 18.567 35.665 1.00 28.92 170 GLY B C 1
ATOM 5662 O O . GLY B 1 153 ? 39.817 18.154 35.258 1.00 26.05 170 GLY B O 1
ATOM 5663 N N . ASP B 1 154 ? 42.036 18.508 34.950 1.00 28.02 171 ASP B N 1
ATOM 5664 C CA . ASP B 1 154 ? 42.084 18.105 33.551 1.00 27.45 171 ASP B CA 1
ATOM 5665 C C . ASP B 1 154 ? 42.225 16.587 33.456 1.00 28.39 171 ASP B C 1
ATOM 5666 O O . ASP B 1 154 ? 43.293 16.044 33.725 1.00 29.89 171 ASP B O 1
ATOM 5671 N N . LEU B 1 155 ? 41.145 15.909 33.047 1.00 29.17 172 LEU B N 1
ATOM 5672 C CA . LEU B 1 155 ? 41.150 14.460 32.920 1.00 28.87 172 LEU B CA 1
ATOM 5673 C C . LEU B 1 155 ? 40.967 14.043 31.462 1.00 27.69 172 LEU B C 1
ATOM 5674 O O . LEU B 1 155 ? 40.870 12.856 31.174 1.00 27.33 172 LEU B O 1
ATOM 5679 N N . GLY B 1 156 ? 40.917 15.016 30.548 1.00 26.93 173 GLY B N 1
ATOM 5680 C CA . GLY B 1 156 ? 40.701 14.741 29.138 1.00 27.42 173 GLY B CA 1
ATOM 5681 C C . GLY B 1 156 ? 39.502 13.819 28.921 1.00 27.92 173 GLY B C 1
ATOM 5682 O O . GLY B 1 156 ? 38.437 14.030 29.502 1.00 26.01 173 GLY B O 1
ATOM 5683 N N . VAL B 1 157 ? 39.709 12.784 28.096 1.00 26.31 174 VAL B N 1
ATOM 5684 C CA . VAL B 1 157 ? 38.665 11.838 27.735 1.00 28.18 174 VAL B CA 1
ATOM 5685 C C . VAL B 1 157 ? 38.241 11.002 28.943 1.00 28.28 174 VAL B C 1
ATOM 5686 O O . VAL B 1 157 ? 37.139 10.460 28.947 1.00 28.82 174 VAL B O 1
ATOM 5690 N N . TYR B 1 158 ? 39.078 10.938 29.988 1.00 29.12 175 TYR B N 1
ATOM 5691 C CA . TYR B 1 158 ? 38.694 10.261 31.217 1.00 31.79 175 TYR B CA 1
ATOM 5692 C C . TYR B 1 158 ? 37.570 11.020 31.932 1.00 32.18 175 TYR B C 1
ATOM 5693 O O . TYR B 1 158 ? 37.194 10.625 33.031 1.00 37.79 175 TYR B O 1
ATOM 5702 N N A GLY B 1 159 ? 37.088 12.123 31.338 0.50 30.90 176 GLY B N 1
ATOM 5703 N N B GLY B 1 159 ? 37.016 12.061 31.288 0.50 30.86 176 GLY B N 1
ATOM 5704 C CA A GLY B 1 159 ? 35.922 12.838 31.831 0.50 30.08 176 GLY B CA 1
ATOM 5705 C CA B GLY B 1 159 ? 35.945 12.862 31.857 0.50 29.84 176 GLY B CA 1
ATOM 5706 C C A GLY B 1 159 ? 34.654 12.436 31.078 0.50 29.80 176 GLY B C 1
ATOM 5707 C C B GLY B 1 159 ? 34.596 12.634 31.171 0.50 29.41 176 GLY B C 1
ATOM 5708 O O A GLY B 1 159 ? 33.620 13.091 31.200 0.50 27.90 176 GLY B O 1
ATOM 5709 O O B GLY B 1 159 ? 33.616 13.289 31.517 0.50 27.57 176 GLY B O 1
ATOM 5710 N N A MET B 1 160 ? 34.741 11.338 30.317 0.50 28.60 177 MET B N 1
ATOM 5711 N N B MET B 1 160 ? 34.522 11.700 30.213 0.50 28.27 177 MET B N 1
ATOM 5712 C CA A MET B 1 160 ? 33.624 10.862 29.514 0.50 28.26 177 MET B CA 1
ATOM 5713 C CA B MET B 1 160 ? 33.248 11.447 29.556 0.50 27.26 177 MET B CA 1
ATOM 5714 C C A MET B 1 160 ? 32.415 10.557 30.403 0.50 27.89 177 MET B C 1
ATOM 5715 C C B MET B 1 160 ? 32.238 10.878 30.550 0.50 27.35 177 MET B C 1
ATOM 5716 O O A MET B 1 160 ? 31.286 10.509 29.922 0.50 29.43 177 MET B O 1
ATOM 5717 O O B MET B 1 160 ? 31.040 10.961 30.291 0.50 28.55 177 MET B O 1
ATOM 5726 N N . GLY B 1 161 ? 32.684 10.334 31.694 1.00 26.59 178 GLY B N 1
ATOM 5727 C CA . GLY B 1 161 ? 31.714 9.863 32.672 1.00 26.49 178 GLY B CA 1
ATOM 5728 C C . GLY B 1 161 ? 30.789 10.973 33.177 1.00 25.36 178 GLY B C 1
ATOM 5729 O O . GLY B 1 161 ? 29.679 10.687 33.623 1.00 23.56 178 GLY B O 1
ATOM 5730 N N . ILE B 1 162 ? 31.242 12.234 33.091 1.00 25.14 179 ILE B N 1
ATOM 5731 C CA . ILE B 1 162 ? 30.547 13.351 33.714 1.00 25.10 179 ILE B CA 1
ATOM 5732 C C . ILE B 1 162 ? 29.240 13.639 32.970 1.00 24.40 179 ILE B C 1
ATOM 5733 O O . ILE B 1 162 ? 28.192 13.722 33.610 1.00 24.09 179 ILE B O 1
ATOM 5738 N N . PRO B 1 163 ? 29.235 13.817 31.627 1.00 23.77 180 PRO B N 1
ATOM 5739 C CA . PRO B 1 163 ? 27.980 13.959 30.878 1.00 23.51 180 PRO B CA 1
ATOM 5740 C C . PRO B 1 163 ? 26.996 12.802 31.067 1.00 22.03 180 PRO B C 1
ATOM 5741 O O . PRO B 1 163 ? 25.788 13.024 31.149 1.00 19.85 180 PRO B O 1
ATOM 5745 N N . VAL B 1 164 ? 27.529 11.576 31.143 1.00 21.53 181 VAL B N 1
ATOM 5746 C CA . VAL B 1 164 ? 26.730 10.376 31.340 1.00 22.07 181 VAL B CA 1
ATOM 5747 C C . VAL B 1 164 ? 26.006 10.463 32.682 1.00 21.36 181 VAL B C 1
ATOM 5748 O O . VAL B 1 164 ? 24.798 10.234 32.751 1.00 20.52 181 VAL B O 1
ATOM 5752 N N . GLY B 1 165 ? 26.755 10.786 33.745 1.00 21.22 182 GLY B N 1
ATOM 5753 C CA . GLY B 1 165 ? 26.199 10.877 35.086 1.00 21.25 182 GLY B CA 1
ATOM 5754 C C . GLY B 1 165 ? 25.179 12.008 35.207 1.00 22.43 182 GLY B C 1
ATOM 5755 O O . GLY B 1 165 ? 24.144 11.853 35.861 1.00 22.76 182 GLY B O 1
ATOM 5756 N N . LYS B 1 166 ? 25.502 13.143 34.583 1.00 21.56 183 LYS B N 1
ATOM 5757 C CA . LYS B 1 166 ? 24.665 14.331 34.612 1.00 22.47 183 LYS B CA 1
ATOM 5758 C C . LYS B 1 166 ? 23.297 14.022 34.011 1.00 21.42 183 LYS B C 1
ATOM 5759 O O . LYS B 1 166 ? 22.265 14.360 34.598 1.00 20.05 183 LYS B O 1
ATOM 5765 N N . LEU B 1 167 ? 23.305 13.387 32.833 1.00 20.68 184 LEU B N 1
ATOM 5766 C CA . LEU B 1 167 ? 22.077 13.043 32.138 1.00 21.54 184 LEU B CA 1
ATOM 5767 C C . LEU B 1 167 ? 21.296 11.961 32.881 1.00 22.31 184 LEU B C 1
ATOM 5768 O O . LEU B 1 167 ? 20.074 11.948 32.781 1.00 22.30 184 LEU B O 1
ATOM 5773 N N . CYS B 1 168 ? 21.981 11.074 33.619 1.00 22.19 185 CYS B N 1
ATOM 5774 C CA . CYS B 1 168 ? 21.296 10.127 34.493 1.00 24.20 185 CYS B CA 1
ATOM 5775 C C . CYS B 1 168 ? 20.396 10.877 35.479 1.00 23.12 185 CYS B C 1
ATOM 5776 O O . CYS B 1 168 ? 19.291 10.424 35.775 1.00 24.50 185 CYS B O 1
ATOM 5779 N N . LEU B 1 169 ? 20.859 12.042 35.953 1.00 22.16 186 LEU B N 1
ATOM 5780 C CA . LEU B 1 169 ? 20.109 12.848 36.905 1.00 22.53 186 LEU B CA 1
ATOM 5781 C C . LEU B 1 169 ? 19.017 13.660 36.211 1.00 21.85 186 LEU B C 1
ATOM 5782 O O . LEU B 1 169 ? 17.982 13.914 36.818 1.00 22.07 186 LEU B O 1
ATOM 5787 N N . TYR B 1 170 ? 19.241 14.077 34.958 1.00 20.91 187 TYR B N 1
ATOM 5788 C CA . TYR B 1 170 ? 18.173 14.660 34.157 1.00 21.19 187 TYR B CA 1
ATOM 5789 C C . TYR B 1 170 ? 16.962 13.720 34.164 1.00 20.85 187 TYR B C 1
ATOM 5790 O O . TYR B 1 170 ? 15.824 14.157 34.345 1.00 19.83 187 TYR B O 1
ATOM 5799 N N . THR B 1 171 ? 17.214 12.423 33.948 1.00 20.65 188 THR B N 1
ATOM 5800 C CA . THR B 1 171 ? 16.143 11.436 33.876 1.00 21.32 188 THR B CA 1
ATOM 5801 C C . THR B 1 171 ? 15.603 11.138 35.274 1.00 21.78 188 THR B C 1
ATOM 5802 O O . THR B 1 171 ? 14.391 11.211 35.496 1.00 20.68 188 THR B O 1
ATOM 5806 N N . ALA B 1 172 ? 16.497 10.782 36.206 1.00 21.81 189 ALA B N 1
ATOM 5807 C CA . ALA B 1 172 ? 16.079 10.324 37.524 1.00 22.94 189 ALA B CA 1
ATOM 5808 C C . ALA B 1 172 ? 15.270 11.397 38.254 1.00 23.35 189 ALA B C 1
ATOM 5809 O O . ALA B 1 172 ? 14.296 11.069 38.931 1.00 24.18 189 ALA B O 1
ATOM 5811 N N . CYS B 1 173 ? 15.671 12.669 38.103 1.00 22.33 190 CYS B N 1
ATOM 5812 C CA . CYS B 1 173 ? 15.138 13.752 38.914 1.00 22.50 190 CYS B CA 1
ATOM 5813 C C . CYS B 1 173 ? 13.933 14.424 38.248 1.00 22.31 190 CYS B C 1
ATOM 5814 O O . CYS B 1 173 ? 13.004 14.827 38.948 1.00 22.27 190 CYS B O 1
ATOM 5817 N N . ALA B 1 174 ? 13.943 14.569 36.913 1.00 21.43 191 ALA B N 1
ATOM 5818 C CA . ALA B 1 174 ? 12.923 15.368 36.241 1.00 21.04 191 ALA B CA 1
ATOM 5819 C C . ALA B 1 174 ? 12.151 14.585 35.175 1.00 21.23 191 ALA B C 1
ATOM 5820 O O . ALA B 1 174 ? 11.271 15.147 34.525 1.00 21.84 191 ALA B O 1
ATOM 5822 N N . GLY B 1 175 ? 12.463 13.302 34.977 1.00 20.66 192 GLY B N 1
ATOM 5823 C CA . GLY B 1 175 ? 11.717 12.483 34.031 1.00 20.68 192 GLY B CA 1
ATOM 5824 C C . GLY B 1 175 ? 11.940 12.885 32.572 1.00 20.81 192 GLY B C 1
ATOM 5825 O O . GLY B 1 175 ? 11.065 12.703 31.730 1.00 20.39 192 GLY B O 1
ATOM 5826 N N . ILE B 1 176 ? 13.121 13.424 32.262 1.00 21.14 193 ILE B N 1
ATOM 5827 C CA . ILE B 1 176 ? 13.516 13.593 30.877 1.00 20.75 193 ILE B CA 1
ATOM 5828 C C . ILE B 1 176 ? 13.800 12.201 30.323 1.00 21.02 193 ILE B C 1
ATOM 5829 O O . ILE B 1 176 ? 14.468 11.397 30.967 1.00 21.66 193 ILE B O 1
ATOM 5834 N N . ARG B 1 177 ? 13.236 11.907 29.148 1.00 21.90 194 ARG B N 1
ATOM 5835 C CA . ARG B 1 177 ? 13.318 10.578 28.571 1.00 22.99 194 ARG B CA 1
ATOM 5836 C C . ARG B 1 177 ? 14.772 10.223 28.271 1.00 22.10 194 ARG B C 1
ATOM 5837 O O . ARG B 1 177 ? 15.472 10.973 27.592 1.00 21.48 194 ARG B O 1
ATOM 5845 N N . PRO B 1 178 ? 15.262 9.059 28.750 1.00 22.40 195 PRO B N 1
ATOM 5846 C CA . PRO B 1 178 ? 16.656 8.672 28.531 1.00 22.71 195 PRO B CA 1
ATOM 5847 C C . PRO B 1 178 ? 17.043 8.536 27.059 1.00 22.29 195 PRO B C 1
ATOM 5848 O O . PRO B 1 178 ? 18.150 8.919 26.698 1.00 22.54 195 PRO B O 1
ATOM 5852 N N . ASP B 1 179 ? 16.135 8.026 26.211 1.00 22.77 196 ASP B N 1
ATOM 5853 C CA . ASP B 1 179 ? 16.432 7.863 24.793 1.00 24.03 196 ASP B CA 1
ATOM 5854 C C . ASP B 1 179 ? 16.615 9.218 24.104 1.00 23.15 196 ASP B C 1
ATOM 5855 O O . ASP B 1 179 ? 17.090 9.261 22.972 1.00 25.10 196 ASP B O 1
ATOM 5860 N N . ARG B 1 180 ? 16.240 10.315 24.777 1.00 22.01 197 ARG B N 1
ATOM 5861 C CA . ARG B 1 180 ? 16.373 11.653 24.212 1.00 21.98 197 ARG B CA 1
ATOM 5862 C C . ARG B 1 180 ? 17.562 12.416 24.802 1.00 20.13 197 ARG B C 1
ATOM 5863 O O . ARG B 1 180 ? 17.709 13.609 24.540 1.00 18.47 197 ARG B O 1
ATOM 5871 N N . CYS B 1 181 ? 18.429 11.714 25.547 1.00 19.49 198 CYS B N 1
ATOM 5872 C CA . CYS B 1 181 ? 19.601 12.309 26.170 1.00 20.11 198 CYS B CA 1
ATOM 5873 C C . CYS B 1 181 ? 20.858 11.890 25.408 1.00 19.58 198 CYS B C 1
ATOM 5874 O O . CYS B 1 181 ? 20.990 10.724 25.032 1.00 19.05 198 CYS B O 1
ATOM 5877 N N . LEU B 1 182 ? 21.785 12.839 25.205 1.00 19.21 199 LEU B N 1
ATOM 5878 C CA . LEU B 1 182 ? 23.008 12.574 24.455 1.00 19.10 199 LEU B CA 1
ATOM 5879 C C . LEU B 1 182 ? 24.217 13.144 25.197 1.00 18.95 199 LEU B C 1
ATOM 5880 O O . LEU B 1 182 ? 24.440 14.350 25.192 1.00 18.22 199 LEU B O 1
ATOM 5885 N N . PRO B 1 183 ? 25.046 12.300 25.851 1.00 18.26 200 PRO B N 1
ATOM 5886 C CA . PRO B 1 183 ? 26.309 12.756 26.430 1.00 18.57 200 PRO B CA 1
ATOM 5887 C C . PRO B 1 183 ? 27.366 12.863 25.329 1.00 18.97 200 PRO B C 1
ATOM 5888 O O . PRO B 1 183 ? 27.400 12.038 24.402 1.00 17.06 200 PRO B O 1
ATOM 5892 N N . VAL B 1 184 ? 28.220 13.891 25.443 1.00 19.16 201 VAL B N 1
ATOM 5893 C CA . VAL B 1 184 ? 29.207 14.194 24.416 1.00 19.38 201 VAL B CA 1
ATOM 5894 C C . VAL B 1 184 ? 30.525 14.565 25.087 1.00 19.92 201 VAL B C 1
ATOM 5895 O O . VAL B 1 184 ? 30.558 15.401 25.990 1.00 18.83 201 VAL B O 1
ATOM 5899 N N . CYS B 1 185 ? 31.613 13.965 24.591 1.00 21.39 202 CYS B N 1
ATOM 5900 C CA . CYS B 1 185 ? 32.953 14.303 25.032 1.00 23.03 202 CYS B CA 1
ATOM 5901 C C . CYS B 1 185 ? 33.765 14.796 23.836 1.00 23.04 202 CYS B C 1
ATOM 5902 O O . CYS B 1 185 ? 33.880 14.107 22.824 1.00 22.50 202 CYS B O 1
ATOM 5905 N N . ILE B 1 186 ? 34.291 16.020 23.945 1.00 23.12 203 ILE B N 1
ATOM 5906 C CA . ILE B 1 186 ? 35.119 16.603 22.905 1.00 24.13 203 ILE B CA 1
ATOM 5907 C C . ILE B 1 186 ? 36.579 16.460 23.335 1.00 24.61 203 ILE B C 1
ATOM 5908 O O . ILE B 1 186 ? 36.945 16.888 24.426 1.00 25.46 203 ILE B O 1
ATOM 5913 N N . ASP B 1 187 ? 37.391 15.818 22.486 1.00 24.31 204 ASP B N 1
ATOM 5914 C CA . ASP B 1 187 ? 38.787 15.536 22.791 1.00 24.18 204 ASP B CA 1
ATOM 5915 C C . ASP B 1 187 ? 39.701 16.366 21.893 1.00 23.76 204 ASP B C 1
ATOM 5916 O O . ASP B 1 187 ? 39.838 16.081 20.702 1.00 23.19 204 ASP B O 1
ATOM 5921 N N . VAL B 1 188 ? 40.346 17.374 22.490 1.00 22.82 205 VAL B N 1
ATOM 5922 C CA . VAL B 1 188 ? 41.302 18.207 21.777 1.00 22.99 205 VAL B CA 1
ATOM 5923 C C . VAL B 1 188 ? 42.701 18.024 22.368 1.00 23.47 205 VAL B C 1
ATOM 5924 O O . VAL B 1 188 ? 43.605 18.811 22.079 1.00 24.81 205 VAL B O 1
ATOM 5928 N N . GLY B 1 189 ? 42.872 16.983 23.191 1.00 22.66 206 GLY B N 1
ATOM 5929 C CA . GLY B 1 189 ? 44.108 16.766 23.924 1.00 23.47 206 GLY B CA 1
ATOM 5930 C C . GLY B 1 189 ? 43.908 16.959 25.425 1.00 24.20 206 GLY B C 1
ATOM 5931 O O . GLY B 1 189 ? 42.801 17.254 25.874 1.00 23.79 206 GLY B O 1
ATOM 5932 N N . THR B 1 190 ? 44.992 16.777 26.187 1.00 23.90 207 THR B N 1
ATOM 5933 C CA . THR B 1 190 ? 45.003 17.020 27.620 1.00 25.58 207 THR B CA 1
ATOM 5934 C C . THR B 1 190 ? 46.367 17.592 28.000 1.00 28.64 207 THR B C 1
ATOM 5935 O O . THR B 1 190 ? 47.380 17.218 27.410 1.00 28.49 207 THR B O 1
ATOM 5939 N N . ASP B 1 191 ? 46.371 18.492 28.991 1.00 30.15 208 ASP B N 1
ATOM 5940 C CA . ASP B 1 191 ? 47.601 19.051 29.526 1.00 32.24 208 ASP B CA 1
ATOM 5941 C C . ASP B 1 191 ? 48.072 18.221 30.722 1.00 33.29 208 ASP B C 1
ATOM 5942 O O . ASP B 1 191 ? 49.133 18.498 31.277 1.00 35.05 208 ASP B O 1
ATOM 5947 N N . ASN B 1 192 ? 47.298 17.190 31.094 1.00 30.74 209 ASN B N 1
ATOM 5948 C CA . ASN B 1 192 ? 47.618 16.330 32.223 1.00 31.72 209 ASN B CA 1
ATOM 5949 C C . ASN B 1 192 ? 48.790 15.422 31.850 1.00 31.35 209 ASN B C 1
ATOM 5950 O O . ASN B 1 192 ? 48.627 14.474 31.091 1.00 30.13 209 ASN B O 1
ATOM 5955 N N . ILE B 1 193 ? 49.965 15.711 32.423 1.00 34.32 210 ILE B N 1
ATOM 5956 C CA . ILE B 1 193 ? 51.207 15.029 32.083 1.00 35.67 210 ILE B CA 1
ATOM 5957 C C . ILE B 1 193 ? 51.098 13.538 32.394 1.00 32.67 210 ILE B C 1
ATOM 5958 O O . ILE B 1 193 ? 51.616 12.718 31.640 1.00 33.12 210 ILE B O 1
ATOM 5963 N N . ALA B 1 194 ? 50.422 13.201 33.498 1.00 32.06 211 ALA B N 1
ATOM 5964 C CA . ALA B 1 194 ? 50.267 11.820 33.930 1.00 32.74 211 ALA B CA 1
ATOM 5965 C C . ALA B 1 194 ? 49.511 10.995 32.886 1.00 31.99 211 ALA B C 1
ATOM 5966 O O . ALA B 1 194 ? 49.838 9.831 32.674 1.00 33.08 211 ALA B O 1
ATOM 5968 N N . LEU B 1 195 ? 48.506 11.594 32.236 1.00 30.39 212 LEU B N 1
ATOM 5969 C CA . LEU B 1 195 ? 47.713 10.883 31.244 1.00 29.88 212 LEU B CA 1
ATOM 5970 C C . LEU B 1 195 ? 48.516 10.698 29.958 1.00 28.38 212 LEU B C 1
ATOM 5971 O O . LEU B 1 195 ? 48.428 9.649 29.321 1.00 26.85 212 LEU B O 1
ATOM 5976 N N . LEU B 1 196 ? 49.300 11.714 29.586 1.00 28.24 213 LEU B N 1
ATOM 5977 C CA . LEU B 1 196 ? 50.113 11.654 28.383 1.00 30.33 213 LEU B CA 1
ATOM 5978 C C . LEU B 1 196 ? 51.175 10.556 28.485 1.00 30.92 213 LEU B C 1
ATOM 5979 O O . LEU B 1 196 ? 51.666 10.099 27.457 1.00 30.18 213 LEU B O 1
ATOM 5984 N N . LYS B 1 197 ? 51.514 10.134 29.711 1.00 33.50 214 LYS B N 1
ATOM 5985 C CA . LYS B 1 197 ? 52.473 9.058 29.924 1.00 37.21 214 LYS B CA 1
ATOM 5986 C C . LYS B 1 197 ? 51.778 7.754 30.326 1.00 35.72 214 LYS B C 1
ATOM 5987 O O . LYS B 1 197 ? 52.449 6.798 30.713 1.00 34.77 214 LYS B O 1
ATOM 5993 N N . ASP B 1 198 ? 50.444 7.703 30.200 1.00 32.27 215 ASP B N 1
ATOM 5994 C CA . ASP B 1 198 ? 49.671 6.531 30.582 1.00 31.48 215 ASP B CA 1
ATOM 5995 C C . ASP B 1 198 ? 49.337 5.720 29.334 1.00 29.97 215 ASP B C 1
ATOM 5996 O O . ASP B 1 198 ? 48.589 6.194 28.480 1.00 28.38 215 ASP B O 1
ATOM 6001 N N . PRO B 1 199 ? 49.850 4.473 29.194 1.00 30.39 216 PRO B N 1
ATOM 6002 C CA . PRO B 1 199 ? 49.565 3.658 28.011 1.00 30.62 216 PRO B CA 1
ATOM 6003 C C . PRO B 1 199 ? 48.109 3.203 27.912 1.00 29.91 216 PRO B C 1
ATOM 6004 O O . PRO B 1 199 ? 47.704 2.698 26.865 1.00 29.15 216 PRO B O 1
ATOM 6008 N N . PHE B 1 200 ? 47.331 3.407 28.989 1.00 28.16 217 PHE B N 1
ATOM 6009 C CA . PHE B 1 200 ? 45.928 3.018 29.014 1.00 28.60 217 PHE B CA 1
ATOM 6010 C C . PHE B 1 200 ? 45.009 4.228 28.849 1.00 27.68 217 PHE B C 1
ATOM 6011 O O . PHE B 1 200 ? 43.789 4.066 28.867 1.00 27.96 217 PHE B O 1
ATOM 6019 N N . TYR B 1 201 ? 45.577 5.428 28.660 1.00 25.76 218 TYR B N 1
ATOM 6020 C CA . TYR B 1 201 ? 44.774 6.614 28.395 1.00 25.86 218 TYR B CA 1
ATOM 6021 C C . TYR B 1 201 ? 44.005 6.411 27.088 1.00 26.93 218 TYR B C 1
ATOM 6022 O O . TYR B 1 201 ? 44.550 5.863 26.136 1.00 27.89 218 TYR B O 1
ATOM 6031 N N . MET B 1 202 ? 42.743 6.871 27.046 1.00 26.97 219 MET B N 1
ATOM 6032 C CA . MET B 1 202 ? 41.821 6.529 25.970 1.00 27.62 219 MET B CA 1
ATOM 6033 C C . MET B 1 202 ? 41.577 7.712 25.027 1.00 27.01 219 MET B C 1
ATOM 6034 O O . MET B 1 202 ? 40.700 7.644 24.163 1.00 26.28 219 MET B O 1
ATOM 6039 N N . GLY B 1 203 ? 42.371 8.783 25.167 1.00 25.02 220 GLY B N 1
ATOM 6040 C CA . GLY B 1 203 ? 42.235 9.965 24.333 1.00 24.77 220 GLY B CA 1
ATOM 6041 C C . GLY B 1 203 ? 43.452 10.173 23.438 1.00 25.75 220 GLY B C 1
ATOM 6042 O O . GLY B 1 203 ? 44.329 9.312 23.374 1.00 25.60 220 GLY B O 1
ATOM 6043 N N . LEU B 1 204 ? 43.463 11.320 22.744 1.00 27.13 221 LEU B N 1
ATOM 6044 C CA . LEU B 1 204 ? 44.581 11.777 21.932 1.00 28.65 221 LEU B CA 1
ATOM 6045 C C . LEU B 1 204 ? 45.769 12.101 22.833 1.00 28.13 221 LEU B C 1
ATOM 6046 O O . LEU B 1 204 ? 45.613 12.774 23.852 1.00 26.24 221 LEU B O 1
ATOM 6051 N N . TYR B 1 205 ? 46.959 11.653 22.420 1.00 28.05 222 TYR B N 1
ATOM 6052 C CA . TYR B 1 205 ? 48.181 11.945 23.150 1.00 28.97 222 TYR B CA 1
ATOM 6053 C C . TYR B 1 205 ? 48.794 13.233 22.610 1.00 30.78 222 TYR B C 1
ATOM 6054 O O . TYR B 1 205 ? 49.793 13.200 21.892 1.00 31.63 222 TYR B O 1
ATOM 6063 N N . GLN B 1 206 ? 48.173 14.365 22.956 1.00 29.63 223 GLN B N 1
ATOM 6064 C CA . GLN B 1 206 ? 48.713 15.675 22.642 1.00 29.40 223 GLN B CA 1
ATOM 6065 C C . GLN B 1 206 ? 48.227 16.669 23.691 1.00 29.69 223 GLN B C 1
ATOM 6066 O O . GLN B 1 206 ? 47.202 16.441 24.342 1.00 28.14 223 GLN B O 1
ATOM 6072 N N . LYS B 1 207 ? 48.971 17.772 23.834 1.00 28.77 224 LYS B N 1
ATOM 6073 C CA A LYS B 1 207 ? 48.534 18.884 24.660 0.58 29.41 224 LYS B CA 1
ATOM 6074 C CA B LYS B 1 207 ? 48.541 18.891 24.654 0.42 29.06 224 LYS B CA 1
ATOM 6075 C C . LYS B 1 207 ? 47.262 19.459 24.042 1.00 27.69 224 LYS B C 1
ATOM 6076 O O . LYS B 1 207 ? 47.005 19.264 22.860 1.00 26.92 224 LYS B O 1
ATOM 6087 N N . ARG B 1 208 ? 46.467 20.161 24.853 1.00 27.29 225 ARG B N 1
ATOM 6088 C CA . ARG B 1 208 ? 45.220 20.734 24.369 1.00 27.32 225 ARG B CA 1
ATOM 6089 C C . ARG B 1 208 ? 45.497 21.726 23.242 1.00 27.93 225 ARG B C 1
ATOM 6090 O O . ARG B 1 208 ? 46.364 22.592 23.361 1.00 28.35 225 ARG B O 1
ATOM 6098 N N . ASP B 1 209 ? 44.745 21.575 22.149 1.00 28.01 226 ASP B N 1
ATOM 6099 C CA . ASP B 1 209 ? 44.769 22.516 21.044 1.00 29.60 226 ASP B CA 1
ATOM 6100 C C . ASP B 1 209 ? 44.082 23.800 21.503 1.00 31.28 226 ASP B C 1
ATOM 6101 O O . ASP B 1 209 ? 42.917 23.770 21.898 1.00 29.85 226 ASP B O 1
ATOM 6106 N N . ARG B 1 210 ? 44.818 24.918 21.456 1.00 33.06 227 ARG B N 1
ATOM 6107 C CA . ARG B 1 210 ? 44.305 26.199 21.914 1.00 35.29 227 ARG B CA 1
ATOM 6108 C C . ARG B 1 210 ? 44.275 27.199 20.760 1.00 34.64 227 ARG B C 1
ATOM 6109 O O . ARG B 1 210 ? 44.084 28.392 20.984 1.00 37.46 227 ARG B O 1
ATOM 6117 N N . THR B 1 211 ? 44.404 26.703 19.525 1.00 33.36 228 THR B N 1
ATOM 6118 C CA . THR B 1 211 ? 44.378 27.551 18.343 1.00 32.35 228 THR B CA 1
ATOM 6119 C C . THR B 1 211 ? 42.926 27.789 17.935 1.00 31.03 228 THR B C 1
ATOM 6120 O O . THR B 1 211 ? 41.994 27.309 18.585 1.00 28.71 228 THR B O 1
ATOM 6124 N N . GLN B 1 212 ? 42.760 28.524 16.831 1.00 30.42 229 GLN B N 1
ATOM 6125 C CA . GLN B 1 212 ? 41.465 28.754 16.212 1.00 30.37 229 GLN B CA 1
ATOM 6126 C C . GLN B 1 212 ? 40.752 27.435 15.894 1.00 29.22 229 GLN B C 1
ATOM 6127 O O . GLN B 1 212 ? 39.526 27.404 15.822 1.00 28.11 229 GLN B O 1
ATOM 6133 N N . GLN B 1 213 ? 41.510 26.351 15.691 1.00 28.41 230 GLN B N 1
ATOM 6134 C CA . GLN B 1 213 ? 40.919 25.057 15.373 1.00 30.04 230 GLN B CA 1
ATOM 6135 C C . GLN B 1 213 ? 40.000 24.573 16.498 1.00 27.36 230 GLN B C 1
ATOM 6136 O O . GLN B 1 213 ? 39.016 23.885 16.227 1.00 25.93 230 GLN B O 1
ATOM 6142 N N . TYR B 1 214 ? 40.325 24.927 17.750 1.00 24.79 231 TYR B N 1
ATOM 6143 C CA . TYR B 1 214 ? 39.486 24.588 18.892 1.00 25.21 231 TYR B CA 1
ATOM 6144 C C . TYR B 1 214 ? 38.113 25.245 18.737 1.00 25.47 231 TYR B C 1
ATOM 6145 O O . TYR B 1 214 ? 37.093 24.560 18.748 1.00 24.71 231 TYR B O 1
ATOM 6154 N N . ASP B 1 215 ? 38.098 26.573 18.575 1.00 25.36 232 ASP B N 1
ATOM 6155 C CA . ASP B 1 215 ? 36.865 27.331 18.407 1.00 27.28 232 ASP B CA 1
ATOM 6156 C C . ASP B 1 215 ? 36.073 26.847 17.193 1.00 25.84 232 ASP B C 1
ATOM 6157 O O . ASP B 1 215 ? 34.846 26.789 17.238 1.00 24.82 232 ASP B O 1
ATOM 6162 N N . ASP B 1 216 ? 36.775 26.534 16.098 1.00 24.53 233 ASP B N 1
ATOM 6163 C CA . ASP B 1 216 ? 36.128 26.051 14.889 1.00 25.37 233 ASP B CA 1
ATOM 6164 C C . ASP B 1 216 ? 35.450 24.706 15.152 1.00 24.02 233 ASP B C 1
ATOM 6165 O O . ASP B 1 216 ? 34.382 24.438 14.600 1.00 24.00 233 ASP B O 1
ATOM 6170 N N . LEU B 1 217 ? 36.082 23.864 15.978 1.00 22.82 234 LEU B N 1
ATOM 6171 C CA . LEU B 1 217 ? 35.539 22.550 16.285 1.00 23.00 234 LEU B CA 1
ATOM 6172 C C . LEU B 1 217 ? 34.262 22.689 17.111 1.00 23.58 234 LEU B C 1
ATOM 6173 O O . LEU B 1 217 ? 33.299 21.968 16.868 1.00 22.74 234 LEU B O 1
ATOM 6178 N N . ILE B 1 218 ? 34.268 23.589 18.103 1.00 23.33 235 ILE B N 1
ATOM 6179 C CA . ILE B 1 218 ? 33.099 23.775 18.949 1.00 23.61 235 ILE B CA 1
ATOM 6180 C C . ILE B 1 218 ? 31.950 24.302 18.092 1.00 23.64 235 ILE B C 1
ATOM 6181 O O . ILE B 1 218 ? 30.828 23.825 18.232 1.00 23.40 235 ILE B O 1
ATOM 6186 N N . ASP B 1 219 ? 32.237 25.266 17.205 1.00 23.08 236 ASP B N 1
ATOM 6187 C CA . ASP B 1 219 ? 31.242 25.809 16.289 1.00 23.86 236 ASP B CA 1
ATOM 6188 C C . ASP B 1 219 ? 30.639 24.714 15.407 1.00 23.69 236 ASP B C 1
ATOM 6189 O O . ASP B 1 219 ? 29.436 24.716 15.162 1.00 21.71 236 ASP B O 1
ATOM 6194 N N . GLU B 1 220 ? 31.494 23.824 14.890 1.00 23.07 237 GLU B N 1
ATOM 6195 C CA . GLU B 1 220 ? 31.066 22.754 14.001 1.00 23.51 237 GLU B CA 1
ATOM 6196 C C . GLU B 1 220 ? 30.149 21.786 14.755 1.00 22.54 237 GLU B C 1
ATOM 6197 O O . GLU B 1 220 ? 29.186 21.273 14.191 1.00 21.10 237 GLU B O 1
ATOM 6203 N N . PHE B 1 221 ? 30.457 21.556 16.038 1.00 22.48 238 PHE B N 1
ATOM 6204 C CA . PHE B 1 221 ? 29.657 20.704 16.906 1.00 22.66 238 PHE B CA 1
ATOM 6205 C C . PHE B 1 221 ? 28.260 21.298 17.111 1.00 22.65 238 PHE B C 1
ATOM 6206 O O . PHE B 1 221 ? 27.264 20.602 16.937 1.00 23.08 238 PHE B O 1
ATOM 6214 N N . MET B 1 222 ? 28.176 22.581 17.475 1.00 22.17 239 MET B N 1
ATOM 6215 C CA . MET B 1 222 ? 26.882 23.206 17.726 1.00 21.65 239 MET B CA 1
ATOM 6216 C C . MET B 1 222 ? 26.018 23.143 16.468 1.00 21.74 239 MET B C 1
ATOM 6217 O O . MET B 1 222 ? 24.825 22.859 16.544 1.00 21.39 239 MET B O 1
ATOM 6222 N N . LYS B 1 223 ? 26.632 23.412 15.308 1.00 22.19 240 LYS B N 1
ATOM 6223 C CA . LYS B 1 223 ? 25.930 23.370 14.037 1.00 22.86 240 LYS B CA 1
ATOM 6224 C C . LYS B 1 223 ? 25.471 21.947 13.712 1.00 21.44 240 LYS B C 1
ATOM 6225 O O . LYS B 1 223 ? 24.336 21.751 13.281 1.00 21.34 240 LYS B O 1
ATOM 6231 N N . ALA B 1 224 ? 26.342 20.954 13.917 1.00 21.23 241 ALA B N 1
ATOM 6232 C CA . ALA B 1 224 ? 26.018 19.573 13.577 1.00 20.76 241 ALA B CA 1
ATOM 6233 C C . ALA B 1 224 ? 24.844 19.060 14.417 1.00 20.86 241 ALA B C 1
ATOM 6234 O O . ALA B 1 224 ? 23.942 18.404 13.891 1.00 19.21 241 ALA B O 1
ATOM 6236 N N . ILE B 1 225 ? 24.871 19.340 15.726 1.00 20.35 242 ILE B N 1
ATOM 6237 C CA . ILE B 1 225 ? 23.838 18.862 16.628 1.00 21.53 242 ILE B CA 1
ATOM 6238 C C . ILE B 1 225 ? 22.493 19.459 16.223 1.00 21.84 242 ILE B C 1
ATOM 6239 O O . ILE B 1 225 ? 21.492 18.743 16.178 1.00 21.27 242 ILE B O 1
ATOM 6244 N N . THR B 1 226 ? 22.465 20.771 15.957 1.00 21.16 243 THR B N 1
ATOM 6245 C CA . THR B 1 226 ? 21.203 21.443 15.688 1.00 22.43 243 THR B CA 1
ATOM 6246 C C . THR B 1 226 ? 20.740 21.170 14.255 1.00 22.35 243 THR B C 1
ATOM 6247 O O . THR B 1 226 ? 19.538 21.173 13.998 1.00 21.75 243 THR B O 1
ATOM 6251 N N . ASP B 1 227 ? 21.672 20.898 13.333 1.00 22.34 244 ASP B N 1
ATOM 6252 C CA . ASP B 1 227 ? 21.303 20.500 11.979 1.00 23.37 244 ASP B CA 1
ATOM 6253 C C . ASP B 1 227 ? 20.530 19.185 12.011 1.00 22.63 244 ASP B C 1
ATOM 6254 O O . ASP B 1 227 ? 19.519 19.044 11.325 1.00 22.58 244 ASP B O 1
ATOM 6259 N N . ARG B 1 228 ? 21.002 18.227 12.815 1.00 21.21 245 ARG B N 1
ATOM 6260 C CA . ARG B 1 228 ? 20.350 16.931 12.886 1.00 21.12 245 ARG B CA 1
ATOM 6261 C C . ARG B 1 228 ? 19.065 17.007 13.715 1.00 20.19 245 ARG B C 1
ATOM 6262 O O . ARG B 1 228 ? 18.040 16.487 13.287 1.00 20.07 245 ARG B O 1
ATOM 6270 N N . TYR B 1 229 ? 19.125 17.611 14.909 1.00 19.78 246 TYR B N 1
ATOM 6271 C CA . TYR B 1 229 ? 18.077 17.434 15.912 1.00 20.20 246 TYR B CA 1
ATOM 6272 C C . TYR B 1 229 ? 17.175 18.662 16.049 1.00 20.71 246 TYR B C 1
ATOM 6273 O O . TYR B 1 229 ? 16.114 18.567 16.674 1.00 20.85 246 TYR B O 1
ATOM 6282 N N . GLY B 1 230 ? 17.585 19.803 15.476 1.00 20.33 247 GLY B N 1
ATOM 6283 C CA . GLY B 1 230 ? 16.767 21.008 15.479 1.00 21.17 247 GLY B CA 1
ATOM 6284 C C . GLY B 1 230 ? 17.398 22.117 16.319 1.00 21.83 247 GLY B C 1
ATOM 6285 O O . GLY B 1 230 ? 18.171 21.846 17.234 1.00 20.10 247 GLY B O 1
ATOM 6286 N N . ARG B 1 231 ? 17.039 23.371 16.010 1.00 23.00 248 ARG B N 1
ATOM 6287 C CA . ARG B 1 231 ? 17.680 24.525 16.625 1.00 25.54 248 ARG B CA 1
ATOM 6288 C C . ARG B 1 231 ? 17.314 24.655 18.104 1.00 24.20 248 ARG B C 1
ATOM 6289 O O . ARG B 1 231 ? 18.041 25.317 18.839 1.00 25.37 248 ARG B O 1
ATOM 6297 N N . ASN B 1 232 ? 16.203 24.043 18.546 1.00 23.27 249 ASN B N 1
ATOM 6298 C CA . ASN B 1 232 ? 15.772 24.183 19.931 1.00 23.66 249 ASN B CA 1
ATOM 6299 C C . ASN B 1 232 ? 16.367 23.098 20.830 1.00 22.01 249 ASN B C 1
ATOM 6300 O O . ASN B 1 232 ? 16.044 23.056 22.016 1.00 23.62 249 ASN B O 1
ATOM 6305 N N . THR B 1 233 ? 17.262 22.259 20.289 1.00 20.58 250 THR B N 1
ATOM 6306 C CA . THR B 1 233 ? 17.916 21.215 21.066 1.00 19.46 250 THR B CA 1
ATOM 6307 C C . THR B 1 233 ? 18.691 21.859 22.217 1.00 19.47 250 THR B C 1
ATOM 6308 O O . THR B 1 233 ? 19.537 22.719 21.990 1.00 20.55 250 THR B O 1
ATOM 6312 N N . LEU B 1 234 ? 18.427 21.411 23.447 1.00 19.00 251 LEU B N 1
ATOM 6313 C CA . LEU B 1 234 ? 19.112 21.934 24.619 1.00 19.03 251 LEU B CA 1
ATOM 6314 C C . LEU B 1 234 ? 20.545 21.397 24.646 1.00 19.39 251 LEU B C 1
ATOM 6315 O O . LEU B 1 234 ? 20.750 20.185 24.594 1.00 19.15 251 LEU B O 1
ATOM 6320 N N . ILE B 1 235 ? 21.526 22.307 24.709 1.00 19.12 252 ILE B N 1
ATOM 6321 C CA . ILE B 1 235 ? 22.932 21.932 24.785 1.00 19.35 252 ILE B CA 1
ATOM 6322 C C . ILE B 1 235 ? 23.527 22.570 26.039 1.00 19.66 252 ILE B C 1
ATOM 6323 O O . ILE B 1 235 ? 23.645 23.793 26.129 1.00 19.94 252 ILE B O 1
ATOM 6328 N N . GLN B 1 236 ? 23.892 21.730 27.011 1.00 19.65 253 GLN B N 1
ATOM 6329 C CA . GLN B 1 236 ? 24.418 22.200 28.283 1.00 19.82 253 GLN B CA 1
ATOM 6330 C C . GLN B 1 236 ? 25.921 21.930 28.347 1.00 20.32 253 GLN B C 1
ATOM 6331 O O . GLN B 1 236 ? 26.342 20.788 28.202 1.00 19.77 253 GLN B O 1
ATOM 6337 N N . PHE B 1 237 ? 26.713 22.987 28.573 1.00 20.44 254 PHE B N 1
ATOM 6338 C CA . PHE B 1 237 ? 28.157 22.883 28.723 1.00 20.96 254 PHE B CA 1
ATOM 6339 C C . PHE B 1 237 ? 28.480 22.550 30.177 1.00 20.63 254 PHE B C 1
ATOM 6340 O O . PHE B 1 237 ? 27.839 23.064 31.095 1.00 20.23 254 PHE B O 1
ATOM 6348 N N . GLU B 1 238 ? 29.490 21.691 30.317 1.00 21.07 255 GLU B N 1
ATOM 6349 C CA . GLU B 1 238 ? 29.876 21.221 31.660 1.00 22.92 255 GLU B CA 1
ATOM 6350 C C . GLU B 1 238 ? 31.378 20.940 31.763 1.00 22.31 255 GLU B C 1
ATOM 6351 O O . GLU B 1 238 ? 31.914 20.292 30.860 1.00 21.08 255 GLU B O 1
ATOM 6357 N N . ASP B 1 239 ? 32.029 21.496 32.772 1.00 22.00 256 ASP B N 1
ATOM 6358 C CA . ASP B 1 239 ? 33.408 21.193 33.134 1.00 22.37 256 ASP B CA 1
ATOM 6359 C C . ASP B 1 239 ? 34.393 21.652 32.056 1.00 22.54 256 ASP B C 1
ATOM 6360 O O . ASP B 1 239 ? 35.473 21.078 31.910 1.00 21.78 256 ASP B O 1
ATOM 6365 N N . PHE B 1 240 ? 34.025 22.719 31.338 1.00 23.19 257 PHE B N 1
ATOM 6366 C CA . PHE B 1 240 ? 34.955 23.470 30.514 1.00 23.83 257 PHE B CA 1
ATOM 6367 C C . PHE B 1 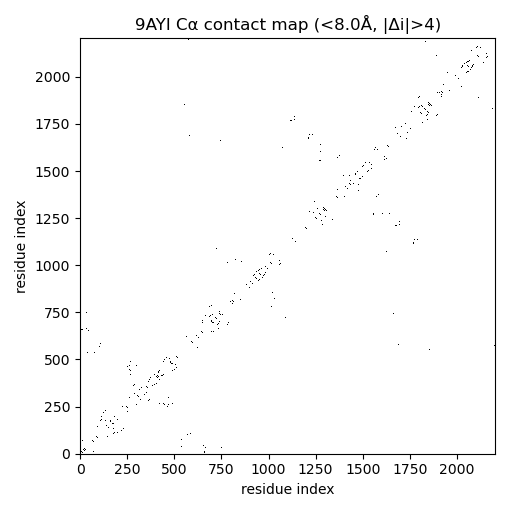240 ? 35.831 24.320 31.429 1.00 25.67 257 PHE B C 1
ATOM 6368 O O . PHE B 1 240 ? 35.428 24.657 32.546 1.00 24.50 257 PHE B O 1
ATOM 6376 N N . GLY B 1 241 ? 37.031 24.664 30.937 1.00 26.85 258 GLY B N 1
ATOM 6377 C CA . GLY B 1 241 ? 37.922 25.570 31.641 1.00 27.55 258 GLY B CA 1
ATOM 6378 C C . GLY B 1 241 ? 37.305 26.962 31.731 1.00 27.54 258 GLY B C 1
ATOM 6379 O O . GLY B 1 241 ? 36.441 27.311 30.934 1.00 26.73 258 GLY B O 1
ATOM 6380 N N . ASN B 1 242 ? 37.772 27.759 32.695 1.00 32.14 259 ASN B N 1
ATOM 6381 C CA . ASN B 1 242 ? 37.173 29.058 32.966 1.00 35.87 259 ASN B CA 1
ATOM 6382 C C . ASN B 1 242 ? 37.453 30.040 31.825 1.00 33.30 259 ASN B C 1
ATOM 6383 O O . ASN B 1 242 ? 36.671 30.956 31.604 1.00 34.13 259 ASN B O 1
ATOM 6388 N N . HIS B 1 243 ? 38.536 29.828 31.068 1.00 34.94 260 HIS B N 1
ATOM 6389 C CA . HIS B 1 243 ? 38.829 30.650 29.901 1.00 34.96 260 HIS B CA 1
ATOM 6390 C C . HIS B 1 243 ? 37.807 30.438 28.779 1.00 33.97 260 HIS B C 1
ATOM 6391 O O . HIS B 1 243 ? 37.734 31.261 27.867 1.00 36.27 260 HIS B O 1
ATOM 6393 N N . ASN B 1 244 ? 37.043 29.333 28.835 1.00 28.65 261 ASN B N 1
ATOM 6394 C CA . ASN B 1 244 ? 36.136 28.943 27.763 1.00 26.91 261 ASN B CA 1
ATOM 6395 C C . ASN B 1 244 ? 34.673 28.926 28.220 1.00 25.58 261 ASN B C 1
ATOM 6396 O O . ASN B 1 244 ? 33.786 29.137 27.399 1.00 26.10 261 ASN B O 1
ATOM 6401 N N . ALA B 1 245 ? 34.413 28.683 29.511 1.00 25.41 262 ALA B N 1
ATOM 6402 C CA . ALA B 1 245 ? 33.050 28.480 29.991 1.00 25.35 262 ALA B CA 1
ATOM 6403 C C . ALA B 1 245 ? 32.192 29.732 29.785 1.00 25.56 262 ALA B C 1
ATOM 6404 O O . ALA B 1 245 ? 31.186 29.681 29.076 1.00 24.76 262 ALA B O 1
ATOM 6406 N N A PHE B 1 246 ? 32.608 30.849 30.397 0.52 25.66 263 PHE B N 1
ATOM 6407 N N B PHE B 1 246 ? 32.589 30.853 30.404 0.48 24.50 263 PHE B N 1
ATOM 6408 C CA A PHE B 1 246 ? 31.886 32.106 30.269 0.52 26.28 263 PHE B CA 1
ATOM 6409 C CA B PHE B 1 246 ? 31.849 32.101 30.270 0.48 24.18 263 PHE B CA 1
ATOM 6410 C C A PHE B 1 246 ? 31.868 32.534 28.804 0.52 25.07 263 PHE B C 1
ATOM 6411 C C B PHE B 1 246 ? 31.874 32.566 28.813 0.48 24.00 263 PHE B C 1
ATOM 6412 O O A PHE B 1 246 ? 30.854 33.008 28.299 0.52 24.15 263 PHE B O 1
ATOM 6413 O O B PHE B 1 246 ? 30.882 33.089 28.312 0.48 23.23 263 PHE B O 1
ATOM 6428 N N . ARG B 1 247 ? 33.012 32.370 28.135 1.00 23.73 264 ARG B N 1
ATOM 6429 C CA . ARG B 1 247 ? 33.198 32.857 26.779 1.00 24.91 264 ARG B CA 1
ATOM 6430 C C . ARG B 1 247 ? 32.206 32.199 25.819 1.00 23.63 264 ARG B C 1
ATOM 6431 O O . ARG B 1 247 ? 31.620 32.868 24.971 1.00 23.73 264 ARG B O 1
ATOM 6439 N N . PHE B 1 248 ? 32.017 30.882 25.960 1.00 23.88 265 PHE B N 1
ATOM 6440 C CA . PHE B 1 248 ? 31.125 30.143 25.081 1.00 23.89 265 PHE B CA 1
ATOM 6441 C C . PHE B 1 248 ? 29.672 30.419 25.460 1.00 23.61 265 PHE B C 1
ATOM 6442 O O . PHE B 1 248 ? 28.822 30.463 24.576 1.00 24.08 265 PHE B O 1
ATOM 6450 N N . LEU B 1 249 ? 29.391 30.626 26.755 1.00 24.00 266 LEU B N 1
ATOM 6451 C CA . LEU B 1 249 ? 28.048 31.003 27.177 1.00 24.83 266 LEU B CA 1
ATOM 6452 C C . LEU B 1 249 ? 27.648 32.300 26.471 1.00 25.98 266 LEU B C 1
ATOM 6453 O O . LEU B 1 249 ? 26.568 32.396 25.891 1.00 23.59 266 LEU B O 1
ATOM 6458 N N . ARG B 1 250 ? 28.537 33.299 26.503 1.00 28.33 267 ARG B N 1
ATOM 6459 C CA . ARG B 1 250 ? 28.255 34.583 25.877 1.00 29.80 267 ARG B CA 1
ATOM 6460 C C . ARG B 1 250 ? 28.139 34.425 24.363 1.00 27.81 267 ARG B C 1
ATOM 6461 O O . ARG B 1 250 ? 27.297 35.067 23.745 1.00 26.51 267 ARG B O 1
ATOM 6469 N N . LYS B 1 251 ? 28.983 33.573 23.770 1.00 27.18 268 LYS B N 1
ATOM 6470 C CA . LYS B 1 251 ? 29.010 33.404 22.323 1.00 27.75 268 LYS B CA 1
ATOM 6471 C C . LYS B 1 251 ? 27.706 32.787 21.807 1.00 26.65 268 LYS B C 1
ATOM 6472 O O . LYS B 1 251 ? 27.209 33.194 20.759 1.00 27.51 268 LYS B O 1
ATOM 6478 N N . TYR B 1 252 ? 27.155 31.798 22.526 1.00 25.00 269 TYR B N 1
ATOM 6479 C CA . TYR B 1 252 ? 26.166 30.910 21.928 1.00 24.49 269 TYR B CA 1
ATOM 6480 C C . TYR B 1 252 ? 24.752 31.135 22.465 1.00 24.88 269 TYR B C 1
ATOM 6481 O O . TYR B 1 252 ? 23.800 30.650 21.862 1.00 24.80 269 TYR B O 1
ATOM 6490 N N . ARG B 1 253 ? 24.592 31.856 23.581 1.00 25.14 270 ARG B N 1
ATOM 6491 C CA . ARG B 1 253 ? 23.332 31.815 24.314 1.00 26.30 270 ARG B CA 1
ATOM 6492 C C . ARG B 1 253 ? 22.178 32.446 23.534 1.00 26.54 270 ARG B C 1
ATOM 6493 O O . ARG B 1 253 ? 21.021 32.111 23.793 1.00 24.35 270 ARG B O 1
ATOM 6501 N N . GLU B 1 254 ? 22.476 33.365 22.605 1.00 26.46 271 GLU B N 1
ATOM 6502 C CA . GLU B 1 254 ? 21.434 33.993 21.806 1.00 30.59 271 GLU B CA 1
ATOM 6503 C C . GLU B 1 254 ? 21.322 33.335 20.431 1.00 29.05 271 GLU B C 1
ATOM 6504 O O . GLU B 1 254 ? 20.431 33.684 19.660 1.00 27.96 271 GLU B O 1
ATOM 6510 N N . LYS B 1 255 ? 22.227 32.394 20.126 1.00 27.84 272 LYS B N 1
ATOM 6511 C CA . LYS B 1 255 ? 22.239 31.712 18.839 1.00 29.10 272 LYS B CA 1
ATOM 6512 C C . LYS B 1 255 ? 21.640 30.310 18.959 1.00 26.11 272 LYS B C 1
ATOM 6513 O O . LYS B 1 255 ? 21.094 29.792 17.990 1.00 25.00 272 LYS B O 1
ATOM 6519 N N . TYR B 1 256 ? 21.779 29.697 20.140 1.00 24.48 273 TYR B N 1
ATOM 6520 C CA . TYR B 1 256 ? 21.366 28.324 20.371 1.00 23.49 273 TYR B CA 1
ATOM 6521 C C . TYR B 1 256 ? 20.650 28.226 21.713 1.00 22.42 273 TYR B C 1
ATOM 6522 O O . TYR B 1 256 ? 20.629 29.177 22.489 1.00 21.75 273 TYR B O 1
ATOM 6531 N N . CYS B 1 257 ? 20.058 27.058 21.976 1.00 21.20 274 CYS B N 1
ATOM 6532 C CA . CYS B 1 257 ? 19.420 26.799 23.253 1.00 21.10 274 CYS B CA 1
ATOM 6533 C C . CYS B 1 257 ? 20.450 26.197 24.202 1.00 20.93 274 CYS B C 1
ATOM 6534 O O . CYS B 1 257 ? 20.657 24.987 24.203 1.00 21.14 274 CYS B O 1
ATOM 6537 N N . THR B 1 258 ? 21.118 27.049 24.993 1.00 20.83 275 THR B N 1
ATOM 6538 C CA . THR B 1 258 ? 22.296 26.601 25.712 1.00 20.45 275 THR B CA 1
ATOM 6539 C C . THR B 1 258 ? 22.428 27.321 27.052 1.00 20.11 275 THR B C 1
ATOM 6540 O O . THR B 1 258 ? 22.048 28.486 27.188 1.00 20.37 275 THR B O 1
ATOM 6544 N N . PHE B 1 259 ? 22.931 26.571 28.042 1.00 18.90 276 PHE B N 1
ATOM 6545 C CA . PHE B 1 259 ? 23.339 27.114 29.324 1.00 19.66 276 PHE B CA 1
ATOM 6546 C C . PHE B 1 259 ? 24.583 26.370 29.794 1.00 19.65 276 PHE B C 1
ATOM 6547 O O . PHE B 1 259 ? 24.954 25.343 29.226 1.00 19.11 276 PHE B O 1
ATOM 6555 N N . ASN B 1 260 ? 25.217 26.943 30.821 1.00 19.63 277 ASN B N 1
ATOM 6556 C CA . ASN B 1 260 ? 26.356 26.356 31.497 1.00 21.43 277 ASN B CA 1
ATOM 6557 C C . ASN B 1 260 ? 25.969 26.174 32.960 1.00 21.19 277 ASN B C 1
ATOM 6558 O O . ASN B 1 260 ? 25.735 27.153 33.666 1.00 20.78 277 ASN B O 1
ATOM 6563 N N . ASP B 1 261 ? 25.899 24.919 33.408 1.00 21.97 278 ASP B N 1
ATOM 6564 C CA . ASP B 1 261 ? 25.398 24.640 34.742 1.00 23.28 278 ASP B CA 1
ATOM 6565 C C . ASP B 1 261 ? 26.370 25.129 35.811 1.00 23.49 278 ASP B C 1
ATOM 6566 O O . ASP B 1 261 ? 25.940 25.560 36.882 1.00 22.40 278 ASP B O 1
ATOM 6571 N N . ASP B 1 262 ? 27.673 25.065 35.507 1.00 24.45 279 ASP B N 1
ATOM 6572 C CA . ASP B 1 262 ? 28.707 25.434 36.461 1.00 25.37 279 ASP B CA 1
ATOM 6573 C C . ASP B 1 262 ? 28.550 26.904 36.852 1.00 23.48 279 ASP B C 1
ATOM 6574 O O . ASP B 1 262 ? 28.820 27.268 37.995 1.00 23.45 279 ASP B O 1
ATOM 6579 N N . ILE B 1 263 ? 28.093 27.733 35.908 1.00 22.47 280 ILE B N 1
ATOM 6580 C CA . ILE B 1 263 ? 27.943 29.164 36.121 1.00 22.18 280 ILE B CA 1
ATOM 6581 C C . ILE B 1 263 ? 26.521 29.470 36.598 1.00 22.19 280 ILE B C 1
ATOM 6582 O O . ILE B 1 263 ? 26.323 30.037 37.670 1.00 21.03 280 ILE B O 1
ATOM 6587 N N . GLN B 1 264 ? 25.533 29.101 35.777 1.00 21.89 281 GLN B N 1
ATOM 6588 C CA . GLN B 1 264 ? 24.165 29.570 35.952 1.00 21.62 281 GLN B CA 1
ATOM 6589 C C . GLN B 1 264 ? 23.426 28.728 36.988 1.00 21.73 281 GLN B C 1
ATOM 6590 O O . GLN B 1 264 ? 22.626 29.253 37.764 1.00 22.12 281 GLN B O 1
ATOM 6596 N N . GLY B 1 265 ? 23.671 27.417 36.983 1.00 21.21 282 GLY B N 1
ATOM 6597 C CA . GLY B 1 265 ? 23.070 26.545 37.979 1.00 21.59 282 GLY B CA 1
ATOM 6598 C C . GLY B 1 265 ? 23.566 26.891 39.380 1.00 21.47 282 GLY B C 1
ATOM 6599 O O . GLY B 1 265 ? 22.786 26.956 40.328 1.00 20.67 282 GLY B O 1
ATOM 6600 N N . THR B 1 266 ? 24.882 27.099 39.490 1.00 20.56 283 THR B N 1
ATOM 6601 C CA . THR B 1 266 ? 25.501 27.476 40.747 1.00 21.48 283 THR B CA 1
ATOM 6602 C C . THR B 1 266 ? 24.907 28.793 41.244 1.00 20.26 283 THR B C 1
ATOM 6603 O O . THR B 1 266 ? 24.622 28.940 42.428 1.00 21.29 283 THR B O 1
ATOM 6607 N N . ALA B 1 267 ? 24.740 29.756 40.337 1.00 19.82 284 ALA B N 1
ATOM 6608 C CA . ALA B 1 267 ? 24.232 31.061 40.723 1.00 19.69 284 ALA B CA 1
ATOM 6609 C C . ALA B 1 267 ? 22.824 30.923 41.304 1.00 20.02 284 ALA B C 1
ATOM 6610 O O . ALA B 1 267 ? 22.499 31.561 42.305 1.00 19.27 284 ALA B O 1
ATOM 6612 N N . ALA B 1 268 ? 21.999 30.074 40.681 1.00 19.78 285 ALA B N 1
ATOM 6613 C CA . ALA B 1 268 ? 20.609 29.917 41.087 1.00 19.33 285 ALA B CA 1
ATOM 6614 C C . ALA B 1 268 ? 20.514 29.230 42.449 1.00 18.51 285 ALA B C 1
ATOM 6615 O O . ALA B 1 268 ? 19.693 29.609 43.276 1.00 18.70 285 ALA B O 1
ATOM 6617 N N . VAL B 1 269 ? 21.360 28.223 42.691 1.00 18.75 286 VAL B N 1
ATOM 6618 C CA . VAL B 1 269 ? 21.283 27.472 43.932 1.00 20.15 286 VAL B CA 1
ATOM 6619 C C . VAL B 1 269 ? 21.810 28.334 45.081 1.00 19.89 286 VAL B C 1
ATOM 6620 O O . VAL B 1 269 ? 21.236 28.313 46.167 1.00 19.08 286 VAL B O 1
ATOM 6624 N N . ALA B 1 270 ? 22.890 29.100 44.845 1.00 20.15 287 ALA B N 1
ATOM 6625 C CA . ALA B 1 270 ? 23.405 30.014 45.856 1.00 19.97 287 ALA B CA 1
ATOM 6626 C C . ALA B 1 270 ? 22.330 31.031 46.237 1.00 19.91 287 ALA B C 1
ATOM 6627 O O . ALA B 1 270 ? 22.079 31.251 47.420 1.00 19.42 287 ALA B O 1
ATOM 6629 N N . LEU B 1 271 ? 21.706 31.647 45.226 1.00 19.84 288 LEU B N 1
ATOM 6630 C CA . LEU B 1 271 ? 20.698 32.669 45.453 1.00 19.45 288 LEU B CA 1
ATOM 6631 C C . LEU B 1 271 ? 19.539 32.082 46.263 1.00 20.15 288 LEU B C 1
ATOM 6632 O O . LEU B 1 271 ? 19.078 32.709 47.214 1.00 20.72 288 LEU B O 1
ATOM 6637 N N . ALA B 1 272 ? 19.062 30.887 45.888 1.00 20.64 289 ALA B N 1
ATOM 6638 C CA . ALA B 1 272 ? 17.930 30.273 46.575 1.00 20.58 289 ALA B CA 1
ATOM 6639 C C . ALA B 1 272 ? 18.212 30.157 48.075 1.00 21.53 289 ALA B C 1
ATOM 6640 O O . ALA B 1 272 ? 17.353 30.466 48.897 1.00 22.87 289 ALA B O 1
ATOM 6642 N N . GLY B 1 273 ? 19.423 29.709 48.421 1.00 20.84 290 GLY B N 1
ATOM 6643 C CA . GLY B 1 273 ? 19.870 29.645 49.804 1.00 21.81 290 GLY B CA 1
ATOM 6644 C C . GLY B 1 273 ? 19.804 31.000 50.512 1.00 22.05 290 GLY B C 1
ATOM 6645 O O . GLY B 1 273 ? 19.394 31.069 51.670 1.00 23.18 290 GLY B O 1
ATOM 6646 N N . LEU B 1 274 ? 20.231 32.064 49.819 1.00 21.96 291 LEU B N 1
ATOM 6647 C CA . LEU B 1 274 ? 20.263 33.405 50.385 1.00 22.91 291 LEU B CA 1
ATOM 6648 C C . LEU B 1 274 ? 18.844 33.928 50.589 1.00 23.82 291 LEU B C 1
ATOM 6649 O O . LEU B 1 274 ? 18.579 34.615 51.574 1.00 25.16 291 LEU B O 1
ATOM 6654 N N . LEU B 1 275 ? 17.953 33.613 49.646 1.00 22.97 292 LEU B N 1
ATOM 6655 C CA . LEU B 1 275 ? 16.564 34.030 49.733 1.00 24.63 292 LEU B CA 1
ATOM 6656 C C . LEU B 1 275 ? 15.896 33.356 50.929 1.00 23.80 292 LEU B C 1
ATOM 6657 O O . LEU B 1 275 ? 15.068 33.971 51.595 1.00 24.74 292 LEU B O 1
ATOM 6662 N N . ALA B 1 276 ? 16.286 32.108 51.206 1.00 24.20 293 ALA B N 1
ATOM 6663 C CA . ALA B 1 276 ? 15.755 31.358 52.333 1.00 25.11 293 ALA B CA 1
ATOM 6664 C C . ALA B 1 276 ? 16.250 31.960 53.647 1.00 27.43 293 ALA B C 1
ATOM 6665 O O . ALA B 1 276 ? 15.484 32.078 54.602 1.00 27.78 293 ALA B O 1
ATOM 6667 N N . ALA B 1 277 ? 17.529 32.359 53.683 1.00 27.89 294 ALA B N 1
ATOM 6668 C CA . ALA B 1 277 ? 18.105 32.965 54.874 1.00 27.56 294 ALA B CA 1
ATOM 6669 C C . ALA B 1 277 ? 17.390 34.273 55.194 1.00 28.45 294 ALA B C 1
ATOM 6670 O O . ALA B 1 277 ? 17.190 34.592 56.362 1.00 29.35 294 ALA B O 1
ATOM 6672 N N . GLN B 1 278 ? 17.026 35.023 54.146 1.00 29.39 295 GLN B N 1
ATOM 6673 C CA . GLN B 1 278 ? 16.341 36.298 54.289 1.00 31.74 295 GLN B CA 1
ATOM 6674 C C . GLN B 1 278 ? 14.916 36.092 54.804 1.00 34.32 295 GLN B C 1
ATOM 6675 O O . GLN B 1 278 ? 14.383 36.968 55.483 1.00 34.48 295 GLN B O 1
ATOM 6681 N N . LYS B 1 279 ? 14.293 34.955 54.470 1.00 35.70 296 LYS B N 1
ATOM 6682 C CA . LYS B 1 279 ? 12.967 34.646 54.986 1.00 39.95 296 LYS B CA 1
ATOM 6683 C C . LYS B 1 279 ? 13.025 34.453 56.501 1.00 42.18 296 LYS B C 1
ATOM 6684 O O . LYS B 1 279 ? 12.098 34.846 57.204 1.00 45.18 296 LYS B O 1
ATOM 6690 N N . VAL B 1 280 ? 14.114 33.854 56.996 1.00 43.33 297 VAL B N 1
ATOM 6691 C CA . VAL B 1 280 ? 14.300 33.645 58.425 1.00 45.10 297 VAL B CA 1
ATOM 6692 C C . VAL B 1 280 ? 14.668 34.970 59.098 1.00 45.48 297 VAL B C 1
ATOM 6693 O O . VAL B 1 280 ? 14.165 35.275 60.177 1.00 47.81 297 VAL B O 1
ATOM 6697 N N . ILE B 1 281 ? 15.537 35.760 58.454 1.00 44.79 298 ILE B N 1
ATOM 6698 C CA . ILE B 1 281 ? 16.199 36.884 59.102 1.00 46.75 298 ILE B CA 1
ATOM 6699 C C . ILE B 1 281 ? 15.364 38.159 58.965 1.00 45.56 298 ILE B C 1
ATOM 6700 O O . ILE B 1 281 ? 15.293 38.948 59.906 1.00 43.64 298 ILE B O 1
ATOM 6705 N N . SER B 1 282 ? 14.779 38.378 57.780 1.00 45.17 299 SER B N 1
ATOM 6706 C CA . SER B 1 282 ? 13.943 39.539 57.515 1.00 46.39 299 SER B CA 1
ATOM 6707 C C . SER B 1 282 ? 14.720 40.831 57.761 1.00 48.39 299 SER B C 1
ATOM 6708 O O . SER B 1 282 ? 14.233 41.728 58.447 1.00 49.66 299 SER B O 1
ATOM 6711 N N . LYS B 1 283 ? 15.926 40.917 57.189 1.00 47.89 300 LYS B N 1
ATOM 6712 C CA . LYS B 1 283 ? 16.729 42.127 57.269 1.00 50.96 300 LYS B CA 1
ATOM 6713 C C . LYS B 1 283 ? 16.373 43.027 56.088 1.00 52.78 300 LYS B C 1
ATOM 6714 O O . LYS B 1 283 ? 16.329 42.559 54.952 1.00 49.11 300 LYS B O 1
ATOM 6720 N N . PRO B 1 284 ? 16.100 44.337 56.309 1.00 56.79 301 PRO B N 1
ATOM 6721 C CA . PRO B 1 284 ? 15.834 45.265 55.207 1.00 57.70 301 PRO B CA 1
ATOM 6722 C C . PRO B 1 284 ? 16.862 45.111 54.086 1.00 60.30 301 PRO B C 1
ATOM 6723 O O . PRO B 1 284 ? 18.064 45.152 54.339 1.00 59.65 301 PRO B O 1
ATOM 6727 N N . ILE B 1 285 ? 16.372 44.966 52.848 1.00 60.92 302 ILE B N 1
ATOM 6728 C CA . ILE B 1 285 ? 17.202 44.612 51.706 1.00 63.36 302 ILE B CA 1
ATOM 6729 C C . ILE B 1 285 ? 18.311 45.651 51.524 1.00 61.69 302 ILE B C 1
ATOM 6730 O O . ILE B 1 285 ? 19.364 45.335 50.973 1.00 61.93 302 ILE B O 1
ATOM 6735 N N . SER B 1 286 ? 18.078 46.881 52.001 1.00 60.89 303 SER B N 1
ATOM 6736 C CA . SER B 1 286 ? 19.058 47.952 51.890 1.00 62.70 303 SER B CA 1
ATOM 6737 C C . SER B 1 286 ? 20.182 47.813 52.919 1.00 58.33 303 SER B C 1
ATOM 6738 O O . SER B 1 286 ? 21.211 48.467 52.774 1.00 59.75 303 SER B O 1
ATOM 6741 N N . GLU B 1 287 ? 19.988 46.979 53.951 1.00 57.26 304 GLU B N 1
ATOM 6742 C CA . GLU B 1 287 ? 21.003 46.774 54.977 1.00 56.47 304 GLU B CA 1
ATOM 6743 C C . GLU B 1 287 ? 21.932 45.607 54.631 1.00 50.02 304 GLU B C 1
ATOM 6744 O O . GLU B 1 287 ? 22.929 45.401 55.319 1.00 48.13 304 GLU B O 1
ATOM 6750 N N . HIS B 1 288 ? 21.608 44.840 53.580 1.00 44.64 305 HIS B N 1
ATOM 6751 C CA . HIS B 1 288 ? 22.443 43.718 53.175 1.00 40.08 305 HIS B CA 1
ATOM 6752 C C . HIS B 1 288 ? 23.792 44.233 52.682 1.00 33.43 305 HIS B C 1
ATOM 6753 O O . HIS B 1 288 ? 23.856 45.220 51.957 1.00 30.16 305 HIS B O 1
ATOM 6760 N N . LYS B 1 289 ? 24.868 43.556 53.098 1.00 31.08 306 LYS B N 1
ATOM 6761 C CA . LYS B 1 289 ? 26.179 43.773 52.508 1.00 29.31 306 LYS B CA 1
ATOM 6762 C C . LYS B 1 289 ? 26.870 42.418 52.378 1.00 25.54 306 LYS B C 1
ATOM 6763 O O . LYS B 1 289 ? 27.039 41.708 53.364 1.00 24.11 306 LYS B O 1
ATOM 6769 N N . ILE B 1 290 ? 27.231 42.062 51.141 1.00 23.82 307 ILE B N 1
ATOM 6770 C CA . ILE B 1 290 ? 27.728 40.733 50.825 1.00 22.95 307 ILE B CA 1
ATOM 6771 C C . ILE B 1 290 ? 29.206 40.844 50.454 1.00 21.54 307 ILE B C 1
ATOM 6772 O O . ILE B 1 290 ? 29.563 41.662 49.610 1.00 21.66 307 ILE B O 1
ATOM 6777 N N . LEU B 1 291 ? 30.038 39.988 51.062 1.00 20.35 308 LEU B N 1
ATOM 6778 C CA . LEU B 1 291 ? 31.472 39.972 50.813 1.00 20.25 308 LEU B CA 1
ATOM 6779 C C . LEU B 1 291 ? 31.875 38.581 50.330 1.00 19.43 308 LEU B C 1
ATOM 6780 O O . LEU B 1 291 ? 31.697 37.596 51.046 1.00 19.22 308 LEU B O 1
ATOM 6785 N N . PHE B 1 292 ? 32.407 38.523 49.104 1.00 19.53 309 PHE B N 1
ATOM 6786 C CA . PHE B 1 292 ? 32.892 37.289 48.508 1.00 19.60 309 PHE B CA 1
ATOM 6787 C C . PHE B 1 292 ? 34.372 37.104 48.830 1.00 19.75 309 PHE B C 1
ATOM 6788 O O . PHE B 1 292 ? 35.156 38.049 48.706 1.00 19.79 309 PHE B O 1
ATOM 6796 N N . LEU B 1 293 ? 34.727 35.876 49.229 1.00 19.01 310 LEU B N 1
ATOM 6797 C CA . LEU B 1 293 ? 36.098 35.396 49.161 1.00 19.74 310 LEU B CA 1
ATOM 6798 C C . LEU B 1 293 ? 36.283 34.695 47.814 1.00 19.41 310 LEU B C 1
ATOM 6799 O O . LEU B 1 293 ? 35.790 33.591 47.613 1.00 19.82 310 LEU B O 1
ATOM 6804 N N . GLY B 1 294 ? 36.988 35.355 46.893 1.00 19.43 311 GLY B N 1
ATOM 6805 C CA . GLY B 1 294 ? 37.023 34.940 45.501 1.00 19.33 311 GLY B CA 1
ATOM 6806 C C . GLY B 1 294 ? 36.350 35.981 44.612 1.00 19.85 311 GLY B C 1
ATOM 6807 O O . GLY B 1 294 ? 35.393 36.630 45.039 1.00 20.03 311 GLY B O 1
ATOM 6808 N N . ALA B 1 295 ? 36.886 36.139 43.394 1.00 19.32 312 ALA B N 1
ATOM 6809 C CA . ALA B 1 295 ? 36.339 37.053 42.402 1.00 19.72 312 ALA B CA 1
ATOM 6810 C C . ALA B 1 295 ? 36.369 36.407 41.020 1.00 19.94 312 ALA B C 1
ATOM 6811 O O . ALA B 1 295 ? 36.501 37.096 40.008 1.00 20.74 312 ALA B O 1
ATOM 6813 N N . GLY B 1 296 ? 36.199 35.083 40.988 1.00 20.03 313 GLY B N 1
ATOM 6814 C CA . GLY B 1 296 ? 36.320 34.319 39.760 1.00 20.72 313 GLY B CA 1
ATOM 6815 C C . GLY B 1 296 ? 34.958 34.026 39.147 1.00 21.37 313 GLY B C 1
ATOM 6816 O O . GLY B 1 296 ? 34.000 34.777 39.346 1.00 20.32 313 GLY B O 1
ATOM 6817 N N . GLU B 1 297 ? 34.897 32.906 38.421 1.00 22.72 314 GLU B N 1
ATOM 6818 C CA . GLU B 1 297 ? 33.715 32.505 37.678 1.00 24.35 314 GLU B CA 1
ATOM 6819 C C . GLU B 1 297 ? 32.504 32.383 38.604 1.00 22.69 314 GLU B C 1
ATOM 6820 O O . GLU B 1 297 ? 31.434 32.908 38.300 1.00 21.67 314 GLU B O 1
ATOM 6826 N N . ALA B 1 298 ? 32.669 31.660 39.716 1.00 21.80 315 ALA B N 1
ATOM 6827 C CA . ALA B 1 298 ? 31.562 31.407 40.627 1.00 21.95 315 ALA B CA 1
ATOM 6828 C C . ALA B 1 298 ? 31.093 32.708 41.274 1.00 21.39 315 ALA B C 1
ATOM 6829 O O . ALA B 1 298 ? 29.892 32.966 41.340 1.00 22.02 315 ALA B O 1
ATOM 6831 N N . ALA B 1 299 ? 32.043 33.523 41.749 1.00 20.88 316 ALA B N 1
ATOM 6832 C CA . ALA B 1 299 ? 31.709 34.785 42.391 1.00 20.55 316 ALA B CA 1
ATOM 6833 C C . ALA B 1 299 ? 30.890 35.672 41.457 1.00 20.59 316 ALA B C 1
ATOM 6834 O O . ALA B 1 299 ? 29.865 36.220 41.864 1.00 19.34 316 ALA B O 1
ATOM 6836 N N . LEU B 1 300 ? 31.352 35.816 40.209 1.00 20.54 317 LEU B N 1
ATOM 6837 C CA . LEU B 1 300 ? 30.694 36.693 39.249 1.00 22.18 317 LEU B CA 1
ATOM 6838 C C . LEU B 1 300 ? 29.316 36.151 38.873 1.00 21.03 317 LEU B C 1
ATOM 6839 O O . LEU B 1 300 ? 28.368 36.920 38.706 1.00 21.00 317 LEU B O 1
ATOM 6844 N N . GLY B 1 301 ? 29.213 34.831 38.710 1.00 20.38 318 GLY B N 1
ATOM 6845 C CA . GLY B 1 301 ? 27.940 34.216 38.384 1.00 20.02 318 GLY B CA 1
ATOM 6846 C C . GLY B 1 301 ? 26.901 34.484 39.471 1.00 19.75 318 GLY B C 1
ATOM 6847 O O . GLY B 1 301 ? 25.800 34.939 39.175 1.00 19.48 318 GLY B O 1
ATOM 6848 N N . ILE B 1 302 ? 27.284 34.229 40.729 1.00 19.40 319 ILE B N 1
ATOM 6849 C CA . ILE B 1 302 ? 26.390 34.381 41.865 1.00 19.88 319 ILE B CA 1
ATOM 6850 C C . ILE B 1 302 ? 26.038 35.858 42.027 1.00 20.38 319 ILE B C 1
ATOM 6851 O O . ILE B 1 302 ? 24.867 36.204 42.179 1.00 19.81 319 ILE B O 1
ATOM 6856 N N . ALA B 1 303 ? 27.058 36.728 41.964 1.00 20.30 320 ALA B N 1
ATOM 6857 C CA . ALA B 1 303 ? 26.868 38.146 42.217 1.00 20.35 320 ALA B CA 1
ATOM 6858 C C . ALA B 1 303 ? 25.869 38.742 41.224 1.00 20.63 320 ALA B C 1
ATOM 6859 O O . ALA B 1 303 ? 24.996 39.521 41.608 1.00 20.11 320 ALA B O 1
ATOM 6861 N N . ASN B 1 304 ? 25.990 38.365 39.949 1.00 21.24 321 ASN B N 1
ATOM 6862 C CA . ASN B 1 304 ? 25.135 38.919 38.907 1.00 23.08 321 ASN B CA 1
ATOM 6863 C C . ASN B 1 304 ? 23.669 38.542 39.139 1.00 21.69 321 ASN B C 1
ATOM 6864 O O . ASN B 1 304 ? 22.784 39.348 38.860 1.00 20.42 321 ASN B O 1
ATOM 6869 N N . LEU B 1 305 ? 23.405 37.350 39.682 1.00 21.80 322 LEU B N 1
ATOM 6870 C CA . LEU B 1 305 ? 22.031 36.924 39.929 1.00 23.62 322 LEU B CA 1
ATOM 6871 C C . LEU B 1 305 ? 21.463 37.592 41.188 1.00 23.37 322 LEU B C 1
ATOM 6872 O O . LEU B 1 305 ? 20.269 37.906 41.241 1.00 22.26 322 LEU B O 1
ATOM 6877 N N . ILE B 1 306 ? 22.316 37.823 42.195 1.00 21.66 323 ILE B N 1
ATOM 6878 C CA . ILE B 1 306 ? 21.914 38.569 43.381 1.00 22.09 323 ILE B CA 1
ATOM 6879 C C . ILE B 1 306 ? 21.442 39.956 42.953 1.00 22.27 323 ILE B C 1
ATOM 6880 O O . ILE B 1 306 ? 20.406 40.441 43.419 1.00 20.55 323 ILE B O 1
ATOM 6885 N N . VAL B 1 307 ? 22.209 40.588 42.059 1.00 21.64 324 VAL B N 1
ATOM 6886 C CA . VAL B 1 307 ? 21.891 41.927 41.590 1.00 22.38 324 VAL B CA 1
ATOM 6887 C C . VAL B 1 307 ? 20.537 41.927 40.880 1.00 22.72 324 VAL B C 1
ATOM 6888 O O . VAL B 1 307 ? 19.730 42.830 41.101 1.00 21.34 324 VAL B O 1
ATOM 6892 N N . MET B 1 308 ? 20.289 40.918 40.032 1.00 22.76 325 MET B N 1
ATOM 6893 C CA . MET B 1 308 ? 19.010 40.797 39.345 1.00 23.57 325 MET B CA 1
ATOM 6894 C C . MET B 1 308 ? 17.868 40.682 40.355 1.00 23.13 325 MET B C 1
ATOM 6895 O O . MET B 1 308 ? 16.814 41.290 40.159 1.00 23.30 325 MET B O 1
ATOM 6900 N N . SER B 1 309 ? 18.087 39.908 41.425 1.00 22.72 326 SER B N 1
ATOM 6901 C CA . SER B 1 309 ? 17.110 39.755 42.495 1.00 24.96 326 SER B CA 1
ATOM 6902 C C . SER B 1 309 ? 16.812 41.108 43.145 1.00 25.98 326 SER B C 1
ATOM 6903 O O . SER B 1 309 ? 15.652 41.481 43.330 1.00 26.32 326 SER B O 1
ATOM 6906 N N . MET B 1 310 ? 17.875 41.855 43.454 1.00 25.23 327 MET B N 1
ATOM 6907 C CA . MET B 1 310 ? 17.758 43.136 44.132 1.00 26.11 327 MET B CA 1
ATOM 6908 C C . MET B 1 310 ? 17.057 44.153 43.230 1.00 26.95 327 MET B C 1
ATOM 6909 O O . MET B 1 310 ? 16.232 44.929 43.712 1.00 29.22 327 MET B O 1
ATOM 6914 N N . VAL B 1 311 ? 17.365 44.128 41.926 1.00 26.49 328 VAL B N 1
ATOM 6915 C CA . VAL B 1 311 ? 16.776 45.054 40.971 1.00 27.91 328 VAL B CA 1
ATOM 6916 C C . VAL B 1 311 ? 15.273 44.789 40.847 1.00 30.31 328 VAL B C 1
ATOM 6917 O O . VAL B 1 311 ? 14.497 45.728 40.682 1.00 30.99 328 VAL B O 1
ATOM 6921 N N . GLU B 1 312 ? 14.860 43.519 40.943 1.00 31.28 329 GLU B N 1
ATOM 6922 C CA . GLU B 1 312 ? 13.447 43.166 40.890 1.00 34.69 329 GLU B CA 1
ATOM 6923 C C . GLU B 1 312 ? 12.693 43.734 42.092 1.00 36.11 329 GLU B C 1
ATOM 6924 O O . GLU B 1 312 ? 11.486 43.960 42.005 1.00 37.23 329 GLU B O 1
ATOM 6930 N N . ASN B 1 313 ? 13.398 43.943 43.211 1.00 37.29 330 ASN B N 1
ATOM 6931 C CA . ASN B 1 313 ? 12.783 44.461 44.424 1.00 39.16 330 ASN B CA 1
ATOM 6932 C C . ASN B 1 313 ? 12.883 45.985 44.502 1.00 37.97 330 ASN B C 1
ATOM 6933 O O . ASN B 1 313 ? 12.541 46.562 45.528 1.00 42.64 330 ASN B O 1
ATOM 6938 N N . GLY B 1 314 ? 13.344 46.636 43.428 1.00 37.96 331 GLY B N 1
ATOM 6939 C CA . GLY B 1 314 ? 13.204 48.077 43.277 1.00 38.05 331 GLY B CA 1
ATOM 6940 C C . GLY B 1 314 ? 14.490 48.856 43.557 1.00 38.43 331 GLY B C 1
ATOM 6941 O O . GLY B 1 314 ? 14.453 50.084 43.632 1.00 37.57 331 GLY B O 1
ATOM 6942 N N . LEU B 1 315 ? 15.621 48.151 43.705 1.00 38.49 332 LEU B N 1
ATOM 6943 C CA . LEU B 1 315 ? 16.923 48.795 43.770 1.00 37.24 332 LEU B CA 1
ATOM 6944 C C . LEU B 1 315 ? 17.408 49.039 42.345 1.00 35.20 332 LEU B C 1
ATOM 6945 O O . LEU B 1 315 ? 17.190 48.213 41.463 1.00 34.61 332 LEU B O 1
ATOM 6950 N N . SER B 1 316 ? 18.079 50.175 42.130 1.00 32.21 333 SER B N 1
ATOM 6951 C CA . SER B 1 316 ? 18.782 50.407 40.883 1.00 33.09 333 SER B CA 1
ATOM 6952 C C . SER B 1 316 ? 19.883 49.360 40.729 1.00 31.68 333 SER B C 1
ATOM 6953 O O . SER B 1 316 ? 20.324 48.771 41.712 1.00 30.94 333 SER B O 1
ATOM 6956 N N . GLU B 1 317 ? 20.324 49.136 39.490 1.00 32.96 334 GLU B N 1
ATOM 6957 C CA . GLU B 1 317 ? 21.399 48.192 39.240 1.00 35.13 334 GLU B CA 1
ATOM 6958 C C . GLU B 1 317 ? 22.651 48.637 39.996 1.00 34.92 334 GLU B C 1
ATOM 6959 O O . GLU B 1 317 ? 23.372 47.806 40.547 1.00 31.50 334 GLU B O 1
ATOM 6965 N N . GLN B 1 318 ? 22.885 49.956 40.026 1.00 34.92 335 GLN B N 1
ATOM 6966 C CA . GLN B 1 318 ? 24.087 50.515 40.625 1.00 36.68 335 GLN B CA 1
ATOM 6967 C C . GLN B 1 318 ? 24.027 50.368 42.146 1.00 34.60 335 GLN B C 1
ATOM 6968 O O . GLN B 1 318 ? 25.009 49.966 42.769 1.00 31.99 335 GLN B O 1
ATOM 6974 N N . GLU B 1 319 ? 22.868 50.679 42.741 1.00 31.68 336 GLU B N 1
ATOM 6975 C CA . GLU B 1 319 ? 22.673 50.505 44.174 1.00 33.13 336 GLU B CA 1
ATOM 6976 C C . GLU B 1 319 ? 22.927 49.051 44.575 1.00 29.37 336 GLU B C 1
ATOM 6977 O O . GLU B 1 319 ? 23.528 48.792 45.619 1.00 27.94 336 GLU B O 1
ATOM 6983 N N . ALA B 1 320 ? 22.435 48.113 43.753 1.00 26.13 337 ALA B N 1
ATOM 6984 C CA . ALA B 1 320 ? 22.567 46.691 44.035 1.00 24.76 337 ALA B CA 1
ATOM 6985 C C . ALA B 1 320 ? 24.038 46.269 44.021 1.00 23.87 337 ALA B C 1
ATOM 6986 O O . ALA B 1 320 ? 24.503 45.593 44.936 1.00 23.64 337 ALA B O 1
ATOM 6988 N N . GLN B 1 321 ? 24.761 46.683 42.977 1.00 24.37 338 GLN B N 1
ATOM 6989 C CA . GLN B 1 321 ? 26.161 46.322 42.790 1.00 25.38 338 GLN B CA 1
ATOM 6990 C C . GLN B 1 321 ? 27.001 46.812 43.973 1.00 27.33 338 GLN B C 1
ATOM 6991 O O . GLN B 1 321 ? 27.915 46.116 44.417 1.00 26.34 338 GLN B O 1
ATOM 6997 N N . LYS B 1 322 ? 26.649 47.988 44.514 1.00 27.43 339 LYS B N 1
ATOM 6998 C CA . LYS B 1 322 ? 27.393 48.602 45.602 1.00 30.07 339 LYS B CA 1
ATOM 6999 C C . LYS B 1 322 ? 27.220 47.841 46.919 1.00 29.00 339 LYS B C 1
ATOM 7000 O O . LYS B 1 322 ? 27.925 48.130 47.877 1.00 29.01 339 LYS B O 1
ATOM 7006 N N . LYS B 1 323 ? 26.300 46.869 46.975 1.00 27.42 340 LYS B N 1
ATOM 7007 C CA . LYS B 1 323 ? 26.107 46.066 48.171 1.00 27.44 340 LYS B CA 1
ATOM 7008 C C . LYS B 1 323 ? 26.990 44.819 48.151 1.00 26.59 340 LYS B C 1
ATOM 7009 O O . LYS B 1 323 ? 26.979 44.056 49.119 1.00 25.12 340 LYS B O 1
ATOM 7015 N N . ILE B 1 324 ? 27.754 44.623 47.064 1.00 25.23 341 ILE B N 1
ATOM 7016 C CA . ILE B 1 324 ? 28.529 43.405 46.885 1.00 24.39 341 ILE B CA 1
ATOM 7017 C C . ILE B 1 324 ? 30.006 43.757 46.744 1.00 22.81 341 ILE B C 1
ATOM 7018 O O . ILE B 1 324 ? 30.386 44.517 45.856 1.00 23.95 341 ILE B O 1
ATOM 7023 N N . TRP B 1 325 ? 30.823 43.172 47.625 1.00 21.75 342 TRP B N 1
ATOM 7024 C CA . TRP B 1 325 ? 32.263 43.365 47.629 1.00 21.53 342 TRP B CA 1
ATOM 7025 C C . TRP B 1 325 ? 32.929 42.023 47.360 1.00 20.69 342 TRP B C 1
ATOM 7026 O O . TRP B 1 325 ? 32.343 40.980 47.656 1.00 19.86 342 TRP B O 1
ATOM 7037 N N . MET B 1 326 ? 34.161 42.061 46.838 1.00 20.30 343 MET B N 1
ATOM 7038 C CA . MET B 1 326 ? 34.898 40.840 46.561 1.00 20.33 343 MET B CA 1
ATOM 7039 C C . MET B 1 326 ? 36.354 40.997 46.996 1.00 20.62 343 MET B C 1
ATOM 7040 O O . MET B 1 326 ? 36.915 42.090 46.942 1.00 20.36 343 MET B O 1
ATOM 7045 N N . PHE B 1 327 ? 36.949 39.873 47.408 1.00 20.66 344 PHE B N 1
ATOM 7046 C CA . PHE B 1 327 ? 38.311 39.817 47.911 1.00 21.79 344 PHE B CA 1
ATOM 7047 C C . PHE B 1 327 ? 38.986 38.605 47.276 1.00 22.20 344 PHE B C 1
ATOM 7048 O O . PHE B 1 327 ? 38.559 37.484 47.534 1.00 22.51 344 PHE B O 1
ATOM 7056 N N . ASP B 1 328 ? 40.000 38.842 46.424 1.00 21.36 345 ASP B N 1
ATOM 7057 C CA . ASP B 1 328 ? 40.659 37.783 45.671 1.00 21.26 345 ASP B CA 1
ATOM 7058 C C . ASP B 1 328 ? 42.048 37.523 46.255 1.00 22.03 345 ASP B C 1
ATOM 7059 O O . ASP B 1 328 ? 42.371 38.004 47.336 1.00 21.52 345 ASP B O 1
ATOM 7064 N N . LYS B 1 329 ? 42.869 36.749 45.536 1.00 24.43 346 LYS B N 1
ATOM 7065 C CA . LYS B 1 329 ? 44.181 36.351 46.027 1.00 27.35 346 LYS B CA 1
ATOM 7066 C C . LYS B 1 329 ? 45.096 37.563 46.225 1.00 26.59 346 LYS B C 1
ATOM 7067 O O . LYS B 1 329 ? 46.110 37.447 46.914 1.00 26.30 346 LYS B O 1
ATOM 7073 N N . TYR B 1 330 ? 44.742 38.713 45.627 1.00 25.87 347 TYR B N 1
ATOM 7074 C CA . TYR B 1 330 ? 45.528 39.935 45.751 1.00 25.75 347 TYR B CA 1
ATOM 7075 C C . TYR B 1 330 ? 44.962 40.878 46.815 1.00 25.60 347 TYR B C 1
ATOM 7076 O O . TYR B 1 330 ? 45.606 41.867 47.152 1.00 26.57 347 TYR B O 1
ATOM 7085 N N . GLY B 1 331 ? 43.756 40.600 47.330 1.00 24.14 348 GLY B N 1
ATOM 7086 C CA . GLY B 1 331 ? 43.136 41.445 48.338 1.00 22.92 348 GLY B CA 1
ATOM 7087 C C . GLY B 1 331 ? 41.788 41.990 47.870 1.00 22.56 348 GLY B C 1
ATOM 7088 O O . GLY B 1 331 ? 41.186 41.464 46.932 1.00 22.58 348 GLY B O 1
ATOM 7089 N N . LEU B 1 332 ? 41.331 43.061 48.529 1.00 22.47 349 LEU B N 1
ATOM 7090 C CA . LEU B 1 332 ? 40.017 43.623 48.270 1.00 21.83 349 LEU B CA 1
ATOM 7091 C C . LEU B 1 332 ? 40.014 44.275 46.888 1.00 22.38 349 LEU B C 1
ATOM 7092 O O . LEU B 1 332 ? 40.947 44.994 46.523 1.00 20.24 349 LEU B O 1
ATOM 7097 N N . LEU B 1 333 ? 38.959 43.988 46.111 1.00 21.82 350 LEU B N 1
ATOM 7098 C CA . LEU B 1 333 ? 38.761 44.623 44.821 1.00 22.00 350 LEU B CA 1
ATOM 7099 C C . LEU B 1 333 ? 38.266 46.047 45.060 1.00 23.06 350 LEU B C 1
ATOM 7100 O O . LEU B 1 333 ? 37.089 46.279 45.330 1.00 23.52 350 LEU B O 1
ATOM 7105 N N . VAL B 1 334 ? 39.202 46.995 44.973 1.00 23.46 351 VAL B N 1
ATOM 7106 C CA . VAL B 1 334 ? 38.902 48.404 45.122 1.00 24.16 351 VAL B CA 1
ATOM 7107 C C . VAL B 1 334 ? 39.387 49.126 43.868 1.00 24.23 351 VAL B C 1
ATOM 7108 O O . VAL B 1 334 ? 40.419 48.769 43.300 1.00 22.92 351 VAL B O 1
ATOM 7112 N N . LYS B 1 335 ? 38.609 50.121 43.438 1.00 26.12 352 LYS B N 1
ATOM 7113 C CA . LYS B 1 335 ? 38.986 50.982 42.333 1.00 28.76 352 LYS B CA 1
ATOM 7114 C C . LYS B 1 335 ? 40.331 51.618 42.667 1.00 29.66 352 LYS B C 1
ATOM 7115 O O . LYS B 1 335 ? 40.482 52.247 43.718 1.00 31.62 352 LYS B O 1
ATOM 7121 N N . GLY B 1 336 ? 41.315 51.399 41.794 1.00 29.21 353 GLY B N 1
ATOM 7122 C CA . GLY B 1 336 ? 42.589 52.077 41.913 1.00 29.59 353 GLY B CA 1
ATOM 7123 C C . GLY B 1 336 ? 43.651 51.226 42.600 1.00 29.89 353 GLY B C 1
ATOM 7124 O O . GLY B 1 336 ? 44.752 51.713 42.836 1.00 31.08 353 GLY B O 1
ATOM 7125 N N . ARG B 1 337 ? 43.343 49.959 42.904 1.00 28.61 354 ARG B N 1
ATOM 7126 C CA . ARG B 1 337 ? 44.366 49.070 43.435 1.00 26.48 354 ARG B CA 1
ATOM 7127 C C . ARG B 1 337 ? 45.360 48.762 42.318 1.00 25.66 354 ARG B C 1
ATOM 7128 O O . ARG B 1 337 ? 45.079 49.009 41.149 1.00 25.38 354 ARG B O 1
ATOM 7136 N N . LYS B 1 338 ? 46.507 48.188 42.696 1.00 26.24 355 LYS B N 1
ATOM 7137 C CA . LYS B 1 338 ? 47.582 47.905 41.760 1.00 26.26 355 LYS B CA 1
ATOM 7138 C C . LYS B 1 338 ? 47.259 46.654 40.941 1.00 25.57 355 LYS B C 1
ATOM 7139 O O . LYS B 1 338 ? 47.420 46.657 39.727 1.00 25.08 355 LYS B O 1
ATOM 7145 N N . ALA B 1 339 ? 46.795 45.584 41.598 1.00 25.45 356 ALA B N 1
ATOM 7146 C CA . ALA B 1 339 ? 46.542 44.326 40.908 1.00 25.88 356 ALA B CA 1
ATOM 7147 C C . ALA B 1 339 ? 45.387 44.474 39.919 1.00 26.01 356 ALA B C 1
ATOM 7148 O O . ALA B 1 339 ? 44.477 45.271 40.121 1.00 25.47 356 ALA B O 1
ATOM 7150 N N . LYS B 1 340 ? 45.428 43.661 38.862 1.00 27.36 357 LYS B N 1
ATOM 7151 C CA . LYS B 1 340 ? 44.512 43.777 37.740 1.00 29.76 357 LYS B CA 1
ATOM 7152 C C . LYS B 1 340 ? 43.066 43.534 38.180 1.00 28.40 357 LYS B C 1
ATOM 7153 O O . LYS B 1 340 ? 42.804 42.663 39.009 1.00 24.89 357 LYS B O 1
ATOM 7159 N N . ILE B 1 341 ? 42.157 44.348 37.620 1.00 27.35 358 ILE B N 1
ATOM 7160 C CA . ILE B 1 341 ? 40.718 44.138 37.655 1.00 27.40 358 ILE B CA 1
ATOM 7161 C C . ILE B 1 341 ? 40.241 44.013 36.209 1.00 28.65 358 ILE B C 1
ATOM 7162 O O . ILE B 1 341 ? 40.470 44.922 35.413 1.00 27.12 358 ILE B O 1
ATOM 7167 N N . ASP B 1 342 ? 39.559 42.914 35.865 1.00 28.71 359 ASP B N 1
ATOM 7168 C CA . ASP B 1 342 ? 39.071 42.751 34.503 1.00 30.76 359 ASP B CA 1
ATOM 7169 C C . ASP B 1 342 ? 37.695 43.405 34.389 1.00 29.31 359 ASP B C 1
ATOM 7170 O O . ASP B 1 342 ? 37.073 43.741 35.397 1.00 26.49 359 ASP B O 1
ATOM 7175 N N . SER B 1 343 ? 37.224 43.578 33.149 1.00 29.81 360 SER B N 1
ATOM 7176 C CA . SER B 1 343 ? 36.029 44.367 32.883 1.00 31.57 360 SER B CA 1
ATOM 7177 C C . SER B 1 343 ? 34.789 43.731 33.516 1.00 30.28 360 SER B C 1
ATOM 7178 O O . SER B 1 343 ? 33.846 44.440 33.857 1.00 31.50 360 SER B O 1
ATOM 7181 N N . TYR B 1 344 ? 34.787 42.401 33.676 1.00 28.12 361 TYR B N 1
ATOM 7182 C CA . TYR B 1 344 ? 33.650 41.710 34.267 1.00 28.73 361 TYR B CA 1
ATOM 7183 C C . TYR B 1 344 ? 33.627 41.877 35.788 1.00 25.89 361 TYR B C 1
ATOM 7184 O O . TYR B 1 344 ? 32.570 41.736 36.399 1.00 23.94 361 TYR B O 1
ATOM 7193 N N . GLN B 1 345 ? 34.783 42.171 36.399 1.00 23.87 362 GLN B N 1
ATOM 7194 C CA . GLN B 1 345 ? 34.854 42.376 37.839 1.00 23.25 362 GLN B CA 1
ATOM 7195 C C . GLN B 1 345 ? 34.555 43.829 38.215 1.00 23.91 362 GLN B C 1
ATOM 7196 O O . GLN B 1 345 ? 34.244 44.100 39.374 1.00 21.87 362 GLN B O 1
ATOM 7202 N N . GLU B 1 346 ? 34.649 44.751 37.240 1.00 26.37 363 GLU B N 1
ATOM 7203 C CA . GLU B 1 346 ? 34.574 46.190 37.484 1.00 28.60 363 GLU B CA 1
ATOM 7204 C C . GLU B 1 346 ? 33.306 46.587 38.244 1.00 27.23 363 GLU B C 1
ATOM 7205 O O . GLU B 1 346 ? 33.369 47.431 39.138 1.00 25.70 363 GLU B O 1
ATOM 7211 N N . PRO B 1 347 ? 32.113 46.047 37.908 1.00 25.79 364 PRO B N 1
ATOM 7212 C CA . PRO B 1 347 ? 30.892 46.396 38.640 1.00 26.52 364 PRO B CA 1
ATOM 7213 C C . PRO B 1 347 ? 30.925 46.172 40.152 1.00 25.99 364 PRO B C 1
ATOM 7214 O O . PRO B 1 347 ? 30.197 46.837 40.883 1.00 24.53 364 PRO B O 1
ATOM 7218 N N . PHE B 1 348 ? 31.750 45.219 40.611 1.00 25.20 365 PHE B N 1
ATOM 7219 C CA . PHE B 1 348 ? 31.811 44.853 42.020 1.00 25.49 365 PHE B CA 1
ATOM 7220 C C . PHE B 1 348 ? 33.111 45.352 42.647 1.00 25.59 365 PHE B C 1
ATOM 7221 O O . PHE B 1 348 ? 33.465 44.940 43.751 1.00 26.72 365 PHE B O 1
ATOM 7229 N N . THR B 1 349 ? 33.809 46.233 41.920 1.00 25.94 366 THR B N 1
ATOM 7230 C CA . THR B 1 349 ? 35.010 46.894 42.399 1.00 25.47 366 THR B CA 1
ATOM 7231 C C . THR B 1 349 ? 34.626 48.307 42.829 1.00 27.35 366 THR B C 1
ATOM 7232 O O . THR B 1 349 ? 34.158 49.082 42.001 1.00 29.34 366 THR B O 1
ATOM 7236 N N . HIS B 1 350 ? 34.850 48.645 44.106 1.00 28.37 367 HIS B N 1
ATOM 7237 C CA . HIS B 1 350 ? 34.252 49.830 44.705 1.00 29.94 367 HIS B CA 1
ATOM 7238 C C . HIS B 1 350 ? 35.321 50.795 45.208 1.00 31.18 367 HIS B C 1
ATOM 7239 O O . HIS B 1 350 ? 36.481 50.418 45.370 1.00 30.06 367 HIS B O 1
ATOM 7246 N N . SER B 1 351 ? 34.897 52.046 45.443 1.00 31.93 368 SER B N 1
ATOM 7247 C CA . SER B 1 351 ? 35.748 53.067 46.038 1.00 32.11 368 SER B CA 1
ATOM 7248 C C . SER B 1 351 ? 36.315 52.540 47.348 1.00 32.51 368 SER B C 1
ATOM 7249 O O . SER B 1 351 ? 35.586 51.944 48.138 1.00 31.60 368 SER B O 1
ATOM 7252 N N . ALA B 1 352 ? 37.614 52.770 47.563 1.00 32.65 369 ALA B N 1
ATOM 7253 C CA . ALA B 1 352 ? 38.304 52.226 48.717 1.00 33.99 369 ALA B CA 1
ATOM 7254 C C . ALA B 1 352 ? 37.599 52.657 50.002 1.00 35.41 369 ALA B C 1
ATOM 7255 O O . ALA B 1 352 ? 37.173 53.805 50.121 1.00 33.23 369 ALA B O 1
ATOM 7257 N N . PRO B 1 353 ? 37.440 51.751 50.995 1.00 35.66 370 PRO B N 1
ATOM 7258 C CA . PRO B 1 353 ? 36.983 52.148 52.326 1.00 39.55 370 PRO B CA 1
ATOM 7259 C C . PRO B 1 353 ? 38.121 52.882 53.033 1.00 42.58 370 PRO B C 1
ATOM 7260 O O . PRO B 1 353 ? 39.214 53.008 52.482 1.00 42.18 370 PRO B O 1
ATOM 7264 N N . GLU B 1 354 ? 37.869 53.349 54.260 1.00 48.49 371 GLU B N 1
ATOM 7265 C CA . GLU B 1 354 ? 38.808 54.227 54.943 1.00 51.86 371 GLU B CA 1
ATOM 7266 C C . GLU B 1 354 ? 40.139 53.510 55.172 1.00 47.57 371 GLU B C 1
ATOM 7267 O O . GLU B 1 354 ? 41.188 54.144 55.107 1.00 47.74 371 GLU B O 1
ATOM 7273 N N . SER B 1 355 ? 40.096 52.194 55.427 1.00 45.30 372 SER B N 1
ATOM 7274 C CA . SER B 1 355 ? 41.306 51.392 55.538 1.00 43.41 372 SER B CA 1
ATOM 7275 C C . SER B 1 355 ? 41.264 50.219 54.558 1.00 40.39 372 SER B C 1
ATOM 7276 O O . SER B 1 355 ? 40.195 49.683 54.274 1.00 39.31 372 SER B O 1
ATOM 7279 N N . ILE B 1 356 ? 42.444 49.832 54.051 1.00 37.84 373 ILE B N 1
ATOM 7280 C CA . ILE B 1 356 ? 42.575 48.742 53.093 1.00 36.63 373 ILE B CA 1
ATOM 7281 C C . ILE B 1 356 ? 42.960 47.475 53.851 1.00 34.84 373 ILE B C 1
ATOM 7282 O O . ILE B 1 356 ? 44.005 47.445 54.496 1.00 32.25 373 ILE B O 1
ATOM 7287 N N . PRO B 1 357 ? 42.146 46.391 53.796 1.00 33.97 374 PRO B N 1
ATOM 7288 C CA . PRO B 1 357 ? 42.465 45.155 54.514 1.00 33.48 374 PRO B CA 1
ATOM 7289 C C . PRO B 1 357 ? 43.592 44.360 53.863 1.00 33.48 374 PRO B C 1
ATOM 7290 O O . PRO B 1 357 ? 43.744 44.375 52.644 1.00 36.68 374 PRO B O 1
ATOM 7294 N N . ASP B 1 358 ? 44.375 43.669 54.695 1.00 33.01 375 ASP B N 1
ATOM 7295 C CA . ASP B 1 358 ? 45.416 42.770 54.225 1.00 32.64 375 ASP B CA 1
ATOM 7296 C C . ASP B 1 358 ? 44.906 41.332 54.200 1.00 30.53 375 ASP B C 1
ATOM 7297 O O . ASP B 1 358 ? 45.374 40.537 53.391 1.00 29.88 375 ASP B O 1
ATOM 7302 N N . THR B 1 359 ? 43.978 41.005 55.110 1.00 29.27 376 THR B N 1
ATOM 7303 C CA . THR B 1 359 ? 43.435 39.661 55.231 1.00 27.86 376 THR B CA 1
ATOM 7304 C C . THR B 1 359 ? 41.913 39.731 55.121 1.00 25.83 376 THR B C 1
ATOM 7305 O O . THR B 1 359 ? 41.333 40.811 55.160 1.00 23.54 376 THR B O 1
ATOM 7309 N N . PHE B 1 360 ? 41.282 38.558 55.000 1.00 25.06 377 PHE B N 1
ATOM 7310 C CA . PHE B 1 360 ? 39.836 38.476 54.886 1.00 24.33 377 PHE B CA 1
ATOM 7311 C C . PHE B 1 360 ? 39.190 38.883 56.211 1.00 23.74 377 PHE B C 1
ATOM 7312 O O . PHE B 1 360 ? 38.156 39.546 56.218 1.00 23.29 377 PHE B O 1
ATOM 7320 N N . GLU B 1 361 ? 39.812 38.492 57.328 1.00 25.01 378 GLU B N 1
ATOM 7321 C CA . GLU B 1 361 ? 39.390 38.930 58.653 1.00 26.10 378 GLU B CA 1
ATOM 7322 C C . GLU B 1 361 ? 39.319 40.456 58.725 1.00 25.94 378 GLU B C 1
ATOM 7323 O O . GLU B 1 361 ? 38.334 41.009 59.217 1.00 24.54 378 GLU B O 1
ATOM 7329 N N . ASP B 1 362 ? 40.375 41.131 58.247 1.00 25.92 379 ASP B N 1
ATOM 7330 C CA . ASP B 1 362 ? 40.407 42.587 58.218 1.00 26.92 379 ASP B CA 1
ATOM 7331 C C . ASP B 1 362 ? 39.233 43.116 57.399 1.00 25.50 379 ASP B C 1
ATOM 7332 O O . ASP B 1 362 ? 38.613 44.102 57.778 1.00 24.79 379 ASP B O 1
ATOM 7337 N N . ALA B 1 363 ? 38.964 42.474 56.255 1.00 25.13 380 ALA B N 1
ATOM 7338 C CA . ALA B 1 363 ? 37.914 42.915 55.350 1.00 23.82 380 ALA B CA 1
ATOM 7339 C C . ALA B 1 363 ? 36.548 42.819 56.030 1.00 23.72 380 ALA B C 1
ATOM 7340 O O . ALA B 1 363 ? 35.717 43.714 55.881 1.00 23.36 380 ALA B O 1
ATOM 7342 N N . VAL B 1 364 ? 36.328 41.724 56.763 1.00 23.44 381 VAL B N 1
ATOM 7343 C CA . VAL B 1 364 ? 35.097 41.533 57.512 1.00 24.99 381 VAL B CA 1
ATOM 7344 C C . VAL B 1 364 ? 34.959 42.643 58.558 1.00 27.01 381 VAL B C 1
ATOM 7345 O O . VAL B 1 364 ? 33.903 43.267 58.662 1.00 26.63 381 VAL B O 1
ATOM 7349 N N . ASN B 1 365 ? 36.034 42.904 59.318 1.00 27.78 382 ASN B N 1
ATOM 7350 C CA . ASN B 1 365 ? 35.990 43.916 60.365 1.00 29.05 382 ASN B CA 1
ATOM 7351 C C . ASN B 1 365 ? 35.778 45.316 59.788 1.00 29.50 382 ASN B C 1
ATOM 7352 O O . ASN B 1 365 ? 35.107 46.133 60.410 1.00 30.46 382 ASN B O 1
ATOM 7357 N N . ILE B 1 366 ? 36.331 45.595 58.602 1.00 29.32 383 ILE B N 1
ATOM 7358 C CA . ILE B 1 366 ? 36.226 46.925 58.019 1.00 29.77 383 ILE B CA 1
ATOM 7359 C C . ILE B 1 366 ? 34.853 47.132 57.378 1.00 29.66 383 ILE B C 1
ATOM 7360 O O . ILE B 1 366 ? 34.211 48.145 57.635 1.00 28.84 383 ILE B O 1
ATOM 7365 N N . LEU B 1 367 ? 34.414 46.183 56.536 1.00 28.37 384 LEU B N 1
ATOM 7366 C CA . LEU B 1 367 ? 33.218 46.357 55.725 1.00 28.38 384 LEU B CA 1
ATOM 7367 C C . LEU B 1 367 ? 31.956 45.989 56.508 1.00 29.43 384 LEU B C 1
ATOM 7368 O O . LEU B 1 367 ? 30.872 46.457 56.168 1.00 27.62 384 LEU B O 1
ATOM 7373 N N . LYS B 1 368 ? 32.094 45.126 57.523 1.00 29.80 385 LYS B N 1
ATOM 7374 C CA . LYS B 1 368 ? 30.965 44.667 58.323 1.00 32.07 385 LYS B CA 1
ATOM 7375 C C . LYS B 1 368 ? 29.870 44.092 57.420 1.00 30.61 385 LYS B C 1
ATOM 7376 O O . LYS B 1 368 ? 28.734 44.576 57.419 1.00 29.69 385 LYS B O 1
ATOM 7382 N N . PRO B 1 369 ? 30.170 43.029 56.638 1.00 27.15 386 PRO B N 1
ATOM 7383 C CA . PRO B 1 369 ? 29.160 42.380 55.801 1.00 27.38 386 PRO B CA 1
ATOM 7384 C C . PRO B 1 369 ? 28.163 41.574 56.633 1.00 26.87 386 PRO B C 1
ATOM 7385 O O . PRO B 1 369 ? 28.487 41.102 57.722 1.00 26.26 386 PRO B O 1
ATOM 7389 N N . SER B 1 370 ? 26.950 41.422 56.097 1.00 26.81 387 SER B N 1
ATOM 7390 C CA . SER B 1 370 ? 25.934 40.562 56.684 1.00 26.87 387 SER B CA 1
ATOM 7391 C C . SER B 1 370 ? 26.074 39.118 56.197 1.00 25.86 387 SER B C 1
ATOM 7392 O O . SER B 1 370 ? 25.614 38.192 56.870 1.00 26.18 387 SER B O 1
ATOM 7395 N N . THR B 1 371 ? 26.678 38.941 55.013 1.00 23.65 388 THR B N 1
ATOM 7396 C CA . THR B 1 371 ? 26.838 37.644 54.375 1.00 22.78 388 THR B CA 1
ATOM 7397 C C . THR B 1 371 ? 28.276 37.525 53.867 1.00 21.03 388 THR B C 1
ATOM 7398 O O . THR B 1 371 ? 28.773 38.464 53.258 1.00 21.50 388 THR B O 1
ATOM 7402 N N . ILE B 1 372 ? 28.927 36.378 54.096 1.00 19.56 389 ILE B N 1
ATOM 7403 C CA . ILE B 1 372 ? 30.163 36.050 53.399 1.00 20.13 389 ILE B CA 1
ATOM 7404 C C . ILE B 1 372 ? 29.951 34.783 52.572 1.00 19.67 389 ILE B C 1
ATOM 7405 O O . ILE B 1 372 ? 29.298 33.842 53.019 1.00 19.75 389 ILE B O 1
ATOM 7410 N N . ILE B 1 373 ? 30.491 34.797 51.347 1.00 20.07 390 ILE B N 1
ATOM 7411 C CA . ILE B 1 373 ? 30.374 33.689 50.412 1.00 20.20 390 ILE B CA 1
ATOM 7412 C C . ILE B 1 373 ? 31.778 33.291 49.960 1.00 20.05 390 ILE B C 1
ATOM 7413 O O . ILE B 1 373 ? 32.491 34.096 49.355 1.00 19.41 390 ILE B O 1
ATOM 7418 N N . GLY B 1 374 ? 32.145 32.037 50.247 1.00 19.38 391 GLY B N 1
ATOM 7419 C CA . GLY B 1 374 ? 33.459 31.500 49.935 1.00 20.32 391 GLY B CA 1
ATOM 7420 C C . GLY B 1 374 ? 33.463 30.712 48.626 1.00 20.97 391 GLY B C 1
ATOM 7421 O O . GLY B 1 374 ? 32.813 29.673 48.512 1.00 21.67 391 GLY B O 1
ATOM 7422 N N . VAL B 1 375 ? 34.219 31.221 47.648 1.00 21.35 392 VAL B N 1
ATOM 7423 C CA . VAL B 1 375 ? 34.379 30.574 46.356 1.00 22.84 392 VAL B CA 1
ATOM 7424 C C . VAL B 1 375 ? 35.808 30.801 45.860 1.00 22.78 392 VAL B C 1
ATOM 7425 O O . VAL B 1 375 ? 36.012 31.245 44.734 1.00 23.29 392 VAL B O 1
ATOM 7429 N N . ALA B 1 376 ? 36.795 30.489 46.710 1.00 23.64 393 ALA B N 1
ATOM 7430 C CA . ALA B 1 376 ? 38.196 30.748 46.396 1.00 23.99 393 ALA B CA 1
ATOM 7431 C C . ALA B 1 376 ? 38.949 29.478 46.000 1.00 25.41 393 ALA B C 1
ATOM 7432 O O . ALA B 1 376 ? 40.017 29.568 45.400 1.00 25.50 393 ALA B O 1
ATOM 7434 N N . GLY B 1 377 ? 38.412 28.305 46.355 1.00 27.24 394 GLY B N 1
ATOM 7435 C CA . GLY B 1 377 ? 39.031 27.027 46.029 1.00 28.98 394 GLY B CA 1
ATOM 7436 C C . GLY B 1 377 ? 40.424 26.870 46.639 1.00 31.77 394 GLY B C 1
ATOM 7437 O O . GLY B 1 377 ? 41.290 26.214 46.052 1.00 31.78 394 GLY B O 1
ATOM 7438 N N . ALA B 1 378 ? 40.626 27.446 47.833 1.00 31.34 395 ALA B N 1
ATOM 7439 C CA . ALA B 1 378 ? 41.967 27.606 48.373 1.00 31.92 395 ALA B CA 1
ATOM 7440 C C . ALA B 1 378 ? 42.043 27.219 49.850 1.00 33.05 395 ALA B C 1
ATOM 7441 O O . ALA B 1 378 ? 42.984 27.616 50.534 1.00 35.44 395 ALA B O 1
ATOM 7443 N N . GLY B 1 379 ? 41.062 26.451 50.340 1.00 33.02 396 GLY B N 1
ATOM 7444 C CA . GLY B 1 379 ? 41.134 25.882 51.676 1.00 32.23 396 GLY B CA 1
ATOM 7445 C C . GLY B 1 379 ? 40.418 26.730 52.725 1.00 32.02 396 GLY B C 1
ATOM 7446 O O . GLY B 1 379 ? 39.586 27.579 52.399 1.00 29.89 396 GLY B O 1
ATOM 7447 N N . ARG B 1 380 ? 40.793 26.497 53.991 1.00 31.15 397 ARG B N 1
ATOM 7448 C CA . ARG B 1 380 ? 40.023 26.916 55.152 1.00 30.67 397 ARG B CA 1
ATOM 7449 C C . ARG B 1 380 ? 40.295 28.379 55.491 1.00 30.94 397 ARG B C 1
ATOM 7450 O O . ARG B 1 380 ? 40.840 28.689 56.549 1.00 31.34 397 ARG B O 1
ATOM 7458 N N . LEU B 1 381 ? 39.863 29.285 54.610 1.00 29.73 398 LEU B N 1
ATOM 7459 C CA . LEU B 1 381 ? 40.196 30.694 54.741 1.00 28.87 398 LEU B CA 1
ATOM 7460 C C . LEU B 1 381 ? 39.129 31.434 55.546 1.00 27.62 398 LEU B C 1
ATOM 7461 O O . LEU B 1 381 ? 39.326 32.601 55.881 1.00 27.71 398 LEU B O 1
ATOM 7466 N N . PHE B 1 382 ? 37.999 30.773 55.844 1.00 27.07 399 PHE B N 1
ATOM 7467 C CA . PHE B 1 382 ? 37.082 31.276 56.859 1.00 26.27 399 PHE B CA 1
ATOM 7468 C C . PHE B 1 382 ? 37.567 30.742 58.207 1.00 27.58 399 PHE B C 1
ATOM 7469 O O . PHE B 1 382 ? 37.056 29.744 58.716 1.00 26.71 399 PHE B O 1
ATOM 7477 N N . THR B 1 383 ? 38.562 31.440 58.765 1.00 28.26 400 THR B N 1
ATOM 7478 C CA . THR B 1 383 ? 39.232 31.021 59.985 1.00 27.70 400 THR B CA 1
ATOM 7479 C C . THR B 1 383 ? 38.311 31.241 61.182 1.00 27.94 400 THR B C 1
ATOM 7480 O O . THR B 1 383 ? 37.356 32.022 61.110 1.00 26.84 400 THR B O 1
ATOM 7484 N N . PRO B 1 384 ? 38.590 30.587 62.335 1.00 28.48 401 PRO B N 1
ATOM 7485 C CA . PRO B 1 384 ? 37.847 30.862 63.565 1.00 27.72 401 PRO B CA 1
ATOM 7486 C C . PRO B 1 384 ? 37.686 32.354 63.846 1.00 28.12 401 PRO B C 1
ATOM 7487 O O . PRO B 1 384 ? 36.623 32.790 64.283 1.00 27.65 401 PRO B O 1
ATOM 7491 N N . ASP B 1 385 ? 38.737 33.138 63.574 1.00 28.00 402 ASP B N 1
ATOM 7492 C CA . ASP B 1 385 ? 38.682 34.579 63.774 1.00 29.03 402 ASP B CA 1
ATOM 7493 C C . ASP B 1 385 ? 37.693 35.227 62.803 1.00 26.59 402 ASP B C 1
ATOM 7494 O O . ASP B 1 385 ? 36.996 36.175 63.171 1.00 24.88 402 ASP B O 1
ATOM 7499 N N . VAL B 1 386 ? 37.651 34.734 61.558 1.00 25.45 403 VAL B N 1
ATOM 7500 C CA . VAL B 1 386 ? 36.702 35.237 60.572 1.00 25.99 403 VAL B CA 1
ATOM 7501 C C . VAL B 1 386 ? 35.271 34.972 61.051 1.00 24.86 403 VAL B C 1
ATOM 7502 O O . VAL B 1 386 ? 34.420 35.860 60.994 1.00 23.47 403 VAL B O 1
ATOM 7506 N N . ILE B 1 387 ? 35.013 33.749 61.524 1.00 25.40 404 ILE B N 1
ATOM 7507 C CA . ILE B 1 387 ? 33.664 33.348 61.902 1.00 28.20 404 ILE B CA 1
ATOM 7508 C C . ILE B 1 387 ? 33.224 34.108 63.155 1.00 28.24 404 ILE B C 1
ATOM 7509 O O . ILE B 1 387 ? 32.115 34.639 63.201 1.00 27.28 404 ILE B O 1
ATOM 7514 N N . ARG B 1 388 ? 34.110 34.182 64.157 1.00 28.65 405 ARG B N 1
ATOM 7515 C CA . ARG B 1 388 ? 33.820 34.930 65.372 1.00 29.69 405 ARG B CA 1
ATOM 7516 C C . ARG B 1 388 ? 33.499 36.387 65.034 1.00 28.56 405 ARG B C 1
ATOM 7517 O O . ARG B 1 388 ? 32.553 36.948 65.582 1.00 28.80 405 ARG B O 1
ATOM 7525 N N . ALA B 1 389 ? 34.260 36.990 64.111 1.00 28.18 406 ALA B N 1
ATOM 7526 C CA . ALA B 1 389 ? 34.008 38.365 63.705 1.00 27.75 406 ALA B CA 1
ATOM 7527 C C . ALA B 1 389 ? 32.590 38.515 63.150 1.00 28.44 406 ALA B C 1
ATOM 7528 O O . ALA B 1 389 ? 31.881 39.452 63.515 1.00 28.25 406 ALA B O 1
ATOM 7530 N N . MET B 1 390 ? 32.182 37.595 62.261 1.00 27.52 407 MET B N 1
ATOM 7531 C CA . MET B 1 390 ? 30.849 37.630 61.679 1.00 28.02 407 MET B CA 1
ATOM 7532 C C . MET B 1 390 ? 29.777 37.544 62.769 1.00 28.45 407 MET B C 1
ATOM 7533 O O . MET B 1 390 ? 28.761 38.233 62.686 1.00 29.33 407 MET B O 1
ATOM 7538 N N . ALA B 1 391 ? 30.014 36.711 63.790 1.00 29.85 408 ALA B N 1
ATOM 7539 C CA . ALA B 1 391 ? 29.054 36.505 64.869 1.00 31.45 408 ALA B CA 1
ATOM 7540 C C . ALA B 1 391 ? 29.028 37.697 65.827 1.00 34.20 408 ALA B C 1
ATOM 7541 O O . ALA B 1 391 ? 28.020 37.930 66.489 1.00 33.98 408 ALA B O 1
ATOM 7543 N N . SER B 1 392 ? 30.139 38.441 65.903 1.00 35.15 409 SER B N 1
ATOM 7544 C CA . SER B 1 392 ? 30.210 39.655 66.702 1.00 35.71 409 SER B CA 1
ATOM 7545 C C . SER B 1 392 ? 29.474 40.795 65.999 1.00 35.21 409 SER B C 1
ATOM 7546 O O . SER B 1 392 ? 28.763 41.566 66.643 1.00 34.52 409 SER B O 1
ATOM 7549 N N . ILE B 1 393 ? 29.637 40.879 64.671 1.00 33.38 410 ILE B N 1
ATOM 7550 C CA . ILE B 1 393 ? 29.090 41.964 63.868 1.00 33.52 410 ILE B CA 1
ATOM 7551 C C . ILE B 1 393 ? 27.588 41.776 63.651 1.00 33.41 410 ILE B C 1
ATOM 7552 O O . ILE B 1 393 ? 26.850 42.758 63.626 1.00 33.73 410 ILE B O 1
ATOM 7557 N N . ASN B 1 394 ? 27.145 40.524 63.458 1.00 32.25 411 ASN B N 1
ATOM 7558 C CA . ASN B 1 394 ? 25.769 40.237 63.078 1.00 32.08 411 ASN B CA 1
ATOM 7559 C C . ASN B 1 394 ? 25.106 39.343 64.123 1.00 32.55 411 ASN B C 1
ATOM 7560 O O . ASN B 1 394 ? 25.732 38.421 64.636 1.00 31.34 411 ASN B O 1
ATOM 7565 N N . GLU B 1 395 ? 23.815 39.582 64.384 1.00 34.78 412 GLU B N 1
ATOM 7566 C CA . GLU B 1 395 ? 23.044 38.700 65.248 1.00 36.97 412 GLU B CA 1
ATOM 7567 C C . GLU B 1 395 ? 22.874 37.340 64.568 1.00 34.36 412 GLU B C 1
ATOM 7568 O O . GLU B 1 395 ? 23.039 36.303 65.209 1.00 30.69 412 GLU B O 1
ATOM 7574 N N . ARG B 1 396 ? 22.546 37.354 63.266 1.00 33.36 413 ARG B N 1
ATOM 7575 C CA . ARG B 1 396 ? 22.383 36.133 62.490 1.00 32.44 413 ARG B CA 1
ATOM 7576 C C . ARG B 1 396 ? 23.268 36.204 61.245 1.00 31.66 413 ARG B C 1
ATOM 7577 O O . ARG B 1 396 ? 22.791 36.558 60.169 1.00 32.16 413 ARG B O 1
ATOM 7585 N N . PRO B 1 397 ? 24.579 35.874 61.337 1.00 29.58 414 PRO B N 1
ATOM 7586 C CA . PRO B 1 397 ? 25.465 35.942 60.173 1.00 28.38 414 PRO B CA 1
ATOM 7587 C C . PRO B 1 397 ? 25.160 34.832 59.169 1.00 26.32 414 PRO B C 1
ATOM 7588 O O . PRO B 1 397 ? 24.899 33.698 59.560 1.00 26.51 414 PRO B O 1
ATOM 7592 N N . VAL B 1 398 ? 25.200 35.173 57.875 1.00 26.10 415 VAL B N 1
ATOM 7593 C CA . VAL B 1 398 ? 25.050 34.190 56.811 1.00 24.46 415 VAL B CA 1
ATOM 7594 C C . VAL B 1 398 ? 26.437 33.836 56.280 1.00 23.14 415 VAL B C 1
ATOM 7595 O O . VAL B 1 398 ? 27.163 34.709 55.810 1.00 23.46 415 VAL B O 1
ATOM 7599 N N . ILE B 1 399 ? 26.789 32.551 56.374 1.00 23.06 416 ILE B N 1
ATOM 7600 C CA . ILE B 1 399 ? 28.109 32.053 56.024 1.00 22.61 416 ILE B CA 1
ATOM 7601 C C . ILE B 1 399 ? 27.940 30.908 55.026 1.00 23.45 416 ILE B C 1
ATOM 7602 O O . ILE B 1 399 ? 27.499 29.826 55.410 1.00 24.12 416 ILE B O 1
ATOM 7607 N N . PHE B 1 400 ? 28.301 31.152 53.755 1.00 23.02 417 PHE B N 1
ATOM 7608 C CA . PHE B 1 400 ? 28.283 30.130 52.714 1.00 22.45 417 PHE B CA 1
ATOM 7609 C C . PHE B 1 400 ? 29.718 29.771 52.320 1.00 22.31 417 PHE B C 1
ATOM 7610 O O . PHE B 1 400 ? 30.457 30.620 51.820 1.00 21.75 417 PHE B O 1
ATOM 7618 N N . ALA B 1 401 ? 30.094 28.504 52.531 1.00 22.38 418 ALA B N 1
ATOM 7619 C CA . ALA B 1 401 ? 31.395 27.979 52.136 1.00 24.46 418 ALA B CA 1
ATOM 7620 C C . ALA B 1 401 ? 31.238 27.002 50.969 1.00 25.41 418 ALA B C 1
ATOM 7621 O O . ALA B 1 401 ? 31.011 25.813 51.180 1.00 25.58 418 ALA B O 1
ATOM 7623 N N . LEU B 1 402 ? 31.413 27.495 49.733 1.00 26.38 419 LEU B N 1
ATOM 7624 C CA . LEU B 1 402 ? 30.969 26.775 48.548 1.00 25.71 419 LEU B CA 1
ATOM 7625 C C . LEU B 1 402 ? 32.118 26.089 47.812 1.00 27.87 419 LEU B C 1
ATOM 7626 O O . LEU B 1 402 ? 31.871 25.425 46.811 1.00 31.45 419 LEU B O 1
ATOM 7631 N N . SER B 1 403 ? 33.363 26.238 48.273 1.00 29.03 420 SER B N 1
ATOM 7632 C CA . SER B 1 403 ? 34.497 25.714 47.523 1.00 30.31 420 SER B CA 1
ATOM 7633 C C . SER B 1 403 ? 34.531 24.183 47.582 1.00 32.42 420 SER B C 1
ATOM 7634 O O . SER B 1 403 ? 34.083 23.590 48.558 1.00 31.28 420 SER B O 1
ATOM 7637 N N . ASN B 1 404 ? 35.060 23.565 46.514 1.00 36.70 421 ASN B N 1
ATOM 7638 C CA . ASN B 1 404 ? 35.145 22.118 46.360 1.00 40.99 421 ASN B CA 1
ATOM 7639 C C . ASN B 1 404 ? 36.568 21.711 45.977 1.00 41.08 421 ASN B C 1
ATOM 7640 O O . ASN B 1 404 ? 37.279 22.493 45.348 1.00 41.07 421 ASN B O 1
ATOM 7645 N N . PRO B 1 405 ? 37.035 20.482 46.312 1.00 42.20 422 PRO B N 1
ATOM 7646 C CA . PRO B 1 405 ? 36.290 19.534 47.148 1.00 41.97 422 PRO B CA 1
ATOM 7647 C C . PRO B 1 405 ? 36.365 19.898 48.632 1.00 40.39 422 PRO B C 1
ATOM 7648 O O . PRO B 1 405 ? 36.809 20.990 48.972 1.00 38.85 422 PRO B O 1
ATOM 7652 N N . THR B 1 406 ? 35.935 18.979 49.509 1.00 41.52 423 THR B N 1
ATOM 7653 C CA . THR B 1 406 ? 35.727 19.273 50.923 1.00 41.03 423 THR B CA 1
ATOM 7654 C C . THR B 1 406 ? 36.974 19.907 51.543 1.00 40.30 423 THR B C 1
ATOM 7655 O O . THR B 1 406 ? 36.862 20.835 52.342 1.00 36.45 423 THR B O 1
ATOM 7659 N N . ALA B 1 407 ? 38.158 19.416 51.157 1.00 41.30 424 ALA B N 1
ATOM 7660 C CA . ALA B 1 407 ? 39.420 19.914 51.685 1.00 43.33 424 ALA B CA 1
ATOM 7661 C C . ALA B 1 407 ? 39.639 21.390 51.343 1.00 42.31 424 ALA B C 1
ATOM 7662 O O . ALA B 1 407 ? 40.375 22.073 52.054 1.00 44.57 424 ALA B O 1
ATOM 7664 N N . GLN B 1 408 ? 39.022 21.875 50.254 1.00 39.20 425 GLN B N 1
ATOM 7665 C CA . GLN B 1 408 ? 39.205 23.253 49.816 1.00 39.68 425 GLN B CA 1
ATOM 7666 C C . GLN B 1 408 ? 38.120 24.170 50.383 1.00 35.25 425 GLN B C 1
ATOM 7667 O O . GLN B 1 408 ? 38.144 25.371 50.126 1.00 33.65 425 GLN B O 1
ATOM 7673 N N . ALA B 1 409 ? 37.180 23.614 51.158 1.00 33.50 426 ALA B N 1
ATOM 7674 C CA . ALA B 1 409 ? 36.067 24.385 51.693 1.00 31.44 426 ALA B CA 1
ATOM 7675 C C . ALA B 1 409 ? 36.575 25.397 52.721 1.00 29.61 426 ALA B C 1
ATOM 7676 O O . ALA B 1 409 ? 37.542 25.135 53.427 1.00 29.19 426 ALA B O 1
ATOM 7678 N N . GLU B 1 410 ? 35.902 26.551 52.800 1.00 27.35 427 GLU B N 1
ATOM 7679 C CA . GLU B 1 410 ? 36.377 27.677 53.588 1.00 27.12 427 GLU B CA 1
ATOM 7680 C C . GLU B 1 410 ? 36.252 27.385 55.083 1.00 27.11 427 GLU B C 1
ATOM 7681 O O . GLU B 1 410 ? 37.049 27.891 55.872 1.00 25.79 427 GLU B O 1
ATOM 7687 N N . CYS B 1 411 ? 35.240 26.591 55.461 1.00 27.87 428 CYS B N 1
ATOM 7688 C CA . CYS B 1 411 ? 35.093 26.103 56.825 1.00 28.07 428 CYS B CA 1
ATOM 7689 C C . CYS B 1 411 ? 34.113 24.931 56.837 1.00 28.63 428 CYS B C 1
ATOM 7690 O O . CYS B 1 411 ? 33.474 24.655 55.824 1.00 27.91 428 CYS B O 1
ATOM 7693 N N . THR B 1 412 ? 34.022 24.230 57.977 1.00 29.27 429 THR B N 1
ATOM 7694 C CA . THR B 1 412 ? 33.074 23.134 58.127 1.00 29.98 429 THR B CA 1
ATOM 7695 C C . THR B 1 412 ? 31.816 23.664 58.814 1.00 30.17 429 THR B C 1
ATOM 7696 O O . THR B 1 412 ? 31.832 24.745 59.396 1.00 31.23 429 THR B O 1
ATOM 7700 N N . ALA B 1 413 ? 30.732 22.882 58.759 1.00 31.83 430 ALA B N 1
ATOM 7701 C CA . ALA B 1 413 ? 29.501 23.234 59.452 1.00 33.18 430 ALA B CA 1
ATOM 7702 C C . ALA B 1 413 ? 29.727 23.276 60.964 1.00 34.33 430 ALA B C 1
ATOM 7703 O O . ALA B 1 413 ? 29.205 24.155 61.645 1.00 33.40 430 ALA B O 1
ATOM 7705 N N . GLU B 1 414 ? 30.503 22.319 61.485 1.00 37.21 431 GLU B N 1
ATOM 7706 C CA . GLU B 1 414 ? 30.760 22.237 62.916 1.00 40.62 431 GLU B CA 1
ATOM 7707 C C . GLU B 1 414 ? 31.398 23.540 63.399 1.00 38.93 431 GLU B C 1
ATOM 7708 O O . GLU B 1 414 ? 30.955 24.115 64.394 1.00 38.26 431 GLU B O 1
ATOM 7714 N N . GLU B 1 415 ? 32.422 24.002 62.668 1.00 37.10 432 GLU B N 1
ATOM 7715 C CA . GLU B 1 415 ? 33.102 25.253 62.966 1.00 35.81 432 GLU B CA 1
ATOM 7716 C C . GLU B 1 415 ? 32.103 26.406 62.968 1.00 33.83 432 GLU B C 1
ATOM 7717 O O . GLU B 1 415 ? 32.057 27.184 63.916 1.00 33.46 432 GLU B O 1
ATOM 7723 N N . ALA B 1 416 ? 31.309 26.517 61.897 1.00 32.45 433 ALA B N 1
ATOM 7724 C CA . ALA B 1 416 ? 30.425 27.659 61.726 1.00 32.46 433 ALA B CA 1
ATOM 7725 C C . ALA B 1 416 ? 29.423 27.753 62.876 1.00 30.68 433 ALA B C 1
ATOM 7726 O O . ALA B 1 416 ? 29.237 28.829 63.440 1.00 30.79 433 ALA B O 1
ATOM 7728 N N . TYR B 1 417 ? 28.772 26.631 63.212 1.00 30.43 434 TYR B N 1
ATOM 7729 C CA . TYR B 1 417 ? 27.705 26.635 64.205 1.00 31.48 434 TYR B CA 1
ATOM 7730 C C . TYR B 1 417 ? 28.292 26.823 65.607 1.00 31.52 434 TYR B C 1
ATOM 7731 O O . TYR B 1 417 ? 27.739 27.571 66.413 1.00 29.80 434 TYR B O 1
ATOM 7740 N N . THR B 1 418 ? 29.413 26.149 65.890 1.00 33.61 435 THR B N 1
ATOM 7741 C CA . THR B 1 418 ? 30.019 26.221 67.211 1.00 34.73 435 THR B CA 1
ATOM 7742 C C . THR B 1 418 ? 30.511 27.645 67.463 1.00 34.51 435 THR B C 1
ATOM 7743 O O . THR B 1 418 ? 30.194 28.235 68.491 1.00 32.91 435 THR B O 1
ATOM 7747 N N . LEU B 1 419 ? 31.251 28.214 66.502 1.00 33.25 436 LEU B N 1
ATOM 7748 C CA . LEU B 1 419 ? 31.948 29.472 66.729 1.00 33.19 436 LEU B CA 1
ATOM 7749 C C . LEU B 1 419 ? 31.010 30.678 66.613 1.00 34.15 436 LEU B C 1
ATOM 7750 O O . LEU B 1 419 ? 31.418 31.795 66.931 1.00 34.33 436 LEU B O 1
ATOM 7755 N N . THR B 1 420 ? 29.755 30.474 66.183 1.00 32.75 437 THR B N 1
ATOM 7756 C CA . THR B 1 420 ? 28.774 31.553 66.194 1.00 33.23 437 THR B CA 1
ATOM 7757 C C . THR B 1 420 ? 27.703 31.304 67.261 1.00 33.53 437 THR B C 1
ATOM 7758 O O . THR B 1 420 ? 26.729 32.046 67.330 1.00 31.45 437 THR B O 1
ATOM 7762 N N . GLU B 1 421 ? 27.894 30.271 68.093 1.00 35.58 438 GLU B N 1
ATOM 7763 C CA . GLU B 1 421 ? 26.964 29.924 69.162 1.00 39.45 438 GLU B CA 1
ATOM 7764 C C . GLU B 1 421 ? 25.586 29.601 68.576 1.00 37.78 438 GLU B C 1
ATOM 7765 O O . GLU B 1 421 ? 24.559 29.959 69.154 1.00 37.58 438 GLU B O 1
ATOM 7771 N N . GLY B 1 422 ? 25.579 28.925 67.419 1.00 36.87 439 GLY B N 1
ATOM 7772 C CA . GLY B 1 422 ? 24.357 28.431 66.803 1.00 34.81 439 GLY B CA 1
ATOM 7773 C C . GLY B 1 422 ? 23.505 29.540 66.186 1.00 34.52 439 GLY B C 1
ATOM 7774 O O . GLY B 1 422 ? 22.321 29.328 65.938 1.00 33.76 439 GLY B O 1
ATOM 7775 N N . ARG B 1 423 ? 24.112 30.701 65.903 1.00 33.86 440 ARG B N 1
ATOM 7776 C CA . ARG B 1 423 ? 23.380 31.857 65.404 1.00 33.09 440 ARG B CA 1
ATOM 7777 C C . ARG B 1 423 ? 23.520 32.013 63.887 1.00 31.35 440 ARG B C 1
ATOM 7778 O O . ARG B 1 423 ? 22.785 32.793 63.284 1.00 31.93 440 ARG B O 1
ATOM 7786 N N . CYS B 1 424 ? 24.456 31.289 63.264 1.00 29.89 441 CYS B N 1
ATOM 7787 C CA . CYS B 1 424 ? 24.707 31.463 61.841 1.00 31.09 441 CYS B CA 1
ATOM 7788 C C . CYS B 1 424 ? 23.707 30.659 61.011 1.00 30.58 441 CYS B C 1
ATOM 7789 O O . CYS B 1 424 ? 23.201 29.633 61.458 1.00 30.47 441 CYS B O 1
ATOM 7792 N N . LEU B 1 425 ? 23.435 31.156 59.798 1.00 30.70 442 LEU B N 1
ATOM 7793 C CA . LEU B 1 425 ? 22.831 30.364 58.738 1.00 30.49 442 LEU B CA 1
ATOM 7794 C C . LEU B 1 425 ? 23.936 29.926 57.781 1.00 28.60 442 LEU B C 1
ATOM 7795 O O . LEU B 1 425 ? 24.582 30.763 57.156 1.00 28.05 442 LEU B O 1
ATOM 7800 N N . PHE B 1 426 ? 24.159 28.612 57.698 1.00 27.02 443 PHE B N 1
ATOM 7801 C CA . PHE B 1 426 ? 25.308 28.070 56.998 1.00 27.15 443 PHE B CA 1
ATOM 7802 C C . PHE B 1 426 ? 24.877 27.157 55.852 1.00 26.87 443 PHE B C 1
ATOM 7803 O O . PHE B 1 426 ? 23.961 26.349 56.001 1.00 26.08 443 PHE B O 1
ATOM 7811 N N . ALA B 1 427 ? 25.596 27.263 54.730 1.00 25.74 444 ALA B N 1
ATOM 7812 C CA . ALA B 1 427 ? 25.476 26.316 53.635 1.00 26.32 444 ALA B CA 1
ATOM 7813 C C . ALA B 1 427 ? 26.852 26.062 53.033 1.00 27.34 444 ALA B C 1
ATOM 7814 O O . ALA B 1 427 ? 27.723 26.932 53.080 1.00 27.52 444 ALA B O 1
ATOM 7816 N N . SER B 1 428 ? 27.034 24.860 52.478 1.00 27.91 445 SER B N 1
ATOM 7817 C CA . SER B 1 428 ? 28.238 24.528 51.737 1.00 31.00 445 SER B CA 1
ATOM 7818 C C . SER B 1 428 ? 27.872 23.717 50.498 1.00 32.91 445 SER B C 1
ATOM 7819 O O . SER B 1 428 ? 26.725 23.307 50.329 1.00 33.94 445 SER B O 1
ATOM 7822 N N . GLY B 1 429 ? 28.864 23.515 49.626 1.00 33.92 446 GLY B N 1
ATOM 7823 C CA . GLY B 1 429 ? 28.729 22.616 48.494 1.00 36.62 446 GLY B CA 1
ATOM 7824 C C . GLY B 1 429 ? 29.181 21.201 48.845 1.00 38.84 446 GLY B C 1
ATOM 7825 O O . GLY B 1 429 ? 29.043 20.299 48.024 1.00 42.21 446 GLY B O 1
ATOM 7826 N N . SER B 1 430 ? 29.722 21.028 50.061 1.00 40.38 447 SER B N 1
ATOM 7827 C CA . SER B 1 430 ? 30.197 19.743 50.551 1.00 43.29 447 SER B CA 1
ATOM 7828 C C . SER B 1 430 ? 29.103 19.054 51.368 1.00 47.88 447 SER B C 1
ATOM 7829 O O . SER B 1 430 ? 28.260 19.719 51.967 1.00 47.51 447 SER B O 1
ATOM 7832 N N . PRO B 1 431 ? 29.101 17.703 51.454 1.00 54.17 448 PRO B N 1
ATOM 7833 C CA . PRO B 1 431 ? 28.085 16.983 52.224 1.00 56.11 448 PRO B CA 1
ATOM 7834 C C . PRO B 1 431 ? 28.448 16.888 53.704 1.00 55.28 448 PRO B C 1
ATOM 7835 O O . PRO B 1 431 ? 29.071 15.921 54.135 1.00 57.84 448 PRO B O 1
ATOM 7839 N N . PHE B 1 432 ? 28.065 17.915 54.469 1.00 53.71 449 PHE B N 1
ATOM 7840 C CA . PHE B 1 432 ? 28.259 17.923 55.910 1.00 51.43 449 PHE B CA 1
ATOM 7841 C C . PHE B 1 432 ? 27.011 17.341 56.564 1.00 50.07 449 PHE B C 1
ATOM 7842 O O . PHE B 1 432 ? 25.894 17.680 56.181 1.00 50.25 449 PHE B O 1
ATOM 7850 N N . GLY B 1 433 ? 27.222 16.460 57.549 1.00 53.61 450 GLY B N 1
ATOM 7851 C CA . GLY B 1 433 ? 26.133 15.865 58.307 1.00 53.52 450 GLY B CA 1
ATOM 7852 C C . GLY B 1 433 ? 25.649 16.814 59.399 1.00 54.36 450 GLY B C 1
ATOM 7853 O O . GLY B 1 433 ? 26.304 17.817 59.685 1.00 53.47 450 GLY B O 1
ATOM 7854 N N . PRO B 1 434 ? 24.499 16.521 60.052 1.00 54.52 451 PRO B N 1
ATOM 7855 C CA . PRO B 1 434 ? 23.949 17.409 61.077 1.00 51.58 451 PRO B CA 1
ATOM 7856 C C . PRO B 1 434 ? 24.960 17.679 62.189 1.00 49.43 451 PRO B C 1
ATOM 7857 O O . PRO B 1 434 ? 25.837 16.859 62.459 1.00 48.06 451 PRO B O 1
ATOM 7861 N N . VAL B 1 435 ? 24.831 18.854 62.810 1.00 49.18 452 VAL B N 1
ATOM 7862 C CA . VAL B 1 435 ? 25.721 19.279 63.875 1.00 48.34 452 VAL B CA 1
ATOM 7863 C C . VAL B 1 435 ? 24.886 19.427 65.143 1.00 49.12 452 VAL B C 1
ATOM 7864 O O . VAL B 1 435 ? 23.836 20.068 65.125 1.00 45.93 452 VAL B O 1
ATOM 7868 N N . LYS B 1 436 ? 25.365 18.813 66.232 1.00 51.03 453 LYS B N 1
ATOM 7869 C CA . LYS B 1 436 ? 24.693 18.881 67.518 1.00 52.42 453 LYS B CA 1
ATOM 7870 C C . LYS B 1 436 ? 25.594 19.614 68.508 1.00 48.21 453 LYS B C 1
ATOM 7871 O O . LYS B 1 436 ? 26.661 19.118 68.858 1.00 47.03 453 LYS B O 1
ATOM 7877 N N . LEU B 1 437 ? 25.148 20.799 68.941 1.00 47.53 454 LEU B N 1
ATOM 7878 C CA . LEU B 1 437 ? 25.871 21.583 69.927 1.00 49.24 454 LEU B CA 1
ATOM 7879 C C . LEU B 1 437 ? 25.650 20.962 71.304 1.00 54.44 454 LEU B C 1
ATOM 7880 O O . LEU B 1 437 ? 24.728 20.170 71.499 1.00 55.99 454 LEU B O 1
ATOM 7885 N N . THR B 1 438 ? 26.502 21.355 72.257 1.00 57.02 455 THR B N 1
ATOM 7886 C CA . THR B 1 438 ? 26.549 20.743 73.575 1.00 59.54 455 THR B CA 1
ATOM 7887 C C . THR B 1 438 ? 25.282 21.079 74.365 1.00 61.38 455 THR B C 1
ATOM 7888 O O . THR B 1 438 ? 24.874 20.306 75.230 1.00 63.09 455 THR B O 1
ATOM 7892 N N . ASP B 1 439 ? 24.655 22.221 74.049 1.00 62.74 456 ASP B N 1
ATOM 7893 C CA . ASP B 1 439 ? 23.435 22.647 74.719 1.00 60.66 456 ASP B CA 1
ATOM 7894 C C . ASP B 1 439 ? 22.219 21.896 74.172 1.00 60.18 456 ASP B C 1
ATOM 7895 O O . ASP B 1 439 ? 21.101 22.148 74.615 1.00 60.02 456 ASP B O 1
ATOM 7900 N N . GLY B 1 440 ? 22.434 21.008 73.189 1.00 60.89 457 GLY B N 1
ATOM 7901 C CA . GLY B 1 440 ? 21.412 20.070 72.748 1.00 60.08 457 GLY B CA 1
ATOM 7902 C C . GLY B 1 440 ? 20.869 20.390 71.355 1.00 58.82 457 GLY B C 1
ATOM 7903 O O . GLY B 1 440 ? 20.340 19.506 70.684 1.00 57.46 457 GLY B O 1
ATOM 7904 N N . ARG B 1 441 ? 20.994 21.653 70.924 1.00 55.94 458 ARG B N 1
ATOM 7905 C CA . ARG B 1 441 ? 20.401 22.093 69.671 1.00 53.27 458 ARG B CA 1
ATOM 7906 C C . ARG B 1 441 ? 21.047 21.362 68.496 1.00 51.45 458 ARG B C 1
ATOM 7907 O O . ARG B 1 441 ? 22.253 21.117 68.497 1.00 50.21 458 ARG B O 1
ATOM 7915 N N . VAL B 1 442 ? 20.217 21.006 67.505 1.00 48.37 459 VAL B N 1
ATOM 7916 C CA . VAL B 1 442 ? 20.669 20.293 66.321 1.00 48.39 459 VAL B CA 1
ATOM 7917 C C . VAL B 1 442 ? 20.465 21.197 65.108 1.00 46.90 459 VAL B C 1
ATOM 7918 O O . VAL B 1 442 ? 19.397 21.785 64.945 1.00 46.17 459 VAL B O 1
ATOM 7922 N N . PHE B 1 443 ? 21.503 21.291 64.266 1.00 45.73 460 PHE B N 1
ATOM 7923 C CA . PHE B 1 443 ? 21.458 22.099 63.058 1.00 43.26 460 PHE B CA 1
ATOM 7924 C C . PHE B 1 443 ? 21.675 21.203 61.845 1.00 41.88 460 PHE B C 1
ATOM 7925 O O . PHE B 1 443 ? 22.494 20.287 61.881 1.00 43.88 460 PHE B O 1
ATOM 7933 N N . THR B 1 444 ? 20.927 21.489 60.776 1.00 43.30 461 THR B N 1
ATOM 7934 C CA . THR B 1 444 ? 21.083 20.793 59.512 1.00 42.74 461 THR B CA 1
ATOM 7935 C C . THR B 1 444 ? 21.633 21.786 58.490 1.00 38.04 461 THR B C 1
ATOM 7936 O O . THR B 1 444 ? 20.920 22.683 58.046 1.00 37.08 461 THR B O 1
ATOM 7940 N N . PRO B 1 445 ? 22.926 21.682 58.109 1.00 36.27 462 PRO B N 1
ATOM 7941 C CA . PRO B 1 445 ? 23.522 22.636 57.173 1.00 35.86 462 PRO B CA 1
ATOM 7942 C C . PRO B 1 445 ? 22.911 22.494 55.782 1.00 34.96 462 PRO B C 1
ATOM 7943 O O . PRO B 1 445 ? 22.641 21.385 55.330 1.00 35.14 462 PRO B O 1
ATOM 7947 N N . GLY B 1 446 ? 22.681 23.632 55.119 1.00 34.21 463 GLY B N 1
ATOM 7948 C CA . GLY B 1 446 ? 22.252 23.627 53.732 1.00 34.62 463 GLY B CA 1
ATOM 7949 C C . GLY B 1 446 ? 23.329 23.019 52.837 1.00 33.69 463 GLY B C 1
ATOM 7950 O O . GLY B 1 446 ? 24.520 23.171 53.104 1.00 31.64 463 GLY B O 1
ATOM 7951 N N . GLN B 1 447 ? 22.896 22.306 51.796 1.00 34.39 464 GLN B N 1
ATOM 7952 C CA . GLN B 1 447 ? 23.801 21.822 50.767 1.00 37.80 464 GLN B CA 1
ATOM 7953 C C . GLN B 1 447 ? 23.416 22.486 49.447 1.00 37.02 464 GLN B C 1
ATOM 7954 O O . GLN B 1 447 ? 22.309 22.281 48.954 1.00 35.39 464 GLN B O 1
ATOM 7960 N N . GLY B 1 448 ? 24.325 23.305 48.900 1.00 35.09 465 GLY B N 1
ATOM 7961 C CA . GLY B 1 448 ? 24.069 24.056 47.678 1.00 33.95 465 GLY B CA 1
ATOM 7962 C C . GLY B 1 448 ? 24.383 23.225 46.435 1.00 32.55 465 GLY B C 1
ATOM 7963 O O . GLY B 1 448 ? 25.317 23.537 45.692 1.00 33.65 465 GLY B O 1
ATOM 7964 N N . ASN B 1 449 ? 23.569 22.182 46.226 1.00 28.18 466 ASN B N 1
ATOM 7965 C CA . ASN B 1 449 ? 23.776 21.176 45.197 1.00 27.60 466 ASN B CA 1
ATOM 7966 C C . ASN B 1 449 ? 23.059 21.604 43.917 1.00 26.32 466 ASN B C 1
ATOM 7967 O O . ASN B 1 449 ? 21.857 21.863 43.947 1.00 22.87 466 ASN B O 1
ATOM 7972 N N . ASN B 1 450 ? 23.782 21.612 42.785 1.00 25.64 467 ASN B N 1
ATOM 7973 C CA . ASN B 1 450 ? 23.236 22.091 41.520 1.00 25.69 467 ASN B CA 1
ATOM 7974 C C . ASN B 1 450 ? 22.030 21.262 41.060 1.00 23.13 467 ASN B C 1
ATOM 7975 O O . ASN B 1 450 ? 21.205 21.757 40.290 1.00 21.86 467 ASN B O 1
ATOM 7980 N N . VAL B 1 451 ? 21.896 20.024 41.552 1.00 21.65 468 VAL B N 1
ATOM 7981 C CA . VAL B 1 451 ? 20.813 19.144 41.130 1.00 22.26 468 VAL B CA 1
ATOM 7982 C C . VAL B 1 451 ? 19.444 19.711 41.526 1.00 21.59 468 VAL B C 1
ATOM 7983 O O . VAL B 1 451 ? 18.432 19.266 40.997 1.00 21.20 468 VAL B O 1
ATOM 7987 N N . TYR B 1 452 ? 19.398 20.684 42.447 1.00 21.17 469 TYR B N 1
ATOM 7988 C CA . TYR B 1 452 ? 18.154 21.367 42.790 1.00 21.50 469 TYR B CA 1
ATOM 7989 C C . TYR B 1 452 ? 17.579 22.155 41.606 1.00 21.03 469 TYR B C 1
ATOM 7990 O O . TYR B 1 452 ? 16.367 22.363 41.539 1.00 21.60 469 TYR B O 1
ATOM 7999 N N . ILE B 1 453 ? 18.434 22.594 40.670 1.00 20.69 470 ILE B N 1
ATOM 8000 C CA . ILE B 1 453 ? 18.056 23.562 39.648 1.00 20.59 470 ILE B CA 1
ATOM 8001 C C . ILE B 1 453 ? 18.017 22.934 38.249 1.00 20.41 470 ILE B C 1
ATOM 8002 O O . ILE B 1 453 ? 17.023 23.103 37.544 1.00 19.69 470 ILE B O 1
ATOM 8007 N N . PHE B 1 454 ? 19.097 22.262 37.808 1.00 19.77 471 PHE B N 1
ATOM 8008 C CA . PHE B 1 454 ? 19.254 21.953 36.388 1.00 19.80 471 PHE B CA 1
ATOM 8009 C C . PHE B 1 454 ? 18.177 20.983 35.886 1.00 19.93 471 PHE B C 1
ATOM 8010 O O . PHE B 1 454 ? 17.699 21.147 34.766 1.00 20.10 471 PHE B O 1
ATOM 8018 N N . PRO B 1 455 ? 17.742 19.936 36.627 1.00 19.97 472 PRO B N 1
ATOM 8019 C CA . PRO B 1 455 ? 16.731 19.021 36.090 1.00 20.25 472 PRO B CA 1
ATOM 8020 C C . PRO B 1 455 ? 15.427 19.722 35.714 1.00 19.67 472 PRO B C 1
ATOM 8021 O O . PRO B 1 455 ? 14.926 19.552 34.603 1.00 19.09 472 PRO B O 1
ATOM 8025 N N . GLY B 1 456 ? 14.909 20.534 36.641 1.00 19.86 473 GLY B N 1
ATOM 8026 C CA . GLY B 1 456 ? 13.634 21.215 36.463 1.00 19.95 473 GLY B CA 1
ATOM 8027 C C . GLY B 1 456 ? 13.691 22.296 35.386 1.00 20.00 473 GLY B C 1
ATOM 8028 O O . GLY B 1 456 ? 12.720 22.487 34.655 1.00 20.41 473 GLY B O 1
ATOM 8029 N N . VAL B 1 457 ? 14.819 23.019 35.306 1.00 19.40 474 VAL B N 1
ATOM 8030 C CA . VAL B 1 457 ? 15.008 24.024 34.271 1.00 18.58 474 VAL B CA 1
ATOM 8031 C C . VAL B 1 457 ? 15.052 23.343 32.902 1.00 18.35 474 VAL B C 1
ATOM 8032 O O . VAL B 1 457 ? 14.401 23.798 31.969 1.00 18.29 474 VAL B O 1
ATOM 8036 N N . ALA B 1 458 ? 15.827 22.257 32.783 1.00 17.57 475 ALA B N 1
ATOM 8037 C CA . ALA B 1 458 ? 15.948 21.536 31.524 1.00 17.56 475 ALA B CA 1
ATOM 8038 C C . ALA B 1 458 ? 14.585 21.021 31.055 1.00 17.67 475 ALA B C 1
ATOM 8039 O O . ALA B 1 458 ? 14.244 21.158 29.882 1.00 16.35 475 ALA B O 1
ATOM 8041 N N . LEU B 1 459 ? 13.801 20.440 31.974 1.00 18.10 476 LEU B N 1
ATOM 8042 C CA . LEU B 1 459 ? 12.511 19.871 31.616 1.00 18.41 476 LEU B CA 1
ATOM 8043 C C . LEU B 1 459 ? 11.601 20.961 31.050 1.00 17.81 476 LEU B C 1
ATOM 8044 O O . LEU B 1 459 ? 10.976 20.772 30.010 1.00 18.09 476 LEU B O 1
ATOM 8049 N N . ALA B 1 460 ? 11.545 22.108 31.735 1.00 18.14 477 ALA B N 1
ATOM 8050 C CA . ALA B 1 460 ? 10.670 23.200 31.334 1.00 18.17 477 ALA B CA 1
ATOM 8051 C C . ALA B 1 460 ? 11.064 23.726 29.954 1.00 18.29 477 ALA B C 1
ATOM 8052 O O . ALA B 1 460 ? 10.207 23.930 29.093 1.00 18.60 477 ALA B O 1
ATOM 8054 N N . VAL B 1 461 ? 12.369 23.928 29.734 1.00 17.77 478 VAL B N 1
ATOM 8055 C CA . VAL B 1 461 ? 12.848 24.431 28.457 1.00 17.47 478 VAL B CA 1
ATOM 8056 C C . VAL B 1 461 ? 12.457 23.473 27.327 1.00 17.41 478 VAL B C 1
ATOM 8057 O O . VAL B 1 461 ? 11.983 23.903 26.269 1.00 17.61 478 VAL B O 1
ATOM 8061 N N . ILE B 1 462 ? 12.679 22.171 27.545 1.00 17.38 479 ILE B N 1
ATOM 8062 C CA . ILE B 1 462 ? 12.389 21.158 26.543 1.00 17.99 479 ILE B CA 1
ATOM 8063 C C . ILE B 1 462 ? 10.881 21.098 26.259 1.00 18.64 479 ILE B C 1
ATOM 8064 O O . ILE B 1 462 ? 10.471 21.120 25.094 1.00 18.72 479 ILE B O 1
ATOM 8069 N N . LEU B 1 463 ? 10.059 21.026 27.316 1.00 18.84 480 LEU B N 1
ATOM 8070 C CA . LEU B 1 463 ? 8.616 20.863 27.167 1.00 19.08 480 LEU B CA 1
ATOM 8071 C C . LEU B 1 463 ? 7.981 22.067 26.463 1.00 19.54 480 LEU B C 1
ATOM 8072 O O . LEU B 1 463 ? 6.949 21.904 25.810 1.00 19.77 480 LEU B O 1
ATOM 8077 N N . CYS B 1 464 ? 8.593 23.260 26.584 1.00 19.64 481 CYS B N 1
ATOM 8078 C CA . CYS B 1 464 ? 8.052 24.492 26.025 1.00 19.58 481 CYS B CA 1
ATOM 8079 C C . CYS B 1 464 ? 8.619 24.795 24.637 1.00 20.15 481 CYS B C 1
ATOM 8080 O O . CYS B 1 464 ? 8.237 25.798 24.032 1.00 19.20 481 CYS B O 1
ATOM 8083 N N . ASN B 1 465 ? 9.519 23.933 24.134 1.00 19.93 482 ASN B N 1
ATOM 8084 C CA . ASN B 1 465 ? 10.205 24.140 22.865 1.00 20.36 482 ASN B CA 1
ATOM 8085 C C . ASN B 1 465 ? 10.921 25.495 22.861 1.00 19.79 482 ASN B C 1
ATOM 8086 O O . ASN B 1 465 ? 10.959 26.187 21.846 1.00 19.91 482 ASN B O 1
ATOM 8091 N N . THR B 1 466 ? 11.501 25.859 24.006 1.00 19.55 483 THR B N 1
ATOM 8092 C CA . THR B 1 466 ? 12.203 27.121 24.171 1.00 19.73 483 THR B CA 1
ATOM 8093 C C . THR B 1 466 ? 13.501 27.077 23.362 1.00 19.77 483 THR B C 1
ATOM 8094 O O . THR B 1 466 ? 14.109 26.017 23.218 1.00 19.53 483 THR B O 1
ATOM 8098 N N . ARG B 1 467 ? 13.918 28.240 22.846 1.00 21.06 484 ARG B N 1
ATOM 8099 C CA . ARG B 1 467 ? 15.042 28.330 21.924 1.00 21.55 484 ARG B CA 1
ATOM 8100 C C . ARG B 1 467 ? 16.242 29.052 22.536 1.00 21.57 484 ARG B C 1
ATOM 8101 O O . ARG B 1 467 ? 17.367 28.837 22.084 1.00 19.81 484 ARG B O 1
ATOM 8109 N N . HIS B 1 468 ? 16.003 29.932 23.522 1.00 22.21 485 HIS B N 1
ATOM 8110 C CA . HIS B 1 468 ? 17.076 30.606 24.240 1.00 22.18 485 HIS B CA 1
ATOM 8111 C C . HIS B 1 468 ? 16.714 30.710 25.719 1.00 22.07 485 HIS B C 1
ATOM 8112 O O . HIS B 1 468 ? 15.546 30.878 26.062 1.00 22.15 485 HIS B O 1
ATOM 8119 N N . ILE B 1 469 ? 17.735 30.609 26.583 1.00 21.55 486 ILE B N 1
ATOM 8120 C CA . ILE B 1 469 ? 17.560 30.638 28.027 1.00 21.78 486 ILE B CA 1
ATOM 8121 C C . ILE B 1 469 ? 18.181 31.922 28.584 1.00 22.45 486 ILE B C 1
ATOM 8122 O O . ILE B 1 469 ? 19.402 32.072 28.619 1.00 21.90 486 ILE B O 1
ATOM 8127 N N . SER B 1 470 ? 17.321 32.846 29.030 1.00 23.22 487 SER B N 1
ATOM 8128 C CA . SER B 1 470 ? 17.758 34.087 29.648 1.00 23.19 487 SER B CA 1
ATOM 8129 C C . SER B 1 470 ? 18.208 33.822 31.083 1.00 23.05 487 SER B C 1
ATOM 8130 O O . SER B 1 470 ? 17.864 32.800 31.669 1.00 22.06 487 SER B O 1
ATOM 8133 N N . ASP B 1 471 ? 18.938 34.780 31.665 1.00 24.32 488 ASP B N 1
ATOM 8134 C CA . ASP B 1 471 ? 19.346 34.682 33.059 1.00 24.86 488 ASP B CA 1
ATOM 8135 C C . ASP B 1 471 ? 18.117 34.712 33.975 1.00 23.54 488 ASP B C 1
ATOM 8136 O O . ASP B 1 471 ? 18.143 34.139 35.062 1.00 21.51 488 ASP B O 1
ATOM 8141 N N . SER B 1 472 ? 17.026 35.350 33.527 1.00 22.40 489 SER B N 1
ATOM 8142 C CA . SER B 1 472 ? 15.833 35.473 34.351 1.00 23.06 489 SER B CA 1
ATOM 8143 C C . SER B 1 472 ? 15.174 34.113 34.595 1.00 22.13 489 SER B C 1
ATOM 8144 O O . SER B 1 472 ? 14.450 33.960 35.577 1.00 22.13 489 SER B O 1
ATOM 8147 N N . VAL B 1 473 ? 15.436 33.127 33.722 1.00 20.17 490 VAL B N 1
ATOM 8148 C CA . VAL B 1 473 ? 14.972 31.763 33.939 1.00 19.87 490 VAL B CA 1
ATOM 8149 C C . VAL B 1 473 ? 15.585 31.207 35.227 1.00 19.43 490 VAL B C 1
ATOM 8150 O O . VAL B 1 473 ? 14.895 30.566 36.016 1.00 19.51 490 VAL B O 1
ATOM 8154 N N . PHE B 1 474 ? 16.886 31.450 35.434 1.00 19.55 491 PHE B N 1
ATOM 8155 C CA . PHE B 1 474 ? 17.582 30.961 36.615 1.00 19.79 491 PHE B CA 1
ATOM 8156 C C . PHE B 1 474 ? 17.112 31.722 37.854 1.00 20.18 491 PHE B C 1
ATOM 8157 O O . PHE B 1 474 ? 17.033 31.146 38.931 1.00 20.03 491 PHE B O 1
ATOM 8165 N N . LEU B 1 475 ? 16.791 33.012 37.710 1.00 20.87 492 LEU B N 1
ATOM 8166 C CA . LEU B 1 475 ? 16.232 33.764 38.826 1.00 21.63 492 LEU B CA 1
ATOM 8167 C C . LEU B 1 475 ? 14.893 33.146 39.244 1.00 21.71 492 LEU B C 1
ATOM 8168 O O . LEU B 1 475 ? 14.649 32.943 40.431 1.00 21.63 492 LEU B O 1
ATOM 8173 N N A GLU B 1 476 ? 14.046 32.838 38.253 0.50 22.10 493 GLU B N 1
ATOM 8174 N N B GLU B 1 476 ? 14.041 32.837 38.260 0.50 21.90 493 GLU B N 1
ATOM 8175 C CA A GLU B 1 476 ? 12.740 32.239 38.493 0.50 22.63 493 GLU B CA 1
ATOM 8176 C CA B GLU B 1 476 ? 12.739 32.239 38.524 0.50 22.25 493 GLU B CA 1
ATOM 8177 C C A GLU B 1 476 ? 12.897 30.876 39.164 0.50 21.69 493 GLU B C 1
ATOM 8178 C C B GLU B 1 476 ? 12.898 30.869 39.176 0.50 21.50 493 GLU B C 1
ATOM 8179 O O A GLU B 1 476 ? 12.115 30.530 40.046 0.50 22.01 493 GLU B O 1
ATOM 8180 O O B GLU B 1 476 ? 12.118 30.510 40.054 0.50 21.83 493 GLU B O 1
ATOM 8191 N N . ALA B 1 477 ? 13.914 30.113 38.745 1.00 21.35 494 ALA B N 1
ATOM 8192 C CA . ALA B 1 477 ? 14.189 28.802 39.314 1.00 21.30 494 ALA B CA 1
ATOM 8193 C C . ALA B 1 477 ? 14.582 28.917 40.786 1.00 20.97 494 ALA B C 1
ATOM 8194 O O . ALA B 1 477 ? 14.126 28.118 41.601 1.00 21.61 494 ALA B O 1
ATOM 8196 N N . ALA B 1 478 ? 15.423 29.907 41.116 1.00 20.40 495 ALA B N 1
ATOM 8197 C CA . ALA B 1 478 ? 15.876 30.116 42.486 1.00 19.96 495 ALA B CA 1
ATOM 8198 C C . ALA B 1 478 ? 14.690 30.408 43.405 1.00 20.44 495 ALA B C 1
ATOM 8199 O O . ALA B 1 478 ? 14.572 29.817 44.476 1.00 20.58 495 ALA B O 1
ATOM 8201 N N . LYS B 1 479 ? 13.824 31.332 42.973 1.00 21.29 496 LYS B N 1
ATOM 8202 C CA . LYS B 1 479 ? 12.623 31.689 43.713 1.00 22.72 496 LYS B CA 1
ATOM 8203 C C . LYS B 1 479 ? 11.713 30.476 43.873 1.00 22.99 496 LYS B C 1
ATOM 8204 O O . LYS B 1 479 ? 11.111 30.305 44.930 1.00 22.85 496 LYS B O 1
ATOM 8210 N N . ALA B 1 480 ? 11.610 29.649 42.821 1.00 23.27 497 ALA B N 1
ATOM 8211 C CA . ALA B 1 480 ? 10.742 28.480 42.836 1.00 24.20 497 ALA B CA 1
ATOM 8212 C C . ALA B 1 480 ? 11.286 27.406 43.776 1.00 24.25 497 ALA B C 1
ATOM 8213 O O . ALA B 1 480 ? 10.511 26.647 44.347 1.00 24.74 497 ALA B O 1
ATOM 8215 N N . LEU B 1 481 ? 12.614 27.334 43.926 1.00 23.01 498 LEU B N 1
ATOM 8216 C CA . LEU B 1 481 ? 13.224 26.404 44.863 1.00 23.20 498 LEU B CA 1
ATOM 8217 C C . LEU B 1 481 ? 12.910 26.822 46.302 1.00 23.15 498 LEU B C 1
ATOM 8218 O O . LEU B 1 481 ? 12.449 26.007 47.095 1.00 24.69 498 LEU B O 1
ATOM 8223 N N . THR B 1 482 ? 13.158 28.092 46.634 1.00 23.94 499 THR B N 1
ATOM 8224 C CA . THR B 1 482 ? 13.023 28.578 48.001 1.00 25.26 499 THR B CA 1
ATOM 8225 C C . THR B 1 482 ? 11.560 28.538 48.457 1.00 26.05 499 THR B C 1
ATOM 8226 O O . THR B 1 482 ? 11.290 28.359 49.643 1.00 24.78 499 THR B O 1
ATOM 8230 N N . SER B 1 483 ? 10.617 28.656 47.515 1.00 26.82 500 SER B N 1
ATOM 8231 C CA . SER B 1 483 ? 9.200 28.685 47.854 1.00 28.88 500 SER B CA 1
ATOM 8232 C C . SER B 1 483 ? 8.669 27.322 48.316 1.00 29.22 500 SER B C 1
ATOM 8233 O O . SER B 1 483 ? 7.543 27.253 48.803 1.00 29.67 500 SER B O 1
ATOM 8236 N N A GLN B 1 484 ? 9.469 26.257 48.197 0.63 28.37 501 GLN B N 1
ATOM 8237 N N B GLN B 1 484 ? 9.468 26.255 48.140 0.37 29.55 501 GLN B N 1
ATOM 8238 C CA A GLN B 1 484 ? 9.014 24.930 48.578 0.63 28.35 501 GLN B CA 1
ATOM 8239 C CA B GLN B 1 484 ? 9.091 24.905 48.539 0.37 30.13 501 GLN B CA 1
ATOM 8240 C C A GLN B 1 484 ? 9.408 24.603 50.016 0.63 28.73 501 GLN B C 1
ATOM 8241 C C B GLN B 1 484 ? 9.287 24.684 50.039 0.37 29.97 501 GLN B C 1
ATOM 8242 O O A GLN B 1 484 ? 9.119 23.509 50.495 0.63 27.54 501 GLN B O 1
ATOM 8243 O O B GLN B 1 484 ? 8.734 23.735 50.590 0.37 30.01 501 GLN B O 1
ATOM 8254 N N . LEU B 1 485 ? 10.088 25.539 50.690 1.00 29.47 502 LEU B N 1
ATOM 8255 C CA . LEU B 1 485 ? 10.369 25.404 52.113 1.00 29.16 502 LEU B CA 1
ATOM 8256 C C . LEU B 1 485 ? 9.094 25.678 52.905 1.00 30.30 502 LEU B C 1
ATOM 8257 O O . LEU B 1 485 ? 8.464 26.709 52.710 1.00 28.98 502 LEU B O 1
ATOM 8262 N N . THR B 1 486 ? 8.720 24.749 53.793 1.00 35.04 503 THR B N 1
ATOM 8263 C CA . THR B 1 486 ? 7.557 24.936 54.650 1.00 38.92 503 THR B CA 1
ATOM 8264 C C . THR B 1 486 ? 7.941 25.851 55.813 1.00 40.95 503 THR B C 1
ATOM 8265 O O . THR B 1 486 ? 9.118 25.976 56.154 1.00 37.02 503 THR B O 1
ATOM 8269 N N . ASP B 1 487 ? 6.930 26.490 56.414 1.00 44.91 504 ASP B N 1
ATOM 8270 C CA . ASP B 1 487 ? 7.121 27.348 57.575 1.00 48.54 504 ASP B CA 1
ATOM 8271 C C . ASP B 1 487 ? 7.884 26.602 58.669 1.00 47.56 504 ASP B C 1
ATOM 8272 O O . ASP B 1 487 ? 8.775 27.168 59.295 1.00 49.07 504 ASP B O 1
ATOM 8277 N N . GLU B 1 488 ? 7.536 25.327 58.878 1.00 47.61 505 GLU B N 1
ATOM 8278 C CA . GLU B 1 488 ? 8.193 24.492 59.871 1.00 48.22 505 GLU B CA 1
ATOM 8279 C C . GLU B 1 488 ? 9.683 24.360 59.555 1.00 45.78 505 GLU B C 1
ATOM 8280 O O . GLU B 1 488 ? 10.515 24.434 60.455 1.00 43.84 505 GLU B O 1
ATOM 8286 N N . GLU B 1 489 ? 10.012 24.147 58.276 1.00 44.58 506 GLU B N 1
ATOM 8287 C CA . GLU B 1 489 ? 11.394 23.965 57.852 1.00 42.81 506 GLU B CA 1
ATOM 8288 C C . GLU B 1 489 ? 12.194 25.250 58.066 1.00 40.82 506 GLU B C 1
ATOM 8289 O O . GLU B 1 489 ? 13.347 25.197 58.488 1.00 41.60 506 GLU B O 1
ATOM 8295 N N . LEU B 1 490 ? 11.578 26.397 57.764 1.00 41.79 507 LEU B N 1
ATOM 8296 C CA . LEU B 1 490 ? 12.217 27.691 57.953 1.00 42.75 507 LEU B CA 1
ATOM 8297 C C . LEU B 1 490 ? 12.447 27.954 59.443 1.00 45.86 507 LEU B C 1
ATOM 8298 O O . LEU B 1 490 ? 13.443 28.573 59.811 1.00 45.27 507 LEU B O 1
ATOM 8303 N N . ALA B 1 491 ? 11.536 27.461 60.295 1.00 47.20 508 ALA B N 1
ATOM 8304 C CA . ALA B 1 491 ? 11.662 27.615 61.738 1.00 46.67 508 ALA B CA 1
ATOM 8305 C C . ALA B 1 491 ? 12.774 26.721 62.290 1.00 46.87 508 ALA B C 1
ATOM 8306 O O . ALA B 1 491 ? 13.345 27.030 63.333 1.00 49.69 508 ALA B O 1
ATOM 8308 N N . GLN B 1 492 ? 13.075 25.617 61.591 1.00 46.88 509 GLN B N 1
ATOM 8309 C CA . GLN B 1 492 ? 14.206 24.762 61.927 1.00 48.39 509 GLN B CA 1
ATOM 8310 C C . GLN B 1 492 ? 15.506 25.295 61.317 1.00 46.65 509 GLN B C 1
ATOM 8311 O O . GLN B 1 492 ? 16.578 24.753 61.579 1.00 48.42 509 GLN B O 1
ATOM 8317 N N . GLY B 1 493 ? 15.407 26.329 60.472 1.00 44.58 510 GLY B N 1
ATOM 8318 C CA . GLY B 1 493 ? 16.574 26.964 59.878 1.00 44.64 510 GLY B CA 1
ATOM 8319 C C . GLY B 1 493 ? 17.140 26.177 58.693 1.00 42.14 510 GLY B C 1
ATOM 8320 O O . GLY B 1 493 ? 18.349 26.184 58.466 1.00 41.55 510 GLY B O 1
ATOM 8321 N N . ARG B 1 494 ? 16.265 25.508 57.931 1.00 39.64 511 ARG B N 1
ATOM 8322 C CA . ARG B 1 494 ? 16.671 24.853 56.696 1.00 38.91 511 ARG B CA 1
ATOM 8323 C C . ARG B 1 494 ? 16.720 25.890 55.577 1.00 31.89 511 ARG B C 1
ATOM 8324 O O . ARG B 1 494 ? 15.864 26.771 55.516 1.00 30.30 511 ARG B O 1
ATOM 8332 N N . LEU B 1 495 ? 17.731 25.780 54.705 1.00 28.12 512 LEU B N 1
ATOM 8333 C CA . LEU B 1 495 ? 17.940 26.743 53.634 1.00 26.64 512 LEU B CA 1
ATOM 8334 C C . LEU B 1 495 ? 17.547 26.161 52.277 1.00 26.26 512 LEU B C 1
ATOM 8335 O O . LEU B 1 495 ? 17.421 26.913 51.311 1.00 24.98 512 LEU B O 1
ATOM 8340 N N . TYR B 1 496 ? 17.344 24.836 52.227 1.00 25.55 513 TYR B N 1
ATOM 8341 C CA . TYR B 1 496 ? 17.002 24.123 51.004 1.00 25.91 513 TYR B CA 1
ATOM 8342 C C . TYR B 1 496 ? 16.063 22.966 51.336 1.00 26.86 513 TYR B C 1
ATOM 8343 O O . TYR B 1 496 ? 16.179 22.362 52.403 1.00 26.09 513 TYR B O 1
ATOM 8352 N N . PRO B 1 497 ? 15.123 22.604 50.431 1.00 27.81 514 PRO B N 1
ATOM 8353 C CA . PRO B 1 497 ? 14.262 21.443 50.653 1.00 27.27 514 PRO B CA 1
ATOM 8354 C C . PRO B 1 497 ? 15.103 20.175 50.758 1.00 28.33 514 PRO B C 1
ATOM 8355 O O . PRO B 1 497 ? 16.241 20.147 50.292 1.00 27.97 514 PRO B O 1
ATOM 8359 N N . PRO B 1 498 ? 14.576 19.095 51.378 1.00 28.18 515 PRO B N 1
ATOM 8360 C CA . PRO B 1 498 ? 15.324 17.843 51.501 1.00 28.45 515 PRO B CA 1
ATOM 8361 C C . PRO B 1 498 ? 15.680 17.271 50.130 1.00 29.08 515 PRO B C 1
ATOM 8362 O O . PRO B 1 498 ? 14.833 17.243 49.240 1.00 28.00 515 PRO B O 1
ATOM 8366 N N . LEU B 1 499 ? 16.922 16.786 49.979 1.00 29.71 516 LEU B N 1
ATOM 8367 C CA . LEU B 1 499 ? 17.362 16.156 48.740 1.00 30.36 516 LEU B CA 1
ATOM 8368 C C . LEU B 1 499 ? 16.544 14.896 48.463 1.00 29.30 516 LEU B C 1
ATOM 8369 O O . LEU B 1 499 ? 16.389 14.509 47.308 1.00 28.83 516 LEU B O 1
ATOM 8374 N N . ALA B 1 500 ? 16.043 14.243 49.521 1.00 28.91 517 ALA B N 1
ATOM 8375 C CA . ALA B 1 500 ? 15.213 13.054 49.365 1.00 28.59 517 ALA B CA 1
ATOM 8376 C C . ALA B 1 500 ? 13.982 13.342 48.505 1.00 26.83 517 ALA B C 1
ATOM 8377 O O . ALA B 1 500 ? 13.458 12.434 47.859 1.00 26.39 517 ALA B O 1
ATOM 8379 N N . ASN B 1 501 ? 13.530 14.602 48.491 1.00 26.04 518 ASN B N 1
ATOM 8380 C CA . ASN B 1 501 ? 12.332 14.994 47.764 1.00 27.35 518 ASN B CA 1
ATOM 8381 C C . ASN B 1 501 ? 12.670 15.604 46.404 1.00 24.92 518 ASN B C 1
ATOM 8382 O O . ASN B 1 501 ? 11.853 16.333 45.851 1.00 24.16 518 ASN B O 1
ATOM 8387 N N . ILE B 1 502 ? 13.855 15.302 45.859 1.00 23.94 519 ILE B N 1
ATOM 8388 C CA . ILE B 1 502 ? 14.361 16.024 44.697 1.00 23.87 519 ILE B CA 1
ATOM 8389 C C . ILE B 1 502 ? 13.410 15.879 43.508 1.00 23.61 519 ILE B C 1
ATOM 8390 O O . ILE B 1 502 ? 13.297 16.805 42.706 1.00 23.66 519 ILE B O 1
ATOM 8395 N N . GLN B 1 503 ? 12.728 14.731 43.377 1.00 25.14 520 GLN B N 1
ATOM 8396 C CA . GLN B 1 503 ? 11.827 14.527 42.249 1.00 26.26 520 GLN B CA 1
ATOM 8397 C C . GLN B 1 503 ? 10.698 15.556 42.290 1.00 25.47 520 GLN B C 1
ATOM 8398 O O . GLN B 1 503 ? 10.458 16.255 41.310 1.00 24.63 520 GLN B O 1
ATOM 8404 N N . GLU B 1 504 ? 10.002 15.643 43.427 1.00 26.26 521 GLU B N 1
ATOM 8405 C CA . GLU B 1 504 ? 8.891 16.571 43.574 1.00 27.18 521 GLU B CA 1
ATOM 8406 C C . GLU B 1 504 ? 9.380 18.014 43.425 1.00 25.96 521 GLU B C 1
ATOM 8407 O O . GLU B 1 504 ? 8.693 18.841 42.826 1.00 23.79 521 GLU B O 1
ATOM 8413 N N . VAL B 1 505 ? 10.565 18.307 43.982 1.00 24.35 522 VAL B N 1
ATOM 8414 C CA . VAL B 1 505 ? 11.146 19.642 43.931 1.00 23.38 522 VAL B CA 1
ATOM 8415 C C . VAL B 1 505 ? 11.398 20.037 42.471 1.00 22.49 522 VAL B C 1
ATOM 8416 O O . VAL B 1 505 ? 11.077 21.152 42.059 1.00 20.74 522 VAL B O 1
ATOM 8420 N N . SER B 1 506 ? 11.962 19.112 41.687 1.00 22.40 523 SER B N 1
ATOM 8421 C CA . SER B 1 506 ? 12.325 19.395 40.303 1.00 21.82 523 SER B CA 1
ATOM 8422 C C . SER B 1 506 ? 11.083 19.655 39.450 1.00 21.29 523 SER B C 1
ATOM 8423 O O . SER B 1 506 ? 11.082 20.560 38.619 1.00 19.86 523 SER B O 1
ATOM 8426 N N . ILE B 1 507 ? 10.027 18.859 39.654 1.00 22.21 524 ILE B N 1
ATOM 8427 C CA . ILE B 1 507 ? 8.805 19.016 38.880 1.00 23.09 524 ILE B CA 1
ATOM 8428 C C . ILE B 1 507 ? 8.143 20.351 39.212 1.00 22.54 524 ILE B C 1
ATOM 8429 O O . ILE B 1 507 ? 7.678 21.044 38.307 1.00 21.85 524 ILE B O 1
ATOM 8434 N N . ASN B 1 508 ? 8.090 20.705 40.502 1.00 22.20 525 ASN B N 1
ATOM 8435 C CA . ASN B 1 508 ? 7.528 21.983 40.917 1.00 22.71 525 ASN B CA 1
ATOM 8436 C C . ASN B 1 508 ? 8.300 23.142 40.286 1.00 21.97 525 ASN B C 1
ATOM 8437 O O . ASN B 1 508 ? 7.703 24.144 39.886 1.00 21.43 525 ASN B O 1
ATOM 8442 N N . ILE B 1 509 ? 9.628 23.007 40.201 1.00 21.11 526 ILE B N 1
ATOM 8443 C CA . ILE B 1 509 ? 10.447 24.025 39.561 1.00 21.08 526 ILE B CA 1
ATOM 8444 C C . ILE B 1 509 ? 10.096 24.097 38.079 1.00 20.42 526 ILE B C 1
ATOM 8445 O O . ILE B 1 509 ? 9.923 25.189 37.546 1.00 20.34 526 ILE B O 1
ATOM 8450 N N . ALA B 1 510 ? 9.979 22.930 37.430 1.00 20.35 527 ALA B N 1
ATOM 8451 C CA . ALA B 1 510 ? 9.662 22.872 36.012 1.00 20.52 527 ALA B CA 1
ATOM 8452 C C . ALA B 1 510 ? 8.329 23.567 35.730 1.00 19.96 527 ALA B C 1
ATOM 8453 O O . ALA B 1 510 ? 8.196 24.271 34.728 1.00 19.15 527 ALA B O 1
ATOM 8455 N N . ILE B 1 511 ? 7.356 23.396 36.634 1.00 20.34 528 ILE B N 1
ATOM 8456 C CA . ILE B 1 511 ? 6.037 23.985 36.455 1.00 20.99 528 ILE B CA 1
ATOM 8457 C C . ILE B 1 511 ? 6.130 25.509 36.496 1.00 21.40 528 ILE B C 1
ATOM 8458 O O . ILE B 1 511 ? 5.590 26.186 35.624 1.00 21.87 528 ILE B O 1
ATOM 8463 N N . LYS B 1 512 ? 6.815 26.050 37.510 1.00 23.41 529 LYS B N 1
ATOM 8464 C CA . LYS B 1 512 ? 6.950 27.491 37.662 1.00 23.81 529 LYS B CA 1
ATOM 8465 C C . LYS B 1 512 ? 7.725 28.084 36.490 1.00 22.16 529 LYS B C 1
ATOM 8466 O O . LYS B 1 512 ? 7.393 29.171 36.021 1.00 21.74 529 LYS B O 1
ATOM 8472 N N . VAL B 1 513 ? 8.756 27.372 36.018 1.00 20.84 530 VAL B N 1
ATOM 8473 C CA . VAL B 1 513 ? 9.550 27.858 34.901 1.00 20.03 530 VAL B CA 1
ATOM 8474 C C . VAL B 1 513 ? 8.713 27.822 33.620 1.00 19.58 530 VAL B C 1
ATOM 8475 O O . VAL B 1 513 ? 8.778 28.754 32.826 1.00 18.79 530 VAL B O 1
ATOM 8479 N N . THR B 1 514 ? 7.917 26.758 33.433 1.00 20.74 531 THR B N 1
ATOM 8480 C CA . THR B 1 514 ? 7.024 26.641 32.288 1.00 20.99 531 THR B CA 1
ATOM 8481 C C . THR B 1 514 ? 6.066 27.836 32.259 1.00 21.83 531 THR B C 1
ATOM 8482 O O . THR B 1 514 ? 5.856 28.432 31.205 1.00 21.37 531 THR B O 1
ATOM 8486 N N . GLU B 1 515 ? 5.500 28.191 33.421 1.00 22.60 532 GLU B N 1
ATOM 8487 C CA . GLU B 1 515 ? 4.558 29.300 33.511 1.00 24.61 532 GLU B CA 1
ATOM 8488 C C . GLU B 1 515 ? 5.246 30.592 33.088 1.00 24.59 532 GLU B C 1
ATOM 8489 O O . GLU B 1 515 ? 4.666 31.400 32.367 1.00 24.91 532 GLU B O 1
ATOM 8495 N N . TYR B 1 516 ? 6.499 30.754 33.527 1.00 24.42 533 TYR B N 1
ATOM 8496 C CA . TYR B 1 516 ? 7.294 31.925 33.204 1.00 24.15 533 TYR B CA 1
ATOM 8497 C C . TYR B 1 516 ? 7.591 32.003 31.706 1.00 22.74 533 TYR B C 1
ATOM 8498 O O . TYR B 1 516 ? 7.551 33.085 31.122 1.00 23.28 533 TYR B O 1
ATOM 8507 N N . LEU B 1 517 ? 7.938 30.871 31.085 1.00 21.72 534 LEU B N 1
ATOM 8508 C CA . LEU B 1 517 ? 8.353 30.881 29.686 1.00 20.66 534 LEU B CA 1
ATOM 8509 C C . LEU B 1 517 ? 7.175 31.291 28.801 1.00 20.46 534 LEU B C 1
ATOM 8510 O O . LEU B 1 517 ? 7.327 32.085 27.873 1.00 20.18 534 LEU B O 1
ATOM 8515 N N . TYR B 1 518 ? 5.989 30.758 29.099 1.00 21.68 535 TYR B N 1
ATOM 8516 C CA . TYR B 1 518 ? 4.803 31.079 28.319 1.00 22.23 535 TYR B CA 1
ATOM 8517 C C . TYR B 1 518 ? 4.413 32.537 28.537 1.00 23.40 535 TYR B C 1
ATOM 8518 O O . TYR B 1 518 ? 4.040 33.214 27.580 1.00 25.01 535 TYR B O 1
ATOM 8527 N N . ALA B 1 519 ? 4.502 33.006 29.789 1.00 23.98 536 ALA B N 1
ATOM 8528 C CA . ALA B 1 519 ? 4.090 34.359 30.134 1.00 26.50 536 ALA B CA 1
ATOM 8529 C C . ALA B 1 519 ? 4.983 35.401 29.463 1.00 27.21 536 ALA B C 1
ATOM 8530 O O . ALA B 1 519 ? 4.528 36.511 29.205 1.00 27.41 536 ALA B O 1
ATOM 8532 N N . ASN B 1 520 ? 6.244 35.043 29.176 1.00 26.67 537 ASN B N 1
ATOM 8533 C CA . ASN B 1 520 ? 7.217 35.993 28.661 1.00 27.39 537 ASN B CA 1
ATOM 8534 C C . ASN B 1 520 ? 7.539 35.721 27.192 1.00 28.18 537 ASN B C 1
ATOM 8535 O O . ASN B 1 520 ? 8.544 36.212 26.686 1.00 29.50 537 ASN B O 1
ATOM 8540 N N . LYS B 1 521 ? 6.678 34.947 26.517 1.00 28.79 538 LYS B N 1
ATOM 8541 C CA . LYS B 1 521 ? 6.765 34.705 25.083 1.00 30.86 538 LYS B CA 1
ATOM 8542 C C . LYS B 1 521 ? 8.096 34.054 24.711 1.00 28.46 538 LYS B C 1
ATOM 8543 O O . LYS B 1 521 ? 8.668 34.368 23.667 1.00 28.06 538 LYS B O 1
ATOM 8549 N N . MET B 1 522 ? 8.580 33.144 25.565 1.00 25.79 539 MET B N 1
ATOM 8550 C CA . MET B 1 522 ? 9.799 32.400 25.286 1.00 25.41 539 MET B CA 1
ATOM 8551 C C . MET B 1 522 ? 9.487 30.944 24.935 1.00 24.24 539 MET B C 1
ATOM 8552 O O . MET B 1 522 ? 10.411 30.187 24.642 1.00 23.66 539 MET B O 1
ATOM 8557 N N . ALA B 1 523 ? 8.200 30.555 24.966 1.00 23.48 540 ALA B N 1
ATOM 8558 C CA . ALA B 1 523 ? 7.784 29.210 24.584 1.00 23.59 540 ALA B CA 1
ATOM 8559 C C . ALA B 1 523 ? 7.307 29.211 23.135 1.00 23.03 540 ALA B C 1
ATOM 8560 O O . ALA B 1 523 ? 6.801 30.224 22.655 1.00 22.41 540 ALA B O 1
ATOM 8562 N N . PHE B 1 524 ? 7.472 28.068 22.455 1.00 21.90 541 PHE B N 1
ATOM 8563 C CA . PHE B 1 524 ? 7.019 27.910 21.081 1.00 22.58 541 PHE B CA 1
ATOM 8564 C C . PHE B 1 524 ? 6.142 26.667 20.908 1.00 23.34 541 PHE B C 1
ATOM 8565 O O . PHE B 1 524 ? 5.737 26.367 19.791 1.00 25.81 541 PHE B O 1
ATOM 8573 N N . ARG B 1 525 ? 5.824 25.955 21.992 1.00 22.78 542 ARG B N 1
ATOM 8574 C CA . ARG B 1 525 ? 4.927 24.815 21.908 1.00 23.00 542 ARG B CA 1
ATOM 8575 C C . ARG B 1 525 ? 3.490 25.317 22.036 1.00 23.50 542 ARG B C 1
ATOM 8576 O O . ARG B 1 525 ? 3.094 25.784 23.099 1.00 22.12 542 ARG B O 1
ATOM 8584 N N . TYR B 1 526 ? 2.736 25.243 20.932 1.00 24.47 543 TYR B N 1
ATOM 8585 C CA . TYR B 1 526 ? 1.332 25.634 20.919 1.00 26.72 543 TYR B CA 1
ATOM 8586 C C . TYR B 1 526 ? 0.496 24.495 20.340 1.00 27.64 543 TYR B C 1
ATOM 8587 O O . TYR B 1 526 ? 0.975 23.757 19.478 1.00 26.52 543 TYR B O 1
ATOM 8596 N N . PRO B 1 527 ? -0.783 24.322 20.756 1.00 29.36 544 PRO B N 1
ATOM 8597 C CA . PRO B 1 527 ? -1.442 25.216 21.711 1.00 28.88 544 PRO B CA 1
ATOM 8598 C C . PRO B 1 527 ? -0.856 25.239 23.122 1.00 27.30 544 PRO B C 1
ATOM 8599 O O . PRO B 1 527 ? -0.278 24.259 23.592 1.00 25.92 544 PRO B O 1
ATOM 8603 N N . GLU B 1 528 ? -1.013 26.395 23.771 1.00 25.78 545 GLU B N 1
ATOM 8604 C CA . GLU B 1 528 ? -0.534 26.610 25.124 1.00 27.88 545 GLU B CA 1
ATOM 8605 C C . GLU B 1 528 ? -1.450 25.886 26.106 1.00 28.04 545 GLU B C 1
ATOM 8606 O O . GLU B 1 528 ? -2.665 26.071 26.062 1.00 26.76 545 GLU B O 1
ATOM 8612 N N . PRO B 1 529 ? -0.912 25.057 27.030 1.00 28.81 546 PRO B N 1
ATOM 8613 C CA . PRO B 1 529 ? -1.747 24.387 28.025 1.00 30.40 546 PRO B CA 1
ATOM 8614 C C . PRO B 1 529 ? -2.351 25.399 28.992 1.00 32.09 546 PRO B C 1
ATOM 8615 O O . PRO B 1 529 ? -1.695 26.364 29.377 1.00 31.89 546 PRO B O 1
ATOM 8619 N N . GLU B 1 530 ? -3.606 25.161 29.381 1.00 33.69 547 GLU B N 1
ATOM 8620 C CA . GLU B 1 530 ? -4.284 26.029 30.327 1.00 36.47 547 GLU B CA 1
ATOM 8621 C C . GLU B 1 530 ? -3.758 25.741 31.732 1.00 32.19 547 GLU B C 1
ATOM 8622 O O . GLU B 1 530 ? -3.605 26.655 32.528 1.00 31.66 547 GLU B O 1
ATOM 8628 N N . ASP B 1 531 ? -3.475 24.463 32.011 1.00 30.96 548 ASP B N 1
ATOM 8629 C CA . ASP B 1 531 ? -3.000 24.010 33.308 1.00 30.22 548 ASP B CA 1
ATOM 8630 C C . ASP B 1 531 ? -1.568 23.495 33.156 1.00 28.06 548 ASP B C 1
ATOM 8631 O O . ASP B 1 531 ? -1.354 22.374 32.703 1.00 27.44 548 ASP B O 1
ATOM 8636 N N . LYS B 1 532 ? -0.594 24.315 33.559 1.00 27.09 549 LYS B N 1
ATOM 8637 C CA . LYS B 1 532 ? 0.810 24.004 33.339 1.00 27.70 549 LYS B CA 1
ATOM 8638 C C . LYS B 1 532 ? 1.260 22.833 34.211 1.00 27.67 549 LYS B C 1
ATOM 8639 O O . LYS B 1 532 ? 2.151 22.085 33.816 1.00 27.84 549 LYS B O 1
ATOM 8645 N N . ALA B 1 533 ? 0.658 22.683 35.398 1.00 27.75 550 ALA B N 1
ATOM 8646 C CA . ALA B 1 533 ? 1.031 21.613 36.307 1.00 28.02 550 ALA B CA 1
ATOM 8647 C C . ALA B 1 533 ? 0.698 20.264 35.678 1.00 27.84 550 ALA B C 1
ATOM 8648 O O . ALA B 1 533 ? 1.521 19.352 35.683 1.00 26.61 550 ALA B O 1
ATOM 8650 N N . LYS B 1 534 ? -0.523 20.160 35.141 1.00 28.61 551 LYS B N 1
ATOM 8651 C CA . LYS B 1 534 ? -0.997 18.961 34.467 1.00 28.55 551 LYS B CA 1
ATOM 8652 C C . LYS B 1 534 ? -0.127 18.670 33.247 1.00 25.13 551 LYS B C 1
ATOM 8653 O O . LYS B 1 534 ? 0.241 17.523 33.010 1.00 24.91 551 LYS B O 1
ATOM 8659 N N . TYR B 1 535 ? 0.191 19.721 32.484 1.00 23.58 552 TYR B N 1
ATOM 8660 C CA . TYR B 1 535 ? 0.962 19.597 31.257 1.00 23.60 552 TYR B CA 1
ATOM 8661 C C . TYR B 1 535 ? 2.307 18.929 31.547 1.00 23.21 552 TYR B C 1
ATOM 8662 O O . TYR B 1 535 ? 2.690 17.990 30.855 1.00 22.34 552 TYR B O 1
ATOM 8671 N N . VAL B 1 536 ? 3.004 19.415 32.580 1.00 23.66 553 VAL B N 1
ATOM 8672 C CA . VAL B 1 536 ? 4.324 18.909 32.924 1.00 24.30 553 VAL B CA 1
ATOM 8673 C C . VAL B 1 536 ? 4.213 17.488 33.478 1.00 24.77 553 VAL B C 1
ATOM 8674 O O . VAL B 1 536 ? 4.948 16.594 33.055 1.00 23.08 553 VAL B O 1
ATOM 8678 N N . LYS B 1 537 ? 3.282 17.276 34.413 1.00 25.05 554 LYS B N 1
ATOM 8679 C CA . LYS B 1 537 ? 3.201 16.009 35.126 1.00 27.06 554 LYS B CA 1
ATOM 8680 C C . LYS B 1 537 ? 2.838 14.860 34.184 1.00 27.11 554 LYS B C 1
ATOM 8681 O O . LYS B 1 537 ? 3.283 13.735 34.395 1.00 27.29 554 LYS B O 1
ATOM 8687 N N . GLU B 1 538 ? 2.065 15.144 33.130 1.00 27.47 555 GLU B N 1
ATOM 8688 C CA . GLU B 1 538 ? 1.659 14.110 32.188 1.00 29.03 555 GLU B CA 1
ATOM 8689 C C . GLU B 1 538 ? 2.784 13.747 31.219 1.00 26.01 555 GLU B C 1
ATOM 8690 O O . GLU B 1 538 ? 2.675 12.744 30.521 1.00 25.43 555 GLU B O 1
ATOM 8696 N N . ARG B 1 539 ? 3.866 14.536 31.170 1.00 25.63 556 ARG B N 1
ATOM 8697 C CA . ARG B 1 539 ? 4.902 14.318 30.169 1.00 23.66 556 ARG B CA 1
ATOM 8698 C C . ARG B 1 539 ? 6.186 13.735 30.763 1.00 23.34 556 ARG B C 1
ATOM 8699 O O . ARG B 1 539 ? 7.076 13.362 30.003 1.00 22.84 556 ARG B O 1
ATOM 8707 N N . THR B 1 540 ? 6.287 13.645 32.096 1.00 22.54 557 THR B N 1
ATOM 8708 C CA . THR B 1 540 ? 7.485 13.097 32.719 1.00 23.07 557 THR B CA 1
ATOM 8709 C C . THR B 1 540 ? 7.557 11.597 32.429 1.00 23.37 557 THR B C 1
ATOM 8710 O O . THR B 1 540 ? 6.544 10.900 32.463 1.00 22.65 557 THR B O 1
ATOM 8714 N N . TRP B 1 541 ? 8.771 11.125 32.124 1.00 22.32 558 TRP B N 1
ATOM 8715 C CA . TRP B 1 541 ? 9.028 9.722 31.843 1.00 22.65 558 TRP B CA 1
ATOM 8716 C C . TRP B 1 541 ? 8.917 8.912 33.128 1.00 23.85 558 TRP B C 1
ATOM 8717 O O . TRP B 1 541 ? 9.409 9.348 34.165 1.00 22.94 558 TRP B O 1
ATOM 8728 N N . ARG B 1 542 ? 8.297 7.729 33.022 1.00 25.80 559 ARG B N 1
ATOM 8729 C CA . ARG B 1 542 ? 8.047 6.847 34.153 1.00 28.19 559 ARG B CA 1
ATOM 8730 C C . ARG B 1 542 ? 8.908 5.590 34.048 1.00 25.70 559 ARG B C 1
ATOM 8731 O O . ARG B 1 542 ? 9.062 5.033 32.968 1.00 25.01 559 ARG B O 1
ATOM 8739 N N . SER B 1 543 ? 9.405 5.128 35.198 1.00 25.77 560 SER B N 1
ATOM 8740 C CA . SER B 1 543 ? 10.307 3.988 35.278 1.00 25.94 560 SER B CA 1
ATOM 8741 C C . SER B 1 543 ? 9.555 2.669 35.473 1.00 24.85 560 SER B C 1
ATOM 8742 O O . SER B 1 543 ? 10.174 1.605 35.454 1.00 24.89 560 SER B O 1
ATOM 8745 N N . GLU B 1 544 ? 8.230 2.721 35.676 1.00 24.75 561 GLU B N 1
ATOM 8746 C CA . GLU B 1 544 ? 7.448 1.498 35.786 1.00 26.18 561 GLU B CA 1
ATOM 8747 C C . GLU B 1 544 ? 7.491 0.750 34.457 1.00 24.43 561 GLU B C 1
ATOM 8748 O O . GLU B 1 544 ? 7.436 1.358 33.391 1.00 23.50 561 GLU B O 1
ATOM 8754 N N . TYR B 1 545 ? 7.559 -0.581 34.544 1.00 24.14 562 TYR B N 1
ATOM 8755 C CA . TYR B 1 545 ? 7.527 -1.441 33.375 1.00 24.92 562 TYR B CA 1
ATOM 8756 C C . TYR B 1 545 ? 6.170 -1.329 32.686 1.00 26.58 562 TYR B C 1
ATOM 8757 O O . TYR B 1 545 ? 5.142 -1.182 33.347 1.00 26.46 562 TYR B O 1
ATOM 8766 N N . ASP B 1 546 ? 6.189 -1.424 31.355 1.00 28.63 563 ASP B N 1
ATOM 8767 C CA . ASP B 1 546 ? 4.971 -1.580 30.576 1.00 31.52 563 ASP B CA 1
ATOM 8768 C C . ASP B 1 546 ? 4.723 -3.065 30.326 1.00 29.90 563 ASP B C 1
ATOM 8769 O O . ASP B 1 546 ? 5.637 -3.884 30.424 1.00 27.60 563 ASP B O 1
ATOM 8774 N N . SER B 1 547 ? 3.469 -3.396 30.006 1.00 27.97 564 SER B N 1
ATOM 8775 C CA . SER B 1 547 ? 3.132 -4.705 29.475 1.00 29.27 564 SER B CA 1
ATOM 8776 C C . SER B 1 547 ? 3.665 -4.814 28.046 1.00 28.84 564 SER B C 1
ATOM 8777 O O . SER B 1 547 ? 3.550 -3.873 27.262 1.00 28.59 564 SER B O 1
ATOM 8780 N N . LEU B 1 548 ? 4.293 -5.952 27.730 1.00 27.85 565 LEU B N 1
ATOM 8781 C CA . LEU B 1 548 ? 4.758 -6.231 26.380 1.00 28.47 565 LEU B CA 1
ATOM 8782 C C . LEU B 1 548 ? 4.013 -7.441 25.823 1.00 28.17 565 LEU B C 1
ATOM 8783 O O . LEU B 1 548 ? 4.459 -8.054 24.854 1.00 27.68 565 LEU B O 1
ATOM 8788 N N . LEU B 1 549 ? 2.854 -7.751 26.420 1.00 27.25 566 LEU B N 1
ATOM 8789 C CA . LEU B 1 549 ? 2.062 -8.902 26.026 1.00 27.08 566 LEU B CA 1
ATOM 8790 C C . LEU B 1 549 ? 1.323 -8.599 24.722 1.00 26.30 566 LEU B C 1
ATOM 8791 O O . LEU B 1 549 ? 0.548 -7.647 24.660 1.00 25.63 566 LEU B O 1
ATOM 8796 N N . PRO B 1 550 ? 1.507 -9.403 23.649 1.00 25.35 567 PRO B N 1
ATOM 8797 C CA . PRO B 1 550 ? 0.670 -9.282 22.452 1.00 25.80 567 PRO B CA 1
ATOM 8798 C C . PRO B 1 550 ? -0.818 -9.377 22.794 1.00 25.55 567 PRO B C 1
ATOM 8799 O O . PRO B 1 550 ? -1.191 -10.053 23.751 1.00 25.36 567 PRO B O 1
ATOM 8803 N N . ASP B 1 551 ? -1.656 -8.689 22.010 1.00 24.35 568 ASP B N 1
ATOM 8804 C CA . ASP B 1 551 ? -3.089 -8.648 22.264 1.00 25.60 568 ASP B CA 1
ATOM 8805 C C . ASP B 1 551 ? -3.766 -9.820 21.550 1.00 25.18 568 ASP B C 1
ATOM 8806 O O . ASP B 1 551 ? -3.916 -9.812 20.328 1.00 24.35 568 ASP B O 1
ATOM 8811 N N . VAL B 1 552 ? -4.181 -10.829 22.328 1.00 25.35 569 VAL B N 1
ATOM 8812 C CA . VAL B 1 552 ? -4.788 -12.033 21.787 1.00 25.31 569 VAL B CA 1
ATOM 8813 C C . VAL B 1 552 ? -6.261 -12.072 22.195 1.00 26.00 569 VAL B C 1
ATOM 8814 O O . VAL B 1 552 ? -6.598 -11.815 23.349 1.00 26.81 569 VAL B O 1
ATOM 8818 N N . TYR B 1 553 ? -7.130 -12.400 21.234 1.00 26.17 570 TYR B N 1
ATOM 8819 C CA . TYR B 1 553 ? -8.569 -12.369 21.443 1.00 27.26 570 TYR B CA 1
ATOM 8820 C C . TYR B 1 553 ? -9.262 -13.124 20.315 1.00 29.14 570 TYR B C 1
ATOM 8821 O O . TYR B 1 553 ? -8.735 -13.219 19.206 1.00 28.19 570 TYR B O 1
ATOM 8830 N N . GLU B 1 554 ? -10.452 -13.659 20.620 1.00 32.96 571 GLU B N 1
ATOM 8831 C CA . GLU B 1 554 ? -11.220 -14.429 19.656 1.00 35.93 571 GLU B CA 1
ATOM 8832 C C . GLU B 1 554 ? -11.995 -13.480 18.747 1.00 33.12 571 GLU B C 1
ATOM 8833 O O . GLU B 1 554 ? -12.437 -12.419 19.179 1.00 32.67 571 GLU B O 1
ATOM 8839 N N . TRP B 1 555 ? -12.129 -13.872 17.480 1.00 32.94 572 TRP B N 1
ATOM 8840 C CA . TRP B 1 555 ? -13.031 -13.207 16.558 1.00 35.30 572 TRP B CA 1
ATOM 8841 C C . TRP B 1 555 ? -14.430 -13.799 16.706 1.00 40.47 572 TRP B C 1
ATOM 8842 O O . TRP B 1 555 ? -14.568 -14.975 17.036 1.00 40.52 572 TRP B O 1
ATOM 8853 N N . PRO B 1 556 ? -15.507 -13.013 16.472 1.00 46.14 573 PRO B N 1
ATOM 8854 C CA . PRO B 1 556 ? -16.844 -13.581 16.291 1.00 48.65 573 PRO B CA 1
ATOM 8855 C C . PRO B 1 556 ? -16.884 -14.460 15.041 1.00 52.09 573 PRO B C 1
ATOM 8856 O O . PRO B 1 556 ? -16.382 -14.066 13.990 1.00 52.71 573 PRO B O 1
ATOM 8860 N N . GLU B 1 557 ? -17.475 -15.655 15.167 1.00 55.59 574 GLU B N 1
ATOM 8861 C CA . GLU B 1 557 ? -17.577 -16.587 14.052 1.00 58.55 574 GLU B CA 1
ATOM 8862 C C . GLU B 1 557 ? -18.821 -16.251 13.210 1.00 59.54 574 GLU B C 1
ATOM 8863 O O . GLU B 1 557 ? -19.772 -15.683 13.792 1.00 63.88 574 GLU B O 1
ATOM 8865 N N . LYS C 1 5 ? 15.532 -11.363 10.396 1.00 68.24 22 LYS C N 1
ATOM 8866 C CA . LYS C 1 5 ? 15.393 -12.729 9.819 1.00 67.76 22 LYS C CA 1
ATOM 8867 C C . LYS C 1 5 ? 15.812 -12.722 8.350 1.00 64.50 22 LYS C C 1
ATOM 8868 O O . LYS C 1 5 ? 16.662 -13.522 7.962 1.00 64.05 22 LYS C O 1
ATOM 8874 N N . GLU C 1 6 ? 15.212 -11.832 7.540 1.00 59.29 23 GLU C N 1
ATOM 8875 C CA . GLU C 1 6 ? 15.512 -11.796 6.115 1.00 56.06 23 GLU C CA 1
ATOM 8876 C C . GLU C 1 6 ? 17.014 -11.579 5.953 1.00 56.10 23 GLU C C 1
ATOM 8877 O O . GLU C 1 6 ? 17.527 -10.498 6.237 1.00 54.06 23 GLU C O 1
ATOM 8883 N N . LYS C 1 7 ? 17.707 -12.636 5.514 1.00 55.09 24 LYS C N 1
ATOM 8884 C CA . LYS C 1 7 ? 19.157 -12.632 5.430 1.00 54.71 24 LYS C CA 1
ATOM 8885 C C . LYS C 1 7 ? 19.592 -11.796 4.229 1.00 50.62 24 LYS C C 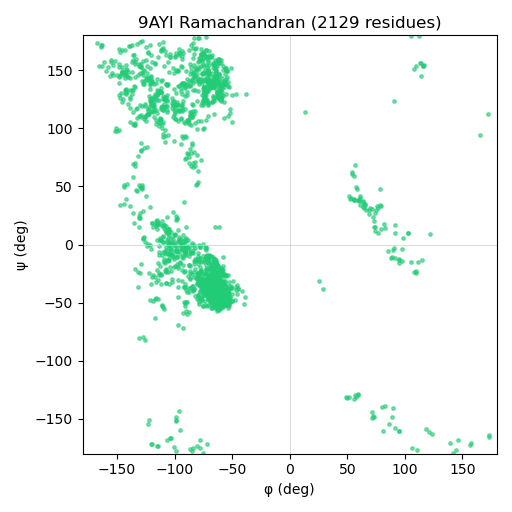1
ATOM 8886 O O . LYS C 1 7 ? 19.047 -11.942 3.136 1.00 49.70 24 LYS C O 1
ATOM 8892 N N . GLY C 1 8 ? 20.581 -10.924 4.456 1.00 46.96 25 GLY C N 1
ATOM 8893 C CA . GLY C 1 8 ? 21.052 -9.991 3.447 1.00 45.06 25 GLY C CA 1
ATOM 8894 C C . GLY C 1 8 ? 21.396 -8.643 4.071 1.00 44.78 25 GLY C C 1
ATOM 8895 O O . GLY C 1 8 ? 21.263 -8.466 5.283 1.00 43.83 25 GLY C O 1
ATOM 8896 N N . LYS C 1 9 ? 21.834 -7.701 3.225 1.00 42.88 26 LYS C N 1
ATOM 8897 C CA . LYS C 1 9 ? 22.224 -6.373 3.671 1.00 42.27 26 LYS C CA 1
ATOM 8898 C C . LYS C 1 9 ? 20.980 -5.487 3.727 1.00 41.26 26 LYS C C 1
ATOM 8899 O O . LYS C 1 9 ? 20.382 -5.202 2.693 1.00 37.07 26 LYS C O 1
ATOM 8901 N N . PRO C 1 10 ? 20.549 -5.035 4.930 1.00 40.49 27 PRO C N 1
ATOM 8902 C CA . PRO C 1 10 ? 19.323 -4.240 5.070 1.00 39.62 27 PRO C CA 1
ATOM 8903 C C . PRO C 1 10 ? 19.126 -3.100 4.069 1.00 38.77 27 PRO C C 1
ATOM 8904 O O . PRO C 1 10 ? 17.997 -2.812 3.676 1.00 37.27 27 PRO C O 1
ATOM 8908 N N . LEU C 1 11 ? 20.221 -2.446 3.660 1.00 36.32 28 LEU C N 1
ATOM 8909 C CA . LEU C 1 11 ? 20.114 -1.264 2.819 1.00 35.26 28 LEU C CA 1
ATOM 8910 C C . LEU C 1 11 ? 19.613 -1.626 1.418 1.00 33.26 28 LEU C C 1
ATOM 8911 O O . LEU C 1 11 ? 18.961 -0.790 0.797 1.00 32.74 28 LEU C O 1
ATOM 8916 N N . MET C 1 12 ? 19.879 -2.847 0.919 1.00 30.61 29 MET C N 1
ATOM 8917 C CA . MET C 1 12 ? 19.358 -3.226 -0.391 1.00 31.03 29 MET C CA 1
ATOM 8918 C C . MET C 1 12 ? 18.001 -3.920 -0.261 1.00 29.27 29 MET C C 1
ATOM 8919 O O . MET C 1 12 ? 17.214 -3.880 -1.201 1.00 29.93 29 MET C O 1
ATOM 8924 N N . LEU C 1 13 ? 17.705 -4.515 0.901 1.00 27.68 30 LEU C N 1
ATOM 8925 C CA . LEU C 1 13 ? 16.448 -5.224 1.095 1.00 27.20 30 LEU C CA 1
ATOM 8926 C C . LEU C 1 13 ? 15.301 -4.247 1.362 1.00 26.55 30 LEU C C 1
ATOM 8927 O O . LEU C 1 13 ? 14.156 -4.546 1.040 1.00 26.02 30 LEU C O 1
ATOM 8932 N N . ASN C 1 14 ? 15.608 -3.114 2.005 1.00 26.63 31 ASN C N 1
ATOM 8933 C CA . ASN C 1 14 ? 14.609 -2.133 2.401 1.00 26.61 31 ASN C CA 1
ATOM 8934 C C . ASN C 1 14 ? 14.292 -1.238 1.204 1.00 25.38 31 ASN C C 1
ATOM 8935 O O . ASN C 1 14 ? 15.150 -0.466 0.789 1.00 24.09 31 ASN C O 1
ATOM 8940 N N . PRO C 1 15 ? 13.057 -1.257 0.647 1.00 25.46 32 PRO C N 1
ATOM 8941 C CA . PRO C 1 15 ? 12.739 -0.438 -0.525 1.00 25.81 32 PRO C CA 1
ATOM 8942 C C . PRO C 1 15 ? 12.929 1.059 -0.293 1.00 25.42 32 PRO C C 1
ATOM 8943 O O . PRO C 1 15 ? 13.108 1.816 -1.243 1.00 24.50 32 PRO C O 1
ATOM 8947 N N . ARG C 1 16 ? 12.913 1.469 0.978 1.00 26.23 33 ARG C N 1
ATOM 8948 C CA . ARG C 1 16 ? 13.046 2.867 1.341 1.00 28.04 33 ARG C CA 1
ATOM 8949 C C . ARG C 1 16 ? 14.462 3.371 1.054 1.00 26.60 33 ARG C C 1
ATOM 8950 O O . ARG C 1 16 ? 14.631 4.527 0.678 1.00 26.68 33 ARG C O 1
ATOM 8958 N N . THR C 1 17 ? 15.474 2.509 1.228 1.00 25.09 34 THR C N 1
ATOM 8959 C CA . THR C 1 17 ? 16.861 2.912 1.032 1.00 24.43 34 THR C CA 1
ATOM 8960 C C . THR C 1 17 ? 17.449 2.311 -0.249 1.00 23.40 34 THR C C 1
ATOM 8961 O O . THR C 1 17 ? 18.428 2.840 -0.771 1.00 23.46 34 THR C O 1
ATOM 8965 N N . ASN C 1 18 ? 16.858 1.223 -0.758 1.00 22.33 35 ASN C N 1
ATOM 8966 C CA . ASN C 1 18 ? 17.417 0.472 -1.874 1.00 21.63 35 ASN C CA 1
ATOM 8967 C C . ASN C 1 18 ? 17.533 1.347 -3.122 1.00 21.19 35 ASN C C 1
ATOM 8968 O O . ASN C 1 18 ? 16.582 2.025 -3.511 1.00 20.61 35 ASN C O 1
ATOM 8973 N N . LYS C 1 19 ? 18.716 1.293 -3.749 1.00 21.50 36 LYS C N 1
ATOM 8974 C CA . LYS C 1 19 ? 19.017 2.007 -4.981 1.00 21.81 36 LYS C CA 1
ATOM 8975 C C . LYS C 1 19 ? 19.233 1.031 -6.139 1.00 21.28 36 LYS C C 1
ATOM 8976 O O . LYS C 1 19 ? 19.346 1.457 -7.284 1.00 20.97 36 LYS C O 1
ATOM 8982 N N . GLY C 1 20 ? 19.301 -0.274 -5.848 1.00 21.19 37 GLY C N 1
ATOM 8983 C CA . GLY C 1 20 ? 19.483 -1.276 -6.886 1.00 20.51 37 GLY C CA 1
ATOM 8984 C C . GLY C 1 20 ? 20.787 -1.029 -7.640 1.00 20.96 37 GLY C C 1
ATOM 8985 O O . GLY C 1 20 ? 21.822 -0.798 -7.022 1.00 20.25 37 GLY C O 1
ATOM 8986 N N . MET C 1 21 ? 20.715 -0.995 -8.974 1.00 21.56 38 MET C N 1
ATOM 8987 C CA . MET C 1 21 ? 21.908 -0.860 -9.795 1.00 23.58 38 MET C CA 1
ATOM 8988 C C . MET C 1 21 ? 22.493 0.554 -9.727 1.00 23.33 38 MET C C 1
ATOM 8989 O O . MET C 1 21 ? 23.580 0.775 -10.257 1.00 23.06 38 MET C O 1
ATOM 8994 N N . ALA C 1 22 ? 21.812 1.485 -9.040 1.00 22.23 39 ALA C N 1
ATOM 8995 C CA . ALA C 1 22 ? 22.342 2.827 -8.830 1.00 21.77 39 ALA C CA 1
ATOM 8996 C C . ALA C 1 22 ? 23.274 2.910 -7.620 1.00 20.62 39 ALA C C 1
ATOM 8997 O O . ALA C 1 22 ? 23.871 3.958 -7.392 1.00 20.47 39 ALA C O 1
ATOM 8999 N N . PHE C 1 23 ? 23.409 1.836 -6.832 1.00 19.66 40 PHE C N 1
ATOM 9000 C CA . PHE C 1 23 ? 24.453 1.802 -5.823 1.00 20.14 40 PHE C CA 1
ATOM 9001 C C . PHE C 1 23 ? 25.794 1.955 -6.542 1.00 19.80 40 PHE C C 1
ATOM 9002 O O . PHE C 1 23 ? 26.027 1.281 -7.541 1.00 19.31 40 PHE C O 1
ATOM 9010 N N . THR C 1 24 ? 26.660 2.843 -6.032 1.00 19.84 41 THR C N 1
ATOM 9011 C CA . THR C 1 24 ? 27.946 3.115 -6.663 1.00 20.92 41 THR C CA 1
ATOM 9012 C C . THR C 1 24 ? 28.904 1.971 -6.339 1.00 21.11 41 THR C C 1
ATOM 9013 O O . THR C 1 24 ? 28.670 1.200 -5.413 1.00 20.15 41 THR C O 1
ATOM 9017 N N . LEU C 1 25 ? 30.009 1.886 -7.086 1.00 22.39 42 LEU C N 1
ATOM 9018 C CA . LEU C 1 25 ? 30.998 0.850 -6.840 1.00 23.14 42 LEU C CA 1
ATOM 9019 C C . LEU C 1 25 ? 31.472 0.910 -5.386 1.00 23.50 42 LEU C C 1
ATOM 9020 O O . LEU C 1 25 ? 31.521 -0.115 -4.705 1.00 23.21 42 LEU C O 1
ATOM 9025 N N . GLN C 1 26 ? 31.821 2.110 -4.911 1.00 24.97 43 GLN C N 1
ATOM 9026 C CA . GLN C 1 26 ? 32.334 2.279 -3.561 1.00 25.77 43 GLN C CA 1
ATOM 9027 C C . GLN C 1 26 ? 31.255 1.975 -2.523 1.00 23.47 43 GLN C C 1
ATOM 9028 O O . GLN C 1 26 ? 31.557 1.411 -1.475 1.00 22.89 43 GLN C O 1
ATOM 9034 N N . GLU C 1 27 ? 30.004 2.365 -2.795 1.00 22.40 44 GLU C N 1
ATOM 9035 C CA . GLU C 1 27 ? 28.912 2.027 -1.898 1.00 21.59 44 GLU C CA 1
ATOM 9036 C C . GLU C 1 27 ? 28.815 0.509 -1.777 1.00 21.46 44 GLU C C 1
ATOM 9037 O O . GLU C 1 27 ? 28.735 -0.018 -0.674 1.00 21.43 44 GLU C O 1
ATOM 9043 N N . ARG C 1 28 ? 28.836 -0.183 -2.922 1.00 21.88 45 ARG C N 1
ATOM 9044 C CA . ARG C 1 28 ? 28.697 -1.629 -2.949 1.00 22.22 45 ARG C CA 1
ATOM 9045 C C . ARG C 1 28 ? 29.798 -2.290 -2.123 1.00 22.38 45 ARG C C 1
ATOM 9046 O O . ARG C 1 28 ? 29.522 -3.180 -1.319 1.00 23.16 45 ARG C O 1
ATOM 9054 N N . GLN C 1 29 ? 31.047 -1.863 -2.331 1.00 21.51 46 GLN C N 1
ATOM 9055 C CA . GLN C 1 29 ? 32.175 -2.478 -1.648 1.00 23.33 46 GLN C CA 1
ATOM 9056 C C . GLN C 1 29 ? 32.089 -2.235 -0.140 1.00 23.58 46 GLN C C 1
ATOM 9057 O O . GLN C 1 29 ? 32.228 -3.170 0.648 1.00 23.28 46 GLN C O 1
ATOM 9063 N N . MET C 1 30 ? 31.811 -0.990 0.260 1.00 23.66 47 MET C N 1
ATOM 9064 C CA . MET C 1 30 ? 31.839 -0.622 1.667 1.00 24.61 47 MET C CA 1
ATOM 9065 C C . MET C 1 30 ? 30.643 -1.212 2.414 1.00 24.65 47 MET C C 1
ATOM 9066 O O . MET C 1 30 ? 30.769 -1.548 3.589 1.00 26.22 47 MET C O 1
ATOM 9071 N N . LEU C 1 31 ? 29.496 -1.351 1.737 1.00 24.18 48 LEU C N 1
ATOM 9072 C CA . LEU C 1 31 ? 28.275 -1.806 2.384 1.00 24.95 48 LEU C CA 1
ATOM 9073 C C . LEU C 1 31 ? 28.073 -3.317 2.241 1.00 24.15 48 LEU C C 1
ATOM 9074 O O . LEU C 1 31 ? 27.049 -3.832 2.676 1.00 24.30 48 LEU C O 1
ATOM 9079 N N . GLY C 1 32 ? 29.044 -4.033 1.664 1.00 24.25 49 GLY C N 1
ATOM 9080 C CA . GLY C 1 32 ? 28.966 -5.485 1.551 1.00 23.77 49 GLY C CA 1
ATOM 9081 C C . GLY C 1 32 ? 27.988 -5.951 0.470 1.00 23.16 49 GLY C C 1
ATOM 9082 O O . GLY C 1 32 ? 27.436 -7.041 0.580 1.00 24.99 49 GLY C O 1
ATOM 9083 N N . LEU C 1 33 ? 27.809 -5.152 -0.589 1.00 21.90 50 LEU C N 1
ATOM 9084 C CA . LEU C 1 33 ? 26.882 -5.477 -1.667 1.00 21.86 50 LEU C CA 1
ATOM 9085 C C . LEU C 1 33 ? 27.617 -5.989 -2.908 1.00 21.22 50 LEU C C 1
ATOM 9086 O O . LEU C 1 33 ? 26.977 -6.444 -3.853 1.00 22.37 50 LEU C O 1
ATOM 9091 N N . GLN C 1 34 ? 28.951 -5.910 -2.923 1.00 21.88 51 GLN C N 1
ATOM 9092 C CA . GLN C 1 34 ? 29.714 -6.235 -4.117 1.00 22.50 51 GLN C CA 1
ATOM 9093 C C . GLN C 1 34 ? 29.459 -7.698 -4.473 1.00 22.38 51 GLN C C 1
ATOM 9094 O O . GLN C 1 34 ? 29.578 -8.577 -3.622 1.00 22.52 51 GLN C O 1
ATOM 9100 N N . GLY C 1 35 ? 29.053 -7.936 -5.724 1.00 22.65 52 GLY C N 1
ATOM 9101 C CA . GLY C 1 35 ? 28.729 -9.275 -6.188 1.00 22.81 52 GLY C CA 1
ATOM 9102 C C . GLY C 1 35 ? 27.237 -9.602 -6.103 1.00 22.65 52 GLY C C 1
ATOM 9103 O O . GLY C 1 35 ? 26.791 -10.568 -6.725 1.00 23.04 52 GLY C O 1
ATOM 9104 N N . LEU C 1 36 ? 26.468 -8.807 -5.344 1.00 21.44 53 LEU C N 1
ATOM 9105 C CA . LEU C 1 36 ? 25.045 -9.058 -5.161 1.00 21.34 53 LEU C CA 1
ATOM 9106 C C . LEU C 1 36 ? 24.246 -8.290 -6.211 1.00 20.99 53 LEU C C 1
ATOM 9107 O O . LEU C 1 36 ? 23.025 -8.408 -6.269 1.00 21.74 53 LEU C O 1
ATOM 9112 N N . LEU C 1 37 ? 24.950 -7.491 -7.022 1.00 21.01 54 LEU C N 1
ATOM 9113 C CA . LEU C 1 37 ? 24.361 -6.772 -8.140 1.00 21.70 54 LEU C CA 1
ATOM 9114 C C . LEU C 1 37 ? 25.221 -7.010 -9.379 1.00 21.47 54 LEU C C 1
ATOM 9115 O O . LEU C 1 37 ? 26.406 -7.297 -9.259 1.00 21.37 54 LEU C O 1
ATOM 9120 N N . PRO C 1 38 ? 24.656 -6.920 -10.603 1.00 23.65 55 PRO C N 1
ATOM 9121 C CA . PRO C 1 38 ? 25.448 -7.083 -11.821 1.00 23.88 55 PRO C CA 1
ATOM 9122 C C . PRO C 1 38 ? 26.493 -5.980 -11.971 1.00 24.78 55 PRO C C 1
ATOM 9123 O O . PRO C 1 38 ? 26.340 -4.901 -11.407 1.00 24.66 55 PRO C O 1
ATOM 9127 N N . PRO C 1 39 ? 27.586 -6.214 -12.733 1.00 26.30 56 PRO C N 1
ATOM 9128 C CA . PRO C 1 39 ? 28.753 -5.330 -12.723 1.00 28.75 56 PRO C CA 1
ATOM 9129 C C . PRO C 1 39 ? 28.607 -4.081 -13.592 1.00 31.35 56 PRO C C 1
ATOM 9130 O O . PRO C 1 39 ? 29.475 -3.794 -14.415 1.00 37.71 56 PRO C O 1
ATOM 9134 N N . LYS C 1 40 ? 27.499 -3.363 -13.390 1.00 30.32 57 LYS C N 1
ATOM 9135 C CA . LYS C 1 40 ? 27.130 -2.166 -14.132 1.00 29.35 57 LYS C CA 1
ATOM 9136 C C . LYS C 1 40 ? 26.566 -1.175 -13.118 1.00 28.95 57 LYS C C 1
ATOM 9137 O O . LYS C 1 40 ? 25.687 -1.538 -12.341 1.00 27.22 57 LYS C O 1
ATOM 9143 N N . ILE C 1 41 ? 27.115 0.046 -13.100 1.00 28.35 58 ILE C N 1
ATOM 9144 C CA . ILE C 1 41 ? 26.645 1.109 -12.228 1.00 26.97 58 ILE C CA 1
ATOM 9145 C C . ILE C 1 41 ? 25.720 1.996 -13.052 1.00 26.76 58 ILE C C 1
ATOM 9146 O O . ILE C 1 41 ? 26.153 2.560 -14.052 1.00 24.95 58 ILE C O 1
ATOM 9151 N N . GLU C 1 42 ? 24.463 2.136 -12.617 1.00 25.36 59 GLU C N 1
ATOM 9152 C CA . GLU C 1 42 ? 23.503 2.939 -13.355 1.00 26.01 59 GLU C CA 1
ATOM 9153 C C . GLU C 1 42 ? 23.139 4.192 -12.566 1.00 25.65 59 GLU C C 1
ATOM 9154 O O . GLU C 1 42 ? 23.484 4.328 -11.394 1.00 26.34 59 GLU C O 1
ATOM 9160 N N . THR C 1 43 ? 22.473 5.115 -13.261 1.00 25.02 60 THR C N 1
ATOM 9161 C CA . THR C 1 43 ? 21.854 6.275 -12.649 1.00 24.14 60 THR C CA 1
ATOM 9162 C C . THR C 1 43 ? 20.353 6.019 -12.597 1.00 22.36 60 THR C C 1
ATOM 9163 O O . THR C 1 43 ? 19.844 5.158 -13.309 1.00 21.63 60 THR C O 1
ATOM 9167 N N . GLN C 1 44 ? 19.649 6.808 -11.786 1.00 22.28 61 GLN C N 1
ATOM 9168 C CA . GLN C 1 44 ? 18.201 6.712 -11.710 1.00 22.67 61 GLN C CA 1
ATOM 9169 C C . GLN C 1 44 ? 17.585 6.945 -13.093 1.00 23.38 61 GLN C C 1
ATOM 9170 O O . GLN C 1 44 ? 16.577 6.331 -13.427 1.00 22.63 61 GLN C O 1
ATOM 9176 N N . ASP C 1 45 ? 18.209 7.818 -13.897 1.00 25.23 62 ASP C N 1
ATOM 9177 C CA . ASP C 1 45 ? 17.738 8.141 -15.239 1.00 26.63 62 ASP C CA 1
ATOM 9178 C C . ASP C 1 45 ? 17.605 6.881 -16.093 1.00 24.99 62 ASP C C 1
ATOM 9179 O O . ASP C 1 45 ? 16.576 6.669 -16.728 1.00 25.30 62 ASP C O 1
ATOM 9184 N N . ILE C 1 46 ? 18.650 6.047 -16.102 1.00 24.64 63 ILE C N 1
ATOM 9185 C CA . ILE C 1 46 ? 18.661 4.838 -16.907 1.00 24.45 63 ILE C CA 1
ATOM 9186 C C . ILE C 1 46 ? 17.623 3.843 -16.391 1.00 23.13 63 ILE C C 1
ATOM 9187 O O . ILE C 1 46 ? 16.943 3.200 -17.189 1.00 23.19 63 ILE C O 1
ATOM 9192 N N . GLN C 1 47 ? 17.541 3.679 -15.066 1.00 22.06 64 GLN C N 1
ATOM 9193 C CA . GLN C 1 47 ? 16.571 2.775 -14.466 1.00 21.98 64 GLN C CA 1
ATOM 9194 C C . GLN C 1 47 ? 15.157 3.191 -14.873 1.00 22.58 64 GLN C C 1
ATOM 9195 O O . GLN C 1 47 ? 14.316 2.343 -15.172 1.00 23.11 64 GLN C O 1
ATOM 9201 N N . ALA C 1 48 ? 14.900 4.505 -14.879 1.00 23.53 65 ALA C N 1
ATOM 9202 C CA . ALA C 1 48 ? 13.583 5.026 -15.224 1.00 25.12 65 ALA C CA 1
ATOM 9203 C C . ALA C 1 48 ? 13.256 4.733 -16.690 1.00 24.50 65 ALA C C 1
ATOM 9204 O O . ALA C 1 48 ? 12.150 4.303 -16.999 1.00 24.33 65 ALA C O 1
ATOM 9206 N N . LEU C 1 49 ? 14.232 4.927 -17.585 1.00 25.17 66 LEU C N 1
ATOM 9207 C CA . LEU C 1 49 ? 14.024 4.719 -19.013 1.00 24.38 66 LEU C CA 1
ATOM 9208 C C . LEU C 1 49 ? 13.751 3.246 -19.313 1.00 23.14 66 LEU C C 1
ATOM 9209 O O . LEU C 1 49 ? 12.916 2.932 -20.159 1.00 22.76 66 LEU C O 1
ATOM 9214 N N . ARG C 1 50 ? 14.458 2.342 -18.623 1.00 22.42 67 ARG C N 1
ATOM 9215 C CA . ARG C 1 50 ? 14.207 0.915 -18.764 1.00 23.08 67 ARG C CA 1
ATOM 9216 C C . ARG C 1 50 ? 12.749 0.636 -18.407 1.00 23.87 67 ARG C C 1
ATOM 9217 O O . ARG C 1 50 ? 12.049 -0.075 -19.130 1.00 23.92 67 ARG C O 1
ATOM 9225 N N . PHE C 1 51 ? 12.285 1.226 -17.301 1.00 25.30 68 PHE C N 1
ATOM 9226 C CA . PHE C 1 51 ? 10.921 0.999 -16.845 1.00 26.82 68 PHE C CA 1
ATOM 9227 C C . PHE C 1 51 ? 9.915 1.451 -17.906 1.00 27.09 68 PHE C C 1
ATOM 9228 O O . PHE C 1 51 ? 8.993 0.704 -18.226 1.00 28.34 68 PHE C O 1
ATOM 9236 N N . HIS C 1 52 ? 10.074 2.679 -18.418 1.00 27.51 69 HIS C N 1
ATOM 9237 C CA . HIS C 1 52 ? 9.110 3.266 -19.340 1.00 29.42 69 HIS C CA 1
ATOM 9238 C C . HIS C 1 52 ? 9.030 2.433 -20.620 1.00 29.64 69 HIS C C 1
ATOM 9239 O O . HIS C 1 52 ? 7.955 2.268 -21.189 1.00 30.14 69 HIS C O 1
ATOM 9246 N N . ARG C 1 53 ? 10.180 1.909 -21.057 1.00 30.02 70 ARG C N 1
ATOM 9247 C CA . ARG C 1 53 ? 10.260 1.057 -22.234 1.00 32.46 70 ARG C CA 1
ATOM 9248 C C . ARG C 1 53 ? 9.469 -0.229 -22.003 1.00 31.92 70 ARG C C 1
ATOM 9249 O O . ARG C 1 53 ? 8.684 -0.641 -22.857 1.00 32.13 70 ARG C O 1
ATOM 9257 N N . ASN C 1 54 ? 9.683 -0.855 -20.841 1.00 30.71 71 ASN C N 1
ATOM 9258 C CA . ASN C 1 54 ? 9.014 -2.098 -20.493 1.00 31.80 71 ASN C CA 1
ATOM 9259 C C . ASN C 1 54 ? 7.501 -1.895 -20.396 1.00 34.24 71 ASN C C 1
ATOM 9260 O O . ASN C 1 54 ? 6.744 -2.757 -20.840 1.00 34.54 71 ASN C O 1
ATOM 9265 N N . LEU C 1 55 ? 7.062 -0.766 -19.821 1.00 34.31 72 LEU C N 1
ATOM 9266 C CA . LEU C 1 55 ? 5.645 -0.544 -19.563 1.00 37.51 72 LEU C CA 1
ATOM 9267 C C . LEU C 1 55 ? 4.872 -0.508 -20.883 1.00 40.26 72 LEU C C 1
ATOM 9268 O O . LEU C 1 55 ? 3.730 -0.960 -20.942 1.00 40.42 72 LEU C O 1
ATOM 9273 N N . LYS C 1 56 ? 5.513 0.024 -21.933 1.00 44.27 73 LYS C N 1
ATOM 9274 C CA . LYS C 1 56 ? 4.908 0.183 -23.248 1.00 48.41 73 LYS C CA 1
ATOM 9275 C C . LYS C 1 56 ? 4.616 -1.171 -23.897 1.00 49.73 73 LYS C C 1
ATOM 9276 O O . LYS C 1 56 ? 3.786 -1.246 -24.801 1.00 51.46 73 LYS C O 1
ATOM 9282 N N . LYS C 1 57 ? 5.286 -2.235 -23.435 1.00 49.17 74 LYS C N 1
ATOM 9283 C CA . LYS C 1 57 ? 5.118 -3.568 -23.995 1.00 51.94 74 LYS C CA 1
ATOM 9284 C C . LYS C 1 57 ? 3.943 -4.309 -23.357 1.00 51.93 74 LYS C C 1
ATOM 9285 O O . LYS C 1 57 ? 3.595 -5.401 -23.803 1.00 50.64 74 LYS C O 1
ATOM 9291 N N . MET C 1 58 ? 3.345 -3.740 -22.305 1.00 50.50 75 MET C N 1
ATOM 9292 C CA . MET C 1 58 ? 2.219 -4.381 -21.646 1.00 50.73 75 MET C CA 1
ATOM 9293 C C . MET C 1 58 ? 0.917 -3.860 -22.245 1.00 49.34 75 MET C C 1
ATOM 9294 O O . MET C 1 58 ? 0.861 -2.745 -22.762 1.00 53.82 75 MET C O 1
ATOM 9299 N N . THR C 1 59 ? -0.121 -4.699 -22.187 1.00 45.11 76 THR C N 1
ATOM 9300 C CA . THR C 1 59 ? -1.353 -4.441 -22.913 1.00 42.93 76 THR C CA 1
ATOM 9301 C C . THR C 1 59 ? -2.332 -3.693 -22.010 1.00 40.02 76 THR C C 1
ATOM 9302 O O . THR C 1 59 ? -2.562 -2.502 -22.201 1.00 40.65 76 THR C O 1
ATOM 9306 N N . SER C 1 60 ? -2.890 -4.393 -21.019 1.00 40.35 77 SER C N 1
ATOM 9307 C CA . SER C 1 60 ? -4.029 -3.884 -20.270 1.00 41.83 77 SER C CA 1
ATOM 9308 C C . SER C 1 60 ? -3.562 -2.947 -19.158 1.00 41.27 77 SER C C 1
ATOM 9309 O O . SER C 1 60 ? -2.488 -3.144 -18.592 1.00 41.47 77 SER C O 1
ATOM 9312 N N . PRO C 1 61 ? -4.363 -1.916 -18.798 1.00 40.97 78 PRO C N 1
ATOM 9313 C CA . PRO C 1 61 ? -4.069 -1.086 -17.626 1.00 41.47 78 PRO C CA 1
ATOM 9314 C C . PRO C 1 61 ? -3.770 -1.881 -16.354 1.00 40.44 78 PRO C C 1
ATOM 9315 O O . PRO C 1 61 ? -2.988 -1.439 -15.519 1.00 38.97 78 PRO C O 1
ATOM 9319 N N . LEU C 1 62 ? -4.392 -3.059 -16.221 1.00 41.39 79 LEU C N 1
ATOM 9320 C CA . LEU C 1 62 ? -4.232 -3.894 -15.042 1.00 42.34 79 LEU C CA 1
ATOM 9321 C C . LEU C 1 62 ? -2.827 -4.494 -14.979 1.00 41.79 79 LEU C C 1
ATOM 9322 O O . LEU C 1 62 ? -2.242 -4.562 -13.897 1.00 37.02 79 LEU C O 1
ATOM 9327 N N . GLU C 1 63 ? -2.302 -4.938 -16.130 1.00 40.19 80 GLU C N 1
ATOM 9328 C CA . GLU C 1 63 ? -0.937 -5.442 -16.220 1.00 40.31 80 GLU C CA 1
ATOM 9329 C C . GLU C 1 63 ? 0.057 -4.339 -15.853 1.00 34.31 80 GLU C C 1
ATOM 9330 O O . GLU C 1 63 ? 1.050 -4.593 -15.174 1.00 32.07 80 GLU C O 1
ATOM 9336 N N . LYS C 1 64 ? -0.211 -3.121 -16.334 1.00 32.10 81 LYS C N 1
ATOM 9337 C CA . LYS C 1 64 ? 0.607 -1.959 -16.029 1.00 31.78 81 LYS C CA 1
ATOM 9338 C C . LYS C 1 64 ? 0.572 -1.680 -14.526 1.00 31.10 81 LYS C C 1
ATOM 9339 O O . LYS C 1 64 ? 1.615 -1.463 -13.916 1.00 30.52 81 LYS C O 1
ATOM 9345 N N . TYR C 1 65 ? -0.632 -1.705 -13.940 1.00 29.77 82 TYR C N 1
ATOM 9346 C CA . TYR C 1 65 ? -0.821 -1.442 -12.521 1.00 30.31 82 TYR C CA 1
ATOM 9347 C C . TYR C 1 65 ? 0.021 -2.397 -11.678 1.00 30.58 82 TYR C C 1
ATOM 9348 O O . TYR C 1 65 ? 0.652 -1.974 -10.709 1.00 30.45 82 TYR C O 1
ATOM 9357 N N . ILE C 1 66 ? 0.012 -3.685 -12.043 1.00 30.70 83 ILE C N 1
ATOM 9358 C CA . ILE C 1 66 ? 0.709 -4.717 -11.291 1.00 32.26 83 ILE C CA 1
ATOM 9359 C C . ILE C 1 66 ? 2.215 -4.485 -11.379 1.00 32.17 83 ILE C C 1
ATOM 9360 O O . ILE C 1 66 ? 2.936 -4.698 -10.404 1.00 31.50 83 ILE C O 1
ATOM 9365 N N . TYR C 1 67 ? 2.676 -4.039 -12.550 1.00 31.81 84 TYR C N 1
ATOM 9366 C CA . TYR C 1 67 ? 4.096 -3.824 -12.778 1.00 31.63 84 TYR C CA 1
ATOM 9367 C C . TYR C 1 67 ? 4.601 -2.635 -11.957 1.00 28.11 84 TYR C C 1
ATOM 9368 O O . TYR C 1 67 ? 5.611 -2.753 -11.268 1.00 27.16 84 TYR C O 1
ATOM 9377 N N A ILE C 1 68 ? 3.898 -1.498 -12.028 0.50 26.59 85 ILE C N 1
ATOM 9378 N N B ILE C 1 68 ? 3.899 -1.498 -12.058 0.50 27.11 85 ILE C N 1
ATOM 9379 C CA A ILE C 1 68 ? 4.390 -0.274 -11.412 0.50 26.06 85 ILE C CA 1
ATOM 9380 C CA B ILE C 1 68 ? 4.320 -0.260 -11.417 0.50 26.96 85 ILE C CA 1
ATOM 9381 C C A ILE C 1 68 ? 4.296 -0.376 -9.886 0.50 25.11 85 ILE C C 1
ATOM 9382 C C B ILE C 1 68 ? 4.314 -0.433 -9.898 0.50 25.52 85 ILE C C 1
ATOM 9383 O O A ILE C 1 68 ? 5.218 0.047 -9.192 0.50 23.92 85 ILE C O 1
ATOM 9384 O O B ILE C 1 68 ? 5.294 -0.109 -9.231 0.50 24.15 85 ILE C O 1
ATOM 9393 N N . MET C 1 69 ? 3.206 -0.949 -9.356 1.00 24.60 86 MET C N 1
ATOM 9394 C CA . MET C 1 69 ? 3.054 -1.072 -7.910 1.00 25.43 86 MET C CA 1
ATOM 9395 C C . MET C 1 69 ? 4.089 -2.043 -7.337 1.00 26.04 86 MET C C 1
ATOM 9396 O O . MET C 1 69 ? 4.522 -1.889 -6.197 1.00 25.85 86 MET C O 1
ATOM 9401 N N . GLY C 1 70 ? 4.507 -3.027 -8.139 1.00 27.17 87 GLY C N 1
ATOM 9402 C CA . GLY C 1 70 ? 5.581 -3.926 -7.750 1.00 27.50 87 GLY C CA 1
ATOM 9403 C C . GLY C 1 70 ? 6.856 -3.163 -7.393 1.00 28.55 87 GLY C C 1
ATOM 9404 O O . GLY C 1 70 ? 7.587 -3.570 -6.492 1.00 30.17 87 GLY C O 1
ATOM 9405 N N . ILE C 1 71 ? 7.103 -2.046 -8.090 1.00 27.76 88 ILE C N 1
ATOM 9406 C CA . ILE C 1 71 ? 8.319 -1.270 -7.902 1.00 27.83 88 ILE C CA 1
ATOM 9407 C C . ILE C 1 71 ? 8.284 -0.563 -6.548 1.00 26.94 88 ILE C C 1
ATOM 9408 O O . ILE C 1 71 ? 9.319 -0.447 -5.899 1.00 25.17 88 ILE C O 1
ATOM 9413 N N . GLN C 1 72 ? 7.093 -0.147 -6.095 1.00 27.44 89 GLN C N 1
ATOM 9414 C CA . GLN C 1 72 ? 6.953 0.502 -4.799 1.00 28.98 89 GLN C CA 1
ATOM 9415 C C . GLN C 1 72 ? 7.509 -0.395 -3.690 1.00 28.28 89 GLN C C 1
ATOM 9416 O O . GLN C 1 72 ? 8.024 0.113 -2.697 1.00 28.84 89 GLN C O 1
ATOM 9422 N N . GLU C 1 73 ? 7.419 -1.721 -3.866 1.00 28.93 90 GLU C N 1
ATOM 9423 C CA . GLU C 1 73 ? 7.891 -2.675 -2.870 1.00 30.69 90 GLU C CA 1
ATOM 9424 C C . GLU C 1 73 ? 9.367 -3.038 -3.064 1.00 28.37 90 GLU C C 1
ATOM 9425 O O . GLU C 1 73 ? 9.907 -3.806 -2.270 1.00 29.17 90 GLU C O 1
ATOM 9431 N N . ARG C 1 74 ? 10.028 -2.493 -4.094 1.00 25.50 91 ARG C N 1
ATOM 9432 C CA . ARG C 1 74 ? 11.420 -2.836 -4.369 1.00 26.11 91 ARG C CA 1
ATOM 9433 C C . ARG C 1 74 ? 12.336 -1.628 -4.178 1.00 23.47 91 ARG C C 1
ATOM 9434 O O . ARG C 1 74 ? 13.395 -1.750 -3.559 1.00 22.91 91 ARG C O 1
ATOM 9442 N N . ASN C 1 75 ? 11.930 -0.478 -4.734 1.00 21.39 92 ASN C N 1
ATOM 9443 C CA . ASN C 1 75 ? 12.760 0.715 -4.780 1.00 20.80 92 ASN C CA 1
ATOM 9444 C C . ASN C 1 75 ? 11.842 1.937 -4.766 1.00 21.23 92 ASN C C 1
ATOM 9445 O O . ASN C 1 75 ? 11.277 2.299 -5.792 1.00 21.59 92 ASN C O 1
ATOM 9450 N N . GLU C 1 76 ? 11.693 2.555 -3.591 1.00 22.07 93 GLU C N 1
ATOM 9451 C CA . GLU C 1 76 ? 10.656 3.551 -3.360 1.00 24.17 93 GLU C CA 1
ATOM 9452 C C . GLU C 1 76 ? 10.941 4.804 -4.181 1.00 22.48 93 GLU C C 1
ATOM 9453 O O . GLU C 1 76 ? 10.034 5.379 -4.783 1.00 20.69 93 GLU C O 1
ATOM 9459 N N . LYS C 1 77 ? 12.216 5.204 -4.215 1.00 21.69 94 LYS C N 1
ATOM 9460 C CA . LYS C 1 77 ? 12.604 6.420 -4.908 1.00 22.05 94 LYS C CA 1
ATOM 9461 C C . LYS C 1 77 ? 12.449 6.240 -6.417 1.00 21.17 94 LYS C C 1
ATOM 9462 O O . LYS C 1 77 ? 12.027 7.175 -7.094 1.00 20.48 94 LYS C O 1
ATOM 9468 N N . LEU C 1 78 ? 12.775 5.049 -6.937 1.00 20.57 95 LEU C N 1
ATOM 9469 C CA . LEU C 1 78 ? 12.568 4.754 -8.353 1.00 21.10 95 LEU C CA 1
ATOM 9470 C C . LEU C 1 78 ? 11.076 4.803 -8.680 1.00 20.44 95 LEU C C 1
ATOM 9471 O O . LEU C 1 78 ? 10.689 5.346 -9.712 1.00 20.22 95 LEU C O 1
ATOM 9476 N N . PHE C 1 79 ? 10.249 4.244 -7.789 1.00 19.97 96 PHE C N 1
ATOM 9477 C CA . PHE C 1 79 ? 8.809 4.222 -7.983 1.00 19.81 96 PHE C CA 1
ATOM 9478 C C . PHE C 1 79 ? 8.273 5.643 -8.157 1.00 19.79 96 PHE C C 1
ATOM 9479 O O . PHE C 1 79 ? 7.531 5.906 -9.104 1.00 20.89 96 PHE C O 1
ATOM 9487 N N . TYR C 1 80 ? 8.646 6.557 -7.254 1.00 19.66 97 TYR C N 1
ATOM 9488 C CA . TYR C 1 80 ? 8.093 7.905 -7.264 1.00 20.60 97 TYR C CA 1
ATOM 9489 C C . TYR C 1 80 ? 8.647 8.693 -8.449 1.00 21.25 97 TYR C C 1
ATOM 9490 O O . TYR C 1 80 ? 7.919 9.484 -9.042 1.00 21.17 97 TYR C O 1
ATOM 9499 N N . ARG C 1 81 ? 9.916 8.446 -8.801 1.00 21.57 98 ARG C N 1
ATOM 9500 C CA . ARG C 1 81 ? 10.534 9.023 -9.988 1.00 22.76 98 ARG C CA 1
ATOM 9501 C C . ARG C 1 81 ? 9.730 8.697 -11.246 1.00 22.62 98 ARG C C 1
ATOM 9502 O O . ARG C 1 81 ? 9.408 9.596 -12.023 1.00 25.05 98 ARG C O 1
ATOM 9510 N N . ILE C 1 82 ? 9.433 7.409 -11.454 1.00 22.81 99 ILE C N 1
ATOM 9511 C CA A ILE C 1 82 ? 8.719 6.907 -12.617 0.61 23.79 99 ILE C CA 1
ATOM 9512 C CA B ILE C 1 82 ? 8.763 6.995 -12.678 0.39 23.28 99 ILE C CA 1
ATOM 9513 C C . ILE C 1 82 ? 7.347 7.576 -12.712 1.00 24.67 99 ILE C C 1
ATOM 9514 O O . ILE C 1 82 ? 6.897 8.000 -13.778 1.00 24.92 99 ILE C O 1
ATOM 9523 N N . LEU C 1 83 ? 6.671 7.644 -11.561 1.00 25.18 100 LEU C N 1
ATOM 9524 C CA . LEU C 1 83 ? 5.350 8.244 -11.461 1.00 27.62 100 LEU C CA 1
ATOM 9525 C C . LEU C 1 83 ? 5.413 9.730 -11.820 1.00 28.30 100 LEU C C 1
ATOM 9526 O O . LEU C 1 83 ? 4.583 10.225 -12.577 1.00 28.00 100 LEU C O 1
ATOM 9531 N N . GLN C 1 84 ? 6.429 10.428 -11.305 1.00 29.95 101 GLN C N 1
ATOM 9532 C CA . GLN C 1 84 ? 6.583 11.857 -11.535 1.00 29.72 101 GLN C CA 1
ATOM 9533 C C . GLN C 1 84 ? 6.944 12.145 -12.991 1.00 30.90 101 GLN C C 1
ATOM 9534 O O . GLN C 1 84 ? 6.528 13.168 -13.532 1.00 31.89 101 GLN C O 1
ATOM 9540 N N . ASP C 1 85 ? 7.721 11.249 -13.612 1.00 30.39 102 ASP C N 1
ATOM 9541 C CA . ASP C 1 85 ? 8.117 11.383 -15.008 1.00 30.32 102 ASP C CA 1
ATOM 9542 C C . ASP C 1 85 ? 6.900 11.462 -15.925 1.00 31.98 102 ASP C C 1
ATOM 9543 O O . ASP C 1 85 ? 6.913 12.222 -16.886 1.00 31.94 102 ASP C O 1
ATOM 9548 N N . ASP C 1 86 ? 5.874 10.650 -15.639 1.00 33.34 103 ASP C N 1
ATOM 9549 C CA . ASP C 1 86 ? 4.790 10.389 -16.574 1.00 35.00 103 ASP C CA 1
ATOM 9550 C C . ASP C 1 86 ? 3.461 10.530 -15.833 1.00 32.28 103 ASP C C 1
ATOM 9551 O O . ASP C 1 86 ? 2.572 9.694 -15.966 1.00 30.06 103 ASP C O 1
ATOM 9556 N N . ILE C 1 87 ? 3.341 11.612 -15.058 1.00 32.66 104 ILE C N 1
ATOM 9557 C CA . ILE C 1 87 ? 2.317 11.719 -14.029 1.00 33.43 104 ILE C CA 1
ATOM 9558 C C . ILE C 1 87 ? 0.925 11.732 -14.663 1.00 31.78 104 ILE C C 1
ATOM 9559 O O . ILE C 1 87 ? 0.012 11.086 -14.156 1.00 30.36 104 ILE C O 1
ATOM 9564 N N . GLU C 1 88 ? 0.768 12.443 -15.783 1.00 31.97 105 GLU C N 1
ATOM 9565 C CA . GLU C 1 88 ? -0.538 12.579 -16.409 1.00 33.24 105 GLU C CA 1
ATOM 9566 C C . GLU C 1 88 ? -1.046 11.214 -16.877 1.00 30.68 105 GLU C C 1
ATOM 9567 O O . GLU C 1 88 ? -2.221 10.897 -16.695 1.00 28.48 105 GLU C O 1
ATOM 9573 N N . SER C 1 89 ? -0.151 10.401 -17.449 1.00 30.72 106 SER C N 1
ATOM 9574 C CA . SER C 1 89 ? -0.517 9.096 -17.985 1.00 31.98 106 SER C CA 1
ATOM 9575 C C . SER C 1 89 ? -0.722 8.048 -16.890 1.00 30.22 106 SER C C 1
ATOM 9576 O O . SER C 1 89 ? -1.527 7.139 -17.071 1.00 30.44 106 SER C O 1
ATOM 9579 N N . LEU C 1 90 ? 0.025 8.142 -15.781 1.00 30.56 107 LEU C N 1
ATOM 9580 C CA . LEU C 1 90 ? 0.086 7.053 -14.813 1.00 30.61 107 LEU C CA 1
ATOM 9581 C C . LEU C 1 90 ? -0.878 7.266 -13.641 1.00 32.60 107 LEU C C 1
ATOM 9582 O O . LEU C 1 90 ? -1.197 6.312 -12.934 1.00 31.05 107 LEU C O 1
ATOM 9587 N N . MET C 1 91 ? -1.344 8.502 -13.427 1.00 35.42 108 MET C N 1
ATOM 9588 C CA . MET C 1 91 ? -2.281 8.783 -12.347 1.00 37.23 108 MET C CA 1
ATOM 9589 C C . MET C 1 91 ? -3.540 7.921 -12.482 1.00 36.41 108 MET C C 1
ATOM 9590 O O . MET C 1 91 ? -3.987 7.346 -11.489 1.00 36.45 108 MET C O 1
ATOM 9595 N N . PRO C 1 92 ? -4.150 7.778 -13.686 1.00 35.95 109 PRO C N 1
ATOM 9596 C CA . PRO C 1 92 ? -5.280 6.858 -13.867 1.00 35.61 109 PRO C CA 1
ATOM 9597 C C . PRO C 1 92 ? -4.969 5.361 -13.940 1.00 35.05 109 PRO C C 1
ATOM 9598 O O . PRO C 1 92 ? -5.882 4.557 -14.114 1.00 36.10 109 PRO C O 1
ATOM 9602 N N . ILE C 1 93 ? -3.683 4.998 -13.826 1.00 33.81 110 ILE C N 1
ATOM 9603 C CA . ILE C 1 93 ? -3.262 3.619 -13.637 1.00 33.21 110 ILE C CA 1
ATOM 9604 C C . ILE C 1 93 ? -3.153 3.327 -12.139 1.00 31.74 110 ILE C C 1
ATOM 9605 O O . ILE C 1 93 ? -3.669 2.314 -11.680 1.00 31.63 110 ILE C O 1
ATOM 9610 N N . VAL C 1 94 ? -2.468 4.198 -11.383 1.00 31.23 111 VAL C N 1
ATOM 9611 C CA . VAL C 1 94 ? -2.213 3.934 -9.970 1.00 31.81 111 VAL C CA 1
ATOM 9612 C C . VAL C 1 94 ? -3.447 4.282 -9.137 1.00 31.92 111 VAL C C 1
ATOM 9613 O O . VAL C 1 94 ? -3.619 3.729 -8.050 1.00 30.54 111 VAL C O 1
ATOM 9617 N N . TYR C 1 95 ? -4.291 5.199 -9.633 1.00 33.08 112 TYR C N 1
ATOM 9618 C CA . TYR C 1 95 ? -5.501 5.579 -8.918 1.00 35.04 112 TYR C CA 1
ATOM 9619 C C . TYR C 1 95 ? -6.715 5.317 -9.813 1.00 35.97 112 TYR C C 1
ATOM 9620 O O . TYR C 1 95 ? -6.702 4.395 -10.621 1.00 34.42 112 TYR C O 1
ATOM 9629 N N . THR C 1 96 ? -7.784 6.101 -9.625 1.00 37.40 113 THR C N 1
ATOM 9630 C CA . THR C 1 96 ? -9.018 5.942 -10.382 1.00 38.63 113 THR C CA 1
ATOM 9631 C C . THR C 1 96 ? -8.724 6.258 -11.848 1.00 38.74 113 THR C C 1
ATOM 9632 O O . THR C 1 96 ? -8.033 7.238 -12.124 1.00 38.15 113 THR C O 1
ATOM 9636 N N . PRO C 1 97 ? -9.254 5.487 -12.831 1.00 38.87 114 PRO C N 1
ATOM 9637 C CA . PRO C 1 97 ? -10.155 4.354 -12.573 1.00 38.51 114 PRO C CA 1
ATOM 9638 C C . PRO C 1 97 ? -9.638 2.914 -12.513 1.00 37.09 114 PRO C C 1
ATOM 9639 O O . PRO C 1 97 ? -10.434 1.995 -12.328 1.00 37.76 114 PRO C O 1
ATOM 9643 N N . THR C 1 98 ? -8.322 2.703 -12.652 1.00 36.14 115 THR C N 1
ATOM 9644 C CA . THR C 1 98 ? -7.781 1.354 -12.783 1.00 33.86 115 THR C CA 1
ATOM 9645 C C . THR C 1 98 ? -7.728 0.655 -11.424 1.00 33.07 115 THR C C 1
ATOM 9646 O O . THR C 1 98 ? -8.009 -0.538 -11.332 1.00 30.97 115 THR C O 1
ATOM 9650 N N . VAL C 1 99 ? -7.349 1.399 -10.376 1.00 31.56 116 VAL C N 1
ATOM 9651 C CA . VAL C 1 99 ? -6.973 0.809 -9.098 1.00 32.35 116 VAL C CA 1
ATOM 9652 C C . VAL C 1 99 ? -8.069 -0.129 -8.589 1.00 32.97 116 VAL C C 1
ATOM 9653 O O . VAL C 1 99 ? -7.765 -1.213 -8.095 1.00 32.06 116 VAL C O 1
ATOM 9657 N N . GLY C 1 100 ? -9.336 0.279 -8.726 1.00 34.32 117 GLY C N 1
ATOM 9658 C CA . GLY C 1 100 ? -10.457 -0.470 -8.175 1.00 35.86 117 GLY C CA 1
ATOM 9659 C C . GLY C 1 100 ? -10.651 -1.836 -8.838 1.00 37.55 117 GLY C C 1
ATOM 9660 O O . GLY C 1 100 ? -11.181 -2.756 -8.217 1.00 40.77 117 GLY C O 1
ATOM 9661 N N . LEU C 1 101 ? -10.230 -1.962 -10.101 1.00 36.62 118 LEU C N 1
ATOM 9662 C CA . LEU C 1 101 ? -10.360 -3.210 -10.835 1.00 38.71 118 LEU C CA 1
ATOM 9663 C C . LEU C 1 101 ? -9.351 -4.249 -10.339 1.00 41.02 118 LEU C C 1
ATOM 9664 O O . LEU C 1 101 ? -9.655 -5.440 -10.327 1.00 39.23 118 LEU C O 1
ATOM 9669 N N . ALA C 1 102 ? -8.168 -3.799 -9.900 1.00 42.23 119 ALA C N 1
ATOM 9670 C CA . ALA C 1 102 ? -7.022 -4.678 -9.703 1.00 44.20 119 ALA C CA 1
ATOM 9671 C C . ALA C 1 102 ? -7.293 -5.768 -8.665 1.00 47.36 119 ALA C C 1
ATOM 9672 O O . ALA C 1 102 ? -6.995 -6.933 -8.923 1.00 46.74 119 ALA C O 1
ATOM 9681 N N A SER C 1 104 ? -10.184 -7.002 -7.462 0.50 51.66 121 SER C N 1
ATOM 9682 N N B SER C 1 104 ? -10.187 -7.004 -7.460 0.50 51.01 121 SER C N 1
ATOM 9683 C CA A SER C 1 104 ? -11.236 -7.912 -7.885 0.50 50.59 121 SER C CA 1
ATOM 9684 C CA B SER C 1 104 ? -11.233 -7.921 -7.886 0.50 49.50 121 SER C CA 1
ATOM 9685 C C A SER C 1 104 ? -10.712 -8.897 -8.930 0.50 49.39 121 SER C C 1
ATOM 9686 C C B SER C 1 104 ? -10.689 -8.909 -8.915 0.50 48.84 121 SER C C 1
ATOM 9687 O O A SER C 1 104 ? -11.065 -10.075 -8.899 0.50 49.32 121 SER C O 1
ATOM 9688 O O B SER C 1 104 ? -11.007 -10.097 -8.863 0.50 48.92 121 SER C O 1
ATOM 9693 N N . GLN C 1 105 ? -9.868 -8.406 -9.846 1.00 46.27 122 GLN C N 1
ATOM 9694 C CA . GLN C 1 105 ? -9.333 -9.228 -10.921 1.00 45.81 122 GLN C CA 1
ATOM 9695 C C . GLN C 1 105 ? -8.250 -10.168 -10.388 1.00 42.59 122 GLN C C 1
ATOM 9696 O O . GLN C 1 105 ? -8.282 -11.360 -10.683 1.00 41.13 122 GLN C O 1
ATOM 9702 N N . TYR C 1 106 ? -7.294 -9.624 -9.620 1.00 41.74 123 TYR C N 1
ATOM 9703 C CA . TYR C 1 106 ? -6.062 -10.332 -9.294 1.00 42.69 123 TYR C CA 1
ATOM 9704 C C . TYR C 1 106 ? -5.981 -10.702 -7.814 1.00 41.07 123 TYR C C 1
ATOM 9705 O O . TYR C 1 106 ? -5.396 -11.725 -7.472 1.00 40.24 123 TYR C O 1
ATOM 9714 N N . GLY C 1 107 ? -6.524 -9.861 -6.930 1.00 40.57 124 GLY C N 1
ATOM 9715 C CA . GLY C 1 107 ? -6.203 -9.957 -5.513 1.00 40.28 124 GLY C CA 1
ATOM 9716 C C . GLY C 1 107 ? -4.768 -9.488 -5.269 1.00 37.77 124 GLY C C 1
ATOM 9717 O O . GLY C 1 107 ? -4.302 -8.573 -5.944 1.00 37.68 124 GLY C O 1
ATOM 9718 N N . HIS C 1 108 ? -4.067 -10.121 -4.319 1.00 34.64 125 HIS C N 1
ATOM 9719 C CA . HIS C 1 108 ? -2.711 -9.714 -3.976 1.00 33.33 125 HIS C CA 1
ATOM 9720 C C . HIS C 1 108 ? -1.986 -10.865 -3.280 1.00 31.22 125 HIS C C 1
ATOM 9721 O O . HIS C 1 108 ? -2.621 -11.683 -2.620 1.00 32.78 125 HIS C O 1
ATOM 9728 N N . ILE C 1 109 ? -0.659 -10.926 -3.461 1.00 30.24 126 ILE C N 1
ATOM 9729 C CA . ILE C 1 109 ? 0.198 -11.816 -2.691 1.00 29.91 126 ILE C CA 1
ATOM 9730 C C . ILE C 1 109 ? 1.080 -10.957 -1.785 1.00 28.31 126 ILE C C 1
ATOM 9731 O O . ILE C 1 109 ? 1.912 -10.194 -2.271 1.00 29.12 126 ILE C O 1
ATOM 9736 N N . PHE C 1 110 ? 0.904 -11.117 -0.469 1.00 26.06 127 PHE C N 1
ATOM 9737 C CA . PHE C 1 110 ? 1.490 -10.211 0.505 1.00 26.41 127 PHE C CA 1
ATOM 9738 C C . PHE C 1 110 ? 2.928 -10.597 0.823 1.00 26.67 127 PHE C C 1
ATOM 9739 O O . PHE C 1 110 ? 3.256 -11.777 0.961 1.00 26.57 127 PHE C O 1
ATOM 9747 N N . ARG C 1 111 ? 3.766 -9.565 0.939 1.00 27.03 128 ARG C N 1
ATOM 9748 C CA . ARG C 1 111 ? 4.998 -9.644 1.704 1.00 27.40 128 ARG C CA 1
ATOM 9749 C C . ARG C 1 111 ? 4.985 -8.470 2.677 1.00 27.31 128 ARG C C 1
ATOM 9750 O O . ARG C 1 111 ? 4.641 -8.629 3.845 1.00 27.29 128 ARG C O 1
ATOM 9758 N N . ARG C 1 112 ? 5.329 -7.286 2.167 1.00 28.58 129 ARG C N 1
ATOM 9759 C CA . ARG C 1 112 ? 5.293 -6.063 2.950 1.00 30.93 129 ARG C CA 1
ATOM 9760 C C . ARG C 1 112 ? 3.834 -5.645 3.136 1.00 29.32 129 ARG C C 1
ATOM 9761 O O . ARG C 1 112 ? 3.020 -5.832 2.234 1.00 29.33 129 ARG C O 1
ATOM 9769 N N . PRO C 1 113 ? 3.446 -5.105 4.313 1.00 28.81 130 PRO C N 1
ATOM 9770 C CA . PRO C 1 113 ? 2.113 -4.522 4.495 1.00 30.23 130 PRO C CA 1
ATOM 9771 C C . PRO C 1 113 ? 1.821 -3.421 3.475 1.00 31.20 130 PRO C C 1
ATOM 9772 O O . PRO C 1 113 ? 2.731 -2.706 3.075 1.00 30.86 130 PRO C O 1
ATOM 9776 N N . LYS C 1 114 ? 0.548 -3.298 3.076 1.00 34.35 131 LYS C N 1
ATOM 9777 C CA A LYS C 1 114 ? 0.070 -2.253 2.183 0.50 35.20 131 LYS C CA 1
ATOM 9778 C CA B LYS C 1 114 ? 0.137 -2.220 2.188 0.50 35.78 131 LYS C CA 1
ATOM 9779 C C . LYS C 1 114 ? -0.490 -1.090 3.002 1.00 34.30 131 LYS C C 1
ATOM 9780 O O . LYS C 1 114 ? -0.624 0.025 2.502 1.00 34.95 131 LYS C O 1
ATOM 9791 N N . GLY C 1 115 ? -0.838 -1.382 4.260 1.00 30.96 132 GLY C N 1
ATOM 9792 C CA . GLY C 1 115 ? -1.554 -0.463 5.131 1.00 28.68 132 GLY C CA 1
ATOM 9793 C C . GLY C 1 115 ? -2.283 -1.257 6.212 1.00 26.38 132 GLY C C 1
ATOM 9794 O O . GLY C 1 115 ? -2.088 -2.462 6.311 1.00 25.80 132 GLY C O 1
ATOM 9795 N N . LEU C 1 116 ? -3.115 -0.580 7.008 1.00 23.18 133 LEU C N 1
ATOM 9796 C CA . LEU C 1 116 ? -3.802 -1.218 8.116 1.00 22.77 133 LEU C CA 1
ATOM 9797 C C . LEU C 1 116 ? -5.186 -1.666 7.668 1.00 21.48 133 LEU C C 1
ATOM 9798 O O . LEU C 1 116 ? -5.907 -0.898 7.026 1.00 20.82 133 LEU C O 1
ATOM 9803 N N . PHE C 1 117 ? -5.534 -2.901 8.046 1.00 20.69 134 PHE C N 1
ATOM 9804 C CA . PHE C 1 117 ? -6.889 -3.423 7.969 1.00 20.79 134 PHE C CA 1
ATOM 9805 C C . PHE C 1 117 ? -7.483 -3.495 9.373 1.00 21.61 134 PHE C C 1
ATOM 9806 O O . PHE C 1 117 ? -6.961 -4.198 10.239 1.00 21.79 134 PHE C O 1
ATOM 9814 N N . ILE C 1 118 ? -8.583 -2.761 9.587 1.00 20.80 135 ILE C N 1
ATOM 9815 C CA . ILE C 1 118 ? -9.285 -2.748 10.856 1.00 21.82 135 ILE C CA 1
ATOM 9816 C C . ILE C 1 118 ? -10.700 -3.272 10.621 1.00 22.14 135 ILE C C 1
ATOM 9817 O O . ILE C 1 118 ? -11.489 -2.612 9.949 1.00 22.83 135 ILE C O 1
ATOM 9822 N N . SER C 1 119 ? -11.022 -4.433 11.204 1.00 22.29 136 SER C N 1
ATOM 9823 C CA . SER C 1 119 ? -12.318 -5.061 10.980 1.00 22.68 136 SER C CA 1
ATOM 9824 C C . SER C 1 119 ? -13.232 -4.874 12.190 1.00 22.20 136 SER C C 1
ATOM 9825 O O . SER C 1 119 ? -12.780 -4.595 13.299 1.00 22.40 136 SER C O 1
ATOM 9828 N N . ILE C 1 120 ? -14.535 -5.061 11.956 1.00 23.77 137 ILE C N 1
ATOM 9829 C CA . ILE C 1 120 ? -15.543 -4.965 13.001 1.00 24.18 137 ILE C CA 1
ATOM 9830 C C . ILE C 1 120 ? -15.289 -6.055 14.042 1.00 23.33 137 ILE C C 1
ATOM 9831 O O . ILE C 1 120 ? -15.606 -5.879 15.214 1.00 21.12 137 ILE C O 1
ATOM 9836 N N . SER C 1 121 ? -14.662 -7.158 13.614 1.00 24.47 138 SER C N 1
ATOM 9837 C CA . SER C 1 121 ? -14.304 -8.243 14.513 1.00 25.84 138 SER C CA 1
ATOM 9838 C C . SER C 1 121 ? -13.188 -7.826 15.471 1.00 25.65 138 SER C C 1
ATOM 9839 O O . SER C 1 121 ? -12.952 -8.514 16.462 1.00 26.43 138 SER C O 1
ATOM 9842 N N . ASP C 1 122 ? -12.511 -6.705 15.174 1.00 24.35 139 ASP C N 1
ATOM 9843 C CA . ASP C 1 122 ? -11.422 -6.197 15.995 1.00 24.27 139 ASP C CA 1
ATOM 9844 C C . ASP C 1 122 ? -11.897 -5.130 16.982 1.00 23.99 139 ASP C C 1
ATOM 9845 O O . ASP C 1 122 ? -11.080 -4.538 17.685 1.00 22.36 139 ASP C O 1
ATOM 9850 N N . ARG C 1 123 ? -13.214 -4.889 17.070 1.00 24.60 140 ARG C N 1
ATOM 9851 C CA . ARG C 1 123 ? -13.713 -3.854 17.959 1.00 25.70 140 ARG C CA 1
ATOM 9852 C C . ARG C 1 123 ? -13.209 -4.103 19.379 1.00 24.43 140 ARG C C 1
ATOM 9853 O O . ARG C 1 123 ? -13.183 -5.237 19.849 1.00 25.09 140 ARG C O 1
ATOM 9861 N N . GLY C 1 124 ? -12.799 -3.018 20.041 1.00 23.27 141 GLY C N 1
ATOM 9862 C CA . GLY C 1 124 ? -12.212 -3.070 21.368 1.00 23.98 141 GLY C CA 1
ATOM 9863 C C . GLY C 1 124 ? -10.695 -3.265 21.336 1.00 23.52 141 GLY C C 1
ATOM 9864 O O . GLY C 1 124 ? -10.051 -3.107 22.367 1.00 24.32 141 GLY C O 1
ATOM 9865 N N . HIS C 1 125 ? -10.126 -3.581 20.163 1.00 23.58 142 HIS C N 1
ATOM 9866 C CA . HIS C 1 125 ? -8.711 -3.916 20.065 1.00 23.77 142 HIS C CA 1
ATOM 9867 C C . HIS C 1 125 ? -8.025 -3.122 18.950 1.00 23.25 142 HIS C C 1
ATOM 9868 O O . HIS C 1 125 ? -6.960 -3.508 18.478 1.00 22.13 142 HIS C O 1
ATOM 9875 N N . VAL C 1 126 ? -8.600 -1.979 18.563 1.00 22.96 143 VAL C N 1
ATOM 9876 C CA . VAL C 1 126 ? -8.092 -1.221 17.428 1.00 23.30 143 VAL C CA 1
ATOM 9877 C C . VAL C 1 126 ? -6.716 -0.634 17.747 1.00 23.18 143 VAL C C 1
ATOM 9878 O O . VAL C 1 126 ? -5.860 -0.598 16.868 1.00 22.40 143 VAL C O 1
ATOM 9882 N N . ARG C 1 127 ? -6.494 -0.184 18.991 1.00 23.28 144 ARG C N 1
ATOM 9883 C CA . ARG C 1 127 ? -5.219 0.426 19.348 1.00 25.26 144 ARG C CA 1
ATOM 9884 C C . ARG C 1 127 ? -4.074 -0.566 19.129 1.00 24.00 144 ARG C C 1
ATOM 9885 O O . ARG C 1 127 ? -2.992 -0.171 18.695 1.00 21.50 144 ARG C O 1
ATOM 9893 N N . SER C 1 128 ? -4.319 -1.849 19.427 1.00 23.94 145 SER C N 1
ATOM 9894 C CA . SER C 1 128 ? -3.324 -2.894 19.241 1.00 25.93 145 SER C CA 1
ATOM 9895 C C . SER C 1 128 ? -2.940 -3.032 17.769 1.00 24.26 145 SER C C 1
ATOM 9896 O O . SER C 1 128 ? -1.779 -3.293 17.458 1.00 22.99 145 SER C O 1
ATOM 9899 N N . ILE C 1 129 ? -3.913 -2.838 16.868 1.00 22.62 146 ILE C N 1
ATOM 9900 C CA . ILE C 1 129 ? -3.652 -2.905 15.439 1.00 22.62 146 ILE C CA 1
ATOM 9901 C C . ILE C 1 129 ? -2.829 -1.693 15.004 1.00 22.55 146 ILE C C 1
ATOM 9902 O O . ILE C 1 129 ? -1.867 -1.833 14.252 1.00 22.46 146 ILE C O 1
ATOM 9907 N N . VAL C 1 130 ? -3.203 -0.501 15.479 1.00 22.78 147 VAL C N 1
ATOM 9908 C CA . VAL C 1 130 ? -2.479 0.712 15.130 1.00 22.48 147 VAL C CA 1
ATOM 9909 C C . VAL C 1 130 ? -1.022 0.608 15.596 1.00 23.06 147 VAL C C 1
ATOM 9910 O O . VAL C 1 130 ? -0.113 1.060 14.901 1.00 21.77 147 VAL C O 1
ATOM 9914 N N . ASP C 1 131 ? -0.811 -0.001 16.769 1.00 24.08 148 ASP C N 1
ATOM 9915 C CA . ASP C 1 131 ? 0.516 -0.160 17.349 1.00 24.28 148 ASP C CA 1
ATOM 9916 C C . ASP C 1 131 ? 1.366 -1.165 16.568 1.00 23.87 148 ASP C C 1
ATOM 9917 O O . ASP C 1 131 ? 2.583 -1.189 16.753 1.00 24.34 148 ASP C O 1
ATOM 9922 N N . ASN C 1 132 ? 0.743 -1.982 15.704 1.00 22.18 149 ASN C N 1
ATOM 9923 C CA . ASN C 1 132 ? 1.478 -2.900 14.847 1.00 21.74 149 ASN C CA 1
ATOM 9924 C C . ASN C 1 132 ? 2.037 -2.222 13.596 1.00 21.65 149 ASN C C 1
ATOM 9925 O O . ASN C 1 132 ? 2.859 -2.820 12.907 1.00 21.64 149 ASN C O 1
ATOM 9930 N N . TRP C 1 133 ? 1.594 -1.003 13.273 1.00 21.04 150 TRP C N 1
ATOM 9931 C CA . TRP C 1 133 ? 2.150 -0.311 12.122 1.00 21.14 150 TRP C CA 1
ATOM 9932 C C . TRP C 1 133 ? 3.619 0.029 12.388 1.00 21.96 150 TRP C C 1
ATOM 9933 O O . TRP C 1 133 ? 3.948 0.610 13.419 1.00 21.03 150 TRP C O 1
ATOM 9944 N N . PRO C 1 134 ? 4.558 -0.326 11.484 1.00 23.71 151 PRO C N 1
ATOM 9945 C CA . PRO C 1 134 ? 5.991 -0.166 11.762 1.00 25.43 151 PRO C CA 1
ATOM 9946 C C . PRO C 1 134 ? 6.521 1.265 11.883 1.00 26.93 151 PRO C C 1
ATOM 9947 O O . PRO C 1 134 ? 7.518 1.482 12.564 1.00 28.99 151 PRO C O 1
ATOM 9951 N N . GLU C 1 135 ? 5.851 2.237 11.248 1.00 27.04 152 GLU C N 1
ATOM 9952 C CA . GLU C 1 135 ? 6.325 3.616 11.217 1.00 27.97 152 GLU C CA 1
ATOM 9953 C C . GLU C 1 135 ? 5.782 4.399 12.408 1.00 27.50 152 GLU C C 1
ATOM 9954 O O . GLU C 1 135 ? 4.611 4.254 12.768 1.00 25.77 152 GLU C O 1
ATOM 9960 N N . ASN C 1 136 ? 6.623 5.285 12.967 1.00 26.85 153 ASN C N 1
ATOM 9961 C CA . ASN C 1 136 ? 6.316 5.949 14.225 1.00 29.12 153 ASN C CA 1
ATOM 9962 C C . ASN C 1 136 ? 5.838 7.391 14.048 1.00 27.00 153 ASN C C 1
ATOM 9963 O O . ASN C 1 136 ? 5.397 7.982 15.033 1.00 25.77 153 ASN C O 1
ATOM 9968 N N . HIS C 1 137 ? 5.915 7.951 12.831 1.00 25.87 154 HIS C N 1
ATOM 9969 C CA . HIS C 1 137 ? 5.692 9.381 12.638 1.00 26.89 154 HIS C CA 1
ATOM 9970 C C . HIS C 1 137 ? 4.692 9.672 11.523 1.00 25.77 154 HIS C C 1
ATOM 9971 O O . HIS C 1 137 ? 4.910 10.554 10.686 1.00 28.80 154 HIS C O 1
ATOM 9978 N N . VAL C 1 138 ? 3.544 8.997 11.576 1.00 22.33 155 VAL C N 1
ATOM 9979 C CA . VAL C 1 138 ? 2.523 9.166 10.561 1.00 20.19 155 VAL C CA 1
ATOM 9980 C C . VAL C 1 138 ? 1.960 10.585 10.619 1.00 20.21 155 VAL C C 1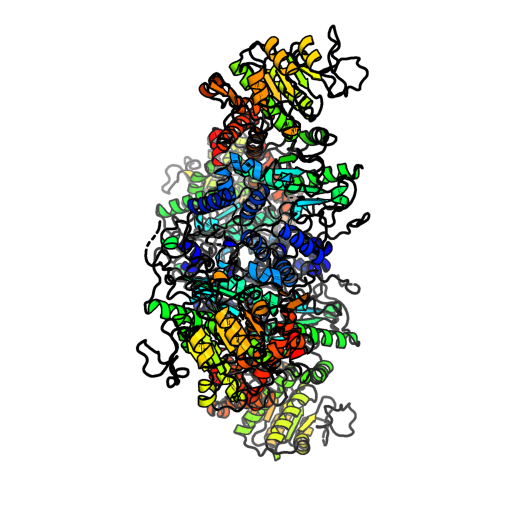
ATOM 9981 O O . VAL C 1 138 ? 1.667 11.087 11.703 1.00 20.82 155 VAL C O 1
ATOM 9985 N N . LYS C 1 139 ? 1.811 11.203 9.439 1.00 19.59 156 LYS C N 1
ATOM 9986 C CA . LYS C 1 139 ? 1.275 12.548 9.308 1.00 20.14 156 LYS C CA 1
ATOM 9987 C C . LYS C 1 139 ? 0.005 12.565 8.455 1.00 20.03 156 LYS C C 1
ATOM 9988 O O . LYS C 1 139 ? -0.821 13.466 8.624 1.00 20.16 156 LYS C O 1
ATOM 9994 N N . ALA C 1 140 ? -0.132 11.605 7.522 1.00 19.57 157 ALA C N 1
ATOM 9995 C CA . ALA C 1 140 ? -1.261 11.569 6.601 1.00 19.93 157 ALA C CA 1
ATOM 9996 C C . ALA C 1 140 ? -1.892 10.180 6.591 1.00 19.30 157 ALA C C 1
ATOM 9997 O O . ALA C 1 140 ? -1.231 9.198 6.251 1.00 18.77 157 ALA C O 1
ATOM 9999 N N . VAL C 1 141 ? -3.178 10.124 6.959 1.00 18.68 158 VAL C N 1
ATOM 10000 C CA . VAL C 1 141 ? -3.979 8.909 6.891 1.00 18.67 158 VAL C CA 1
ATOM 10001 C C . VAL C 1 141 ? -5.073 9.090 5.841 1.00 18.25 158 VAL C C 1
ATOM 10002 O O . VAL C 1 141 ? -5.782 10.101 5.853 1.00 18.18 158 VAL C O 1
ATOM 10006 N N . VAL C 1 142 ? -5.211 8.107 4.939 1.00 18.14 159 VAL C N 1
ATOM 10007 C CA . VAL C 1 142 ? -6.379 8.014 4.072 1.00 18.44 159 VAL C CA 1
ATOM 10008 C C . VAL C 1 142 ? -7.129 6.730 4.422 1.00 18.51 159 VAL C C 1
ATOM 10009 O O . VAL C 1 142 ? -6.529 5.661 4.476 1.00 18.08 159 VAL C O 1
ATOM 10013 N N . VAL C 1 143 ? -8.442 6.854 4.673 1.00 18.13 160 VAL C N 1
ATOM 10014 C CA . VAL C 1 143 ? -9.253 5.743 5.145 1.00 18.45 160 VAL C CA 1
ATOM 10015 C C . VAL C 1 143 ? -10.493 5.592 4.264 1.00 19.19 160 VAL C C 1
ATOM 10016 O O . VAL C 1 143 ? -11.112 6.590 3.874 1.00 19.56 160 VAL C O 1
ATOM 10020 N N . THR C 1 144 ? -10.841 4.325 3.993 1.00 19.65 161 THR C N 1
ATOM 10021 C CA . THR C 1 144 ? -12.072 3.940 3.311 1.00 20.59 161 THR C CA 1
ATOM 10022 C C . THR C 1 144 ? -12.693 2.737 4.019 1.00 20.88 161 THR C C 1
ATOM 10023 O O . THR C 1 144 ? -11.998 1.977 4.690 1.00 20.02 161 THR C O 1
ATOM 10027 N N . ASP C 1 145 ? -14.009 2.561 3.830 1.00 21.02 162 ASP C N 1
ATOM 10028 C CA . ASP C 1 145 ? -14.692 1.325 4.190 1.00 21.12 162 ASP C CA 1
ATOM 10029 C C . ASP C 1 145 ? -15.122 0.565 2.934 1.00 21.02 162 ASP C C 1
ATOM 10030 O O . ASP C 1 145 ? -15.773 -0.475 3.035 1.00 21.28 162 ASP C O 1
ATOM 10035 N N . GLY C 1 146 ? -14.780 1.104 1.757 1.00 21.01 163 GLY C N 1
ATOM 10036 C CA . GLY C 1 146 ? -14.967 0.415 0.487 1.00 21.84 163 GLY C CA 1
ATOM 10037 C C . GLY C 1 146 ? -16.429 0.349 0.031 1.00 22.96 163 GLY C C 1
ATOM 10038 O O . GLY C 1 146 ? -16.753 -0.429 -0.867 1.00 22.78 163 GLY C O 1
ATOM 10039 N N . GLU C 1 147 ? -17.308 1.163 0.627 1.00 22.75 164 GLU C N 1
ATOM 10040 C CA . GLU C 1 147 ? -18.735 1.042 0.361 1.00 24.75 164 GLU C CA 1
ATOM 10041 C C . GLU C 1 147 ? -19.086 1.707 -0.972 1.00 25.80 164 GLU C C 1
ATOM 10042 O O . GLU C 1 147 ? -19.991 1.253 -1.670 1.00 25.56 164 GLU C O 1
ATOM 10048 N N . ARG C 1 148 ? -18.385 2.793 -1.313 1.00 25.58 165 ARG C N 1
ATOM 10049 C CA . ARG C 1 148 ? -18.705 3.540 -2.516 1.00 28.00 165 ARG C CA 1
ATOM 10050 C C . ARG C 1 148 ? -17.422 3.863 -3.271 1.00 27.72 165 ARG C C 1
ATOM 10051 O O . ARG C 1 148 ? -17.030 5.023 -3.370 1.00 25.27 165 ARG C O 1
ATOM 10059 N N . ILE C 1 149 ? -16.781 2.818 -3.804 1.00 30.30 166 ILE C N 1
ATOM 10060 C CA . ILE C 1 149 ? -15.616 2.993 -4.653 1.00 31.78 166 ILE C CA 1
ATOM 10061 C C . ILE C 1 149 ? -16.075 3.663 -5.942 1.00 33.73 166 ILE C C 1
ATOM 10062 O O . ILE C 1 149 ? -16.946 3.149 -6.644 1.00 33.41 166 ILE C O 1
ATOM 10067 N N . LEU C 1 150 ? -15.464 4.815 -6.235 1.00 37.23 167 LEU C N 1
ATOM 10068 C CA . LEU C 1 150 ? -15.899 5.680 -7.318 1.00 42.13 167 LEU C CA 1
ATOM 10069 C C . LEU C 1 150 ? -15.967 4.882 -8.618 1.00 40.97 167 LEU C C 1
ATOM 10070 O O . LEU C 1 150 ? -14.942 4.437 -9.127 1.00 43.31 167 LEU C O 1
ATOM 10075 N N . GLY C 1 151 ? -17.194 4.664 -9.108 1.00 41.41 168 GLY C N 1
ATOM 10076 C CA . GLY C 1 151 ? -17.425 4.022 -10.391 1.00 40.06 168 GLY C CA 1
ATOM 10077 C C . GLY C 1 151 ? -17.727 2.527 -10.282 1.00 40.40 168 GLY C C 1
ATOM 10078 O O . GLY C 1 151 ? -18.002 1.895 -11.300 1.00 41.65 168 GLY C O 1
ATOM 10079 N N . LEU C 1 152 ? -17.673 1.959 -9.067 1.00 39.71 169 LEU C N 1
ATOM 10080 C CA . LEU C 1 152 ? -17.766 0.513 -8.896 1.00 38.44 169 LEU C CA 1
ATOM 10081 C C . LEU C 1 152 ? -18.717 0.117 -7.764 1.00 35.47 169 LEU C C 1
ATOM 10082 O O . LEU C 1 152 ? -19.190 -1.014 -7.736 1.00 36.46 169 LEU C O 1
ATOM 10087 N N . GLY C 1 153 ? -18.993 1.028 -6.828 1.00 32.78 170 GLY C N 1
ATOM 10088 C CA . GLY C 1 153 ? -19.860 0.725 -5.703 1.00 31.56 170 GLY C CA 1
ATOM 10089 C C . GLY C 1 153 ? -19.112 -0.048 -4.619 1.00 29.74 170 GLY C C 1
ATOM 10090 O O . GLY C 1 153 ? -17.955 0.241 -4.339 1.00 27.89 170 GLY C O 1
ATOM 10091 N N . ASP C 1 154 ? -19.792 -1.037 -4.026 1.00 28.34 171 ASP C N 1
ATOM 10092 C CA . ASP C 1 154 ? -19.328 -1.696 -2.817 1.00 27.43 171 ASP C CA 1
ATOM 10093 C C . ASP C 1 154 ? -18.361 -2.819 -3.190 1.00 27.42 171 ASP C C 1
ATOM 10094 O O . ASP C 1 154 ? -18.776 -3.841 -3.730 1.00 28.68 171 ASP C O 1
ATOM 10099 N N . LEU C 1 155 ? -17.069 -2.627 -2.888 1.00 26.10 172 LEU C N 1
ATOM 10100 C CA . LEU C 1 155 ? -16.063 -3.646 -3.152 1.00 26.08 172 LEU C CA 1
ATOM 10101 C C . LEU C 1 155 ? -15.495 -4.210 -1.850 1.00 26.49 172 LEU C C 1
ATOM 10102 O O . LEU C 1 155 ? -14.559 -5.004 -1.894 1.00 26.83 172 LEU C O 1
ATOM 10107 N N . GLY C 1 156 ? -16.022 -3.782 -0.698 1.00 25.04 173 GLY C N 1
ATOM 10108 C CA . GLY C 1 156 ? -15.479 -4.216 0.579 1.00 24.67 173 GLY C CA 1
ATOM 10109 C C . GLY C 1 156 ? -13.967 -4.001 0.644 1.00 23.31 173 GLY C C 1
ATOM 10110 O O . GLY C 1 156 ? -13.477 -2.938 0.280 1.00 20.31 173 GLY C O 1
ATOM 10111 N N . VAL C 1 157 ? -13.232 -5.036 1.070 1.00 23.87 174 VAL C N 1
ATOM 10112 C CA . VAL C 1 157 ? -11.805 -4.909 1.321 1.00 26.63 174 VAL C CA 1
ATOM 10113 C C . VAL C 1 157 ? -11.039 -4.859 0.000 1.00 29.16 174 VAL C C 1
ATOM 10114 O O . VAL C 1 157 ? -9.861 -4.519 -0.002 1.00 31.89 174 VAL C O 1
ATOM 10118 N N . TYR C 1 158 ? -11.711 -5.134 -1.125 1.00 31.60 175 TYR C N 1
ATOM 10119 C CA . TYR C 1 158 ? -11.097 -4.972 -2.435 1.00 34.59 175 TYR C CA 1
ATOM 10120 C C . TYR C 1 158 ? -10.880 -3.501 -2.810 1.00 34.75 175 TYR C C 1
ATOM 10121 O O . TYR C 1 158 ? -10.391 -3.234 -3.907 1.00 38.64 175 TYR C O 1
ATOM 10130 N N A GLY C 1 159 ? -11.251 -2.576 -1.911 0.25 33.61 176 GLY C N 1
ATOM 10131 N N B GLY C 1 159 ? -11.231 -2.576 -1.904 0.25 33.17 176 GLY C N 1
ATOM 10132 N N C GLY C 1 159 ? -11.274 -2.573 -1.925 0.25 34.20 176 GLY C N 1
ATOM 10133 N N D GLY C 1 159 ? -11.234 -2.579 -1.902 0.25 33.35 176 GLY C N 1
ATOM 10134 C CA A GLY C 1 159 ? -10.993 -1.155 -2.088 0.25 33.28 176 GLY C CA 1
ATOM 10135 C CA B GLY C 1 159 ? -11.040 -1.153 -2.126 0.25 32.53 176 GLY C CA 1
ATOM 10136 C CA C GLY C 1 159 ? -11.035 -1.153 -2.121 0.25 34.31 176 GLY C CA 1
ATOM 10137 C CA D GLY C 1 159 ? -10.946 -1.163 -2.062 0.25 32.83 176 GLY C CA 1
ATOM 10138 C C A GLY C 1 159 ? -9.774 -0.693 -1.290 0.25 32.43 176 GLY C C 1
ATOM 10139 C C B GLY C 1 159 ? -9.900 -0.581 -1.284 0.25 31.30 176 GLY C C 1
ATOM 10140 C C C GLY C 1 159 ? -9.931 -0.646 -1.196 0.25 33.87 176 GLY C C 1
ATOM 10141 C C D GLY C 1 159 ? -9.710 -0.738 -1.270 0.25 31.77 176 GLY C C 1
ATOM 10142 O O A GLY C 1 159 ? -9.509 0.503 -1.196 0.25 31.58 176 GLY C O 1
ATOM 10143 O O B GLY C 1 159 ? -9.778 0.634 -1.159 0.25 30.64 176 GLY C O 1
ATOM 10144 O O C GLY C 1 159 ? -9.517 0.508 -1.286 0.25 32.84 176 GLY C O 1
ATOM 10145 O O D GLY C 1 159 ? -9.416 0.452 -1.174 0.25 30.88 176 GLY C O 1
ATOM 10146 N N A MET C 1 160 ? -9.035 -1.654 -0.721 0.25 31.84 177 MET C N 1
ATOM 10147 N N B MET C 1 160 ? -9.058 -1.454 -0.714 0.50 30.51 177 MET C N 1
ATOM 10148 N N D MET C 1 160 ? -8.986 -1.717 -0.711 0.25 30.83 177 MET C N 1
ATOM 10149 C CA A MET C 1 160 ? -7.786 -1.379 -0.026 0.25 31.01 177 MET C CA 1
ATOM 10150 C CA B MET C 1 160 ? -7.891 -0.992 0.023 0.50 28.70 177 MET C CA 1
ATOM 10151 C CA D MET C 1 160 ? -7.728 -1.453 -0.027 0.25 29.85 177 MET C CA 1
ATOM 10152 C C A MET C 1 160 ? -6.852 -0.570 -0.926 0.25 29.60 177 MET C C 1
ATOM 10153 C C B MET C 1 160 ? -6.821 -0.491 -0.943 0.50 28.62 177 MET C C 1
ATOM 10154 C C D MET C 1 160 ? -6.824 -0.606 -0.922 0.25 28.98 177 MET C C 1
ATOM 10155 O O A MET C 1 160 ? -6.078 0.251 -0.441 0.25 29.54 177 MET C O 1
ATOM 10156 O O B MET C 1 160 ? -5.902 0.200 -0.512 0.50 29.14 177 MET C O 1
ATOM 10157 O O D MET C 1 160 ? -6.053 0.215 -0.431 0.25 29.00 177 MET C O 1
ATOM 10170 N N . GLY C 1 161 ? -6.931 -0.830 -2.237 1.00 28.00 178 GLY C N 1
ATOM 10171 C CA . GLY C 1 161 ? -6.108 -0.169 -3.238 1.00 26.87 178 GLY C CA 1
ATOM 10172 C C . GLY C 1 161 ? -6.325 1.343 -3.315 1.00 25.16 178 GLY C C 1
ATOM 10173 O O . GLY C 1 161 ? -5.410 2.050 -3.725 1.00 22.62 178 GLY C O 1
ATOM 10174 N N . ILE C 1 162 ? -7.522 1.836 -2.946 1.00 24.46 179 ILE C N 1
ATOM 10175 C CA . ILE C 1 162 ? -7.868 3.237 -3.138 1.00 23.92 179 ILE C CA 1
ATOM 10176 C C . ILE C 1 162 ? -7.022 4.123 -2.218 1.00 23.07 179 ILE C C 1
ATOM 10177 O O . ILE C 1 162 ? -6.381 5.049 -2.712 1.00 22.92 179 ILE C O 1
ATOM 10182 N N . PRO C 1 163 ? -6.984 3.922 -0.876 1.00 22.89 180 PRO C N 1
ATOM 10183 C CA . PRO C 1 163 ? -6.092 4.712 -0.025 1.00 22.41 180 PRO C CA 1
ATOM 10184 C C . PRO C 1 163 ? -4.610 4.620 -0.392 1.00 21.23 180 PRO C C 1
ATOM 10185 O O . PRO C 1 163 ? -3.894 5.612 -0.276 1.00 20.34 180 PRO C O 1
ATOM 10189 N N . VAL C 1 164 ? -4.167 3.434 -0.836 1.00 21.02 181 VAL C N 1
ATOM 10190 C CA . VAL C 1 164 ? -2.792 3.218 -1.264 1.00 21.44 181 VAL C CA 1
ATOM 10191 C C . VAL C 1 164 ? -2.493 4.133 -2.450 1.00 21.54 181 VAL C C 1
ATOM 10192 O O . VAL C 1 164 ? -1.485 4.841 -2.461 1.00 20.24 181 VAL C O 1
ATOM 10196 N N . GLY C 1 165 ? -3.372 4.098 -3.458 1.00 22.01 182 GLY C N 1
ATOM 10197 C CA . GLY C 1 165 ? -3.196 4.907 -4.655 1.00 21.80 182 GLY C CA 1
ATOM 10198 C C . GLY C 1 165 ? -3.279 6.400 -4.351 1.00 22.27 182 GLY C C 1
ATOM 10199 O O . GLY C 1 165 ? -2.505 7.192 -4.888 1.00 22.95 182 GLY C O 1
ATOM 10200 N N . LYS C 1 166 ? -4.224 6.781 -3.487 1.00 22.01 183 LYS C N 1
ATOM 10201 C CA . LYS C 1 166 ? -4.391 8.177 -3.114 1.00 23.07 183 LYS C CA 1
ATOM 10202 C C . LYS C 1 166 ? -3.086 8.710 -2.521 1.00 22.47 183 LYS C C 1
ATOM 10203 O O . LYS C 1 166 ? -2.621 9.791 -2.891 1.00 21.37 183 LYS C O 1
ATOM 10209 N N . LEU C 1 167 ? -2.480 7.937 -1.613 1.00 21.90 184 LEU C N 1
ATOM 10210 C CA . LEU C 1 167 ? -1.302 8.402 -0.897 1.00 21.85 184 LEU C CA 1
ATOM 10211 C C . LEU C 1 167 ? -0.076 8.419 -1.812 1.00 21.59 184 LEU C C 1
ATOM 10212 O O . LEU C 1 167 ? 0.834 9.216 -1.590 1.00 21.52 184 LEU C O 1
ATOM 10217 N N . CYS C 1 168 ? -0.071 7.582 -2.856 1.00 21.94 185 CYS C N 1
ATOM 10218 C CA . CYS C 1 168 ? 0.940 7.661 -3.902 1.00 23.13 185 CYS C CA 1
ATOM 10219 C C . CYS C 1 168 ? 0.931 9.049 -4.551 1.00 22.70 185 CYS C C 1
ATOM 10220 O O . CYS C 1 168 ? 1.982 9.572 -4.926 1.00 23.33 185 CYS C O 1
ATOM 10223 N N . LEU C 1 169 ? -0.255 9.649 -4.674 1.00 22.03 186 LEU C N 1
ATOM 10224 C CA . LEU C 1 169 ? -0.379 10.973 -5.268 1.00 22.83 186 LEU C CA 1
ATOM 10225 C C . LEU C 1 169 ? -0.028 12.065 -4.257 1.00 22.02 186 LEU C C 1
ATOM 10226 O O . LEU C 1 169 ? 0.511 13.097 -4.650 1.00 22.85 186 LEU C O 1
ATOM 10231 N N . TYR C 1 170 ? -0.321 11.852 -2.962 1.00 21.51 187 TYR C N 1
ATOM 10232 C CA . TYR C 1 170 ? 0.144 12.764 -1.922 1.00 20.02 187 TYR C CA 1
ATOM 10233 C C . TYR C 1 170 ? 1.654 12.973 -2.071 1.00 19.75 187 TYR C C 1
ATOM 10234 O O . TYR C 1 170 ? 2.145 14.104 -2.044 1.00 19.82 187 TYR C O 1
ATOM 10243 N N . THR C 1 171 ? 2.394 11.864 -2.195 1.00 19.09 188 THR C N 1
ATOM 10244 C CA . THR C 1 171 ? 3.847 11.905 -2.255 1.00 19.92 188 THR C CA 1
ATOM 10245 C C . THR C 1 171 ? 4.309 12.432 -3.614 1.00 20.32 188 THR C C 1
ATOM 10246 O O . THR C 1 171 ? 5.132 13.343 -3.675 1.00 20.89 188 THR C O 1
ATOM 10250 N N . ALA C 1 172 ? 3.810 11.842 -4.704 1.00 21.00 189 ALA C N 1
ATOM 10251 C CA . ALA C 1 172 ? 4.312 12.176 -6.031 1.00 21.94 189 ALA C CA 1
ATOM 10252 C C . ALA C 1 172 ? 4.023 13.637 -6.388 1.00 23.62 189 ALA C C 1
ATOM 10253 O O . ALA C 1 172 ? 4.848 14.277 -7.036 1.00 23.29 189 ALA C O 1
ATOM 10255 N N . CYS C 1 173 ? 2.866 14.168 -5.959 1.00 24.04 190 CYS C N 1
ATOM 10256 C CA . CYS C 1 173 ? 2.421 15.489 -6.390 1.00 24.31 190 CYS C CA 1
ATOM 10257 C C . CYS C 1 173 ? 2.917 16.590 -5.450 1.00 25.62 190 CYS C C 1
ATOM 10258 O O . CYS C 1 173 ? 3.278 17.670 -5.919 1.00 26.50 190 CYS C O 1
ATOM 10261 N N . ALA C 1 174 ? 2.928 16.330 -4.132 1.00 24.21 191 ALA C N 1
ATOM 10262 C CA . ALA C 1 174 ? 3.212 17.376 -3.162 1.00 23.72 191 ALA C CA 1
ATOM 10263 C C . ALA C 1 174 ? 4.426 17.060 -2.288 1.00 23.41 191 ALA C C 1
ATOM 10264 O O . ALA C 1 174 ? 4.764 17.861 -1.420 1.00 24.47 191 ALA C O 1
ATOM 10266 N N . GLY C 1 175 ? 5.067 15.901 -2.492 1.00 22.85 192 GLY C N 1
ATOM 10267 C CA . GLY C 1 175 ? 6.244 15.521 -1.723 1.00 22.56 192 GLY C CA 1
ATOM 10268 C C . GLY C 1 175 ? 5.963 15.344 -0.228 1.00 22.20 192 GLY C C 1
ATOM 10269 O O . GLY C 1 175 ? 6.805 15.667 0.612 1.00 21.22 192 GLY C O 1
ATOM 10270 N N . ILE C 1 176 ? 4.782 14.818 0.113 1.00 22.15 193 ILE C N 1
ATOM 10271 C CA . ILE C 1 176 ? 4.539 14.339 1.462 1.00 21.64 193 ILE C CA 1
ATOM 10272 C C . ILE C 1 176 ? 5.348 13.055 1.622 1.00 22.19 193 ILE C C 1
ATOM 10273 O O . ILE C 1 176 ? 5.320 12.199 0.743 1.00 22.06 193 ILE C O 1
ATOM 10278 N N . ARG C 1 177 ? 6.095 12.944 2.726 1.00 23.00 194 ARG C N 1
ATOM 10279 C CA . ARG C 1 177 ? 7.018 11.833 2.915 1.00 24.23 194 ARG C CA 1
ATOM 10280 C C . ARG C 1 177 ? 6.271 10.502 2.906 1.00 23.34 194 ARG C C 1
ATOM 10281 O O . ARG C 1 177 ? 5.347 10.303 3.697 1.00 20.89 194 ARG C O 1
ATOM 10289 N N . PRO C 1 178 ? 6.675 9.538 2.043 1.00 23.34 195 PRO C N 1
ATOM 10290 C CA . PRO C 1 178 ? 5.976 8.257 1.957 1.00 23.49 195 PRO C CA 1
ATOM 10291 C C . PRO C 1 178 ? 5.980 7.475 3.271 1.00 23.55 195 PRO C C 1
ATOM 10292 O O . PRO C 1 178 ? 5.005 6.790 3.572 1.00 23.45 195 PRO C O 1
ATOM 10296 N N . ASP C 1 179 ? 7.045 7.612 4.072 1.00 23.35 196 ASP C N 1
ATOM 10297 C CA . ASP C 1 179 ? 7.127 6.903 5.341 1.00 24.87 196 ASP C CA 1
ATOM 10298 C C . ASP C 1 179 ? 6.170 7.495 6.381 1.00 23.62 196 ASP C C 1
ATOM 10299 O O . ASP C 1 179 ? 5.960 6.880 7.425 1.00 23.59 196 ASP C O 1
ATOM 10304 N N . ARG C 1 180 ? 5.564 8.657 6.093 1.00 21.98 197 ARG C N 1
ATOM 10305 C CA . ARG C 1 180 ? 4.609 9.271 7.008 1.00 22.26 197 ARG C CA 1
ATOM 10306 C C . ARG C 1 180 ? 3.174 9.152 6.492 1.00 20.44 197 ARG C C 1
ATOM 10307 O O . ARG C 1 180 ? 2.278 9.817 7.013 1.00 19.84 197 ARG C O 1
ATOM 10315 N N . CYS C 1 181 ? 2.958 8.266 5.511 1.00 19.75 198 CYS C N 1
ATOM 10316 C CA . CYS C 1 181 ? 1.643 8.023 4.932 1.00 20.26 198 CYS C CA 1
ATOM 10317 C C . CYS C 1 181 ? 1.113 6.669 5.403 1.00 19.86 198 CYS C C 1
ATOM 10318 O O . CYS C 1 181 ? 1.864 5.693 5.456 1.00 20.46 198 CYS C O 1
ATOM 10321 N N . LEU C 1 182 ? -0.185 6.618 5.736 1.00 18.29 199 LEU C N 1
ATOM 10322 C CA . LEU C 1 182 ? -0.789 5.421 6.296 1.00 18.32 199 LEU C CA 1
ATOM 10323 C C . LEU C 1 182 ? -2.140 5.169 5.627 1.00 18.63 199 LEU C C 1
ATOM 10324 O O . LEU C 1 182 ? -3.126 5.840 5.930 1.00 18.59 199 LEU C O 1
ATOM 10329 N N . PRO C 1 183 ? -2.221 4.191 4.695 1.00 18.00 200 PRO C N 1
ATOM 10330 C CA . PRO C 1 183 ? -3.498 3.767 4.122 1.00 17.96 200 PRO C CA 1
ATOM 10331 C C . PRO C 1 183 ? -4.232 2.851 5.099 1.00 18.21 200 PRO C C 1
ATOM 10332 O O . PRO C 1 183 ? -3.609 2.008 5.747 1.00 17.99 200 PRO C O 1
ATOM 10336 N N . VAL C 1 184 ? -5.559 3.020 5.188 1.00 18.13 201 VAL C N 1
ATOM 10337 C CA . VAL C 1 184 ? -6.367 2.269 6.135 1.00 18.57 201 VAL C CA 1
ATOM 10338 C C . VAL C 1 184 ? -7.638 1.810 5.427 1.00 20.15 201 VAL C C 1
ATOM 10339 O O . VAL C 1 184 ? -8.300 2.598 4.750 1.00 19.21 201 VAL C O 1
ATOM 10343 N N . CYS C 1 185 ? -7.957 0.524 5.607 1.00 21.27 202 CYS C N 1
ATOM 10344 C CA . CYS C 1 185 ? -9.194 -0.062 5.130 1.00 23.51 202 CYS C CA 1
ATOM 10345 C C . CYS C 1 185 ? -9.990 -0.576 6.328 1.00 22.80 202 CYS C C 1
ATOM 10346 O O . CYS C 1 185 ? -9.491 -1.386 7.112 1.00 21.89 202 CYS C O 1
ATOM 10349 N N . ILE C 1 186 ? -11.210 -0.053 6.483 1.00 22.53 203 ILE C N 1
ATOM 10350 C CA . ILE C 1 186 ? -12.131 -0.486 7.519 1.00 24.24 203 ILE C CA 1
ATOM 10351 C C . ILE C 1 186 ? -13.018 -1.575 6.921 1.00 25.01 203 ILE C C 1
ATOM 10352 O O . ILE C 1 186 ? -13.687 -1.318 5.922 1.00 25.56 203 ILE C O 1
ATOM 10357 N N . ASP C 1 187 ? -13.045 -2.762 7.542 1.00 24.83 204 ASP C N 1
ATOM 10358 C CA . ASP C 1 187 ? -13.850 -3.872 7.050 1.00 25.82 204 ASP C CA 1
ATOM 10359 C C . ASP C 1 187 ? -14.978 -4.185 8.032 1.00 24.30 204 ASP C C 1
ATOM 10360 O O . ASP C 1 187 ? -14.755 -4.813 9.063 1.00 22.14 204 ASP C O 1
ATOM 10365 N N . VAL C 1 188 ? -16.202 -3.779 7.678 1.00 24.41 205 VAL C N 1
ATOM 10366 C CA . VAL C 1 188 ? -17.373 -4.089 8.483 1.00 24.54 205 VAL C CA 1
ATOM 10367 C C . VAL C 1 188 ? -18.312 -5.025 7.718 1.00 24.88 205 VAL C C 1
ATOM 10368 O O . VAL C 1 188 ? -19.482 -5.154 8.077 1.00 24.89 205 VAL C O 1
ATOM 10372 N N . GLY C 1 189 ? -17.785 -5.680 6.676 1.00 24.34 206 GLY C N 1
ATOM 10373 C CA . GLY C 1 189 ? -18.573 -6.523 5.791 1.00 25.48 206 GLY C CA 1
ATOM 10374 C C . GLY C 1 189 ? -18.806 -5.853 4.440 1.00 25.19 206 GLY C C 1
ATOM 10375 O O . GLY C 1 189 ? -18.285 -4.770 4.179 1.00 24.99 206 GLY C O 1
ATOM 10376 N N . THR C 1 190 ? -19.609 -6.511 3.593 1.00 26.13 207 THR C N 1
ATOM 10377 C CA . THR C 1 190 ? -19.959 -5.995 2.281 1.00 25.74 207 THR C CA 1
ATOM 10378 C C . THR C 1 190 ? -21.354 -6.493 1.902 1.00 28.91 207 THR C C 1
ATOM 10379 O O . THR C 1 190 ? -21.729 -7.617 2.235 1.00 28.49 207 THR C O 1
ATOM 10383 N N . ASP C 1 191 ? -22.100 -5.644 1.184 1.00 29.47 208 ASP C N 1
ATOM 10384 C CA . ASP C 1 191 ? -23.419 -5.990 0.678 1.00 31.70 208 ASP C CA 1
ATOM 10385 C C . ASP C 1 191 ? -23.324 -6.502 -0.761 1.00 32.51 208 ASP C C 1
ATOM 10386 O O . ASP C 1 191 ? -24.343 -6.798 -1.381 1.00 33.62 208 ASP C O 1
ATOM 10391 N N . ASN C 1 192 ? -22.098 -6.610 -1.290 1.00 31.69 209 ASN C N 1
ATOM 10392 C CA . ASN C 1 192 ? -21.866 -7.116 -2.633 1.00 30.93 209 ASN C CA 1
ATOM 10393 C C . ASN C 1 192 ? -21.994 -8.640 -2.616 1.00 31.62 209 ASN C C 1
ATOM 10394 O O . ASN C 1 192 ? -21.111 -9.337 -2.115 1.00 28.79 209 ASN C O 1
ATOM 10399 N N . ILE C 1 193 ? -23.100 -9.154 -3.176 1.00 32.98 210 ILE C N 1
ATOM 10400 C CA . ILE C 1 193 ? -23.426 -10.573 -3.090 1.00 34.67 210 ILE C CA 1
ATOM 10401 C C . ILE C 1 193 ? -22.353 -11.411 -3.784 1.00 32.29 210 ILE C C 1
ATOM 10402 O O . ILE C 1 193 ? -22.054 -12.516 -3.332 1.00 32.78 210 ILE C O 1
ATOM 10407 N N . ALA C 1 194 ? -21.793 -10.886 -4.879 1.00 30.57 211 ALA C N 1
ATOM 10408 C CA . ALA C 1 194 ? -20.806 -11.605 -5.667 1.00 31.82 211 ALA C CA 1
ATOM 10409 C C . ALA C 1 194 ? -19.540 -11.869 -4.848 1.00 32.40 211 ALA C C 1
ATOM 10410 O O . ALA C 1 194 ? -18.914 -12.917 -4.996 1.00 32.30 211 ALA C O 1
ATOM 10412 N N . LEU C 1 195 ? -19.181 -10.923 -3.971 1.00 31.34 212 LEU C N 1
ATOM 10413 C CA . LEU C 1 195 ? -18.004 -11.063 -3.131 1.00 30.57 212 LEU C CA 1
ATOM 10414 C C . LEU C 1 195 ? -18.275 -12.055 -2.002 1.00 29.61 212 LEU C C 1
ATOM 10415 O O . LEU C 1 195 ? -17.394 -12.839 -1.649 1.00 29.19 212 LEU C O 1
ATOM 10420 N N . LEU C 1 196 ? -19.493 -12.032 -1.446 1.00 28.70 213 LEU C N 1
ATOM 10421 C CA . LEU C 1 196 ? -19.843 -12.910 -0.337 1.00 30.31 213 LEU C CA 1
ATOM 10422 C C . LEU C 1 196 ? -19.834 -14.378 -0.768 1.00 30.33 213 LEU C C 1
ATOM 10423 O O . LEU C 1 196 ? -19.735 -15.259 0.087 1.00 31.18 213 LEU C O 1
ATOM 10428 N N . LYS C 1 197 ? -19.942 -14.638 -2.079 1.00 30.60 214 LYS C N 1
ATOM 10429 C CA . LYS C 1 197 ? -19.918 -15.993 -2.609 1.00 33.85 214 LYS C CA 1
ATOM 10430 C C . LYS C 1 197 ? -18.542 -16.341 -3.179 1.00 33.05 214 LYS C C 1
ATOM 10431 O O . LYS C 1 197 ? -18.364 -17.427 -3.727 1.00 32.15 214 LYS C O 1
ATOM 10437 N N . ASP C 1 198 ? -17.578 -15.419 -3.075 1.00 32.42 215 ASP C N 1
ATOM 10438 C CA . ASP C 1 198 ? -16.296 -15.578 -3.747 1.00 31.37 215 ASP C CA 1
ATOM 10439 C C . ASP C 1 198 ? -15.309 -16.227 -2.778 1.00 29.95 215 ASP C C 1
ATOM 10440 O O . ASP C 1 198 ? -14.946 -15.630 -1.769 1.00 27.82 215 ASP C O 1
ATOM 10445 N N . PRO C 1 199 ? -14.823 -17.460 -3.051 1.00 29.81 216 PRO C N 1
ATOM 10446 C CA . PRO C 1 199 ? -13.869 -18.110 -2.150 1.00 29.88 216 PRO C CA 1
ATOM 10447 C C . PRO C 1 199 ? -12.528 -17.382 -2.039 1.00 29.35 216 PRO C C 1
ATOM 10448 O O . PRO C 1 199 ? -11.758 -17.667 -1.128 1.00 28.85 216 PRO C O 1
ATOM 10452 N N . PHE C 1 200 ? -12.279 -16.432 -2.954 1.00 29.58 217 PHE C N 1
ATOM 10453 C CA . PHE C 1 200 ? -11.028 -15.694 -3.020 1.00 29.65 217 PHE C CA 1
ATOM 10454 C C . PHE C 1 200 ? -11.176 -14.279 -2.466 1.00 28.51 217 PHE C C 1
ATOM 10455 O O . PHE C 1 200 ? -10.202 -13.528 -2.478 1.00 27.12 217 PHE C O 1
ATOM 10463 N N . TYR C 1 201 ? -12.381 -13.917 -1.990 1.00 27.19 218 TYR C N 1
ATOM 10464 C CA . TYR C 1 201 ? -12.600 -12.634 -1.335 1.00 27.10 218 TYR C CA 1
ATOM 10465 C C . TYR C 1 201 ? -11.725 -12.571 -0.080 1.00 27.21 218 TYR C C 1
ATOM 10466 O O . TYR C 1 201 ? -11.590 -13.561 0.640 1.00 27.06 218 TYR C O 1
ATOM 10475 N N . MET C 1 202 ? -11.144 -11.395 0.186 1.00 27.18 219 MET C N 1
ATOM 10476 C CA . MET C 1 202 ? -10.114 -11.267 1.207 1.00 28.49 219 MET C CA 1
ATOM 10477 C C . MET C 1 202 ? -10.650 -10.584 2.465 1.00 27.81 219 MET C C 1
ATOM 10478 O O . MET C 1 202 ? -9.869 -10.254 3.353 1.00 27.57 219 MET C O 1
ATOM 10483 N N . GLY C 1 203 ? -11.975 -10.389 2.552 1.00 26.32 220 GLY C N 1
ATOM 10484 C CA . GLY C 1 203 ? -12.579 -9.689 3.674 1.00 26.19 220 GLY C CA 1
ATOM 10485 C C . GLY C 1 203 ? -13.488 -10.596 4.501 1.00 26.88 220 GLY C C 1
ATOM 10486 O O . GLY C 1 203 ? -13.539 -11.804 4.280 1.00 27.27 220 GLY C O 1
ATOM 10487 N N . LEU C 1 204 ? -14.193 -9.992 5.466 1.00 26.49 221 LEU C N 1
ATOM 10488 C CA . LEU C 1 204 ? -15.158 -10.700 6.294 1.00 26.77 221 LEU C CA 1
ATOM 10489 C C . LEU C 1 204 ? -16.343 -11.122 5.430 1.00 26.32 221 LEU C C 1
ATOM 10490 O O . LEU C 1 204 ? -16.842 -10.326 4.634 1.00 24.99 221 LEU C O 1
ATOM 10495 N N . TYR C 1 205 ? -16.795 -12.370 5.620 1.00 26.30 222 TYR C N 1
ATOM 10496 C CA . TYR C 1 205 ? -17.968 -12.887 4.933 1.00 26.21 222 TYR C CA 1
ATOM 10497 C C . TYR C 1 205 ? -19.216 -12.548 5.746 1.00 27.19 222 TYR C C 1
ATOM 10498 O O . TYR C 1 205 ? -19.776 -13.399 6.438 1.00 28.10 222 TYR C O 1
ATOM 10507 N N . GLN C 1 206 ? -19.624 -11.278 5.678 1.00 27.04 223 GLN C N 1
ATOM 10508 C CA . GLN C 1 206 ? -20.862 -10.824 6.290 1.00 27.01 223 GLN C CA 1
ATOM 10509 C C . GLN C 1 206 ? -21.341 -9.579 5.549 1.00 27.24 223 GLN C C 1
ATOM 10510 O O . GLN C 1 206 ? -20.559 -8.894 4.886 1.00 25.60 223 GLN C O 1
ATOM 10516 N N . LYS C 1 207 ? -22.639 -9.292 5.682 1.00 27.60 224 LYS C N 1
ATOM 10517 C CA . LYS C 1 207 ? -23.203 -8.031 5.230 1.00 29.02 224 LYS C CA 1
ATOM 10518 C C . LYS C 1 207 ? -22.659 -6.915 6.121 1.00 26.61 224 LYS C C 1
ATOM 10519 O O . LYS C 1 207 ? -22.209 -7.175 7.235 1.00 25.45 224 LYS C O 1
ATOM 10525 N N . ARG C 1 208 ? -22.751 -5.671 5.637 1.00 26.28 225 ARG C N 1
ATOM 10526 C CA . ARG C 1 208 ? -22.262 -4.511 6.369 1.00 25.85 225 ARG C CA 1
ATOM 10527 C C . ARG C 1 208 ? -23.001 -4.338 7.694 1.00 27.04 225 ARG C C 1
ATOM 10528 O O . ARG C 1 208 ? -24.231 -4.335 7.732 1.00 27.88 225 ARG C O 1
ATOM 10536 N N . ASP C 1 209 ? -22.235 -4.179 8.778 1.00 27.46 226 ASP C N 1
ATOM 10537 C CA . ASP C 1 209 ? -22.786 -3.793 10.065 1.00 29.24 226 ASP C CA 1
ATOM 10538 C C . ASP C 1 209 ? -23.213 -2.330 9.977 1.00 30.39 226 ASP C C 1
ATOM 10539 O O . ASP C 1 209 ? -22.392 -1.469 9.658 1.00 29.15 226 ASP C O 1
ATOM 10544 N N . ARG C 1 210 ? -24.499 -2.066 10.247 1.00 31.68 227 ARG C N 1
ATOM 10545 C CA . ARG C 1 210 ? -25.047 -0.717 10.198 1.00 32.27 227 ARG C CA 1
ATOM 10546 C C . ARG C 1 210 ? -25.589 -0.318 11.567 1.00 30.99 227 ARG C C 1
ATOM 10547 O O . ARG C 1 210 ? -26.371 0.624 11.673 1.00 32.76 227 ARG C O 1
ATOM 10555 N N . THR C 1 211 ? -25.155 -1.031 12.610 1.00 29.16 228 THR C N 1
ATOM 10556 C CA . THR C 1 211 ? -25.584 -0.762 13.970 1.00 28.51 228 THR C CA 1
ATOM 10557 C C . THR C 1 211 ? -24.680 0.315 14.562 1.00 27.24 228 THR C C 1
ATOM 10558 O O . THR C 1 211 ? -23.796 0.840 13.886 1.00 26.40 228 THR C O 1
ATOM 10562 N N . GLN C 1 212 ? -24.903 0.619 15.844 1.00 26.49 229 GLN C N 1
ATOM 10563 C CA . GLN C 1 212 ? -24.029 1.505 16.592 1.00 27.59 229 GLN C CA 1
ATOM 10564 C C . GLN C 1 212 ? -22.588 0.984 16.583 1.00 27.04 229 GLN C C 1
ATOM 10565 O O . GLN C 1 212 ? -21.657 1.769 16.743 1.00 24.98 229 GLN C O 1
ATOM 10571 N N . GLN C 1 213 ? -22.404 -0.334 16.411 1.00 25.63 230 GLN C N 1
ATOM 10572 C CA . GLN C 1 213 ? -21.070 -0.926 16.393 1.00 26.69 230 GLN C CA 1
ATOM 10573 C C . GLN C 1 213 ? -20.217 -0.320 15.277 1.00 25.04 230 GLN C C 1
ATOM 10574 O O . GLN C 1 213 ? -19.007 -0.181 15.441 1.00 25.31 230 GLN C O 1
ATOM 10580 N N . TYR C 1 214 ? -20.846 0.045 14.152 1.00 23.66 231 TYR C N 1
ATOM 10581 C CA . TYR C 1 214 ? -20.142 0.668 13.041 1.00 23.77 231 TYR C CA 1
ATOM 10582 C C . TYR C 1 214 ? -19.570 2.016 13.481 1.00 24.52 231 TYR C C 1
ATOM 10583 O O . TYR C 1 214 ? -18.365 2.253 13.361 1.00 22.85 231 TYR C O 1
ATOM 10592 N N . ASP C 1 215 ? -20.451 2.899 13.965 1.00 23.71 232 ASP C N 1
ATOM 10593 C CA . ASP C 1 215 ? -20.052 4.202 14.477 1.00 25.26 232 ASP C CA 1
ATOM 10594 C C . ASP C 1 215 ? -18.996 4.065 15.568 1.00 23.78 232 ASP C C 1
ATOM 10595 O O . ASP C 1 215 ? -18.040 4.843 15.593 1.00 24.00 232 ASP C O 1
ATOM 10600 N N . ASP C 1 216 ? -19.176 3.097 16.475 1.00 22.82 233 ASP C N 1
ATOM 10601 C CA . ASP C 1 216 ? -18.248 2.912 17.580 1.00 24.32 233 ASP C CA 1
ATOM 10602 C C . ASP C 1 216 ? -16.860 2.529 17.058 1.00 23.17 233 ASP C C 1
ATOM 10603 O O . ASP C 1 216 ? -15.856 2.925 17.647 1.00 23.68 233 ASP C O 1
ATOM 10608 N N . LEU C 1 217 ? -16.809 1.754 15.967 1.00 21.70 234 LEU C N 1
ATOM 10609 C CA . LEU C 1 217 ? -15.546 1.303 15.401 1.00 21.68 234 LEU C CA 1
ATOM 10610 C C . LEU C 1 217 ? -14.810 2.479 14.762 1.00 21.21 234 LEU C C 1
ATOM 10611 O O . LEU C 1 217 ? -13.590 2.590 14.895 1.00 21.16 234 LEU C O 1
ATOM 10616 N N . ILE C 1 218 ? -15.553 3.354 14.070 1.00 21.04 235 ILE C N 1
ATOM 10617 C CA . ILE C 1 218 ? -14.958 4.522 13.434 1.00 21.35 235 ILE C CA 1
ATOM 10618 C C . ILE C 1 218 ? -14.411 5.449 14.525 1.00 22.56 235 ILE C C 1
ATOM 10619 O O . ILE C 1 218 ? -13.301 5.969 14.399 1.00 23.57 235 ILE C O 1
ATOM 10624 N N . ASP C 1 219 ? -15.175 5.627 15.611 1.00 23.18 236 ASP C N 1
ATOM 10625 C CA . ASP C 1 219 ? -14.735 6.415 16.758 1.00 24.34 236 ASP C CA 1
ATOM 10626 C C . ASP C 1 219 ? -13.439 5.864 17.354 1.00 22.86 236 ASP C C 1
ATOM 10627 O O . ASP C 1 219 ? -12.547 6.632 17.703 1.00 22.00 236 ASP C O 1
ATOM 10632 N N . GLU C 1 220 ? -13.371 4.537 17.507 1.00 21.42 237 GLU C N 1
ATOM 10633 C CA . GLU C 1 220 ? -12.226 3.867 18.105 1.00 22.09 237 GLU C CA 1
ATOM 10634 C C . GLU C 1 220 ? -10.976 4.081 17.246 1.00 21.52 237 GLU C C 1
ATOM 10635 O O . GLU C 1 220 ? -9.891 4.316 17.778 1.00 21.02 237 GLU C O 1
ATOM 10641 N N . PHE C 1 221 ? -11.147 3.996 15.921 1.00 21.36 238 PHE C N 1
ATOM 10642 C CA . PHE C 1 221 ? -10.082 4.241 14.958 1.00 20.86 238 PHE C CA 1
ATOM 10643 C C . PHE C 1 221 ? -9.543 5.667 15.087 1.00 20.87 238 PHE C C 1
ATOM 10644 O O . PHE C 1 221 ? -8.332 5.862 15.193 1.00 20.90 238 PHE C O 1
ATOM 10652 N N . MET C 1 222 ? -10.439 6.663 15.072 1.00 20.10 239 MET C N 1
ATOM 10653 C CA . MET C 1 222 ? -10.041 8.061 15.177 1.00 20.68 239 MET C CA 1
ATOM 10654 C C . MET C 1 222 ? -9.252 8.299 16.466 1.00 21.52 239 MET C C 1
ATOM 10655 O O . MET C 1 222 ? -8.229 8.988 16.448 1.00 21.21 239 MET C O 1
ATOM 10660 N N . LYS C 1 223 ? -9.715 7.714 17.579 1.00 21.42 240 LYS C N 1
ATOM 10661 C CA . LYS C 1 223 ? -9.052 7.877 18.864 1.00 23.23 240 LYS C CA 1
ATOM 10662 C C . LYS C 1 223 ? -7.687 7.182 18.873 1.00 22.49 240 LYS C C 1
ATOM 10663 O O . LYS C 1 223 ? -6.724 7.736 19.401 1.00 21.84 240 LYS C O 1
ATOM 10669 N N . ALA C 1 224 ? -7.617 5.965 18.316 1.00 21.45 241 ALA C N 1
ATOM 10670 C CA . ALA C 1 224 ? -6.389 5.182 18.315 1.00 21.50 241 ALA C CA 1
ATOM 10671 C C . ALA C 1 224 ? -5.303 5.863 17.479 1.00 21.11 241 ALA C C 1
ATOM 10672 O O . ALA C 1 224 ? -4.148 5.902 17.896 1.00 20.37 241 ALA C O 1
ATOM 10674 N N . ILE C 1 225 ? -5.674 6.377 16.296 1.00 21.01 242 ILE C N 1
ATOM 10675 C CA . ILE C 1 225 ? -4.724 7.027 15.406 1.00 21.39 242 ILE C CA 1
ATOM 10676 C C . ILE C 1 225 ? -4.125 8.250 16.100 1.00 21.68 242 ILE C C 1
ATOM 10677 O O . ILE C 1 225 ? -2.909 8.439 16.070 1.00 21.17 242 ILE C O 1
ATOM 10682 N N . THR C 1 226 ? -4.983 9.084 16.705 1.00 21.35 243 THR C N 1
ATOM 10683 C CA . THR C 1 226 ? -4.544 10.342 17.291 1.00 21.80 243 THR C CA 1
ATOM 10684 C C . THR C 1 226 ? -3.851 10.115 18.638 1.00 22.89 243 THR C C 1
ATOM 10685 O O . THR C 1 226 ? -2.959 10.888 18.999 1.00 22.36 243 THR C O 1
ATOM 10689 N N . ASP C 1 227 ? -4.240 9.065 19.373 1.00 22.35 244 ASP C N 1
ATOM 10690 C CA . ASP C 1 227 ? -3.515 8.682 20.578 1.00 23.42 244 ASP C CA 1
ATOM 10691 C C . ASP C 1 227 ? -2.065 8.328 20.238 1.00 22.64 244 ASP C C 1
ATOM 10692 O O . ASP C 1 227 ? -1.152 8.731 20.957 1.00 22.16 244 ASP C O 1
ATOM 10697 N N . ARG C 1 228 ? -1.849 7.566 19.157 1.00 21.13 245 ARG C N 1
ATOM 10698 C CA . ARG C 1 228 ? -0.500 7.148 18.793 1.00 21.35 245 ARG C CA 1
ATOM 10699 C C . ARG C 1 228 ? 0.272 8.303 18.154 1.00 21.23 245 ARG C C 1
ATOM 10700 O O . ARG C 1 228 ? 1.422 8.549 18.517 1.00 20.90 245 ARG C O 1
ATOM 10708 N N . TYR C 1 229 ? -0.344 9.009 17.196 1.00 19.99 246 TYR C N 1
ATOM 10709 C CA . TYR C 1 229 ? 0.415 9.870 16.300 1.00 20.08 246 TYR C CA 1
ATOM 10710 C C . TYR C 1 229 ? 0.202 11.358 16.583 1.00 20.73 246 TYR C C 1
ATOM 10711 O O . TYR C 1 229 ? 0.971 12.191 16.096 1.00 19.18 246 TYR C O 1
ATOM 10720 N N . GLY C 1 230 ? -0.846 11.695 17.348 1.00 20.22 247 GLY C N 1
ATOM 10721 C CA . GLY C 1 230 ? -1.090 13.067 17.752 1.00 21.26 247 GLY C CA 1
ATOM 10722 C C . GLY C 1 230 ? -2.406 13.588 17.183 1.00 23.06 247 GLY C C 1
ATOM 10723 O O . GLY C 1 230 ? -2.862 13.138 16.132 1.00 21.17 247 GLY C O 1
ATOM 10724 N N . ARG C 1 231 ? -2.984 14.574 17.874 1.00 24.60 248 ARG C N 1
ATOM 10725 C CA . ARG C 1 231 ? -4.291 15.099 17.505 1.00 27.76 248 ARG C CA 1
ATOM 10726 C C . ARG C 1 231 ? -4.246 15.867 16.184 1.00 24.29 248 ARG C C 1
ATOM 10727 O O . ARG C 1 231 ? -5.287 16.066 15.576 1.00 24.54 248 ARG C O 1
ATOM 10735 N N . ASN C 1 232 ? -3.066 16.312 15.735 1.00 22.69 249 ASN C N 1
ATOM 10736 C CA . ASN C 1 232 ? -2.998 17.060 14.488 1.00 22.76 249 ASN C CA 1
ATOM 10737 C C . ASN C 1 232 ? -2.817 16.128 13.286 1.00 21.65 249 ASN C C 1
ATOM 10738 O O . ASN C 1 232 ? -2.695 16.614 12.165 1.00 21.65 249 ASN C O 1
ATOM 10743 N N . THR C 1 233 ? -2.825 14.803 13.501 1.00 20.06 250 THR C N 1
ATOM 10744 C CA . THR C 1 233 ? -2.659 13.856 12.408 1.00 19.17 250 THR C CA 1
ATOM 10745 C C . THR C 1 233 ? -3.786 14.063 11.397 1.00 18.84 250 THR C C 1
ATOM 10746 O O . THR C 1 233 ? -4.960 14.005 11.765 1.00 18.89 250 THR C O 1
ATOM 10750 N N . LEU C 1 234 ? -3.419 14.265 10.123 1.00 18.47 251 LEU C N 1
ATOM 10751 C CA . LEU C 1 234 ? -4.389 14.460 9.055 1.00 19.22 251 LEU C CA 1
ATOM 10752 C C . LEU C 1 234 ? -5.073 13.130 8.730 1.00 19.42 251 LEU C C 1
ATOM 10753 O O . LEU C 1 234 ? -4.395 12.142 8.439 1.00 18.26 251 LEU C O 1
ATOM 10758 N N . ILE C 1 235 ? -6.416 13.108 8.802 1.00 18.64 252 ILE C N 1
ATOM 10759 C CA . ILE C 1 235 ? -7.187 11.912 8.492 1.00 18.73 252 ILE C CA 1
ATOM 10760 C C . ILE C 1 235 ? -8.205 12.253 7.406 1.00 19.14 252 ILE C C 1
ATOM 10761 O O . ILE C 1 235 ? -9.153 13.002 7.648 1.00 20.07 252 ILE C O 1
ATOM 10766 N N . GLN C 1 236 ? -8.015 11.678 6.213 1.00 19.53 253 GLN C N 1
ATOM 10767 C CA . GLN C 1 236 ? -8.863 11.973 5.071 1.00 19.00 253 GLN C CA 1
ATOM 10768 C C . GLN C 1 236 ? -9.749 10.767 4.766 1.00 19.16 253 GLN C C 1
ATOM 10769 O O . GLN C 1 236 ? -9.238 9.667 4.546 1.00 18.06 253 GLN C O 1
ATOM 10775 N N . PHE C 1 237 ? -11.070 11.002 4.732 1.00 18.41 254 PHE C N 1
ATOM 10776 C CA . PHE C 1 237 ? -12.059 9.981 4.426 1.00 19.04 254 PHE C CA 1
ATOM 10777 C C . PHE C 1 237 ? -12.255 9.911 2.912 1.00 20.49 254 PHE C C 1
ATOM 10778 O O . PHE C 1 237 ? -12.304 10.940 2.237 1.00 20.74 254 PHE C O 1
ATOM 10786 N N . GLU C 1 238 ? -12.397 8.670 2.445 1.00 21.76 255 GLU C N 1
ATOM 10787 C CA . GLU C 1 238 ? -12.506 8.443 0.990 1.00 23.05 255 GLU C CA 1
ATOM 10788 C C . GLU C 1 238 ? -13.420 7.262 0.658 1.00 21.58 255 GLU C C 1
ATOM 10789 O O . GLU C 1 238 ? -13.290 6.219 1.299 1.00 20.78 255 GLU C O 1
ATOM 10795 N N . ASP C 1 239 ? -14.359 7.475 -0.246 1.00 22.55 256 ASP C N 1
ATOM 10796 C CA . ASP C 1 239 ? -15.198 6.429 -0.823 1.00 23.17 256 ASP C CA 1
ATOM 10797 C C . ASP C 1 239 ? -16.083 5.762 0.233 1.00 22.39 256 ASP C C 1
ATOM 10798 O O . ASP C 1 239 ? -16.390 4.580 0.116 1.00 21.52 256 ASP C O 1
ATOM 10803 N N . PHE C 1 240 ? -16.496 6.531 1.248 1.00 22.60 257 PHE C N 1
ATOM 10804 C CA . PHE C 1 240 ? -17.596 6.153 2.126 1.00 22.61 257 PHE C CA 1
ATOM 10805 C C . PHE C 1 240 ? -18.915 6.414 1.404 1.00 22.66 257 PHE C C 1
ATOM 10806 O O . PHE C 1 240 ? -18.953 7.195 0.461 1.00 22.58 257 PHE C O 1
ATOM 10814 N N . GLY C 1 241 ? -19.992 5.765 1.867 1.00 23.06 258 GLY C N 1
ATOM 10815 C CA . GLY C 1 241 ? -21.333 6.077 1.402 1.00 23.55 258 GLY C CA 1
ATOM 10816 C C . GLY C 1 241 ? -21.705 7.514 1.754 1.00 23.91 258 GLY C C 1
ATOM 10817 O O . GLY C 1 241 ? -21.162 8.071 2.700 1.00 23.78 258 GLY C O 1
ATOM 10818 N N . ASN C 1 242 ? -22.651 8.090 1.001 1.00 26.53 259 ASN C N 1
ATOM 10819 C CA . ASN C 1 242 ? -22.978 9.508 1.088 1.00 27.60 259 ASN C CA 1
ATOM 10820 C C . ASN C 1 242 ? -23.383 9.914 2.505 1.00 26.43 259 ASN C C 1
ATOM 10821 O O . ASN C 1 242 ? -22.869 10.900 3.034 1.00 25.82 259 ASN C O 1
ATOM 10826 N N . HIS C 1 243 ? -24.313 9.172 3.109 1.00 25.40 260 HIS C N 1
ATOM 10827 C CA . HIS C 1 243 ? -24.776 9.490 4.450 1.00 26.77 260 HIS C CA 1
ATOM 10828 C C . HIS C 1 243 ? -23.600 9.497 5.426 1.00 24.89 260 HIS C C 1
ATOM 10829 O O . HIS C 1 243 ? -23.432 10.441 6.193 1.00 24.37 260 HIS C O 1
ATOM 10836 N N . ASN C 1 244 ? -22.787 8.436 5.390 1.00 23.44 261 ASN C N 1
ATOM 10837 C CA . ASN C 1 244 ? -21.649 8.310 6.285 1.00 23.27 261 ASN C CA 1
ATOM 10838 C C . ASN C 1 244 ? -20.631 9.424 6.018 1.00 22.42 261 ASN C C 1
ATOM 10839 O O . ASN C 1 244 ? -20.110 10.016 6.961 1.00 21.88 261 ASN C O 1
ATOM 10844 N N . ALA C 1 245 ? -20.370 9.728 4.741 1.00 22.08 262 ALA C N 1
ATOM 10845 C CA . ALA C 1 245 ? -19.366 10.728 4.389 1.00 22.50 262 ALA C CA 1
ATOM 10846 C C . ALA C 1 245 ? -19.696 12.076 5.030 1.00 22.40 262 ALA C C 1
ATOM 10847 O O . ALA C 1 245 ? -18.851 12.668 5.702 1.00 20.69 262 ALA C O 1
ATOM 10849 N N . PHE C 1 246 ? -20.941 12.535 4.845 1.00 23.55 263 PHE C N 1
ATOM 10850 C CA . PHE C 1 246 ? -21.371 13.829 5.357 1.00 24.40 263 PHE C CA 1
ATOM 10851 C C . PHE C 1 246 ? -21.407 13.835 6.887 1.00 22.98 263 PHE C C 1
ATOM 10852 O O . PHE C 1 246 ? -20.934 14.783 7.509 1.00 21.18 263 PHE C O 1
ATOM 10860 N N . ARG C 1 247 ? -21.973 12.794 7.504 1.00 22.37 264 ARG C N 1
ATOM 10861 C CA . ARG C 1 247 ? -22.179 12.826 8.944 1.00 23.51 264 ARG C CA 1
ATOM 10862 C C . ARG C 1 247 ? -20.848 12.708 9.686 1.00 22.06 264 ARG C C 1
ATOM 10863 O O . ARG C 1 247 ? -20.687 13.319 10.734 1.00 21.68 264 ARG C O 1
ATOM 10871 N N . PHE C 1 248 ? -19.895 11.937 9.144 1.00 22.00 265 PHE C N 1
ATOM 10872 C CA . PHE C 1 248 ? -18.589 11.802 9.775 1.00 21.63 265 PHE C CA 1
ATOM 10873 C C . PHE C 1 248 ? -17.796 13.099 9.629 1.00 20.94 265 PHE C C 1
ATOM 10874 O O . PHE C 1 248 ? -17.097 13.493 10.556 1.00 21.22 265 PHE C O 1
ATOM 10882 N N . LEU C 1 249 ? -17.920 13.777 8.485 1.00 22.10 266 LEU C N 1
ATOM 10883 C CA . LEU C 1 249 ? -17.297 15.082 8.325 1.00 22.85 266 LEU C CA 1
ATOM 10884 C C . LEU C 1 249 ? -17.835 16.033 9.395 1.00 23.76 266 LEU C C 1
ATOM 10885 O O . LEU C 1 249 ? -17.064 16.716 10.062 1.00 22.39 266 LEU C O 1
ATOM 10890 N N . ARG C 1 250 ? -19.162 16.054 9.582 1.00 25.19 267 ARG C N 1
ATOM 10891 C CA . ARG C 1 250 ? -19.777 16.926 10.574 1.00 26.99 267 ARG C CA 1
ATOM 10892 C C . ARG C 1 250 ? -19.374 16.504 11.987 1.00 24.67 267 ARG C C 1
ATOM 10893 O O . ARG C 1 250 ? -19.144 17.355 12.838 1.00 23.49 267 ARG C O 1
ATOM 10901 N N . LYS C 1 251 ? -19.286 15.193 12.236 1.00 24.19 268 LYS C N 1
ATOM 10902 C CA . LYS C 1 251 ? -19.024 14.687 13.578 1.00 25.33 268 LYS C CA 1
ATOM 10903 C C . LYS C 1 251 ? -17.595 14.998 14.033 1.00 25.76 268 LYS C C 1
ATOM 10904 O O . LYS C 1 251 ? -17.371 15.205 15.226 1.00 26.02 268 LYS C O 1
ATOM 10910 N N . TYR C 1 252 ? -16.631 15.036 13.101 1.00 24.25 269 TYR C N 1
ATOM 10911 C CA . TYR C 1 252 ? -15.223 14.982 13.476 1.00 24.01 269 TYR C CA 1
ATOM 10912 C C . TYR C 1 252 ? -14.459 16.265 13.146 1.00 24.91 269 TYR C C 1
ATOM 10913 O O . TYR C 1 252 ? -13.360 16.453 13.664 1.00 25.51 269 TYR C O 1
ATOM 10922 N N . ARG C 1 253 ? -15.006 17.146 12.301 1.00 26.15 270 ARG C N 1
ATOM 10923 C CA . ARG C 1 253 ? -14.192 18.196 11.702 1.00 26.89 270 ARG C CA 1
ATOM 10924 C C . ARG C 1 253 ? -13.678 19.195 12.740 1.00 27.71 270 ARG C C 1
ATOM 10925 O O . ARG C 1 253 ? -12.623 19.787 12.524 1.00 26.36 270 ARG C O 1
ATOM 10933 N N . GLU C 1 254 ? -14.408 19.383 13.851 1.00 28.34 271 GLU C N 1
ATOM 10934 C CA . GLU C 1 254 ? -13.988 20.308 14.896 1.00 30.74 271 GLU C CA 1
ATOM 10935 C C . GLU C 1 254 ? -13.326 19.570 16.059 1.00 29.36 271 GLU C C 1
ATOM 10936 O O . GLU C 1 254 ? -12.877 20.205 17.011 1.00 28.58 271 GLU C O 1
ATOM 10942 N N . LYS C 1 255 ? -13.243 18.237 15.972 1.00 29.18 272 LYS C N 1
ATOM 10943 C CA . LYS C 1 255 ? -12.621 17.426 17.008 1.00 30.10 272 LYS C CA 1
ATOM 10944 C C . LYS C 1 255 ? -11.270 16.879 16.541 1.00 27.22 272 LYS C C 1
ATOM 10945 O O . LYS C 1 255 ? -10.367 16.693 17.358 1.00 25.90 272 LYS C O 1
ATOM 10951 N N . TYR C 1 256 ? -11.144 16.598 15.236 1.00 25.02 273 TYR C N 1
ATOM 10952 C CA . TYR C 1 256 ? -9.927 16.043 14.665 1.00 24.05 273 TYR C CA 1
ATOM 10953 C C . TYR C 1 256 ? -9.506 16.864 13.449 1.00 22.34 273 TYR C C 1
ATOM 10954 O O . TYR C 1 256 ? -10.227 17.766 13.024 1.00 21.23 273 TYR C O 1
ATOM 10963 N N . CYS C 1 257 ? -8.330 16.534 12.896 1.00 21.16 274 CYS C N 1
ATOM 10964 C CA . CYS C 1 257 ? -7.842 17.156 11.674 1.00 21.27 274 CYS C CA 1
ATOM 10965 C C . CYS C 1 257 ? -8.260 16.296 10.484 1.00 22.04 274 CYS C C 1
ATOM 10966 O O . CYS C 1 257 ? -7.562 15.346 10.116 1.00 21.59 274 CYS C O 1
ATOM 10969 N N . THR C 1 258 ? -9.408 16.629 9.887 1.00 20.71 275 THR C N 1
ATOM 10970 C CA . THR C 1 258 ? -10.034 15.719 8.947 1.00 20.61 275 THR C CA 1
ATOM 10971 C C . THR C 1 258 ? -10.737 16.499 7.842 1.00 21.28 275 THR C C 1
ATOM 10972 O O . THR C 1 258 ? -11.224 17.614 8.049 1.00 21.34 275 THR C O 1
ATOM 10976 N N . PHE C 1 259 ? -10.764 15.887 6.657 1.00 21.73 276 PHE C N 1
ATOM 10977 C CA . PHE C 1 259 ? -11.566 16.367 5.548 1.00 21.70 276 PHE C CA 1
ATOM 10978 C C . PHE C 1 259 ? -11.995 15.154 4.738 1.00 21.08 276 PHE C C 1
ATOM 10979 O O . PHE C 1 259 ? -11.494 14.050 4.940 1.00 20.54 276 PHE C O 1
ATOM 10987 N N . ASN C 1 260 ? -12.940 15.393 3.834 1.00 20.28 277 ASN C N 1
ATOM 10988 C CA . ASN C 1 260 ? -13.422 14.381 2.915 1.00 21.01 277 ASN C CA 1
ATOM 10989 C C . ASN C 1 260 ? -13.227 14.924 1.505 1.00 21.52 277 ASN C C 1
ATOM 10990 O O . ASN C 1 260 ? -13.826 15.934 1.143 1.00 20.93 277 ASN C O 1
ATOM 10995 N N . ASP C 1 261 ? -12.368 14.261 0.724 1.00 22.36 278 ASP C N 1
ATOM 10996 C CA . ASP C 1 261 ? -11.991 14.764 -0.587 1.00 23.76 278 ASP C CA 1
ATOM 10997 C C . ASP C 1 261 ? -13.154 14.678 -1.575 1.00 22.99 278 ASP C C 1
ATOM 10998 O O . ASP C 1 261 ? -13.261 15.508 -2.473 1.00 22.10 278 ASP C O 1
ATOM 11003 N N . ASP C 1 262 ? -14.010 13.663 -1.417 1.00 23.44 279 ASP C N 1
ATOM 11004 C CA . ASP C 1 262 ? -15.145 13.478 -2.307 1.00 24.32 279 ASP C CA 1
ATOM 11005 C C . ASP C 1 262 ? -16.087 14.677 -2.224 1.00 23.82 279 ASP C C 1
ATOM 11006 O O . ASP C 1 262 ? -16.667 15.069 -3.233 1.00 24.16 279 ASP C O 1
ATOM 11011 N N . ILE C 1 263 ? -16.230 15.246 -1.023 1.00 23.55 280 ILE C N 1
ATOM 11012 C CA . ILE C 1 263 ? -17.102 16.389 -0.803 1.00 23.08 280 ILE C CA 1
ATOM 11013 C C . ILE C 1 263 ? -16.323 17.685 -1.033 1.00 23.03 280 ILE C C 1
ATOM 11014 O O . ILE C 1 263 ? -16.702 18.494 -1.880 1.00 22.92 280 ILE C O 1
ATOM 11019 N N . GLN C 1 264 ? -15.247 17.885 -0.258 1.00 21.34 281 GLN C N 1
ATOM 11020 C CA . GLN C 1 264 ? -14.614 19.192 -0.147 1.00 21.29 281 GLN C CA 1
ATOM 11021 C C . GLN C 1 264 ? -13.624 19.455 -1.280 1.00 21.59 281 GLN C C 1
ATOM 11022 O O . GLN C 1 264 ? -13.537 20.583 -1.771 1.00 20.07 281 GLN C O 1
ATOM 11028 N N . GLY C 1 265 ? -12.862 18.430 -1.672 1.00 21.45 282 GLY C N 1
ATOM 11029 C CA . GLY C 1 265 ? -11.943 18.558 -2.793 1.00 22.23 282 GLY C CA 1
ATOM 11030 C C . GLY C 1 265 ? -12.688 18.787 -4.109 1.00 22.84 282 GLY C C 1
ATOM 11031 O O . GLY C 1 265 ? -12.277 19.621 -4.913 1.00 22.77 282 GLY C O 1
ATOM 11032 N N . THR C 1 266 ? -13.775 18.028 -4.302 1.00 22.63 283 THR C N 1
ATOM 11033 C CA . THR C 1 266 ? -14.680 18.180 -5.434 1.00 23.16 283 THR C CA 1
ATOM 11034 C C . THR C 1 266 ? -15.168 19.624 -5.524 1.00 23.13 283 THR C C 1
ATOM 11035 O O . THR C 1 266 ? -15.092 20.238 -6.585 1.00 23.78 283 THR C O 1
ATOM 11039 N N . ALA C 1 267 ? -15.682 20.146 -4.404 1.00 23.10 284 ALA C N 1
ATOM 11040 C CA . ALA C 1 267 ? -16.213 21.500 -4.348 1.00 23.10 284 ALA C CA 1
ATOM 11041 C C . ALA C 1 267 ? -15.168 22.516 -4.806 1.00 22.88 284 ALA C C 1
ATOM 11042 O O . ALA C 1 267 ? -15.498 23.426 -5.562 1.00 22.75 284 ALA C O 1
ATOM 11044 N N . ALA C 1 268 ? -13.915 22.353 -4.352 1.00 23.36 285 ALA C N 1
ATOM 11045 C CA . ALA C 1 268 ? -12.867 23.332 -4.610 1.00 22.84 285 ALA C CA 1
ATOM 11046 C C . ALA C 1 268 ? -12.426 23.306 -6.076 1.00 22.70 285 ALA C C 1
ATOM 11047 O O . ALA C 1 268 ? -12.212 24.360 -6.668 1.00 22.02 285 ALA C O 1
ATOM 11049 N N . VAL C 1 269 ? -12.275 22.112 -6.661 1.00 22.87 286 VAL C N 1
ATOM 11050 C CA . VAL C 1 269 ? -11.797 22.017 -8.033 1.00 23.39 286 VAL C CA 1
ATOM 11051 C C . VAL C 1 269 ? -12.874 22.552 -8.983 1.00 22.99 286 VAL C C 1
ATOM 11052 O O . VAL C 1 269 ? -12.554 23.226 -9.958 1.00 22.02 286 VAL C O 1
ATOM 11056 N N . ALA C 1 270 ? -14.146 22.272 -8.679 1.00 22.73 287 ALA C N 1
ATOM 11057 C CA . ALA C 1 270 ? -15.265 22.785 -9.454 1.00 23.83 287 ALA C CA 1
ATOM 11058 C C . ALA C 1 270 ? -15.307 24.311 -9.387 1.00 24.24 287 ALA C C 1
ATOM 11059 O O . ALA C 1 270 ? -15.387 24.979 -10.419 1.00 25.03 287 ALA C O 1
ATOM 11061 N N . LEU C 1 271 ? -15.255 24.853 -8.163 1.00 22.98 288 LEU C N 1
ATOM 11062 C CA . LEU C 1 271 ? -15.257 26.293 -7.954 1.00 22.54 288 LEU C CA 1
ATOM 11063 C C . LEU C 1 271 ? -14.120 26.940 -8.745 1.00 22.60 288 LEU C C 1
ATOM 11064 O O . LEU C 1 271 ? -14.336 27.942 -9.425 1.00 22.75 288 LEU C O 1
ATOM 11069 N N . ALA C 1 272 ? -12.910 26.368 -8.658 1.00 21.54 289 ALA C N 1
ATOM 11070 C CA . ALA C 1 272 ? -11.753 26.926 -9.341 1.00 21.98 289 ALA C CA 1
ATOM 11071 C C . ALA C 1 272 ? -12.031 27.112 -10.835 1.00 22.15 289 ALA C C 1
ATOM 11072 O O . ALA C 1 272 ? -11.666 28.137 -11.407 1.00 23.64 289 ALA C O 1
ATOM 11074 N N . GLY C 1 273 ? -12.663 26.116 -11.465 1.00 22.88 290 GLY C N 1
ATOM 11075 C CA . GLY C 1 273 ? -13.050 26.199 -12.864 1.00 22.81 290 GLY C CA 1
ATOM 11076 C C . GLY C 1 273 ? -14.024 27.349 -13.129 1.00 23.32 290 GLY C C 1
ATOM 11077 O O . GLY C 1 273 ? -13.906 28.044 -14.135 1.00 23.97 290 GLY C O 1
ATOM 11078 N N . LEU C 1 274 ? -14.992 27.529 -12.227 1.00 23.50 291 LEU C N 1
ATOM 11079 C CA . LEU C 1 274 ? -15.976 28.592 -12.343 1.00 24.13 291 LEU C CA 1
ATOM 11080 C C . LEU C 1 274 ? -15.317 29.962 -12.179 1.00 25.45 291 LEU C C 1
ATOM 11081 O O . LEU C 1 274 ? -15.717 30.917 -12.841 1.00 25.66 291 LEU C O 1
ATOM 11086 N N . LEU C 1 275 ? -14.324 30.066 -11.283 1.00 25.40 292 LEU C N 1
ATOM 11087 C CA . LEU C 1 275 ? -13.606 31.315 -11.077 1.00 25.82 292 LEU C CA 1
ATOM 11088 C C . LEU C 1 275 ? -12.764 31.650 -12.309 1.00 27.17 292 LEU C C 1
ATOM 11089 O O . LEU C 1 275 ? -12.585 32.822 -12.646 1.00 27.52 292 LEU C O 1
ATOM 11094 N N . ALA C 1 276 ? -12.224 30.619 -12.965 1.00 26.99 293 ALA C N 1
ATOM 11095 C CA . ALA C 1 276 ? -11.495 30.807 -14.210 1.00 27.13 293 ALA C CA 1
ATOM 11096 C C . ALA C 1 276 ? -12.429 31.349 -15.293 1.00 28.29 293 ALA C C 1
ATOM 11097 O O . ALA C 1 276 ? -12.056 32.250 -16.042 1.00 28.47 293 ALA C O 1
ATOM 11099 N N . ALA C 1 277 ? -13.643 30.794 -15.364 1.00 28.81 294 ALA C N 1
ATOM 11100 C CA . ALA C 1 277 ? -14.637 31.219 -16.338 1.00 30.73 294 ALA C CA 1
ATOM 11101 C C . ALA C 1 277 ? -14.984 32.697 -16.159 1.00 32.49 294 ALA C C 1
ATOM 11102 O O . ALA C 1 277 ? -15.195 33.401 -17.149 1.00 31.79 294 ALA C O 1
ATOM 11104 N N A GLN C 1 278 ? -15.043 33.144 -14.896 0.50 33.02 295 GLN C N 1
ATOM 11105 N N B GLN C 1 278 ? -15.025 33.149 -14.898 0.50 32.79 295 GLN C N 1
ATOM 11106 C CA A GLN C 1 278 ? -15.370 34.520 -14.552 0.50 34.06 295 GLN C CA 1
ATOM 11107 C CA B GLN C 1 278 ? -15.376 34.518 -14.555 0.50 33.65 295 GLN C CA 1
ATOM 11108 C C A GLN C 1 278 ? -14.320 35.493 -15.087 0.50 34.31 295 GLN C C 1
ATOM 11109 C C B GLN C 1 278 ? -14.308 35.501 -15.042 0.50 34.04 295 GLN C C 1
ATOM 11110 O O A GLN C 1 278 ? -14.610 36.676 -15.252 0.50 33.68 295 GLN C O 1
ATOM 11111 O O B GLN C 1 278 ? -14.575 36.697 -15.132 0.50 33.21 295 GLN C O 1
ATOM 11122 N N . LYS C 1 279 ? -13.098 35.004 -15.335 1.00 34.95 296 LYS C N 1
ATOM 11123 C CA . LYS C 1 279 ? -12.053 35.823 -15.940 1.00 38.68 296 LYS C CA 1
ATOM 11124 C C . LYS C 1 279 ? -12.460 36.244 -17.357 1.00 40.75 296 LYS C C 1
ATOM 11125 O O . LYS C 1 279 ? -12.020 37.283 -17.843 1.00 41.90 296 LYS C O 1
ATOM 11131 N N . VAL C 1 280 ? -13.314 35.443 -18.006 1.00 42.69 297 VAL C N 1
ATOM 11132 C CA . VAL C 1 280 ? -13.857 35.761 -19.319 1.00 42.86 297 VAL C CA 1
ATOM 11133 C C . VAL C 1 280 ? -15.170 36.527 -19.161 1.00 46.26 297 VAL C C 1
ATOM 11134 O O . VAL C 1 280 ? -15.338 37.601 -19.735 1.00 48.67 297 VAL C O 1
ATOM 11138 N N . ILE C 1 281 ? -16.097 35.957 -18.384 1.00 48.35 298 ILE C N 1
ATOM 11139 C CA . ILE C 1 281 ? -17.406 36.547 -18.147 1.00 51.31 298 ILE C CA 1
ATOM 11140 C C . ILE C 1 281 ? -17.354 37.368 -16.859 1.00 50.58 298 ILE C C 1
ATOM 11141 O O . ILE C 1 281 ? -17.712 36.880 -15.791 1.00 52.23 298 ILE C O 1
ATOM 11146 N N . SER C 1 282 ? -16.951 38.634 -16.980 1.00 47.13 299 SER C N 1
ATOM 11147 C CA . SER C 1 282 ? -16.613 39.456 -15.831 1.00 46.43 299 SER C CA 1
ATOM 11148 C C . SER C 1 282 ? -17.821 40.230 -15.295 1.00 44.47 299 SER C C 1
ATOM 11149 O O . SER C 1 282 ? -17.645 41.148 -14.496 1.00 43.10 299 SER C O 1
ATOM 11152 N N . LYS C 1 283 ? -19.045 39.850 -15.690 1.00 44.23 300 LYS C N 1
ATOM 11153 C CA . LYS C 1 283 ? -20.234 40.545 -15.212 1.00 45.42 300 LYS C CA 1
ATOM 11154 C C . LYS C 1 283 ? -20.399 40.304 -13.712 1.00 43.57 300 LYS C C 1
ATOM 11155 O O . LYS C 1 283 ? -19.926 39.291 -13.196 1.00 42.11 300 LYS C O 1
ATOM 11161 N N . PRO C 1 284 ? -21.088 41.212 -12.976 1.00 42.36 301 PRO C N 1
ATOM 11162 C CA . PRO C 1 284 ? -21.255 41.070 -11.528 1.00 41.59 301 PRO C CA 1
ATOM 11163 C C . PRO C 1 284 ? -21.852 39.725 -11.123 1.00 39.32 301 PRO C C 1
ATOM 11164 O O . PRO C 1 284 ? -22.721 39.197 -11.815 1.00 34.47 301 PRO C O 1
ATOM 11168 N N . ILE C 1 285 ? -21.385 39.204 -9.979 1.00 38.17 302 ILE C N 1
ATOM 11169 C CA . ILE C 1 285 ? -21.858 37.946 -9.420 1.00 40.18 302 ILE C CA 1
ATOM 11170 C C . ILE C 1 285 ? -23.370 37.985 -9.203 1.00 37.67 302 ILE C C 1
ATOM 11171 O O . ILE C 1 285 ? -24.031 36.957 -9.331 1.00 37.21 302 ILE C O 1
ATOM 11176 N N . SER C 1 286 ? -23.919 39.168 -8.899 1.00 37.20 303 SER C N 1
ATOM 11177 C CA . SER C 1 286 ? -25.349 39.313 -8.667 1.00 37.72 303 SER C CA 1
ATOM 11178 C C . SER C 1 286 ? -26.182 38.863 -9.873 1.00 36.01 303 SER C C 1
ATOM 11179 O O . SER C 1 286 ? -27.372 38.593 -9.719 1.00 38.47 303 SER C O 1
ATOM 11182 N N . GLU C 1 287 ? -25.562 38.764 -11.059 1.00 34.25 304 GLU C N 1
ATOM 11183 C CA . GLU C 1 287 ? -26.271 38.435 -12.290 1.00 35.44 304 GLU C CA 1
ATOM 11184 C C . GLU C 1 287 ? -26.108 36.965 -12.687 1.00 33.60 304 GLU C C 1
ATOM 11185 O O . GLU C 1 287 ? -26.715 36.519 -13.662 1.00 33.32 304 GLU C O 1
ATOM 11191 N N . HIS C 1 288 ? -25.279 36.213 -11.956 1.00 32.64 305 HIS C N 1
ATOM 11192 C CA . HIS C 1 288 ? -25.077 34.806 -12.263 1.00 33.06 305 HIS C CA 1
ATOM 11193 C C . HIS C 1 288 ? -26.254 33.999 -11.725 1.00 30.27 305 HIS C C 1
ATOM 11194 O O . HIS C 1 288 ? -26.898 34.395 -10.757 1.00 29.61 305 HIS C O 1
ATOM 11201 N N . LYS C 1 289 ? -26.534 32.877 -12.393 1.00 29.34 306 LYS C N 1
ATOM 11202 C CA . LYS C 1 289 ? -27.517 31.916 -11.926 1.00 29.29 306 LYS C CA 1
ATOM 11203 C C . LYS C 1 289 ? -27.012 30.525 -12.295 1.00 27.77 306 LYS C C 1
ATOM 11204 O O . LYS C 1 289 ? -26.671 30.277 -13.450 1.00 26.17 306 LYS C O 1
ATOM 11210 N N . ILE C 1 290 ? -26.925 29.651 -11.285 1.00 26.45 307 ILE C N 1
ATOM 11211 C CA . ILE C 1 290 ? -26.340 28.328 -11.434 1.00 26.49 307 ILE C CA 1
ATOM 11212 C C . ILE C 1 290 ? -27.467 27.300 -11.379 1.00 25.77 307 ILE C C 1
ATOM 11213 O O . ILE C 1 290 ? -28.243 27.294 -10.424 1.00 26.00 307 ILE C O 1
ATOM 11218 N N . LEU C 1 291 ? -27.534 26.425 -12.391 1.00 25.63 308 LEU C N 1
ATOM 11219 C CA . LEU C 1 291 ? -28.491 25.328 -12.396 1.00 25.86 308 LEU C CA 1
ATOM 11220 C C . LEU C 1 291 ? -27.729 24.003 -12.402 1.00 25.14 308 LEU C C 1
ATOM 11221 O O . LEU C 1 291 ? -26.989 23.714 -13.339 1.00 23.19 308 LEU C O 1
ATOM 11226 N N . PHE C 1 292 ? -27.938 23.206 -11.351 1.00 25.30 309 PHE C N 1
ATOM 11227 C CA . PHE C 1 292 ? -27.321 21.895 -11.228 1.00 25.47 309 PHE C CA 1
ATOM 11228 C C . PHE C 1 292 ? -28.245 20.832 -11.814 1.00 25.88 309 PHE C C 1
ATOM 11229 O O . PHE C 1 292 ? -29.457 20.861 -11.586 1.00 25.04 309 PHE C O 1
ATOM 11237 N N . LEU C 1 293 ? -27.642 19.903 -12.568 1.00 26.65 310 LEU C N 1
ATOM 11238 C CA . LEU C 1 293 ? -28.258 18.619 -12.861 1.00 27.85 310 LEU C CA 1
ATOM 11239 C C . LEU C 1 293 ? -27.752 17.615 -11.827 1.00 27.27 310 LEU C C 1
ATOM 11240 O O . LEU C 1 293 ? -26.603 17.197 -11.879 1.00 28.75 310 LEU C O 1
ATOM 11245 N N . GLY C 1 294 ? -28.639 17.232 -10.911 1.00 28.64 311 GLY C N 1
ATOM 11246 C CA . GLY C 1 294 ? -28.285 16.442 -9.747 1.00 29.49 311 GLY C CA 1
ATOM 11247 C C . GLY C 1 294 ? -28.377 17.301 -8.493 1.00 29.83 311 GLY C C 1
ATOM 11248 O O . GLY C 1 294 ? -28.250 18.526 -8.567 1.00 29.41 311 GLY C O 1
ATOM 11249 N N . ALA C 1 295 ? -28.628 16.639 -7.360 1.00 28.70 312 ALA C N 1
ATOM 11250 C CA . ALA C 1 295 ? -28.696 17.298 -6.067 1.00 28.91 312 ALA C CA 1
ATOM 11251 C C . ALA C 1 295 ? -28.076 16.385 -5.011 1.00 29.02 312 ALA C C 1
ATOM 11252 O O . ALA C 1 295 ? -28.560 16.307 -3.890 1.00 28.53 312 ALA C O 1
ATOM 11254 N N . GLY C 1 296 ? -26.985 15.712 -5.394 1.00 31.48 313 GLY C N 1
ATOM 11255 C CA . GLY C 1 296 ? -26.345 14.716 -4.552 1.00 30.98 313 GLY C CA 1
ATOM 11256 C C . GLY C 1 296 ? -25.138 15.299 -3.827 1.00 31.45 313 GLY C C 1
ATOM 11257 O O . GLY C 1 296 ? -25.106 16.488 -3.508 1.00 29.49 313 GLY C O 1
ATOM 11258 N N . GLU C 1 297 ? -24.149 14.433 -3.586 1.00 31.60 314 GLU C N 1
ATOM 11259 C CA . GLU C 1 297 ? -22.985 14.774 -2.790 1.00 30.49 314 GLU C CA 1
ATOM 11260 C C . GLU C 1 297 ? -22.201 15.889 -3.475 1.00 29.36 314 GLU C C 1
ATOM 11261 O O . GLU C 1 297 ? -21.819 16.864 -2.830 1.00 28.96 314 GLU C O 1
ATOM 11267 N N . ALA C 1 298 ? -21.957 15.724 -4.778 1.00 28.39 315 ALA C N 1
ATOM 11268 C CA . ALA C 1 298 ? -21.176 16.684 -5.541 1.00 29.23 315 ALA C CA 1
ATOM 11269 C C . ALA C 1 298 ? -21.907 18.025 -5.608 1.00 27.80 315 ALA C C 1
ATOM 11270 O O . ALA C 1 298 ? -21.304 19.055 -5.343 1.00 27.41 315 ALA C O 1
ATOM 11272 N N . ALA C 1 299 ? -23.208 18.002 -5.923 1.00 28.39 316 ALA C N 1
ATOM 11273 C CA . ALA C 1 299 ? -23.992 19.223 -6.058 1.00 28.60 316 ALA C CA 1
ATOM 11274 C C . ALA C 1 299 ? -23.945 20.045 -4.773 1.00 28.52 316 ALA C C 1
ATOM 11275 O O . ALA C 1 299 ? -23.740 21.256 -4.817 1.00 27.53 316 ALA C O 1
ATOM 11277 N N . LEU C 1 300 ? -24.156 19.375 -3.635 1.00 28.69 317 LEU C N 1
ATOM 11278 C CA . LEU C 1 300 ? -24.266 20.042 -2.347 1.00 28.69 317 LEU C CA 1
ATOM 11279 C C . LEU C 1 300 ? -22.907 20.590 -1.924 1.00 26.00 317 LEU C C 1
ATOM 11280 O O . LEU C 1 300 ? -22.806 21.738 -1.505 1.00 27.71 317 LEU C O 1
ATOM 11285 N N . GLY C 1 301 ? -21.861 19.773 -2.068 1.00 24.95 318 GLY C N 1
ATOM 11286 C CA . GLY C 1 301 ? -20.505 20.225 -1.818 1.00 23.80 318 GLY C CA 1
ATOM 11287 C C . GLY C 1 301 ? -20.186 21.488 -2.615 1.00 22.71 318 GLY C C 1
ATOM 11288 O O . GLY C 1 301 ? -19.759 22.490 -2.047 1.00 21.33 318 GLY C O 1
ATOM 11289 N N . ILE C 1 302 ? -20.423 21.430 -3.931 1.00 21.17 319 ILE C N 1
ATOM 11290 C CA . ILE C 1 302 ? -20.053 22.512 -4.833 1.00 21.71 319 ILE C CA 1
ATOM 11291 C C . ILE C 1 302 ? -20.865 23.760 -4.496 1.00 21.31 319 ILE C C 1
ATOM 11292 O O . ILE C 1 302 ? -20.301 24.849 -4.407 1.00 22.10 319 ILE C O 1
ATOM 11297 N N . ALA C 1 303 ? -22.180 23.590 -4.315 1.00 21.16 320 ALA C N 1
ATOM 11298 C CA . ALA C 1 303 ? -23.074 24.717 -4.098 1.00 21.99 320 ALA C CA 1
ATOM 11299 C C . ALA C 1 303 ? -22.703 25.451 -2.811 1.00 23.46 320 ALA C C 1
ATOM 11300 O O . ALA C 1 303 ? -22.681 26.676 -2.778 1.00 23.32 320 ALA C O 1
ATOM 11302 N N . ASN C 1 304 ? -22.376 24.704 -1.752 1.00 24.86 321 ASN C N 1
ATOM 11303 C CA . ASN C 1 304 ? -22.059 25.335 -0.480 1.00 26.24 321 ASN C CA 1
ATOM 11304 C C . ASN C 1 304 ? -20.785 26.170 -0.606 1.00 24.45 321 ASN C C 1
ATOM 11305 O O . ASN C 1 304 ? -20.680 27.222 0.025 1.00 24.69 321 ASN C O 1
ATOM 11310 N N . LEU C 1 305 ? -19.831 25.745 -1.445 1.00 23.10 322 LEU C N 1
ATOM 11311 C CA . LEU C 1 305 ? -18.606 26.513 -1.602 1.00 22.93 322 LEU C CA 1
ATOM 11312 C C . LEU C 1 305 ? -18.838 27.714 -2.525 1.00 22.33 322 LEU C C 1
ATOM 11313 O O . LEU C 1 305 ? -18.234 28.762 -2.311 1.00 22.12 322 LEU C O 1
ATOM 11318 N N . ILE C 1 306 ? -19.692 27.577 -3.550 1.00 23.02 323 ILE C N 1
ATOM 11319 C CA . ILE C 1 306 ? -20.063 28.712 -4.393 1.00 22.71 323 ILE C CA 1
ATOM 11320 C C . ILE C 1 306 ? -20.659 29.820 -3.521 1.00 22.94 323 ILE C C 1
ATOM 11321 O O . ILE C 1 306 ? -20.327 30.989 -3.694 1.00 22.78 323 ILE C O 1
ATOM 11326 N N . VAL C 1 307 ? -21.543 29.450 -2.589 1.00 23.22 324 VAL C N 1
ATOM 11327 C CA . VAL C 1 307 ? -22.178 30.410 -1.697 1.00 24.53 324 VAL C CA 1
ATOM 11328 C C . VAL C 1 307 ? -21.129 31.163 -0.875 1.00 25.10 324 VAL C C 1
ATOM 11329 O O . VAL C 1 307 ? -21.210 32.383 -0.731 1.00 24.49 324 VAL C O 1
ATOM 11333 N N . MET C 1 308 ? -20.129 30.451 -0.343 1.00 24.61 325 MET C N 1
ATOM 11334 C CA . MET C 1 308 ? -19.082 31.093 0.439 1.00 25.46 325 MET C CA 1
ATOM 11335 C C . MET C 1 308 ? -18.284 32.070 -0.426 1.00 25.66 325 MET C C 1
ATOM 11336 O O . MET C 1 308 ? -17.909 33.144 0.045 1.00 25.39 325 MET C O 1
ATOM 11341 N N . SER C 1 309 ? -18.043 31.700 -1.690 1.00 23.84 326 SER C N 1
ATOM 11342 C CA . SER C 1 309 ? -17.365 32.572 -2.635 1.00 25.96 326 SER C CA 1
ATOM 11343 C C . SER C 1 309 ? -18.200 33.828 -2.894 1.00 26.20 326 SER C C 1
ATOM 11344 O O . SER C 1 309 ? -17.659 34.930 -2.923 1.00 26.20 326 SER C O 1
ATOM 11347 N N . MET C 1 310 ? -19.518 33.652 -3.074 1.00 26.51 327 MET C N 1
ATOM 11348 C CA . MET C 1 310 ? -20.412 34.759 -3.397 1.00 27.80 327 MET C CA 1
ATOM 11349 C C . MET C 1 310 ? -20.537 35.724 -2.216 1.00 29.32 327 MET C C 1
ATOM 11350 O O . MET C 1 310 ? -20.604 36.939 -2.423 1.00 30.23 327 MET C O 1
ATOM 11355 N N . VAL C 1 311 ? -20.606 35.170 -0.995 1.00 29.14 328 VAL C N 1
ATOM 11356 C CA . VAL C 1 311 ? -20.707 35.946 0.235 1.00 30.29 328 VAL C CA 1
ATOM 11357 C C . VAL C 1 311 ? -19.462 36.816 0.405 1.00 32.86 328 VAL C C 1
ATOM 11358 O O . VAL C 1 311 ? -19.547 37.940 0.890 1.00 32.78 328 VAL C O 1
ATOM 11362 N N . GLU C 1 312 ? -18.303 36.281 0.013 1.00 34.97 329 GLU C N 1
ATOM 11363 C CA . GLU C 1 312 ? -17.050 37.015 0.062 1.00 37.80 329 GLU C CA 1
ATOM 11364 C C . GLU C 1 312 ? -17.075 38.189 -0.918 1.00 38.46 329 GLU C C 1
ATOM 11365 O O . GLU C 1 312 ? -16.350 39.162 -0.729 1.00 38.16 329 GLU C O 1
ATOM 11371 N N . ASN C 1 313 ? -17.915 38.096 -1.958 1.00 38.13 330 ASN C N 1
ATOM 11372 C CA . ASN C 1 313 ? -17.983 39.102 -3.007 1.00 38.98 330 ASN C CA 1
ATOM 11373 C C . ASN C 1 313 ? -19.250 39.954 -2.888 1.00 37.25 330 ASN C C 1
ATOM 11374 O O . ASN C 1 313 ? -19.694 40.525 -3.880 1.00 38.04 330 ASN C O 1
ATOM 11379 N N . GLY C 1 314 ? -19.837 40.040 -1.687 1.00 36.55 331 GLY C N 1
ATOM 11380 C CA . GLY C 1 314 ? -20.782 41.105 -1.385 1.00 37.69 331 GLY C CA 1
ATOM 11381 C C . GLY C 1 314 ? -22.228 40.640 -1.208 1.00 37.15 331 GLY C C 1
ATOM 11382 O O . GLY C 1 314 ? -23.047 41.403 -0.698 1.00 39.14 331 GLY C O 1
ATOM 11383 N N . LEU C 1 315 ? -22.560 39.412 -1.630 1.00 35.56 332 LEU C N 1
ATOM 11384 C CA . LEU C 1 315 ? -23.913 38.902 -1.461 1.00 34.93 332 LEU C CA 1
ATOM 11385 C C . LEU C 1 315 ? -24.100 38.402 -0.032 1.00 33.57 332 LEU C C 1
ATOM 11386 O O . LEU C 1 315 ? -23.152 37.940 0.591 1.00 33.89 332 LEU C O 1
ATOM 11391 N N . SER C 1 316 ? -25.339 38.474 0.469 1.00 33.84 333 SER C N 1
ATOM 11392 C CA . SER C 1 316 ? -25.690 37.792 1.705 1.00 35.43 333 SER C CA 1
ATOM 11393 C C . SER C 1 316 ? -25.818 36.296 1.424 1.00 35.68 333 SER C C 1
ATOM 11394 O O . SER C 1 316 ? -25.987 35.884 0.276 1.00 33.92 333 SER C O 1
ATOM 11397 N N . GLU C 1 317 ? -25.740 35.494 2.489 1.00 35.26 334 GLU C N 1
ATOM 11398 C CA . GLU C 1 317 ? -25.839 34.053 2.365 1.00 37.21 334 GLU C CA 1
ATOM 11399 C C . GLU C 1 317 ? -27.155 33.693 1.678 1.00 37.45 334 GLU C C 1
ATOM 11400 O O . GLU C 1 317 ? -27.168 32.893 0.743 1.00 33.44 334 GLU C O 1
ATOM 11406 N N . GLN C 1 318 ? -28.251 34.307 2.145 1.00 38.27 335 GLN C N 1
ATOM 11407 C CA . GLN C 1 318 ? -29.586 33.980 1.666 1.00 40.60 335 GLN C CA 1
ATOM 11408 C C . GLN C 1 318 ? -29.731 34.351 0.187 1.00 38.10 335 GLN C C 1
ATOM 11409 O O . GLN C 1 318 ? -30.353 33.609 -0.575 1.00 36.70 335 GLN C O 1
ATOM 11415 N N . GLU C 1 319 ? -29.150 35.488 -0.218 1.00 35.82 336 GLU C N 1
ATOM 11416 C CA . GLU C 1 319 ? -29.240 35.954 -1.595 1.00 35.86 336 GLU C CA 1
ATOM 11417 C C . GLU C 1 319 ? -28.393 35.080 -2.517 1.00 33.09 336 GLU C C 1
ATOM 11418 O O . GLU C 1 319 ? -28.782 34.824 -3.655 1.00 31.15 336 GLU C O 1
ATOM 11424 N N . ALA C 1 320 ? -27.227 34.643 -2.021 1.00 29.67 337 ALA C N 1
ATOM 11425 C CA . ALA C 1 320 ? -26.351 33.762 -2.775 1.00 27.91 337 ALA C CA 1
ATOM 11426 C C . ALA C 1 320 ? -27.042 32.425 -3.038 1.00 26.94 337 ALA C C 1
ATOM 11427 O O . ALA C 1 320 ? -26.988 31.910 -4.152 1.00 26.35 337 ALA C O 1
ATOM 11429 N N . GLN C 1 321 ? -27.702 31.884 -2.006 1.00 27.46 338 GLN C N 1
ATOM 11430 C CA . GLN C 1 321 ? -28.421 30.621 -2.097 1.00 28.76 338 GLN C CA 1
ATOM 11431 C C . GLN C 1 321 ? -29.536 30.694 -3.142 1.00 30.48 338 GLN C C 1
ATOM 11432 O O . GLN C 1 321 ? -29.787 29.712 -3.835 1.00 29.29 338 GLN C O 1
ATOM 11438 N N . LYS C 1 322 ? -30.186 31.860 -3.260 1.00 32.29 339 LYS C N 1
ATOM 11439 C CA . LYS C 1 322 ? -31.288 32.048 -4.195 1.00 34.57 339 LYS C CA 1
ATOM 11440 C C . LYS C 1 322 ? -30.808 32.093 -5.649 1.00 32.32 339 LYS C C 1
ATOM 11441 O O . LYS C 1 322 ? -31.630 32.041 -6.559 1.00 32.92 339 LYS C O 1
ATOM 11447 N N . LYS C 1 323 ? -29.493 32.158 -5.885 1.00 30.98 340 LYS C N 1
ATOM 11448 C CA . LYS C 1 323 ? -28.974 32.137 -7.243 1.00 30.60 340 LYS C CA 1
ATOM 11449 C C . LYS C 1 323 ? -28.638 30.715 -7.692 1.00 29.74 340 LYS C C 1
ATOM 11450 O O . LYS C 1 323 ? -28.164 30.532 -8.809 1.00 27.74 340 LYS C O 1
ATOM 11456 N N . ILE C 1 324 ? -28.908 29.715 -6.841 1.00 28.73 341 ILE C N 1
ATOM 11457 C CA . ILE C 1 324 ? -28.551 28.337 -7.139 1.00 27.96 341 ILE C CA 1
ATOM 11458 C C . ILE C 1 324 ? -29.818 27.486 -7.154 1.00 27.34 341 ILE C C 1
ATOM 11459 O O . ILE C 1 324 ? -30.563 27.457 -6.177 1.00 27.02 341 ILE C O 1
ATOM 11464 N N . TRP C 1 325 ? -30.051 26.808 -8.285 1.00 27.15 342 TRP C N 1
ATOM 11465 C CA . TRP C 1 325 ? -31.165 25.886 -8.425 1.00 28.04 342 TRP C CA 1
ATOM 11466 C C . TRP C 1 325 ? -30.616 24.483 -8.657 1.00 27.64 342 TRP C C 1
ATOM 11467 O O . TRP C 1 325 ? -29.489 24.324 -9.124 1.00 25.07 342 TRP C O 1
ATOM 11478 N N . MET C 1 326 ? -31.419 23.470 -8.319 1.00 28.80 343 MET C N 1
ATOM 11479 C CA . MET C 1 326 ? -31.029 22.090 -8.543 1.00 30.07 343 MET C CA 1
ATOM 11480 C C . MET C 1 326 ? -32.195 21.318 -9.154 1.00 31.17 343 MET C C 1
ATOM 11481 O O . MET C 1 326 ? -33.352 21.559 -8.810 1.00 31.29 343 MET C O 1
ATOM 11486 N N . PHE C 1 327 ? -31.851 20.391 -10.057 1.00 32.25 344 PHE C N 1
ATOM 11487 C CA . PHE C 1 327 ? -32.804 19.541 -10.754 1.00 33.65 344 PHE C CA 1
ATOM 11488 C C . PHE C 1 327 ? -32.300 18.101 -10.684 1.00 33.00 344 PHE C C 1
ATOM 11489 O O . PHE C 1 327 ? -31.307 17.765 -11.325 1.00 33.36 344 PHE C O 1
ATOM 11497 N N . ASP C 1 328 ? -32.977 17.257 -9.894 1.00 34.21 345 ASP C N 1
ATOM 11498 C CA . ASP C 1 328 ? -32.539 15.882 -9.698 1.00 35.23 345 ASP C CA 1
ATOM 11499 C C . ASP C 1 328 ? -33.408 14.936 -10.533 1.00 37.45 345 ASP C C 1
ATOM 11500 O O . ASP C 1 328 ? -34.146 15.379 -11.413 1.00 36.24 345 ASP C O 1
ATOM 11505 N N . LYS C 1 329 ? -33.306 13.628 -10.240 1.00 37.18 346 LYS C N 1
ATOM 11506 C CA . LYS C 1 329 ? -34.007 12.582 -10.970 1.00 38.50 346 LYS C CA 1
ATOM 11507 C C . LYS C 1 329 ? -35.523 12.791 -10.933 1.00 39.38 346 LYS C C 1
ATOM 11508 O O . LYS C 1 329 ? -36.223 12.310 -11.821 1.00 40.62 346 LYS C O 1
ATOM 11510 N N . TYR C 1 330 ? -36.023 13.511 -9.921 1.00 40.29 347 TYR C N 1
ATOM 11511 C CA . TYR C 1 330 ? -37.452 13.731 -9.747 1.00 42.46 347 TYR C CA 1
ATOM 11512 C C . TYR C 1 330 ? -37.888 15.090 -10.301 1.00 41.27 347 TYR C C 1
ATOM 11513 O O . TYR C 1 330 ? -39.082 15.374 -10.338 1.00 41.17 347 TYR C O 1
ATOM 11522 N N . GLY C 1 331 ? -36.931 15.929 -10.723 1.00 39.02 348 GLY C N 1
ATOM 11523 C CA . GLY C 1 331 ? -37.243 17.229 -11.301 1.00 38.01 348 GLY C CA 1
ATOM 11524 C C . GLY C 1 331 ? -36.653 18.374 -10.481 1.00 38.55 348 GLY C C 1
ATOM 11525 O O . GLY C 1 331 ? -35.704 18.179 -9.723 1.00 37.82 348 GLY C O 1
ATOM 11526 N N . LEU C 1 332 ? -37.232 19.570 -10.646 1.00 39.06 349 LEU C N 1
ATOM 11527 C CA . LEU C 1 332 ? -36.716 20.780 -10.026 1.00 39.17 349 LEU C CA 1
ATOM 11528 C C . LEU C 1 332 ? -37.016 20.749 -8.528 1.00 40.56 349 LEU C C 1
ATOM 11529 O O . LEU C 1 332 ? -38.146 20.475 -8.125 1.00 41.34 349 LEU C O 1
ATOM 11534 N N . LEU C 1 333 ? -35.992 21.032 -7.713 1.00 39.86 350 LEU C N 1
ATOM 11535 C CA . LEU C 1 333 ? -36.162 21.113 -6.270 1.00 39.82 350 LEU C CA 1
ATOM 11536 C C . LEU C 1 333 ? -36.883 22.415 -5.933 1.00 39.90 350 LEU C C 1
ATOM 11537 O O . LEU C 1 333 ? -36.268 23.478 -5.912 1.00 39.69 350 LEU C O 1
ATOM 11542 N N . VAL C 1 334 ? -38.197 22.310 -5.686 1.00 41.88 351 VAL C N 1
ATOM 11543 C CA . VAL C 1 334 ? -39.021 23.445 -5.305 1.00 44.74 351 VAL C CA 1
ATOM 11544 C C . VAL C 1 334 ? -39.770 23.096 -4.021 1.00 46.50 351 VAL C C 1
ATOM 11545 O O . VAL C 1 334 ? -39.958 21.922 -3.708 1.00 45.10 351 VAL C O 1
ATOM 11549 N N . LYS C 1 335 ? -40.198 24.133 -3.292 1.00 48.90 352 LYS C N 1
ATOM 11550 C CA . LYS C 1 335 ? -40.911 23.958 -2.036 1.00 54.72 352 LYS C CA 1
ATOM 11551 C C . LYS C 1 335 ? -42.264 23.303 -2.307 1.00 56.01 352 LYS C C 1
ATOM 11552 O O . LYS C 1 335 ? -43.046 23.804 -3.110 1.00 56.00 352 LYS C O 1
ATOM 11558 N N . GLY C 1 336 ? -42.508 22.164 -1.645 1.00 58.17 353 GLY C N 1
ATOM 11559 C CA . GLY C 1 336 ? -43.802 21.500 -1.678 1.00 59.41 353 GLY C CA 1
ATOM 11560 C C . GLY C 1 336 ? -43.913 20.460 -2.793 1.00 59.45 353 GLY C C 1
ATOM 11561 O O . GLY C 1 336 ? -45.018 20.039 -3.126 1.00 61.79 353 GLY C O 1
ATOM 11562 N N . ARG C 1 337 ? -42.775 20.035 -3.359 1.00 58.28 354 ARG C N 1
ATOM 11563 C CA . ARG C 1 337 ? -42.777 18.986 -4.368 1.00 57.73 354 ARG C CA 1
ATOM 11564 C C . ARG C 1 337 ? -43.014 17.639 -3.683 1.00 59.70 354 ARG C C 1
ATOM 11565 O O . ARG C 1 337 ? -42.862 17.521 -2.468 1.00 60.02 354 ARG C O 1
ATOM 11573 N N . LYS C 1 338 ? -43.379 16.624 -4.476 1.00 61.04 355 LYS C N 1
ATOM 11574 C CA . LYS C 1 338 ? -43.681 15.304 -3.944 1.00 62.61 355 LYS C CA 1
ATOM 11575 C C . LYS C 1 338 ? -42.402 14.624 -3.455 1.00 59.46 355 LYS C C 1
ATOM 11576 O O . LYS C 1 338 ? -42.383 14.065 -2.362 1.00 59.81 355 LYS C O 1
ATOM 11582 N N . ALA C 1 339 ? -41.335 14.688 -4.262 1.00 57.01 356 ALA C N 1
ATOM 11583 C CA . ALA C 1 339 ? -40.099 13.975 -3.972 1.00 55.61 356 ALA C CA 1
ATOM 11584 C C . ALA C 1 339 ? -39.403 14.566 -2.744 1.00 53.00 356 ALA C C 1
ATOM 11585 O O . ALA C 1 339 ? -39.670 15.702 -2.356 1.00 51.55 356 ALA C O 1
ATOM 11587 N N . LYS C 1 340 ? -38.494 13.776 -2.154 1.00 52.30 357 LYS C N 1
ATOM 11588 C CA . LYS C 1 340 ? -37.908 14.072 -0.853 1.00 52.22 357 LYS C CA 1
ATOM 11589 C C . LYS C 1 340 ? -36.852 15.172 -0.969 1.00 52.01 357 LYS C C 1
ATOM 11590 O O . LYS C 1 340 ? -36.101 15.223 -1.942 1.00 52.01 357 LYS C O 1
ATOM 11592 N N . ILE C 1 341 ? -36.816 16.040 0.054 1.00 50.74 358 ILE C N 1
ATOM 11593 C CA . ILE C 1 341 ? -35.860 17.131 0.179 1.00 48.90 358 ILE C CA 1
ATOM 11594 C C . ILE C 1 341 ? -35.170 16.995 1.534 1.00 47.74 358 ILE C C 1
ATOM 11595 O O . ILE C 1 341 ? -35.800 17.226 2.562 1.00 50.83 358 ILE C O 1
ATOM 11600 N N . ASP C 1 342 ? -33.883 16.632 1.543 1.00 46.90 359 ASP C N 1
ATOM 11601 C CA . ASP C 1 342 ? -33.155 16.485 2.795 1.00 46.09 359 ASP C CA 1
ATOM 11602 C C . ASP C 1 342 ? -32.745 17.867 3.305 1.00 47.53 359 ASP C C 1
ATOM 11603 O O . ASP C 1 342 ? -33.007 18.878 2.656 1.00 49.89 359 ASP C O 1
ATOM 11608 N N . SER C 1 343 ? -32.102 17.900 4.479 1.00 47.38 360 SER C N 1
ATOM 11609 C CA . SER C 1 343 ? -31.788 19.149 5.154 1.00 45.03 360 SER C CA 1
ATOM 11610 C C . SER C 1 343 ? -30.658 19.886 4.432 1.00 43.43 360 SER C C 1
ATOM 11611 O O . SER C 1 343 ? -30.628 21.113 4.434 1.00 44.35 360 SER C O 1
ATOM 11614 N N . TYR C 1 344 ? -29.734 19.136 3.819 1.00 42.20 361 TYR C N 1
ATOM 11615 C CA . TYR C 1 344 ? -28.646 19.725 3.052 1.00 41.52 361 TYR C CA 1
ATOM 11616 C C . TYR C 1 344 ? -29.192 20.412 1.796 1.00 39.70 361 TYR C C 1
ATOM 11617 O O . TYR C 1 344 ? -28.641 21.419 1.359 1.00 36.19 361 TYR C O 1
ATOM 11626 N N . GLN C 1 345 ? -30.268 19.857 1.218 1.00 39.23 362 GLN C N 1
ATOM 11627 C CA . GLN C 1 345 ? -30.833 20.355 -0.030 1.00 39.76 362 GLN C CA 1
ATOM 11628 C C . GLN C 1 345 ? -31.777 21.532 0.219 1.00 40.01 362 GLN C C 1
ATOM 11629 O O . GLN C 1 345 ? -32.094 22.272 -0.711 1.00 38.50 362 GLN C O 1
ATOM 11635 N N . GLU C 1 346 ? -32.212 21.701 1.474 1.00 42.10 363 GLU C N 1
ATOM 11636 C CA . GLU C 1 346 ? -33.282 22.627 1.824 1.00 44.71 363 GLU C CA 1
ATOM 11637 C C . GLU C 1 346 ? -32.933 24.071 1.453 1.00 40.46 363 GLU C C 1
ATOM 11638 O O . GLU C 1 346 ? -33.795 24.806 0.977 1.00 38.00 363 GLU C O 1
ATOM 11644 N N . PRO C 1 347 ? -31.687 24.557 1.674 1.00 38.27 364 PRO C N 1
ATOM 11645 C CA . PRO C 1 347 ? -31.339 25.938 1.326 1.00 36.67 364 PRO C CA 1
ATOM 11646 C C . PRO C 1 347 ? -31.375 26.279 -0.166 1.00 35.32 364 PRO C C 1
ATOM 11647 O O . PRO C 1 347 ? -31.422 27.454 -0.522 1.00 33.41 364 PRO C O 1
ATOM 11651 N N . PHE C 1 348 ? -31.336 25.257 -1.033 1.00 33.91 365 PHE C N 1
ATOM 11652 C CA . PHE C 1 348 ? -31.373 25.466 -2.473 1.00 34.56 365 PHE C CA 1
ATOM 11653 C C . PHE C 1 348 ? -32.733 25.070 -3.043 1.00 36.22 365 PHE C C 1
ATOM 11654 O O . PHE C 1 348 ? -32.889 24.997 -4.262 1.00 36.72 365 PHE C O 1
ATOM 11662 N N . THR C 1 349 ? -33.701 24.811 -2.155 1.00 36.75 366 THR C N 1
ATOM 11663 C CA . THR C 1 349 ? -35.057 24.477 -2.553 1.00 38.21 366 THR C CA 1
ATOM 11664 C C . THR C 1 349 ? -35.900 25.741 -2.417 1.00 39.57 366 THR C C 1
ATOM 11665 O O . THR C 1 349 ? -36.183 26.188 -1.305 1.00 41.64 366 THR C O 1
ATOM 11669 N N . HIS C 1 350 ? -36.275 26.308 -3.569 1.00 39.46 367 HIS C N 1
ATOM 11670 C CA . HIS C 1 350 ? -36.882 27.626 -3.640 1.00 40.90 367 HIS C CA 1
ATOM 11671 C C . HIS C 1 350 ? -38.361 27.500 -3.994 1.00 42.73 367 HIS C C 1
ATOM 11672 O O . HIS C 1 350 ? -38.816 26.443 -4.428 1.00 38.36 367 HIS C O 1
ATOM 11679 N N . SER C 1 351 ? -39.095 28.603 -3.811 1.00 45.12 368 SER C N 1
ATOM 11680 C CA . SER C 1 351 ? -40.483 28.690 -4.236 1.00 48.46 368 SER C CA 1
ATOM 11681 C C . SER C 1 351 ? -40.561 28.474 -5.744 1.00 50.95 368 SER C C 1
ATOM 11682 O O . SER C 1 351 ? -39.749 29.019 -6.490 1.00 51.10 368 SER C O 1
ATOM 11685 N N . ALA C 1 352 ? -41.536 27.666 -6.177 1.00 52.04 369 ALA C N 1
ATOM 11686 C CA . ALA C 1 352 ? -41.679 27.325 -7.582 1.00 53.09 369 ALA C CA 1
ATOM 11687 C C . ALA C 1 352 ? -41.875 28.594 -8.409 1.00 54.16 369 ALA C C 1
ATOM 11688 O O . ALA C 1 352 ? -42.574 29.513 -7.984 1.00 54.59 369 ALA C O 1
ATOM 11690 N N . PRO C 1 353 ? -41.254 28.692 -9.607 1.00 55.90 370 PRO C N 1
ATOM 11691 C CA . PRO C 1 353 ? -41.573 29.769 -10.543 1.00 57.45 370 PRO C CA 1
ATOM 11692 C C . PRO C 1 353 ? -42.950 29.508 -11.150 1.00 60.43 370 PRO C C 1
ATOM 11693 O O . PRO C 1 353 ? -43.491 28.411 -11.010 1.00 58.99 370 PRO C O 1
ATOM 11697 N N . GLU C 1 354 ? -43.498 30.523 -11.830 1.00 64.24 371 GLU C N 1
ATOM 11698 C CA . GLU C 1 354 ? -44.867 30.494 -12.325 1.00 67.56 371 GLU C CA 1
ATOM 11699 C C . GLU C 1 354 ? -45.118 29.201 -13.099 1.00 66.25 371 GLU C C 1
ATOM 11700 O O . GLU C 1 354 ? -46.115 28.522 -12.861 1.00 67.00 371 GLU C O 1
ATOM 11706 N N . SER C 1 355 ? -44.203 28.874 -14.021 1.00 65.61 372 SER C N 1
ATOM 11707 C CA . SER C 1 355 ? -44.222 27.610 -14.743 1.00 66.31 372 SER C CA 1
ATOM 11708 C C . SER C 1 355 ? -43.206 26.649 -14.125 1.00 66.08 372 SER C C 1
ATOM 11709 O O . SER C 1 355 ? -42.072 27.042 -13.862 1.00 68.74 372 SER C O 1
ATOM 11712 N N . ILE C 1 356 ? -43.615 25.391 -13.903 1.00 63.90 373 ILE C N 1
ATOM 11713 C CA . ILE C 1 356 ? -42.744 24.387 -13.309 1.00 62.38 373 ILE C CA 1
ATOM 11714 C C . ILE C 1 356 ? -42.202 23.482 -14.416 1.00 60.45 373 ILE C C 1
ATOM 11715 O O . ILE C 1 356 ? -42.973 22.827 -15.112 1.00 60.64 373 ILE C O 1
ATOM 11720 N N . PRO C 1 357 ? -40.862 23.406 -14.609 1.00 57.99 374 PRO C N 1
ATOM 11721 C CA . PRO C 1 357 ? -40.280 22.592 -15.678 1.00 55.29 374 PRO C CA 1
ATOM 11722 C C . PRO C 1 357 ? -40.553 21.100 -15.512 1.00 54.26 374 PRO C C 1
ATOM 11723 O O . PRO C 1 357 ? -40.654 20.609 -14.391 1.00 57.19 374 PRO C O 1
ATOM 11727 N N . ASP C 1 358 ? -40.657 20.393 -16.643 1.00 53.17 375 ASP C N 1
ATOM 11728 C CA . ASP C 1 358 ? -40.734 18.941 -16.656 1.00 52.96 375 ASP C CA 1
ATOM 11729 C C . ASP C 1 358 ? -39.345 18.364 -16.916 1.00 48.22 375 ASP C C 1
ATOM 11730 O O . ASP C 1 358 ? -38.937 17.420 -16.246 1.00 48.65 375 ASP C O 1
ATOM 11735 N N . THR C 1 359 ? -38.643 18.936 -17.903 1.00 43.62 376 THR C N 1
ATOM 11736 C CA . THR C 1 359 ? -37.348 18.444 -18.344 1.00 41.78 376 THR C CA 1
ATOM 11737 C C . THR C 1 359 ? -36.272 19.464 -17.971 1.00 37.89 376 THR C C 1
ATOM 11738 O O . THR C 1 359 ? -36.579 20.610 -17.650 1.00 35.71 376 THR C O 1
ATOM 11742 N N . PHE C 1 360 ? -35.005 19.041 -18.053 1.00 36.00 377 PHE C N 1
ATOM 11743 C CA . PHE C 1 360 ? -33.887 19.927 -17.774 1.00 35.50 377 PHE C CA 1
ATOM 11744 C C . PHE C 1 360 ? -33.872 21.063 -18.798 1.00 35.18 377 PHE C C 1
ATOM 11745 O O . PHE C 1 360 ? -33.568 22.200 -18.455 1.00 34.71 377 PHE C O 1
ATOM 11753 N N . GLU C 1 361 ? -34.217 20.755 -20.055 1.00 34.90 378 GLU C N 1
ATOM 11754 C CA . GLU C 1 361 ? -34.288 21.770 -21.094 1.00 35.00 378 GLU C CA 1
ATOM 11755 C C . GLU C 1 361 ? -35.306 22.841 -20.709 1.00 34.26 378 GLU C C 1
ATOM 11756 O O . GLU C 1 361 ? -35.037 24.033 -20.847 1.00 35.36 378 GLU C O 1
ATOM 11762 N N . ASP C 1 362 ? -36.479 22.417 -20.229 1.00 34.85 379 ASP C N 1
ATOM 11763 C CA . ASP C 1 362 ? -37.504 23.357 -19.805 1.00 37.01 379 ASP C CA 1
ATOM 11764 C C . ASP C 1 362 ? -36.965 24.229 -18.671 1.00 35.97 379 ASP C C 1
ATOM 11765 O O . ASP C 1 362 ? -37.254 25.422 -18.615 1.00 36.98 379 ASP C O 1
ATOM 11770 N N . ALA C 1 363 ? -36.180 23.625 -17.770 1.00 35.32 380 ALA C N 1
ATOM 11771 C CA . ALA C 1 363 ? -35.636 24.338 -16.624 1.00 34.47 380 ALA C CA 1
ATOM 11772 C C . ALA C 1 363 ? -34.653 25.414 -17.080 1.00 32.98 380 ALA C C 1
ATOM 11773 O O . ALA C 1 363 ? -34.636 26.508 -16.522 1.00 33.96 380 ALA C O 1
ATOM 11775 N N . VAL C 1 364 ? -33.840 25.095 -18.092 1.00 32.65 381 VAL C N 1
ATOM 11776 C CA . VAL C 1 364 ? -32.889 26.044 -18.650 1.00 32.94 381 VAL C CA 1
ATOM 11777 C C . VAL C 1 364 ? -33.650 27.232 -19.238 1.00 33.70 381 VAL C C 1
ATOM 11778 O O . VAL C 1 364 ? -33.293 28.383 -18.990 1.00 33.71 381 VAL C O 1
ATOM 11782 N N . ASN C 1 365 ? -34.718 26.952 -19.993 1.00 34.40 382 ASN C N 1
ATOM 11783 C CA . ASN C 1 365 ? -35.440 27.999 -20.701 1.00 35.55 382 ASN C CA 1
ATOM 11784 C C . ASN C 1 365 ? -36.227 28.876 -19.726 1.00 35.76 382 ASN C C 1
ATOM 11785 O O . ASN C 1 365 ? -36.337 30.078 -19.947 1.00 36.28 382 ASN C O 1
ATOM 11790 N N . ILE C 1 366 ? -36.755 28.295 -18.642 1.00 37.19 383 ILE C N 1
ATOM 11791 C CA . ILE C 1 366 ? -37.521 29.071 -17.676 1.00 37.43 383 ILE C CA 1
ATOM 11792 C C . ILE C 1 366 ? -36.585 29.859 -16.756 1.00 36.39 383 ILE C C 1
ATOM 11793 O O . ILE C 1 366 ? -36.818 31.043 -16.527 1.00 35.10 383 ILE C O 1
ATOM 11798 N N . LEU C 1 367 ? -35.543 29.208 -16.217 1.00 34.36 384 LEU C N 1
ATOM 11799 C CA . LEU C 1 367 ? -34.691 29.820 -15.204 1.00 34.11 384 LEU C CA 1
ATOM 11800 C C . LEU C 1 367 ? -33.620 30.709 -15.840 1.00 32.28 384 LEU C C 1
ATOM 11801 O O . LEU C 1 367 ? -33.136 31.634 -15.192 1.00 31.24 384 LEU C O 1
ATOM 11806 N N . LYS C 1 368 ? -33.215 30.390 -17.076 1.00 31.86 385 LYS C N 1
ATOM 11807 C CA . LYS C 1 368 ? -32.197 31.138 -17.803 1.00 31.87 385 LYS C CA 1
ATOM 11808 C C . LYS C 1 368 ? -30.897 31.219 -17.004 1.00 30.08 385 LYS C C 1
ATOM 11809 O O . LYS C 1 368 ? -30.407 32.308 -16.715 1.00 30.67 385 LYS C O 1
ATOM 11815 N N . PRO C 1 369 ? -30.273 30.075 -16.643 1.00 27.88 386 PRO C N 1
ATOM 11816 C CA . PRO C 1 369 ? -28.970 30.098 -15.975 1.00 26.91 386 PRO C CA 1
ATOM 11817 C C . PRO C 1 369 ? -27.829 30.541 -16.889 1.00 25.90 386 PRO C C 1
ATOM 11818 O O . PRO C 1 369 ? -27.902 30.397 -18.106 1.00 25.73 386 PRO C O 1
ATOM 11822 N N . SER C 1 370 ? -26.775 31.085 -16.272 1.00 24.78 387 SER C N 1
ATOM 11823 C CA . SER C 1 370 ? -25.531 31.388 -16.953 1.00 25.17 387 SER C CA 1
ATOM 11824 C C . SER C 1 370 ? -24.605 30.173 -16.935 1.00 25.00 387 SER C C 1
ATOM 11825 O O . SER C 1 370 ? -23.656 30.111 -17.714 1.00 25.79 387 SER C O 1
ATOM 11828 N N . THR C 1 371 ? -24.890 29.218 -16.039 1.00 24.10 388 THR C N 1
ATOM 11829 C CA . THR C 1 371 ? -24.002 28.094 -15.775 1.00 24.00 388 THR C CA 1
ATOM 11830 C C . THR C 1 371 ? -24.847 26.855 -15.513 1.00 22.71 388 THR C C 1
ATOM 11831 O O . THR C 1 371 ? -25.788 26.919 -14.726 1.00 22.41 388 THR C O 1
ATOM 11835 N N . ILE C 1 372 ? -24.489 25.733 -16.154 1.00 22.92 389 ILE C N 1
ATOM 11836 C CA . ILE C 1 372 ? -25.065 24.446 -15.801 1.00 22.92 389 ILE C CA 1
ATOM 11837 C C . ILE C 1 372 ? -23.938 23.513 -15.367 1.00 22.41 389 ILE C C 1
ATOM 11838 O O . ILE C 1 372 ? -22.848 23.530 -15.938 1.00 21.55 389 ILE C O 1
ATOM 11843 N N . ILE C 1 373 ? -24.205 22.745 -14.307 1.00 22.76 390 ILE C N 1
ATOM 11844 C CA . ILE C 1 373 ? -23.215 21.835 -13.755 1.00 23.48 390 ILE C CA 1
ATOM 11845 C C . ILE C 1 373 ? -23.837 20.446 -13.701 1.00 23.58 390 ILE C C 1
ATOM 11846 O O . ILE C 1 373 ? -24.863 20.253 -13.052 1.00 22.82 390 ILE C O 1
ATOM 11851 N N . GLY C 1 374 ? -23.190 19.503 -14.396 1.00 24.88 391 GLY C N 1
ATOM 11852 C CA . GLY C 1 374 ? -23.684 18.143 -14.533 1.00 25.67 391 GLY C CA 1
ATOM 11853 C C . GLY C 1 374 ? -22.990 17.206 -13.545 1.00 25.49 391 GLY C C 1
ATOM 11854 O O . GLY C 1 374 ? -21.812 16.897 -13.704 1.00 25.61 391 GLY C O 1
ATOM 11855 N N . VAL C 1 375 ? -23.742 16.776 -12.529 1.00 26.26 392 VAL C N 1
ATOM 11856 C CA . VAL C 1 375 ? -23.244 15.870 -11.506 1.00 29.30 392 VAL C CA 1
ATOM 11857 C C . VAL C 1 375 ? -24.361 14.887 -11.155 1.00 29.64 392 VAL C C 1
ATOM 11858 O O . VAL C 1 375 ? -24.704 14.725 -9.988 1.00 28.57 392 VAL C O 1
ATOM 11862 N N . ALA C 1 376 ? -24.923 14.241 -12.189 1.00 31.47 393 ALA C N 1
ATOM 11863 C CA . ALA C 1 376 ? -26.019 13.295 -12.024 1.00 33.23 393 ALA C CA 1
ATOM 11864 C C . ALA C 1 376 ? -25.553 11.852 -12.228 1.00 33.95 393 ALA C C 1
ATOM 11865 O O . ALA C 1 376 ? -26.208 10.931 -11.751 1.00 34.25 393 ALA C O 1
ATOM 11867 N N . GLY C 1 377 ? -24.448 11.659 -12.962 1.00 36.39 394 GLY C N 1
ATOM 11868 C CA . GLY C 1 377 ? -23.902 10.335 -13.224 1.00 38.81 394 GLY C CA 1
ATOM 11869 C C . GLY C 1 377 ? -24.876 9.435 -13.987 1.00 41.12 394 GLY C C 1
ATOM 11870 O O . GLY C 1 377 ? -24.963 8.242 -13.701 1.00 41.19 394 GLY C O 1
ATOM 11871 N N . ALA C 1 378 ? -25.590 10.004 -14.970 1.00 41.81 395 ALA C N 1
ATOM 11872 C CA . ALA C 1 378 ? -26.675 9.295 -15.633 1.00 42.06 395 ALA C CA 1
ATOM 11873 C C . ALA C 1 378 ? -26.633 9.479 -17.150 1.00 41.00 395 ALA C C 1
ATOM 11874 O O . ALA C 1 378 ? -27.663 9.373 -17.810 1.00 43.79 395 ALA C O 1
ATOM 11876 N N . GLY C 1 379 ? -25.442 9.722 -17.707 1.00 41.62 396 GLY C N 1
ATOM 11877 C CA . GLY C 1 379 ? -25.271 9.777 -19.151 1.00 43.27 396 GLY C CA 1
ATOM 11878 C C . GLY C 1 379 ? -25.572 11.161 -19.726 1.00 43.98 396 GLY C C 1
ATOM 11879 O O . GLY C 1 379 ? -25.486 12.169 -19.026 1.00 43.83 396 GLY C O 1
ATOM 11880 N N . ARG C 1 380 ? -25.958 11.179 -21.008 1.00 43.13 397 ARG C N 1
ATOM 11881 C CA . ARG C 1 380 ? -25.899 12.370 -21.842 1.00 42.52 397 ARG C CA 1
ATOM 11882 C C . ARG C 1 380 ? -27.171 13.204 -21.699 1.00 41.26 397 ARG C C 1
ATOM 11883 O O . ARG C 1 380 ? -27.945 13.328 -22.647 1.00 41.81 397 ARG C O 1
ATOM 11891 N N . LEU C 1 381 ? -27.352 13.829 -20.529 1.00 38.32 398 LEU C N 1
ATOM 11892 C CA . LEU C 1 381 ? -28.574 14.560 -20.231 1.00 37.34 398 LEU C CA 1
ATOM 11893 C C . LEU C 1 381 ? -28.441 16.044 -20.577 1.00 33.05 398 LEU C C 1
ATOM 11894 O O . LEU C 1 381 ? -29.434 16.764 -20.560 1.00 33.99 398 LEU C O 1
ATOM 11899 N N . PHE C 1 382 ? -27.222 16.507 -20.868 1.00 31.46 399 PHE C N 1
ATOM 11900 C CA . PHE C 1 382 ? -27.038 17.793 -21.524 1.00 30.27 399 PHE C CA 1
ATOM 11901 C C . PHE C 1 382 ? -27.215 17.556 -23.021 1.00 30.09 399 PHE C C 1
ATOM 11902 O O . PHE C 1 382 ? -26.237 17.428 -23.754 1.00 26.83 399 PHE C O 1
ATOM 11910 N N . THR C 1 383 ? -28.483 17.472 -23.439 1.00 33.27 400 THR C N 1
ATOM 11911 C CA . THR C 1 383 ? -28.837 17.112 -24.804 1.00 34.77 400 THR C CA 1
ATOM 11912 C C . THR C 1 383 ? -28.459 18.261 -25.735 1.00 36.04 400 THR C C 1
ATOM 11913 O O . THR C 1 383 ? -28.249 19.389 -25.284 1.00 34.76 400 THR C O 1
ATOM 11917 N N . PRO C 1 384 ? -28.354 18.012 -27.059 1.00 34.77 401 PRO C N 1
ATOM 11918 C CA . PRO C 1 384 ? -28.176 19.095 -28.029 1.00 34.58 401 PRO C CA 1
ATOM 11919 C C . PRO C 1 384 ? -29.089 20.303 -27.828 1.00 33.48 401 PRO C C 1
ATOM 11920 O O . PRO C 1 384 ? -28.650 21.433 -28.020 1.00 33.68 401 PRO C O 1
ATOM 11924 N N . ASP C 1 385 ? -30.345 20.061 -27.429 1.00 33.31 402 ASP C N 1
ATOM 11925 C CA . ASP C 1 385 ? -31.305 21.137 -27.230 1.00 35.18 402 ASP C CA 1
ATOM 11926 C C . ASP C 1 385 ? -30.989 21.926 -25.957 1.00 33.48 402 ASP C C 1
ATOM 11927 O O . ASP C 1 385 ? -31.201 23.135 -25.919 1.00 34.33 402 ASP C O 1
ATOM 11932 N N . VAL C 1 386 ? -30.509 21.240 -24.913 1.00 32.15 403 VAL C N 1
ATOM 11933 C CA . VAL C 1 386 ? -30.067 21.903 -23.693 1.00 30.54 403 VAL C CA 1
ATOM 11934 C C . VAL C 1 386 ? -28.895 22.825 -24.025 1.00 28.84 403 VAL C C 1
ATOM 11935 O O . VAL C 1 386 ? -28.897 23.985 -23.626 1.00 28.23 403 VAL C O 1
ATOM 11939 N N . ILE C 1 387 ? -27.917 22.295 -24.769 1.00 28.38 404 ILE C N 1
ATOM 11940 C CA . ILE C 1 387 ? -26.700 23.016 -25.106 1.00 29.74 404 ILE C CA 1
ATOM 11941 C C . ILE C 1 387 ? -27.035 24.229 -25.974 1.00 30.92 404 ILE C C 1
ATOM 11942 O O . ILE C 1 387 ? -26.483 25.306 -25.769 1.00 31.08 404 ILE C O 1
ATOM 11947 N N . ARG C 1 388 ? -27.930 24.040 -26.951 1.00 32.39 405 ARG C N 1
ATOM 11948 C CA . ARG C 1 388 ? -28.346 25.114 -27.839 1.00 32.50 405 ARG C CA 1
ATOM 11949 C C . ARG C 1 388 ? -29.082 26.193 -27.050 1.00 30.34 405 ARG C C 1
ATOM 11950 O O . ARG C 1 388 ? -28.860 27.382 -27.270 1.00 29.93 405 ARG C O 1
ATOM 11958 N N . ALA C 1 389 ? -29.950 25.777 -26.123 1.00 30.64 406 ALA C N 1
ATOM 11959 C CA . ALA C 1 389 ? -30.676 26.725 -25.292 1.00 31.27 406 ALA C CA 1
ATOM 11960 C C . ALA C 1 389 ? -29.703 27.603 -24.502 1.00 31.40 406 ALA C C 1
ATOM 11961 O O . ALA C 1 389 ? -29.904 28.814 -24.395 1.00 29.48 406 ALA C O 1
ATOM 11963 N N . MET C 1 390 ? -28.648 26.988 -23.951 1.00 29.73 407 MET C N 1
ATOM 11964 C CA . MET C 1 390 ? -27.663 27.712 -23.161 1.00 29.09 407 MET C CA 1
ATOM 11965 C C . MET C 1 390 ? -26.965 28.774 -24.015 1.00 29.24 407 MET C C 1
ATOM 11966 O O . MET C 1 390 ? -26.725 29.885 -23.543 1.00 28.48 407 MET C O 1
ATOM 11971 N N . ALA C 1 391 ? -26.647 28.427 -25.268 1.00 30.78 408 ALA C N 1
ATOM 11972 C CA . ALA C 1 391 ? -25.965 29.334 -26.182 1.00 32.47 408 ALA C CA 1
ATOM 11973 C C . ALA C 1 391 ? -26.902 30.435 -26.682 1.00 32.23 408 ALA C C 1
ATOM 11974 O O . ALA C 1 391 ? -26.441 31.496 -27.096 1.00 32.54 408 ALA C O 1
ATOM 11976 N N . SER C 1 392 ? -28.211 30.167 -26.667 1.00 33.99 409 SER C N 1
ATOM 11977 C CA . SER C 1 392 ? -29.216 31.147 -27.049 1.00 34.49 409 SER C CA 1
ATOM 11978 C C . SER C 1 392 ? -29.417 32.168 -25.931 1.00 35.08 409 SER C C 1
ATOM 11979 O O . SER C 1 392 ? -29.725 33.330 -26.195 1.00 34.01 409 SER C O 1
ATOM 11982 N N . ILE C 1 393 ? -29.245 31.719 -24.682 1.00 32.15 410 ILE C N 1
ATOM 11983 C CA . ILE C 1 393 ? -29.532 32.531 -23.513 1.00 32.54 410 ILE C CA 1
ATOM 11984 C C . ILE C 1 393 ? -28.308 33.370 -23.149 1.00 30.82 410 ILE C C 1
ATOM 11985 O O . ILE C 1 393 ? -28.457 34.516 -22.729 1.00 32.17 410 ILE C O 1
ATOM 11990 N N . ASN C 1 394 ? -27.111 32.791 -23.313 1.00 28.30 411 ASN C N 1
ATOM 11991 C CA . ASN C 1 394 ? -25.869 33.396 -22.861 1.00 28.18 411 ASN C CA 1
ATOM 11992 C C . ASN C 1 394 ? -24.909 33.501 -24.035 1.00 27.87 411 ASN C C 1
ATOM 11993 O O . ASN C 1 394 ? -24.853 32.598 -24.866 1.00 29.41 411 ASN C O 1
ATOM 11998 N N . GLU C 1 395 ? -24.140 34.591 -24.071 1.00 27.71 412 GLU C N 1
ATOM 11999 C CA . GLU C 1 395 ? -23.102 34.751 -25.072 1.00 28.34 412 GLU C CA 1
ATOM 12000 C C . GLU C 1 395 ? -22.011 33.701 -24.865 1.00 28.32 412 GLU C C 1
ATOM 12001 O O . GLU C 1 395 ? -21.521 33.136 -25.840 1.00 29.70 412 GLU C O 1
ATOM 12007 N N . ARG C 1 396 ? -21.628 33.456 -23.604 1.00 27.34 413 ARG C N 1
ATOM 12008 C CA . ARG C 1 396 ? -20.582 32.492 -23.288 1.00 27.84 413 ARG C CA 1
ATOM 12009 C C . ARG C 1 396 ? -21.098 31.539 -22.215 1.00 27.06 413 ARG C C 1
ATOM 12010 O O . ARG C 1 396 ? -20.823 31.726 -21.033 1.00 26.52 413 ARG C O 1
ATOM 12018 N N . PRO C 1 397 ? -21.889 30.502 -22.576 1.00 26.50 414 PRO C N 1
ATOM 12019 C CA . PRO C 1 397 ? -22.467 29.608 -21.575 1.00 27.11 414 PRO C CA 1
ATOM 12020 C C . PRO C 1 397 ? -21.382 28.776 -20.892 1.00 25.56 414 PRO C C 1
ATOM 12021 O O . PRO C 1 397 ? -20.455 28.302 -21.543 1.00 26.57 414 PRO C O 1
ATOM 12025 N N . VAL C 1 398 ? -21.492 28.647 -19.568 1.00 25.52 415 VAL C N 1
ATOM 12026 C CA . VAL C 1 398 ? -20.582 27.819 -18.793 1.00 23.51 415 VAL C CA 1
ATOM 12027 C C . VAL C 1 398 ? -21.240 26.453 -18.649 1.00 22.48 415 VAL C C 1
ATOM 12028 O O . VAL C 1 398 ? -22.332 26.348 -18.097 1.00 22.96 415 VAL C O 1
ATOM 12032 N N . ILE C 1 399 ? -20.567 25.415 -19.151 1.00 22.63 416 ILE C N 1
ATOM 12033 C CA . ILE C 1 399 ? -21.108 24.066 -19.176 1.00 22.28 416 ILE C CA 1
ATOM 12034 C C . ILE C 1 399 ? -20.064 23.132 -18.572 1.00 23.19 416 ILE C C 1
ATOM 12035 O O . ILE C 1 399 ? -19.012 22.917 -19.173 1.00 24.58 416 ILE C O 1
ATOM 12040 N N . PHE C 1 400 ? -20.352 22.620 -17.370 1.00 23.19 417 PHE C N 1
ATOM 12041 C CA . PHE C 1 400 ? -19.474 21.672 -16.700 1.00 24.26 417 PHE C CA 1
ATOM 12042 C C . PHE C 1 400 ? -20.153 20.309 -16.698 1.00 24.73 417 PHE C C 1
ATOM 12043 O O . PHE C 1 400 ? -21.222 20.152 -16.111 1.00 25.45 417 PHE C O 1
ATOM 12051 N N . ALA C 1 401 ? -19.535 19.352 -17.398 1.00 26.13 418 ALA C N 1
ATOM 12052 C CA . ALA C 1 401 ? -20.024 17.984 -17.472 1.00 26.76 418 ALA C CA 1
ATOM 12053 C C . ALA C 1 401 ? -19.084 17.096 -16.663 1.00 27.77 418 ALA C C 1
ATOM 12054 O O . ALA C 1 401 ? -18.115 16.568 -17.209 1.00 28.20 418 ALA C O 1
ATOM 12056 N N . LEU C 1 402 ? -19.375 16.968 -15.361 1.00 28.72 419 LEU C N 1
ATOM 12057 C CA . LEU C 1 402 ? -18.410 16.465 -14.392 1.00 31.67 419 LEU C CA 1
ATOM 12058 C C . LEU C 1 402 ? -18.570 14.963 -14.148 1.00 34.78 419 LEU C C 1
ATOM 12059 O O . LEU C 1 402 ? -17.671 14.346 -13.577 1.00 35.74 419 LEU C O 1
ATOM 12064 N N . SER C 1 403 ? -19.699 14.376 -14.561 1.00 36.94 420 SER C N 1
ATOM 12065 C CA . SER C 1 403 ? -19.962 12.972 -14.281 1.00 37.82 420 SER C CA 1
ATOM 12066 C C . SER C 1 403 ? -18.917 12.079 -14.954 1.00 38.39 420 SER C C 1
ATOM 12067 O O . SER C 1 403 ? -18.510 12.327 -16.088 1.00 38.72 420 SER C O 1
ATOM 12070 N N . ASN C 1 404 ? -18.468 11.055 -14.215 1.00 40.95 421 ASN C N 1
ATOM 12071 C CA . ASN C 1 404 ? -17.454 10.101 -14.647 1.00 41.89 421 ASN C CA 1
ATOM 12072 C C . ASN C 1 404 ? -18.018 8.683 -14.539 1.00 43.03 421 ASN C C 1
ATOM 12073 O O . ASN C 1 404 ? -18.905 8.446 -13.720 1.00 40.84 421 ASN C O 1
ATOM 12078 N N . PRO C 1 405 ? -17.542 7.689 -15.336 1.00 44.33 422 PRO C N 1
ATOM 12079 C CA . PRO C 1 405 ? -16.548 7.903 -16.395 1.00 44.07 422 PRO C CA 1
ATOM 12080 C C . PRO C 1 405 ? -17.162 8.447 -17.684 1.00 42.56 422 PRO C C 1
ATOM 12081 O O . PRO C 1 405 ? -18.350 8.755 -17.711 1.00 42.28 422 PRO C O 1
ATOM 12085 N N . THR C 1 406 ? -16.349 8.535 -18.748 1.00 43.57 423 THR C N 1
ATOM 12086 C CA . THR C 1 406 ? -16.721 9.219 -19.981 1.00 44.84 423 THR C CA 1
ATOM 12087 C C . THR C 1 406 ? -18.142 8.856 -20.410 1.00 45.35 423 THR C C 1
ATOM 12088 O O . THR C 1 406 ? -18.866 9.718 -20.904 1.00 43.01 423 THR C O 1
ATOM 12092 N N . ALA C 1 407 ? -18.534 7.588 -20.224 1.00 46.24 424 ALA C N 1
ATOM 12093 C CA . ALA C 1 407 ? -19.829 7.101 -20.683 1.00 47.56 424 ALA C CA 1
ATOM 12094 C C . ALA C 1 407 ? -20.982 7.753 -19.916 1.00 46.26 424 ALA C C 1
ATOM 12095 O O . ALA C 1 407 ? -22.102 7.814 -20.423 1.00 48.97 424 ALA C O 1
ATOM 12097 N N . GLN C 1 408 ? -20.715 8.237 -18.697 1.00 43.01 425 GLN C N 1
ATOM 12098 C CA . GLN C 1 408 ? -21.756 8.800 -17.851 1.00 41.57 425 GLN C CA 1
ATOM 12099 C C . GLN C 1 408 ? -21.811 10.326 -17.967 1.00 36.49 425 GLN C C 1
ATOM 12100 O O . GLN C 1 408 ? -22.684 10.946 -17.370 1.00 32.32 425 GLN C O 1
ATOM 12106 N N . ALA C 1 409 ? -20.897 10.927 -18.743 1.00 36.40 426 ALA C N 1
ATOM 12107 C CA . ALA C 1 409 ? -20.810 12.377 -18.851 1.00 35.57 426 ALA C CA 1
ATOM 12108 C C . ALA C 1 409 ? -22.075 12.951 -19.490 1.00 35.61 426 ALA C C 1
ATOM 12109 O O . ALA C 1 409 ? -22.721 12.301 -20.311 1.00 35.75 426 ALA C O 1
ATOM 12111 N N . GLU C 1 410 ? -22.408 14.191 -19.108 1.00 32.91 427 GLU C N 1
ATOM 12112 C CA . GLU C 1 410 ? -23.621 14.848 -19.568 1.00 31.81 427 GLU C CA 1
ATOM 12113 C C . GLU C 1 410 ? -23.514 15.189 -21.053 1.00 31.73 427 GLU C C 1
ATOM 12114 O O . GLU C 1 410 ? -24.527 15.264 -21.742 1.00 32.96 427 GLU C O 1
ATOM 12120 N N . CYS C 1 411 ? -22.284 15.412 -21.526 1.00 31.70 428 CYS C N 1
ATOM 12121 C CA . CYS C 1 411 ? -22.012 15.633 -22.936 1.00 32.96 428 CYS C CA 1
ATOM 12122 C C . CYS C 1 411 ? -20.507 15.538 -23.141 1.00 33.61 428 CYS C C 1
ATOM 12123 O O . CYS C 1 411 ? -19.764 15.433 -22.169 1.00 35.26 428 CYS C O 1
ATOM 12126 N N . THR C 1 412 ? -20.078 15.576 -24.405 1.00 34.77 429 THR C N 1
ATOM 12127 C CA . THR C 1 412 ? -18.666 15.573 -24.748 1.00 36.83 429 THR C CA 1
ATOM 12128 C C . THR C 1 412 ? -18.226 17.004 -25.027 1.00 36.52 429 THR C C 1
ATOM 12129 O O . THR C 1 412 ? -19.059 17.885 -25.225 1.00 39.05 429 THR C O 1
ATOM 12133 N N . ALA C 1 413 ? -16.909 17.212 -25.040 1.00 36.20 430 ALA C N 1
ATOM 12134 C CA . ALA C 1 413 ? -16.329 18.473 -25.465 1.00 38.58 430 ALA C CA 1
ATOM 12135 C C . ALA C 1 413 ? -16.779 18.788 -26.891 1.00 40.56 430 ALA C C 1
ATOM 12136 O O . ALA C 1 413 ? -17.146 19.923 -27.188 1.00 38.84 430 ALA C O 1
ATOM 12138 N N . GLU C 1 414 ? -16.764 17.756 -27.748 1.00 43.14 431 GLU C N 1
ATOM 12139 C CA . GLU C 1 414 ? -17.155 17.869 -29.144 1.00 43.90 431 GLU C CA 1
ATOM 12140 C C . GLU C 1 414 ? -18.552 18.477 -29.246 1.00 40.47 431 GLU C C 1
ATOM 12141 O O . GLU C 1 414 ? -18.742 19.485 -29.922 1.00 39.60 431 GLU C O 1
ATOM 12147 N N . GLU C 1 415 ? -19.520 17.864 -28.556 1.00 39.42 432 GLU C N 1
ATOM 12148 C CA . GLU C 1 415 ? -20.895 18.339 -28.567 1.00 40.97 432 GLU C CA 1
ATOM 12149 C C . GLU C 1 415 ? -20.970 19.781 -28.064 1.00 39.02 432 GLU C C 1
ATOM 12150 O O . GLU C 1 415 ? -21.699 20.593 -28.634 1.00 38.68 432 GLU C O 1
ATOM 12156 N N . ALA C 1 416 ? -20.217 20.088 -27.000 1.00 35.98 433 ALA C N 1
ATOM 12157 C CA . ALA C 1 416 ? -20.311 21.374 -26.325 1.00 34.71 433 ALA C CA 1
ATOM 12158 C C . ALA C 1 416 ? -19.821 22.497 -27.237 1.00 32.51 433 ALA C C 1
ATOM 12159 O O . ALA C 1 416 ? -20.526 23.483 -27.442 1.00 32.71 433 ALA C O 1
ATOM 12161 N N . TYR C 1 417 ? -18.615 22.330 -27.786 1.00 32.27 434 TYR C N 1
ATOM 12162 C CA . TYR C 1 417 ? -17.998 23.352 -28.617 1.00 35.19 434 TYR C CA 1
ATOM 12163 C C . TYR C 1 417 ? -18.760 23.509 -29.937 1.00 35.96 434 TYR C C 1
ATOM 12164 O O . TYR C 1 417 ? -18.967 24.637 -30.381 1.00 36.45 434 TYR C O 1
ATOM 12173 N N . THR C 1 418 ? -19.186 22.397 -30.557 1.00 37.51 435 THR C N 1
ATOM 12174 C CA . THR C 1 418 ? -19.768 22.457 -31.894 1.00 36.65 435 THR C CA 1
ATOM 12175 C C . THR C 1 418 ? -21.162 23.075 -31.835 1.00 36.19 435 THR C C 1
ATOM 12176 O O . THR C 1 418 ? -21.487 23.916 -32.669 1.00 36.23 435 THR C O 1
ATOM 12180 N N . LEU C 1 419 ? -21.971 22.676 -30.843 1.00 35.00 436 LEU C N 1
ATOM 12181 C CA . LEU C 1 419 ? -23.361 23.104 -30.775 1.00 36.19 436 LEU C CA 1
ATOM 12182 C C . LEU C 1 419 ? -23.498 24.524 -30.211 1.00 36.24 436 LEU C C 1
ATOM 12183 O O . LEU C 1 419 ? -24.566 25.118 -30.341 1.00 36.00 436 LEU C O 1
ATOM 12188 N N . THR C 1 420 ? -22.442 25.070 -29.589 1.00 35.56 437 THR C N 1
ATOM 12189 C CA . THR C 1 420 ? -22.452 26.461 -29.144 1.00 34.88 437 THR C CA 1
ATOM 12190 C C . THR C 1 420 ? -21.565 27.314 -30.048 1.00 36.35 437 THR C C 1
ATOM 12191 O O . THR C 1 420 ? -21.404 28.506 -29.794 1.00 37.48 437 THR C O 1
ATOM 12195 N N . GLU C 1 421 ? -20.980 26.693 -31.081 1.00 39.41 438 GLU C N 1
ATOM 12196 C CA . GLU C 1 421 ? -20.212 27.392 -32.100 1.00 41.78 438 GLU C CA 1
ATOM 12197 C C . GLU C 1 421 ? -18.955 28.007 -31.485 1.00 39.18 438 GLU C C 1
ATOM 12198 O O . GLU C 1 421 ? -18.515 29.078 -31.899 1.00 38.79 438 GLU C O 1
ATOM 12204 N N . GLY C 1 422 ? -18.377 27.305 -30.503 1.00 38.31 439 GLY C N 1
ATOM 12205 C CA . GLY C 1 422 ? -17.099 27.675 -29.914 1.00 35.70 439 GLY C CA 1
ATOM 12206 C C . GLY C 1 422 ? -17.234 28.744 -28.831 1.00 33.97 439 GLY C C 1
ATOM 12207 O O . GLY C 1 422 ? -16.234 29.334 -28.424 1.00 34.90 439 GLY C O 1
ATOM 12208 N N . ARG C 1 423 ? -18.466 28.985 -28.365 1.00 32.01 440 ARG C N 1
ATOM 12209 C CA . ARG C 1 423 ? -18.738 30.064 -27.429 1.00 31.34 440 ARG C CA 1
ATOM 12210 C C . ARG C 1 423 ? -18.767 29.558 -25.986 1.00 31.04 440 ARG C C 1
ATOM 12211 O O . ARG C 1 423 ? -18.596 30.350 -25.061 1.00 29.05 440 ARG C O 1
ATOM 12219 N N . CYS C 1 424 ? -18.965 28.250 -25.780 1.00 30.42 441 CYS C N 1
ATOM 12220 C CA . CYS C 1 424 ? -19.110 27.729 -24.428 1.00 31.98 441 CYS C CA 1
ATOM 12221 C C . CYS C 1 424 ? -17.766 27.742 -23.700 1.00 32.18 441 CYS C C 1
ATOM 12222 O O . CYS C 1 424 ? -16.714 27.619 -24.326 1.00 32.08 441 CYS C O 1
ATOM 12225 N N . LEU C 1 425 ? -17.820 27.949 -22.376 1.00 32.53 442 LEU C N 1
ATOM 12226 C CA . LEU C 1 425 ? -16.701 27.684 -21.486 1.00 31.75 442 LEU C CA 1
ATOM 12227 C C . LEU C 1 425 ? -16.960 26.336 -20.822 1.00 29.71 442 LEU C C 1
ATOM 12228 O O . LEU C 1 425 ? -17.915 26.188 -20.060 1.00 25.98 442 LEU C O 1
ATOM 12233 N N . PHE C 1 426 ? -16.121 25.350 -21.160 1.00 29.22 443 PHE C N 1
ATOM 12234 C CA . PHE C 1 426 ? -16.425 23.954 -20.896 1.00 28.85 443 PHE C CA 1
ATOM 12235 C C . PHE C 1 426 ? -15.343 23.336 -20.014 1.00 28.74 443 PHE C C 1
ATOM 12236 O O . PHE C 1 426 ? -14.163 23.666 -20.130 1.00 29.51 443 PHE C O 1
ATOM 12244 N N . ALA C 1 427 ? -15.784 22.441 -19.125 1.00 28.21 444 ALA C N 1
ATOM 12245 C CA . ALA C 1 427 ? -14.892 21.584 -18.364 1.00 28.93 444 ALA C CA 1
ATOM 12246 C C . ALA C 1 427 ? -15.595 20.257 -18.102 1.00 27.93 444 ALA C C 1
ATOM 12247 O O . ALA C 1 427 ? -16.821 20.193 -18.084 1.00 26.02 444 ALA C O 1
ATOM 12249 N N . SER C 1 428 ? -14.794 19.207 -17.887 1.00 29.09 445 SER C N 1
ATOM 12250 C CA . SER C 1 428 ? -15.308 17.862 -17.721 1.00 29.69 445 SER C CA 1
ATOM 12251 C C . SER C 1 428 ? -14.604 17.179 -16.555 1.00 30.15 445 SER C C 1
ATOM 12252 O O . SER C 1 428 ? -13.548 17.624 -16.114 1.00 30.07 445 SER C O 1
ATOM 12255 N N . GLY C 1 429 ? -15.209 16.091 -16.075 1.00 32.30 446 GLY C N 1
ATOM 12256 C CA . GLY C 1 429 ? -14.574 15.222 -15.101 1.00 34.60 446 GLY C CA 1
ATOM 12257 C C . GLY C 1 429 ? -13.671 14.200 -15.788 1.00 37.52 446 GLY C C 1
ATOM 12258 O O . GLY C 1 429 ? -12.625 13.843 -15.255 1.00 39.63 446 GLY C O 1
ATOM 12259 N N . SER C 1 430 ? -14.102 13.729 -16.967 1.00 38.59 447 SER C N 1
ATOM 12260 C CA . SER C 1 430 ? -13.377 12.717 -17.719 1.00 43.26 447 SER C CA 1
ATOM 12261 C C . SER C 1 430 ? -12.537 13.371 -18.814 1.00 43.63 447 SER C C 1
ATOM 12262 O O . SER C 1 430 ? -12.906 14.416 -19.347 1.00 43.61 447 SER C O 1
ATOM 12265 N N . PRO C 1 431 ? -11.384 12.771 -19.193 1.00 45.43 448 PRO C N 1
ATOM 12266 C CA . PRO C 1 431 ? -10.442 13.425 -20.103 1.00 47.21 448 PRO C CA 1
ATOM 12267 C C . PRO C 1 431 ? -10.941 13.481 -21.545 1.00 44.71 448 PRO C C 1
ATOM 12268 O O . PRO C 1 431 ? -11.362 12.470 -22.101 1.00 44.54 448 PRO C O 1
ATOM 12272 N N . PHE C 1 432 ? -10.909 14.684 -22.130 1.00 43.32 449 PHE C N 1
ATOM 12273 C CA . PHE C 1 432 ? -11.220 14.867 -23.538 1.00 42.01 449 PHE C CA 1
ATOM 12274 C C . PHE C 1 432 ? -10.035 15.547 -24.215 1.00 43.27 449 PHE C C 1
ATOM 12275 O O . PHE C 1 432 ? -9.402 16.430 -23.636 1.00 44.00 449 PHE C O 1
ATOM 12283 N N . GLY C 1 433 ? -9.747 15.114 -25.448 1.00 45.41 450 GLY C N 1
ATOM 12284 C CA . GLY C 1 433 ? -8.670 15.681 -26.242 1.00 43.70 450 GLY C CA 1
ATOM 12285 C C . GLY C 1 433 ? -9.136 16.931 -26.983 1.00 44.29 450 GLY C C 1
ATOM 12286 O O . GLY C 1 433 ? -10.323 17.258 -26.971 1.00 41.84 450 GLY C O 1
ATOM 12287 N N . PRO C 1 434 ? -8.218 17.661 -27.654 1.00 45.14 451 PRO C N 1
ATOM 12288 C CA . PRO C 1 434 ? -8.583 18.886 -28.371 1.00 46.86 451 PRO C CA 1
ATOM 12289 C C . PRO C 1 434 ? -9.765 18.724 -29.329 1.00 46.79 451 PRO C C 1
ATOM 12290 O O . PRO C 1 434 ? -10.027 17.630 -29.829 1.00 46.83 451 PRO C O 1
ATOM 12294 N N . VAL C 1 435 ? -10.489 19.828 -29.552 1.00 45.47 452 VAL C N 1
ATOM 12295 C CA . VAL C 1 435 ? -11.599 19.858 -30.491 1.00 47.03 452 VAL C CA 1
ATOM 12296 C C . VAL C 1 435 ? -11.278 20.893 -31.567 1.00 48.36 452 VAL C C 1
ATOM 12297 O O . VAL C 1 435 ? -11.081 22.070 -31.263 1.00 46.49 452 VAL C O 1
ATOM 12301 N N . LYS C 1 436 ? -11.201 20.429 -32.820 1.00 50.71 453 LYS C N 1
ATOM 12302 C CA . LYS C 1 436 ? -11.004 21.301 -33.965 1.00 53.62 453 LYS C CA 1
ATOM 12303 C C . LYS C 1 436 ? -12.353 21.520 -34.641 1.00 51.89 453 LYS C C 1
ATOM 12304 O O . LYS C 1 436 ? -13.007 20.563 -35.049 1.00 52.42 453 LYS C O 1
ATOM 12310 N N . LEU C 1 437 ? -12.771 22.785 -34.720 1.00 50.32 454 LEU C N 1
ATOM 12311 C CA . LEU C 1 437 ? -13.956 23.146 -35.476 1.00 51.96 454 LEU C CA 1
ATOM 12312 C C . LEU C 1 437 ? -13.548 23.307 -36.938 1.00 52.49 454 LEU C C 1
ATOM 12313 O O . LEU C 1 437 ? -12.371 23.502 -37.244 1.00 50.07 454 LEU C O 1
ATOM 12318 N N . THR C 1 438 ? -14.537 23.229 -37.832 1.00 53.19 455 THR C N 1
ATOM 12319 C CA . THR C 1 438 ? -14.289 23.262 -39.264 1.00 54.92 455 THR C CA 1
ATOM 12320 C C . THR C 1 438 ? -13.755 24.634 -39.679 1.00 54.90 455 THR C C 1
ATOM 12321 O O . THR C 1 438 ? -13.079 24.742 -40.699 1.00 56.49 455 THR C O 1
ATOM 12325 N N . ASP C 1 439 ? -14.029 25.670 -38.871 1.00 54.27 456 ASP C N 1
ATOM 12326 C CA . ASP C 1 439 ? -13.543 27.013 -39.154 1.00 55.38 456 ASP C CA 1
ATOM 12327 C C . ASP C 1 439 ? -12.068 27.169 -38.781 1.00 53.14 456 ASP C C 1
ATOM 12328 O O . ASP C 1 439 ? -11.512 28.248 -38.964 1.00 54.64 456 ASP C O 1
ATOM 12333 N N . GLY C 1 440 ? -11.447 26.118 -38.227 1.00 54.35 457 GLY C N 1
ATOM 12334 C CA . GLY C 1 440 ? -10.011 26.106 -37.981 1.00 55.03 457 GLY C CA 1
ATOM 12335 C C . GLY C 1 440 ? -9.652 26.175 -36.495 1.00 55.86 457 GLY C C 1
ATOM 12336 O O . GLY C 1 440 ? -8.572 25.732 -36.107 1.00 55.93 457 GLY C O 1
ATOM 12337 N N . ARG C 1 441 ? -10.546 26.731 -35.666 1.00 55.32 458 ARG C N 1
ATOM 12338 C CA . ARG C 1 441 ? -10.245 26.989 -34.263 1.00 54.60 458 ARG C CA 1
ATOM 12339 C C . ARG C 1 441 ? -10.071 25.679 -33.496 1.00 51.59 458 ARG C C 1
ATOM 12340 O O . ARG C 1 441 ? -10.818 24.727 -33.712 1.00 48.94 458 ARG C O 1
ATOM 12348 N N . VAL C 1 442 ? -9.086 25.661 -32.586 1.00 50.81 459 VAL C N 1
ATOM 12349 C CA . VAL C 1 442 ? -8.805 24.506 -31.746 1.00 49.86 459 VAL C CA 1
ATOM 12350 C C . VAL C 1 442 ? -9.077 24.879 -30.288 1.00 46.28 459 VAL C C 1
ATOM 12351 O O . VAL C 1 442 ? -8.582 25.897 -29.808 1.00 46.52 459 VAL C O 1
ATOM 12355 N N . PHE C 1 443 ? -9.853 24.035 -29.594 1.00 43.91 460 PHE C N 1
ATOM 12356 C CA . PHE C 1 443 ? -10.192 24.235 -28.191 1.00 42.48 460 PHE C CA 1
ATOM 12357 C C . PHE C 1 443 ? -9.609 23.094 -27.360 1.00 43.25 460 PHE C C 1
ATOM 12358 O O . PHE C 1 443 ? -9.842 21.927 -27.664 1.00 44.21 460 PHE C O 1
ATOM 12366 N N . THR C 1 444 ? -8.864 23.445 -26.303 1.00 42.20 461 THR C N 1
ATOM 12367 C CA . THR C 1 444 ? -8.294 22.466 -25.390 1.00 41.07 461 THR C CA 1
ATOM 12368 C C . THR C 1 444 ? -9.053 22.531 -24.064 1.00 39.68 461 THR C C 1
ATOM 12369 O O . THR C 1 444 ? -8.783 23.405 -23.242 1.00 37.95 461 THR C O 1
ATOM 12373 N N . PRO C 1 445 ? -10.037 21.629 -23.825 1.00 37.73 462 PRO C N 1
ATOM 12374 C CA . PRO C 1 445 ? -10.833 21.651 -22.595 1.00 37.01 462 PRO C CA 1
ATOM 12375 C C . PRO C 1 445 ? -10.110 21.065 -21.386 1.00 37.45 462 PRO C C 1
ATOM 12376 O O . PRO C 1 445 ? -9.381 20.084 -21.511 1.00 37.41 462 PRO C O 1
ATOM 12380 N N . GLY C 1 446 ? -10.335 21.676 -20.217 1.00 37.15 463 GLY C N 1
ATOM 12381 C CA . GLY C 1 446 ? -9.725 21.227 -18.977 1.00 36.72 463 GLY C CA 1
ATOM 12382 C C . GLY C 1 446 ? -10.548 20.131 -18.302 1.00 33.64 463 GLY C C 1
ATOM 12383 O O . GLY C 1 446 ? -11.755 20.025 -18.513 1.00 33.31 463 GLY C O 1
ATOM 12384 N N . GLN C 1 447 ? -9.861 19.328 -17.485 1.00 34.18 464 GLN C N 1
ATOM 12385 C CA . GLN C 1 447 ? -10.483 18.325 -16.638 1.00 34.14 464 GLN C CA 1
ATOM 12386 C C . GLN C 1 447 ? -10.425 18.809 -15.190 1.00 31.19 464 GLN C C 1
ATOM 12387 O O . GLN C 1 447 ? -9.353 19.153 -14.709 1.00 32.28 464 GLN C O 1
ATOM 12393 N N . GLY C 1 448 ? -11.572 18.839 -14.502 1.00 29.70 465 GLY C N 1
ATOM 12394 C CA . GLY C 1 448 ? -11.630 19.242 -13.103 1.00 29.06 465 GLY C CA 1
ATOM 12395 C C . GLY C 1 448 ? -11.302 18.078 -12.169 1.00 27.80 465 GLY C C 1
ATOM 12396 O O . GLY C 1 448 ? -12.173 17.584 -11.460 1.00 29.70 465 GLY C O 1
ATOM 12397 N N . ASN C 1 449 ? -10.028 17.670 -12.179 1.00 26.54 466 ASN C N 1
ATOM 12398 C CA . ASN C 1 449 ? -9.524 16.512 -11.458 1.00 25.98 466 ASN C CA 1
ATOM 12399 C C . ASN C 1 449 ? -9.249 16.892 -10.002 1.00 24.83 466 ASN C C 1
ATOM 12400 O O . ASN C 1 449 ? -8.610 17.903 -9.726 1.00 23.57 466 ASN C O 1
ATOM 12405 N N . ASN C 1 450 ? -9.707 16.057 -9.063 1.00 24.94 467 ASN C N 1
ATOM 12406 C CA . ASN C 1 450 ? -9.531 16.335 -7.645 1.00 24.19 467 ASN C CA 1
ATOM 12407 C C . ASN C 1 450 ? -8.053 16.441 -7.267 1.00 23.30 467 ASN C C 1
ATOM 12408 O O . ASN C 1 450 ? -7.727 17.057 -6.251 1.00 22.47 467 ASN C O 1
ATOM 12413 N N . VAL C 1 451 ? -7.150 15.887 -8.089 1.00 22.84 468 VAL C N 1
ATOM 12414 C CA . VAL C 1 451 ? -5.732 15.881 -7.754 1.00 23.06 468 VAL C CA 1
ATOM 12415 C C . VAL C 1 451 ? -5.155 17.301 -7.760 1.00 22.44 468 VAL C C 1
ATOM 12416 O O . VAL C 1 451 ? -4.085 17.528 -7.211 1.00 22.08 468 VAL C O 1
ATOM 12420 N N . TYR C 1 452 ? -5.851 18.271 -8.363 1.00 22.49 469 TYR C N 1
ATOM 12421 C CA . TYR C 1 452 ? -5.394 19.654 -8.340 1.00 22.56 469 TYR C CA 1
ATOM 12422 C C . TYR C 1 452 ? -5.377 20.220 -6.916 1.00 21.63 469 TYR C C 1
ATOM 12423 O O . TYR C 1 452 ? -4.633 21.155 -6.640 1.00 22.48 469 TYR C O 1
ATOM 12432 N N . ILE C 1 453 ? -6.204 19.671 -6.014 1.00 21.03 470 ILE C N 1
ATOM 12433 C CA . ILE C 1 453 ? -6.470 20.311 -4.736 1.00 20.95 470 ILE C CA 1
ATOM 12434 C C . ILE C 1 453 ? -5.844 19.537 -3.571 1.00 20.61 470 ILE C C 1
ATOM 12435 O O . ILE C 1 453 ? -5.114 20.137 -2.794 1.00 21.24 470 ILE C O 1
ATOM 12440 N N . PHE C 1 454 ? -6.117 18.230 -3.432 1.00 20.29 471 PHE C N 1
ATOM 12441 C CA . PHE C 1 454 ? -5.879 17.549 -2.164 1.00 20.99 471 PHE C CA 1
ATOM 12442 C C . PHE C 1 454 ? -4.388 17.467 -1.822 1.00 20.66 471 PHE C C 1
ATOM 12443 O O . PHE C 1 454 ? -4.048 17.626 -0.652 1.00 19.97 471 PHE C O 1
ATOM 12451 N N . PRO C 1 455 ? -3.437 17.244 -2.763 1.00 21.09 472 PRO C N 1
ATOM 12452 C CA . PRO C 1 455 ? -2.018 17.197 -2.390 1.00 21.76 472 PRO C CA 1
ATOM 12453 C C . PRO C 1 455 ? -1.524 18.473 -1.698 1.00 22.42 472 PRO C C 1
ATOM 12454 O O . PRO C 1 455 ? -0.956 18.412 -0.606 1.00 22.15 472 PRO C O 1
ATOM 12458 N N . GLY C 1 456 ? -1.776 19.625 -2.335 1.00 21.74 473 GLY C N 1
ATOM 12459 C CA . GLY C 1 456 ? -1.331 20.925 -1.850 1.00 21.18 473 GLY C CA 1
ATOM 12460 C C . GLY C 1 456 ? -1.954 21.295 -0.505 1.00 21.21 473 GLY C C 1
ATOM 12461 O O . GLY C 1 456 ? -1.262 21.795 0.383 1.00 21.15 473 GLY C O 1
ATOM 12462 N N . VAL C 1 457 ? -3.263 21.050 -0.359 1.00 20.82 474 VAL C N 1
ATOM 12463 C CA . VAL C 1 457 ? -3.947 21.328 0.892 1.00 20.66 474 VAL C CA 1
ATOM 12464 C C . VAL C 1 457 ? -3.347 20.446 1.990 1.00 20.04 474 VAL C C 1
ATOM 12465 O O . VAL C 1 457 ? -3.008 20.939 3.060 1.00 18.81 474 VAL C O 1
ATOM 12469 N N . ALA C 1 458 ? -3.188 19.148 1.718 1.00 19.45 475 ALA C N 1
ATOM 12470 C CA . ALA C 1 458 ? -2.669 18.241 2.733 1.00 19.71 475 ALA C CA 1
ATOM 12471 C C . ALA C 1 458 ? -1.289 18.702 3.197 1.00 19.17 475 ALA C C 1
ATOM 12472 O O . ALA C 1 458 ? -1.015 18.709 4.395 1.00 18.80 475 ALA C O 1
ATOM 12474 N N . LEU C 1 459 ? -0.426 19.091 2.249 1.00 19.27 476 LEU C N 1
ATOM 12475 C CA . LEU C 1 459 ? 0.939 19.477 2.578 1.00 19.85 476 LEU C CA 1
ATOM 12476 C C . LEU C 1 459 ? 0.923 20.691 3.506 1.00 19.75 476 LEU C C 1
ATOM 12477 O O . LEU C 1 459 ? 1.618 20.704 4.514 1.00 19.67 476 LEU C O 1
ATOM 12482 N N . ALA C 1 460 ? 0.129 21.713 3.157 1.00 20.26 477 ALA C N 1
ATOM 12483 C CA . ALA C 1 460 ? 0.049 22.939 3.939 1.00 19.68 477 ALA C CA 1
ATOM 12484 C C . ALA C 1 460 ? -0.421 22.645 5.364 1.00 19.64 477 ALA C C 1
ATOM 12485 O O . ALA C 1 460 ? 0.169 23.128 6.323 1.00 18.51 477 ALA C O 1
ATOM 12487 N N . VAL C 1 461 ? -1.498 21.860 5.491 1.00 19.78 478 VAL C N 1
ATOM 12488 C CA . VAL C 1 461 ? -2.055 21.521 6.790 1.00 19.93 478 VAL C CA 1
ATOM 12489 C C . VAL C 1 461 ? -0.993 20.835 7.654 1.00 19.29 478 VAL C C 1
ATOM 12490 O O . VAL C 1 461 ? -0.812 21.192 8.814 1.00 18.95 478 VAL C O 1
ATOM 12494 N N . ILE C 1 462 ? -0.288 19.858 7.076 1.00 19.45 479 ILE C N 1
ATOM 12495 C CA . ILE C 1 462 ? 0.714 19.092 7.802 1.00 19.55 479 ILE C CA 1
ATOM 12496 C C . ILE C 1 462 ? 1.858 20.005 8.247 1.00 20.02 479 ILE C C 1
ATOM 12497 O O . ILE C 1 462 ? 2.230 19.990 9.423 1.00 19.40 479 ILE C O 1
ATOM 12502 N N . LEU C 1 463 ? 2.396 20.802 7.310 1.00 19.81 480 LEU C N 1
ATOM 12503 C CA . LEU C 1 463 ? 3.567 21.628 7.568 1.00 21.32 480 LEU C CA 1
ATOM 12504 C C . LEU C 1 463 ? 3.260 22.706 8.611 1.00 21.52 480 LEU C C 1
ATOM 12505 O O . LEU C 1 463 ? 4.161 23.129 9.334 1.00 20.51 480 LEU C O 1
ATOM 12510 N N . CYS C 1 464 ? 1.989 23.129 8.709 1.00 21.63 481 CYS C N 1
ATOM 12511 C CA . CYS C 1 464 ? 1.588 24.180 9.630 1.00 21.21 481 CYS C CA 1
ATOM 12512 C C . CYS C 1 464 ? 1.137 23.639 10.985 1.00 21.26 481 CYS C C 1
ATOM 12513 O O . CYS C 1 464 ? 0.760 24.429 11.848 1.00 21.89 481 CYS C O 1
ATOM 12516 N N . ASN C 1 465 ? 1.169 22.311 11.175 1.00 21.20 482 ASN C N 1
ATOM 12517 C CA . ASN C 1 465 ? 0.646 21.682 12.381 1.00 22.03 482 ASN C CA 1
ATOM 12518 C C . ASN C 1 465 ? -0.794 22.143 12.640 1.00 21.36 482 ASN C C 1
ATOM 12519 O O . ASN C 1 465 ? -1.184 22.357 13.788 1.00 21.48 482 ASN C O 1
ATOM 12524 N N . THR C 1 466 ? -1.579 22.267 11.561 1.00 20.53 483 THR C N 1
ATOM 12525 C CA . THR C 1 466 ? -2.979 22.662 11.628 1.00 20.58 483 THR C CA 1
ATOM 12526 C C . THR C 1 466 ? -3.788 21.524 12.248 1.00 20.87 483 THR C C 1
ATOM 12527 O O . THR C 1 466 ? -3.474 20.349 12.053 1.00 21.55 483 THR C O 1
ATOM 12531 N N . ARG C 1 467 ? -4.839 21.884 12.990 1.00 21.32 484 ARG C N 1
ATOM 12532 C CA . ARG C 1 467 ? -5.577 20.930 13.803 1.00 21.58 484 ARG C CA 1
ATOM 12533 C C . ARG C 1 467 ? -7.004 20.719 13.299 1.00 21.74 484 ARG C C 1
ATOM 12534 O O . ARG C 1 467 ? -7.593 19.678 13.587 1.00 20.87 484 ARG C O 1
ATOM 12542 N N . HIS C 1 468 ? -7.569 21.725 12.614 1.00 21.32 485 HIS C N 1
ATOM 12543 C CA . HIS C 1 468 ? -8.895 21.623 12.023 1.00 22.46 485 HIS C CA 1
ATOM 12544 C C . HIS C 1 468 ? -8.899 22.352 10.681 1.00 22.20 485 HIS C C 1
ATOM 12545 O O . HIS C 1 468 ? -8.204 23.357 10.514 1.00 22.06 485 HIS C O 1
ATOM 12552 N N . ILE C 1 469 ? -9.674 21.813 9.730 1.00 21.45 486 ILE C N 1
ATOM 12553 C CA . ILE C 1 469 ? -9.718 22.316 8.368 1.00 21.18 486 ILE C CA 1
ATOM 12554 C C . ILE C 1 469 ? -11.110 22.889 8.100 1.00 21.78 486 ILE C C 1
ATOM 12555 O O . ILE C 1 469 ? -12.073 22.146 7.930 1.00 21.47 486 ILE C O 1
ATOM 12560 N N . SER C 1 470 ? -11.199 24.223 8.075 1.00 22.26 487 SER C N 1
ATOM 12561 C CA . SER C 1 470 ? -12.437 24.919 7.770 1.00 23.35 487 SER C CA 1
ATOM 12562 C C . SER C 1 470 ? -12.711 24.843 6.270 1.00 23.40 487 SER C C 1
ATOM 12563 O O . SER C 1 470 ? -11.796 24.635 5.478 1.00 21.21 487 SER C O 1
ATOM 12566 N N . ASP C 1 471 ? -13.975 25.055 5.885 1.00 24.31 488 ASP C N 1
ATOM 12567 C CA . ASP C 1 471 ? -14.335 25.110 4.477 1.00 25.55 488 ASP C CA 1
ATOM 12568 C C . ASP C 1 471 ? -13.604 26.265 3.790 1.00 24.51 488 ASP C C 1
ATOM 12569 O O . ASP C 1 471 ? -13.363 26.211 2.587 1.00 24.47 488 ASP C O 1
ATOM 12574 N N . SER C 1 472 ? -13.252 27.310 4.551 1.00 23.27 489 SER C N 1
ATOM 12575 C CA . SER C 1 472 ? -12.584 28.471 3.985 1.00 23.23 489 SER C CA 1
ATOM 12576 C C . SER C 1 472 ? -11.192 28.111 3.461 1.00 22.06 489 SER C C 1
ATOM 12577 O O . SER C 1 472 ? -10.677 28.790 2.578 1.00 21.23 489 SER C O 1
ATOM 12580 N N . VAL C 1 473 ? -10.594 27.026 3.971 1.00 20.95 490 VAL C N 1
ATOM 12581 C CA . VAL C 1 473 ? -9.319 26.550 3.452 1.00 21.07 490 VAL C CA 1
ATOM 12582 C C . VAL C 1 473 ? -9.496 26.099 2.003 1.00 21.73 490 VAL C C 1
ATOM 12583 O O . VAL C 1 473 ? -8.623 26.347 1.176 1.00 22.83 490 VAL C O 1
ATOM 12587 N N . PHE C 1 474 ? -10.627 25.439 1.708 1.00 21.12 491 PHE C N 1
ATOM 12588 C CA . PHE C 1 474 ? -10.902 24.927 0.373 1.00 21.85 491 PHE C CA 1
ATOM 12589 C C . PHE C 1 474 ? -11.250 26.069 -0.579 1.00 22.29 491 PHE C C 1
ATOM 12590 O O . PHE C 1 474 ? -10.972 25.970 -1.769 1.00 22.93 491 PHE C O 1
ATOM 12598 N N . LEU C 1 475 ? -11.847 27.146 -0.058 1.00 23.54 492 LEU C N 1
ATOM 12599 C CA . LEU C 1 475 ? -12.104 28.330 -0.866 1.00 24.13 492 LEU C CA 1
ATOM 12600 C C . LEU C 1 475 ? -10.774 28.961 -1.287 1.00 24.50 492 LEU C C 1
ATOM 12601 O O . LEU C 1 475 ? -10.589 29.330 -2.447 1.00 22.20 492 LEU C O 1
ATOM 12606 N N . GLU C 1 476 ? -9.831 29.057 -0.342 1.00 24.86 493 GLU C N 1
ATOM 12607 C CA . GLU C 1 476 ? -8.508 29.602 -0.620 1.00 25.75 493 GLU C CA 1
ATOM 12608 C C . GLU C 1 476 ? -7.767 28.738 -1.643 1.00 24.43 493 GLU C C 1
ATOM 12609 O O . GLU C 1 476 ? -7.078 29.262 -2.517 1.00 25.41 493 GLU C O 1
ATOM 12615 N N . ALA C 1 477 ? -7.890 27.413 -1.521 1.00 23.17 494 ALA C N 1
ATOM 12616 C CA . ALA C 1 477 ? -7.232 26.492 -2.438 1.00 22.96 494 ALA C CA 1
ATOM 12617 C C . ALA C 1 477 ? -7.770 26.670 -3.859 1.00 22.10 494 ALA C C 1
ATOM 12618 O O . ALA C 1 477 ? -7.009 26.640 -4.826 1.00 20.77 494 ALA C O 1
ATOM 12620 N N . ALA C 1 478 ? -9.090 26.828 -3.979 1.00 21.98 495 ALA C N 1
ATOM 12621 C CA . ALA C 1 478 ? -9.725 27.062 -5.270 1.00 22.74 495 ALA C CA 1
ATOM 12622 C C . ALA C 1 478 ? -9.169 28.326 -5.930 1.00 23.59 495 ALA C C 1
ATOM 12623 O O . ALA C 1 478 ? -8.876 28.323 -7.124 1.00 24.17 495 ALA C O 1
ATOM 12625 N N . LYS C 1 479 ? -9.017 29.402 -5.148 1.00 25.10 496 LYS C N 1
ATOM 12626 C CA . LYS C 1 479 ? -8.511 30.664 -5.672 1.00 25.91 496 LYS C CA 1
ATOM 12627 C C . LYS C 1 479 ? -7.048 30.503 -6.077 1.00 26.16 496 LYS C C 1
ATOM 12628 O O . LYS C 1 479 ? -6.637 31.011 -7.117 1.00 26.78 496 LYS C O 1
ATOM 12634 N N . ALA C 1 480 ? -6.271 29.781 -5.260 1.00 25.47 497 ALA C N 1
ATOM 12635 C CA . ALA C 1 480 ? -4.856 29.576 -5.534 1.00 25.12 497 ALA C CA 1
ATOM 12636 C C . ALA C 1 480 ? -4.656 28.753 -6.805 1.00 24.63 497 ALA C C 1
ATOM 12637 O O . ALA C 1 480 ? -3.675 28.947 -7.514 1.00 26.54 497 ALA C O 1
ATOM 12639 N N . LEU C 1 481 ? -5.566 27.811 -7.073 1.00 24.32 498 LEU C N 1
ATOM 12640 C CA . LEU C 1 481 ? -5.500 27.009 -8.285 1.00 24.71 498 LEU C CA 1
ATOM 12641 C C . LEU C 1 481 ? -5.709 27.906 -9.506 1.00 24.25 498 LEU C C 1
ATOM 12642 O O . LEU C 1 481 ? -4.893 27.903 -10.423 1.00 23.40 498 LEU C O 1
ATOM 12647 N N . THR C 1 482 ? -6.798 28.682 -9.503 1.00 25.94 499 THR C N 1
ATOM 12648 C CA . THR C 1 482 ? -7.150 29.530 -10.636 1.00 27.99 499 THR C CA 1
ATOM 12649 C C . THR C 1 482 ? -6.080 30.599 -10.880 1.00 29.45 499 THR C C 1
ATOM 12650 O O . THR C 1 482 ? -5.842 30.988 -12.022 1.00 29.48 499 THR C O 1
ATOM 12654 N N . SER C 1 483 ? -5.419 31.068 -9.815 1.00 30.38 500 SER C N 1
ATOM 12655 C CA . SER C 1 483 ? -4.446 32.146 -9.932 1.00 31.88 500 SER C CA 1
ATOM 12656 C C . SER C 1 483 ? -3.218 31.721 -10.742 1.00 31.76 500 SER C C 1
ATOM 12657 O O . SER C 1 483 ? -2.407 32.566 -11.103 1.00 34.23 500 SER C O 1
ATOM 12660 N N . GLN C 1 484 ? -3.077 30.421 -11.027 1.00 30.83 501 GLN C N 1
ATOM 12661 C CA . GLN C 1 484 ? -1.912 29.913 -11.735 1.00 31.77 501 GLN C CA 1
ATOM 12662 C C . GLN C 1 484 ? -2.164 29.784 -13.236 1.00 31.91 501 GLN C C 1
ATOM 12663 O O . GLN C 1 484 ? -1.242 29.472 -13.984 1.00 32.04 501 GLN C O 1
ATOM 12669 N N . LEU C 1 485 ? -3.416 29.985 -13.659 1.00 33.50 502 LEU C N 1
ATOM 12670 C CA . LEU C 1 485 ? -3.794 29.886 -15.060 1.00 35.33 502 LEU C CA 1
ATOM 12671 C C . LEU C 1 485 ? -3.293 31.120 -15.805 1.00 35.75 502 LEU C C 1
ATOM 12672 O O . LEU C 1 485 ? -3.584 32.238 -15.393 1.00 35.70 502 LEU C O 1
ATOM 12677 N N . THR C 1 486 ? -2.532 30.912 -16.888 1.00 38.50 503 THR C N 1
ATOM 12678 C CA . THR C 1 486 ? -1.978 32.019 -17.654 1.00 40.87 503 THR C CA 1
ATOM 12679 C C . THR C 1 486 ? -3.023 32.515 -18.652 1.00 40.93 503 THR C C 1
ATOM 12680 O O . THR C 1 486 ? -4.044 31.867 -18.872 1.00 40.86 503 THR C O 1
ATOM 12684 N N . ASP C 1 487 ? -2.741 33.673 -19.258 1.00 45.45 504 ASP C N 1
ATOM 12685 C CA . ASP C 1 487 ? -3.608 34.265 -20.268 1.00 47.39 504 ASP C CA 1
ATOM 12686 C C . ASP C 1 487 ? -3.669 33.370 -21.505 1.00 46.46 504 ASP C C 1
ATOM 12687 O O . ASP C 1 487 ? -4.750 33.142 -22.049 1.00 45.91 504 ASP C O 1
ATOM 12692 N N . GLU C 1 488 ? -2.502 32.867 -21.936 1.00 43.55 505 GLU C N 1
ATOM 12693 C CA . GLU C 1 488 ? -2.405 32.017 -23.113 1.00 43.12 505 GLU C CA 1
ATOM 12694 C C . GLU C 1 488 ? -3.226 30.741 -22.921 1.00 41.59 505 GLU C C 1
ATOM 12695 O O . GLU C 1 488 ? -3.838 30.258 -23.869 1.00 40.70 505 GLU C O 1
ATOM 12697 N N . GLU C 1 489 ? -3.229 30.199 -21.696 1.00 39.35 506 GLU C N 1
ATOM 12698 C CA . GLU C 1 489 ? -3.972 28.985 -21.392 1.00 38.67 506 GLU C CA 1
ATOM 12699 C C . GLU C 1 489 ? -5.471 29.270 -21.457 1.00 37.15 506 GLU C C 1
ATOM 12700 O O . GLU C 1 489 ? -6.215 28.508 -22.065 1.00 38.12 506 GLU C O 1
ATOM 12706 N N . LEU C 1 490 ? -5.908 30.374 -20.844 1.00 37.63 507 LEU C N 1
ATOM 12707 C CA . LEU C 1 490 ? -7.318 30.737 -20.848 1.00 40.56 507 LEU C CA 1
ATOM 12708 C C . LEU C 1 490 ? -7.809 30.954 -22.283 1.00 41.48 507 LEU C C 1
ATOM 12709 O O . LEU C 1 490 ? -8.934 30.581 -22.612 1.00 41.03 507 LEU C O 1
ATOM 12714 N N . ALA C 1 491 ? -6.957 31.539 -23.137 1.00 43.03 508 ALA C N 1
ATOM 12715 C CA . ALA C 1 491 ? -7.308 31.808 -24.525 1.00 43.69 508 ALA C CA 1
ATOM 12716 C C . ALA C 1 491 ? -7.528 30.507 -25.295 1.00 45.18 508 ALA C C 1
ATOM 12717 O O . ALA C 1 491 ? -8.382 30.460 -26.178 1.00 48.54 508 ALA C O 1
ATOM 12719 N N . GLN C 1 492 ? -6.761 29.459 -24.953 1.00 43.63 509 GLN C N 1
ATOM 12720 C CA . GLN C 1 492 ? -6.921 28.135 -25.540 1.00 45.08 509 GLN C CA 1
ATOM 12721 C C . GLN C 1 492 ? -8.247 27.492 -25.127 1.00 43.63 509 GLN C C 1
ATOM 12722 O O . GLN C 1 492 ? -8.669 26.517 -25.747 1.00 44.54 509 GLN C O 1
ATOM 12728 N N . GLY C 1 493 ? -8.878 28.010 -24.065 1.00 41.65 510 GLY C N 1
ATOM 12729 C CA . GLY C 1 493 ? -10.133 27.470 -23.566 1.00 40.18 510 GLY C CA 1
ATOM 12730 C C . GLY C 1 493 ? -9.943 26.621 -22.309 1.00 37.86 510 GLY C C 1
ATOM 12731 O O . GLY C 1 493 ? -10.880 25.952 -21.878 1.00 35.63 510 GLY C O 1
ATOM 12732 N N . ARG C 1 494 ? -8.732 26.653 -21.728 1.00 37.40 511 ARG C N 1
ATOM 12733 C CA . ARG C 1 494 ? -8.433 25.927 -20.501 1.00 37.08 511 ARG C CA 1
ATOM 12734 C C . ARG C 1 494 ? -8.951 26.705 -19.296 1.00 32.51 511 ARG C C 1
ATOM 12735 O O . ARG C 1 494 ? -8.694 27.898 -19.183 1.00 35.26 511 ARG C O 1
ATOM 12743 N N . LEU C 1 495 ? -9.657 26.011 -18.394 1.00 30.20 512 LEU C N 1
ATOM 12744 C CA . LEU C 1 495 ? -10.106 26.580 -17.133 1.00 28.80 512 LEU C CA 1
ATOM 12745 C C . LEU C 1 495 ? -9.292 26.029 -15.960 1.00 29.48 512 LEU C C 1
ATOM 12746 O O . LEU C 1 495 ? -9.572 26.351 -14.804 1.00 27.53 512 LEU C O 1
ATOM 12751 N N . TYR C 1 496 ? -8.286 25.203 -16.277 1.00 28.64 513 TYR C N 1
ATOM 12752 C CA . TYR C 1 496 ? -7.396 24.609 -15.294 1.00 27.84 513 TYR C CA 1
ATOM 12753 C C . TYR C 1 496 ? -5.979 24.596 -15.856 1.00 28.78 513 TYR C C 1
ATOM 12754 O O . TYR C 1 496 ? -5.791 24.376 -17.049 1.00 29.44 513 TYR C O 1
ATOM 12763 N N . PRO C 1 497 ? -4.938 24.800 -15.021 1.00 29.78 514 PRO C N 1
ATOM 12764 C CA . PRO C 1 497 ? -3.557 24.657 -15.483 1.00 29.86 514 PRO C CA 1
ATOM 12765 C C . PRO C 1 497 ? -3.304 23.227 -15.959 1.00 30.87 514 PRO C C 1
ATOM 12766 O O . PRO C 1 497 ? -4.001 22.301 -15.541 1.00 30.64 514 PRO C O 1
ATOM 12770 N N . PRO C 1 498 ? -2.312 22.998 -16.850 1.00 32.53 515 PRO C N 1
ATOM 12771 C CA . PRO C 1 498 ? -2.057 21.664 -17.398 1.00 32.56 515 PRO C CA 1
ATOM 12772 C C . PRO C 1 498 ? -1.780 20.636 -16.304 1.00 30.83 515 PRO C C 1
ATOM 12773 O O . PRO C 1 498 ? -1.105 20.950 -15.328 1.00 30.59 515 PRO C O 1
ATOM 12777 N N . LEU C 1 499 ? -2.303 19.415 -16.484 1.00 31.45 516 LEU C N 1
ATOM 12778 C CA . LEU C 1 499 ? -2.097 18.318 -15.544 1.00 31.35 516 LEU C CA 1
ATOM 12779 C C . LEU C 1 499 ? -0.627 17.908 -15.495 1.00 31.11 516 LEU C C 1
ATOM 12780 O O . LEU C 1 499 ? -0.158 17.422 -14.468 1.00 31.93 516 LEU C O 1
ATOM 12785 N N . ALA C 1 500 ? 0.088 18.079 -16.611 1.00 30.50 517 ALA C N 1
ATOM 12786 C CA . ALA C 1 500 ? 1.514 17.795 -16.669 1.00 30.69 517 ALA C CA 1
ATOM 12787 C C . ALA C 1 500 ? 2.288 18.596 -15.622 1.00 30.28 517 ALA C C 1
ATOM 12788 O O . ALA C 1 500 ? 3.357 18.168 -15.193 1.00 30.34 517 ALA C O 1
ATOM 12790 N N . ASN C 1 501 ? 1.749 19.752 -15.208 1.00 30.01 518 ASN C N 1
ATOM 12791 C CA . ASN C 1 501 ? 2.435 20.633 -14.279 1.00 29.43 518 ASN C CA 1
ATOM 12792 C C . ASN C 1 501 ? 1.945 20.425 -12.842 1.00 28.01 518 ASN C C 1
ATOM 12793 O O . ASN C 1 501 ? 2.118 21.307 -12.006 1.00 26.73 518 ASN C O 1
ATOM 12798 N N . ILE C 1 502 ? 1.378 19.252 -12.529 1.00 28.16 519 ILE C N 1
ATOM 12799 C CA . ILE C 1 502 ? 0.688 19.057 -11.258 1.00 27.08 519 ILE C CA 1
ATOM 12800 C C . ILE C 1 502 ? 1.633 19.260 -10.071 1.00 26.35 519 ILE C C 1
ATOM 12801 O O . ILE C 1 502 ? 1.202 19.765 -9.040 1.00 26.19 519 ILE C O 1
ATOM 12806 N N . GLN C 1 503 ? 2.914 18.882 -10.203 1.00 27.40 520 GLN C N 1
ATOM 12807 C CA . GLN C 1 503 ? 3.858 19.024 -9.102 1.00 27.58 520 GLN C CA 1
ATOM 12808 C C . GLN C 1 503 ? 4.016 20.493 -8.707 1.00 27.62 520 GLN C C 1
ATOM 12809 O O . GLN C 1 503 ? 3.885 20.845 -7.534 1.00 26.41 520 GLN C O 1
ATOM 12815 N N . GLU C 1 504 ? 4.324 21.339 -9.694 1.00 28.05 521 GLU C N 1
ATOM 12816 C CA . GLU C 1 504 ? 4.492 22.769 -9.484 1.00 28.90 521 GLU C CA 1
ATOM 12817 C C . GLU C 1 504 ? 3.192 23.396 -8.975 1.00 26.38 521 GLU C C 1
ATOM 12818 O O . GLU C 1 504 ? 3.218 24.246 -8.079 1.00 26.10 521 GLU C O 1
ATOM 12824 N N . VAL C 1 505 ? 2.062 22.987 -9.561 1.00 24.90 522 VAL C N 1
ATOM 12825 C CA . VAL C 1 505 ? 0.761 23.517 -9.179 1.00 24.77 522 VAL C CA 1
ATOM 12826 C C . VAL C 1 505 ? 0.491 23.217 -7.704 1.00 24.45 522 VAL C C 1
ATOM 12827 O O . VAL C 1 505 ? 0.039 24.099 -6.974 1.00 24.57 522 VAL C O 1
ATOM 12831 N N . SER C 1 506 ? 0.782 21.983 -7.270 1.00 23.52 523 SER C N 1
ATOM 12832 C CA . SER C 1 506 ? 0.480 21.555 -5.910 1.00 23.57 523 SER C CA 1
ATOM 12833 C C . SER C 1 506 ? 1.315 22.329 -4.891 1.00 22.90 523 SER C C 1
ATOM 12834 O O . SER C 1 506 ? 0.803 22.729 -3.845 1.00 21.89 523 SER C O 1
ATOM 12837 N N . ILE C 1 507 ? 2.602 22.529 -5.200 1.00 22.93 524 ILE C N 1
ATOM 12838 C CA . ILE C 1 507 ? 3.501 23.262 -4.325 1.00 24.28 524 ILE C CA 1
ATOM 12839 C C . ILE C 1 507 ? 3.010 24.701 -4.174 1.00 23.75 524 ILE C C 1
ATOM 12840 O O . ILE C 1 507 ? 3.021 25.241 -3.070 1.00 22.99 524 ILE C O 1
ATOM 12845 N N . ASN C 1 508 ? 2.570 25.312 -5.279 1.00 23.61 525 ASN C N 1
ATOM 12846 C CA . ASN C 1 508 ? 2.106 26.692 -5.267 1.00 24.69 525 ASN C CA 1
ATOM 12847 C C . ASN C 1 508 ? 0.833 26.835 -4.434 1.00 24.33 525 ASN C C 1
ATOM 12848 O O . ASN C 1 508 ? 0.663 27.836 -3.745 1.00 25.23 525 ASN C O 1
ATOM 12853 N N . ILE C 1 509 ? -0.052 25.833 -4.489 1.00 23.80 526 ILE C N 1
ATOM 12854 C CA . ILE C 1 509 ? -1.259 25.835 -3.679 1.00 23.35 526 ILE C CA 1
ATOM 12855 C C . ILE C 1 509 ? -0.878 25.710 -2.204 1.00 23.10 526 ILE C C 1
ATOM 12856 O O . ILE C 1 509 ? -1.434 26.415 -1.371 1.00 21.96 526 ILE C O 1
ATOM 12861 N N . ALA C 1 510 ? 0.078 24.823 -1.893 1.00 23.03 527 ALA C N 1
ATOM 12862 C CA . ALA C 1 510 ? 0.530 24.609 -0.525 1.00 23.76 527 ALA C CA 1
ATOM 12863 C C . ALA C 1 510 ? 1.065 25.904 0.081 1.00 23.44 527 ALA C C 1
ATOM 12864 O O . ALA C 1 510 ? 0.813 26.197 1.248 1.00 23.78 527 ALA C O 1
ATOM 12866 N N . ILE C 1 511 ? 1.800 26.682 -0.721 1.00 23.55 528 ILE C N 1
ATOM 12867 C CA . ILE C 1 511 ? 2.378 27.931 -0.247 1.00 23.37 528 ILE C CA 1
ATOM 12868 C C . ILE C 1 511 ? 1.255 28.916 0.089 1.00 23.47 528 ILE C C 1
ATOM 12869 O O . ILE C 1 511 ? 1.271 29.536 1.151 1.00 22.46 528 ILE C O 1
ATOM 12874 N N . LYS C 1 512 ? 0.269 29.042 -0.805 1.00 24.71 529 LYS C N 1
ATOM 12875 C CA . LYS C 1 512 ? -0.834 29.973 -0.607 1.00 24.86 529 LYS C CA 1
ATOM 12876 C C . LYS C 1 512 ? -1.681 29.570 0.597 1.00 23.50 529 LYS C C 1
ATOM 12877 O O . LYS C 1 512 ? -2.134 30.426 1.352 1.00 23.62 529 LYS C O 1
ATOM 12883 N N . VAL C 1 513 ? -1.916 28.266 0.763 1.00 22.61 530 VAL C N 1
ATOM 12884 C CA . VAL C 1 513 ? -2.733 27.782 1.864 1.00 21.18 530 VAL C CA 1
ATOM 12885 C C . VAL C 1 513 ? -1.964 27.958 3.177 1.00 21.36 530 VAL C C 1
ATOM 12886 O O . VAL C 1 513 ? -2.565 28.278 4.195 1.00 20.82 530 VAL C O 1
ATOM 12890 N N . THR C 1 514 ? -0.631 27.797 3.139 1.00 21.95 531 THR C N 1
ATOM 12891 C CA . THR C 1 514 ? 0.213 27.985 4.312 1.00 23.05 531 THR C CA 1
ATOM 12892 C C . THR C 1 514 ? 0.127 29.443 4.769 1.00 23.88 531 THR C C 1
ATOM 12893 O O . THR C 1 514 ? -0.004 29.726 5.957 1.00 22.46 531 THR C O 1
ATOM 12897 N N . GLU C 1 515 ? 0.216 30.371 3.811 1.00 25.45 532 GLU C N 1
ATOM 12898 C CA . GLU C 1 515 ? 0.060 31.788 4.106 1.00 26.75 532 GLU C CA 1
ATOM 12899 C C . GLU C 1 515 ? -1.292 32.032 4.775 1.00 25.77 532 GLU C C 1
ATOM 12900 O O . GLU C 1 515 ? -1.381 32.762 5.762 1.00 26.26 532 GLU C O 1
ATOM 12906 N N . TYR C 1 516 ? -2.339 31.398 4.243 1.00 25.08 533 TYR C N 1
ATOM 12907 C CA . TYR C 1 516 ? -3.688 31.587 4.752 1.00 24.11 533 TYR C CA 1
ATOM 12908 C C . TYR C 1 516 ? -3.810 31.057 6.181 1.00 23.38 533 TYR C C 1
ATOM 12909 O O . TYR C 1 516 ? -4.437 31.696 7.026 1.00 22.23 533 TYR C O 1
ATOM 12918 N N . LEU C 1 517 ? -3.227 29.884 6.457 1.00 22.81 534 LEU C N 1
ATOM 12919 C CA . LEU C 1 517 ? -3.383 29.267 7.766 1.00 22.71 534 LEU C CA 1
ATOM 12920 C C . LEU C 1 517 ? -2.708 30.134 8.831 1.00 21.74 534 LEU C C 1
ATOM 12921 O O . LEU C 1 517 ? -3.258 30.342 9.905 1.00 22.24 534 LEU C O 1
ATOM 12926 N N . TYR C 1 518 ? -1.516 30.648 8.527 1.00 22.75 535 TYR C N 1
ATOM 12927 C CA . TYR C 1 518 ? -0.798 31.504 9.458 1.00 23.67 535 TYR C CA 1
ATOM 12928 C C . TYR C 1 518 ? -1.552 32.816 9.664 1.00 25.40 535 TYR C C 1
ATOM 12929 O O . TYR C 1 518 ? -1.639 33.297 10.791 1.00 26.39 535 TYR C O 1
ATOM 12938 N N . ALA C 1 519 ? -2.109 33.375 8.582 1.00 26.95 536 ALA C N 1
ATOM 12939 C CA . ALA C 1 519 ? -2.779 34.666 8.641 1.00 27.89 536 ALA C CA 1
ATOM 12940 C C . ALA C 1 519 ? -4.101 34.584 9.409 1.00 29.07 536 ALA C C 1
ATOM 12941 O O . ALA C 1 519 ? -4.567 35.602 9.912 1.00 29.68 536 ALA C O 1
ATOM 12943 N N . ASN C 1 520 ? -4.708 33.392 9.510 1.00 28.56 537 ASN C N 1
ATOM 12944 C CA . ASN C 1 520 ? -6.022 33.260 10.125 1.00 29.20 537 ASN C CA 1
ATOM 12945 C C . ASN C 1 520 ? -5.957 32.438 11.415 1.00 30.41 537 ASN C C 1
ATOM 12946 O O . ASN C 1 520 ? -6.981 31.949 11.891 1.00 31.32 537 ASN C O 1
ATOM 12951 N N . LYS C 1 521 ? -4.757 32.315 11.991 1.00 30.85 538 LYS C N 1
ATOM 12952 C CA . LYS C 1 521 ? -4.564 31.728 13.310 1.00 33.11 538 LYS C CA 1
ATOM 12953 C C . LYS C 1 521 ? -4.945 30.248 13.323 1.00 29.85 538 LYS C C 1
ATOM 12954 O O . LYS C 1 521 ? -5.431 29.749 14.336 1.00 29.05 538 LYS C O 1
ATOM 12960 N N . MET C 1 522 ? -4.708 29.542 12.211 1.00 26.45 539 MET C N 1
ATOM 12961 C CA . MET C 1 522 ? -5.050 28.130 12.127 1.00 24.89 539 MET C CA 1
ATOM 12962 C C . MET C 1 522 ? -3.795 27.256 12.163 1.00 23.64 539 MET C C 1
ATOM 12963 O O . MET C 1 522 ? -3.915 26.031 12.176 1.00 23.07 539 MET C O 1
ATOM 12968 N N . ALA C 1 523 ? -2.611 27.884 12.172 1.00 22.67 540 ALA C N 1
ATOM 12969 C CA . ALA C 1 523 ? -1.340 27.177 12.247 1.00 22.16 540 ALA C CA 1
ATOM 12970 C C . ALA C 1 523 ? -0.838 27.136 13.690 1.00 23.01 540 ALA C C 1
ATOM 12971 O O . ALA C 1 523 ? -1.089 28.062 14.462 1.00 23.88 540 ALA C O 1
ATOM 12973 N N . PHE C 1 524 ? -0.108 26.068 14.040 1.00 22.83 541 PHE C N 1
ATOM 12974 C CA . PHE C 1 524 ? 0.465 25.929 15.374 1.00 22.92 541 PHE C CA 1
ATOM 12975 C C . PHE C 1 524 ? 1.969 25.664 15.312 1.00 22.95 541 PHE C C 1
ATOM 12976 O O . PHE C 1 524 ? 2.588 25.445 16.354 1.00 23.27 541 PHE C O 1
ATOM 12984 N N . ARG C 1 525 ? 2.563 25.728 14.115 1.00 22.27 542 ARG C N 1
ATOM 12985 C CA . ARG C 1 525 ? 4.000 25.534 13.973 1.00 23.16 542 ARG C CA 1
ATOM 12986 C C . ARG C 1 525 ? 4.697 26.883 14.139 1.00 24.11 542 ARG C C 1
ATOM 12987 O O . ARG C 1 525 ? 4.619 27.737 13.256 1.00 23.50 542 ARG C O 1
ATOM 12995 N N . TYR C 1 526 ? 5.360 27.061 15.290 1.00 24.28 543 TYR C N 1
ATOM 12996 C CA . TYR C 1 526 ? 6.092 28.283 15.590 1.00 25.56 543 TYR C CA 1
ATOM 12997 C C . TYR C 1 526 ? 7.521 27.918 15.988 1.00 25.73 543 TYR C C 1
ATOM 12998 O O . TYR C 1 526 ? 7.730 26.881 16.615 1.00 25.35 543 TYR C O 1
ATOM 13007 N N . PRO C 1 527 ? 8.553 28.733 15.661 1.00 27.37 544 PRO C N 1
ATOM 13008 C CA . PRO C 1 527 ? 8.390 30.024 14.982 1.00 27.92 544 PRO C CA 1
ATOM 13009 C C . PRO C 1 527 ? 7.759 29.975 13.592 1.00 27.21 544 PRO C C 1
ATOM 13010 O O . PRO C 1 527 ? 7.987 29.030 12.837 1.00 26.25 544 PRO C O 1
ATOM 13014 N N . GLU C 1 528 ? 7.003 31.032 13.266 1.00 28.03 545 GLU C N 1
ATOM 13015 C CA . GLU C 1 528 ? 6.402 31.215 11.952 1.00 27.85 545 GLU C CA 1
ATOM 13016 C C . GLU C 1 528 ? 7.475 31.625 10.948 1.00 29.07 545 GLU C C 1
ATOM 13017 O O . GLU C 1 528 ? 8.233 32.554 11.208 1.00 29.83 545 GLU C O 1
ATOM 13023 N N . PRO C 1 529 ? 7.563 30.976 9.765 1.00 28.62 546 PRO C N 1
ATOM 13024 C CA . PRO C 1 529 ? 8.547 31.361 8.752 1.00 30.06 546 PRO C CA 1
ATOM 13025 C C . PRO C 1 529 ? 8.204 32.699 8.103 1.00 31.04 546 PRO C C 1
ATOM 13026 O O . PRO C 1 529 ? 7.038 32.988 7.854 1.00 29.13 546 PRO C O 1
ATOM 13030 N N . GLU C 1 530 ? 9.233 33.508 7.832 1.00 32.88 547 GLU C N 1
ATOM 13031 C CA . GLU C 1 530 ? 9.042 34.798 7.191 1.00 35.36 547 GLU C CA 1
ATOM 13032 C C . GLU C 1 530 ? 8.709 34.585 5.715 1.00 33.49 547 GLU C C 1
ATOM 13033 O O . GLU C 1 530 ? 7.861 35.287 5.174 1.00 33.72 547 GLU C O 1
ATOM 13039 N N . ASP C 1 531 ? 9.371 33.605 5.081 1.00 31.11 548 ASP C N 1
ATOM 13040 C CA . ASP C 1 531 ? 9.185 33.298 3.669 1.00 31.44 548 ASP C CA 1
ATOM 13041 C C . ASP C 1 531 ? 8.483 31.946 3.533 1.00 30.49 548 ASP C C 1
ATOM 13042 O O . ASP C 1 531 ? 9.111 30.901 3.689 1.00 28.87 548 ASP C O 1
ATOM 13047 N N . LYS C 1 532 ? 7.182 31.969 3.221 1.00 30.14 549 LYS C N 1
ATOM 13048 C CA . LYS C 1 532 ? 6.397 30.741 3.186 1.00 30.37 549 LYS C CA 1
ATOM 13049 C C . LYS C 1 532 ? 6.829 29.841 2.027 1.00 30.20 549 LYS C C 1
ATOM 13050 O O . LYS C 1 532 ? 6.833 28.623 2.175 1.00 31.09 549 LYS C O 1
ATOM 13056 N N . ALA C 1 533 ? 7.213 30.426 0.887 1.00 29.96 550 ALA C N 1
ATOM 13057 C CA . ALA C 1 533 ? 7.607 29.635 -0.270 1.00 30.22 550 ALA C CA 1
ATOM 13058 C C . ALA C 1 533 ? 8.847 28.802 0.049 1.00 29.45 550 ALA C C 1
ATOM 13059 O O . ALA C 1 533 ? 8.909 27.616 -0.274 1.00 27.27 550 ALA C O 1
ATOM 13061 N N . LYS C 1 534 ? 9.831 29.433 0.695 1.00 29.08 551 LYS C N 1
ATOM 13062 C CA . LYS C 1 534 ? 11.062 28.766 1.084 1.00 29.87 551 LYS C CA 1
ATOM 13063 C C . LYS C 1 534 ? 10.764 27.651 2.084 1.00 27.67 551 LYS C C 1
ATOM 13064 O O . LYS C 1 534 ? 11.354 26.576 2.012 1.00 25.85 551 LYS C O 1
ATOM 13070 N N . TYR C 1 535 ? 9.848 27.933 3.019 1.00 27.12 552 TYR C N 1
ATOM 13071 C CA . TYR C 1 535 ? 9.485 27.004 4.077 1.00 26.05 552 TYR C CA 1
ATOM 13072 C C . TYR C 1 535 ? 8.945 25.717 3.457 1.00 25.64 552 TYR C C 1
ATOM 13073 O O . TYR C 1 535 ? 9.399 24.630 3.803 1.00 25.91 552 TYR C O 1
ATOM 13082 N N . VAL C 1 536 ? 7.982 25.854 2.539 1.00 26.32 553 VAL C N 1
ATOM 13083 C CA . VAL C 1 536 ? 7.342 24.705 1.917 1.00 26.54 553 VAL C CA 1
ATOM 13084 C C . VAL C 1 536 ? 8.360 23.954 1.055 1.00 27.49 553 VAL C C 1
ATOM 13085 O O . VAL C 1 536 ? 8.523 22.746 1.211 1.00 26.76 553 VAL C O 1
ATOM 13089 N N . LYS C 1 537 ? 9.069 24.671 0.174 1.00 27.60 554 LYS C N 1
ATOM 13090 C CA . LYS C 1 537 ? 9.938 24.030 -0.804 1.00 29.43 554 LYS C CA 1
ATOM 13091 C C . LYS C 1 537 ? 11.080 23.268 -0.130 1.00 29.12 554 LYS C C 1
ATOM 13092 O O . LYS C 1 537 ? 11.508 22.247 -0.656 1.00 30.77 554 LYS C O 1
ATOM 13098 N N . GLU C 1 538 ? 11.569 23.750 1.020 1.00 30.25 555 GLU C N 1
ATOM 13099 C CA . GLU C 1 538 ? 12.658 23.093 1.732 1.00 31.73 555 GLU C CA 1
ATOM 13100 C C . GLU C 1 538 ? 12.192 21.819 2.440 1.00 29.68 555 GLU C C 1
ATOM 13101 O O . GLU C 1 538 ? 13.023 21.005 2.840 1.00 29.46 555 GLU C O 1
ATOM 13107 N N . ARG C 1 539 ? 10.875 21.637 2.600 1.00 27.28 556 ARG C N 1
ATOM 13108 C CA . ARG C 1 539 ? 10.357 20.513 3.364 1.00 24.90 556 ARG C CA 1
ATOM 13109 C C . ARG C 1 539 ? 9.781 19.413 2.469 1.00 24.41 556 ARG C C 1
ATOM 13110 O O . ARG C 1 539 ? 9.550 18.316 2.970 1.00 25.57 556 ARG C O 1
ATOM 13118 N N . THR C 1 540 ? 9.586 19.683 1.167 1.00 23.01 557 THR C N 1
ATOM 13119 C CA A THR C 1 540 ? 9.021 18.691 0.263 0.66 23.52 557 THR C CA 1
ATOM 13120 C CA B THR C 1 540 ? 9.037 18.710 0.236 0.34 23.76 557 THR C CA 1
ATOM 13121 C C . THR C 1 540 ? 10.017 17.547 0.089 1.00 23.72 557 THR C C 1
ATOM 13122 O O . THR C 1 540 ? 11.218 17.762 -0.032 1.00 23.86 557 THR C O 1
ATOM 13129 N N . TRP C 1 541 ? 9.496 16.317 0.078 1.00 24.11 558 TRP C N 1
ATOM 13130 C CA . TRP C 1 541 ? 10.323 15.128 -0.070 1.00 23.98 558 TRP C CA 1
ATOM 13131 C C . TRP C 1 541 ? 10.756 14.982 -1.527 1.00 26.08 558 TRP C C 1
ATOM 13132 O O . TRP C 1 541 ? 9.952 15.193 -2.428 1.00 26.87 558 TRP C O 1
ATOM 13143 N N . ARG C 1 542 ? 12.020 14.597 -1.737 1.00 28.42 559 ARG C N 1
ATOM 13144 C CA . ARG C 1 542 ? 12.629 14.532 -3.058 1.00 30.75 559 ARG C CA 1
ATOM 13145 C C . ARG C 1 542 ? 12.907 13.075 -3.432 1.00 28.16 559 ARG C C 1
ATOM 13146 O O . ARG C 1 542 ? 13.371 12.299 -2.601 1.00 28.23 559 ARG C O 1
ATOM 13154 N N . SER C 1 543 ? 12.671 12.729 -4.703 1.00 26.72 560 SER C N 1
ATOM 13155 C CA . SER C 1 543 ? 12.797 11.356 -5.171 1.00 27.40 560 SER C CA 1
ATOM 13156 C C . SER C 1 543 ? 14.221 11.035 -5.635 1.00 25.56 560 SER C C 1
ATOM 13157 O O . SER C 1 543 ? 14.495 9.894 -5.997 1.00 24.58 560 SER C O 1
ATOM 13160 N N . GLU C 1 544 ? 15.121 12.026 -5.640 1.00 25.00 561 GLU C N 1
ATOM 13161 C CA . GLU C 1 544 ? 16.504 11.779 -6.019 1.00 25.58 561 GLU C CA 1
ATOM 13162 C C . GLU C 1 544 ? 17.175 10.912 -4.956 1.00 24.11 561 GLU C C 1
ATOM 13163 O O . GLU C 1 544 ? 16.911 11.060 -3.764 1.00 22.47 561 GLU C O 1
ATOM 13169 N N . TYR C 1 545 ? 18.064 10.025 -5.407 1.00 23.75 562 TYR C N 1
ATOM 13170 C CA . TYR C 1 545 ? 18.839 9.179 -4.519 1.00 24.92 562 TYR C CA 1
ATOM 13171 C C . TYR C 1 545 ? 19.772 10.034 -3.662 1.00 26.56 562 TYR C C 1
ATOM 13172 O O . TYR C 1 545 ? 20.315 11.036 -4.129 1.00 26.40 562 TYR C O 1
ATOM 13181 N N . ASP C 1 546 ? 19.950 9.607 -2.410 1.00 27.18 563 ASP C N 1
ATOM 13182 C CA . ASP C 1 546 ? 20.982 10.140 -1.537 1.00 29.82 563 ASP C CA 1
ATOM 13183 C C . ASP C 1 546 ? 22.225 9.262 -1.648 1.00 28.27 563 ASP C C 1
ATOM 13184 O O . ASP C 1 546 ? 22.154 8.130 -2.130 1.00 26.31 563 ASP C O 1
ATOM 13189 N N . SER C 1 547 ? 23.360 9.817 -1.212 1.00 27.06 564 SER C N 1
ATOM 13190 C CA . SER C 1 547 ? 24.577 9.048 -1.010 1.00 27.25 564 SER C CA 1
ATOM 13191 C C . SER C 1 547 ? 24.438 8.214 0.260 1.00 27.01 564 SER C C 1
ATOM 13192 O O . SER C 1 547 ? 23.983 8.722 1.284 1.00 27.21 564 SER C O 1
ATOM 13195 N N . LEU C 1 548 ? 24.843 6.940 0.185 1.00 25.85 565 LEU C N 1
ATOM 13196 C CA . LEU C 1 548 ? 24.859 6.062 1.345 1.00 26.65 565 LEU C CA 1
ATOM 13197 C C . LEU C 1 548 ? 26.293 5.638 1.666 1.00 25.96 565 LEU C C 1
ATOM 13198 O O . LEU C 1 548 ? 26.503 4.694 2.424 1.00 25.85 565 LEU C O 1
ATOM 13203 N N . LEU C 1 549 ? 27.271 6.376 1.120 1.00 24.24 566 LEU C N 1
ATOM 13204 C CA . LEU C 1 549 ? 28.683 6.080 1.311 1.00 24.68 566 LEU C CA 1
ATOM 13205 C C . LEU C 1 549 ? 29.120 6.491 2.718 1.00 23.76 566 LEU C C 1
ATOM 13206 O O . LEU C 1 549 ? 28.956 7.646 3.103 1.00 23.94 566 LEU C O 1
ATOM 13211 N N . PRO C 1 550 ? 29.700 5.575 3.528 1.00 23.70 567 PRO C N 1
ATOM 13212 C CA . PRO C 1 550 ? 30.325 5.952 4.798 1.00 23.83 567 PRO C CA 1
ATOM 13213 C C . PRO C 1 550 ? 31.384 7.035 4.601 1.00 24.65 567 PRO C C 1
ATOM 13214 O O . PRO C 1 550 ? 32.012 7.096 3.544 1.00 24.25 567 PRO C O 1
ATOM 13218 N N . ASP C 1 551 ? 31.573 7.869 5.631 1.00 23.44 568 ASP C N 1
ATOM 13219 C CA . ASP C 1 551 ? 32.541 8.954 5.589 1.00 24.60 568 ASP C CA 1
ATOM 13220 C C . ASP C 1 551 ? 33.905 8.428 6.038 1.00 23.74 568 ASP C C 1
ATOM 13221 O O . ASP C 1 551 ? 34.138 8.235 7.232 1.00 22.25 568 ASP C O 1
ATOM 13226 N N . VAL C 1 552 ? 34.798 8.205 5.062 1.00 23.63 569 VAL C N 1
ATOM 13227 C CA . VAL C 1 552 ? 36.123 7.656 5.308 1.00 23.63 569 VAL C CA 1
ATOM 13228 C C . VAL C 1 552 ? 37.160 8.754 5.063 1.00 24.00 569 VAL C C 1
ATOM 13229 O O . VAL C 1 552 ? 37.161 9.395 4.011 1.00 23.65 569 VAL C O 1
ATOM 13233 N N . TYR C 1 553 ? 38.039 8.962 6.051 1.00 23.92 570 TYR C N 1
ATOM 13234 C CA . TYR C 1 553 ? 38.991 10.060 6.024 1.00 24.81 570 TYR C CA 1
ATOM 13235 C C . TYR C 1 553 ? 40.168 9.744 6.938 1.00 26.44 570 TYR C C 1
ATOM 13236 O O . TYR C 1 553 ? 40.032 9.023 7.928 1.00 26.65 570 TYR C O 1
ATOM 13245 N N . GLU C 1 554 ? 41.320 10.330 6.599 1.00 28.95 571 GLU C N 1
ATOM 13246 C CA . GLU C 1 554 ? 42.527 10.168 7.387 1.00 30.88 571 GLU C CA 1
ATOM 13247 C C . GLU C 1 554 ? 42.450 11.079 8.607 1.00 28.96 571 GLU C C 1
ATOM 13248 O O . GLU C 1 554 ? 42.015 12.223 8.517 1.00 27.73 571 GLU C O 1
ATOM 13254 N N . TRP C 1 555 ? 42.871 10.551 9.755 1.00 28.78 572 TRP C N 1
ATOM 13255 C CA . TRP C 1 555 ? 43.233 11.392 10.880 1.00 29.82 572 TRP C CA 1
ATOM 13256 C C . TRP C 1 555 ? 44.636 11.933 10.632 1.00 33.13 572 TRP C C 1
ATOM 13257 O O . TRP C 1 555 ? 45.474 11.207 10.114 1.00 33.73 572 TRP C O 1
ATOM 13268 N N . PRO C 1 556 ? 44.949 13.198 10.982 1.00 38.43 573 PRO C N 1
ATOM 13269 C CA . PRO C 1 556 ? 46.340 13.663 10.968 1.00 43.06 573 PRO C CA 1
ATOM 13270 C C . PRO C 1 556 ? 47.338 12.623 11.486 1.00 47.18 573 PRO C C 1
ATOM 13271 O O . PRO C 1 556 ? 48.316 12.324 10.803 1.00 51.29 573 PRO C O 1
ATOM 13275 N N . GLU C 1 557 ? 47.063 12.061 12.676 1.00 48.63 574 GLU C N 1
ATOM 13276 C CA . GLU C 1 557 ? 47.865 10.999 13.274 1.00 47.75 574 GLU C CA 1
ATOM 13277 C C . GLU C 1 557 ? 49.328 11.433 13.395 1.00 47.99 574 GLU C C 1
ATOM 13278 O O . GLU C 1 557 ? 50.245 10.634 13.194 1.00 44.67 574 GLU C O 1
ATOM 13284 N N . SER C 1 558 ? 49.531 12.704 13.756 1.00 48.87 575 SER C N 1
ATOM 13285 C CA . SER C 1 558 ? 50.862 13.281 13.868 1.00 48.83 575 SER C CA 1
ATOM 13286 C C . SER C 1 558 ? 51.049 13.859 15.279 1.00 47.45 575 SER C C 1
ATOM 13287 O O . SER C 1 558 ? 52.202 14.203 15.608 1.00 46.71 575 SER C O 1
ATOM 13290 N N . SER C 1 560 ? 52.071 12.887 19.174 1.00 54.97 577 SER C N 1
ATOM 13291 C CA . SER C 1 560 ? 53.003 11.942 19.847 1.00 54.92 577 SER C CA 1
ATOM 13292 C C . SER C 1 560 ? 52.341 10.573 19.959 1.00 54.25 577 SER C C 1
ATOM 13293 O O . SER C 1 560 ? 51.126 10.484 20.121 1.00 53.89 577 SER C O 1
ATOM 13296 N N . SER C 1 561 ? 53.156 9.516 19.874 1.00 51.05 578 SER C N 1
ATOM 13297 C CA . SER C 1 561 ? 52.670 8.163 20.080 1.00 50.06 578 SER C CA 1
ATOM 13298 C C . SER C 1 561 ? 52.328 7.971 21.553 1.00 48.47 578 SER C C 1
ATOM 13299 O O . SER C 1 561 ? 52.772 8.744 22.400 1.00 45.74 578 SER C O 1
ATOM 13302 N N . PRO C 1 562 ? 51.530 6.938 21.901 1.00 51.80 579 PRO C N 1
ATOM 13303 C CA . PRO C 1 562 ? 51.375 6.524 23.294 1.00 53.33 579 PRO C CA 1
ATOM 13304 C C . PRO C 1 562 ? 52.721 6.117 23.892 1.00 51.15 579 PRO C C 1
ATOM 13305 O O . PRO C 1 562 ? 53.657 5.784 23.167 1.00 49.17 579 PRO C O 1
ATOM 13309 N N . PRO C 1 563 ? 52.857 6.134 25.234 1.00 51.60 580 PRO C N 1
ATOM 13310 C CA . PRO C 1 563 ? 54.032 5.567 25.898 1.00 51.88 580 PRO C CA 1
ATOM 13311 C C . PRO C 1 563 ? 54.006 4.042 25.852 1.00 51.49 580 PRO C C 1
ATOM 13312 O O . PRO C 1 563 ? 55.037 3.457 25.469 1.00 53.01 580 PRO C O 1
ATOM 13316 N N . GLU D 1 6 ? 14.874 -2.739 7.056 1.00 49.00 23 GLU D N 1
ATOM 13317 C CA . GLU D 1 6 ? 13.449 -2.699 6.624 1.00 48.04 23 GLU D CA 1
ATOM 13318 C C . GLU D 1 6 ? 12.551 -2.799 7.855 1.00 48.90 23 GLU D C 1
ATOM 13319 O O . GLU D 1 6 ? 12.595 -3.795 8.573 1.00 48.98 23 GLU D O 1
ATOM 13325 N N . LYS D 1 7 ? 11.749 -1.753 8.092 1.00 48.88 24 LYS D N 1
ATOM 13326 C CA . LYS D 1 7 ? 10.867 -1.697 9.247 1.00 49.33 24 LYS D CA 1
ATOM 13327 C C . LYS D 1 7 ? 9.672 -2.622 9.023 1.00 46.18 24 LYS D C 1
ATOM 13328 O O . LYS D 1 7 ? 9.030 -2.581 7.973 1.00 41.23 24 LYS D O 1
ATOM 13334 N N . GLY D 1 8 ? 9.388 -3.445 10.040 1.00 43.76 25 GLY D N 1
ATOM 13335 C CA . GLY D 1 8 ? 8.295 -4.403 10.006 1.00 43.56 25 GLY D CA 1
ATOM 13336 C C . GLY D 1 8 ? 8.679 -5.680 10.745 1.00 43.17 25 GLY D C 1
ATOM 13337 O O . GLY D 1 8 ? 9.768 -5.766 11.308 1.00 44.11 25 GLY D O 1
ATOM 13338 N N . LYS D 1 9 ? 7.779 -6.670 10.728 1.00 42.13 26 LYS D N 1
ATOM 13339 C CA . LYS D 1 9 ? 8.010 -7.925 11.424 1.00 41.85 26 LYS D CA 1
ATOM 13340 C C . LYS D 1 9 ? 8.815 -8.859 10.520 1.00 41.23 26 LYS D C 1
ATOM 13341 O O . LYS D 1 9 ? 8.389 -9.173 9.412 1.00 38.91 26 LYS D O 1
ATOM 13347 N N . PRO D 1 10 ? 10.016 -9.307 10.958 1.00 41.51 27 PRO D N 1
ATOM 13348 C CA . PRO D 1 10 ? 10.860 -10.199 10.153 1.00 42.83 27 PRO D CA 1
ATOM 13349 C C . PRO D 1 10 ? 10.189 -11.402 9.482 1.00 40.01 27 PRO D C 1
ATOM 13350 O O . PRO D 1 10 ? 10.486 -11.715 8.331 1.00 35.92 27 PRO D O 1
ATOM 13354 N N . LEU D 1 11 ? 9.295 -12.080 10.215 1.00 38.64 28 LEU D N 1
ATOM 13355 C CA . LEU D 1 11 ? 8.690 -13.319 9.742 1.00 36.99 28 LEU D CA 1
ATOM 13356 C C . LEU D 1 11 ? 7.837 -13.056 8.503 1.00 34.88 28 LEU D C 1
ATOM 13357 O O . LEU D 1 11 ? 7.699 -13.929 7.652 1.00 32.48 28 LEU D O 1
ATOM 13362 N N . MET D 1 12 ? 7.289 -11.841 8.413 1.00 33.14 29 MET D N 1
ATOM 13363 C CA . MET D 1 12 ? 6.421 -11.423 7.326 1.00 32.29 29 MET D CA 1
ATOM 13364 C C . MET D 1 12 ? 7.255 -10.947 6.136 1.00 29.48 29 MET D C 1
ATOM 13365 O O . MET D 1 12 ? 6.919 -11.214 4.985 1.00 27.55 29 MET D O 1
ATOM 13370 N N . LEU D 1 13 ? 8.341 -10.220 6.420 1.00 28.42 30 LEU D N 1
ATOM 13371 C CA . LEU D 1 13 ? 9.151 -9.606 5.377 1.00 28.58 30 LEU D CA 1
ATOM 13372 C C . LEU D 1 13 ? 10.084 -10.623 4.714 1.00 27.29 30 LEU D C 1
ATOM 13373 O O . LEU D 1 13 ? 10.487 -10.431 3.569 1.00 25.81 30 LEU D O 1
ATOM 13378 N N . ASN D 1 14 ? 10.442 -11.685 5.442 1.00 27.13 31 ASN D N 1
ATOM 13379 C CA . ASN D 1 14 ? 11.361 -12.698 4.940 1.00 26.12 31 ASN D CA 1
ATOM 13380 C C . ASN D 1 14 ? 10.591 -13.705 4.087 1.00 25.30 31 ASN D C 1
ATOM 13381 O O . ASN D 1 14 ? 9.786 -14.470 4.613 1.00 24.15 31 ASN D O 1
ATOM 13386 N N . PRO D 1 15 ? 10.817 -13.765 2.756 1.00 24.88 32 PRO D N 1
ATOM 13387 C CA . PRO D 1 15 ? 10.099 -14.717 1.908 1.00 25.74 32 PRO D CA 1
ATOM 13388 C C . PRO D 1 15 ? 10.262 -16.181 2.310 1.00 25.85 32 PRO D C 1
ATOM 13389 O O . PRO D 1 15 ? 9.424 -17.011 1.969 1.00 26.08 32 PRO D O 1
ATOM 13393 N N . ARG D 1 16 ? 11.331 -16.495 3.050 1.00 27.10 33 ARG D N 1
ATOM 13394 C CA . ARG D 1 16 ? 11.588 -17.861 3.473 1.00 28.84 33 ARG D CA 1
ATOM 13395 C C . ARG D 1 16 ? 10.577 -18.318 4.527 1.00 27.58 33 ARG D C 1
ATOM 13396 O O . ARG D 1 16 ? 10.256 -19.504 4.583 1.00 28.47 33 ARG D O 1
ATOM 13404 N N . THR D 1 17 ? 10.074 -17.387 5.352 1.00 26.43 34 THR D N 1
ATOM 13405 C CA . THR D 1 17 ? 9.174 -17.727 6.447 1.00 25.15 34 THR D CA 1
ATOM 13406 C C . THR D 1 17 ? 7.765 -17.171 6.208 1.00 23.83 34 THR D C 1
ATOM 13407 O O . THR D 1 17 ? 6.820 -17.625 6.851 1.00 23.76 34 THR D O 1
ATOM 13411 N N . ASN D 1 18 ? 7.627 -16.186 5.313 1.00 22.29 35 ASN D N 1
ATOM 13412 C CA . ASN D 1 18 ? 6.363 -15.494 5.087 1.00 22.23 35 ASN D CA 1
ATOM 13413 C C . ASN D 1 18 ? 5.302 -16.465 4.565 1.00 23.15 35 ASN D C 1
ATOM 13414 O O . ASN D 1 18 ? 5.546 -17.211 3.617 1.00 23.30 35 ASN D O 1
ATOM 13419 N N . LYS D 1 19 ? 4.118 -16.422 5.197 1.00 23.08 36 LYS D N 1
ATOM 13420 C CA . LYS D 1 19 ? 2.971 -17.233 4.821 1.00 22.90 36 LYS D CA 1
ATOM 13421 C C . LYS D 1 19 ? 1.851 -16.368 4.233 1.00 21.62 36 LYS D C 1
ATOM 13422 O O . LYS D 1 19 ? 0.872 -16.902 3.716 1.00 20.92 36 LYS D O 1
ATOM 13428 N N . GLY D 1 20 ? 1.990 -15.039 4.322 1.00 20.88 37 GLY D N 1
ATOM 13429 C CA . GLY D 1 20 ? 0.973 -14.114 3.841 1.00 20.81 37 GLY D CA 1
ATOM 13430 C C . GLY D 1 20 ? -0.363 -14.343 4.544 1.00 20.68 37 GLY D C 1
ATOM 13431 O O . GLY D 1 20 ? -0.426 -14.444 5.763 1.00 20.49 37 GLY D O 1
ATOM 13432 N N . MET D 1 21 ? -1.431 -14.486 3.760 1.00 22.49 38 MET D N 1
ATOM 13433 C CA . MET D 1 21 ? -2.763 -14.626 4.327 1.00 23.54 38 MET D CA 1
ATOM 13434 C C . MET D 1 21 ? -2.985 -16.002 4.952 1.00 22.81 38 MET D C 1
ATOM 13435 O O . MET D 1 21 ? -4.033 -16.233 5.550 1.00 22.53 38 MET D O 1
ATOM 13440 N N . ALA D 1 22 ? -1.998 -16.903 4.848 1.00 21.48 39 ALA D N 1
ATOM 13441 C CA . ALA D 1 22 ? -2.102 -18.196 5.502 1.00 21.68 39 ALA D CA 1
ATOM 13442 C C . ALA D 1 22 ? -1.576 -18.154 6.938 1.00 21.25 39 ALA D C 1
ATOM 13443 O O . ALA D 1 22 ? -1.669 -19.159 7.642 1.00 21.65 39 ALA D O 1
ATOM 13445 N N . PHE D 1 23 ? -1.044 -17.007 7.389 1.00 20.29 40 PHE D N 1
ATOM 13446 C CA . PHE D 1 23 ? -0.823 -16.800 8.815 1.00 20.63 40 PHE D CA 1
ATOM 13447 C C . PHE D 1 23 ? -2.171 -16.938 9.521 1.00 21.82 40 PHE D C 1
ATOM 13448 O O . PHE D 1 23 ? -3.149 -16.320 9.099 1.00 21.36 40 PHE D O 1
ATOM 13456 N N . THR D 1 24 ? -2.216 -17.739 10.598 1.00 22.28 41 THR D N 1
ATOM 13457 C CA . THR D 1 24 ? -3.464 -17.983 11.313 1.00 22.49 41 THR D CA 1
ATOM 13458 C C . THR D 1 24 ? -3.782 -16.764 12.173 1.00 23.42 41 THR D C 1
ATOM 13459 O O . THR D 1 24 ? -2.933 -15.898 12.363 1.00 21.30 41 THR D O 1
ATOM 13463 N N . LEU D 1 25 ? -5.013 -16.719 12.702 1.00 23.61 42 LEU D N 1
ATOM 13464 C CA . LEU D 1 25 ? -5.450 -15.615 13.540 1.00 23.96 42 LEU D CA 1
ATOM 13465 C C . LEU D 1 25 ? -4.541 -15.492 14.758 1.00 24.23 42 LEU D C 1
ATOM 13466 O O . LEU D 1 25 ? -4.105 -14.392 15.104 1.00 23.61 42 LEU D O 1
ATOM 13471 N N . GLN D 1 26 ? -4.300 -16.626 15.423 1.00 24.28 43 GLN D N 1
ATOM 13472 C CA . GLN D 1 26 ? -3.461 -16.666 16.605 1.00 25.06 43 GLN D CA 1
ATOM 13473 C C . GLN D 1 26 ? -2.025 -16.266 16.265 1.00 22.99 43 GLN D C 1
ATOM 13474 O O . GLN D 1 26 ? -1.407 -15.533 17.031 1.00 22.54 43 GLN D O 1
ATOM 13480 N N . GLU D 1 27 ? -1.493 -16.755 15.136 1.00 22.79 44 GLU D N 1
ATOM 13481 C CA . GLU D 1 27 ? -0.143 -16.396 14.713 1.00 22.95 44 GLU D CA 1
ATOM 13482 C C . GLU D 1 27 ? -0.047 -14.877 14.558 1.00 22.69 44 GLU D C 1
ATOM 13483 O O . GLU D 1 27 ? 0.863 -14.248 15.097 1.00 23.10 44 GLU D O 1
ATOM 13489 N N . ARG D 1 28 ? -1.011 -14.294 13.840 1.00 22.02 45 ARG D N 1
ATOM 13490 C CA . ARG D 1 28 ? -1.010 -12.866 13.568 1.00 21.59 45 ARG D CA 1
ATOM 13491 C C . ARG D 1 28 ? -1.002 -12.057 14.863 1.00 21.29 45 ARG D C 1
ATOM 13492 O O . ARG D 1 28 ? -0.261 -11.087 14.987 1.00 21.73 45 ARG D O 1
ATOM 13500 N N . GLN D 1 29 ? -1.845 -12.444 15.820 1.00 21.21 46 GLN D N 1
ATOM 13501 C CA . GLN D 1 29 ? -1.984 -11.691 17.055 1.00 21.40 46 GLN D CA 1
ATOM 13502 C C . GLN D 1 29 ? -0.700 -11.762 17.881 1.00 22.53 46 GLN D C 1
ATOM 13503 O O . GLN D 1 29 ? -0.181 -10.730 18.308 1.00 21.84 46 GLN D O 1
ATOM 13509 N N . MET D 1 30 ? -0.187 -12.979 18.098 1.00 23.04 47 MET D N 1
ATOM 13510 C CA . MET D 1 30 ? 0.980 -13.170 18.945 1.00 24.25 47 MET D CA 1
ATOM 13511 C C . MET D 1 30 ? 2.251 -12.612 18.303 1.00 24.06 47 MET D C 1
ATOM 13512 O O . MET D 1 30 ? 3.143 -12.172 19.025 1.00 24.38 47 MET D O 1
ATOM 13517 N N . LEU D 1 31 ? 2.338 -12.629 16.966 1.00 23.52 48 LEU D N 1
ATOM 13518 C CA . LEU D 1 31 ? 3.549 -12.208 16.270 1.00 24.69 48 LEU D CA 1
ATOM 13519 C C . LEU D 1 31 ? 3.495 -10.732 15.870 1.00 24.31 48 LEU D C 1
ATOM 13520 O O . LEU D 1 31 ? 4.443 -10.225 15.270 1.00 24.19 48 LEU D O 1
ATOM 13525 N N . GLY D 1 32 ? 2.399 -10.043 16.199 1.00 23.87 49 GLY D N 1
ATOM 13526 C CA . GLY D 1 32 ? 2.284 -8.616 15.937 1.00 23.74 49 GLY D CA 1
ATOM 13527 C C . GLY D 1 32 ? 1.988 -8.302 14.472 1.00 22.92 49 GLY D C 1
ATOM 13528 O O . GLY D 1 32 ? 2.398 -7.250 13.978 1.00 23.84 49 GLY D O 1
ATOM 13529 N N . LEU D 1 33 ? 1.256 -9.203 13.797 1.00 21.43 50 LEU D N 1
ATOM 13530 C CA . LEU D 1 33 ? 0.882 -9.037 12.399 1.00 21.73 50 LEU D CA 1
ATOM 13531 C C . LEU D 1 33 ? -0.583 -8.627 12.254 1.00 20.74 50 LEU D C 1
ATOM 13532 O O . LEU D 1 33 ? -1.026 -8.353 11.139 1.00 20.92 50 LEU D O 1
ATOM 13537 N N . GLN D 1 34 ? -1.345 -8.634 13.352 1.00 20.84 51 GLN D N 1
ATOM 13538 C CA . GLN D 1 34 ? -2.771 -8.347 13.275 1.00 21.63 51 GLN D CA 1
ATOM 13539 C C . GLN D 1 34 ? -2.971 -6.948 12.694 1.00 21.83 51 GLN D C 1
ATOM 13540 O O . GLN D 1 34 ? -2.394 -5.979 13.186 1.00 23.25 51 GLN D O 1
ATOM 13546 N N . GLY D 1 35 ? -3.761 -6.865 11.618 1.00 22.10 52 GLY D N 1
ATOM 13547 C CA . GLY D 1 35 ? -4.051 -5.600 10.961 1.00 21.84 52 GLY D CA 1
ATOM 13548 C C . GLY D 1 35 ? -3.123 -5.313 9.778 1.00 21.51 52 GLY D C 1
ATOM 13549 O O . GLY D 1 35 ? -3.410 -4.415 8.986 1.00 21.97 52 GLY D O 1
ATOM 13550 N N . LEU D 1 36 ? -2.023 -6.071 9.649 1.00 20.34 53 LEU D N 1
ATOM 13551 C CA . LEU D 1 36 ? -1.079 -5.883 8.553 1.00 21.02 53 LEU D CA 1
ATOM 13552 C C . LEU D 1 36 ? -1.471 -6.770 7.372 1.00 21.25 53 LEU D C 1
ATOM 13553 O O . LEU D 1 36 ? -0.871 -6.698 6.298 1.00 21.56 53 LEU D O 1
ATOM 13558 N N . LEU D 1 37 ? -2.479 -7.619 7.590 1.00 20.85 54 LEU D N 1
ATOM 13559 C CA . LEU D 1 37 ? -3.037 -8.469 6.555 1.00 21.46 54 LEU D CA 1
ATOM 13560 C C . LEU D 1 37 ? -4.549 -8.282 6.569 1.00 21.78 54 LEU D C 1
ATOM 13561 O O . LEU D 1 37 ? -5.113 -7.918 7.598 1.00 21.74 54 LEU D O 1
ATOM 13566 N N . PRO D 1 38 ? -5.250 -8.534 5.444 1.00 22.96 55 PRO D N 1
ATOM 13567 C CA . PRO D 1 38 ? -6.707 -8.422 5.417 1.00 23.91 55 PRO D CA 1
ATOM 13568 C C . PRO D 1 38 ? -7.358 -9.468 6.318 1.00 25.11 55 PRO D C 1
ATOM 13569 O O . PRO D 1 38 ? -6.759 -10.503 6.602 1.00 25.31 55 PRO D O 1
ATOM 13573 N N . PRO D 1 39 ? -8.586 -9.205 6.823 1.00 25.96 56 PRO D N 1
ATOM 13574 C CA . PRO D 1 39 ? -9.221 -10.062 7.826 1.00 27.62 56 PRO D CA 1
ATOM 13575 C C . PRO D 1 39 ? -9.862 -11.322 7.249 1.00 30.48 56 PRO D C 1
ATOM 13576 O O . PRO D 1 39 ? -11.077 -11.508 7.317 1.00 34.30 56 PRO D O 1
ATOM 13580 N N . LYS D 1 40 ? -9.003 -12.167 6.677 1.00 29.68 57 LYS D N 1
ATOM 13581 C CA . LYS D 1 40 ? -9.359 -13.427 6.051 1.00 29.73 57 LYS D CA 1
ATOM 13582 C C . LYS D 1 40 ? -8.181 -14.371 6.279 1.00 28.28 57 LYS D C 1
ATOM 13583 O O . LYS D 1 40 ? -7.047 -14.003 5.974 1.00 25.65 57 LYS D O 1
ATOM 13589 N N . ILE D 1 41 ? -8.457 -15.553 6.844 1.00 26.76 58 ILE D N 1
ATOM 13590 C CA . ILE D 1 41 ? -7.443 -16.579 7.032 1.00 27.42 58 ILE D CA 1
ATOM 13591 C C . ILE D 1 41 ? -7.562 -17.578 5.883 1.00 27.70 58 ILE D C 1
ATOM 13592 O O . ILE D 1 41 ? -8.620 -18.170 5.690 1.00 26.34 58 ILE D O 1
ATOM 13597 N N . GLU D 1 42 ? -6.471 -17.766 5.132 1.00 26.91 59 GLU D N 1
ATOM 13598 C CA . GLU D 1 42 ? -6.471 -18.679 4.000 1.00 27.96 59 GLU D CA 1
ATOM 13599 C C . GLU D 1 42 ? -5.536 -19.852 4.283 1.00 28.13 59 GLU D C 1
ATOM 13600 O O . GLU D 1 42 ? -4.860 -19.888 5.307 1.00 28.12 59 GLU D O 1
ATOM 13606 N N . THR D 1 43 ? -5.559 -20.837 3.381 1.00 28.38 60 THR D N 1
ATOM 13607 C CA . THR D 1 43 ? -4.600 -21.929 3.387 1.00 27.85 60 THR D CA 1
ATOM 13608 C C . THR D 1 43 ? -3.703 -21.771 2.163 1.00 25.52 60 THR D C 1
ATOM 13609 O O . THR D 1 43 ? -4.008 -20.985 1.267 1.00 23.90 60 THR D O 1
ATOM 13613 N N . GLN D 1 44 ? -2.610 -22.541 2.120 1.00 25.39 61 GLN D N 1
ATOM 13614 C CA . GLN D 1 44 ? -1.748 -22.573 0.948 1.00 24.51 61 GLN D CA 1
ATOM 13615 C C . GLN D 1 44 ? -2.551 -23.016 -0.279 1.00 25.11 61 GLN D C 1
ATOM 13616 O O . GLN D 1 44 ? -2.320 -22.522 -1.382 1.00 22.87 61 GLN D O 1
ATOM 13622 N N . ASP D 1 45 ? -3.502 -23.939 -0.079 1.00 26.71 62 ASP D N 1
ATOM 13623 C CA . ASP D 1 45 ? -4.341 -24.443 -1.158 1.00 28.41 62 ASP D CA 1
ATOM 13624 C C . ASP D 1 45 ? -5.077 -23.299 -1.856 1.00 28.62 62 ASP D C 1
ATOM 13625 O O . ASP D 1 45 ? -5.125 -23.260 -3.089 1.00 27.71 62 ASP D O 1
ATOM 13630 N N . ILE D 1 46 ? -5.632 -22.365 -1.065 1.00 28.13 63 ILE D N 1
ATOM 13631 C CA . ILE D 1 46 ? -6.402 -21.244 -1.594 1.00 28.52 63 ILE D CA 1
ATOM 13632 C C . ILE D 1 46 ? -5.482 -20.256 -2.311 1.00 27.52 63 ILE D C 1
ATOM 13633 O O . ILE D 1 46 ? -5.841 -19.744 -3.374 1.00 27.57 63 ILE D O 1
ATOM 13638 N N . GLN D 1 47 ? -4.325 -19.954 -1.704 1.00 25.44 64 GLN D N 1
ATOM 13639 C CA . GLN D 1 47 ? -3.356 -19.051 -2.312 1.00 25.52 64 GLN D CA 1
ATOM 13640 C C . GLN D 1 47 ? -2.929 -19.585 -3.680 1.00 25.89 64 GLN D C 1
ATOM 13641 O O . GLN D 1 47 ? -2.767 -18.815 -4.626 1.00 26.94 64 GLN D O 1
ATOM 13647 N N . ALA D 1 48 ? -2.727 -20.907 -3.761 1.00 26.45 65 ALA D N 1
ATOM 13648 C CA . ALA D 1 48 ? -2.263 -21.549 -4.980 1.00 28.04 65 ALA D CA 1
ATOM 13649 C C . ALA D 1 48 ? -3.336 -21.447 -6.063 1.00 27.86 65 ALA D C 1
ATOM 13650 O O . ALA D 1 48 ? -3.038 -21.080 -7.193 1.00 26.57 65 ALA D O 1
ATOM 13652 N N . LEU D 1 49 ? -4.586 -21.755 -5.702 1.00 30.43 66 LEU D N 1
ATOM 13653 C CA . LEU D 1 49 ? -5.697 -21.648 -6.639 1.00 31.39 66 LEU D CA 1
ATOM 13654 C C . LEU D 1 49 ? -5.800 -20.226 -7.192 1.00 31.34 66 LEU D C 1
ATOM 13655 O O . LEU D 1 49 ? -6.050 -20.054 -8.384 1.00 32.18 66 LEU D O 1
ATOM 13660 N N . ARG D 1 50 ? -5.593 -19.211 -6.338 1.00 30.19 67 ARG D N 1
ATOM 13661 C CA . ARG D 1 50 ? -5.666 -17.821 -6.774 1.00 29.49 67 ARG D CA 1
ATOM 13662 C C . ARG D 1 50 ? -4.609 -17.562 -7.846 1.00 30.32 67 ARG D C 1
ATOM 13663 O O . ARG D 1 50 ? -4.894 -16.946 -8.874 1.00 30.36 67 ARG D O 1
ATOM 13671 N N . PHE D 1 51 ? -3.383 -18.032 -7.587 1.00 30.04 68 PHE D N 1
ATOM 13672 C CA . PHE D 1 51 ? -2.278 -17.817 -8.500 1.00 32.02 68 PHE D CA 1
ATOM 13673 C C . PHE D 1 51 ? -2.562 -18.494 -9.842 1.00 33.30 68 PHE D C 1
ATOM 13674 O O . PHE D 1 51 ? -2.309 -17.909 -10.891 1.00 33.91 68 PHE D O 1
ATOM 13682 N N . HIS D 1 52 ? -3.057 -19.736 -9.797 1.00 35.56 69 HIS D N 1
ATOM 13683 C CA . HIS D 1 52 ? -3.308 -20.509 -11.003 1.00 38.93 69 HIS D CA 1
ATOM 13684 C C . HIS D 1 52 ? -4.341 -19.782 -11.864 1.00 43.21 69 HIS D C 1
ATOM 13685 O O . HIS D 1 52 ? -4.174 -19.680 -13.077 1.00 44.90 69 HIS D O 1
ATOM 13692 N N . ARG D 1 53 ? -5.385 -19.250 -11.217 1.00 44.69 70 ARG D N 1
ATOM 13693 C CA . ARG D 1 53 ? -6.410 -18.475 -11.901 1.00 45.61 70 ARG D CA 1
ATOM 13694 C C . ARG D 1 53 ? -5.804 -17.230 -12.550 1.00 44.78 70 ARG D C 1
ATOM 13695 O O . ARG D 1 53 ? -6.108 -16.932 -13.703 1.00 47.02 70 ARG D O 1
ATOM 13703 N N . ASN D 1 54 ? -4.962 -16.503 -11.804 1.00 42.56 71 ASN D N 1
ATOM 13704 C CA . ASN D 1 54 ? -4.366 -15.265 -12.287 1.00 43.27 71 ASN D CA 1
ATOM 13705 C C . ASN D 1 54 ? -3.392 -15.535 -13.434 1.00 47.68 71 ASN D C 1
ATOM 13706 O O . ASN D 1 54 ? -3.139 -14.648 -14.249 1.00 47.09 71 ASN D O 1
ATOM 13711 N N . LEU D 1 55 ? -2.827 -16.749 -13.473 1.00 51.23 72 LEU D N 1
ATOM 13712 C CA . LEU D 1 55 ? -1.882 -17.122 -14.513 1.00 53.29 72 LEU D CA 1
ATOM 13713 C C . LEU D 1 55 ? -2.642 -17.521 -15.778 1.00 54.92 72 LEU D C 1
ATOM 13714 O O . LEU D 1 55 ? -2.293 -17.072 -16.867 1.00 55.66 72 LEU D O 1
ATOM 13719 N N . LYS D 1 56 ? -3.680 -18.356 -15.622 1.00 56.95 73 LYS D N 1
ATOM 13720 C CA . LYS D 1 56 ? -4.524 -18.775 -16.734 1.00 58.82 73 LYS D CA 1
ATOM 13721 C C . LYS D 1 56 ? -5.163 -17.561 -17.407 1.00 62.90 73 LYS D C 1
ATOM 13722 O O . LYS D 1 56 ? -5.517 -17.634 -18.580 1.00 67.02 73 LYS D O 1
ATOM 13724 N N . LYS D 1 57 ? -5.308 -16.455 -16.659 1.00 66.97 74 LYS D N 1
ATOM 13725 C CA . LYS D 1 57 ? -5.758 -15.182 -17.204 1.00 68.38 74 LYS D CA 1
ATOM 13726 C C . LYS D 1 57 ? -4.561 -14.329 -17.628 1.00 69.68 74 LYS D C 1
ATOM 13727 O O . LYS D 1 57 ? -4.584 -13.107 -17.479 1.00 70.95 74 LYS D O 1
ATOM 13729 N N . MET D 1 58 ? -3.518 -14.982 -18.156 1.00 69.83 75 MET D N 1
ATOM 13730 C CA . MET D 1 58 ? -2.374 -14.302 -18.747 1.00 71.15 75 MET D CA 1
ATOM 13731 C C . MET D 1 58 ? -1.933 -15.104 -19.971 1.00 71.22 75 MET D C 1
ATOM 13732 O O . MET D 1 58 ? -2.180 -16.308 -20.042 1.00 69.88 75 MET D O 1
ATOM 13734 N N . THR D 1 59 ? -1.287 -14.429 -20.932 1.00 69.32 76 THR D N 1
ATOM 13735 C CA . THR D 1 59 ? -1.125 -14.982 -22.270 1.00 66.90 76 THR D CA 1
ATOM 13736 C C . THR D 1 59 ? 0.354 -15.104 -22.646 1.00 60.97 76 THR D C 1
ATOM 13737 O O . THR D 1 59 ? 0.774 -16.154 -23.129 1.00 59.08 76 THR D O 1
ATOM 13741 N N . SER D 1 60 ? 1.135 -14.040 -22.422 1.00 56.99 77 SER D N 1
ATOM 13742 C CA . SER D 1 60 ? 2.532 -13.998 -22.831 1.00 55.33 77 SER D CA 1
ATOM 13743 C C . SER D 1 60 ? 3.388 -14.867 -21.909 1.00 52.62 77 SER D C 1
ATOM 13744 O O . SER D 1 60 ? 3.359 -14.675 -20.696 1.00 48.87 77 SER D O 1
ATOM 13747 N N . PRO D 1 61 ? 4.170 -15.841 -22.439 1.00 49.51 78 PRO D N 1
ATOM 13748 C CA . PRO D 1 61 ? 5.148 -16.574 -21.628 1.00 47.67 78 PRO D CA 1
ATOM 13749 C C . PRO D 1 61 ? 6.080 -15.679 -20.812 1.00 45.59 78 PRO D C 1
ATOM 13750 O O . PRO D 1 61 ? 6.419 -16.021 -19.682 1.00 41.99 78 PRO D O 1
ATOM 13754 N N . LEU D 1 62 ? 6.479 -14.535 -21.388 1.00 44.91 79 LEU D N 1
ATOM 13755 C CA . LEU D 1 62 ? 7.354 -13.589 -20.709 1.00 47.49 79 LEU D CA 1
ATOM 13756 C C . LEU D 1 62 ? 6.638 -12.985 -19.503 1.00 46.31 79 LEU D C 1
ATOM 13757 O O . LEU D 1 62 ? 7.232 -12.866 -18.435 1.00 45.35 79 LEU D O 1
ATOM 13762 N N . GLU D 1 63 ? 5.370 -12.599 -19.686 1.00 45.67 80 GLU D N 1
ATOM 13763 C CA . GLU D 1 63 ? 4.587 -11.989 -18.623 1.00 43.80 80 GLU D CA 1
ATOM 13764 C C . GLU D 1 63 ? 4.282 -13.015 -17.532 1.00 41.03 80 GLU D C 1
ATOM 13765 O O . GLU D 1 63 ? 4.147 -12.654 -16.367 1.00 42.29 80 GLU D O 1
ATOM 13767 N N . LYS D 1 64 ? 4.145 -14.290 -17.918 1.00 39.68 81 LYS D N 1
ATOM 13768 C CA . LYS D 1 64 ? 4.006 -15.367 -16.952 1.00 39.17 81 LYS D CA 1
ATOM 13769 C C . LYS D 1 64 ? 5.293 -15.488 -16.133 1.00 36.61 81 LYS D C 1
ATOM 13770 O O . LYS D 1 64 ? 5.242 -15.571 -14.908 1.00 34.65 81 LYS D O 1
ATOM 13776 N N . TYR D 1 65 ? 6.445 -15.483 -16.817 1.00 34.34 82 TYR D N 1
ATOM 13777 C CA . TYR D 1 65 ? 7.741 -15.587 -16.160 1.00 33.41 82 TYR D CA 1
ATOM 13778 C C . TYR D 1 65 ? 7.884 -14.497 -15.099 1.00 33.53 82 TYR D C 1
ATOM 13779 O O . TYR D 1 65 ? 8.209 -14.787 -13.948 1.00 33.56 82 TYR D O 1
ATOM 13788 N N . ILE D 1 66 ? 7.640 -13.246 -15.502 1.00 33.39 83 ILE D N 1
ATOM 13789 C CA . ILE D 1 66 ? 7.771 -12.095 -14.620 1.00 35.79 83 ILE D CA 1
ATOM 13790 C C . ILE D 1 66 ? 6.907 -12.292 -13.374 1.00 34.67 83 ILE D C 1
ATOM 13791 O O . ILE D 1 66 ? 7.365 -12.043 -12.258 1.00 32.54 83 ILE D O 1
ATOM 13796 N N . TYR D 1 67 ? 5.659 -12.732 -13.573 1.00 34.21 84 TYR D N 1
ATOM 13797 C CA . TYR D 1 67 ? 4.707 -12.844 -12.478 1.00 36.58 84 TYR D CA 1
ATOM 13798 C C . TYR D 1 67 ? 5.110 -13.983 -11.538 1.00 33.75 84 TYR D C 1
ATOM 13799 O O . TYR D 1 67 ? 5.105 -13.814 -10.322 1.00 32.40 84 TYR D O 1
ATOM 13808 N N . ILE D 1 68 ? 5.459 -15.141 -12.101 1.00 32.80 85 ILE D N 1
ATOM 13809 C CA . ILE D 1 68 ? 5.810 -16.307 -11.302 1.00 33.13 85 ILE D CA 1
ATOM 13810 C C . ILE D 1 68 ? 7.055 -16.003 -10.467 1.00 30.55 85 ILE D C 1
ATOM 13811 O O . ILE D 1 68 ? 7.079 -16.281 -9.271 1.00 29.78 85 ILE D O 1
ATOM 13816 N N . MET D 1 69 ? 8.092 -15.446 -11.102 1.00 30.47 86 MET D N 1
ATOM 13817 C CA . MET D 1 69 ? 9.364 -15.219 -10.429 1.00 30.37 86 MET D CA 1
ATOM 13818 C C . MET D 1 69 ? 9.218 -14.150 -9.344 1.00 29.44 86 MET D C 1
ATOM 13819 O O . MET D 1 69 ? 9.981 -14.143 -8.384 1.00 28.21 86 MET D O 1
ATOM 13824 N N . GLY D 1 70 ? 8.234 -13.254 -9.492 1.00 28.81 87 GLY D N 1
ATOM 13825 C CA . GLY D 1 70 ? 7.913 -12.286 -8.456 1.00 29.88 87 GLY D CA 1
ATOM 13826 C C . GLY D 1 70 ? 7.513 -12.956 -7.141 1.00 30.98 87 GLY D C 1
ATOM 13827 O O . GLY D 1 70 ? 7.771 -12.414 -6.068 1.00 31.68 87 GLY D O 1
ATOM 13828 N N . ILE D 1 71 ? 6.892 -14.140 -7.229 1.00 31.29 88 ILE D N 1
ATOM 13829 C CA . ILE D 1 71 ? 6.423 -14.858 -6.053 1.00 31.09 88 ILE D CA 1
ATOM 13830 C C . ILE D 1 71 ? 7.630 -15.329 -5.241 1.00 30.30 88 ILE D C 1
ATOM 13831 O O . ILE D 1 71 ? 7.582 -15.333 -4.010 1.00 29.06 88 ILE D O 1
ATOM 13836 N N . GLN D 1 72 ? 8.718 -15.697 -5.938 1.00 29.42 89 GLN D N 1
ATOM 13837 C CA . GLN D 1 72 ? 9.913 -16.224 -5.294 1.00 29.86 89 GLN D CA 1
ATOM 13838 C C . GLN D 1 72 ? 10.467 -15.215 -4.287 1.00 29.73 89 GLN D C 1
ATOM 13839 O O . GLN D 1 72 ? 10.982 -15.616 -3.246 1.00 29.27 89 GLN D O 1
ATOM 13845 N N . GLU D 1 73 ? 10.343 -13.914 -4.594 1.00 29.38 90 GLU D N 1
ATOM 13846 C CA . GLU D 1 73 ? 10.843 -12.850 -3.732 1.00 31.57 90 GLU D CA 1
ATOM 13847 C C . GLU D 1 73 ? 9.846 -12.459 -2.638 1.00 30.25 90 GLU D C 1
ATOM 13848 O O . GLU D 1 73 ? 10.159 -11.581 -1.838 1.00 31.06 90 GLU D O 1
ATOM 13854 N N . ARG D 1 74 ? 8.663 -13.093 -2.586 1.00 28.25 91 ARG D N 1
ATOM 13855 C CA . ARG D 1 74 ? 7.643 -12.731 -1.607 1.00 27.79 91 ARG D CA 1
ATOM 13856 C C . ARG D 1 74 ? 7.353 -13.867 -0.625 1.00 24.59 91 ARG D C 1
ATOM 13857 O O . ARG D 1 74 ? 7.254 -13.635 0.576 1.00 23.37 91 ARG D O 1
ATOM 13865 N N . ASN D 1 75 ? 7.184 -15.079 -1.154 1.00 23.02 92 ASN D N 1
ATOM 13866 C CA . ASN D 1 75 ? 6.710 -16.221 -0.388 1.00 22.49 92 ASN D CA 1
ATOM 13867 C C . ASN D 1 75 ? 7.286 -17.479 -1.034 1.00 22.86 92 ASN D C 1
ATOM 13868 O O . ASN D 1 75 ? 6.764 -17.961 -2.039 1.00 22.13 92 ASN D O 1
ATOM 13873 N N . GLU D 1 76 ? 8.386 -17.980 -0.460 1.00 23.99 93 GLU D N 1
ATOM 13874 C CA . GLU D 1 76 ? 9.173 -19.037 -1.075 1.00 25.01 93 GLU D CA 1
ATOM 13875 C C . GLU D 1 76 ? 8.364 -20.327 -1.186 1.00 23.70 93 GLU D C 1
ATOM 13876 O O . GLU D 1 76 ? 8.384 -20.989 -2.225 1.00 23.40 93 GLU D O 1
ATOM 13882 N N . LYS D 1 77 ? 7.668 -20.683 -0.105 1.00 22.57 94 LYS D N 1
ATOM 13883 C CA . LYS D 1 77 ? 6.912 -21.925 -0.058 1.00 22.61 94 LYS D CA 1
ATOM 13884 C C . LYS D 1 77 ? 5.787 -21.895 -1.086 1.00 22.42 94 LYS D C 1
ATOM 13885 O O . LYS D 1 77 ? 5.574 -22.889 -1.778 1.00 22.04 94 LYS D O 1
ATOM 13891 N N . LEU D 1 78 ? 5.102 -20.749 -1.216 1.00 21.71 95 LEU D N 1
ATOM 13892 C CA . LEU D 1 78 ? 4.033 -20.622 -2.192 1.00 22.31 95 LEU D CA 1
ATOM 13893 C C . LEU D 1 78 ? 4.592 -20.766 -3.609 1.00 21.63 95 LEU D C 1
ATOM 13894 O O . LEU D 1 78 ? 3.997 -21.450 -4.437 1.00 21.81 95 LEU D O 1
ATOM 13899 N N . PHE D 1 79 ? 5.742 -20.132 -3.875 1.00 22.84 96 PHE D N 1
ATOM 13900 C CA . PHE D 1 79 ? 6.382 -20.192 -5.180 1.00 22.65 96 PHE D CA 1
ATOM 13901 C C . PHE D 1 79 ? 6.606 -21.648 -5.591 1.00 22.36 96 PHE D C 1
ATOM 13902 O O . PHE D 1 79 ? 6.260 -22.024 -6.709 1.00 22.19 96 PHE D O 1
ATOM 13910 N N . TYR D 1 80 ? 7.176 -22.461 -4.690 1.00 22.29 97 TYR D N 1
ATOM 13911 C CA . TYR D 1 80 ? 7.560 -23.827 -5.022 1.00 22.73 97 TYR D CA 1
ATOM 13912 C C . TYR D 1 80 ? 6.324 -24.722 -5.092 1.00 23.27 97 TYR D C 1
ATOM 13913 O O . TYR D 1 80 ? 6.261 -25.606 -5.945 1.00 25.89 97 TYR D O 1
ATOM 13922 N N . ARG D 1 81 ? 5.336 -24.474 -4.226 1.00 23.64 98 ARG D N 1
ATOM 13923 C CA . ARG D 1 81 ? 4.047 -25.148 -4.301 1.00 24.68 98 ARG D CA 1
ATOM 13924 C C . ARG D 1 81 ? 3.465 -25.006 -5.707 1.00 24.79 98 ARG D C 1
ATOM 13925 O O . ARG D 1 81 ? 3.019 -25.985 -6.304 1.00 23.82 98 ARG D O 1
ATOM 13933 N N . ILE D 1 82 ? 3.484 -23.774 -6.224 1.00 26.43 99 ILE D N 1
ATOM 13934 C CA . ILE D 1 82 ? 2.890 -23.437 -7.509 1.00 29.50 99 ILE D CA 1
ATOM 13935 C C . ILE D 1 82 ? 3.640 -24.129 -8.650 1.00 29.83 99 ILE D C 1
ATOM 13936 O O . ILE D 1 82 ? 3.017 -24.599 -9.600 1.00 31.19 99 ILE D O 1
ATOM 13941 N N . LEU D 1 83 ? 4.975 -24.159 -8.563 1.00 29.31 100 LEU D N 1
ATOM 13942 C CA . LEU D 1 83 ? 5.808 -24.851 -9.535 1.00 29.66 100 LEU D CA 1
ATOM 13943 C C . LEU D 1 83 ? 5.465 -26.337 -9.567 1.00 28.74 100 LEU D C 1
ATOM 13944 O O . LEU D 1 83 ? 5.293 -26.911 -10.638 1.00 27.42 100 LEU D O 1
ATOM 13949 N N . GLN D 1 84 ? 5.401 -26.945 -8.381 1.00 28.79 101 GLN D N 1
ATOM 13950 C CA . GLN D 1 84 ? 5.174 -28.373 -8.243 1.00 30.71 101 GLN D CA 1
ATOM 13951 C C . GLN D 1 84 ? 3.785 -28.743 -8.762 1.00 31.66 101 GLN D C 1
ATOM 13952 O O . GLN D 1 84 ? 3.637 -29.758 -9.437 1.00 32.23 101 GLN D O 1
ATOM 13958 N N . ASP D 1 85 ? 2.786 -27.897 -8.463 1.00 31.91 102 ASP D N 1
ATOM 13959 C CA . ASP D 1 85 ? 1.410 -28.112 -8.887 1.00 32.70 102 ASP D CA 1
ATOM 13960 C C . ASP D 1 85 ? 1.305 -28.268 -10.403 1.00 32.30 102 ASP D C 1
ATOM 13961 O O . ASP D 1 85 ? 0.484 -29.052 -10.869 1.00 32.90 102 ASP D O 1
ATOM 13966 N N . ASP D 1 86 ? 2.090 -27.482 -11.155 1.00 31.14 103 ASP D N 1
ATOM 13967 C CA . ASP D 1 86 ? 1.906 -27.347 -12.595 1.00 32.28 103 ASP D CA 1
ATOM 13968 C C . ASP D 1 86 ? 3.259 -27.478 -13.295 1.00 30.43 103 ASP D C 1
ATOM 13969 O O . ASP D 1 86 ? 3.587 -26.703 -14.189 1.00 30.00 103 ASP D O 1
ATOM 13974 N N . ILE D 1 87 ? 4.025 -28.501 -12.911 1.00 30.39 104 ILE D N 1
ATOM 13975 C CA . ILE D 1 87 ? 5.454 -28.533 -13.195 1.00 31.89 104 ILE D CA 1
ATOM 13976 C C . ILE D 1 87 ? 5.720 -28.705 -14.694 1.00 31.19 104 ILE D C 1
ATOM 13977 O O . ILE D 1 87 ? 6.621 -28.065 -15.226 1.00 31.11 104 ILE D O 1
ATOM 13982 N N . GLU D 1 88 ? 4.930 -29.532 -15.391 1.00 33.93 105 GLU D N 1
ATOM 13983 C CA . GLU D 1 88 ? 5.151 -29.775 -16.813 1.00 33.18 105 GLU D CA 1
ATOM 13984 C C . GLU D 1 88 ? 4.958 -28.490 -17.621 1.00 31.64 105 GLU D C 1
ATOM 13985 O O . GLU D 1 88 ? 5.734 -28.212 -18.530 1.00 30.44 105 GLU D O 1
ATOM 13991 N N . SER D 1 89 ? 3.929 -27.700 -17.294 1.00 32.02 106 SER D N 1
ATOM 13992 C CA . SER D 1 89 ? 3.645 -26.481 -18.037 1.00 32.81 106 SER D CA 1
ATOM 13993 C C . SER D 1 89 ? 4.585 -25.342 -17.642 1.00 32.56 106 SER D C 1
ATOM 13994 O O . SER D 1 89 ? 4.878 -24.489 -18.474 1.00 31.50 106 SER D O 1
ATOM 13997 N N . LEU D 1 90 ? 5.060 -25.321 -16.387 1.00 32.90 107 LEU D N 1
ATOM 13998 C CA . LEU D 1 90 ? 5.790 -24.168 -15.879 1.00 31.68 107 LEU D CA 1
ATOM 13999 C C . LEU D 1 90 ? 7.301 -24.323 -16.055 1.00 32.22 107 LEU D C 1
ATOM 14000 O O . LEU D 1 90 ? 8.004 -23.318 -16.094 1.00 30.81 107 LEU D O 1
ATOM 14005 N N . MET D 1 91 ? 7.811 -25.552 -16.195 1.00 34.70 108 MET D N 1
ATOM 14006 C CA . MET D 1 91 ? 9.243 -25.736 -16.395 1.00 37.70 108 MET D CA 1
ATOM 14007 C C . MET D 1 91 ? 9.722 -24.939 -17.613 1.00 38.52 108 MET D C 1
ATOM 14008 O O . MET D 1 91 ? 10.746 -24.259 -17.529 1.00 40.45 108 MET D O 1
ATOM 14013 N N . PRO D 1 92 ? 9.014 -24.965 -18.771 1.00 37.61 109 PRO D N 1
ATOM 14014 C CA . PRO D 1 92 ? 9.390 -24.141 -19.927 1.00 37.15 109 PRO D CA 1
ATOM 14015 C C . PRO D 1 92 ? 9.278 -22.625 -19.759 1.00 35.42 109 PRO D C 1
ATOM 14016 O O . PRO D 1 92 ? 9.771 -21.880 -20.608 1.00 34.11 109 PRO D O 1
ATOM 14020 N N . ILE D 1 93 ? 8.593 -22.179 -18.696 1.00 34.49 110 ILE D N 1
ATOM 14021 C CA . ILE D 1 93 ? 8.465 -20.763 -18.386 1.00 35.06 110 ILE D CA 1
ATOM 14022 C C . ILE D 1 93 ? 9.628 -20.321 -17.501 1.00 34.50 110 ILE D C 1
ATOM 14023 O O . ILE D 1 93 ? 10.258 -19.306 -17.788 1.00 33.20 110 ILE D O 1
ATOM 14028 N N . VAL D 1 94 ? 9.891 -21.068 -16.417 1.00 33.23 111 VAL D N 1
ATOM 14029 C CA . VAL D 1 94 ? 10.891 -20.657 -15.441 1.00 33.26 111 VAL D CA 1
ATOM 14030 C C . VAL D 1 94 ? 12.291 -20.997 -15.958 1.00 32.10 111 VAL D C 1
ATOM 14031 O O . VAL D 1 94 ? 13.259 -20.362 -15.544 1.00 31.26 111 VAL D O 1
ATOM 14035 N N . TYR D 1 95 ? 12.397 -21.984 -16.860 1.00 32.30 112 TYR D N 1
ATOM 14036 C CA . TYR D 1 95 ? 13.677 -22.324 -17.464 1.00 34.47 112 TYR D CA 1
ATOM 14037 C C . TYR D 1 95 ? 13.567 -22.213 -18.989 1.00 36.64 112 TYR D C 1
ATOM 14038 O O . TYR D 1 95 ? 12.763 -21.436 -19.502 1.00 35.82 112 TYR D O 1
ATOM 14047 N N . THR D 1 96 ? 14.414 -22.963 -19.710 1.00 38.70 113 THR D N 1
ATOM 14048 C CA . THR D 1 96 ? 14.496 -22.880 -21.162 1.00 40.70 113 THR D CA 1
ATOM 14049 C C . THR D 1 96 ? 13.166 -23.332 -21.767 1.00 39.44 113 THR D C 1
ATOM 14050 O O . THR D 1 96 ? 12.582 -24.300 -21.284 1.00 38.07 113 THR D O 1
ATOM 14054 N N . PRO D 1 97 ? 12.639 -22.678 -22.834 1.00 38.00 114 PRO D N 1
ATOM 14055 C CA . PRO D 1 97 ? 13.293 -21.541 -23.495 1.00 37.50 114 PRO D CA 1
ATOM 14056 C C . PRO D 1 97 ? 12.934 -20.097 -23.131 1.00 36.23 114 PRO D C 1
ATOM 14057 O O . PRO D 1 97 ? 13.464 -19.170 -23.744 1.00 37.05 114 PRO D O 1
ATOM 14061 N N . THR D 1 98 ? 12.049 -19.900 -22.146 1.00 34.92 115 THR D N 1
ATOM 14062 C CA . THR D 1 98 ? 11.517 -18.575 -21.847 1.00 34.91 115 THR D CA 1
ATOM 14063 C C . THR D 1 98 ? 12.552 -17.708 -21.129 1.00 35.27 115 THR D C 1
ATOM 14064 O O . THR D 1 98 ? 12.642 -16.509 -21.388 1.00 35.50 115 THR D O 1
ATOM 14068 N N . VAL D 1 99 ? 13.314 -18.314 -20.210 1.00 35.32 116 VAL D N 1
ATOM 14069 C CA . VAL D 1 99 ? 14.110 -17.569 -19.247 1.00 36.01 116 VAL D CA 1
ATOM 14070 C C . VAL D 1 99 ? 15.153 -16.709 -19.964 1.00 36.29 116 VAL D C 1
ATOM 14071 O O . VAL D 1 99 ? 15.397 -15.573 -19.565 1.00 36.30 116 VAL D O 1
ATOM 14075 N N . GLY D 1 100 ? 15.754 -17.249 -21.028 1.00 36.79 117 GLY D N 1
ATOM 14076 C CA . GLY D 1 100 ? 16.767 -16.536 -21.790 1.00 37.45 117 GLY D CA 1
ATOM 14077 C C . GLY D 1 100 ? 16.239 -15.237 -22.398 1.00 38.80 117 GLY D C 1
ATOM 14078 O O . GLY D 1 100 ? 16.993 -14.278 -22.545 1.00 42.50 117 GLY D O 1
ATOM 14079 N N . LEU D 1 101 ? 14.942 -15.209 -22.736 1.00 39.74 118 LEU D N 1
ATOM 14080 C CA . LEU D 1 101 ? 14.326 -14.057 -23.379 1.00 40.44 118 LEU D CA 1
ATOM 14081 C C . LEU D 1 101 ? 14.066 -12.928 -22.380 1.00 40.57 118 LEU D C 1
ATOM 14082 O O . LEU D 1 101 ? 14.103 -11.758 -22.757 1.00 38.16 118 LEU D O 1
ATOM 14087 N N . ALA D 1 102 ? 13.801 -13.283 -21.115 1.00 42.06 119 ALA D N 1
ATOM 14088 C CA . ALA D 1 102 ? 13.290 -12.351 -20.116 1.00 42.31 119 ALA D CA 1
ATOM 14089 C C . ALA D 1 102 ? 14.250 -11.190 -19.853 1.00 41.72 119 ALA D C 1
ATOM 14090 O O . ALA D 1 102 ? 13.829 -10.036 -19.884 1.00 39.06 119 ALA D O 1
ATOM 14099 N N . SER D 1 104 ? 16.962 -10.043 -21.620 1.00 46.28 121 SER D N 1
ATOM 14100 C CA . SER D 1 104 ? 17.261 -9.234 -22.791 1.00 47.59 121 SER D CA 1
ATOM 14101 C C . SER D 1 104 ? 16.128 -8.254 -23.088 1.00 48.76 121 SER D C 1
ATOM 14102 O O . SER D 1 104 ? 16.383 -7.158 -23.582 1.00 51.36 121 SER D O 1
ATOM 14105 N N . GLN D 1 105 ? 14.889 -8.644 -22.764 1.00 48.07 122 GLN D N 1
ATOM 14106 C CA . GLN D 1 105 ? 13.722 -7.877 -23.166 1.00 49.11 122 GLN D CA 1
ATOM 14107 C C . GLN D 1 105 ? 13.250 -6.944 -22.048 1.00 45.86 122 GLN D C 1
ATOM 14108 O O . GLN D 1 105 ? 12.803 -5.835 -22.337 1.00 44.49 122 GLN D O 1
ATOM 14114 N N . TYR D 1 106 ? 13.350 -7.382 -20.784 1.00 43.86 123 TYR D N 1
ATOM 14115 C CA . TYR D 1 106 ? 12.819 -6.620 -19.661 1.00 43.07 123 TYR D CA 1
ATOM 14116 C C . TYR D 1 106 ? 13.929 -6.126 -18.733 1.00 40.22 123 TYR D C 1
ATOM 14117 O O . TYR D 1 106 ? 13.778 -5.088 -18.100 1.00 38.24 123 TYR D O 1
ATOM 14126 N N . GLY D 1 107 ? 15.032 -6.872 -18.631 1.00 39.35 124 GLY D N 1
ATOM 14127 C CA . GLY D 1 107 ? 16.020 -6.619 -17.596 1.00 37.88 124 GLY D CA 1
ATOM 14128 C C . GLY D 1 107 ? 15.466 -7.053 -16.241 1.00 35.56 124 GLY D C 1
ATOM 14129 O O . GLY D 1 107 ? 14.689 -8.001 -16.180 1.00 34.98 124 GLY D O 1
ATOM 14130 N N . HIS D 1 108 ? 15.857 -6.346 -15.174 1.00 33.29 125 HIS D N 1
ATOM 14131 C CA . HIS D 1 108 ? 15.410 -6.666 -13.824 1.00 32.00 125 HIS D CA 1
ATOM 14132 C C . HIS D 1 108 ? 15.506 -5.413 -12.958 1.00 30.19 125 HIS D C 1
ATOM 14133 O O . HIS D 1 108 ? 16.390 -4.588 -13.180 1.00 29.64 125 HIS D O 1
ATOM 14140 N N . ILE D 1 109 ? 14.558 -5.266 -12.019 1.00 27.50 126 ILE D N 1
ATOM 14141 C CA . ILE D 1 109 ? 14.620 -4.252 -10.976 1.00 27.51 126 ILE D CA 1
ATOM 14142 C C . ILE D 1 109 ? 14.959 -4.956 -9.667 1.00 26.50 126 ILE D C 1
ATOM 14143 O O . ILE D 1 109 ? 14.162 -5.751 -9.178 1.00 26.32 126 ILE D O 1
ATOM 14148 N N . PHE D 1 110 ? 16.125 -4.628 -9.102 1.00 25.51 127 PHE D N 1
ATOM 14149 C CA . PHE D 1 110 ? 16.693 -5.396 -8.006 1.00 25.97 127 PHE D CA 1
ATOM 14150 C C . PHE D 1 110 ? 16.116 -4.944 -6.670 1.00 26.36 127 PHE D C 1
ATOM 14151 O O . PHE D 1 110 ? 15.895 -3.751 -6.451 1.00 25.16 127 PHE D O 1
ATOM 14159 N N . ARG D 1 111 ? 15.861 -5.939 -5.807 1.00 25.95 128 ARG D N 1
ATOM 14160 C CA . ARG D 1 111 ? 15.774 -5.746 -4.368 1.00 26.32 128 ARG D CA 1
ATOM 14161 C C . ARG D 1 111 ? 16.644 -6.823 -3.723 1.00 25.86 128 ARG D C 1
ATOM 14162 O O . ARG D 1 111 ? 17.800 -6.563 -3.396 1.00 24.94 128 ARG D O 1
ATOM 14170 N N . ARG D 1 112 ? 16.102 -8.042 -3.600 1.00 26.48 129 ARG D N 1
ATOM 14171 C CA . ARG D 1 112 ? 16.870 -9.170 -3.098 1.00 29.14 129 ARG D CA 1
ATOM 14172 C C . ARG D 1 112 ? 17.895 -9.598 -4.143 1.00 28.29 129 ARG D C 1
ATOM 14173 O O . ARG D 1 112 ? 17.626 -9.524 -5.342 1.00 27.96 129 ARG D O 1
ATOM 14181 N N . PRO D 1 113 ? 19.084 -10.094 -3.731 1.00 29.72 130 PRO D N 1
ATOM 14182 C CA . PRO D 1 113 ? 20.037 -10.674 -4.679 1.00 30.40 130 PRO D CA 1
ATOM 14183 C C . PRO D 1 113 ? 19.434 -11.902 -5.360 1.00 32.49 130 PRO D C 1
ATOM 14184 O O . PRO D 1 113 ? 18.723 -12.673 -4.722 1.00 34.25 130 PRO D O 1
ATOM 14188 N N . LYS D 1 114 ? 19.735 -12.064 -6.654 1.00 34.29 131 LYS D N 1
ATOM 14189 C CA . LYS D 1 114 ? 19.328 -13.228 -7.432 1.00 36.43 131 LYS D CA 1
ATOM 14190 C C . LYS D 1 114 ? 20.422 -14.297 -7.396 1.00 33.22 131 LYS D C 1
ATOM 14191 O O . LYS D 1 114 ? 20.178 -15.462 -7.693 1.00 34.97 131 LYS D O 1
ATOM 14197 N N . GLY D 1 115 ? 21.631 -13.885 -7.018 1.00 30.24 132 GLY D N 1
ATOM 14198 C CA . GLY D 1 115 ? 22.794 -14.753 -7.012 1.00 27.26 132 GLY D CA 1
ATOM 14199 C C . GLY D 1 115 ? 24.050 -13.897 -7.075 1.00 25.51 132 GLY D C 1
ATOM 14200 O O . GLY D 1 115 ? 23.965 -12.676 -6.951 1.00 26.13 132 GLY D O 1
ATOM 14201 N N . LEU D 1 116 ? 25.200 -14.545 -7.268 1.00 23.41 133 LEU D N 1
ATOM 14202 C CA . LEU D 1 116 ? 26.469 -13.843 -7.287 1.00 23.54 133 LEU D CA 1
ATOM 14203 C C . LEU D 1 116 ? 26.845 -13.473 -8.718 1.00 22.97 133 LEU D C 1
ATOM 14204 O O . LEU D 1 116 ? 26.709 -14.284 -9.633 1.00 23.23 133 LEU D O 1
ATOM 14209 N N . PHE D 1 117 ? 27.353 -12.243 -8.865 1.00 22.09 134 PHE D N 1
ATOM 14210 C CA . PHE D 1 117 ? 27.988 -11.763 -10.078 1.00 21.92 134 PHE D CA 1
ATOM 14211 C C . PHE D 1 117 ? 29.478 -11.586 -9.807 1.00 21.36 134 PHE D C 1
ATOM 14212 O O . PHE D 1 117 ? 29.863 -10.826 -8.917 1.00 21.80 134 PHE D O 1
ATOM 14220 N N . ILE D 1 118 ? 30.300 -12.322 -10.560 1.00 21.35 135 ILE D N 1
ATOM 14221 C CA . ILE D 1 118 ? 31.749 -12.267 -10.439 1.00 22.44 135 ILE D CA 1
ATOM 14222 C C . ILE D 1 118 ? 32.310 -11.828 -11.786 1.00 23.13 135 ILE D C 1
ATOM 14223 O O . ILE D 1 118 ? 32.177 -12.547 -12.776 1.00 24.62 135 ILE D O 1
ATOM 14228 N N . SER D 1 119 ? 32.938 -10.651 -11.819 1.00 23.44 136 SER D N 1
ATOM 14229 C CA . SER D 1 119 ? 33.428 -10.108 -13.074 1.00 23.20 136 SER D CA 1
ATOM 14230 C C . SER D 1 119 ? 34.949 -10.206 -13.122 1.00 23.60 136 SER D C 1
ATOM 14231 O O . SER D 1 119 ? 35.598 -10.365 -12.089 1.00 23.22 136 SER D O 1
ATOM 14234 N N . ILE D 1 120 ? 35.503 -10.084 -14.335 1.00 23.87 137 ILE D N 1
ATOM 14235 C CA . ILE D 1 120 ? 36.946 -10.077 -14.542 1.00 24.86 137 ILE D CA 1
ATOM 14236 C C . ILE D 1 120 ? 37.566 -8.868 -13.835 1.00 24.99 137 ILE D C 1
ATOM 14237 O O . ILE D 1 120 ? 38.728 -8.907 -13.436 1.00 24.63 137 ILE D O 1
ATOM 14242 N N . SER D 1 121 ? 36.776 -7.802 -13.641 1.00 24.71 138 SER D N 1
ATOM 14243 C CA . SER D 1 121 ? 37.250 -6.621 -12.932 1.00 25.35 138 SER D CA 1
ATOM 14244 C C . SER D 1 121 ? 37.431 -6.894 -11.435 1.00 25.68 138 SER D C 1
ATOM 14245 O O . SER D 1 121 ? 38.053 -6.093 -10.737 1.00 26.07 138 SER D O 1
ATOM 14248 N N . ASP D 1 122 ? 36.894 -8.025 -10.952 1.00 25.02 139 ASP D N 1
ATOM 14249 C CA . ASP D 1 122 ? 36.980 -8.409 -9.549 1.00 24.58 139 ASP D CA 1
ATOM 14250 C C . ASP D 1 122 ? 38.093 -9.430 -9.318 1.00 25.31 139 ASP D C 1
ATOM 14251 O O . ASP D 1 122 ? 38.204 -9.980 -8.222 1.00 24.46 139 ASP D O 1
ATOM 14256 N N . ARG D 1 123 ? 38.921 -9.687 -10.340 1.00 25.57 140 ARG D N 1
ATOM 14257 C CA A ARG D 1 123 ? 40.019 -10.631 -10.206 0.52 26.21 140 ARG D CA 1
ATOM 14258 C CA B ARG D 1 123 ? 40.013 -10.636 -10.202 0.48 26.28 140 ARG D CA 1
ATOM 14259 C C . ARG D 1 123 ? 40.873 -10.238 -9.002 1.00 25.93 140 ARG D C 1
ATOM 14260 O O . ARG D 1 123 ? 41.187 -9.063 -8.808 1.00 24.82 140 ARG D O 1
ATOM 14275 N N . GLY D 1 124 ? 41.230 -11.236 -8.187 1.00 25.33 141 GLY D N 1
ATOM 14276 C CA . GLY D 1 124 ? 41.987 -11.019 -6.966 1.00 25.94 141 GLY D CA 1
ATOM 14277 C C . GLY D 1 124 ? 41.093 -10.807 -5.743 1.00 25.79 141 GLY D C 1
ATOM 14278 O O . GLY D 1 124 ? 41.579 -10.862 -4.619 1.00 25.67 141 GLY D O 1
ATOM 14279 N N . HIS D 1 125 ? 39.786 -10.599 -5.953 1.00 25.69 142 HIS D N 1
ATOM 14280 C CA . HIS D 1 125 ? 38.884 -10.218 -4.876 1.00 25.03 142 HIS D CA 1
ATOM 14281 C C . HIS D 1 125 ? 37.637 -11.104 -4.869 1.00 24.39 142 HIS D C 1
ATOM 14282 O O . HIS D 1 125 ? 36.607 -10.725 -4.313 1.00 24.17 142 HIS D O 1
ATOM 14289 N N . VAL D 1 126 ? 37.738 -12.302 -5.454 1.00 24.02 143 VAL D N 1
ATOM 14290 C CA . VAL D 1 126 ? 36.573 -13.154 -5.645 1.00 24.34 143 VAL D CA 1
ATOM 14291 C C . VAL D 1 126 ? 36.072 -13.649 -4.291 1.00 23.99 143 VAL D C 1
ATOM 14292 O O . VAL D 1 126 ? 34.865 -13.746 -4.083 1.00 23.33 143 VAL D O 1
ATOM 14296 N N . ARG D 1 127 ? 36.994 -13.955 -3.369 1.00 24.87 144 ARG D N 1
ATOM 14297 C CA . ARG D 1 127 ? 36.604 -14.471 -2.065 1.00 26.12 144 ARG D CA 1
ATOM 14298 C C . ARG D 1 127 ? 35.733 -13.459 -1.313 1.00 25.23 144 ARG D C 1
ATOM 14299 O O . ARG D 1 127 ? 34.805 -13.862 -0.613 1.00 22.39 144 ARG D O 1
ATOM 14307 N N . SER D 1 128 ? 36.012 -12.154 -1.464 1.00 24.80 145 SER D N 1
ATOM 14308 C CA A SER D 1 128 ? 35.248 -11.110 -0.796 0.44 25.16 145 SER D CA 1
ATOM 14309 C CA B SER D 1 128 ? 35.238 -11.141 -0.762 0.56 25.17 145 SER D CA 1
ATOM 14310 C C . SER D 1 128 ? 33.808 -11.094 -1.301 1.00 24.64 145 SER D C 1
ATOM 14311 O O . SER D 1 128 ? 32.881 -10.793 -0.551 1.00 25.04 145 SER D O 1
ATOM 14316 N N . ILE D 1 129 ? 33.629 -11.410 -2.591 1.00 23.71 146 ILE D N 1
ATOM 14317 C CA . ILE D 1 129 ? 32.304 -11.477 -3.190 1.00 23.23 146 ILE D CA 1
ATOM 14318 C C . ILE D 1 129 ? 31.555 -12.703 -2.663 1.00 22.28 146 ILE D C 1
ATOM 14319 O O . ILE D 1 129 ? 30.395 -12.603 -2.272 1.00 21.98 146 ILE D O 1
ATOM 14324 N N . VAL D 1 130 ? 32.218 -13.861 -2.638 1.00 21.38 147 VAL D N 1
ATOM 14325 C CA . VAL D 1 130 ? 31.601 -15.072 -2.120 1.00 21.31 147 VAL D CA 1
ATOM 14326 C C . VAL D 1 130 ? 31.162 -14.857 -0.670 1.00 22.42 147 VAL D C 1
ATOM 14327 O O . VAL D 1 130 ? 30.105 -15.350 -0.266 1.00 22.37 147 VAL D O 1
ATOM 14331 N N . ASP D 1 131 ? 31.950 -14.087 0.096 1.00 23.13 148 ASP D N 1
ATOM 14332 C CA . ASP D 1 131 ? 31.660 -13.854 1.505 1.00 24.48 148 ASP D CA 1
ATOM 14333 C C . ASP D 1 131 ? 30.472 -12.908 1.690 1.00 23.77 148 ASP D C 1
ATOM 14334 O O . ASP D 1 131 ? 29.942 -12.824 2.792 1.00 23.76 148 ASP D O 1
ATOM 14339 N N . ASN D 1 132 ? 30.053 -12.202 0.630 1.00 22.98 149 ASN D N 1
ATOM 14340 C CA . ASN D 1 132 ? 28.884 -11.335 0.691 1.00 22.75 149 ASN D CA 1
ATOM 14341 C C . ASN D 1 132 ? 27.580 -12.110 0.502 1.00 23.01 149 ASN D C 1
ATOM 14342 O O . ASN D 1 132 ? 26.508 -11.564 0.753 1.00 23.89 149 ASN D O 1
ATOM 14347 N N . TRP D 1 133 ? 27.644 -13.361 0.036 1.00 22.52 150 TRP D N 1
ATOM 14348 C CA . TRP D 1 133 ? 26.435 -14.160 -0.062 1.00 22.53 150 TRP D CA 1
ATOM 14349 C C . TRP D 1 133 ? 25.913 -14.445 1.347 1.00 23.60 150 TRP D C 1
ATOM 14350 O O . TRP D 1 133 ? 26.657 -14.925 2.196 1.00 23.13 150 TRP D O 1
ATOM 14361 N N . PRO D 1 134 ? 24.642 -14.103 1.661 1.00 26.09 151 PRO D N 1
ATOM 14362 C CA . PRO D 1 134 ? 24.144 -14.215 3.035 1.00 27.82 151 PRO D CA 1
ATOM 14363 C C . PRO D 1 134 ? 23.904 -15.603 3.631 1.00 28.48 151 PRO D C 1
ATOM 14364 O O . PRO D 1 134 ? 23.772 -15.717 4.845 1.00 32.01 151 PRO D O 1
ATOM 14368 N N . GLU D 1 135 ? 23.855 -16.650 2.797 1.00 28.68 152 GLU D N 1
ATOM 14369 C CA . GLU D 1 135 ? 23.577 -18.000 3.267 1.00 28.03 152 GLU D CA 1
ATOM 14370 C C . GLU D 1 135 ? 24.890 -18.719 3.573 1.00 26.95 152 GLU D C 1
ATOM 14371 O O . GLU D 1 135 ? 25.847 -18.625 2.808 1.00 24.44 152 GLU D O 1
ATOM 14377 N N . ASN D 1 136 ? 24.917 -19.481 4.673 1.00 27.78 153 ASN D N 1
ATOM 14378 C CA . ASN D 1 136 ? 26.164 -20.028 5.189 1.00 29.72 153 ASN D CA 1
ATOM 14379 C C . ASN D 1 136 ? 26.398 -21.490 4.803 1.00 27.20 153 ASN D C 1
ATOM 14380 O O . ASN D 1 136 ? 27.494 -21.990 5.046 1.00 25.87 153 ASN D O 1
ATOM 14385 N N . HIS D 1 137 ? 25.400 -22.180 4.229 1.00 26.78 154 HIS D N 1
ATOM 14386 C CA . HIS D 1 137 ? 25.494 -23.624 4.033 1.00 27.55 154 HIS D CA 1
ATOM 14387 C C . HIS D 1 137 ? 25.127 -24.042 2.606 1.00 26.07 154 HIS D C 1
ATOM 14388 O O . HIS D 1 137 ? 24.348 -24.977 2.415 1.00 27.03 154 HIS D O 1
ATOM 14395 N N . VAL D 1 138 ? 25.746 -23.405 1.605 1.00 23.20 155 VAL D N 1
ATOM 14396 C CA . VAL D 1 138 ? 25.481 -23.719 0.208 1.00 21.67 155 VAL D CA 1
ATOM 14397 C C . VAL D 1 138 ? 25.970 -25.134 -0.109 1.00 21.78 155 VAL D C 1
ATOM 14398 O O . VAL D 1 138 ? 27.073 -25.520 0.289 1.00 21.68 155 VAL D O 1
ATOM 14402 N N . LYS D 1 139 ? 25.123 -25.879 -0.837 1.00 21.92 156 LYS D N 1
ATOM 14403 C CA . LYS D 1 139 ? 25.401 -27.239 -1.276 1.00 21.77 156 LYS D CA 1
ATOM 14404 C C . LYS D 1 139 ? 25.401 -27.360 -2.805 1.00 21.15 156 LYS D C 1
ATOM 14405 O O . LYS D 1 139 ? 26.065 -28.249 -3.343 1.00 20.96 156 LYS D O 1
ATOM 14411 N N . ALA D 1 140 ? 24.674 -26.477 -3.509 1.00 19.63 157 ALA D N 1
ATOM 14412 C CA . ALA D 1 140 ? 24.517 -26.586 -4.958 1.00 19.82 157 ALA D CA 1
ATOM 14413 C C . ALA D 1 140 ? 24.756 -25.233 -5.629 1.00 20.05 157 ALA D C 1
ATOM 14414 O O . ALA D 1 140 ? 24.026 -24.279 -5.365 1.00 20.90 157 ALA D O 1
ATOM 14416 N N . VAL D 1 141 ? 25.794 -25.168 -6.473 1.00 19.21 158 VAL D N 1
ATOM 14417 C CA . VAL D 1 141 ? 26.130 -23.989 -7.258 1.00 19.67 158 VAL D CA 1
ATOM 14418 C C . VAL D 1 141 ? 25.886 -24.307 -8.734 1.00 19.55 158 VAL D C 1
ATOM 14419 O O . VAL D 1 141 ? 26.333 -25.349 -9.212 1.00 19.83 158 VAL D O 1
ATOM 14423 N N . VAL D 1 142 ? 25.178 -23.415 -9.449 1.00 18.56 159 VAL D N 1
ATOM 14424 C CA . VAL D 1 142 ? 25.106 -23.467 -10.906 1.00 18.21 159 VAL D CA 1
ATOM 14425 C C . VAL D 1 142 ? 25.737 -22.179 -11.447 1.00 19.22 159 VAL D C 1
ATOM 14426 O O . VAL D 1 142 ? 25.343 -21.078 -11.051 1.00 18.08 159 VAL D O 1
ATOM 14430 N N . VAL D 1 143 ? 26.734 -22.327 -12.336 1.00 18.62 160 VAL D N 1
ATOM 14431 C CA . VAL D 1 143 ? 27.533 -21.208 -12.817 1.00 19.26 160 VAL D CA 1
ATOM 14432 C C . VAL D 1 143 ? 27.513 -21.181 -14.351 1.00 20.94 160 VAL D C 1
ATOM 14433 O O . VAL D 1 143 ? 27.617 -22.231 -14.989 1.00 20.78 160 VAL D O 1
ATOM 14437 N N . THR D 1 144 ? 27.373 -19.970 -14.922 1.00 21.16 161 THR D N 1
ATOM 14438 C CA . THR D 1 144 ? 27.472 -19.729 -16.358 1.00 22.13 161 THR D CA 1
ATOM 14439 C C . THR D 1 144 ? 28.364 -18.509 -16.599 1.00 22.28 161 THR D C 1
ATOM 14440 O O . THR D 1 144 ? 28.553 -17.691 -15.700 1.00 22.22 161 THR D O 1
ATOM 14444 N N . ASP D 1 145 ? 28.903 -18.399 -17.820 1.00 22.93 162 ASP D N 1
ATOM 14445 C CA . ASP D 1 145 ? 29.539 -17.172 -18.286 1.00 23.17 162 ASP D CA 1
ATOM 14446 C C . ASP D 1 145 ? 28.715 -16.523 -19.403 1.00 24.41 162 ASP D C 1
ATOM 14447 O O . ASP D 1 145 ? 29.131 -15.517 -19.982 1.00 25.13 162 ASP D O 1
ATOM 14452 N N . GLY D 1 146 ? 27.550 -17.104 -19.710 1.00 24.38 163 GLY D N 1
ATOM 14453 C CA . GLY D 1 146 ? 26.607 -16.514 -20.646 1.00 24.41 163 GLY D CA 1
ATOM 14454 C C . GLY D 1 146 ? 27.045 -16.626 -22.109 1.00 25.20 163 GLY D C 1
ATOM 14455 O O . GLY D 1 146 ? 26.430 -16.008 -22.975 1.00 24.64 163 GLY D O 1
ATOM 14456 N N . GLU D 1 147 ? 28.079 -17.427 -22.400 1.00 26.10 164 GLU D N 1
ATOM 14457 C CA . GLU D 1 147 ? 28.653 -17.426 -23.740 1.00 26.96 164 GLU D CA 1
ATOM 14458 C C . GLU D 1 147 ? 27.769 -18.206 -24.713 1.00 27.39 164 GLU D C 1
ATOM 14459 O O . GLU D 1 147 ? 27.654 -17.820 -25.873 1.00 25.97 164 GLU D O 1
ATOM 14465 N N . ARG D 1 148 ? 27.160 -19.306 -24.251 1.00 27.81 165 ARG D N 1
ATOM 14466 C CA . ARG D 1 148 ? 26.425 -20.186 -25.143 1.00 29.94 165 ARG D CA 1
ATOM 14467 C C . ARG D 1 148 ? 25.078 -20.549 -24.526 1.00 29.10 165 ARG D C 1
ATOM 14468 O O . ARG D 1 148 ? 24.848 -21.693 -24.136 1.00 27.83 165 ARG D O 1
ATOM 14476 N N . ILE D 1 149 ? 24.179 -19.566 -24.459 1.00 30.32 166 ILE D N 1
ATOM 14477 C CA . ILE D 1 149 ? 22.850 -19.799 -23.923 1.00 31.73 166 ILE D CA 1
ATOM 14478 C C . ILE D 1 149 ? 22.089 -20.644 -24.938 1.00 35.11 166 ILE D C 1
ATOM 14479 O O . ILE D 1 149 ? 21.935 -20.241 -26.094 1.00 34.32 166 ILE D O 1
ATOM 14484 N N . LEU D 1 150 ? 21.626 -21.816 -24.485 1.00 37.35 167 LEU D N 1
ATOM 14485 C CA . LEU D 1 150 ? 20.957 -22.778 -25.344 1.00 39.16 167 LEU D CA 1
ATOM 14486 C C . LEU D 1 150 ? 19.851 -22.078 -26.128 1.00 39.01 167 LEU D C 1
ATOM 14487 O O . LEU D 1 150 ? 18.810 -21.731 -25.569 1.00 38.63 167 LEU D O 1
ATOM 14492 N N . GLY D 1 151 ? 20.108 -21.847 -27.420 1.00 38.96 168 GLY D N 1
ATOM 14493 C CA . GLY D 1 151 ? 19.098 -21.327 -28.325 1.00 38.31 168 GLY D CA 1
ATOM 14494 C C . GLY D 1 151 ? 19.308 -19.856 -28.686 1.00 39.01 168 GLY D C 1
ATOM 14495 O O . GLY D 1 151 ? 18.693 -19.385 -29.639 1.00 39.95 168 GLY D O 1
ATOM 14496 N N . LEU D 1 152 ? 20.157 -19.130 -27.939 1.00 36.32 169 LEU D N 1
ATOM 14497 C CA . LEU D 1 152 ? 20.255 -17.682 -28.104 1.00 35.45 169 LEU D CA 1
ATOM 14498 C C . LEU D 1 152 ? 21.697 -17.198 -28.291 1.00 33.63 169 LEU D C 1
ATOM 14499 O O . LEU D 1 152 ? 21.906 -16.073 -28.738 1.00 33.03 169 LEU D O 1
ATOM 14504 N N . GLY D 1 153 ? 22.692 -18.026 -27.952 1.00 32.16 170 GLY D N 1
ATOM 14505 C CA . GLY D 1 153 ? 24.087 -17.660 -28.131 1.00 30.30 170 GLY D CA 1
ATOM 14506 C C . GLY D 1 153 ? 24.605 -16.812 -26.971 1.00 29.52 170 GLY D C 1
ATOM 14507 O O . GLY D 1 153 ? 24.284 -17.078 -25.813 1.00 28.93 170 GLY D O 1
ATOM 14508 N N . ASP D 1 154 ? 25.403 -15.787 -27.302 1.00 27.76 171 ASP D N 1
ATOM 14509 C CA . ASP D 1 154 ? 26.152 -15.023 -26.314 1.00 28.38 171 ASP D CA 1
ATOM 14510 C C . ASP D 1 154 ? 25.298 -13.869 -25.782 1.00 28.37 171 ASP D C 1
ATOM 14511 O O . ASP D 1 154 ? 25.117 -12.867 -26.470 1.00 28.03 171 ASP D O 1
ATOM 14516 N N . LEU D 1 155 ? 24.792 -14.012 -24.548 1.00 26.82 172 LEU D N 1
ATOM 14517 C CA . LEU D 1 155 ? 23.951 -12.998 -23.925 1.00 27.57 172 LEU D CA 1
ATOM 14518 C C . LEU D 1 155 ? 24.654 -12.347 -22.730 1.00 26.29 172 LEU D C 1
ATOM 14519 O O . LEU D 1 155 ? 24.048 -11.553 -22.016 1.00 25.96 172 LEU D O 1
ATOM 14524 N N . GLY D 1 156 ? 25.925 -12.685 -22.499 1.00 25.92 173 GLY D N 1
ATOM 14525 C CA . GLY D 1 156 ? 26.663 -12.147 -21.370 1.00 25.48 173 GLY D CA 1
ATOM 14526 C C . GLY D 1 156 ? 25.869 -12.269 -20.071 1.00 25.72 173 GLY D C 1
ATOM 14527 O O . GLY D 1 156 ? 25.306 -13.321 -19.778 1.00 25.90 173 GLY D O 1
ATOM 14528 N N . VAL D 1 157 ? 25.794 -11.158 -19.329 1.00 25.40 174 VAL D N 1
ATOM 14529 C CA . VAL D 1 157 ? 25.142 -11.112 -18.031 1.00 28.35 174 VAL D CA 1
ATOM 14530 C C . VAL D 1 157 ? 23.630 -11.300 -18.164 1.00 28.75 174 VAL D C 1
ATOM 14531 O O . VAL D 1 157 ? 22.976 -11.669 -17.193 1.00 30.37 174 VAL D O 1
ATOM 14535 N N . TYR D 1 158 ? 23.078 -11.108 -19.368 1.00 29.47 175 TYR D N 1
ATOM 14536 C CA . TYR D 1 158 ? 21.653 -11.307 -19.592 1.00 32.15 175 TYR D CA 1
ATOM 14537 C C . TYR D 1 158 ? 21.274 -12.790 -19.504 1.00 33.39 175 TYR D C 1
ATOM 14538 O O . TYR D 1 158 ? 20.111 -13.116 -19.732 1.00 35.12 175 TYR D O 1
ATOM 14547 N N A GLY D 1 159 ? 22.228 -13.661 -19.130 0.54 31.74 176 GLY D N 1
ATOM 14548 N N B GLY D 1 159 ? 22.251 -13.669 -19.238 0.46 32.02 176 GLY D N 1
ATOM 14549 C CA A GLY D 1 159 ? 21.969 -15.081 -18.950 0.54 31.96 176 GLY D CA 1
ATOM 14550 C CA B GLY D 1 159 ? 21.984 -15.074 -18.980 0.46 32.40 176 GLY D CA 1
ATOM 14551 C C A GLY D 1 159 ? 22.181 -15.573 -17.513 0.54 30.71 176 GLY D C 1
ATOM 14552 C C B GLY D 1 159 ? 21.875 -15.361 -17.483 0.46 31.76 176 GLY D C 1
ATOM 14553 O O A GLY D 1 159 ? 22.378 -16.766 -17.305 0.54 30.11 176 GLY D O 1
ATOM 14554 O O B GLY D 1 159 ? 21.762 -16.517 -17.081 0.46 29.92 176 GLY D O 1
ATOM 14555 N N A MET D 1 160 ? 22.115 -14.671 -16.521 0.54 29.29 177 MET D N 1
ATOM 14556 N N B MET D 1 160 ? 21.908 -14.297 -16.669 0.46 30.71 177 MET D N 1
ATOM 14557 C CA A MET D 1 160 ? 22.104 -15.066 -15.117 0.54 27.14 177 MET D CA 1
ATOM 14558 C CA B MET D 1 160 ? 21.855 -14.425 -15.222 0.46 29.20 177 MET D CA 1
ATOM 14559 C C A MET D 1 160 ? 20.768 -15.736 -14.792 0.54 26.44 177 MET D C 1
ATOM 14560 C C B MET D 1 160 ? 20.665 -15.297 -14.832 0.46 28.33 177 MET D C 1
ATOM 14561 O O A MET D 1 160 ? 20.689 -16.554 -13.879 0.54 26.17 177 MET D O 1
ATOM 14562 O O B MET D 1 160 ? 20.648 -15.879 -13.751 0.46 28.55 177 MET D O 1
ATOM 14571 N N A GLY D 1 161 ? 19.724 -15.404 -15.562 0.54 25.77 178 GLY D N 1
ATOM 14572 N N B GLY D 1 161 ? 19.677 -15.379 -15.728 0.46 27.03 178 GLY D N 1
ATOM 14573 C CA A GLY D 1 161 ? 18.429 -16.052 -15.428 0.54 25.60 178 GLY D CA 1
ATOM 14574 C CA B GLY D 1 161 ? 18.422 -16.053 -15.439 0.46 26.46 178 GLY D CA 1
ATOM 14575 C C A GLY D 1 161 ? 18.528 -17.574 -15.529 0.54 25.01 178 GLY D C 1
ATOM 14576 C C B GLY D 1 161 ? 18.539 -17.574 -15.517 0.46 25.51 178 GLY D C 1
ATOM 14577 O O A GLY D 1 161 ? 17.716 -18.285 -14.938 0.54 23.67 178 GLY D O 1
ATOM 14578 O O B GLY D 1 161 ? 17.742 -18.284 -14.906 0.46 24.31 178 GLY D O 1
ATOM 14579 N N . ILE D 1 162 ? 19.524 -18.065 -16.281 1.00 24.68 179 ILE D N 1
ATOM 14580 C CA . ILE D 1 162 ? 19.672 -19.492 -16.533 1.00 25.64 179 ILE D CA 1
ATOM 14581 C C . ILE D 1 162 ? 20.031 -20.227 -15.236 1.00 24.46 179 ILE D C 1
ATOM 14582 O O . ILE D 1 162 ? 19.328 -21.166 -14.870 1.00 23.70 179 ILE D O 1
ATOM 14587 N N . PRO D 1 163 ? 21.117 -19.882 -14.504 1.00 23.81 180 PRO D N 1
ATOM 14588 C CA . PRO D 1 163 ? 21.369 -20.512 -13.205 1.00 23.00 180 PRO D CA 1
ATOM 14589 C C . PRO D 1 163 ? 20.199 -20.426 -12.223 1.00 22.31 180 PRO D C 1
ATOM 14590 O O . PRO D 1 163 ? 19.918 -21.395 -11.519 1.00 20.35 180 PRO D O 1
ATOM 14594 N N . VAL D 1 164 ? 19.518 -19.271 -12.195 1.00 21.52 181 VAL D N 1
ATOM 14595 C CA . VAL D 1 164 ? 18.373 -19.056 -11.320 1.00 22.00 181 VAL D CA 1
ATOM 14596 C C . VAL D 1 164 ? 17.302 -20.103 -11.618 1.00 20.92 181 VAL D C 1
ATOM 14597 O O . VAL D 1 164 ? 16.837 -20.791 -10.712 1.00 20.39 181 VAL D O 1
ATOM 14601 N N . GLY D 1 165 ? 16.910 -20.209 -12.892 1.00 21.13 182 GLY D N 1
ATOM 14602 C CA . GLY D 1 165 ? 15.855 -21.123 -13.298 1.00 20.95 182 GLY D CA 1
ATOM 14603 C C . GLY D 1 165 ? 16.255 -22.585 -13.106 1.00 21.64 182 GLY D C 1
ATOM 14604 O O . GLY D 1 165 ? 15.431 -23.407 -12.717 1.00 20.90 182 GLY D O 1
ATOM 14605 N N . LYS D 1 166 ? 17.522 -22.901 -13.398 1.00 21.17 183 LYS D N 1
ATOM 14606 C CA . LYS D 1 166 ? 18.038 -24.244 -13.197 1.00 21.85 183 LYS D CA 1
ATOM 14607 C C . LYS D 1 166 ? 17.854 -24.648 -11.734 1.00 20.55 183 LYS D C 1
ATOM 14608 O O . LYS D 1 166 ? 17.352 -25.730 -11.442 1.00 20.38 183 LYS D O 1
ATOM 14614 N N . LEU D 1 167 ? 18.250 -23.769 -10.811 1.00 19.62 184 LEU D N 1
ATOM 14615 C CA . LEU D 1 167 ? 18.196 -24.096 -9.396 1.00 20.60 184 LEU D CA 1
ATOM 14616 C C . LEU D 1 167 ? 16.753 -24.146 -8.888 1.00 20.93 184 LEU D C 1
ATOM 14617 O O . LEU D 1 167 ? 16.467 -24.907 -7.968 1.00 21.22 184 LEU D O 1
ATOM 14622 N N . CYS D 1 168 ? 15.836 -23.386 -9.500 1.00 20.84 185 CYS D N 1
ATOM 14623 C CA . CYS D 1 168 ? 14.418 -23.555 -9.209 1.00 23.22 185 CYS D CA 1
ATOM 14624 C C . CYS D 1 168 ? 13.981 -25.004 -9.454 1.00 22.79 185 CYS D C 1
ATOM 14625 O O . CYS D 1 168 ? 13.158 -25.523 -8.705 1.00 23.94 185 CYS D O 1
ATOM 14628 N N . LEU D 1 169 ? 14.558 -25.658 -10.476 1.00 22.58 186 LEU D N 1
ATOM 14629 C CA . LEU D 1 169 ? 14.205 -27.030 -10.823 1.00 23.37 186 LEU D CA 1
ATOM 14630 C C . LEU D 1 169 ? 14.920 -28.033 -9.916 1.00 22.09 186 LEU D C 1
ATOM 14631 O O . LEU D 1 169 ? 14.393 -29.119 -9.665 1.00 21.62 186 LEU D O 1
ATOM 14636 N N . TYR D 1 170 ? 16.111 -27.682 -9.417 1.00 21.32 187 TYR D N 1
ATOM 14637 C CA . TYR D 1 170 ? 16.754 -28.481 -8.381 1.00 21.21 187 TYR D CA 1
ATOM 14638 C C . TYR D 1 170 ? 15.786 -28.657 -7.208 1.00 21.26 187 TYR D C 1
ATOM 14639 O O . TYR D 1 170 ? 15.611 -29.763 -6.686 1.00 20.66 187 TYR D O 1
ATOM 14648 N N . THR D 1 171 ? 15.156 -27.551 -6.792 1.00 20.89 188 THR D N 1
ATOM 14649 C CA . THR D 1 171 ? 14.286 -27.564 -5.629 1.00 21.01 188 THR D CA 1
ATOM 14650 C C . THR D 1 171 ? 12.961 -28.238 -5.979 1.00 21.73 188 THR D C 1
ATOM 14651 O O . THR D 1 171 ? 12.527 -29.148 -5.277 1.00 21.73 188 THR D O 1
ATOM 14655 N N . ALA D 1 172 ? 12.304 -27.771 -7.045 1.00 23.04 189 ALA D N 1
ATOM 14656 C CA . ALA D 1 172 ? 10.955 -28.223 -7.355 1.00 23.53 189 ALA D CA 1
ATOM 14657 C C . ALA D 1 172 ? 10.943 -29.709 -7.705 1.00 23.42 189 ALA D C 1
ATOM 14658 O O . ALA D 1 172 ? 9.987 -30.403 -7.376 1.00 23.80 189 ALA D O 1
ATOM 14660 N N . CYS D 1 173 ? 12.006 -30.203 -8.354 1.00 23.12 190 CYS D N 1
ATOM 14661 C CA . CYS D 1 173 ? 12.002 -31.563 -8.872 1.00 24.07 190 CYS D CA 1
ATOM 14662 C C . CYS D 1 173 ? 12.573 -32.561 -7.860 1.00 24.62 190 CYS D C 1
ATOM 14663 O O . CYS D 1 173 ? 12.096 -33.690 -7.796 1.00 25.73 190 CYS D O 1
ATOM 14666 N N . ALA D 1 174 ? 13.593 -32.167 -7.086 1.00 23.26 191 ALA D N 1
ATOM 14667 C CA . ALA D 1 174 ? 14.312 -33.124 -6.254 1.00 23.29 191 ALA D CA 1
ATOM 14668 C C . ALA D 1 174 ? 14.316 -32.728 -4.777 1.00 23.56 191 ALA D C 1
ATOM 14669 O O . ALA D 1 174 ? 14.847 -33.464 -3.952 1.00 24.96 191 ALA D O 1
ATOM 14671 N N . GLY D 1 175 ? 13.712 -31.587 -4.427 1.00 23.45 192 GLY D N 1
ATOM 14672 C CA . GLY D 1 175 ? 13.612 -31.182 -3.034 1.00 22.80 192 GLY D CA 1
ATOM 14673 C C . GLY D 1 175 ? 14.965 -30.787 -2.442 1.00 22.01 192 GLY D C 1
ATOM 14674 O O . GLY D 1 175 ? 15.194 -30.958 -1.246 1.00 20.82 192 GLY D O 1
ATOM 14675 N N . ILE D 1 176 ? 15.855 -30.237 -3.276 1.00 21.97 193 ILE D N 1
ATOM 14676 C CA . ILE D 1 176 ? 17.073 -29.623 -2.775 1.00 22.49 193 ILE D CA 1
ATOM 14677 C C . ILE D 1 176 ? 16.685 -28.295 -2.121 1.00 22.85 193 ILE D C 1
ATOM 14678 O O . ILE D 1 176 ? 15.941 -27.511 -2.706 1.00 22.40 193 ILE D O 1
ATOM 14683 N N . ARG D 1 177 ? 17.169 -28.071 -0.891 1.00 21.90 194 ARG D N 1
ATOM 14684 C CA . ARG D 1 177 ? 16.758 -26.921 -0.101 1.00 23.05 194 ARG D CA 1
ATOM 14685 C C . ARG D 1 177 ? 17.122 -25.627 -0.821 1.00 21.41 194 ARG D C 1
ATOM 14686 O O . ARG D 1 177 ? 18.282 -25.413 -1.163 1.00 20.32 194 ARG D O 1
ATOM 14694 N N . PRO D 1 178 ? 16.149 -24.717 -1.057 1.00 21.96 195 PRO D N 1
ATOM 14695 C CA . PRO D 1 178 ? 16.420 -23.481 -1.798 1.00 22.62 195 PRO D CA 1
ATOM 14696 C C . PRO D 1 178 ? 17.451 -22.571 -1.133 1.00 22.52 195 PRO D C 1
ATOM 14697 O O . PRO D 1 178 ? 18.224 -21.916 -1.829 1.00 22.33 195 PRO D O 1
ATOM 14701 N N . ASP D 1 179 ? 17.514 -22.575 0.207 1.00 23.63 196 ASP D N 1
ATOM 14702 C CA . ASP D 1 179 ? 18.477 -21.740 0.914 1.00 24.67 196 ASP D CA 1
ATOM 14703 C C . ASP D 1 179 ? 19.905 -22.261 0.726 1.00 23.68 196 ASP D C 1
ATOM 14704 O O . ASP D 1 179 ? 20.858 -21.560 1.061 1.00 23.29 196 ASP D O 1
ATOM 14709 N N . ARG D 1 180 ? 20.058 -23.480 0.184 1.00 22.68 197 ARG D N 1
ATOM 14710 C CA . ARG D 1 180 ? 21.377 -24.061 -0.047 1.00 22.79 197 ARG D CA 1
ATOM 14711 C C . ARG D 1 180 ? 21.771 -24.026 -1.525 1.00 21.82 197 ARG D C 1
ATOM 14712 O O . ARG D 1 180 ? 22.745 -24.671 -1.910 1.00 21.56 197 ARG D O 1
ATOM 14720 N N . CYS D 1 181 ? 21.037 -23.248 -2.333 1.00 21.20 198 CYS D N 1
ATOM 14721 C CA . CYS D 1 181 ? 21.293 -23.109 -3.759 1.00 21.51 198 CYS D CA 1
ATOM 14722 C C . CYS D 1 181 ? 21.891 -21.734 -4.051 1.00 20.93 198 CYS D C 1
ATOM 14723 O O . CYS D 1 181 ? 21.432 -20.733 -3.495 1.00 20.84 198 CYS D O 1
ATOM 14726 N N . LEU D 1 182 ? 22.905 -21.696 -4.930 1.00 20.07 199 LEU D N 1
ATOM 14727 C CA . LEU D 1 182 ? 23.627 -20.465 -5.227 1.00 20.15 199 LEU D CA 1
ATOM 14728 C C . LEU D 1 182 ? 23.822 -20.313 -6.738 1.00 19.43 199 LEU D C 1
ATOM 14729 O O . LEU D 1 182 ? 24.697 -20.951 -7.321 1.00 18.35 199 LEU D O 1
ATOM 14734 N N . PRO D 1 183 ? 23.028 -19.450 -7.414 1.00 19.06 200 PRO D N 1
ATOM 14735 C CA . PRO D 1 183 ? 23.266 -19.113 -8.821 1.00 18.88 200 PRO D CA 1
ATOM 14736 C C . PRO D 1 183 ? 24.446 -18.151 -8.967 1.00 19.51 200 PRO D C 1
ATOM 14737 O O . PRO D 1 183 ? 24.624 -17.245 -8.148 1.00 18.45 200 PRO D O 1
ATOM 14741 N N . VAL D 1 184 ? 25.270 -18.367 -10.003 1.00 19.68 201 VAL D N 1
ATOM 14742 C CA . VAL D 1 184 ? 26.477 -17.581 -10.211 1.00 20.31 201 VAL D CA 1
ATOM 14743 C C . VAL D 1 184 ? 26.579 -17.240 -11.693 1.00 22.16 201 VAL D C 1
ATOM 14744 O O . VAL D 1 184 ? 26.472 -18.117 -12.547 1.00 20.88 201 VAL D O 1
ATOM 14748 N N . CYS D 1 185 ? 26.786 -15.948 -11.974 1.00 23.96 202 CYS D N 1
ATOM 14749 C CA . CYS D 1 185 ? 27.087 -15.469 -13.309 1.00 24.20 202 CYS D CA 1
ATOM 14750 C C . CYS D 1 185 ? 28.493 -14.875 -13.310 1.00 23.90 202 CYS D C 1
ATOM 14751 O O . CYS D 1 185 ? 28.789 -13.994 -12.507 1.00 23.02 202 CYS D O 1
ATOM 14754 N N . ILE D 1 186 ? 29.357 -15.386 -14.195 1.00 23.30 203 ILE D N 1
ATOM 14755 C CA . ILE D 1 186 ? 30.702 -14.866 -14.365 1.00 24.48 203 ILE D CA 1
ATOM 14756 C C . ILE D 1 186 ? 30.718 -13.976 -15.607 1.00 24.04 203 ILE D C 1
ATOM 14757 O O . ILE D 1 186 ? 30.338 -14.410 -16.689 1.00 24.85 203 ILE D O 1
ATOM 14762 N N . ASP D 1 187 ? 31.126 -12.718 -15.423 1.00 23.59 204 ASP D N 1
ATOM 14763 C CA . ASP D 1 187 ? 31.113 -11.727 -16.484 1.00 23.96 204 ASP D CA 1
ATOM 14764 C C . ASP D 1 187 ? 32.545 -11.359 -16.850 1.00 23.80 204 ASP D C 1
ATOM 14765 O O . ASP D 1 187 ? 33.220 -10.670 -16.091 1.00 24.42 204 ASP D O 1
ATOM 14770 N N . VAL D 1 188 ? 32.982 -11.814 -18.028 1.00 23.45 205 VAL D N 1
ATOM 14771 C CA . VAL D 1 188 ? 34.288 -11.466 -18.563 1.00 23.58 205 VAL D CA 1
ATOM 14772 C C . VAL D 1 188 ? 34.109 -10.647 -19.841 1.00 24.20 205 VAL D C 1
ATOM 14773 O O . VAL D 1 188 ? 35.051 -10.500 -20.619 1.00 23.94 205 VAL D O 1
ATOM 14777 N N . GLY D 1 189 ? 32.903 -10.092 -20.027 1.00 23.43 206 GLY D N 1
ATOM 14778 C CA . GLY D 1 189 ? 32.549 -9.391 -21.251 1.00 24.16 206 GLY D CA 1
ATOM 14779 C C . GLY D 1 189 ? 31.615 -10.225 -22.122 1.00 24.30 206 GLY D C 1
ATOM 14780 O O . GLY D 1 189 ? 31.243 -11.341 -21.769 1.00 23.55 206 GLY D O 1
ATOM 14781 N N . THR D 1 190 ? 31.233 -9.647 -23.264 1.00 25.42 207 THR D N 1
ATOM 14782 C CA . THR D 1 190 ? 30.397 -10.314 -24.245 1.00 25.22 207 THR D CA 1
ATOM 14783 C C . THR D 1 190 ? 30.897 -9.927 -25.631 1.00 26.78 207 THR D C 1
ATOM 14784 O O . THR D 1 190 ? 31.415 -8.827 -25.815 1.00 27.35 207 THR D O 1
ATOM 14788 N N . ASP D 1 191 ? 30.718 -10.837 -26.594 1.00 28.41 208 ASP D N 1
ATOM 14789 C CA . ASP D 1 191 ? 31.055 -10.577 -27.985 1.00 30.64 208 ASP D CA 1
ATOM 14790 C C . ASP D 1 191 ? 29.791 -10.237 -28.773 1.00 32.11 208 ASP D C 1
ATOM 14791 O O . ASP D 1 191 ? 29.837 -10.122 -29.995 1.00 35.14 208 ASP D O 1
ATOM 14796 N N . ASN D 1 192 ? 28.665 -10.076 -28.064 1.00 30.78 209 ASN D N 1
ATOM 14797 C CA . ASN D 1 192 ? 27.409 -9.667 -28.667 1.00 30.87 209 ASN D CA 1
ATOM 14798 C C . ASN D 1 192 ? 27.430 -8.151 -28.881 1.00 32.04 209 ASN D C 1
ATOM 14799 O O . ASN D 1 192 ? 27.304 -7.381 -27.927 1.00 29.43 209 ASN D O 1
ATOM 14804 N N . ILE D 1 193 ? 27.579 -7.736 -30.146 1.00 32.41 210 ILE D N 1
ATOM 14805 C CA . ILE D 1 193 ? 27.742 -6.331 -30.503 1.00 33.49 210 ILE D CA 1
ATOM 14806 C C . ILE D 1 193 ? 26.497 -5.531 -30.112 1.00 30.52 210 ILE D C 1
ATOM 14807 O O . ILE D 1 193 ? 26.612 -4.370 -29.722 1.00 30.28 210 ILE D O 1
ATOM 14812 N N . ALA D 1 194 ? 25.311 -6.143 -30.212 1.00 29.70 211 ALA D N 1
ATOM 14813 C CA . ALA D 1 194 ? 24.078 -5.460 -29.847 1.00 30.24 211 ALA D CA 1
ATOM 14814 C C . ALA D 1 194 ? 24.098 -5.075 -28.369 1.00 30.08 211 ALA D C 1
ATOM 14815 O O . ALA D 1 194 ? 23.628 -3.998 -28.005 1.00 29.73 211 ALA D O 1
ATOM 14817 N N . LEU D 1 195 ? 24.662 -5.946 -27.521 1.00 28.98 212 LEU D N 1
ATOM 14818 C CA . LEU D 1 195 ? 24.708 -5.693 -26.089 1.00 28.51 212 LEU D CA 1
ATOM 14819 C C . LEU D 1 195 ? 25.751 -4.621 -25.790 1.00 27.41 212 LEU D C 1
ATOM 14820 O O . LEU D 1 195 ? 25.526 -3.750 -24.950 1.00 26.49 212 LEU D O 1
ATOM 14825 N N . LEU D 1 196 ? 26.884 -4.667 -26.500 1.00 26.74 213 LEU D N 1
ATOM 14826 C CA . LEU D 1 196 ? 27.958 -3.719 -26.260 1.00 28.37 213 LEU D CA 1
ATOM 14827 C C . LEU D 1 196 ? 27.520 -2.291 -26.595 1.00 29.30 213 LEU D C 1
ATOM 14828 O O . LEU D 1 196 ? 28.128 -1.345 -26.108 1.00 30.71 213 LEU D O 1
ATOM 14833 N N . LYS D 1 197 ? 26.474 -2.132 -27.415 1.00 31.26 214 LYS D N 1
ATOM 14834 C CA . LYS D 1 197 ? 25.997 -0.813 -27.809 1.00 33.86 214 LYS D CA 1
ATOM 14835 C C . LYS D 1 197 ? 24.695 -0.454 -27.090 1.00 33.72 214 LYS D C 1
ATOM 14836 O O . LYS D 1 197 ? 24.107 0.585 -27.379 1.00 34.31 214 LYS D O 1
ATOM 14842 N N . ASP D 1 198 ? 24.261 -1.304 -26.149 1.00 32.86 215 ASP D N 1
ATOM 14843 C CA . ASP D 1 198 ? 22.965 -1.158 -25.502 1.00 32.40 215 ASP D CA 1
ATOM 14844 C C . ASP D 1 198 ? 23.144 -0.423 -24.176 1.00 31.24 215 ASP D C 1
ATOM 14845 O O . ASP D 1 198 ? 23.767 -0.951 -23.258 1.00 29.65 215 ASP D O 1
ATOM 14850 N N . PRO D 1 199 ? 22.580 0.797 -24.005 1.00 31.32 216 PRO D N 1
ATOM 14851 C CA . PRO D 1 199 ? 22.704 1.516 -22.734 1.00 30.37 216 PRO D CA 1
ATOM 14852 C C . PRO D 1 199 ? 22.009 0.840 -21.551 1.00 28.51 216 PRO D C 1
ATOM 14853 O O . PRO D 1 199 ? 22.259 1.213 -20.409 1.00 29.21 216 PRO D O 1
ATOM 14857 N N . PHE D 1 200 ? 21.162 -0.164 -21.825 1.00 26.97 217 PHE D N 1
ATOM 14858 C CA . PHE D 1 200 ? 20.430 -0.875 -20.787 1.00 28.08 217 PHE D CA 1
ATOM 14859 C C . PHE D 1 200 ? 21.078 -2.223 -20.459 1.00 27.87 217 PHE D C 1
ATOM 14860 O O . PHE D 1 200 ? 20.571 -2.952 -19.606 1.00 27.52 217 PHE D O 1
ATOM 14868 N N . TYR D 1 201 ? 22.190 -2.560 -21.125 1.00 26.65 218 TYR D N 1
ATOM 14869 C CA . TYR D 1 201 ? 22.914 -3.788 -20.822 1.00 25.89 218 TYR D CA 1
ATOM 14870 C C . TYR D 1 201 ? 23.443 -3.715 -19.389 1.00 25.52 218 TYR D C 1
ATOM 14871 O O . TYR D 1 201 ? 23.840 -2.651 -18.933 1.00 25.95 218 TYR D O 1
ATOM 14880 N N . MET D 1 202 ? 23.462 -4.852 -18.684 1.00 26.40 219 MET D N 1
ATOM 14881 C CA . MET D 1 202 ? 23.709 -4.856 -17.251 1.00 27.05 219 MET D CA 1
ATOM 14882 C C . MET D 1 202 ? 25.080 -5.454 -16.920 1.00 27.16 219 MET D C 1
ATOM 14883 O O . MET D 1 202 ? 25.365 -5.724 -15.756 1.00 26.04 219 MET D O 1
ATOM 14888 N N . GLY D 1 203 ? 25.951 -5.605 -17.927 1.00 25.42 220 GLY D N 1
ATOM 14889 C CA . GLY D 1 203 ? 27.266 -6.198 -17.722 1.00 26.15 220 GLY D CA 1
ATOM 14890 C C . GLY D 1 203 ? 28.394 -5.247 -18.115 1.00 27.01 220 GLY D C 1
ATOM 14891 O O . GLY D 1 203 ? 28.155 -4.072 -18.395 1.00 27.84 220 GLY D O 1
ATOM 14892 N N . LEU D 1 204 ? 29.628 -5.774 -18.119 1.00 26.64 221 LEU D N 1
ATOM 14893 C CA . LEU D 1 204 ? 30.807 -5.009 -18.499 1.00 26.33 221 LEU D CA 1
ATOM 14894 C C . LEU D 1 204 ? 30.781 -4.733 -20.002 1.00 26.02 221 LEU D C 1
ATOM 14895 O O . LEU D 1 204 ? 30.453 -5.610 -20.804 1.00 25.99 221 LEU D O 1
ATOM 14900 N N . TYR D 1 205 ? 31.140 -3.502 -20.384 1.00 26.30 222 TYR D N 1
ATOM 14901 C CA . TYR D 1 205 ? 31.165 -3.120 -21.787 1.00 26.71 222 TYR D CA 1
ATOM 14902 C C . TYR D 1 205 ? 32.553 -3.415 -22.352 1.00 28.14 222 TYR D C 1
ATOM 14903 O O . TYR D 1 205 ? 33.359 -2.511 -22.562 1.00 28.05 222 TYR D O 1
ATOM 14912 N N . GLN D 1 206 ? 32.822 -4.702 -22.576 1.00 27.84 223 GLN D N 1
ATOM 14913 C CA . GLN D 1 206 ? 34.056 -5.142 -23.202 1.00 29.82 223 GLN D CA 1
ATOM 14914 C C . GLN D 1 206 ? 33.796 -6.483 -23.883 1.00 29.75 223 GLN D C 1
ATOM 14915 O O . GLN D 1 206 ? 32.890 -7.220 -23.498 1.00 27.58 223 GLN D O 1
ATOM 14921 N N . LYS D 1 207 ? 34.598 -6.769 -24.912 1.00 29.47 224 LYS D N 1
ATOM 14922 C CA . LYS D 1 207 ? 34.643 -8.081 -25.533 1.00 29.75 224 LYS D CA 1
ATOM 14923 C C . LYS D 1 207 ? 35.114 -9.096 -24.491 1.00 26.71 224 LYS D C 1
ATOM 14924 O O . LYS D 1 207 ? 35.713 -8.720 -23.488 1.00 25.51 224 LYS D O 1
ATOM 14930 N N . ARG D 1 208 ? 34.833 -10.377 -24.735 1.00 26.37 225 ARG D N 1
ATOM 14931 C CA . ARG D 1 208 ? 35.205 -11.429 -23.801 1.00 27.37 225 ARG D CA 1
ATOM 14932 C C . ARG D 1 208 ? 36.723 -11.496 -23.674 1.00 28.03 225 ARG D C 1
ATOM 14933 O O . ARG D 1 208 ? 37.432 -11.539 -24.679 1.00 28.99 225 ARG D O 1
ATOM 14941 N N . ASP D 1 209 ? 37.202 -11.493 -22.424 1.00 29.29 226 ASP D N 1
ATOM 14942 C CA . ASP D 1 209 ? 38.599 -11.744 -22.117 1.00 30.38 226 ASP D CA 1
ATOM 14943 C C . ASP D 1 209 ? 38.885 -13.221 -22.367 1.00 32.36 226 ASP D C 1
ATOM 14944 O O . ASP D 1 209 ? 38.258 -14.073 -21.743 1.00 32.51 226 ASP D O 1
ATOM 14949 N N . ARG D 1 210 ? 39.828 -13.500 -23.278 1.00 33.45 227 ARG D N 1
ATOM 14950 C CA . ARG D 1 210 ? 40.187 -14.863 -23.639 1.00 35.91 227 ARG D CA 1
ATOM 14951 C C . ARG D 1 210 ? 41.667 -15.112 -23.339 1.00 36.22 227 ARG D C 1
ATOM 14952 O O . ARG D 1 210 ? 42.250 -16.062 -23.857 1.00 37.59 227 ARG D O 1
ATOM 14960 N N . THR D 1 211 ? 42.258 -14.268 -22.484 1.00 34.12 228 THR D N 1
ATOM 14961 C CA . THR D 1 211 ? 43.646 -14.417 -22.084 1.00 33.96 228 THR D CA 1
ATOM 14962 C C . THR D 1 211 ? 43.706 -15.417 -20.934 1.00 33.61 228 THR D C 1
ATOM 14963 O O . THR D 1 211 ? 42.692 -16.003 -20.559 1.00 33.24 228 THR D O 1
ATOM 14967 N N . GLN D 1 212 ? 44.909 -15.587 -20.381 1.00 31.44 229 GLN D N 1
ATOM 14968 C CA . GLN D 1 212 ? 45.123 -16.405 -19.200 1.00 32.35 229 GLN D CA 1
ATOM 14969 C C . GLN D 1 212 ? 44.290 -15.886 -18.024 1.00 30.83 229 GLN D C 1
ATOM 14970 O O . GLN D 1 212 ? 43.971 -16.648 -17.117 1.00 30.09 229 GLN D O 1
ATOM 14976 N N . GLN D 1 213 ? 43.944 -14.593 -18.036 1.00 29.55 230 GLN D N 1
ATOM 14977 C CA . GLN D 1 213 ? 43.153 -13.996 -16.970 1.00 30.10 230 GLN D CA 1
ATOM 14978 C C . GLN D 1 213 ? 41.801 -14.693 -16.817 1.00 28.41 230 GLN D C 1
ATOM 14979 O O . GLN D 1 213 ? 41.265 -14.744 -15.709 1.00 25.94 230 GLN D O 1
ATOM 14985 N N . TYR D 1 214 ? 41.249 -15.209 -17.926 1.00 26.43 231 TYR D N 1
ATOM 14986 C CA . TYR D 1 214 ? 39.976 -15.913 -17.898 1.00 26.33 231 TYR D CA 1
ATOM 14987 C C . TYR D 1 214 ? 40.117 -17.198 -17.079 1.00 26.89 231 TYR D C 1
ATOM 14988 O O . TYR D 1 214 ? 39.365 -17.418 -16.131 1.00 23.67 231 TYR D O 1
ATOM 14997 N N . ASP D 1 215 ? 41.099 -18.032 -17.452 1.00 28.29 232 ASP D N 1
ATOM 14998 C CA . ASP D 1 215 ? 41.384 -19.283 -16.760 1.00 29.02 232 ASP D CA 1
ATOM 14999 C C . ASP D 1 215 ? 41.638 -19.036 -15.276 1.00 29.24 232 ASP D C 1
ATOM 15000 O O . ASP D 1 215 ? 41.167 -19.801 -14.432 1.00 27.89 232 ASP D O 1
ATOM 15005 N N . ASP D 1 216 ? 42.404 -17.979 -14.969 1.00 28.14 233 ASP D N 1
ATOM 15006 C CA . ASP D 1 216 ? 42.755 -17.650 -13.596 1.00 28.47 233 ASP D CA 1
ATOM 15007 C C . ASP D 1 216 ? 41.507 -17.292 -12.788 1.00 26.24 233 ASP D C 1
ATOM 15008 O O . ASP D 1 216 ? 41.410 -17.669 -11.624 1.00 25.41 233 ASP D O 1
ATOM 15013 N N . LEU D 1 217 ? 40.570 -16.550 -13.393 1.00 25.30 234 LEU D N 1
ATOM 15014 C CA . LEU D 1 217 ? 39.357 -16.131 -12.700 1.00 24.40 234 LEU D CA 1
ATOM 15015 C C . LEU D 1 217 ? 38.489 -17.340 -12.355 1.00 24.76 234 LEU D C 1
ATOM 15016 O O . LEU D 1 217 ? 37.910 -17.399 -11.271 1.00 23.92 234 LEU D O 1
ATOM 15021 N N . ILE D 1 218 ? 38.367 -18.286 -13.295 1.00 25.08 235 ILE D N 1
ATOM 15022 C CA . ILE D 1 218 ? 37.558 -19.472 -13.060 1.00 26.04 235 ILE D CA 1
ATOM 15023 C C . ILE D 1 218 ? 38.190 -20.284 -11.927 1.00 25.14 235 ILE D C 1
ATOM 15024 O O . ILE D 1 218 ? 37.480 -20.767 -11.051 1.00 25.64 235 ILE D O 1
ATOM 15029 N N . ASP D 1 219 ? 39.523 -20.436 -11.950 1.00 25.04 236 ASP D N 1
ATOM 15030 C CA . ASP D 1 219 ? 40.257 -21.109 -10.883 1.00 25.18 236 ASP D CA 1
ATOM 15031 C C . ASP D 1 219 ? 40.001 -20.440 -9.530 1.00 24.00 236 ASP D C 1
ATOM 15032 O O . ASP D 1 219 ? 39.772 -21.115 -8.525 1.00 22.22 236 ASP D O 1
ATOM 15037 N N . GLU D 1 220 ? 40.075 -19.105 -9.509 1.00 23.32 237 GLU D N 1
ATOM 15038 C CA . GLU D 1 220 ? 39.870 -18.338 -8.290 1.00 24.15 237 GLU D CA 1
ATOM 15039 C C . GLU D 1 220 ? 38.454 -18.570 -7.755 1.00 23.61 237 GLU D C 1
ATOM 15040 O O . GLU D 1 220 ? 38.262 -18.700 -6.548 1.00 23.38 237 GLU D O 1
ATOM 15046 N N . PHE D 1 221 ? 37.479 -18.642 -8.668 1.00 23.35 238 PHE D N 1
ATOM 15047 C CA . PHE D 1 221 ? 36.087 -18.898 -8.319 1.00 23.21 238 PHE D CA 1
ATOM 15048 C C . PHE D 1 221 ? 35.920 -20.269 -7.659 1.00 24.08 238 PHE D C 1
ATOM 15049 O O . PHE D 1 221 ? 35.221 -20.388 -6.650 1.00 23.70 238 PHE D O 1
ATOM 15057 N N . MET D 1 222 ? 36.523 -21.306 -8.255 1.00 23.42 239 MET D N 1
ATOM 15058 C CA . MET D 1 222 ? 36.371 -22.670 -7.764 1.00 23.85 239 MET D CA 1
ATOM 15059 C C . MET D 1 222 ? 36.947 -22.764 -6.350 1.00 23.41 239 MET D C 1
ATOM 15060 O O . MET D 1 222 ? 36.332 -23.350 -5.463 1.00 22.93 239 MET D O 1
ATOM 15065 N N . LYS D 1 223 ? 38.101 -22.127 -6.143 1.00 24.02 240 LYS D N 1
ATOM 15066 C CA . LYS D 1 223 ? 38.781 -22.119 -4.860 1.00 25.10 240 LYS D CA 1
ATOM 15067 C C . LYS D 1 223 ? 37.967 -21.347 -3.818 1.00 24.31 240 LYS D C 1
ATOM 15068 O O . LYS D 1 223 ? 37.801 -21.829 -2.699 1.00 23.06 240 LYS D O 1
ATOM 15074 N N . ALA D 1 224 ? 37.447 -20.167 -4.190 1.00 23.09 241 ALA D N 1
ATOM 15075 C CA . ALA D 1 224 ? 36.705 -19.325 -3.261 1.00 21.85 241 ALA D CA 1
ATOM 15076 C C . ALA D 1 224 ? 35.438 -20.027 -2.778 1.00 21.29 241 ALA D C 1
ATOM 15077 O O . ALA D 1 224 ? 35.127 -19.980 -1.593 1.00 20.85 241 ALA D O 1
ATOM 15079 N N . ILE D 1 225 ? 34.707 -20.661 -3.701 1.00 21.43 242 ILE D N 1
ATOM 15080 C CA . ILE D 1 225 ? 33.474 -21.358 -3.361 1.00 22.15 242 ILE D CA 1
ATOM 15081 C C . ILE D 1 225 ? 33.759 -22.490 -2.375 1.00 22.00 242 ILE D C 1
ATOM 15082 O O . ILE D 1 225 ? 33.028 -22.650 -1.401 1.00 20.31 242 ILE D O 1
ATOM 15087 N N . THR D 1 226 ? 34.784 -23.304 -2.663 1.00 22.10 243 THR D N 1
ATOM 15088 C CA . THR D 1 226 ? 35.058 -24.481 -1.852 1.00 22.38 243 THR D CA 1
ATOM 15089 C C . THR D 1 226 ? 35.757 -24.090 -0.546 1.00 23.12 243 THR D C 1
ATOM 15090 O O . THR D 1 226 ? 35.579 -24.768 0.462 1.00 23.21 243 THR D O 1
ATOM 15094 N N . ASP D 1 227 ? 36.529 -22.997 -0.549 1.00 24.09 244 ASP D N 1
ATOM 15095 C CA . ASP D 1 227 ? 37.106 -22.464 0.680 1.00 24.49 244 ASP D CA 1
ATOM 15096 C C . ASP D 1 227 ? 35.997 -22.130 1.678 1.00 24.94 244 ASP D C 1
ATOM 15097 O O . ASP D 1 227 ? 36.084 -22.493 2.851 1.00 23.83 244 ASP D O 1
ATOM 15102 N N . ARG D 1 228 ? 34.940 -21.451 1.216 1.00 23.22 245 ARG D N 1
ATOM 15103 C CA . ARG D 1 228 ? 33.889 -21.024 2.126 1.00 23.15 245 ARG D CA 1
ATOM 15104 C C . ARG D 1 228 ? 32.987 -22.204 2.490 1.00 22.41 245 ARG D C 1
ATOM 15105 O O . ARG D 1 228 ? 32.670 -22.395 3.661 1.00 21.81 245 ARG D O 1
ATOM 15113 N N . TYR D 1 229 ? 32.558 -22.986 1.495 1.00 21.08 246 TYR D N 1
ATOM 15114 C CA . TYR D 1 229 ? 31.448 -23.907 1.697 1.00 21.31 246 TYR D CA 1
ATOM 15115 C C . TYR D 1 229 ? 31.897 -25.364 1.817 1.00 21.21 246 TYR D C 1
ATOM 15116 O O . TYR D 1 229 ? 31.109 -26.198 2.250 1.00 21.67 246 TYR D O 1
ATOM 15125 N N . GLY D 1 230 ? 33.150 -25.674 1.459 1.00 22.45 247 GLY D N 1
ATOM 15126 C CA . GLY D 1 230 ? 33.663 -27.032 1.572 1.00 22.99 247 GLY D CA 1
ATOM 15127 C C . GLY D 1 230 ? 34.000 -27.635 0.208 1.00 24.20 247 GLY D C 1
ATOM 15128 O O . GLY D 1 230 ? 33.402 -27.276 -0.804 1.00 22.29 247 GLY D O 1
ATOM 15129 N N . ARG D 1 231 ? 34.946 -28.585 0.202 1.00 25.24 248 ARG D N 1
ATOM 15130 C CA . ARG D 1 231 ? 35.424 -29.204 -1.028 1.00 28.20 248 ARG D CA 1
ATOM 15131 C C . ARG D 1 231 ? 34.351 -30.053 -1.710 1.00 26.19 248 ARG D C 1
ATOM 15132 O O . ARG D 1 231 ? 34.461 -30.317 -2.906 1.00 26.86 248 ARG D O 1
ATOM 15140 N N . ASN D 1 232 ? 33.313 -30.476 -0.976 1.00 24.57 249 ASN D N 1
ATOM 15141 C CA . ASN D 1 232 ? 32.292 -31.335 -1.555 1.00 24.82 249 ASN D CA 1
ATOM 15142 C C . ASN D 1 232 ? 31.137 -30.522 -2.152 1.00 22.88 249 ASN D C 1
ATOM 15143 O O . ASN D 1 232 ? 30.165 -31.111 -2.620 1.00 23.23 249 ASN D O 1
ATOM 15148 N N . THR D 1 233 ? 31.239 -29.185 -2.158 1.00 21.02 250 THR D N 1
ATOM 15149 C CA . THR D 1 233 ? 30.184 -28.355 -2.718 1.00 20.12 250 THR D CA 1
ATOM 15150 C C . THR D 1 233 ? 30.018 -28.687 -4.200 1.00 19.62 250 THR D C 1
ATOM 15151 O O . THR D 1 233 ? 30.977 -28.627 -4.970 1.00 19.24 250 THR D O 1
ATOM 15155 N N . LEU D 1 234 ? 28.784 -29.011 -4.588 1.00 20.03 251 LEU D N 1
ATOM 15156 C CA . LEU D 1 234 ? 28.476 -29.365 -5.963 1.00 20.43 251 LEU D CA 1
ATOM 15157 C C . LEU D 1 234 ? 28.500 -28.099 -6.817 1.00 20.71 251 LEU D C 1
ATOM 15158 O O . LEU D 1 234 ? 27.772 -27.147 -6.526 1.00 20.37 251 LEU D O 1
ATOM 15163 N N . ILE D 1 235 ? 29.335 -28.113 -7.866 1.00 19.85 252 ILE D N 1
ATOM 15164 C CA . ILE D 1 235 ? 29.458 -26.989 -8.781 1.00 20.97 252 ILE D CA 1
ATOM 15165 C C . ILE D 1 235 ? 29.154 -27.474 -10.197 1.00 20.70 252 ILE D C 1
ATOM 15166 O O . ILE D 1 235 ? 29.937 -28.218 -10.786 1.00 21.36 252 ILE D O 1
ATOM 15171 N N . GLN D 1 236 ? 28.034 -27.000 -10.749 1.00 20.29 253 GLN D N 1
ATOM 15172 C CA . GLN D 1 236 ? 27.579 -27.428 -12.058 1.00 20.78 253 GLN D CA 1
ATOM 15173 C C . GLN D 1 236 ? 27.740 -26.296 -13.076 1.00 21.78 253 GLN D C 1
ATOM 15174 O O . GLN D 1 236 ? 27.204 -25.205 -12.879 1.00 20.89 253 GLN D O 1
ATOM 15180 N N . PHE D 1 237 ? 28.455 -26.595 -14.172 1.00 21.61 254 PHE D N 1
ATOM 15181 C CA . PHE D 1 237 ? 28.722 -25.658 -15.255 1.00 22.11 254 PHE D CA 1
ATOM 15182 C C . PHE D 1 237 ? 27.597 -25.733 -16.282 1.00 22.57 254 PHE D C 1
ATOM 15183 O O . PHE D 1 237 ? 27.152 -26.823 -16.630 1.00 23.01 254 PHE D O 1
ATOM 15191 N N . GLU D 1 238 ? 27.177 -24.543 -16.719 1.00 23.35 255 GLU D N 1
ATOM 15192 C CA . GLU D 1 238 ? 26.047 -24.456 -17.664 1.00 25.73 255 GLU D CA 1
ATOM 15193 C C . GLU D 1 238 ? 26.242 -23.339 -18.694 1.00 24.61 255 GLU D C 1
ATOM 15194 O O . GLU D 1 238 ? 26.624 -22.234 -18.292 1.00 23.20 255 GLU D O 1
ATOM 15200 N N . ASP D 1 239 ? 26.065 -23.651 -19.969 1.00 24.63 256 ASP D N 1
ATOM 15201 C CA . ASP D 1 239 ? 26.013 -22.683 -21.063 1.00 25.02 256 ASP D CA 1
ATOM 15202 C C . ASP D 1 239 ? 27.345 -21.955 -21.254 1.00 24.40 256 ASP D C 1
ATOM 15203 O O . ASP D 1 239 ? 27.363 -20.790 -21.649 1.00 24.71 256 ASP D O 1
ATOM 15208 N N . PHE D 1 240 ? 28.454 -22.666 -21.018 1.00 23.80 257 PHE D N 1
ATOM 15209 C CA . PHE D 1 240 ? 29.767 -22.257 -21.489 1.00 24.16 257 PHE D CA 1
ATOM 15210 C C . PHE D 1 240 ? 29.904 -22.627 -22.967 1.00 24.56 257 PHE D C 1
ATOM 15211 O O . PHE D 1 240 ? 29.209 -23.513 -23.457 1.00 24.57 257 PHE D O 1
ATOM 15219 N N . GLY D 1 241 ? 30.798 -21.935 -23.676 1.00 26.17 258 GLY D N 1
ATOM 15220 C CA . GLY D 1 241 ? 31.154 -22.304 -25.037 1.00 27.77 258 GLY D CA 1
ATOM 15221 C C . GLY D 1 241 ? 31.838 -23.669 -25.045 1.00 28.18 258 GLY D C 1
ATOM 15222 O O . GLY D 1 241 ? 32.448 -24.052 -24.053 1.00 26.66 258 GLY D O 1
ATOM 15223 N N . ASN D 1 242 ? 31.741 -24.382 -26.174 1.00 31.51 259 ASN D N 1
ATOM 15224 C CA . ASN D 1 242 ? 32.105 -25.791 -26.250 1.00 34.13 259 ASN D CA 1
ATOM 15225 C C . ASN D 1 242 ? 33.543 -26.039 -25.800 1.00 34.81 259 ASN D C 1
ATOM 15226 O O . ASN D 1 242 ? 33.790 -26.956 -25.017 1.00 36.32 259 ASN D O 1
ATOM 15231 N N . HIS D 1 243 ? 34.494 -25.251 -26.315 1.00 35.29 260 HIS D N 1
ATOM 15232 C CA . HIS D 1 243 ? 35.894 -25.451 -25.967 1.00 37.05 260 HIS D CA 1
ATOM 15233 C C . HIS D 1 243 ? 36.060 -25.384 -24.447 1.00 35.74 260 HIS D C 1
ATOM 15234 O O . HIS D 1 243 ? 36.640 -26.290 -23.845 1.00 37.28 260 HIS D O 1
ATOM 15241 N N . ASN D 1 244 ? 35.503 -24.331 -23.831 1.00 30.29 261 ASN D N 1
ATOM 15242 C CA . ASN D 1 244 ? 35.637 -24.113 -22.400 1.00 28.85 261 ASN D CA 1
ATOM 15243 C C . ASN D 1 244 ? 34.908 -25.200 -21.606 1.00 27.41 261 ASN D C 1
ATOM 15244 O O . ASN D 1 244 ? 35.381 -25.605 -20.546 1.00 27.15 261 ASN D O 1
ATOM 15249 N N . ALA D 1 245 ? 33.763 -25.670 -22.115 1.00 27.19 262 ALA D N 1
ATOM 15250 C CA . ALA D 1 245 ? 32.935 -26.618 -21.383 1.00 27.10 262 ALA D CA 1
ATOM 15251 C C . ALA D 1 245 ? 33.694 -27.921 -21.148 1.00 28.07 262 ALA D C 1
ATOM 15252 O O . ALA D 1 245 ? 33.836 -28.361 -20.005 1.00 25.75 262 ALA D O 1
ATOM 15254 N N . PHE D 1 246 ? 34.185 -28.523 -22.238 1.00 28.87 263 PHE D N 1
ATOM 15255 C CA . PHE D 1 246 ? 34.901 -29.791 -22.161 1.00 31.35 263 PHE D CA 1
ATOM 15256 C C . PHE D 1 246 ? 36.199 -29.635 -21.375 1.00 29.30 263 PHE D C 1
ATOM 15257 O O . PHE D 1 246 ? 36.515 -30.480 -20.537 1.00 29.26 263 PHE D O 1
ATOM 15265 N N . ARG D 1 247 ? 36.956 -28.567 -21.643 1.00 28.34 264 ARG D N 1
ATOM 15266 C CA . ARG D 1 247 ? 38.286 -28.450 -21.065 1.00 29.26 264 ARG D CA 1
ATOM 15267 C C . ARG D 1 247 ? 38.189 -28.174 -19.561 1.00 28.04 264 ARG D C 1
ATOM 15268 O O . ARG D 1 247 ? 39.053 -28.618 -18.807 1.00 26.78 264 ARG D O 1
ATOM 15276 N N . PHE D 1 248 ? 37.128 -27.479 -19.117 1.00 26.73 265 PHE D N 1
ATOM 15277 C CA . PHE D 1 248 ? 36.935 -27.215 -17.696 1.00 25.66 265 PHE D CA 1
ATOM 15278 C C . PHE D 1 248 ? 36.440 -28.475 -16.989 1.00 25.04 265 PHE D C 1
ATOM 15279 O O . PHE D 1 248 ? 36.811 -28.711 -15.843 1.00 24.34 265 PHE D O 1
ATOM 15287 N N . LEU D 1 249 ? 35.608 -29.279 -17.660 1.00 25.34 266 LEU D N 1
ATOM 15288 C CA . LEU D 1 249 ? 35.166 -30.540 -17.086 1.00 26.72 266 LEU D CA 1
ATOM 15289 C C . LEU D 1 249 ? 36.387 -31.436 -16.853 1.00 28.26 266 LEU D C 1
ATOM 15290 O O . LEU D 1 249 ? 36.514 -32.055 -15.800 1.00 27.28 266 LEU D O 1
ATOM 15295 N N . ARG D 1 250 ? 37.290 -31.488 -17.839 1.00 28.85 267 ARG D N 1
ATOM 15296 C CA . ARG D 1 250 ? 38.500 -32.291 -17.734 1.00 30.18 267 ARG D CA 1
ATOM 15297 C C . ARG D 1 250 ? 39.401 -31.753 -16.625 1.00 27.53 267 ARG D C 1
ATOM 15298 O O . ARG D 1 250 ? 39.964 -32.528 -15.860 1.00 26.94 267 ARG D O 1
ATOM 15306 N N . LYS D 1 251 ? 39.521 -30.426 -16.538 1.00 27.78 268 LYS D N 1
ATOM 15307 C CA . LYS D 1 251 ? 40.430 -29.789 -15.600 1.00 28.24 268 LYS D CA 1
ATOM 15308 C C . LYS D 1 251 ? 39.998 -30.014 -14.150 1.00 27.54 268 LYS D C 1
ATOM 15309 O O . LYS D 1 251 ? 40.850 -30.227 -13.296 1.00 26.17 268 LYS D O 1
ATOM 15315 N N . TYR D 1 252 ? 38.687 -29.979 -13.870 1.00 26.54 269 TYR D N 1
ATOM 15316 C CA . TYR D 1 252 ? 38.217 -29.842 -12.499 1.00 25.52 269 TYR D CA 1
ATOM 15317 C C . TYR D 1 252 ? 37.568 -31.104 -11.934 1.00 24.93 269 TYR D C 1
ATOM 15318 O O . TYR D 1 252 ? 37.335 -31.164 -10.731 1.00 24.29 269 TYR D O 1
ATOM 15327 N N . ARG D 1 253 ? 37.251 -32.097 -12.768 1.00 25.50 270 ARG D N 1
ATOM 15328 C CA . ARG D 1 253 ? 36.350 -33.155 -12.334 1.00 26.49 270 ARG D CA 1
ATOM 15329 C C . ARG D 1 253 ? 36.975 -34.027 -11.241 1.00 26.67 270 ARG D C 1
ATOM 15330 O O . ARG D 1 253 ? 36.247 -34.587 -10.429 1.00 25.08 270 ARG D O 1
ATOM 15338 N N . GLU D 1 254 ? 38.310 -34.154 -11.223 1.00 28.43 271 GLU D N 1
ATOM 15339 C CA . GLU D 1 254 ? 38.985 -34.959 -10.214 1.00 30.51 271 GLU D CA 1
ATOM 15340 C C . GLU D 1 254 ? 39.492 -34.097 -9.058 1.00 29.40 271 GLU D C 1
ATOM 15341 O O . GLU D 1 254 ? 40.003 -34.635 -8.079 1.00 28.30 271 GLU D O 1
ATOM 15347 N N . LYS D 1 255 ? 39.364 -32.770 -9.182 1.00 28.24 272 LYS D N 1
ATOM 15348 C CA . LYS D 1 255 ? 39.834 -31.832 -8.172 1.00 29.55 272 LYS D CA 1
ATOM 15349 C C . LYS D 1 255 ? 38.662 -31.311 -7.337 1.00 26.49 272 LYS D C 1
ATOM 15350 O O . LYS D 1 255 ? 38.833 -31.025 -6.156 1.00 26.13 272 LYS D O 1
ATOM 15356 N N . TYR D 1 256 ? 37.480 -31.183 -7.954 1.00 24.88 273 TYR D N 1
ATOM 15357 C CA . TYR D 1 256 ? 36.300 -30.638 -7.296 1.00 24.35 273 TYR D CA 1
ATOM 15358 C C . TYR D 1 256 ? 35.094 -31.532 -7.567 1.00 22.76 273 TYR D C 1
ATOM 15359 O O . TYR D 1 256 ? 35.176 -32.465 -8.359 1.00 22.56 273 TYR D O 1
ATOM 15368 N N . CYS D 1 257 ? 33.974 -31.228 -6.898 1.00 21.06 274 CYS D N 1
ATOM 15369 C CA . CYS D 1 257 ? 32.718 -31.916 -7.128 1.00 21.03 274 CYS D CA 1
ATOM 15370 C C . CYS D 1 257 ? 31.938 -31.158 -8.200 1.00 21.47 274 CYS D C 1
ATOM 15371 O O . CYS D 1 257 ? 31.221 -30.206 -7.895 1.00 20.90 274 CYS D O 1
ATOM 15374 N N . THR D 1 258 ? 32.103 -31.574 -9.463 1.00 21.08 275 THR D N 1
ATOM 15375 C CA . THR D 1 258 ? 31.626 -30.775 -10.580 1.00 21.20 275 THR D CA 1
ATOM 15376 C C . THR D 1 258 ? 31.159 -31.668 -11.728 1.00 21.56 275 THR D C 1
ATOM 15377 O O . THR D 1 258 ? 31.684 -32.758 -11.949 1.00 21.24 275 THR D O 1
ATOM 15381 N N . PHE D 1 259 ? 30.139 -31.184 -12.444 1.00 21.41 276 PHE D N 1
ATOM 15382 C CA . PHE D 1 259 ? 29.705 -31.789 -13.692 1.00 21.82 276 PHE D CA 1
ATOM 15383 C C . PHE D 1 259 ? 29.226 -30.675 -14.616 1.00 21.90 276 PHE D C 1
ATOM 15384 O O . PHE D 1 259 ? 29.073 -29.536 -14.179 1.00 21.53 276 PHE D O 1
ATOM 15392 N N . ASN D 1 260 ? 29.045 -31.024 -15.893 1.00 21.63 277 ASN D N 1
ATOM 15393 C CA . ASN D 1 260 ? 28.540 -30.114 -16.906 1.00 22.25 277 ASN D CA 1
ATOM 15394 C C . ASN D 1 260 ? 27.284 -30.748 -17.483 1.00 22.90 277 ASN D C 1
ATOM 15395 O O . ASN D 1 260 ? 27.350 -31.810 -18.106 1.00 21.36 277 ASN D O 1
ATOM 15400 N N . ASP D 1 261 ? 26.133 -30.120 -17.223 1.00 22.45 278 ASP D N 1
ATOM 15401 C CA . ASP D 1 261 ? 24.869 -30.729 -17.583 1.00 23.43 278 ASP D CA 1
ATOM 15402 C C . ASP D 1 261 ? 24.718 -30.814 -19.100 1.00 23.69 278 ASP D C 1
ATOM 15403 O O . ASP D 1 261 ? 24.105 -31.754 -19.600 1.00 22.02 278 ASP D O 1
ATOM 15408 N N . ASP D 1 262 ? 25.279 -29.834 -19.818 1.00 24.85 279 ASP D N 1
ATOM 15409 C CA . ASP D 1 262 ? 25.142 -29.759 -21.265 1.00 26.39 279 ASP D CA 1
ATOM 15410 C C . ASP D 1 262 ? 25.806 -30.964 -21.935 1.00 26.08 279 ASP D C 1
ATOM 15411 O O . ASP D 1 262 ? 25.335 -31.426 -22.975 1.00 26.42 279 ASP D O 1
ATOM 15416 N N . ILE D 1 263 ? 26.900 -31.456 -21.339 1.00 25.49 280 ILE D N 1
ATOM 15417 C CA . ILE D 1 263 ? 27.636 -32.597 -21.860 1.00 24.19 280 ILE D CA 1
ATOM 15418 C C . ILE D 1 263 ? 27.075 -33.881 -21.254 1.00 23.75 280 ILE D C 1
ATOM 15419 O O . ILE D 1 263 ? 26.636 -34.773 -21.974 1.00 23.02 280 ILE D O 1
ATOM 15424 N N . GLN D 1 264 ? 27.087 -33.961 -19.917 1.00 23.37 281 GLN D N 1
ATOM 15425 C CA . GLN D 1 264 ? 26.899 -35.225 -19.223 1.00 22.73 281 GLN D CA 1
ATOM 15426 C C . GLN D 1 264 ? 25.422 -35.525 -19.006 1.00 22.54 281 GLN D C 1
ATOM 15427 O O . GLN D 1 264 ? 25.010 -36.681 -19.080 1.00 22.74 281 GLN D O 1
ATOM 15433 N N . GLY D 1 265 ? 24.635 -34.487 -18.711 1.00 21.78 282 GLY D N 1
ATOM 15434 C CA . GLY D 1 265 ? 23.198 -34.646 -18.578 1.00 21.56 282 GLY D CA 1
ATOM 15435 C C . GLY D 1 265 ? 22.569 -35.046 -19.911 1.00 21.98 282 GLY D C 1
ATOM 15436 O O . GLY D 1 265 ? 21.744 -35.958 -19.961 1.00 21.61 282 GLY D O 1
ATOM 15437 N N . THR D 1 266 ? 22.968 -34.344 -20.978 1.00 22.32 283 THR D N 1
ATOM 15438 C CA . THR D 1 266 ? 22.512 -34.634 -22.329 1.00 23.28 283 THR D CA 1
ATOM 15439 C C . THR D 1 266 ? 22.805 -36.094 -22.668 1.00 24.08 283 THR D C 1
ATOM 15440 O O . THR D 1 266 ? 21.925 -36.817 -23.134 1.00 24.93 283 THR D O 1
ATOM 15444 N N . ALA D 1 267 ? 24.054 -36.507 -22.431 1.00 23.96 284 ALA D N 1
ATOM 15445 C CA . ALA D 1 267 ? 24.494 -37.863 -22.719 1.00 23.83 284 ALA D CA 1
ATOM 15446 C C . ALA D 1 267 ? 23.599 -38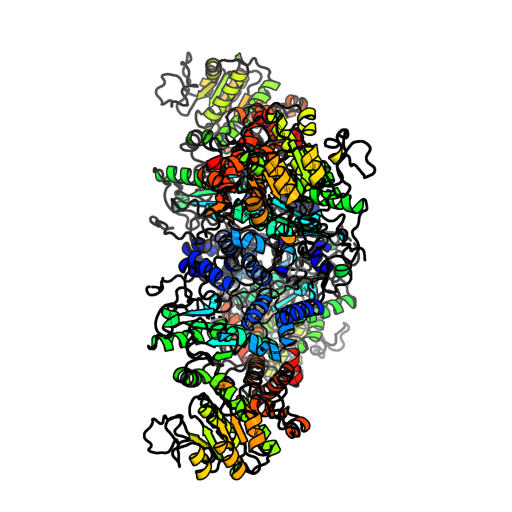.883 -22.021 1.00 23.73 284 ALA D C 1
ATOM 15447 O O . ALA D 1 267 ? 23.151 -39.836 -22.654 1.00 23.39 284 ALA D O 1
ATOM 15449 N N . ALA D 1 268 ? 23.339 -38.673 -20.721 1.00 23.46 285 ALA D N 1
ATOM 15450 C CA . ALA D 1 268 ? 22.575 -39.618 -19.918 1.00 23.67 285 ALA D CA 1
ATOM 15451 C C . ALA D 1 268 ? 21.130 -39.735 -20.396 1.00 23.44 285 ALA D C 1
ATOM 15452 O O . ALA D 1 268 ? 20.561 -40.827 -20.398 1.00 22.60 285 ALA D O 1
ATOM 15454 N N . VAL D 1 269 ? 20.501 -38.605 -20.725 1.00 23.30 286 VAL D N 1
ATOM 15455 C CA . VAL D 1 269 ? 19.093 -38.647 -21.076 1.00 24.33 286 VAL D CA 1
ATOM 15456 C C . VAL D 1 269 ? 18.937 -39.283 -22.465 1.00 23.30 286 VAL D C 1
ATOM 15457 O O . VAL D 1 269 ? 18.004 -40.048 -22.690 1.00 23.03 286 VAL D O 1
ATOM 15461 N N . ALA D 1 270 ? 19.879 -39.025 -23.379 1.00 23.60 287 ALA D N 1
ATOM 15462 C CA . ALA D 1 270 ? 19.856 -39.651 -24.696 1.00 24.17 287 ALA D CA 1
ATOM 15463 C C . ALA D 1 270 ? 20.075 -41.161 -24.587 1.00 24.92 287 ALA D C 1
ATOM 15464 O O . ALA D 1 270 ? 19.385 -41.933 -25.254 1.00 24.84 287 ALA D O 1
ATOM 15466 N N . LEU D 1 271 ? 21.047 -41.582 -23.763 1.00 23.61 288 LEU D N 1
ATOM 15467 C CA . LEU D 1 271 ? 21.312 -43.000 -23.569 1.00 23.71 288 LEU D CA 1
ATOM 15468 C C . LEU D 1 271 ? 20.063 -43.682 -23.013 1.00 23.83 288 LEU D C 1
ATOM 15469 O O . LEU D 1 271 ? 19.704 -44.765 -23.460 1.00 24.90 288 LEU D O 1
ATOM 15474 N N . ALA D 1 272 ? 19.394 -43.041 -22.049 1.00 23.91 289 ALA D N 1
ATOM 15475 C CA . ALA D 1 272 ? 18.217 -43.627 -21.421 1.00 23.93 289 ALA D CA 1
ATOM 15476 C C . ALA D 1 272 ? 17.165 -43.980 -22.473 1.00 24.49 289 ALA D C 1
ATOM 15477 O O . ALA D 1 272 ? 16.541 -45.040 -22.401 1.00 22.30 289 ALA D O 1
ATOM 15479 N N . GLY D 1 273 ? 16.960 -43.061 -23.427 1.00 24.45 290 GLY D N 1
ATOM 15480 C CA . GLY D 1 273 ? 16.041 -43.280 -24.533 1.00 25.31 290 GLY D CA 1
ATOM 15481 C C . GLY D 1 273 ? 16.450 -44.477 -25.390 1.00 24.42 290 GLY D C 1
ATOM 15482 O O . GLY D 1 273 ? 15.614 -45.316 -25.714 1.00 25.78 290 GLY D O 1
ATOM 15483 N N . LEU D 1 274 ? 17.737 -44.539 -25.750 1.00 24.68 291 LEU D N 1
ATOM 15484 C CA . LEU D 1 274 ? 18.276 -45.629 -26.549 1.00 25.20 291 LEU D CA 1
ATOM 15485 C C . LEU D 1 274 ? 18.096 -46.966 -25.829 1.00 25.50 291 LEU D C 1
ATOM 15486 O O . LEU D 1 274 ? 17.824 -47.972 -26.474 1.00 25.19 291 LEU D O 1
ATOM 15491 N N . LEU D 1 275 ? 18.264 -46.982 -24.500 1.00 26.18 292 LEU D N 1
ATOM 15492 C CA . LEU D 1 275 ? 18.118 -48.198 -23.715 1.00 27.60 292 LEU D CA 1
ATOM 15493 C C . LEU D 1 275 ? 16.657 -48.641 -23.689 1.00 27.70 292 LEU D C 1
ATOM 15494 O O . LEU D 1 275 ? 16.373 -49.836 -23.704 1.00 26.83 292 LEU D O 1
ATOM 15499 N N . ALA D 1 276 ? 15.737 -47.673 -23.650 1.00 28.56 293 ALA D N 1
ATOM 15500 C CA . ALA D 1 276 ? 14.314 -47.967 -23.694 1.00 29.55 293 ALA D CA 1
ATOM 15501 C C . ALA D 1 276 ? 13.943 -48.585 -25.046 1.00 30.78 293 ALA D C 1
ATOM 15502 O O . ALA D 1 276 ? 13.152 -49.525 -25.105 1.00 30.81 293 ALA D O 1
ATOM 15504 N N . ALA D 1 277 ? 14.527 -48.057 -26.129 1.00 32.41 294 ALA D N 1
ATOM 15505 C CA . ALA D 1 277 ? 14.300 -48.595 -27.464 1.00 32.27 294 ALA D CA 1
ATOM 15506 C C . ALA D 1 277 ? 14.806 -50.035 -27.546 1.00 33.35 294 ALA D C 1
ATOM 15507 O O . ALA D 1 277 ? 14.123 -50.892 -28.101 1.00 35.64 294 ALA D O 1
ATOM 15509 N N . GLN D 1 278 ? 15.998 -50.286 -26.991 1.00 33.16 295 GLN D N 1
ATOM 15510 C CA . GLN D 1 278 ? 16.607 -51.608 -27.006 1.00 36.16 295 GLN D CA 1
ATOM 15511 C C . GLN D 1 278 ? 15.738 -52.621 -26.259 1.00 38.67 295 GLN D C 1
ATOM 15512 O O . GLN D 1 278 ? 15.740 -53.798 -26.612 1.00 39.29 295 GLN D O 1
ATOM 15518 N N . LYS D 1 279 ? 15.007 -52.175 -25.229 1.00 39.27 296 LYS D N 1
ATOM 15519 C CA . LYS D 1 279 ? 14.115 -53.066 -24.501 1.00 41.39 296 LYS D CA 1
ATOM 15520 C C . LYS D 1 279 ? 13.007 -53.565 -25.426 1.00 44.59 296 LYS D C 1
ATOM 15521 O O . LYS D 1 279 ? 12.622 -54.730 -25.355 1.00 47.26 296 LYS D O 1
ATOM 15527 N N . VAL D 1 280 ? 12.502 -52.674 -26.289 1.00 45.01 297 VAL D N 1
ATOM 15528 C CA . VAL D 1 280 ? 11.437 -53.011 -27.222 1.00 44.75 297 VAL D CA 1
ATOM 15529 C C . VAL D 1 280 ? 11.998 -53.853 -28.370 1.00 43.90 297 VAL D C 1
ATOM 15530 O O . VAL D 1 280 ? 11.378 -54.834 -28.766 1.00 46.15 297 VAL D O 1
ATOM 15534 N N . ILE D 1 281 ? 13.167 -53.472 -28.897 1.00 43.62 298 ILE D N 1
ATOM 15535 C CA . ILE D 1 281 ? 13.693 -54.055 -30.124 1.00 45.16 298 ILE D CA 1
ATOM 15536 C C . ILE D 1 281 ? 14.407 -55.374 -29.827 1.00 47.22 298 ILE D C 1
ATOM 15537 O O . ILE D 1 281 ? 14.254 -56.340 -30.576 1.00 45.40 298 ILE D O 1
ATOM 15542 N N . SER D 1 282 ? 15.224 -55.391 -28.766 1.00 48.07 299 SER D N 1
ATOM 15543 C CA . SER D 1 282 ? 15.995 -56.566 -28.384 1.00 50.06 299 SER D CA 1
ATOM 15544 C C . SER D 1 282 ? 16.914 -56.989 -29.529 1.00 51.55 299 SER D C 1
ATOM 15545 O O . SER D 1 282 ? 16.965 -58.164 -29.885 1.00 50.92 299 SER D O 1
ATOM 15548 N N . LYS D 1 283 ? 17.630 -56.014 -30.100 1.00 52.60 300 LYS D N 1
ATOM 15549 C CA . LYS D 1 283 ? 18.600 -56.270 -31.153 1.00 54.29 300 LYS D CA 1
ATOM 15550 C C . LYS D 1 283 ? 19.952 -56.554 -30.505 1.00 52.76 300 LYS D C 1
ATOM 15551 O O . LYS D 1 283 ? 20.398 -55.777 -29.666 1.00 50.19 300 LYS D O 1
ATOM 15557 N N . PRO D 1 284 ? 20.644 -57.666 -30.850 1.00 53.17 301 PRO D N 1
ATOM 15558 C CA . PRO D 1 284 ? 21.944 -57.969 -30.250 1.00 53.13 301 PRO D CA 1
ATOM 15559 C C . PRO D 1 284 ? 22.880 -56.765 -30.333 1.00 52.81 301 PRO D C 1
ATOM 15560 O O . PRO D 1 284 ? 23.071 -56.199 -31.407 1.00 51.91 301 PRO D O 1
ATOM 15564 N N . ILE D 1 285 ? 23.467 -56.399 -29.187 1.00 52.43 302 ILE D N 1
ATOM 15565 C CA . ILE D 1 285 ? 24.252 -55.182 -29.054 1.00 54.64 302 ILE D CA 1
ATOM 15566 C C . ILE D 1 285 ? 25.381 -55.162 -30.085 1.00 54.74 302 ILE D C 1
ATOM 15567 O O . ILE D 1 285 ? 25.730 -54.097 -30.587 1.00 56.08 302 ILE D O 1
ATOM 15572 N N . SER D 1 286 ? 25.933 -56.338 -30.413 1.00 56.68 303 SER D N 1
ATOM 15573 C CA . SER D 1 286 ? 27.043 -56.435 -31.351 1.00 57.74 303 SER D CA 1
ATOM 15574 C C . SER D 1 286 ? 26.601 -56.190 -32.798 1.00 56.57 303 SER D C 1
ATOM 15575 O O . SER D 1 286 ? 27.449 -56.053 -33.678 1.00 58.37 303 SER D O 1
ATOM 15578 N N . GLU D 1 287 ? 25.286 -56.121 -33.049 1.00 53.24 304 GLU D N 1
ATOM 15579 C CA . GLU D 1 287 ? 24.772 -55.861 -34.387 1.00 53.29 304 GLU D CA 1
ATOM 15580 C C . GLU D 1 287 ? 24.297 -54.412 -34.528 1.00 51.38 304 GLU D C 1
ATOM 15581 O O . GLU D 1 287 ? 23.736 -54.046 -35.561 1.00 50.10 304 GLU D O 1
ATOM 15587 N N . HIS D 1 288 ? 24.515 -53.588 -33.494 1.00 46.27 305 HIS D N 1
ATOM 15588 C CA . HIS D 1 288 ? 24.112 -52.191 -33.532 1.00 44.05 305 HIS D CA 1
ATOM 15589 C C . HIS D 1 288 ? 25.146 -51.378 -34.299 1.00 40.30 305 HIS D C 1
ATOM 15590 O O . HIS D 1 288 ? 26.337 -51.674 -34.251 1.00 38.98 305 HIS D O 1
ATOM 15597 N N . LYS D 1 289 ? 24.674 -50.341 -34.995 1.00 39.87 306 LYS D N 1
ATOM 15598 C CA . LYS D 1 289 ? 25.569 -49.379 -35.615 1.00 41.44 306 LYS D CA 1
ATOM 15599 C C . LYS D 1 289 ? 24.908 -48.006 -35.569 1.00 38.23 306 LYS D C 1
ATOM 15600 O O . LYS D 1 289 ? 23.789 -47.839 -36.052 1.00 36.75 306 LYS D O 1
ATOM 15606 N N . ILE D 1 290 ? 25.611 -47.044 -34.955 1.00 37.33 307 ILE D N 1
ATOM 15607 C CA . ILE D 1 290 ? 25.063 -45.731 -34.650 1.00 35.53 307 ILE D CA 1
ATOM 15608 C C . ILE D 1 290 ? 25.683 -44.714 -35.605 1.00 33.70 307 ILE D C 1
ATOM 15609 O O . ILE D 1 290 ? 26.906 -44.636 -35.709 1.00 36.10 307 ILE D O 1
ATOM 15614 N N . LEU D 1 291 ? 24.834 -43.916 -36.262 1.00 34.05 308 LEU D N 1
ATOM 15615 C CA . LEU D 1 291 ? 25.301 -42.846 -37.132 1.00 34.95 308 LEU D CA 1
ATOM 15616 C C . LEU D 1 291 ? 24.807 -41.509 -36.584 1.00 32.99 308 LEU D C 1
ATOM 15617 O O . LEU D 1 291 ? 23.605 -41.293 -36.455 1.00 33.08 308 LEU D O 1
ATOM 15622 N N . PHE D 1 292 ? 25.747 -40.616 -36.257 1.00 34.44 309 PHE D N 1
ATOM 15623 C CA . PHE D 1 292 ? 25.399 -39.293 -35.760 1.00 35.75 309 PHE D CA 1
ATOM 15624 C C . PHE D 1 292 ? 25.364 -38.297 -36.918 1.00 35.42 309 PHE D C 1
ATOM 15625 O O . PHE D 1 292 ? 26.300 -38.239 -37.713 1.00 35.05 309 PHE D O 1
ATOM 15633 N N . LEU D 1 293 ? 24.283 -37.509 -36.975 1.00 36.10 310 LEU D N 1
ATOM 15634 C CA . LEU D 1 293 ? 24.275 -36.250 -37.702 1.00 38.49 310 LEU D CA 1
ATOM 15635 C C . LEU D 1 293 ? 24.823 -35.169 -36.773 1.00 38.38 310 LEU D C 1
ATOM 15636 O O . LEU D 1 293 ? 24.111 -34.690 -35.895 1.00 38.58 310 LEU D O 1
ATOM 15641 N N . GLY D 1 294 ? 26.085 -34.789 -36.996 1.00 41.16 311 GLY D N 1
ATOM 15642 C CA . GLY D 1 294 ? 26.803 -33.883 -36.115 1.00 42.44 311 GLY D CA 1
ATOM 15643 C C . GLY D 1 294 ? 27.962 -34.606 -35.435 1.00 43.98 311 GLY D C 1
ATOM 15644 O O . GLY D 1 294 ? 27.949 -35.832 -35.314 1.00 43.91 311 GLY D O 1
ATOM 15645 N N . ALA D 1 295 ? 28.969 -33.832 -35.013 1.00 43.45 312 ALA D N 1
ATOM 15646 C CA . ALA D 1 295 ? 30.112 -34.372 -34.294 1.00 43.05 312 ALA D CA 1
ATOM 15647 C C . ALA D 1 295 ? 30.634 -33.351 -33.282 1.00 42.83 312 ALA D C 1
ATOM 15648 O O . ALA D 1 295 ? 31.832 -33.297 -33.014 1.00 45.32 312 ALA D O 1
ATOM 15650 N N . GLY D 1 296 ? 29.715 -32.566 -32.707 1.00 44.11 313 GLY D N 1
ATOM 15651 C CA . GLY D 1 296 ? 30.064 -31.531 -31.748 1.00 45.47 313 GLY D CA 1
ATOM 15652 C C . GLY D 1 296 ? 29.912 -32.029 -30.313 1.00 45.77 313 GLY D C 1
ATOM 15653 O O . GLY D 1 296 ? 30.189 -33.190 -30.026 1.00 43.66 313 GLY D O 1
ATOM 15654 N N . GLU D 1 297 ? 29.449 -31.134 -29.433 1.00 47.48 314 GLU D N 1
ATOM 15655 C CA . GLU D 1 297 ? 29.401 -31.384 -28.000 1.00 46.09 314 GLU D CA 1
ATOM 15656 C C . GLU D 1 297 ? 28.459 -32.547 -27.696 1.00 42.82 314 GLU D C 1
ATOM 15657 O O . GLU D 1 297 ? 28.862 -33.517 -27.056 1.00 40.72 314 GLU D O 1
ATOM 15663 N N . ALA D 1 298 ? 27.205 -32.429 -28.149 1.00 40.03 315 ALA D N 1
ATOM 15664 C CA . ALA D 1 298 ? 26.183 -33.417 -27.855 1.00 38.36 315 ALA D CA 1
ATOM 15665 C C . ALA D 1 298 ? 26.597 -34.789 -28.387 1.00 38.58 315 ALA D C 1
ATOM 15666 O O . ALA D 1 298 ? 26.500 -35.779 -27.670 1.00 37.34 315 ALA D O 1
ATOM 15668 N N . ALA D 1 299 ? 27.086 -34.832 -29.634 1.00 39.91 316 ALA D N 1
ATOM 15669 C CA . ALA D 1 299 ? 27.472 -36.078 -30.281 1.00 39.15 316 ALA D CA 1
ATOM 15670 C C . ALA D 1 299 ? 28.568 -36.793 -29.490 1.00 38.80 316 ALA D C 1
ATOM 15671 O O . ALA D 1 299 ? 28.457 -37.989 -29.230 1.00 36.68 316 ALA D O 1
ATOM 15673 N N . LEU D 1 300 ? 29.633 -36.061 -29.132 1.00 36.71 317 LEU D N 1
ATOM 15674 C CA . LEU D 1 300 ? 30.778 -36.648 -28.451 1.00 37.13 317 LEU D CA 1
ATOM 15675 C C . LEU D 1 300 ? 30.370 -37.133 -27.061 1.00 33.93 317 LEU D C 1
ATOM 15676 O O . LEU D 1 300 ? 30.797 -38.204 -26.631 1.00 30.90 317 LEU D O 1
ATOM 15681 N N . GLY D 1 301 ? 29.534 -36.336 -26.382 1.00 31.59 318 GLY D N 1
ATOM 15682 C CA . GLY D 1 301 ? 29.023 -36.678 -25.067 1.00 30.56 318 GLY D CA 1
ATOM 15683 C C . GLY D 1 301 ? 28.241 -37.987 -25.093 1.00 28.82 318 GLY D C 1
ATOM 15684 O O . GLY D 1 301 ? 28.539 -38.900 -24.329 1.00 26.29 318 GLY D O 1
ATOM 15685 N N . ILE D 1 302 ? 27.243 -38.052 -25.982 1.00 28.09 319 ILE D N 1
ATOM 15686 C CA . ILE D 1 302 ? 26.363 -39.203 -26.112 1.00 28.29 319 ILE D CA 1
ATOM 15687 C C . ILE D 1 302 ? 27.176 -40.437 -26.511 1.00 29.38 319 ILE D C 1
ATOM 15688 O O . ILE D 1 302 ? 27.015 -41.497 -25.909 1.00 27.23 319 ILE D O 1
ATOM 15693 N N . ALA D 1 303 ? 28.057 -40.286 -27.510 1.00 29.24 320 ALA D N 1
ATOM 15694 C CA . ALA D 1 303 ? 28.836 -41.396 -28.039 1.00 29.88 320 ALA D CA 1
ATOM 15695 C C . ALA D 1 303 ? 29.695 -42.031 -26.944 1.00 31.09 320 ALA D C 1
ATOM 15696 O O . ALA D 1 303 ? 29.770 -43.254 -26.835 1.00 29.31 320 ALA D O 1
ATOM 15698 N N . ASN D 1 304 ? 30.331 -41.186 -26.123 1.00 31.73 321 ASN D N 1
ATOM 15699 C CA . ASN D 1 304 ? 31.212 -41.657 -25.067 1.00 31.35 321 ASN D CA 1
ATOM 15700 C C . ASN D 1 304 ? 30.426 -42.491 -24.055 1.00 28.54 321 ASN D C 1
ATOM 15701 O O . ASN D 1 304 ? 30.945 -43.487 -23.552 1.00 27.12 321 ASN D O 1
ATOM 15706 N N . LEU D 1 305 ? 29.171 -42.113 -23.780 1.00 25.33 322 LEU D N 1
ATOM 15707 C CA . LEU D 1 305 ? 28.373 -42.830 -22.796 1.00 25.73 322 LEU D CA 1
ATOM 15708 C C . LEU D 1 305 ? 27.836 -44.130 -23.404 1.00 25.99 322 LEU D C 1
ATOM 15709 O O . LEU D 1 305 ? 27.724 -45.138 -2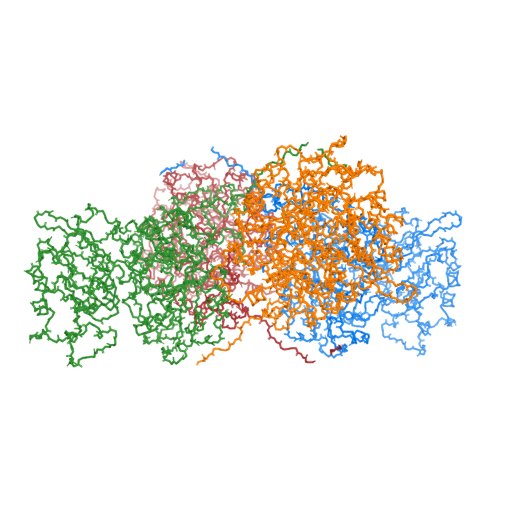2.707 1.00 25.49 322 LEU D O 1
ATOM 15714 N N . ILE D 1 306 ? 27.520 -44.119 -24.708 1.00 25.25 323 ILE D N 1
ATOM 15715 C CA . ILE D 1 306 ? 27.111 -45.332 -25.399 1.00 25.07 323 ILE D CA 1
ATOM 15716 C C . ILE D 1 306 ? 28.232 -46.365 -25.304 1.00 24.52 323 ILE D C 1
ATOM 15717 O O . ILE D 1 306 ? 27.965 -47.538 -25.069 1.00 25.86 323 ILE D O 1
ATOM 15722 N N . VAL D 1 307 ? 29.475 -45.917 -25.502 1.00 24.64 324 VAL D N 1
ATOM 15723 C CA . VAL D 1 307 ? 30.625 -46.805 -25.472 1.00 26.29 324 VAL D CA 1
ATOM 15724 C C . VAL D 1 307 ? 30.752 -47.433 -24.085 1.00 27.09 324 VAL D C 1
ATOM 15725 O O . VAL D 1 307 ? 30.993 -48.633 -23.977 1.00 26.68 324 VAL D O 1
ATOM 15729 N N . MET D 1 308 ? 30.573 -46.626 -23.029 1.00 26.39 325 MET D N 1
ATOM 15730 C CA . MET D 1 308 ? 30.641 -47.131 -21.665 1.00 26.83 325 MET D CA 1
ATOM 15731 C C . MET D 1 308 ? 29.549 -48.174 -21.423 1.00 25.79 325 MET D C 1
ATOM 15732 O O . MET D 1 308 ? 29.797 -49.189 -20.776 1.00 25.39 325 MET D O 1
ATOM 15737 N N . SER D 1 309 ? 28.349 -47.934 -21.963 1.00 25.20 326 SER D N 1
ATOM 15738 C CA . SER D 1 309 ? 27.242 -48.866 -21.819 1.00 27.29 326 SER D CA 1
ATOM 15739 C C . SER D 1 309 ? 27.562 -50.193 -22.516 1.00 28.38 326 SER D C 1
ATOM 15740 O O . SER D 1 309 ? 27.287 -51.266 -21.979 1.00 27.88 326 SER D O 1
ATOM 15743 N N . MET D 1 310 ? 28.152 -50.111 -23.714 1.00 28.14 327 MET D N 1
ATOM 15744 C CA . MET D 1 310 ? 28.510 -51.298 -24.478 1.00 29.86 327 MET D CA 1
ATOM 15745 C C . MET D 1 310 ? 29.591 -52.093 -23.744 1.00 30.73 327 MET D C 1
ATOM 15746 O O . MET D 1 310 ? 29.513 -53.319 -23.674 1.00 31.13 327 MET D O 1
ATOM 15751 N N . VAL D 1 311 ? 30.585 -51.385 -23.187 1.00 31.22 328 VAL D N 1
ATOM 15752 C CA . VAL D 1 311 ? 31.718 -52.023 -22.530 1.00 31.29 328 VAL D CA 1
ATOM 15753 C C . VAL D 1 311 ? 31.250 -52.808 -21.302 1.00 31.97 328 VAL D C 1
ATOM 15754 O O . VAL D 1 311 ? 31.762 -53.899 -21.046 1.00 29.88 328 VAL D O 1
ATOM 15758 N N . GLU D 1 312 ? 30.267 -52.276 -20.559 1.00 31.72 329 GLU D N 1
ATOM 15759 C CA . GLU D 1 312 ? 29.837 -52.914 -19.323 1.00 34.16 329 GLU D CA 1
ATOM 15760 C C . GLU D 1 312 ? 29.054 -54.186 -19.654 1.00 33.95 329 GLU D C 1
ATOM 15761 O O . GLU D 1 312 ? 28.958 -55.075 -18.812 1.00 35.18 329 GLU D O 1
ATOM 15767 N N . ASN D 1 313 ? 28.529 -54.270 -20.886 1.00 34.40 330 ASN D N 1
ATOM 15768 C CA . ASN D 1 313 ? 27.794 -55.433 -21.363 1.00 34.44 330 ASN D CA 1
ATOM 15769 C C . ASN D 1 313 ? 28.724 -56.481 -21.974 1.00 34.55 330 ASN D C 1
ATOM 15770 O O . ASN D 1 313 ? 28.270 -57.582 -22.281 1.00 34.64 330 ASN D O 1
ATOM 15775 N N . GLY D 1 314 ? 30.002 -56.133 -22.173 1.00 34.52 331 GLY D N 1
ATOM 15776 C CA . GLY D 1 314 ? 31.034 -57.118 -22.458 1.00 36.36 331 GLY D CA 1
ATOM 15777 C C . GLY D 1 314 ? 31.767 -56.899 -23.785 1.00 37.83 331 GLY D C 1
ATOM 15778 O O . GLY D 1 314 ? 32.538 -57.763 -24.194 1.00 38.92 331 GLY D O 1
ATOM 15779 N N . LEU D 1 315 ? 31.539 -55.760 -24.454 1.00 38.57 332 LEU D N 1
ATOM 15780 C CA . LEU D 1 315 ? 32.338 -55.378 -25.610 1.00 39.52 332 LEU D CA 1
ATOM 15781 C C . LEU D 1 315 ? 33.615 -54.714 -25.111 1.00 41.17 332 LEU D C 1
ATOM 15782 O O . LEU D 1 315 ? 33.628 -54.142 -24.024 1.00 42.71 332 LEU D O 1
ATOM 15787 N N . SER D 1 316 ? 34.679 -54.773 -25.920 1.00 42.04 333 SER D N 1
ATOM 15788 C CA . SER D 1 316 ? 35.857 -53.956 -25.679 1.00 42.27 333 SER D CA 1
ATOM 15789 C C . SER D 1 316 ? 35.571 -52.521 -26.114 1.00 40.64 333 SER D C 1
ATOM 15790 O O . SER D 1 316 ? 34.683 -52.272 -26.928 1.00 40.04 333 SER D O 1
ATOM 15793 N N . GLU D 1 317 ? 36.346 -51.585 -25.564 1.00 42.32 334 GLU D N 1
ATOM 15794 C CA . GLU D 1 317 ? 36.218 -50.173 -25.884 1.00 44.26 334 GLU D CA 1
ATOM 15795 C C . GLU D 1 317 ? 36.384 -49.967 -27.389 1.00 44.84 334 GLU D C 1
ATOM 15796 O O . GLU D 1 317 ? 35.591 -49.265 -28.012 1.00 41.86 334 GLU D O 1
ATOM 15802 N N . GLN D 1 318 ? 37.413 -50.602 -27.962 1.00 47.76 335 GLN D N 1
ATOM 15803 C CA . GLN D 1 318 ? 37.776 -50.401 -29.357 1.00 52.35 335 GLN D CA 1
ATOM 15804 C C . GLN D 1 318 ? 36.644 -50.852 -30.281 1.00 49.18 335 GLN D C 1
ATOM 15805 O O . GLN D 1 318 ? 36.309 -50.148 -31.231 1.00 47.96 335 GLN D O 1
ATOM 15811 N N . GLU D 1 319 ? 36.049 -52.018 -30.002 1.00 49.08 336 GLU D N 1
ATOM 15812 C CA . GLU D 1 319 ? 35.020 -52.557 -30.878 1.00 49.99 336 GLU D CA 1
ATOM 15813 C C . GLU D 1 319 ? 33.708 -51.793 -30.688 1.00 46.94 336 GLU D C 1
ATOM 15814 O O . GLU D 1 319 ? 32.922 -51.688 -31.628 1.00 45.44 336 GLU D O 1
ATOM 15820 N N . ALA D 1 320 ? 33.478 -51.241 -29.488 1.00 43.02 337 ALA D N 1
ATOM 15821 C CA . ALA D 1 320 ? 32.300 -50.419 -29.244 1.00 40.75 337 ALA D CA 1
ATOM 15822 C C . ALA D 1 320 ? 32.369 -49.136 -30.074 1.00 38.06 337 ALA D C 1
ATOM 15823 O O . ALA D 1 320 ? 31.380 -48.730 -30.679 1.00 36.79 337 ALA D O 1
ATOM 15825 N N . GLN D 1 321 ? 33.550 -48.511 -30.104 1.00 39.06 338 GLN D N 1
ATOM 15826 C CA . GLN D 1 321 ? 33.757 -47.262 -30.822 1.00 41.11 338 GLN D CA 1
ATOM 15827 C C . GLN D 1 321 ? 33.578 -47.464 -32.327 1.00 42.83 338 GLN D C 1
ATOM 15828 O O . GLN D 1 321 ? 33.056 -46.583 -33.012 1.00 43.29 338 GLN D O 1
ATOM 15834 N N . LYS D 1 322 ? 33.994 -48.637 -32.825 1.00 42.04 339 LYS D N 1
ATOM 15835 C CA . LYS D 1 322 ? 33.902 -48.965 -34.241 1.00 43.86 339 LYS D CA 1
ATOM 15836 C C . LYS D 1 322 ? 32.444 -49.031 -34.698 1.00 44.69 339 LYS D C 1
ATOM 15837 O O . LYS D 1 322 ? 32.182 -49.007 -35.898 1.00 47.67 339 LYS D O 1
ATOM 15839 N N . LYS D 1 323 ? 31.498 -49.105 -33.752 1.00 43.36 340 LYS D N 1
ATOM 15840 C CA . LYS D 1 323 ? 30.085 -49.190 -34.092 1.00 42.56 340 LYS D CA 1
ATOM 15841 C C . LYS D 1 323 ? 29.450 -47.803 -34.177 1.00 40.15 340 LYS D C 1
ATOM 15842 O O . LYS D 1 323 ? 28.250 -47.693 -34.423 1.00 41.15 340 LYS D O 1
ATOM 15848 N N . ILE D 1 324 ? 30.254 -46.746 -33.999 1.00 39.94 341 ILE D N 1
ATOM 15849 C CA . ILE D 1 324 ? 29.739 -45.387 -33.987 1.00 38.98 341 ILE D CA 1
ATOM 15850 C C . ILE D 1 324 ? 30.406 -44.583 -35.103 1.00 38.64 341 ILE D C 1
ATOM 15851 O O . ILE D 1 324 ? 31.631 -44.517 -35.172 1.00 37.10 341 ILE D O 1
ATOM 15856 N N . TRP D 1 325 ? 29.568 -43.974 -35.954 1.00 41.22 342 TRP D N 1
ATOM 15857 C CA . TRP D 1 325 ? 30.004 -43.110 -37.043 1.00 43.86 342 TRP D CA 1
ATOM 15858 C C . TRP D 1 325 ? 29.395 -41.722 -36.864 1.00 43.06 342 TRP D C 1
ATOM 15859 O O . TRP D 1 325 ? 28.300 -41.592 -36.316 1.00 40.71 342 TRP D O 1
ATOM 15870 N N . MET D 1 326 ? 30.095 -40.693 -37.364 1.00 43.76 343 MET D N 1
ATOM 15871 C CA . MET D 1 326 ? 29.618 -39.323 -37.255 1.00 45.52 343 MET D CA 1
ATOM 15872 C C . MET D 1 326 ? 29.712 -38.621 -38.610 1.00 47.44 343 MET D C 1
ATOM 15873 O O . MET D 1 326 ? 30.634 -38.867 -39.387 1.00 45.55 343 MET D O 1
ATOM 15878 N N . PHE D 1 327 ? 28.744 -37.730 -38.865 1.00 48.80 344 PHE D N 1
ATOM 15879 C CA . PHE D 1 327 ? 28.650 -37.002 -40.119 1.00 50.94 344 PHE D CA 1
ATOM 15880 C C . PHE D 1 327 ? 28.274 -35.552 -39.821 1.00 50.32 344 PHE D C 1
ATOM 15881 O O . PHE D 1 327 ? 27.120 -35.265 -39.502 1.00 49.15 344 PHE D O 1
ATOM 15889 N N . ASP D 1 328 ? 29.257 -34.650 -39.946 1.00 53.53 345 ASP D N 1
ATOM 15890 C CA . ASP D 1 328 ? 29.096 -33.255 -39.563 1.00 57.34 345 ASP D CA 1
ATOM 15891 C C . ASP D 1 328 ? 28.711 -32.430 -40.793 1.00 61.68 345 ASP D C 1
ATOM 15892 O O . ASP D 1 328 ? 28.203 -32.974 -41.771 1.00 61.62 345 ASP D O 1
ATOM 15897 N N . LYS D 1 329 ? 28.940 -31.109 -40.724 1.00 64.13 346 LYS D N 1
ATOM 15898 C CA . LYS D 1 329 ? 28.624 -30.193 -41.811 1.00 65.40 346 LYS D CA 1
ATOM 15899 C C . LYS D 1 329 ? 29.604 -30.366 -42.972 1.00 65.84 346 LYS D C 1
ATOM 15900 O O . LYS D 1 329 ? 29.278 -30.021 -44.106 1.00 67.37 346 LYS D O 1
ATOM 15902 N N . TYR D 1 330 ? 30.796 -30.905 -42.687 1.00 66.83 347 TYR D N 1
ATOM 15903 C CA . TYR D 1 330 ? 31.838 -31.067 -43.689 1.00 69.29 347 TYR D CA 1
ATOM 15904 C C . TYR D 1 330 ? 31.889 -32.513 -44.186 1.00 71.36 347 TYR D C 1
ATOM 15905 O O . TYR D 1 330 ? 32.946 -32.982 -44.604 1.00 73.25 347 TYR D O 1
ATOM 15914 N N . GLY D 1 331 ? 30.747 -33.213 -44.143 1.00 71.70 348 GLY D N 1
ATOM 15915 C CA . GLY D 1 331 ? 30.656 -34.577 -44.643 1.00 70.74 348 GLY D CA 1
ATOM 15916 C C . GLY D 1 331 ? 30.929 -35.610 -43.550 1.00 70.61 348 GLY D C 1
ATOM 15917 O O . GLY D 1 331 ? 30.793 -35.317 -42.362 1.00 70.07 348 GLY D O 1
ATOM 15918 N N . LEU D 1 332 ? 31.311 -36.823 -43.975 1.00 65.47 349 LEU D N 1
ATOM 15919 C CA . LEU D 1 332 ? 31.528 -37.938 -43.067 1.00 64.13 349 LEU D CA 1
ATOM 15920 C C . LEU D 1 332 ? 32.900 -37.792 -42.420 1.00 64.89 349 LEU D C 1
ATOM 15921 O O . LEU D 1 332 ? 33.855 -37.385 -43.077 1.00 65.65 349 LEU D O 1
ATOM 15926 N N . LEU D 1 333 ? 32.983 -38.141 -41.130 1.00 65.32 350 LEU D N 1
ATOM 15927 C CA . LEU D 1 333 ? 34.252 -38.183 -40.423 1.00 64.69 350 LEU D CA 1
ATOM 15928 C C . LEU D 1 333 ? 34.938 -39.514 -40.731 1.00 64.09 350 LEU D C 1
ATOM 15929 O O . LEU D 1 333 ? 34.537 -40.557 -40.217 1.00 64.34 350 LEU D O 1
ATOM 15934 N N . VAL D 1 334 ? 35.960 -39.461 -41.594 1.00 63.93 351 VAL D N 1
ATOM 15935 C CA . VAL D 1 334 ? 36.749 -40.629 -41.954 1.00 63.39 351 VAL D CA 1
ATOM 15936 C C . VAL D 1 334 ? 38.224 -40.242 -41.909 1.00 65.01 351 VAL D C 1
ATOM 15937 O O . VAL D 1 334 ? 38.557 -39.064 -42.023 1.00 65.46 351 VAL D O 1
ATOM 15939 N N . LYS D 1 335 ? 39.098 -41.243 -41.742 1.00 68.11 352 LYS D N 1
ATOM 15940 C CA . LYS D 1 335 ? 40.526 -41.002 -41.598 1.00 70.59 352 LYS D CA 1
ATOM 15941 C C . LYS D 1 335 ? 41.084 -40.404 -42.889 1.00 74.71 352 LYS D C 1
ATOM 15942 O O . LYS D 1 335 ? 40.909 -40.968 -43.968 1.00 74.63 352 LYS D O 1
ATOM 15948 N N . GLY D 1 336 ? 41.753 -39.252 -42.754 1.00 75.50 353 GLY D N 1
ATOM 15949 C CA . GLY D 1 336 ? 42.409 -38.588 -43.869 1.00 75.06 353 GLY D CA 1
ATOM 15950 C C . GLY D 1 336 ? 41.413 -37.833 -44.744 1.00 76.41 353 GLY D C 1
ATOM 15951 O O . GLY D 1 336 ? 41.447 -37.959 -45.965 1.00 79.72 353 GLY D O 1
ATOM 15952 N N . ARG D 1 337 ? 40.531 -37.051 -44.106 1.00 76.73 354 ARG D N 1
ATOM 15953 C CA . ARG D 1 337 ? 39.583 -36.207 -44.817 1.00 76.19 354 ARG D CA 1
ATOM 15954 C C . ARG D 1 337 ? 40.132 -34.781 -44.861 1.00 77.40 354 ARG D C 1
ATOM 15955 O O . ARG D 1 337 ? 41.232 -34.521 -44.380 1.00 78.95 354 ARG D O 1
ATOM 15963 N N . LYS D 1 338 ? 39.354 -33.865 -45.450 1.00 78.15 355 LYS D N 1
ATOM 15964 C CA . LYS D 1 338 ? 39.776 -32.484 -45.624 1.00 78.58 355 LYS D CA 1
ATOM 15965 C C . LYS D 1 338 ? 39.615 -31.717 -44.314 1.00 78.92 355 LYS D C 1
ATOM 15966 O O . LYS D 1 338 ? 40.550 -31.060 -43.861 1.00 77.01 355 LYS D O 1
ATOM 15968 N N . ALA D 1 339 ? 38.419 -31.810 -43.717 1.00 80.66 356 ALA D N 1
ATOM 15969 C CA . ALA D 1 339 ? 38.053 -30.990 -42.572 1.00 80.94 356 ALA D CA 1
ATOM 15970 C C . ALA D 1 339 ? 38.793 -31.450 -41.316 1.00 80.71 356 ALA D C 1
ATOM 15971 O O . ALA D 1 339 ? 39.391 -32.525 -41.296 1.00 79.35 356 ALA D O 1
ATOM 15973 N N . LYS D 1 340 ? 38.734 -30.611 -40.272 1.00 80.53 357 LYS D N 1
ATOM 15974 C CA . LYS D 1 340 ? 39.522 -30.796 -39.062 1.00 79.92 357 LYS D CA 1
ATOM 15975 C C . LYS D 1 340 ? 38.946 -31.933 -38.220 1.00 78.58 357 LYS D C 1
ATOM 15976 O O . LYS D 1 340 ? 37.735 -32.011 -38.019 1.00 75.82 357 LYS D O 1
ATOM 15978 N N . ILE D 1 341 ? 39.845 -32.796 -37.728 1.00 78.71 358 ILE D N 1
ATOM 15979 C CA . ILE D 1 341 ? 39.501 -33.899 -36.844 1.00 79.11 358 ILE D CA 1
ATOM 15980 C C . ILE D 1 341 ? 40.341 -33.774 -35.575 1.00 79.19 358 ILE D C 1
ATOM 15981 O O . ILE D 1 341 ? 41.537 -34.057 -35.598 1.00 80.78 358 ILE D O 1
ATOM 15986 N N . ASP D 1 342 ? 39.704 -33.359 -34.472 1.00 80.37 359 ASP D N 1
ATOM 15987 C CA . ASP D 1 342 ? 40.388 -33.233 -33.192 1.00 81.95 359 ASP D CA 1
ATOM 15988 C C . ASP D 1 342 ? 40.511 -34.616 -32.550 1.00 82.67 359 ASP D C 1
ATOM 15989 O O . ASP D 1 342 ? 40.032 -35.607 -33.100 1.00 84.02 359 ASP D O 1
ATOM 15994 N N . SER D 1 343 ? 41.171 -34.667 -31.386 1.00 82.03 360 SER D N 1
ATOM 15995 C CA . SER D 1 343 ? 41.487 -35.921 -30.716 1.00 79.60 360 SER D CA 1
ATOM 15996 C C . SER D 1 343 ? 40.269 -36.482 -29.982 1.00 73.38 360 SER D C 1
ATOM 15997 O O . SER D 1 343 ? 40.244 -37.666 -29.656 1.00 74.24 360 SER D O 1
ATOM 16000 N N . TYR D 1 344 ? 39.273 -35.628 -29.710 1.00 67.04 361 TYR D N 1
ATOM 16001 C CA . TYR D 1 344 ? 38.025 -36.064 -29.103 1.00 61.82 361 TYR D CA 1
ATOM 16002 C C . TYR D 1 344 ? 37.191 -36.829 -30.132 1.00 58.47 361 TYR D C 1
ATOM 16003 O O . TYR D 1 344 ? 36.429 -37.724 -29.771 1.00 54.26 361 TYR D O 1
ATOM 16005 N N . GLN D 1 345 ? 37.342 -36.463 -31.412 1.00 56.45 362 GLN D N 1
ATOM 16006 C CA . GLN D 1 345 ? 36.604 -37.085 -32.500 1.00 53.06 362 GLN D CA 1
ATOM 16007 C C . GLN D 1 345 ? 37.345 -38.327 -32.995 1.00 50.83 362 GLN D C 1
ATOM 16008 O O . GLN D 1 345 ? 36.722 -39.220 -33.563 1.00 50.32 362 GLN D O 1
ATOM 16014 N N . GLU D 1 346 ? 38.661 -38.392 -32.744 1.00 51.50 363 GLU D N 1
ATOM 16015 C CA . GLU D 1 346 ? 39.523 -39.430 -33.295 1.00 53.33 363 GLU D CA 1
ATOM 16016 C C . GLU D 1 346 ? 38.945 -40.830 -33.068 1.00 55.11 363 GLU D C 1
ATOM 16017 O O . GLU D 1 346 ? 38.912 -41.628 -34.002 1.00 57.18 363 GLU D O 1
ATOM 16019 N N . PRO D 1 347 ? 38.497 -41.198 -31.842 1.00 54.87 364 PRO D N 1
ATOM 16020 C CA . PRO D 1 347 ? 37.911 -42.523 -31.602 1.00 52.43 364 PRO D CA 1
ATOM 16021 C C . PRO D 1 347 ? 36.761 -42.942 -32.518 1.00 50.70 364 PRO D C 1
ATOM 16022 O O . PRO D 1 347 ? 36.541 -44.136 -32.715 1.00 51.56 364 PRO D O 1
ATOM 16026 N N . PHE D 1 348 ? 36.023 -41.965 -33.062 1.00 49.19 365 PHE D N 1
ATOM 16027 C CA . PHE D 1 348 ? 34.857 -42.249 -33.886 1.00 48.77 365 PHE D CA 1
ATOM 16028 C C . PHE D 1 348 ? 35.119 -41.889 -35.350 1.00 50.96 365 PHE D C 1
ATOM 16029 O O . PHE D 1 348 ? 34.177 -41.767 -36.132 1.00 48.44 365 PHE D O 1
ATOM 16037 N N . THR D 1 349 ? 36.398 -41.722 -35.714 1.00 54.91 366 THR D N 1
ATOM 16038 C CA . THR D 1 349 ? 36.785 -41.475 -37.094 1.00 57.87 366 THR D CA 1
ATOM 16039 C C . THR D 1 349 ? 37.432 -42.745 -37.642 1.00 59.49 366 THR D C 1
ATOM 16040 O O . THR D 1 349 ? 38.496 -43.151 -37.179 1.00 61.05 366 THR D O 1
ATOM 16044 N N . HIS D 1 350 ? 36.766 -43.364 -38.622 1.00 61.95 367 HIS D N 1
ATOM 16045 C CA . HIS D 1 350 ? 37.213 -44.621 -39.198 1.00 63.62 367 HIS D CA 1
ATOM 16046 C C . HIS D 1 350 ? 37.544 -44.400 -40.680 1.00 62.31 367 HIS D C 1
ATOM 16047 O O . HIS D 1 350 ? 38.573 -44.955 -41.125 1.00 62.68 367 HIS D O 1
ATOM 16054 N N . PRO D 1 357 ? 30.542 -41.200 -49.350 1.00 69.61 374 PRO D N 1
ATOM 16055 C CA . PRO D 1 357 ? 29.213 -40.678 -49.051 1.00 70.55 374 PRO D CA 1
ATOM 16056 C C . PRO D 1 357 ? 29.276 -39.160 -48.906 1.00 72.62 374 PRO D C 1
ATOM 16057 O O . PRO D 1 357 ? 30.031 -38.647 -48.084 1.00 78.47 374 PRO D O 1
ATOM 16061 N N . ASP D 1 358 ? 28.476 -38.452 -49.712 1.00 72.47 375 ASP D N 1
ATOM 16062 C CA . ASP D 1 358 ? 28.557 -37.001 -49.797 1.00 72.38 375 ASP D CA 1
ATOM 16063 C C . ASP D 1 358 ? 27.346 -36.345 -49.135 1.00 69.09 375 ASP D C 1
ATOM 16064 O O . ASP D 1 358 ? 27.422 -35.177 -48.759 1.00 69.90 375 ASP D O 1
ATOM 16069 N N . THR D 1 359 ? 26.230 -37.078 -49.019 1.00 65.89 376 THR D N 1
ATOM 16070 C CA . THR D 1 359 ? 25.074 -36.599 -48.276 1.00 65.67 376 THR D CA 1
ATOM 16071 C C . THR D 1 359 ? 24.762 -37.593 -47.157 1.00 61.69 376 THR D C 1
ATOM 16072 O O . THR D 1 359 ? 25.366 -38.662 -47.082 1.00 60.22 376 THR D O 1
ATOM 16076 N N . PHE D 1 360 ? 23.828 -37.220 -46.274 1.00 58.27 377 PHE D N 1
ATOM 16077 C CA . PHE D 1 360 ? 23.490 -38.044 -45.124 1.00 57.06 377 PHE D CA 1
ATOM 16078 C C . PHE D 1 360 ? 22.657 -39.237 -45.590 1.00 56.32 377 PHE D C 1
ATOM 16079 O O . PHE D 1 360 ? 22.787 -40.327 -45.039 1.00 53.25 377 PHE D O 1
ATOM 16087 N N . GLU D 1 361 ? 21.811 -39.013 -46.606 1.00 58.05 378 GLU D N 1
ATOM 16088 C CA . GLU D 1 361 ? 21.026 -40.070 -47.230 1.00 58.85 378 GLU D CA 1
ATOM 16089 C C . GLU D 1 361 ? 21.947 -41.176 -47.743 1.00 56.83 378 GLU D C 1
ATOM 16090 O O . GLU D 1 361 ? 21.674 -42.354 -47.533 1.00 57.55 378 GLU D O 1
ATOM 16096 N N . ASP D 1 362 ? 23.037 -40.785 -48.416 1.00 56.46 379 ASP D N 1
ATOM 16097 C CA . ASP D 1 362 ? 24.015 -41.728 -48.931 1.00 58.17 379 ASP D CA 1
ATOM 16098 C C . ASP D 1 362 ? 24.662 -42.469 -47.766 1.00 56.08 379 ASP D C 1
ATOM 16099 O O . ASP D 1 362 ? 24.783 -43.690 -47.805 1.00 57.42 379 ASP D O 1
ATOM 16104 N N . ALA D 1 363 ? 25.069 -41.703 -46.744 1.00 54.22 380 ALA D N 1
ATOM 16105 C CA . ALA D 1 363 ? 25.694 -42.239 -45.545 1.00 51.36 380 ALA D CA 1
ATOM 16106 C C . ALA D 1 363 ? 24.846 -43.356 -44.938 1.00 46.34 380 ALA D C 1
ATOM 16107 O O . ALA D 1 363 ? 25.385 -44.392 -44.557 1.00 47.57 380 ALA D O 1
ATOM 16109 N N . VAL D 1 364 ? 23.527 -43.133 -44.850 1.00 44.52 381 VAL D N 1
ATOM 16110 C CA . VAL D 1 364 ? 22.602 -44.118 -44.308 1.00 45.23 381 VAL D CA 1
ATOM 16111 C C . VAL D 1 364 ? 22.622 -45.378 -45.174 1.00 49.70 381 VAL D C 1
ATOM 16112 O O . VAL D 1 364 ? 22.579 -46.486 -44.642 1.00 49.77 381 VAL D O 1
ATOM 16116 N N . ASN D 1 365 ? 22.690 -45.199 -46.503 1.00 50.17 382 ASN D N 1
ATOM 16117 C CA . ASN D 1 365 ? 22.585 -46.309 -47.441 1.00 48.27 382 ASN D CA 1
ATOM 16118 C C . ASN D 1 365 ? 23.871 -47.129 -47.466 1.00 47.64 382 ASN D C 1
ATOM 16119 O O . ASN D 1 365 ? 23.807 -48.346 -47.616 1.00 48.36 382 ASN D O 1
ATOM 16124 N N . ILE D 1 366 ? 25.028 -46.468 -47.323 1.00 49.41 383 ILE D N 1
ATOM 16125 C CA . ILE D 1 366 ? 26.311 -47.147 -47.448 1.00 51.95 383 ILE D CA 1
ATOM 16126 C C . ILE D 1 366 ? 26.693 -47.810 -46.122 1.00 52.75 383 ILE D C 1
ATOM 16127 O O . ILE D 1 366 ? 27.299 -48.880 -46.129 1.00 52.50 383 ILE D O 1
ATOM 16132 N N . LEU D 1 367 ? 26.349 -47.173 -44.993 1.00 52.05 384 LEU D N 1
ATOM 16133 C CA . LEU D 1 367 ? 26.734 -47.675 -43.680 1.00 49.15 384 LEU D CA 1
ATOM 16134 C C . LEU D 1 367 ? 25.653 -48.600 -43.123 1.00 47.36 384 LEU D C 1
ATOM 16135 O O . LEU D 1 367 ? 25.968 -49.548 -42.407 1.00 49.73 384 LEU D O 1
ATOM 16140 N N . LYS D 1 368 ? 24.386 -48.304 -43.436 1.00 46.51 385 LYS D N 1
ATOM 16141 C CA . LYS D 1 368 ? 23.252 -49.076 -42.951 1.00 47.97 385 LYS D CA 1
ATOM 16142 C C . LYS D 1 368 ? 23.265 -49.111 -41.424 1.00 47.56 385 LYS D C 1
ATOM 16143 O O . LYS D 1 368 ? 23.489 -50.161 -40.824 1.00 48.15 385 LYS D O 1
ATOM 16149 N N . PRO D 1 369 ? 23.017 -47.965 -40.749 1.00 44.26 386 PRO D N 1
ATOM 16150 C CA . PRO D 1 369 ? 22.915 -47.940 -39.290 1.00 41.95 386 PRO D CA 1
ATOM 16151 C C . PRO D 1 369 ? 21.550 -48.415 -38.806 1.00 37.62 386 PRO D C 1
ATOM 16152 O O . PRO D 1 369 ? 20.558 -48.297 -39.523 1.00 38.67 386 PRO D O 1
ATOM 16156 N N . SER D 1 370 ? 21.524 -48.955 -37.581 1.00 35.34 387 SER D N 1
ATOM 16157 C CA . SER D 1 370 ? 20.287 -49.262 -36.878 1.00 33.33 387 SER D CA 1
ATOM 16158 C C . SER D 1 370 ? 19.737 -48.013 -36.184 1.00 31.88 387 SER D C 1
ATOM 16159 O O . SER D 1 370 ? 18.542 -47.929 -35.917 1.00 31.62 387 SER D O 1
ATOM 16162 N N . THR D 1 371 ? 20.617 -47.047 -35.888 1.00 31.97 388 THR D N 1
ATOM 16163 C CA . THR D 1 371 ? 20.237 -45.844 -35.163 1.00 31.66 388 THR D CA 1
ATOM 16164 C C . THR D 1 371 ? 20.851 -44.620 -35.840 1.00 29.91 388 THR D C 1
ATOM 16165 O O . THR D 1 371 ? 22.029 -44.630 -36.194 1.00 29.69 388 THR D O 1
ATOM 16169 N N . ILE D 1 372 ? 20.046 -43.561 -35.979 1.00 29.85 389 ILE D N 1
ATOM 16170 C CA . ILE D 1 372 ? 20.554 -42.252 -36.365 1.00 31.81 389 ILE D CA 1
ATOM 16171 C C . ILE D 1 372 ? 20.191 -41.244 -35.276 1.00 30.31 389 ILE D C 1
ATOM 16172 O O . ILE D 1 372 ? 19.053 -41.206 -34.811 1.00 30.09 389 ILE D O 1
ATOM 16177 N N . ILE D 1 373 ? 21.171 -40.422 -34.886 1.00 31.19 390 ILE D N 1
ATOM 16178 C CA . ILE D 1 373 ? 20.971 -39.441 -33.830 1.00 31.34 390 ILE D CA 1
ATOM 16179 C C . ILE D 1 373 ? 21.225 -38.052 -34.407 1.00 29.82 390 ILE D C 1
ATOM 16180 O O . ILE D 1 373 ? 22.321 -37.776 -34.887 1.00 30.79 390 ILE D O 1
ATOM 16185 N N . GLY D 1 374 ? 20.195 -37.199 -34.347 1.00 30.15 391 GLY D N 1
ATOM 16186 C CA . GLY D 1 374 ? 20.253 -35.855 -34.899 1.00 31.44 391 GLY D CA 1
ATOM 16187 C C . GLY D 1 374 ? 20.593 -34.808 -33.838 1.00 30.90 391 GLY D C 1
ATOM 16188 O O . GLY D 1 374 ? 19.748 -34.452 -33.020 1.00 31.35 391 GLY D O 1
ATOM 16189 N N . VAL D 1 375 ? 21.833 -34.309 -33.890 1.00 33.22 392 VAL D N 1
ATOM 16190 C CA . VAL D 1 375 ? 22.305 -33.261 -32.999 1.00 36.88 392 VAL D CA 1
ATOM 16191 C C . VAL D 1 375 ? 23.101 -32.242 -33.816 1.00 38.48 392 VAL D C 1
ATOM 16192 O O . VAL D 1 375 ? 24.269 -31.982 -33.537 1.00 39.47 392 VAL D O 1
ATOM 16196 N N . ALA D 1 376 ? 22.440 -31.663 -34.828 1.00 42.69 393 ALA D N 1
ATOM 16197 C CA . ALA D 1 376 ? 23.086 -30.771 -35.782 1.00 44.65 393 ALA D CA 1
ATOM 16198 C C . ALA D 1 376 ? 22.659 -29.321 -35.556 1.00 44.95 393 ALA D C 1
ATOM 16199 O O . ALA D 1 376 ? 23.443 -28.409 -35.805 1.00 44.23 393 ALA D O 1
ATOM 16201 N N . GLY D 1 377 ? 21.410 -29.119 -35.115 1.00 46.99 394 GLY D N 1
ATOM 16202 C CA . GLY D 1 377 ? 20.882 -27.792 -34.838 1.00 49.08 394 GLY D CA 1
ATOM 16203 C C . GLY D 1 377 ? 20.623 -27.001 -36.120 1.00 51.69 394 GLY D C 1
ATOM 16204 O O . GLY D 1 377 ? 20.565 -25.773 -36.088 1.00 48.94 394 GLY D O 1
ATOM 16205 N N . ALA D 1 378 ? 20.429 -27.723 -37.233 1.00 54.89 395 ALA D N 1
ATOM 16206 C CA . ALA D 1 378 ? 20.473 -27.135 -38.562 1.00 54.59 395 ALA D CA 1
ATOM 16207 C C . ALA D 1 378 ? 19.219 -27.485 -39.360 1.00 54.89 395 ALA D C 1
ATOM 16208 O O . ALA D 1 378 ? 19.272 -27.550 -40.583 1.00 56.95 395 ALA D O 1
ATOM 16210 N N . GLY D 1 379 ? 18.091 -27.689 -38.669 1.00 56.61 396 GLY D N 1
ATOM 16211 C CA . GLY D 1 379 ? 16.809 -27.873 -39.333 1.00 57.61 396 GLY D CA 1
ATOM 16212 C C . GLY D 1 379 ? 16.608 -29.302 -39.839 1.00 59.49 396 GLY D C 1
ATOM 16213 O O . GLY D 1 379 ? 17.283 -30.230 -39.395 1.00 58.66 396 GLY D O 1
ATOM 16214 N N . ARG D 1 380 ? 15.678 -29.450 -40.792 1.00 59.45 397 ARG D N 1
ATOM 16215 C CA . ARG D 1 380 ? 15.108 -30.737 -41.159 1.00 57.53 397 ARG D CA 1
ATOM 16216 C C . ARG D 1 380 ? 16.044 -31.500 -42.093 1.00 56.79 397 ARG D C 1
ATOM 16217 O O . ARG D 1 380 ? 15.790 -31.577 -43.293 1.00 58.51 397 ARG D O 1
ATOM 16225 N N . LEU D 1 381 ? 17.106 -32.088 -41.526 1.00 54.42 398 LEU D N 1
ATOM 16226 C CA . LEU D 1 381 ? 18.087 -32.839 -42.297 1.00 51.51 398 LEU D CA 1
ATOM 16227 C C . LEU D 1 381 ? 17.734 -34.325 -42.330 1.00 49.00 398 LEU D C 1
ATOM 16228 O O . LEU D 1 381 ? 18.355 -35.077 -43.077 1.00 46.66 398 LEU D O 1
ATOM 16233 N N . PHE D 1 382 ? 16.775 -34.752 -41.497 1.00 47.31 399 PHE D N 1
ATOM 16234 C CA . PHE D 1 382 ? 16.200 -36.082 -41.626 1.00 47.15 399 PHE D CA 1
ATOM 16235 C C . PHE D 1 382 ? 15.011 -35.956 -42.575 1.00 47.76 399 PHE D C 1
ATOM 16236 O O . PHE D 1 382 ? 13.860 -35.890 -42.142 1.00 47.77 399 PHE D O 1
ATOM 16244 N N . THR D 1 383 ? 15.326 -35.899 -43.875 1.00 51.35 400 THR D N 1
ATOM 16245 C CA . THR D 1 383 ? 14.336 -35.679 -44.919 1.00 53.20 400 THR D CA 1
ATOM 16246 C C . THR D 1 383 ? 13.478 -36.931 -45.060 1.00 53.59 400 THR D C 1
ATOM 16247 O O . THR D 1 383 ? 13.921 -38.023 -44.707 1.00 53.54 400 THR D O 1
ATOM 16251 N N . PRO D 1 384 ? 12.245 -36.824 -45.604 1.00 54.12 401 PRO D N 1
ATOM 16252 C CA . PRO D 1 384 ? 11.431 -38.008 -45.886 1.00 54.37 401 PRO D CA 1
ATOM 16253 C C . PRO D 1 384 ? 12.236 -39.166 -46.479 1.00 53.94 401 PRO D C 1
ATOM 16254 O O . PRO D 1 384 ? 12.017 -40.319 -46.111 1.00 55.99 401 PRO D O 1
ATOM 16258 N N . ASP D 1 385 ? 13.177 -38.845 -47.378 1.00 51.64 402 ASP D N 1
ATOM 16259 C CA . ASP D 1 385 ? 14.062 -39.831 -47.985 1.00 51.38 402 ASP D CA 1
ATOM 16260 C C . ASP D 1 385 ? 14.857 -40.589 -46.922 1.00 49.54 402 ASP D C 1
ATOM 16261 O O . ASP D 1 385 ? 14.929 -41.816 -46.962 1.00 46.58 402 ASP D O 1
ATOM 16266 N N . VAL D 1 386 ? 15.475 -39.849 -45.992 1.00 48.80 403 VAL D N 1
ATOM 16267 C CA . VAL D 1 386 ? 16.320 -40.440 -44.964 1.00 45.90 403 VAL D CA 1
ATOM 16268 C C . VAL D 1 386 ? 15.484 -41.378 -44.094 1.00 42.37 403 VAL D C 1
ATOM 16269 O O . VAL D 1 386 ? 15.939 -42.470 -43.767 1.00 43.44 403 VAL D O 1
ATOM 16273 N N . ILE D 1 387 ? 14.261 -40.960 -43.744 1.00 43.48 404 ILE D N 1
ATOM 16274 C CA . ILE D 1 387 ? 13.389 -41.753 -42.891 1.00 44.71 404 ILE D CA 1
ATOM 16275 C C . ILE D 1 387 ? 13.050 -43.067 -43.595 1.00 47.32 404 ILE D C 1
ATOM 16276 O O . ILE D 1 387 ? 13.216 -44.141 -43.014 1.00 45.31 404 ILE D O 1
ATOM 16281 N N . ARG D 1 388 ? 12.567 -42.969 -44.845 1.00 46.81 405 ARG D N 1
ATOM 16282 C CA . ARG D 1 388 ? 12.161 -44.135 -45.618 1.00 45.58 405 ARG D CA 1
ATOM 16283 C C . ARG D 1 388 ? 13.329 -45.113 -45.743 1.00 42.67 405 ARG D C 1
ATOM 16284 O O . ARG D 1 388 ? 13.145 -46.318 -45.598 1.00 43.46 405 ARG D O 1
ATOM 16292 N N . ALA D 1 389 ? 14.532 -44.583 -45.990 1.00 43.00 406 ALA D N 1
ATOM 16293 C CA . ALA D 1 389 ? 15.729 -45.397 -46.140 1.00 42.72 406 ALA D CA 1
ATOM 16294 C C . ALA D 1 389 ? 16.099 -46.105 -44.834 1.00 45.02 406 ALA D C 1
ATOM 16295 O O . ALA D 1 389 ? 16.704 -47.179 -44.867 1.00 43.44 406 ALA D O 1
ATOM 16297 N N . MET D 1 390 ? 15.771 -45.490 -43.686 1.00 44.70 407 MET D N 1
ATOM 16298 C CA . MET D 1 390 ? 15.990 -46.127 -42.395 1.00 43.58 407 MET D CA 1
ATOM 16299 C C . MET D 1 390 ? 14.966 -47.244 -42.206 1.00 42.63 407 MET D C 1
ATOM 16300 O O . MET D 1 390 ? 15.320 -48.337 -41.768 1.00 41.23 407 MET D O 1
ATOM 16305 N N . ALA D 1 391 ? 13.707 -46.959 -42.561 1.00 43.39 408 ALA D N 1
ATOM 16306 C CA . ALA D 1 391 ? 12.626 -47.930 -42.479 1.00 46.46 408 ALA D CA 1
ATOM 16307 C C . ALA D 1 391 ? 12.840 -49.086 -43.458 1.00 49.70 408 ALA D C 1
ATOM 16308 O O . ALA D 1 391 ? 12.299 -50.171 -43.258 1.00 49.80 408 ALA D O 1
ATOM 16310 N N . SER D 1 392 ? 13.610 -48.843 -44.526 1.00 53.61 409 SER D N 1
ATOM 16311 C CA . SER D 1 392 ? 13.955 -49.883 -45.481 1.00 54.90 409 SER D CA 1
ATOM 16312 C C . SER D 1 392 ? 14.993 -50.829 -44.883 1.00 54.78 409 SER D C 1
ATOM 16313 O O . SER D 1 392 ? 14.834 -52.046 -44.956 1.00 56.01 409 SER D O 1
ATOM 16316 N N . ILE D 1 393 ? 16.051 -50.254 -44.298 1.00 51.54 410 ILE D N 1
ATOM 16317 C CA . ILE D 1 393 ? 17.199 -51.017 -43.830 1.00 51.00 410 ILE D CA 1
ATOM 16318 C C . ILE D 1 393 ? 16.847 -51.789 -42.555 1.00 48.80 410 ILE D C 1
ATOM 16319 O O . ILE D 1 393 ? 17.364 -52.882 -42.343 1.00 49.56 410 ILE D O 1
ATOM 16324 N N . ASN D 1 394 ? 15.969 -51.226 -41.715 1.00 46.75 411 ASN D N 1
ATOM 16325 C CA . ASN D 1 394 ? 15.697 -51.776 -40.393 1.00 44.08 411 ASN D CA 1
ATOM 16326 C C . ASN D 1 394 ? 14.207 -52.062 -40.239 1.00 43.07 411 ASN D C 1
ATOM 16327 O O . ASN D 1 394 ? 13.371 -51.301 -40.718 1.00 42.29 411 ASN D O 1
ATOM 16332 N N . GLU D 1 395 ? 13.891 -53.153 -39.531 1.00 46.07 412 GLU D N 1
ATOM 16333 C CA . GLU D 1 395 ? 12.520 -53.474 -39.169 1.00 47.14 412 GLU D CA 1
ATOM 16334 C C . GLU D 1 395 ? 11.988 -52.417 -38.200 1.00 47.87 412 GLU D C 1
ATOM 16335 O O . GLU D 1 395 ? 10.857 -51.956 -38.348 1.00 45.33 412 GLU D O 1
ATOM 16341 N N . ARG D 1 396 ? 12.812 -52.048 -37.208 1.00 48.13 413 ARG D N 1
ATOM 16342 C CA . ARG D 1 396 ? 12.452 -51.032 -36.231 1.00 48.10 413 ARG D CA 1
ATOM 16343 C C . ARG D 1 396 ? 13.580 -50.005 -36.161 1.00 46.43 413 ARG D C 1
ATOM 16344 O O . ARG D 1 396 ? 14.493 -50.139 -35.347 1.00 44.10 413 ARG D O 1
ATOM 16352 N N . PRO D 1 397 ? 13.571 -48.957 -37.020 1.00 43.15 414 PRO D N 1
ATOM 16353 C CA . PRO D 1 397 ? 14.645 -47.963 -37.020 1.00 40.11 414 PRO D CA 1
ATOM 16354 C C . PRO D 1 397 ? 14.571 -47.077 -35.779 1.00 35.59 414 PRO D C 1
ATOM 16355 O O . PRO D 1 397 ? 13.482 -46.760 -35.304 1.00 34.11 414 PRO D O 1
ATOM 16359 N N . VAL D 1 398 ? 15.740 -46.699 -35.252 1.00 35.37 415 VAL D N 1
ATOM 16360 C CA . VAL D 1 398 ? 15.807 -45.757 -34.144 1.00 34.05 415 VAL D CA 1
ATOM 16361 C C . VAL D 1 398 ? 16.201 -44.395 -34.709 1.00 31.47 415 VAL D C 1
ATOM 16362 O O . VAL D 1 398 ? 17.283 -44.243 -35.276 1.00 33.10 415 VAL D O 1
ATOM 16366 N N . ILE D 1 399 ? 15.303 -43.419 -34.547 1.00 31.67 416 ILE D N 1
ATOM 16367 C CA . ILE D 1 399 ? 15.514 -42.072 -35.053 1.00 32.21 416 ILE D CA 1
ATOM 16368 C C . ILE D 1 399 ? 15.348 -41.091 -33.895 1.00 30.49 416 ILE D C 1
ATOM 16369 O O . ILE D 1 399 ? 14.243 -40.916 -33.382 1.00 30.43 416 ILE D O 1
ATOM 16374 N N . PHE D 1 400 ? 16.460 -40.471 -33.482 1.00 31.86 417 PHE D N 1
ATOM 16375 C CA . PHE D 1 400 ? 16.440 -39.451 -32.444 1.00 32.75 417 PHE D CA 1
ATOM 16376 C C . PHE D 1 400 ? 16.743 -38.099 -33.084 1.00 32.22 417 PHE D C 1
ATOM 16377 O O . PHE D 1 400 ? 17.833 -37.891 -33.609 1.00 31.48 417 PHE D O 1
ATOM 16385 N N . ALA D 1 401 ? 15.756 -37.198 -33.038 1.00 34.16 418 ALA D N 1
ATOM 16386 C CA . ALA D 1 401 ? 15.917 -35.839 -33.532 1.00 36.57 418 ALA D CA 1
ATOM 16387 C C . ALA D 1 401 ? 15.955 -34.884 -32.342 1.00 36.61 418 ALA D C 1
ATOM 16388 O O . ALA D 1 401 ? 14.915 -34.433 -31.863 1.00 38.11 418 ALA D O 1
ATOM 16390 N N . LEU D 1 402 ? 17.169 -34.584 -31.872 1.00 38.79 419 LEU D N 1
ATOM 16391 C CA . LEU D 1 402 ? 17.353 -33.976 -30.563 1.00 41.41 419 LEU D CA 1
ATOM 16392 C C . LEU D 1 402 ? 17.520 -32.460 -30.660 1.00 44.45 419 LEU D C 1
ATOM 16393 O O . LEU D 1 402 ? 17.365 -31.768 -29.656 1.00 44.68 419 LEU D O 1
ATOM 16398 N N . SER D 1 403 ? 17.819 -31.943 -31.859 1.00 46.74 420 SER D N 1
ATOM 16399 C CA . SER D 1 403 ? 18.040 -30.517 -32.040 1.00 47.93 420 SER D CA 1
ATOM 16400 C C . SER D 1 403 ? 16.808 -29.720 -31.608 1.00 49.31 420 SER D C 1
ATOM 16401 O O . SER D 1 403 ? 15.675 -30.129 -31.865 1.00 49.38 420 SER D O 1
ATOM 16404 N N . ASN D 1 404 ? 17.055 -28.601 -30.911 1.00 53.34 421 ASN D N 1
ATOM 16405 C CA . ASN D 1 404 ? 16.023 -27.689 -30.435 1.00 53.99 421 ASN D CA 1
ATOM 16406 C C . ASN D 1 404 ? 16.328 -26.285 -30.957 1.00 54.41 421 ASN D C 1
ATOM 16407 O O . ASN D 1 404 ? 17.473 -26.005 -31.314 1.00 52.32 421 ASN D O 1
ATOM 16412 N N . PRO D 1 405 ? 15.339 -25.357 -31.034 1.00 55.67 422 PRO D N 1
ATOM 16413 C CA . PRO D 1 405 ? 13.930 -25.650 -30.742 1.00 56.06 422 PRO D CA 1
ATOM 16414 C C . PRO D 1 405 ? 13.232 -26.377 -31.891 1.00 55.07 422 PRO D C 1
ATOM 16415 O O . PRO D 1 405 ? 13.873 -26.723 -32.879 1.00 52.99 422 PRO D O 1
ATOM 16419 N N . THR D 1 406 ? 11.917 -26.593 -31.751 1.00 56.79 423 THR D N 1
ATOM 16420 C CA . THR D 1 406 ? 11.139 -27.407 -32.675 1.00 60.96 423 THR D CA 1
ATOM 16421 C C . THR D 1 406 ? 11.593 -27.190 -34.119 1.00 62.31 423 THR D C 1
ATOM 16422 O O . THR D 1 406 ? 11.762 -28.157 -34.859 1.00 64.03 423 THR D O 1
ATOM 16426 N N . ALA D 1 407 ? 11.792 -25.922 -34.505 1.00 60.70 424 ALA D N 1
ATOM 16427 C CA . ALA D 1 407 ? 12.049 -25.553 -35.889 1.00 60.20 424 ALA D CA 1
ATOM 16428 C C . ALA D 1 407 ? 13.419 -26.038 -36.370 1.00 60.05 424 ALA D C 1
ATOM 16429 O O . ALA D 1 407 ? 13.645 -26.115 -37.577 1.00 60.20 424 ALA D O 1
ATOM 16431 N N . GLN D 1 408 ? 14.331 -26.355 -35.440 1.00 58.03 425 GLN D N 1
ATOM 16432 C CA . GLN D 1 408 ? 15.675 -26.795 -35.793 1.00 57.45 425 GLN D CA 1
ATOM 16433 C C . GLN D 1 408 ? 15.798 -28.319 -35.734 1.00 51.48 425 GLN D C 1
ATOM 16434 O O . GLN D 1 408 ? 16.855 -28.862 -36.055 1.00 47.70 425 GLN D O 1
ATOM 16440 N N . ALA D 1 409 ? 14.712 -29.001 -35.350 1.00 49.83 426 ALA D N 1
ATOM 16441 C CA . ALA D 1 409 ? 14.703 -30.452 -35.243 1.00 50.83 426 ALA D CA 1
ATOM 16442 C C . ALA D 1 409 ? 14.944 -31.092 -36.610 1.00 51.65 426 ALA D C 1
ATOM 16443 O O . ALA D 1 409 ? 14.631 -30.501 -37.643 1.00 53.12 426 ALA D O 1
ATOM 16445 N N . GLU D 1 410 ? 15.493 -32.312 -36.599 1.00 48.93 427 GLU D N 1
ATOM 16446 C CA . GLU D 1 410 ? 15.828 -33.021 -37.824 1.00 47.64 427 GLU D CA 1
ATOM 16447 C C . GLU D 1 410 ? 14.563 -33.524 -38.522 1.00 48.35 427 GLU D C 1
ATOM 16448 O O . GLU D 1 410 ? 14.543 -33.642 -39.746 1.00 49.68 427 GLU D O 1
ATOM 16454 N N . CYS D 1 411 ? 13.522 -33.845 -37.742 1.00 50.04 428 CYS D N 1
ATOM 16455 C CA . CYS D 1 411 ? 12.226 -34.211 -38.297 1.00 51.06 428 CYS D CA 1
ATOM 16456 C C . CYS D 1 411 ? 11.155 -34.108 -37.213 1.00 52.32 428 CYS D C 1
ATOM 16457 O O . CYS D 1 411 ? 11.464 -33.892 -36.043 1.00 53.04 428 CYS D O 1
ATOM 16460 N N . THR D 1 412 ? 9.894 -34.258 -37.630 1.00 51.39 429 THR D N 1
ATOM 16461 C CA . THR D 1 412 ? 8.753 -34.218 -36.730 1.00 52.25 429 THR D CA 1
ATOM 16462 C C . THR D 1 412 ? 8.429 -35.643 -36.293 1.00 52.11 429 THR D C 1
ATOM 16463 O O . THR D 1 412 ? 8.899 -36.601 -36.904 1.00 52.53 429 THR D O 1
ATOM 16467 N N . ALA D 1 413 ? 7.624 -35.760 -35.231 1.00 54.04 430 ALA D N 1
ATOM 16468 C CA . ALA D 1 413 ? 7.113 -37.040 -34.769 1.00 55.76 430 ALA D CA 1
ATOM 16469 C C . ALA D 1 413 ? 6.157 -37.633 -35.802 1.00 59.28 430 ALA D C 1
ATOM 16470 O O . ALA D 1 413 ? 6.285 -38.801 -36.169 1.00 58.36 430 ALA D O 1
ATOM 16472 N N . GLU D 1 414 ? 5.193 -36.818 -36.254 1.00 62.00 431 GLU D N 1
ATOM 16473 C CA . GLU D 1 414 ? 4.218 -37.250 -37.244 1.00 63.48 431 GLU D CA 1
ATOM 16474 C C . GLU D 1 414 ? 4.940 -37.785 -38.478 1.00 58.23 431 GLU D C 1
ATOM 16475 O O . GLU D 1 414 ? 4.610 -38.864 -38.963 1.00 57.96 431 GLU D O 1
ATOM 16481 N N . GLU D 1 415 ? 5.929 -37.026 -38.966 1.00 55.10 432 GLU D N 1
ATOM 16482 C CA . GLU D 1 415 ? 6.752 -37.442 -40.091 1.00 55.42 432 GLU D CA 1
ATOM 16483 C C . GLU D 1 415 ? 7.389 -38.804 -39.822 1.00 56.35 432 GLU D C 1
ATOM 16484 O O . GLU D 1 415 ? 7.391 -39.671 -40.692 1.00 54.09 432 GLU D O 1
ATOM 16490 N N . ALA D 1 416 ? 7.937 -38.980 -38.613 1.00 54.89 433 ALA D N 1
ATOM 16491 C CA . ALA D 1 416 ? 8.726 -40.158 -38.286 1.00 53.96 433 ALA D CA 1
ATOM 16492 C C . ALA D 1 416 ? 7.869 -41.421 -38.351 1.00 52.01 433 ALA D C 1
ATOM 16493 O O . ALA D 1 416 ? 8.252 -42.388 -39.004 1.00 51.05 433 ALA D O 1
ATOM 16495 N N . TYR D 1 417 ? 6.718 -41.408 -37.667 1.00 52.70 434 TYR D N 1
ATOM 16496 C CA . TYR D 1 417 ? 5.866 -42.585 -37.587 1.00 57.34 434 TYR D CA 1
ATOM 16497 C C . TYR D 1 417 ? 5.213 -42.855 -38.943 1.00 59.34 434 TYR D C 1
ATOM 16498 O O . TYR D 1 417 ? 5.186 -44.000 -39.391 1.00 60.57 434 TYR D O 1
ATOM 16507 N N . THR D 1 418 ? 4.696 -41.799 -39.587 1.00 61.28 435 THR D N 1
ATOM 16508 C CA . THR D 1 418 ? 3.976 -41.923 -40.849 1.00 61.46 435 THR D CA 1
ATOM 16509 C C . THR D 1 418 ? 4.857 -42.618 -41.886 1.00 58.96 435 THR D C 1
ATOM 16510 O O . THR D 1 418 ? 4.428 -43.585 -42.507 1.00 61.34 435 THR D O 1
ATOM 16514 N N . LEU D 1 419 ? 6.091 -42.126 -42.048 1.00 57.05 436 LEU D N 1
ATOM 16515 C CA . LEU D 1 419 ? 6.962 -42.541 -43.138 1.00 56.05 436 LEU D CA 1
ATOM 16516 C C . LEU D 1 419 ? 7.633 -43.888 -42.853 1.00 56.59 436 LEU D C 1
ATOM 16517 O O . LEU D 1 419 ? 8.267 -44.445 -43.749 1.00 57.45 436 LEU D O 1
ATOM 16522 N N . THR D 1 420 ? 7.520 -44.404 -41.618 1.00 53.12 437 THR D N 1
ATOM 16523 C CA . THR D 1 420 ? 8.064 -45.715 -41.285 1.00 51.26 437 THR D CA 1
ATOM 16524 C C . THR D 1 420 ? 6.931 -46.714 -41.052 1.00 51.56 437 THR D C 1
ATOM 16525 O O . THR D 1 420 ? 7.191 -47.848 -40.654 1.00 49.81 437 THR D O 1
ATOM 16529 N N . GLU D 1 421 ? 5.687 -46.284 -41.312 1.00 53.42 438 GLU D N 1
ATOM 16530 C CA . GLU D 1 421 ? 4.493 -47.080 -41.064 1.00 56.07 438 GLU D CA 1
ATOM 16531 C C . GLU D 1 421 ? 4.419 -47.471 -39.587 1.00 55.51 438 GLU D C 1
ATOM 16532 O O . GLU D 1 421 ? 4.015 -48.585 -39.260 1.00 53.60 438 GLU D O 1
ATOM 16538 N N . GLY D 1 422 ? 4.808 -46.539 -38.707 1.00 56.70 439 GLY D N 1
ATOM 16539 C CA . GLY D 1 422 ? 4.686 -46.716 -37.268 1.00 54.44 439 GLY D CA 1
ATOM 16540 C C . GLY D 1 422 ? 5.631 -47.784 -36.715 1.00 53.46 439 GLY D C 1
ATOM 16541 O O . GLY D 1 422 ? 5.350 -48.371 -35.671 1.00 54.02 439 GLY D O 1
ATOM 16542 N N . ARG D 1 423 ? 6.756 -48.015 -37.404 1.00 49.68 440 ARG D N 1
ATOM 16543 C CA . ARG D 1 423 ? 7.712 -49.032 -36.993 1.00 49.27 440 ARG D CA 1
ATOM 16544 C C . ARG D 1 423 ? 8.910 -48.410 -36.275 1.00 48.17 440 ARG D C 1
ATOM 16545 O O . ARG D 1 423 ? 9.717 -49.135 -35.696 1.00 47.46 440 ARG D O 1
ATOM 16553 N N . CYS D 1 424 ? 9.028 -47.077 -36.311 1.00 47.28 441 CYS D N 1
ATOM 16554 C CA . CYS D 1 424 ? 10.211 -46.411 -35.791 1.00 47.20 441 CYS D CA 1
ATOM 16555 C C . CYS D 1 424 ? 10.089 -46.220 -34.281 1.00 47.13 441 CYS D C 1
ATOM 16556 O O . CYS D 1 424 ? 8.987 -46.056 -33.756 1.00 46.71 441 CYS D O 1
ATOM 16559 N N . LEU D 1 425 ? 11.241 -46.270 -33.600 1.00 45.87 442 LEU D N 1
ATOM 16560 C CA . LEU D 1 425 ? 11.357 -45.814 -32.223 1.00 43.28 442 LEU D CA 1
ATOM 16561 C C . LEU D 1 425 ? 11.890 -44.385 -32.261 1.00 38.31 442 LEU D C 1
ATOM 16562 O O . LEU D 1 425 ? 13.008 -44.157 -32.713 1.00 36.95 442 LEU D O 1
ATOM 16567 N N . PHE D 1 426 ? 11.072 -43.429 -31.809 1.00 37.51 443 PHE D N 1
ATOM 16568 C CA . PHE D 1 426 ? 11.356 -42.023 -32.046 1.00 37.36 443 PHE D CA 1
ATOM 16569 C C . PHE D 1 426 ? 11.388 -41.253 -30.728 1.00 37.23 443 PHE D C 1
ATOM 16570 O O . PHE D 1 426 ? 10.588 -41.506 -29.828 1.00 37.96 443 PHE D O 1
ATOM 16578 N N . ALA D 1 427 ? 12.328 -40.304 -30.648 1.00 37.65 444 ALA D N 1
ATOM 16579 C CA . ALA D 1 427 ? 12.395 -39.349 -29.556 1.00 38.99 444 ALA D CA 1
ATOM 16580 C C . ALA D 1 427 ? 12.900 -38.016 -30.094 1.00 38.55 444 ALA D C 1
ATOM 16581 O O . ALA D 1 427 ? 13.629 -37.978 -31.084 1.00 38.60 444 ALA D O 1
ATOM 16583 N N . SER D 1 428 ? 12.508 -36.933 -29.415 1.00 39.12 445 SER D N 1
ATOM 16584 C CA . SER D 1 428 ? 12.886 -35.587 -29.811 1.00 40.07 445 SER D CA 1
ATOM 16585 C C . SER D 1 428 ? 13.325 -34.784 -28.590 1.00 39.42 445 SER D C 1
ATOM 16586 O O . SER D 1 428 ? 13.042 -35.165 -27.456 1.00 38.00 445 SER D O 1
ATOM 16589 N N . GLY D 1 429 ? 14.018 -33.671 -28.854 1.00 39.93 446 GLY D N 1
ATOM 16590 C CA . GLY D 1 429 ? 14.351 -32.688 -27.837 1.00 43.65 446 GLY D CA 1
ATOM 16591 C C . GLY D 1 429 ? 13.186 -31.733 -27.571 1.00 47.58 446 GLY D C 1
ATOM 16592 O O . GLY D 1 429 ? 13.055 -31.209 -26.467 1.00 49.07 446 GLY D O 1
ATOM 16593 N N . SER D 1 430 ? 12.344 -31.509 -28.590 1.00 49.91 447 SER D N 1
ATOM 16594 C CA . SER D 1 430 ? 11.248 -30.557 -28.494 1.00 51.59 447 SER D CA 1
ATOM 16595 C C . SER D 1 430 ? 9.915 -31.292 -28.350 1.00 52.81 447 SER D C 1
ATOM 16596 O O . SER D 1 430 ? 9.804 -32.454 -28.736 1.00 49.73 447 SER D O 1
ATOM 16599 N N . PRO D 1 431 ? 8.859 -30.645 -27.797 1.00 57.30 448 PRO D N 1
ATOM 16600 C CA . PRO D 1 431 ? 7.612 -31.340 -27.469 1.00 59.72 448 PRO D CA 1
ATOM 16601 C C . PRO D 1 431 ? 6.754 -31.646 -28.697 1.00 60.73 448 PRO D C 1
ATOM 16602 O O . PRO D 1 431 ? 6.737 -30.878 -29.657 1.00 61.83 448 PRO D O 1
ATOM 16606 N N . PHE D 1 432 ? 6.046 -32.781 -28.641 1.00 59.87 449 PHE D N 1
ATOM 16607 C CA . PHE D 1 432 ? 5.170 -33.232 -29.712 1.00 59.52 449 PHE D CA 1
ATOM 16608 C C . PHE D 1 432 ? 4.004 -33.998 -29.089 1.00 62.39 449 PHE D C 1
ATOM 16609 O O . PHE D 1 432 ? 4.201 -34.779 -28.158 1.00 61.53 449 PHE D O 1
ATOM 16617 N N . GLY D 1 433 ? 2.794 -33.771 -29.619 1.00 62.47 450 GLY D N 1
ATOM 16618 C CA . GLY D 1 433 ? 1.587 -34.395 -29.100 1.00 61.48 450 GLY D CA 1
ATOM 16619 C C . GLY D 1 433 ? 1.404 -35.805 -29.657 1.00 61.65 450 GLY D C 1
ATOM 16620 O O . GLY D 1 433 ? 2.095 -36.192 -30.598 1.00 63.32 450 GLY D O 1
ATOM 16621 N N . PRO D 1 434 ? 0.473 -36.615 -29.100 1.00 63.15 451 PRO D N 1
ATOM 16622 C CA . PRO D 1 434 ? 0.218 -37.963 -29.615 1.00 65.61 451 PRO D CA 1
ATOM 16623 C C . PRO D 1 434 ? -0.115 -37.932 -31.106 1.00 66.63 451 PRO D C 1
ATOM 16624 O O . PRO D 1 434 ? -0.780 -37.009 -31.573 1.00 65.65 451 PRO D O 1
ATOM 16628 N N . VAL D 1 435 ? 0.375 -38.940 -31.841 1.00 68.11 452 VAL D N 1
ATOM 16629 C CA . VAL D 1 435 ? 0.192 -39.032 -33.282 1.00 66.74 452 VAL D CA 1
ATOM 16630 C C . VAL D 1 435 ? -0.450 -40.387 -33.624 1.00 65.59 452 VAL D C 1
ATOM 16631 O O . VAL D 1 435 ? -0.593 -41.206 -32.693 1.00 63.32 452 VAL D O 1
ATOM 16635 N N . ARG D 1 441 ? -4.324 -46.747 -34.225 1.00 68.12 458 ARG D N 1
ATOM 16636 C CA . ARG D 1 441 ? -2.933 -46.811 -33.696 1.00 68.83 458 ARG D CA 1
ATOM 16637 C C . ARG D 1 441 ? -2.453 -45.404 -33.346 1.00 67.67 458 ARG D C 1
ATOM 16638 O O . ARG D 1 441 ? -2.282 -44.564 -34.226 1.00 67.56 458 ARG D O 1
ATOM 16646 N N . VAL D 1 442 ? -2.234 -45.170 -32.047 1.00 67.12 459 VAL D N 1
ATOM 16647 C CA . VAL D 1 442 ? -1.787 -43.880 -31.549 1.00 65.82 459 VAL D CA 1
ATOM 16648 C C . VAL D 1 442 ? -0.379 -44.044 -30.975 1.00 64.78 459 VAL D C 1
ATOM 16649 O O . VAL D 1 442 ? -0.126 -44.970 -30.208 1.00 64.07 459 VAL D O 1
ATOM 16653 N N . PHE D 1 443 ? 0.535 -43.149 -31.373 1.00 66.20 460 PHE D N 1
ATOM 16654 C CA . PHE D 1 443 ? 1.904 -43.143 -30.879 1.00 68.22 460 PHE D CA 1
ATOM 16655 C C . PHE D 1 443 ? 2.137 -41.875 -30.058 1.00 66.87 460 PHE D C 1
ATOM 16656 O O . PHE D 1 443 ? 1.921 -40.771 -30.553 1.00 67.05 460 PHE D O 1
ATOM 16664 N N . THR D 1 444 ? 2.580 -42.053 -28.804 1.00 65.26 461 THR D N 1
ATOM 16665 C CA . THR D 1 444 ? 2.862 -40.951 -27.894 1.00 61.26 461 THR D CA 1
ATOM 16666 C C . THR D 1 444 ? 4.377 -40.790 -27.762 1.00 57.49 461 THR D C 1
ATOM 16667 O O . THR D 1 444 ? 5.001 -41.459 -26.939 1.00 56.07 461 THR D O 1
ATOM 16671 N N . PRO D 1 445 ? 5.023 -39.906 -28.559 1.00 53.33 462 PRO D N 1
ATOM 16672 C CA . PRO D 1 445 ? 6.480 -39.769 -28.523 1.00 52.95 462 PRO D CA 1
ATOM 16673 C C . PRO D 1 445 ? 6.969 -39.056 -27.263 1.00 51.54 462 PRO D C 1
ATOM 16674 O O . PRO D 1 445 ? 6.266 -38.215 -26.703 1.00 50.48 462 PRO D O 1
ATOM 16678 N N . GLY D 1 446 ? 8.185 -39.411 -26.833 1.00 50.82 463 GLY D N 1
ATOM 16679 C CA . GLY D 1 446 ? 8.778 -38.866 -25.623 1.00 48.47 463 GLY D CA 1
ATOM 16680 C C . GLY D 1 446 ? 9.797 -37.777 -25.946 1.00 45.96 463 GLY D C 1
ATOM 16681 O O . GLY D 1 446 ? 10.419 -37.794 -27.009 1.00 42.61 463 GLY D O 1
ATOM 16682 N N . GLN D 1 447 ? 9.958 -36.843 -25.001 1.00 44.25 464 GLN D N 1
ATOM 16683 C CA . GLN D 1 447 ? 10.880 -35.727 -25.136 1.00 42.61 464 GLN D CA 1
ATOM 16684 C C . GLN D 1 447 ? 12.080 -35.969 -24.223 1.00 36.74 464 GLN D C 1
ATOM 16685 O O . GLN D 1 447 ? 11.906 -36.159 -23.024 1.00 35.59 464 GLN D O 1
ATOM 16691 N N . GLY D 1 448 ? 13.291 -35.945 -24.793 1.00 33.57 465 GLY D N 1
ATOM 16692 C CA . GLY D 1 448 ? 14.509 -36.226 -24.047 1.00 34.11 465 GLY D CA 1
ATOM 16693 C C . GLY D 1 448 ? 15.011 -35.000 -23.284 1.00 32.18 465 GLY D C 1
ATOM 16694 O O . GLY D 1 448 ? 16.043 -34.425 -23.623 1.00 36.47 465 GLY D O 1
ATOM 16695 N N . ASN D 1 449 ? 14.281 -34.634 -22.232 1.00 28.57 466 ASN D N 1
ATOM 16696 C CA . ASN D 1 449 ? 14.535 -33.423 -21.467 1.00 27.81 466 ASN D CA 1
ATOM 16697 C C . ASN D 1 449 ? 15.616 -33.681 -20.417 1.00 26.14 466 ASN D C 1
ATOM 16698 O O . ASN D 1 449 ? 15.523 -34.647 -19.671 1.00 25.37 466 ASN D O 1
ATOM 16703 N N . ASN D 1 450 ? 16.604 -32.784 -20.326 1.00 25.82 467 ASN D N 1
ATOM 16704 C CA . ASN D 1 450 ? 17.676 -32.905 -19.344 1.00 27.57 467 ASN D CA 1
ATOM 16705 C C . ASN D 1 450 ? 17.161 -32.905 -17.901 1.00 25.53 467 ASN D C 1
ATOM 16706 O O . ASN D 1 450 ? 17.856 -33.407 -17.019 1.00 24.59 467 ASN D O 1
ATOM 16711 N N . VAL D 1 451 ? 15.961 -32.361 -17.646 1.00 23.25 468 VAL D N 1
ATOM 16712 C CA . VAL D 1 451 ? 15.431 -32.297 -16.287 1.00 23.86 468 VAL D CA 1
ATOM 16713 C C . VAL D 1 451 ? 15.235 -33.702 -15.704 1.00 22.60 468 VAL D C 1
ATOM 16714 O O . VAL D 1 451 ? 15.105 -33.856 -14.493 1.00 22.89 468 VAL D O 1
ATOM 16718 N N . TYR D 1 452 ? 15.185 -34.726 -16.560 1.00 22.38 469 TYR D N 1
ATOM 16719 C CA . TYR D 1 452 ? 15.064 -36.103 -16.104 1.00 22.47 469 TYR D CA 1
ATOM 16720 C C . TYR D 1 452 ? 16.265 -36.547 -15.269 1.00 21.44 469 TYR D C 1
ATOM 16721 O O . TYR D 1 452 ? 16.114 -37.446 -14.449 1.00 21.60 469 TYR D O 1
ATOM 16730 N N . ILE D 1 453 ? 17.441 -35.940 -15.484 1.00 21.37 470 ILE D N 1
ATOM 16731 C CA . ILE D 1 453 ? 18.693 -36.459 -14.944 1.00 21.64 470 ILE D CA 1
ATOM 16732 C C . ILE D 1 453 ? 19.238 -35.564 -13.823 1.00 21.86 470 ILE D C 1
ATOM 16733 O O . ILE D 1 453 ? 19.505 -36.067 -12.734 1.00 22.66 470 ILE D O 1
ATOM 16738 N N . PHE D 1 454 ? 19.432 -34.260 -14.080 1.00 21.81 471 PHE D N 1
ATOM 16739 C CA . PHE D 1 454 ? 20.274 -33.438 -13.216 1.00 21.56 471 PHE D CA 1
ATOM 16740 C C . PHE D 1 454 ? 19.696 -33.342 -11.798 1.00 21.20 471 PHE D C 1
ATOM 16741 O O . PHE D 1 454 ? 20.459 -33.443 -10.838 1.00 20.50 471 PHE D O 1
ATOM 16749 N N . PRO D 1 455 ? 18.371 -33.159 -11.563 1.00 20.99 472 PRO D N 1
ATOM 16750 C CA . PRO D 1 455 ? 17.869 -33.039 -10.190 1.00 20.70 472 PRO D CA 1
ATOM 16751 C C . PRO D 1 455 ? 18.201 -34.240 -9.305 1.00 20.44 472 PRO D C 1
ATOM 16752 O O . PRO D 1 455 ? 18.670 -34.066 -8.185 1.00 20.50 472 PRO D O 1
ATOM 16756 N N . GLY D 1 456 ? 17.967 -35.452 -9.823 1.00 20.77 473 GLY D N 1
ATOM 16757 C CA . GLY D 1 456 ? 18.174 -36.677 -9.063 1.00 21.04 473 GLY D CA 1
ATOM 16758 C C . GLY D 1 456 ? 19.651 -36.948 -8.783 1.00 20.95 473 GLY D C 1
ATOM 16759 O O . GLY D 1 456 ? 20.006 -37.366 -7.681 1.00 21.98 473 GLY D O 1
ATOM 16760 N N . VAL D 1 457 ? 20.508 -36.718 -9.785 1.00 20.52 474 VAL D N 1
ATOM 16761 C CA . VAL D 1 457 ? 21.945 -36.890 -9.615 1.00 20.48 474 VAL D CA 1
ATOM 16762 C C . VAL D 1 457 ? 22.459 -35.908 -8.559 1.00 20.38 474 VAL D C 1
ATOM 16763 O O . VAL D 1 457 ? 23.204 -36.297 -7.650 1.00 18.71 474 VAL D O 1
ATOM 16767 N N . ALA D 1 458 ? 22.038 -34.642 -8.663 1.00 19.62 475 ALA D N 1
ATOM 16768 C CA . ALA D 1 458 ? 22.523 -33.611 -7.755 1.00 19.67 475 ALA D CA 1
ATOM 16769 C C . ALA D 1 458 ? 22.122 -33.941 -6.319 1.00 19.62 475 ALA D C 1
ATOM 16770 O O . ALA D 1 458 ? 22.929 -33.788 -5.411 1.00 20.17 475 ALA D O 1
ATOM 16772 N N . LEU D 1 459 ? 20.881 -34.399 -6.120 1.00 20.15 476 LEU D N 1
ATOM 16773 C CA . LEU D 1 459 ? 20.402 -34.718 -4.786 1.00 20.32 476 LEU D CA 1
ATOM 16774 C C . LEU D 1 459 ? 21.235 -35.854 -4.189 1.00 20.30 476 LEU D C 1
ATOM 16775 O O . LEU D 1 459 ? 21.698 -35.744 -3.061 1.00 20.69 476 LEU D O 1
ATOM 16780 N N . ALA D 1 460 ? 21.446 -36.934 -4.953 1.00 20.03 477 ALA D N 1
ATOM 16781 C CA . ALA D 1 460 ? 22.179 -38.085 -4.452 1.00 20.15 477 ALA D CA 1
ATOM 16782 C C . ALA D 1 460 ? 23.607 -37.696 -4.068 1.00 20.15 477 ALA D C 1
ATOM 16783 O O . ALA D 1 460 ? 24.109 -38.125 -3.032 1.00 20.84 477 ALA D O 1
ATOM 16785 N N . VAL D 1 461 ? 24.261 -36.898 -4.920 1.00 19.81 478 VAL D N 1
ATOM 16786 C CA . VAL D 1 461 ? 25.627 -36.460 -4.684 1.00 19.42 478 VAL D CA 1
ATOM 16787 C C . VAL D 1 461 ? 25.699 -35.658 -3.382 1.00 19.59 478 VAL D C 1
ATOM 16788 O O . VAL D 1 461 ? 26.587 -35.883 -2.556 1.00 18.28 478 VAL D O 1
ATOM 16792 N N . ILE D 1 462 ? 24.739 -34.745 -3.193 1.00 19.23 479 ILE D N 1
ATOM 16793 C CA . ILE D 1 462 ? 24.712 -33.877 -2.025 1.00 19.48 479 ILE D CA 1
ATOM 16794 C C . ILE D 1 462 ? 24.467 -34.693 -0.749 1.00 19.96 479 ILE D C 1
ATOM 16795 O O . ILE D 1 462 ? 25.194 -34.527 0.231 1.00 19.68 479 ILE D O 1
ATOM 16800 N N . LEU D 1 463 ? 23.450 -35.567 -0.752 1.00 20.43 480 LEU D N 1
ATOM 16801 C CA . LEU D 1 463 ? 23.073 -36.305 0.447 1.00 20.46 480 LEU D CA 1
ATOM 16802 C C . LEU D 1 463 ? 24.175 -37.289 0.852 1.00 20.93 480 LEU D C 1
ATOM 16803 O O . LEU D 1 463 ? 24.264 -37.656 2.024 1.00 21.40 480 LEU D O 1
ATOM 16808 N N . CYS D 1 464 ? 25.015 -37.702 -0.110 1.00 20.66 481 CYS D N 1
ATOM 16809 C CA . CYS D 1 464 ? 26.059 -38.690 0.130 1.00 21.13 481 CYS D CA 1
ATOM 16810 C C . CYS D 1 464 ? 27.389 -38.042 0.514 1.00 21.47 481 CYS D C 1
ATOM 16811 O O . CYS D 1 464 ? 28.353 -38.750 0.814 1.00 19.74 481 CYS D O 1
ATOM 16814 N N . ASN D 1 465 ? 27.443 -36.702 0.492 1.00 21.57 482 ASN D N 1
ATOM 16815 C CA . ASN D 1 465 ? 28.686 -35.962 0.673 1.00 22.26 482 ASN D CA 1
ATOM 16816 C C . ASN D 1 465 ? 29.746 -36.453 -0.314 1.00 21.51 482 ASN D C 1
ATOM 16817 O O . ASN D 1 465 ? 30.920 -36.574 0.041 1.00 22.04 482 ASN D O 1
ATOM 16822 N N . THR D 1 466 ? 29.327 -36.728 -1.558 1.00 21.35 483 THR D N 1
ATOM 16823 C CA . THR D 1 466 ? 30.238 -37.172 -2.606 1.00 21.33 483 THR D CA 1
ATOM 16824 C C . THR D 1 466 ? 31.136 -36.003 -3.020 1.00 21.10 483 THR D C 1
ATOM 16825 O O . THR D 1 466 ? 30.731 -34.847 -2.958 1.00 20.52 483 THR D O 1
ATOM 16829 N N . ARG D 1 467 ? 32.366 -36.316 -3.437 1.00 21.27 484 ARG D N 1
ATOM 16830 C CA . ARG D 1 467 ? 33.383 -35.308 -3.684 1.00 22.16 484 ARG D CA 1
ATOM 16831 C C . ARG D 1 467 ? 33.764 -35.227 -5.161 1.00 22.63 484 ARG D C 1
ATOM 16832 O O . ARG D 1 467 ? 34.286 -34.202 -5.590 1.00 23.38 484 ARG D O 1
ATOM 16840 N N . HIS D 1 468 ? 33.564 -36.313 -5.920 1.00 23.45 485 HIS D N 1
ATOM 16841 C CA . HIS D 1 468 ? 33.828 -36.308 -7.353 1.00 24.45 485 HIS D CA 1
ATOM 16842 C C . HIS D 1 468 ? 32.776 -37.161 -8.055 1.00 24.20 485 HIS D C 1
ATOM 16843 O O . HIS D 1 468 ? 32.291 -38.145 -7.496 1.00 22.51 485 HIS D O 1
ATOM 16850 N N . ILE D 1 469 ? 32.440 -36.765 -9.289 1.00 23.56 486 ILE D N 1
ATOM 16851 C CA . ILE D 1 469 ? 31.358 -37.377 -10.040 1.00 23.93 486 ILE D CA 1
ATOM 16852 C C . ILE D 1 469 ? 31.941 -38.039 -11.289 1.00 25.41 486 ILE D C 1
ATOM 16853 O O . ILE D 1 469 ? 32.351 -37.359 -12.229 1.00 25.83 486 ILE D O 1
ATOM 16858 N N . SER D 1 470 ? 31.990 -39.376 -11.274 1.00 26.35 487 SER D N 1
ATOM 16859 C CA . SER D 1 470 ? 32.509 -40.144 -12.394 1.00 26.42 487 SER D CA 1
ATOM 16860 C C . SER D 1 470 ? 31.467 -40.185 -13.508 1.00 25.50 487 SER D C 1
ATOM 16861 O O . SER D 1 470 ? 30.286 -39.956 -13.255 1.00 23.57 487 SER D O 1
ATOM 16864 N N . ASP D 1 471 ? 31.900 -40.533 -14.728 1.00 25.55 488 ASP D N 1
ATOM 16865 C CA . ASP D 1 471 ? 30.971 -40.711 -15.833 1.00 26.93 488 ASP D CA 1
ATOM 16866 C C . ASP D 1 471 ? 30.025 -41.879 -15.550 1.00 25.12 488 ASP D C 1
ATOM 16867 O O . ASP D 1 471 ? 28.888 -41.867 -16.012 1.00 24.39 488 ASP D O 1
ATOM 16872 N N . SER D 1 472 ? 30.474 -42.859 -14.752 1.00 24.09 489 SER D N 1
ATOM 16873 C CA A SER D 1 472 ? 29.654 -44.007 -14.400 0.46 24.05 489 SER D CA 1
ATOM 16874 C CA B SER D 1 472 ? 29.646 -44.007 -14.417 0.54 24.13 489 SER D CA 1
ATOM 16875 C C . SER D 1 472 ? 28.389 -43.583 -13.654 1.00 23.61 489 SER D C 1
ATOM 16876 O O . SER D 1 472 ? 27.381 -44.283 -13.697 1.00 24.80 489 SER D O 1
ATOM 16881 N N . VAL D 1 473 ? 28.437 -42.440 -12.954 1.00 22.45 490 VAL D N 1
ATOM 16882 C CA . VAL D 1 473 ? 27.258 -41.950 -12.249 1.00 22.58 490 VAL D CA 1
ATOM 16883 C C . VAL D 1 473 ? 26.156 -41.646 -13.270 1.00 21.65 490 VAL D C 1
ATOM 16884 O O . VAL D 1 473 ? 24.987 -41.942 -13.024 1.00 22.77 490 VAL D O 1
ATOM 16888 N N . PHE D 1 474 ? 26.534 -41.058 -14.413 1.00 21.20 491 PHE D N 1
ATOM 16889 C CA . PHE D 1 474 ? 25.575 -40.668 -15.444 1.00 21.89 491 PHE D CA 1
ATOM 16890 C C . PHE D 1 474 ? 25.035 -41.898 -16.180 1.00 21.80 491 PHE D C 1
ATOM 16891 O O . PHE D 1 474 ? 23.880 -41.902 -16.597 1.00 21.13 491 PHE D O 1
ATOM 16899 N N . LEU D 1 475 ? 25.865 -42.941 -16.321 1.00 22.28 492 LEU D N 1
ATOM 16900 C CA . LEU D 1 475 ? 25.424 -44.225 -16.848 1.00 22.65 492 LEU D CA 1
ATOM 16901 C C . LEU D 1 475 ? 24.367 -44.837 -15.928 1.00 22.93 492 LEU D C 1
ATOM 16902 O O . LEU D 1 475 ? 23.340 -45.334 -16.386 1.00 22.05 492 LEU D O 1
ATOM 16907 N N . GLU D 1 476 ? 24.617 -44.775 -14.615 1.00 23.54 493 GLU D N 1
ATOM 16908 C CA . GLU D 1 476 ? 23.708 -45.331 -13.626 1.00 24.83 493 GLU D CA 1
ATOM 16909 C C . GLU D 1 476 ? 22.391 -44.555 -13.628 1.00 22.76 493 GLU D C 1
ATOM 16910 O O . GLU D 1 476 ? 21.322 -45.144 -13.515 1.00 22.41 493 GLU D O 1
ATOM 16916 N N . ALA D 1 477 ? 22.473 -43.228 -13.752 1.00 22.68 494 ALA D N 1
ATOM 16917 C CA . ALA D 1 477 ? 21.287 -42.387 -13.833 1.00 22.48 494 ALA D CA 1
ATOM 16918 C C . ALA D 1 477 ? 20.451 -42.728 -15.072 1.00 21.80 494 ALA D C 1
ATOM 16919 O O . ALA D 1 477 ? 19.223 -42.776 -14.997 1.00 21.36 494 ALA D O 1
ATOM 16921 N N . ALA D 1 478 ? 21.113 -42.950 -16.213 1.00 21.48 495 ALA D N 1
ATOM 16922 C CA . ALA D 1 478 ? 20.417 -43.316 -17.444 1.00 22.27 495 ALA D CA 1
ATOM 16923 C C . ALA D 1 478 ? 19.635 -44.615 -17.252 1.00 23.20 495 ALA D C 1
ATOM 16924 O O . ALA D 1 478 ? 18.455 -44.686 -17.580 1.00 24.18 495 ALA D O 1
ATOM 16926 N N . LYS D 1 479 ? 20.284 -45.635 -16.679 1.00 24.00 496 LYS D N 1
ATOM 16927 C CA . LYS D 1 479 ? 19.623 -46.909 -16.454 1.00 24.72 496 LYS D CA 1
ATOM 16928 C C . LYS D 1 479 ? 18.457 -46.733 -15.485 1.00 24.74 496 LYS D C 1
ATOM 16929 O O . LYS D 1 479 ? 17.423 -47.363 -15.668 1.00 24.16 496 LYS D O 1
ATOM 16935 N N . ALA D 1 480 ? 18.624 -45.886 -14.457 1.00 24.50 497 ALA D N 1
ATOM 16936 C CA . ALA D 1 480 ? 17.594 -45.694 -13.447 1.00 25.19 497 ALA D CA 1
ATOM 16937 C C . ALA D 1 480 ? 16.378 -44.978 -14.034 1.00 26.21 497 ALA D C 1
ATOM 16938 O O . ALA D 1 480 ? 15.258 -45.193 -13.581 1.00 27.99 497 ALA D O 1
ATOM 16940 N N . LEU D 1 481 ? 16.602 -44.114 -15.030 1.00 25.88 498 LEU D N 1
ATOM 16941 C CA . LEU D 1 481 ? 15.508 -43.432 -15.707 1.00 26.19 498 LEU D CA 1
ATOM 16942 C C . LEU D 1 481 ? 14.704 -44.433 -16.542 1.00 26.77 498 LEU D C 1
ATOM 16943 O O . LEU D 1 481 ? 13.480 -44.493 -16.433 1.00 26.22 498 LEU D O 1
ATOM 16948 N N . THR D 1 482 ? 15.404 -45.231 -17.357 1.00 27.84 499 THR D N 1
ATOM 16949 C CA . THR D 1 482 ? 14.767 -46.181 -18.260 1.00 29.72 499 THR D CA 1
ATOM 16950 C C . THR D 1 482 ? 13.958 -47.212 -17.472 1.00 29.96 499 THR D C 1
ATOM 16951 O O . THR D 1 482 ? 12.899 -47.635 -17.924 1.00 29.38 499 THR D O 1
ATOM 16955 N N . SER D 1 483 ? 14.448 -47.600 -16.288 1.00 29.60 500 SER D N 1
ATOM 16956 C CA . SER D 1 483 ? 13.824 -48.658 -15.505 1.00 31.57 500 SER D CA 1
ATOM 16957 C C . SER D 1 483 ? 12.464 -48.243 -14.938 1.00 32.01 500 SER D C 1
ATOM 16958 O O . SER D 1 483 ? 11.746 -49.089 -14.414 1.00 34.24 500 SER D O 1
ATOM 16961 N N . GLN D 1 484 ? 12.089 -46.962 -15.035 1.00 31.87 501 GLN D N 1
ATOM 16962 C CA . GLN D 1 484 ? 10.816 -46.519 -14.484 1.00 32.78 501 GLN D CA 1
ATOM 16963 C C . GLN D 1 484 ? 9.693 -46.538 -15.522 1.00 32.73 501 GLN D C 1
ATOM 16964 O O . GLN D 1 484 ? 8.549 -46.251 -15.180 1.00 30.65 501 GLN D O 1
ATOM 16970 N N . LEU D 1 485 ? 10.019 -46.860 -16.781 1.00 34.73 502 LEU D N 1
ATOM 16971 C CA . LEU D 1 485 ? 9.003 -47.084 -17.800 1.00 36.04 502 LEU D CA 1
ATOM 16972 C C . LEU D 1 485 ? 8.247 -48.372 -17.484 1.00 37.47 502 LEU D C 1
ATOM 16973 O O . LEU D 1 485 ? 8.858 -49.385 -17.153 1.00 35.86 502 LEU D O 1
ATOM 16978 N N . THR D 1 486 ? 6.914 -48.318 -17.589 1.00 40.09 503 THR D N 1
ATOM 16979 C CA . THR D 1 486 ? 6.083 -49.508 -17.479 1.00 44.48 503 THR D CA 1
ATOM 16980 C C . THR D 1 486 ? 6.050 -50.216 -18.834 1.00 45.07 503 THR D C 1
ATOM 16981 O O . THR D 1 486 ? 6.393 -49.627 -19.856 1.00 42.13 503 THR D O 1
ATOM 16985 N N . ASP D 1 487 ? 5.612 -51.480 -18.825 1.00 48.65 504 ASP D N 1
ATOM 16986 C CA . ASP D 1 487 ? 5.442 -52.260 -20.042 1.00 50.02 504 ASP D CA 1
ATOM 16987 C C . ASP D 1 487 ? 4.429 -51.577 -20.960 1.00 50.91 504 ASP D C 1
ATOM 16988 O O . ASP D 1 487 ? 4.657 -51.474 -22.165 1.00 49.09 504 ASP D O 1
ATOM 16993 N N . GLU D 1 488 ? 3.321 -51.105 -20.372 1.00 51.35 505 GLU D N 1
ATOM 16994 C CA . GLU D 1 488 ? 2.282 -50.399 -21.107 1.00 51.56 505 GLU D CA 1
ATOM 16995 C C . GLU D 1 488 ? 2.889 -49.223 -21.870 1.00 52.67 505 GLU D C 1
ATOM 16996 O O . GLU D 1 488 ? 2.638 -49.063 -23.065 1.00 52.69 505 GLU D O 1
ATOM 16998 N N . GLU D 1 489 ? 3.693 -48.410 -21.170 1.00 49.48 506 GLU D N 1
ATOM 16999 C CA . GLU D 1 489 ? 4.297 -47.223 -21.756 1.00 47.17 506 GLU D CA 1
ATOM 17000 C C . GLU D 1 489 ? 5.212 -47.609 -22.918 1.00 46.01 506 GLU D C 1
ATOM 17001 O O . GLU D 1 489 ? 5.222 -46.932 -23.945 1.00 45.28 506 GLU D O 1
ATOM 17007 N N . LEU D 1 490 ? 5.970 -48.700 -22.753 1.00 46.57 507 LEU D N 1
ATOM 17008 C CA . LEU D 1 490 ? 6.881 -49.168 -23.788 1.00 50.34 507 LEU D CA 1
ATOM 17009 C C . LEU D 1 490 ? 6.100 -49.606 -25.031 1.00 52.70 507 LEU D C 1
ATOM 17010 O O . LEU D 1 490 ? 6.563 -49.402 -26.152 1.00 53.14 507 LEU D O 1
ATOM 17015 N N . ALA D 1 491 ? 4.908 -50.183 -24.829 1.00 56.26 508 ALA D N 1
ATOM 17016 C CA . ALA D 1 491 ? 4.079 -50.668 -25.926 1.00 57.47 508 ALA D CA 1
ATOM 17017 C C . ALA D 1 491 ? 3.492 -49.508 -26.733 1.00 56.99 508 ALA D C 1
ATOM 17018 O O . ALA D 1 491 ? 3.105 -49.696 -27.884 1.00 58.46 508 ALA D O 1
ATOM 17020 N N . GLN D 1 492 ? 3.431 -48.316 -26.125 1.00 56.37 509 GLN D N 1
ATOM 17021 C CA . GLN D 1 492 ? 2.936 -47.120 -26.789 1.00 55.38 509 GLN D CA 1
ATOM 17022 C C . GLN D 1 492 ? 4.067 -46.376 -27.502 1.00 51.92 509 GLN D C 1
ATOM 17023 O O . GLN D 1 492 ? 3.821 -45.352 -28.135 1.00 51.06 509 GLN D O 1
ATOM 17029 N N . GLY D 1 493 ? 5.302 -46.883 -27.389 1.00 49.10 510 GLY D N 1
ATOM 17030 C CA . GLY D 1 493 ? 6.457 -46.266 -28.023 1.00 47.64 510 GLY D CA 1
ATOM 17031 C C . GLY D 1 493 ? 7.020 -45.105 -27.201 1.00 45.65 510 GLY D C 1
ATOM 17032 O O . GLY D 1 493 ? 7.783 -44.293 -27.720 1.00 46.11 510 GLY D O 1
ATOM 17033 N N . ARG D 1 494 ? 6.654 -45.047 -25.915 1.00 44.93 511 ARG D N 1
ATOM 17034 C CA . ARG D 1 494 ? 7.103 -43.992 -25.019 1.00 43.27 511 ARG D CA 1
ATOM 17035 C C . ARG D 1 494 ? 8.472 -44.378 -24.462 1.00 38.37 511 ARG D C 1
ATOM 17036 O O . ARG D 1 494 ? 8.595 -45.418 -23.819 1.00 38.06 511 ARG D O 1
ATOM 17044 N N . LEU D 1 495 ? 9.486 -43.538 -24.713 1.00 33.81 512 LEU D N 1
ATOM 17045 C CA . LEU D 1 495 ? 10.864 -43.858 -24.364 1.00 33.12 512 LEU D CA 1
ATOM 17046 C C . LEU D 1 495 ? 11.330 -43.084 -23.127 1.00 31.91 512 LEU D C 1
ATOM 17047 O O . LEU D 1 495 ? 12.484 -43.224 -22.720 1.00 29.64 512 LEU D O 1
ATOM 17052 N N . TYR D 1 496 ? 10.428 -42.286 -22.539 1.00 31.12 513 TYR D N 1
ATOM 17053 C CA . TYR D 1 496 ? 10.715 -41.481 -21.361 1.00 30.43 513 TYR D CA 1
ATOM 17054 C C . TYR D 1 496 ? 9.482 -41.457 -20.464 1.00 31.50 513 TYR D C 1
ATOM 17055 O O . TYR D 1 496 ? 8.363 -41.412 -20.968 1.00 32.49 513 TYR D O 1
ATOM 17064 N N . PRO D 1 497 ? 9.636 -41.480 -19.118 1.00 32.56 514 PRO D N 1
ATOM 17065 C CA . PRO D 1 497 ? 8.484 -41.414 -18.219 1.00 32.09 514 PRO D CA 1
ATOM 17066 C C . PRO D 1 497 ? 7.767 -40.082 -18.404 1.00 31.92 514 PRO D C 1
ATOM 17067 O O . PRO D 1 497 ? 8.369 -39.133 -18.902 1.00 32.56 514 PRO D O 1
ATOM 17071 N N . PRO D 1 498 ? 6.469 -39.973 -18.029 1.00 31.31 515 PRO D N 1
ATOM 17072 C CA . PRO D 1 498 ? 5.736 -38.708 -18.135 1.00 32.03 515 PRO D CA 1
ATOM 17073 C C . PRO D 1 498 ? 6.387 -37.586 -17.329 1.00 32.67 515 PRO D C 1
ATOM 17074 O O . PRO D 1 498 ? 6.745 -37.789 -16.172 1.00 32.40 515 PRO D O 1
ATOM 17078 N N . LEU D 1 499 ? 6.500 -36.402 -17.947 1.00 33.51 516 LEU D N 1
ATOM 17079 C CA . LEU D 1 499 ? 7.086 -35.229 -17.313 1.00 33.40 516 LEU D CA 1
ATOM 17080 C C . LEU D 1 499 ? 6.286 -34.837 -16.076 1.00 32.00 516 LEU D C 1
ATOM 17081 O O . LEU D 1 499 ? 6.848 -34.265 -15.145 1.00 32.19 516 LEU D O 1
ATOM 17086 N N . ALA D 1 500 ? 4.977 -35.116 -16.086 1.00 31.57 517 ALA D N 1
ATOM 17087 C CA . ALA D 1 500 ? 4.120 -34.815 -14.949 1.00 32.45 517 ALA D CA 1
ATOM 17088 C C . ALA D 1 500 ? 4.613 -35.514 -13.679 1.00 31.55 517 ALA D C 1
ATOM 17089 O O . ALA D 1 500 ? 4.330 -35.045 -12.579 1.00 31.81 517 ALA D O 1
ATOM 17091 N N . ASN D 1 501 ? 5.350 -36.624 -13.833 1.00 30.10 518 ASN D N 1
ATOM 17092 C CA . ASN D 1 501 ? 5.814 -37.417 -12.703 1.00 30.63 518 ASN D CA 1
ATOM 17093 C C . ASN D 1 501 ? 7.266 -37.100 -12.329 1.00 27.75 518 ASN D C 1
ATOM 17094 O O . ASN D 1 501 ? 7.917 -37.913 -11.674 1.00 25.85 518 ASN D O 1
ATOM 17099 N N . ILE D 1 502 ? 7.774 -35.921 -12.716 1.00 27.08 519 ILE D N 1
ATOM 17100 C CA . ILE D 1 502 ? 9.203 -35.633 -12.623 1.00 27.00 519 ILE D CA 1
ATOM 17101 C C . ILE D 1 502 ? 9.690 -35.732 -11.173 1.00 26.85 519 ILE D C 1
ATOM 17102 O O . ILE D 1 502 ? 10.815 -36.168 -10.942 1.00 26.22 519 ILE D O 1
ATOM 17107 N N . GLN D 1 503 ? 8.851 -35.342 -10.203 1.00 27.80 520 GLN D N 1
ATOM 17108 C CA . GLN D 1 503 ? 9.232 -35.403 -8.798 1.00 29.73 520 GLN D CA 1
ATOM 17109 C C . GLN D 1 503 ? 9.541 -36.847 -8.406 1.00 29.45 520 GLN D C 1
ATOM 17110 O O . GLN D 1 503 ? 10.620 -37.136 -7.894 1.00 26.70 520 GLN D O 1
ATOM 17116 N N . GLU D 1 504 ? 8.580 -37.746 -8.652 1.00 29.81 521 GLU D N 1
ATOM 17117 C CA . GLU D 1 504 ? 8.729 -39.156 -8.323 1.00 30.88 521 GLU D CA 1
ATOM 17118 C C . GLU D 1 504 ? 9.930 -39.751 -9.060 1.00 29.20 521 GLU D C 1
ATOM 17119 O O . GLU D 1 504 ? 10.701 -40.511 -8.475 1.00 27.97 521 GLU D O 1
ATOM 17125 N N . VAL D 1 505 ? 10.073 -39.410 -10.348 1.00 26.25 522 VAL D N 1
ATOM 17126 C CA . VAL D 1 505 ? 11.153 -39.925 -11.175 1.00 25.80 522 VAL D CA 1
ATOM 17127 C C . VAL D 1 505 ? 12.502 -39.476 -10.611 1.00 25.13 522 VAL D C 1
ATOM 17128 O O . VAL D 1 505 ? 13.451 -40.261 -10.573 1.00 25.05 522 VAL D O 1
ATOM 17132 N N . SER D 1 506 ? 12.583 -38.207 -10.191 1.00 24.94 523 SER D N 1
ATOM 17133 C CA . SER D 1 506 ? 13.835 -37.625 -9.727 1.00 24.50 523 SER D CA 1
ATOM 17134 C C . SER D 1 506 ? 14.295 -38.284 -8.425 1.00 23.27 523 SER D C 1
ATOM 17135 O O . SER D 1 506 ? 15.480 -38.561 -8.256 1.00 21.68 523 SER D O 1
ATOM 17138 N N . ILE D 1 507 ? 13.349 -38.531 -7.515 1.00 23.55 524 ILE D N 1
ATOM 17139 C CA . ILE D 1 507 ? 13.642 -39.162 -6.238 1.00 25.49 524 ILE D CA 1
ATOM 17140 C C . ILE D 1 507 ? 14.114 -40.596 -6.474 1.00 25.71 524 ILE D C 1
ATOM 17141 O O . ILE D 1 507 ? 15.068 -41.045 -5.839 1.00 25.40 524 ILE D O 1
ATOM 17146 N N . ASN D 1 508 ? 13.464 -41.308 -7.403 1.00 25.90 525 ASN D N 1
ATOM 17147 C CA . ASN D 1 508 ? 13.830 -42.685 -7.702 1.00 26.38 525 ASN D CA 1
ATOM 17148 C C . ASN D 1 508 ? 15.240 -42.747 -8.283 1.00 26.04 525 ASN D C 1
ATOM 17149 O O . ASN D 1 508 ? 15.998 -43.670 -7.975 1.00 25.92 525 ASN D O 1
ATOM 17154 N N . ILE D 1 509 ? 15.587 -41.772 -9.130 1.00 24.46 526 ILE D N 1
ATOM 17155 C CA . ILE D 1 509 ? 16.926 -41.713 -9.694 1.00 24.57 526 ILE D CA 1
ATOM 17156 C C . ILE D 1 509 ? 17.928 -41.448 -8.574 1.00 23.29 526 ILE D C 1
ATOM 17157 O O . ILE D 1 509 ? 18.977 -42.085 -8.536 1.00 23.29 526 ILE D O 1
ATOM 17162 N N . ALA D 1 510 ? 17.591 -40.519 -7.669 1.00 22.99 527 ALA D N 1
ATOM 17163 C CA . ALA D 1 510 ? 18.461 -40.187 -6.549 1.00 23.34 527 ALA D CA 1
ATOM 17164 C C . ALA D 1 510 ? 18.752 -41.416 -5.685 1.00 23.87 527 ALA D C 1
ATOM 17165 O O . ALA D 1 510 ? 19.890 -41.602 -5.249 1.00 24.70 527 ALA D O 1
ATOM 17167 N N . ILE D 1 511 ? 17.728 -42.244 -5.439 1.00 24.28 528 ILE D N 1
ATOM 17168 C CA . ILE D 1 511 ? 17.876 -43.418 -4.591 1.00 25.06 528 ILE D CA 1
ATOM 17169 C C . ILE D 1 511 ? 18.858 -44.393 -5.243 1.00 25.32 528 ILE D C 1
ATOM 17170 O O . ILE D 1 511 ? 19.769 -44.884 -4.581 1.00 24.52 528 ILE D O 1
ATOM 17175 N N . LYS D 1 512 ? 18.683 -44.647 -6.550 1.00 26.20 529 LYS D N 1
ATOM 17176 C CA . LYS D 1 512 ? 19.541 -45.562 -7.287 1.00 26.40 529 LYS D CA 1
ATOM 17177 C C . LYS D 1 512 ? 20.979 -45.053 -7.340 1.00 24.61 529 LYS D C 1
ATOM 17178 O O . LYS D 1 512 ? 21.910 -45.838 -7.188 1.00 25.42 529 LYS D O 1
ATOM 17184 N N . VAL D 1 513 ? 21.166 -43.748 -7.572 1.00 22.50 530 VAL D N 1
ATOM 17185 C CA . VAL D 1 513 ? 22.507 -43.184 -7.591 1.00 22.56 530 VAL D CA 1
ATOM 17186 C C . VAL D 1 513 ? 23.106 -43.247 -6.181 1.00 21.44 530 VAL D C 1
ATOM 17187 O O . VAL D 1 513 ? 24.290 -43.534 -6.037 1.00 20.73 530 VAL D O 1
ATOM 17191 N N . THR D 1 514 ? 22.295 -42.994 -5.148 1.00 21.88 531 THR D N 1
ATOM 17192 C CA . THR D 1 514 ? 22.768 -43.058 -3.768 1.00 22.53 531 THR D CA 1
ATOM 17193 C C . THR D 1 514 ? 23.321 -44.459 -3.485 1.00 23.72 531 THR D C 1
ATOM 17194 O O . THR D 1 514 ? 24.434 -44.598 -2.984 1.00 23.72 531 THR D O 1
ATOM 17198 N N . GLU D 1 515 ? 22.544 -45.493 -3.834 1.00 24.57 532 GLU D N 1
ATOM 17199 C CA . GLU D 1 515 ? 22.962 -46.876 -3.661 1.00 26.66 532 GLU D CA 1
ATOM 17200 C C . GLU D 1 515 ? 24.287 -47.114 -4.381 1.00 26.22 532 GLU D C 1
ATOM 17201 O O . GLU D 1 515 ? 25.197 -47.722 -3.828 1.00 26.14 532 GLU D O 1
ATOM 17207 N N . TYR D 1 516 ? 24.397 -46.602 -5.610 1.00 26.02 533 TYR D N 1
ATOM 17208 C CA . TYR D 1 516 ? 25.607 -46.748 -6.401 1.00 26.39 533 TYR D CA 1
ATOM 17209 C C . TYR D 1 516 ? 26.802 -46.097 -5.704 1.00 25.58 533 TYR D C 1
ATOM 17210 O O . TYR D 1 516 ? 27.895 -46.662 -5.689 1.00 26.51 533 TYR D O 1
ATOM 17219 N N . LEU D 1 517 ? 26.608 -44.899 -5.143 1.00 24.21 534 LEU D N 1
ATOM 17220 C CA . LEU D 1 517 ? 27.718 -44.146 -4.578 1.00 23.62 534 LEU D CA 1
ATOM 17221 C C . LEU D 1 517 ? 28.279 -44.873 -3.351 1.00 22.86 534 LEU D C 1
ATOM 17222 O O . LEU D 1 517 ? 29.492 -45.006 -3.208 1.00 22.58 534 LEU D O 1
ATOM 17227 N N . TYR D 1 518 ? 27.396 -45.373 -2.485 1.00 23.75 535 TYR D N 1
ATOM 17228 C CA . TYR D 1 518 ? 27.823 -46.096 -1.293 1.00 25.39 535 TYR D CA 1
ATOM 17229 C C . TYR D 1 518 ? 28.545 -47.387 -1.678 1.00 27.58 535 TYR D C 1
ATOM 17230 O O . TYR D 1 518 ? 29.545 -47.737 -1.056 1.00 30.00 535 TYR D O 1
ATOM 17239 N N . ALA D 1 519 ? 28.037 -48.083 -2.706 1.00 29.14 536 ALA D N 1
ATOM 17240 C CA . ALA D 1 519 ? 28.561 -49.384 -3.094 1.00 29.82 536 ALA D CA 1
ATOM 17241 C C . ALA D 1 519 ? 29.952 -49.254 -3.710 1.00 29.96 536 ALA D C 1
ATOM 17242 O O . ALA D 1 519 ? 30.743 -50.189 -3.630 1.00 33.01 536 ALA D O 1
ATOM 17244 N N . ASN D 1 520 ? 30.264 -48.093 -4.296 1.00 28.62 537 ASN D N 1
ATOM 17245 C CA . ASN D 1 520 ? 31.529 -47.912 -4.993 1.00 29.84 537 ASN D CA 1
ATOM 17246 C C . ASN D 1 520 ? 32.465 -46.979 -4.224 1.00 29.91 537 ASN D C 1
ATOM 17247 O O . ASN D 1 520 ? 33.440 -46.489 -4.787 1.00 33.56 537 ASN D O 1
ATOM 17252 N N . LYS D 1 521 ? 32.190 -46.758 -2.935 1.00 30.15 538 LYS D N 1
ATOM 17253 C CA . LYS D 1 521 ? 33.093 -46.024 -2.061 1.00 31.17 538 LYS D CA 1
ATOM 17254 C C . LYS D 1 521 ? 33.292 -44.601 -2.575 1.00 28.81 538 LYS D C 1
ATOM 17255 O O . LYS D 1 521 ? 34.404 -44.091 -2.555 1.00 29.03 538 LYS D O 1
ATOM 17261 N N . MET D 1 522 ? 32.201 -43.972 -3.029 1.00 26.86 539 MET D N 1
ATOM 17262 C CA . MET D 1 522 ? 32.229 -42.589 -3.474 1.00 26.39 539 MET D CA 1
ATOM 17263 C C . MET D 1 522 ? 31.400 -41.703 -2.542 1.00 24.36 539 MET D C 1
ATOM 17264 O O . MET D 1 522 ? 31.312 -40.501 -2.782 1.00 23.83 539 MET D O 1
ATOM 17269 N N . ALA D 1 523 ? 30.780 -42.297 -1.509 1.00 23.11 540 ALA D N 1
ATOM 17270 C CA . ALA D 1 523 ? 30.032 -41.553 -0.503 1.00 22.40 540 ALA D CA 1
ATOM 17271 C C . ALA D 1 523 ? 30.876 -41.380 0.761 1.00 22.45 540 ALA D C 1
ATOM 17272 O O . ALA D 1 523 ? 31.678 -42.255 1.103 1.00 21.94 540 ALA D O 1
ATOM 17274 N N . PHE D 1 524 ? 30.675 -40.249 1.453 1.00 22.05 541 PHE D N 1
ATOM 17275 C CA . PHE D 1 524 ? 31.406 -39.938 2.673 1.00 22.14 541 PHE D CA 1
ATOM 17276 C C . PHE D 1 524 ? 30.472 -39.584 3.834 1.00 23.12 541 PHE D C 1
ATOM 17277 O O . PHE D 1 524 ? 30.947 -39.214 4.905 1.00 25.08 541 PHE D O 1
ATOM 17285 N N . ARG D 1 525 ? 29.155 -39.717 3.647 1.00 22.95 542 ARG D N 1
ATOM 17286 C CA . ARG D 1 525 ? 28.210 -39.518 4.735 1.00 23.29 542 ARG D CA 1
ATOM 17287 C C . ARG D 1 525 ? 28.050 -40.832 5.498 1.00 23.33 542 ARG D C 1
ATOM 17288 O O . ARG D 1 525 ? 27.499 -41.799 4.975 1.00 21.87 542 ARG D O 1
ATOM 17296 N N . TYR D 1 526 ? 28.553 -40.845 6.739 1.00 24.06 543 TYR D N 1
ATOM 17297 C CA . TYR D 1 526 ? 28.468 -42.003 7.616 1.00 25.96 543 TYR D CA 1
ATOM 17298 C C . TYR D 1 526 ? 27.878 -41.566 8.954 1.00 26.86 543 TYR D C 1
ATOM 17299 O O . TYR D 1 526 ? 28.095 -40.436 9.381 1.00 28.15 543 TYR D O 1
ATOM 17308 N N . PRO D 1 527 ? 27.115 -42.427 9.666 1.00 28.27 544 PRO D N 1
ATOM 17309 C CA . PRO D 1 527 ? 26.859 -43.801 9.234 1.00 28.62 544 PRO D CA 1
ATOM 17310 C C . PRO D 1 527 ? 26.051 -43.939 7.945 1.00 29.58 544 PRO D C 1
ATOM 17311 O O . PRO D 1 527 ? 25.257 -43.064 7.598 1.00 28.91 544 PRO D O 1
ATOM 17315 N N . GLU D 1 528 ? 26.291 -45.056 7.250 1.00 30.14 545 GLU D N 1
ATOM 17316 C CA . GLU D 1 528 ? 25.616 -45.382 6.003 1.00 31.23 545 GLU D CA 1
ATOM 17317 C C . GLU D 1 528 ? 24.205 -45.873 6.313 1.00 31.59 545 GLU D C 1
ATOM 17318 O O . GLU D 1 528 ? 24.039 -46.769 7.137 1.00 31.09 545 GLU D O 1
ATOM 17324 N N . PRO D 1 529 ? 23.148 -45.323 5.668 1.00 30.69 546 PRO D N 1
ATOM 17325 C CA . PRO D 1 529 ? 21.785 -45.800 5.901 1.00 31.44 546 PRO D CA 1
ATOM 17326 C C . PRO D 1 529 ? 21.601 -47.202 5.331 1.00 31.89 546 PRO D C 1
ATOM 17327 O O . PRO D 1 529 ? 22.112 -47.510 4.257 1.00 30.83 546 PRO D O 1
ATOM 17331 N N . GLU D 1 530 ? 20.877 -48.047 6.071 1.00 35.58 547 GLU D N 1
ATOM 17332 C CA . GLU D 1 530 ? 20.537 -49.380 5.603 1.00 38.78 547 GLU D CA 1
ATOM 17333 C C . GLU D 1 530 ? 19.508 -49.285 4.480 1.00 36.69 547 GLU D C 1
ATOM 17334 O O . GLU D 1 530 ? 19.573 -50.043 3.519 1.00 38.71 547 GLU D O 1
ATOM 17340 N N . ASP D 1 531 ? 18.553 -48.358 4.632 1.00 36.00 548 ASP D N 1
ATOM 17341 C CA . ASP D 1 531 ? 17.467 -48.168 3.685 1.00 34.52 548 ASP D CA 1
ATOM 17342 C C . ASP D 1 531 ? 17.657 -46.833 2.962 1.00 32.26 548 ASP D C 1
ATOM 17343 O O . ASP D 1 531 ? 17.309 -45.781 3.491 1.00 30.43 548 ASP 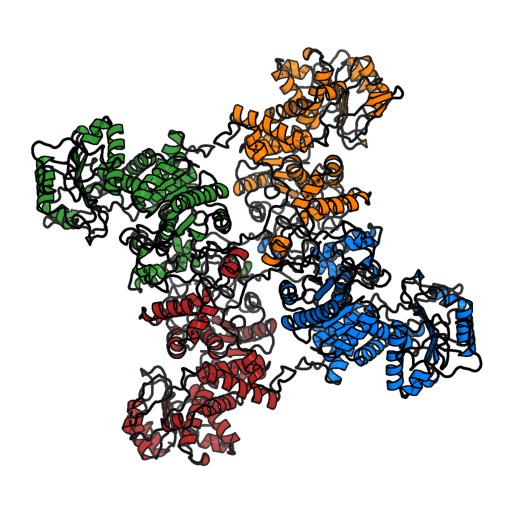D O 1
ATOM 17348 N N . LYS D 1 532 ? 18.186 -46.888 1.734 1.00 32.25 549 LYS D N 1
ATOM 17349 C CA . LYS D 1 532 ? 18.498 -45.683 0.978 1.00 31.51 549 LYS D CA 1
ATOM 17350 C C . LYS D 1 532 ? 17.221 -44.938 0.578 1.00 30.64 549 LYS D C 1
ATOM 17351 O O . LYS D 1 532 ? 17.225 -43.713 0.511 1.00 31.76 549 LYS D O 1
ATOM 17357 N N . ALA D 1 533 ? 16.130 -45.667 0.313 1.00 31.22 550 ALA D N 1
ATOM 17358 C CA . ALA D 1 533 ? 14.890 -45.038 -0.120 1.00 30.81 550 ALA D CA 1
ATOM 17359 C C . ALA D 1 533 ? 14.371 -44.103 0.969 1.00 30.81 550 ALA D C 1
ATOM 17360 O O . ALA D 1 533 ? 14.023 -42.955 0.695 1.00 28.50 550 ALA D O 1
ATOM 17362 N N . LYS D 1 534 ? 14.342 -44.612 2.205 1.00 30.68 551 LYS D N 1
ATOM 17363 C CA . LYS D 1 534 ? 13.917 -43.849 3.364 1.00 31.56 551 LYS D CA 1
ATOM 17364 C C . LYS D 1 534 ? 14.862 -42.668 3.584 1.00 28.63 551 LYS D C 1
ATOM 17365 O O . LYS D 1 534 ? 14.404 -41.560 3.836 1.00 28.29 551 LYS D O 1
ATOM 17371 N N . TYR D 1 535 ? 16.175 -42.918 3.478 1.00 25.86 552 TYR D N 1
ATOM 17372 C CA . TYR D 1 535 ? 17.193 -41.897 3.681 1.00 24.79 552 TYR D CA 1
ATOM 17373 C C . TYR D 1 535 ? 16.943 -40.693 2.773 1.00 23.94 552 TYR D C 1
ATOM 17374 O O . TYR D 1 535 ? 17.011 -39.552 3.225 1.00 22.40 552 TYR D O 1
ATOM 17383 N N . VAL D 1 536 ? 16.682 -40.956 1.487 1.00 24.73 553 VAL D N 1
ATOM 17384 C CA . VAL D 1 536 ? 16.502 -39.890 0.515 1.00 24.62 553 VAL D CA 1
ATOM 17385 C C . VAL D 1 536 ? 15.168 -39.188 0.776 1.00 25.63 553 VAL D C 1
ATOM 17386 O O . VAL D 1 536 ? 15.119 -37.960 0.830 1.00 26.02 553 VAL D O 1
ATOM 17390 N N . LYS D 1 537 ? 14.097 -39.962 0.983 1.00 26.34 554 LYS D N 1
ATOM 17391 C CA . LYS D 1 537 ? 12.754 -39.401 1.080 1.00 28.30 554 LYS D CA 1
ATOM 17392 C C . LYS D 1 537 ? 12.572 -38.551 2.339 1.00 28.55 554 LYS D C 1
ATOM 17393 O O . LYS D 1 537 ? 11.786 -37.604 2.329 1.00 28.66 554 LYS D O 1
ATOM 17399 N N . GLU D 1 538 ? 13.293 -38.872 3.420 1.00 28.86 555 GLU D N 1
ATOM 17400 C CA . GLU D 1 538 ? 13.164 -38.111 4.656 1.00 30.22 555 GLU D CA 1
ATOM 17401 C C . GLU D 1 538 ? 13.931 -36.791 4.586 1.00 28.48 555 GLU D C 1
ATOM 17402 O O . GLU D 1 538 ? 13.713 -35.930 5.431 1.00 27.39 555 GLU D O 1
ATOM 17408 N N . ARG D 1 539 ? 14.823 -36.629 3.596 1.00 26.73 556 ARG D N 1
ATOM 17409 C CA . ARG D 1 539 ? 15.678 -35.452 3.533 1.00 25.91 556 ARG D CA 1
ATOM 17410 C C . ARG D 1 539 ? 15.228 -34.442 2.471 1.00 25.57 556 ARG D C 1
ATOM 17411 O O . ARG D 1 539 ? 15.799 -33.355 2.401 1.00 26.65 556 ARG D O 1
ATOM 17419 N N . THR D 1 540 ? 14.207 -34.763 1.662 1.00 25.98 557 THR D N 1
ATOM 17420 C CA . THR D 1 540 ? 13.758 -33.835 0.628 1.00 25.74 557 THR D CA 1
ATOM 17421 C C . THR D 1 540 ? 13.044 -32.659 1.296 1.00 24.99 557 THR D C 1
ATOM 17422 O O . THR D 1 540 ? 12.311 -32.845 2.262 1.00 23.97 557 THR D O 1
ATOM 17426 N N . TRP D 1 541 ? 13.282 -31.450 0.772 1.00 24.15 558 TRP D N 1
ATOM 17427 C CA . TRP D 1 541 ? 12.659 -30.233 1.270 1.00 24.89 558 TRP D CA 1
ATOM 17428 C C . TRP D 1 541 ? 11.165 -30.237 0.945 1.00 26.07 558 TRP D C 1
ATOM 17429 O O . TRP D 1 541 ? 10.760 -30.654 -0.140 1.00 26.38 558 TRP D O 1
ATOM 17440 N N . ARG D 1 542 ? 10.360 -29.738 1.889 1.00 27.67 559 ARG D N 1
ATOM 17441 C CA . ARG D 1 542 ? 8.910 -29.742 1.764 1.00 29.27 559 ARG D CA 1
ATOM 17442 C C . ARG D 1 542 ? 8.394 -28.306 1.715 1.00 27.94 559 ARG D C 1
ATOM 17443 O O . ARG D 1 542 ? 8.856 -27.458 2.473 1.00 27.94 559 ARG D O 1
ATOM 17451 N N . SER D 1 543 ? 7.409 -28.060 0.845 1.00 27.15 560 SER D N 1
ATOM 17452 C CA . SER D 1 543 ? 6.892 -26.721 0.609 1.00 28.04 560 SER D CA 1
ATOM 17453 C C . SER D 1 543 ? 5.661 -26.443 1.472 1.00 27.62 560 SER D C 1
ATOM 17454 O O . SER D 1 543 ? 5.101 -25.351 1.400 1.00 27.66 560 SER D O 1
ATOM 17457 N N . GLU D 1 544 ? 5.241 -27.415 2.289 1.00 27.41 561 GLU D N 1
ATOM 17458 C CA . GLU D 1 544 ? 4.153 -27.188 3.228 1.00 28.50 561 GLU D CA 1
ATOM 17459 C C . GLU D 1 544 ? 4.592 -26.161 4.269 1.00 26.33 561 GLU D C 1
ATOM 17460 O O . GLU D 1 544 ? 5.718 -26.211 4.758 1.00 25.13 561 GLU D O 1
ATOM 17466 N N . TYR D 1 545 ? 3.684 -25.239 4.609 1.00 24.97 562 TYR D N 1
ATOM 17467 C CA . TYR D 1 545 ? 3.923 -24.264 5.659 1.00 25.73 562 TYR D CA 1
ATOM 17468 C C . TYR D 1 545 ? 4.076 -24.969 7.004 1.00 27.15 562 TYR D C 1
ATOM 17469 O O . TYR D 1 545 ? 3.429 -25.984 7.255 1.00 26.64 562 TYR D O 1
ATOM 17478 N N . ASP D 1 546 ? 4.911 -24.391 7.873 1.00 29.30 563 ASP D N 1
ATOM 17479 C CA . ASP D 1 546 ? 5.032 -24.835 9.250 1.00 31.57 563 ASP D CA 1
ATOM 17480 C C . ASP D 1 546 ? 4.214 -23.904 10.139 1.00 30.40 563 ASP D C 1
ATOM 17481 O O . ASP D 1 546 ? 3.835 -22.811 9.722 1.00 28.11 563 ASP D O 1
ATOM 17486 N N . SER D 1 547 ? 3.922 -24.378 11.353 1.00 29.47 564 SER D N 1
ATOM 17487 C CA . SER D 1 547 ? 3.321 -23.556 12.387 1.00 30.44 564 SER D CA 1
ATOM 17488 C C . SER D 1 547 ? 4.386 -22.608 12.930 1.00 30.73 564 SER D C 1
ATOM 17489 O O . SER D 1 547 ? 5.516 -23.026 13.178 1.00 30.98 564 SER D O 1
ATOM 17492 N N . LEU D 1 548 ? 4.023 -21.328 13.078 1.00 29.41 565 LEU D N 1
ATOM 17493 C CA . LEU D 1 548 ? 4.915 -20.337 13.660 1.00 30.05 565 LEU D CA 1
ATOM 17494 C C . LEU D 1 548 ? 4.324 -19.824 14.971 1.00 29.46 565 LEU D C 1
ATOM 17495 O O . LEU D 1 548 ? 4.754 -18.792 15.477 1.00 29.29 565 LEU D O 1
ATOM 17500 N N . LEU D 1 549 ? 3.366 -20.580 15.528 1.00 28.86 566 LEU D N 1
ATOM 17501 C CA . LEU D 1 549 ? 2.660 -20.188 16.735 1.00 28.04 566 LEU D CA 1
ATOM 17502 C C . LEU D 1 549 ? 3.546 -20.434 17.954 1.00 29.46 566 LEU D C 1
ATOM 17503 O O . LEU D 1 549 ? 3.931 -21.575 18.208 1.00 27.71 566 LEU D O 1
ATOM 17508 N N . PRO D 1 550 ? 3.878 -19.393 18.759 1.00 28.10 567 PRO D N 1
ATOM 17509 C CA . PRO D 1 550 ? 4.568 -19.599 20.034 1.00 27.97 567 PRO D CA 1
ATOM 17510 C C . PRO D 1 550 ? 3.817 -20.581 20.929 1.00 27.77 567 PRO D C 1
ATOM 17511 O O . PRO D 1 550 ? 2.592 -20.638 20.892 1.00 26.42 567 PRO D O 1
ATOM 17515 N N . ASP D 1 551 ? 4.571 -21.310 21.758 1.00 26.67 568 ASP D N 1
ATOM 17516 C CA . ASP D 1 551 ? 4.018 -22.349 22.611 1.00 26.63 568 ASP D CA 1
ATOM 17517 C C . ASP D 1 551 ? 3.598 -21.742 23.949 1.00 26.31 568 ASP D C 1
ATOM 17518 O O . ASP D 1 551 ? 4.447 -21.423 24.780 1.00 23.65 568 ASP D O 1
ATOM 17523 N N . VAL D 1 552 ? 2.277 -21.611 24.148 1.00 26.54 569 VAL D N 1
ATOM 17524 C CA . VAL D 1 552 ? 1.712 -20.970 25.323 1.00 26.66 569 VAL D CA 1
ATOM 17525 C C . VAL D 1 552 ? 0.972 -22.021 26.147 1.00 26.61 569 VAL D C 1
ATOM 17526 O O . VAL D 1 552 ? 0.174 -22.777 25.597 1.00 27.00 569 VAL D O 1
ATOM 17530 N N . TYR D 1 553 ? 1.228 -22.037 27.463 1.00 26.25 570 TYR D N 1
ATOM 17531 C CA . TYR D 1 553 ? 0.705 -23.064 28.351 1.00 26.84 570 TYR D CA 1
ATOM 17532 C C . TYR D 1 553 ? 0.810 -22.594 29.800 1.00 28.88 570 TYR D C 1
ATOM 17533 O O . TYR D 1 553 ? 1.668 -21.779 30.136 1.00 27.79 570 TYR D O 1
ATOM 17542 N N . GLU D 1 554 ? -0.081 -23.118 30.651 1.00 31.22 571 GLU D N 1
ATOM 17543 C CA . GLU D 1 554 ? -0.091 -22.790 32.068 1.00 35.04 571 GLU D CA 1
ATOM 17544 C C . GLU D 1 554 ? 0.943 -23.631 32.811 1.00 33.67 571 GLU D C 1
ATOM 17545 O O . GLU D 1 554 ? 1.172 -24.786 32.463 1.00 31.31 571 GLU D O 1
ATOM 17551 N N . TRP D 1 555 ? 1.565 -23.021 33.827 1.00 35.59 572 TRP D N 1
ATOM 17552 C CA . TRP D 1 555 ? 2.406 -23.731 34.776 1.00 37.17 572 TRP D CA 1
ATOM 17553 C C . TRP D 1 555 ? 1.542 -24.295 35.900 1.00 41.23 572 TRP D C 1
ATOM 17554 O O . TRP D 1 555 ? 0.483 -23.746 36.193 1.00 41.04 572 TRP D O 1
ATOM 17565 N N . PRO D 1 556 ? 1.959 -25.399 36.564 1.00 46.36 573 PRO D N 1
ATOM 17566 C CA . PRO D 1 556 ? 1.308 -25.846 37.798 1.00 49.95 573 PRO D CA 1
ATOM 17567 C C . PRO D 1 556 ? 1.496 -24.820 38.914 1.00 53.26 573 PRO D C 1
ATOM 17568 O O . PRO D 1 556 ? 2.545 -24.184 39.003 1.00 55.33 573 PRO D O 1
ATOM 17572 N N . GLU D 1 557 ? 0.472 -24.671 39.764 1.00 57.70 574 GLU D N 1
ATOM 17573 C CA . GLU D 1 557 ? 0.489 -23.692 40.842 1.00 60.27 574 GLU D CA 1
ATOM 17574 C C . GLU D 1 557 ? 1.403 -24.188 41.977 1.00 60.88 574 GLU D C 1
ATOM 17575 O O . GLU D 1 557 ? 1.943 -23.316 42.698 1.00 64.60 574 GLU D O 1
ATOM 17577 N N . PRO D 1 562 ? 5.616 -18.759 47.742 1.00 73.65 579 PRO D N 1
ATOM 17578 C CA . PRO D 1 562 ? 6.380 -17.575 47.365 1.00 73.72 579 PRO D CA 1
ATOM 17579 C C . PRO D 1 562 ? 6.649 -16.689 48.582 1.00 72.39 579 PRO D C 1
ATOM 17580 O O . PRO D 1 562 ? 5.812 -15.864 48.943 1.00 72.25 579 PRO D O 1
ATOM 17584 N N . PRO D 1 563 ? 7.816 -16.834 49.257 1.00 69.60 580 PRO D N 1
ATOM 17585 C CA . PRO D 1 563 ? 8.120 -16.046 50.454 1.00 68.10 580 PRO D CA 1
ATOM 17586 C C . PRO D 1 563 ? 8.333 -14.569 50.147 1.00 66.70 580 PRO D C 1
ATOM 17587 O O . PRO D 1 563 ? 7.916 -13.761 51.000 1.00 68.59 580 PRO D O 1
#

Nearest PDB structures (foldseek):
  7bsk-assembly1_B  TM=9.589E-01  e=6.959E-93  Homo sapiens
  1do8-assembly1_A  TM=9.604E-01  e=3.599E-92  Homo sapiens
  1gz3-assembly1_C  TM=9.596E-01  e=1.005E-91  Homo sapiens
  7bsj-assembly1_A  TM=9.606E-01  e=6.381E-91  Homo sapiens
  7bsl-assembly1_B  TM=9.592E-01  e=2.285E-91  Homo sapiens